Protein 5NB0 (pdb70)

Organism: Homo sapiens (NCBI:txid9606)

Sequence (1804 aa):
RGFVFTRHSQTTAIPSCPEGTVPLYSGFSFLFVQGNQRAHGQDLGTLGSCLQRFTTMPFLFCNVNDVCNFASRNDYSYWLSTPALMPMNMAPITGRALEPYISRCTVCEGPAIAIAVHSQTTDIPPCPHGWISLWKGFSFIMFTSAGSEGTGQALASPGSCLEEFRASPFLECHGRGTCNYYSNSYSFWLASLNPERMFRKPIPSTVKAGELEKIISRCQVCMKKTRGFVFTRHSQTTAIPSCPEGTVPLYSGFSFLFVQGNQRAHGQDLGTLGSCLQRFTTMPFLFCNVNDVCNFASRNDYSYWLSTPALMPMMNMAPITGRALEPYISRCTVCEGPAIAIAVHSQTTDIPPCPHGWISLWKGFSFIMFTSAGSEGTGQALASPGSCLEEFRASPFLECHGRGTCNYYSNSYSFWLASLNPERMFRKPIPSTVKAGELEKIISRCQVCMKKRGFVFTRHSQTTAIPSCPEGTVPLYSGFSFLFVQGNQRAHGQDLGTLGSCLQRFTTMPFLFCNVNDVCNFASRNDYSYWLSTPALMPMNMAPITGRALEPYISRCTVCEGPAIAIAVHSQTTDIPPCPHGWISLWKGFSFIMFTSAGSEGTGQALASPGSCLEEFRASPFLECHGRGTCNYYSNSYSFWLASLNPERMFRKPIPSTVKAGELEKIISRCQVCMKKTTRGFVFTRHSQTTAIPSCPEGTVPLYSGFSFLFVQGNQRAHGQDLGTLGSCLQRFTTMPFLFCNVNDVCNFASRNDYSYWLSTPALMPMNMAPITGRALEPYISRCTVCEGPAIAIAVHSQTTDIPPCPHGWISLWKGFSFIMFTSAGSEGTGQALASPGSCLEEFRASPFLECHGRGTCNYYSNSYSFWLASLNPERMFRKPIPSTVKAGELEKIISRCQVCMKKRGFVFTRHSQTTAIPSCPEGTVPLYSGFSFLFVQGNQRAHGQDLGTLGSCLQRFTTMPFLFCNVNDVCNFASRNDYSYWLSTPALMPMNMAPITGRALEPYISRCTVCEGPAIAIAVHSQTTDIPPCPHGWISLWKGFSFIMFTSAGSEGTGQALASPGSCLEEFRASPFLECHGRGTCNYYSNSYSFWLASLNPERMFRKPIPSTVKAGELEKIISRCQVCMKKTRGFVFTRHSQTTAIPSCPEGTVPLYSGFSFLFVQGNQRAHGQDLGTLGSCLQRFTTMPFLFCNVNDVCNFASRNDYSYWLSTPALMPMNMAPITGRALEPYISRCTVCEGPAIAIAVHSQTTDIPPCPHGWISLWKGFSFIMFTSAGSEGTGQALASPGSCLEEFRASPFLECHGRGTCNYYSNSYSFWLASLNPERMFRKPIPSTVKAGELEKIISRCQVCMKKRGFVFTRHSQTTAIPSCPEGTVPLYSGFSFLFVQGNQRAHGQDLGTLGSCLQRFTTMPFLFCNVNDVCNFASRNDYSYWLSTPALMPMNMAPITGRALEPYISRCTVCEGPAIAIAVHSQTTDIPPCPHGWISLWKGFSFIMFTSAGSEGTGQALASPGSCLEEFRASPFLECHGRGTCNYYSNSYSFWLASLNPERMFRKPIPSTVKAGELEKIISRCQVCMKKRGFVFTRHSQTTAIPSCPEGTVPLYSGFSFLFVQGNQRAHGQDLGTLGSCLQRFTTMPFLFCNVNDVCNFASRNDYSYWLSTPALMPMNMAPITGRALEPYISRCTVCEGPAIAIAVHSQTTDIPPCPHGWISLWKGFSFIMFTSAGSEGTGQALASPGSCLEEFRASPFLECHGRGTCNYYSNSYSFWLASLNPERMFRKPIPSTVKAGELEKIISRCQVCMKK

B-factor: mean 26.64, std 10.9, range [2.0, 56.0]

Foldseek 3Di:
DFAKWKAWPLFLDADDFFPQKDFDFKAFFWAWKADPRAIDGDANTHCVRGDHDDAQFPDWDADPVRDIDGLPDKIKTKAFWHPDDDDPVQDWDFDPVCSRTIIMMTMIDHPFYKWKDWDLALDEDDDPDQKDFRAKFFFWFWKAAPVRHTGGHDNGGPSRGHHDDDQQRMWMGTSVGIIGDDPRTGTDARWHDDPVDDPHDDDDDDDDPPCVSNTTIMMTMITGD/DAFAKWKDWPLFLDEDDFFPQKDFDFKAFFWFWKADPRAIDGDANTHCVRGDHDDAQWPDWDADPVRDIDGLPDKMKTKAFWHPDDDDPVQDWDFDDVPSRTIIMMTMIDHPFYKWKDWDLALDEDDDPDQKAFRDKFFFWFWWADPVRHTGGHDNGGPSRGHHDDDQQGMWMGTSVGIIGDDPRTGTDARWHDDPVDDPDDDDDDDDDPPCPSNTTIMMTIIGGD/DFAKWKDWPLFLDEDDFFPAKDFDDKAFFWAWKADPRAIDGDANTHCVRGDHDDAQWPDWDADPVRDIDALPDKMKTKAFWHPDDDDPVQDWDFPPVCSRTIIMMTMIDHPFYKWKDWDLALDEDDDPDQKAFRDKFFFWFWWAAPVRHTGGHDNGGPSRGHHDDDQQGMWMGTSVGIIGDDPRTGTDARWHDDPPDDPDDDDDDDDDPPCVSNTTIMMTMITGD/DFAFAKWKDWPLFLDEDDFFPQKAFDDKAFFWAWKADPRAIDGDANTHCVRGDHDDAQWPDWDADPVRDIDGLPDKMKTKAFWHPDDDDPVQDWDFDPVCSRTIIMMTMITHRFYKWKDWDLALDEDDDPPQKAFRDKFFFWFWWADPVRHTGGHDNGGPSRGHHDDDQQGMWMGTSVGIIGDDPRTGTDARWHDDPPDPPDDDDDDDDDPPCPSVITIMMTMITGD/DFAKWKDWPLFLDADDFFPAKDFDDKAFFWFWKADPRAIDGDANTHCVRGDHDDAQWPDWDADPVRDIDGLPDKMKTKAFWHPDDDDPVQDWDFDPVCSRTIIMMTMIDHPFYKWKDWDLALDEDDDDPQKAFRAKAFFWFWWADPVRHTGGHDNGGPSRGHHDDDQQGMWMGTSVGIIGDDPRTGTDARWHDDPPQPPHDDDDDDDDPPCPSNTTIMMTIITGD/DAFAKWKDWPLFLDADDFFPQKAFDDKAFFWFWKADPRAIDGDANTHCVRGDHDDAQWPDWDADPVRDIDGLPDKMKTKAFWHPDDDDPVQDWDFPPVCSRTIIMMTMIGHPFYKWKDWDLALDEDDDPPQKAFRDKFFFWFWWAAPVRHTGGHDNGGPSRGHHDDDQQGMWMGTSVGIIGDDPRTGTDARWHDDPVQPPHDDDDDDDDPPCDSNTTIMMTMIGGD/DFAKWKDWPLFLDEDDFFPAKAFDFKAFFWFWKADPRAIDGDANTHCVRGDHDDAQWPDWDADPVRDIDGLPDKMKTKAFWHPDDDDPVQDWDFPPVCSRTIIMMTMIGHPFYKWKDWDLALDEDDDPPQKAFRAKFFFWFWWADPVRHTGGHDNGGPSRGHHDDDQQGMWMGTSVGIIGDDPRTGTDARWHDDPVDDPHDDDDDDDDPPCVSNTTIMMTMITGD/DFAKWKDWPLFLDEDDFFPAKAFDDKAFFWAWKADPRAIDGDASTHCVRGDHDDAQWPDWDADPVRDIDGLPDKMKTKAFWHPDDDDPVQDWDFDPVCSRTIIMMTMIGHPFYKWKDWDLALDEDDDPPQKAFGDKFFFWFWWADPVRHTGGHDNGGPSRGHHDDDQQGMWMGTSVGTIGDDPRTGTDARWHDDPPQPPHDDDDDDDDPPCVSNITIMMTMITGD

Radius of gyration: 36.6 Å; Cα contacts (8 Å, |Δi|>4): 5549; chains: 8; bounding box: 113×67×91 Å

Solvent-accessible surface area: 62559 Å² total; per-residue (Å²): 71,0,27,29,6,2,46,12,20,2,45,77,64,96,21,85,24,10,172,56,16,87,88,39,49,34,1,11,0,0,0,0,0,0,0,4,18,17,1,22,15,4,42,1,3,36,7,0,0,1,10,81,30,1,12,7,3,0,3,2,10,0,16,42,68,60,16,0,9,20,7,4,5,4,8,4,0,0,0,0,1,8,89,34,151,17,56,150,66,76,23,31,19,77,14,140,60,3,104,50,20,1,0,51,0,3,0,0,8,2,84,10,47,11,7,0,16,16,11,1,15,75,102,58,8,112,28,26,178,38,22,81,57,23,17,115,0,15,0,0,0,0,0,0,0,0,11,7,34,0,28,12,2,32,1,16,12,12,2,0,3,6,48,83,23,39,7,29,2,3,2,1,0,0,0,41,3,20,1,8,44,13,6,2,7,3,0,1,0,0,2,28,28,53,106,130,69,58,12,120,117,4,96,59,36,26,18,84,72,78,66,12,97,135,32,0,0,46,0,17,0,0,9,46,181,77,46,0,24,27,5,2,45,12,21,2,45,76,60,98,20,83,22,10,183,58,16,72,89,44,50,32,0,14,0,0,0,0,0,0,0,5,16,17,1,23,14,4,42,0,3,35,7,1,0,1,9,85,45,2,11,6,3,1,2,1,11,0,15,43,70,60,14,0,9,20,7,6,7,2,11,7,0,0,0,0,1,7,82,35,162,26,59,161,89,72,25,31,16,73,9,65,38,2,78,68,19,0,0,34,0,4,0,0,2,0,67,11,46,13,10,0,10,15,16,2,24,78,100,58,6,113,28,25,170,38,22,102,58,24,19,116,0,16,0,0,0,0,0,0,0,0,11,9,34,0,28,12,2,32,1,18,10,11,3,0,3,6,49,83,27,38,6,29,3,3,2,1,0,0,1,36,1,20,1,8,47,11,7,3,7,2,0,1,0,0,2,28,24,91,98,169,72,66,28,112,101,9,105,56,37,28,23,86,75,76,84,13,98,117,33,0,0,47,0,17,0,0,8,51,112,71,0,32,26,7,2,49,12,20,2,46,75,62,98,21,83,24,11,157,63,15,85,86,47,50,30,1,12,0,1,0,0,0,0,0,4,16,17,2,21,15,3,42,0,3,37,7,1,0,1,9,55,77,3,12,4,3,0,2,2,11,0,16,43,72,58,13,0,8,17,7,5,6,3,8,5,0,0,0,0,1,7,80,35,162,24,59,161,86,71,24,30,18,73,19,149,64,3,111,64,16,1,0,44,0,4,0,0,9,3,80,12,45,14,10,0,10,15,20,1,21,73,102,54,7,113,28,24,184,36,21,77,55,22,17,118,0,14,0,0,0,0,0,0,0,0,11,8,34,0,28,11,2,34,1,18,12,11,3,0,3,6,45,84,28,38,5,30,3,3,0,1,0,0,0,31,1,19,1,8,46,12,6,2,8,1,0,1,0,0,2,23,24,47,64,46,34,34,10,93,98,10,37,46,35,28,16,83,77,86,84,12,101,149,32,0,0,46,0,18,0,0,7,33,99,150,41,112,0,15,28,5,2,51,12,21,2,45,80,62,98,21,85,22,10,141,63,14,68,87,46,54,38,0,6,0,0,0,0,0,0,0,3,15,28,4,22,16,5,43,0,3,37,8,1,0,0,8,61,51,3,10,5,3,1,2,2,9,0,16,41,66,62,17,0,9,20,7,5,6,3,8,5,0,0,0,0,1,7,94,35,142,12,58,135,86,64,23,30,19,64,17,152,59,4,78,67,20,1,0,45,0,4,0,0,3,0,50,4,44,14,11,0,14,19,20,3,16,76,101,63,8,111,28,26,178,32,22,83,52,21,18,129,0,13,0,0,0,0,0,0,0,0,9,9,31,0,27,13,2,36,1,18,10,11,2,0,3,6,40,84,23,39,7,28,2,4,2,1,0,0,1,24,1,21,1,7,46,11,6,3,7,2,0,1,0,0,2,27,31,90,83,130,65,53,13,42,81,10,95,71,37,27,21,87,69,85,87,13,90,155,30,0,0,44,0,22,0,0,8,45,109,54,0,23,27,6,2,47,12,22,2,45,75,63,99,21,82,22,10,164,71,15,84,90,48,49,35,1,10,0,1,0,0,0,0,0,5,15,24,1,22,15,4,43,0,4,37,8,1,0,1,9,88,59,4,14,5,3,0,3,2,10,0,17,43,72,59,14,0,8,20,7,5,6,3,9,7,0,0,0,0,1,6,76,34,151,20,60,131,88,61,24,31,20,26,3,78,59,3,84,66,19,1,0,39,0,4,0,0,10,2,82,12,42,14,9,0,15,29,23,4,23,77,103,57,8,113,27,22,182,33,21,100,59,23,19,103,0,11,0,0,0,0,0,0,0,0,8,4,20,2,32,12,2,36,1,17,10,12,2,0,3,6,46,85,24,39,6,27,3,3,2,1,0,0,0,23,1,10,1,8,45,10,7,2,7,2,0,1,0,0,1,28,32,73,90,144,91,72,20,136,112,10,118,60,35,27,17,70,71,79,83,13,92,124,30,0,0,47,0,10,0,0,8,26,102,91,156,0,24,28,6,2,46,14,20,2,44,77,62,98,20,83,23,10,167,65,14,68,89,49,53,31,1,13,0,1,0,0,1,0,0,4,15,25,12,22,16,4,43,0,3,36,7,1,0,1,11,86,96,3,11,6,3,0,2,2,12,0,16,44,68,60,15,0,8,18,8,5,6,3,10,5,0,0,0,0,1,6,84,32,164,30,56,166,83,77,22,28,17,67,14,173,22,4,102,56,18,0,0,34,0,4,0,0,3,0,47,12,43,14,10,0,10,11,13,0,19,78,103,68,6,115,28,24,171,28,23,102,53,23,18,118,0,12,0,0,1,0,0,0,0,0,11,9,30,4,33,12,1,36,1,18,12,11,3,0,3,6,53,83,20,38,6,27,3,4,2,1,0,0,1,27,1,20,2,7,46,11,6,2,7,3,0,1,0,0,2,28,29,93,91,144,80,56,5,98,112,9,99,68,35,28,26,76,76,81,124,10,99,59,35,0,0,49,0,17,0,0,8,34,108,108,47,81,56,6,2,48,12,21,2,46,73,61,95,21,83,24,10,178,66,16,86,90,89,66,32,1,41,0,17,0,0,26,3,22,118,136,147,3,117,17,53,48,1,4,54,89,22,0,1,62,98,202,50,49,14,7,43,45,102,71,71,73,156,119,138,77,72,49,117,41,71,153,128,15,48,0,0,1,0,1,6,36,9,75,28,59,75,89,90,26,52,20,79,49,208,60,9,101,67,21,6,0,41,0,4,0,0,51,3,82,19,92,15,47,10,35,38,30,85,32,77,102,65,7,112,27,53,190,32,62,104,55,23,17,121,0,21,0,0,56,69,0,17,0,14,45,35,42,16,49,30,15,55,65,74,11,12,3,0,2,7,44,54,25,39,62,56,3,4,5,7,2,23,12,170,20,22,1,12,56,76,63,16,26,64,26,83,38,38,56,30,95,110,111,142,78,148,197,124,169,116,121,98,88,61,49,102,82,76,98,39,84,139,71,10,0,46,0,20,0,0,8,101,110,108,48,83,52,6,2,47,12,20,2,45,76,62,96,20,83,24,11,167,58,15,85,90,89,66,36,0,43,0,17,0,0,24,3,22,120,136,148,4,116,17,53,47,0,3,58,89,22,0,1,61,112,198,52,51,14,7,43,47,101,75,73,74,155,120,142,77,73,50,116,42,71,151,130,13,47,0,0,0,0,1,7,69,34,84,20,60,129,88,82,23,51,15,71,37,206,56,8,138,67,20,3,0,50,0,5,0,0,51,3,81,21,94,15,48,11,35,39,30,85,34,77,103,61,8,112,29,52,183,38,64,100,61,20,20,116,0,14,0,0,55,73,0,16,0,14,45,36,44,18,48,30,15,57,65,71,11,12,4,0,3,6,48,82,18,38,60,53,2,4,0,8,0,26,13,180,20,24,0,10,56,78,65,18,22,63,27,84,37,36,55,27,101,92,111,159,71,153,190,164,144,105,116,85,76,59,39,47,29,15,53,28,30,90,62,14,0,40,0,24,0,0,8,81,113

Structure (mmCIF, N/CA/C/O backbone):
data_5NB0
#
_entry.id   5NB0
#
_cell.length_a   131.518
_cell.length_b   131.518
_cell.length_c   248.855
_cell.angle_alpha   90.000
_cell.angle_beta   90.000
_cell.angle_gamma   120.000
#
_symmetry.space_group_name_H-M   'H 3'
#
loop_
_entity.id
_entity.type
_entity.pdbx_description
1 polymer 'Collagen alpha-3(IV) chain'
2 non-polymer 'CHLORIDE ION'
3 water water
#
loop_
_atom_site.group_PDB
_atom_site.id
_atom_site.type_symbol
_atom_site.label_atom_id
_atom_site.label_alt_id
_atom_site.label_comp_id
_atom_site.label_asym_id
_atom_site.label_entity_id
_atom_site.label_seq_id
_atom_site.pdbx_PDB_ins_code
_atom_site.Cartn_x
_atom_site.Cartn_y
_atom_site.Cartn_z
_atom_site.occupancy
_atom_site.B_iso_or_equiv
_atom_site.auth_seq_id
_atom_site.auth_comp_id
_atom_site.auth_asym_id
_atom_site.auth_atom_id
_atom_site.pdbx_PDB_model_num
ATOM 1 N N . ARG A 1 4 ? -68.030 -5.905 -65.435 1.00 45.37 4 ARG A N 1
ATOM 2 C CA . ARG A 1 4 ? -66.624 -5.417 -65.347 1.00 45.61 4 ARG A CA 1
ATOM 3 C C . ARG A 1 4 ? -65.968 -5.746 -64.000 1.00 45.47 4 ARG A C 1
ATOM 4 O O . ARG A 1 4 ? -64.745 -5.640 -63.857 1.00 45.66 4 ARG A O 1
ATOM 6 N N . GLY A 1 5 ? -66.780 -6.137 -63.017 1.00 44.81 5 GLY A N 1
ATOM 7 C CA . GLY A 1 5 ? -66.264 -6.580 -61.720 1.00 43.38 5 GLY A CA 1
ATOM 8 C C . GLY A 1 5 ? -66.692 -5.797 -60.490 1.00 42.01 5 GLY A C 1
ATOM 9 O O . GLY A 1 5 ? -66.136 -5.997 -59.405 1.00 42.07 5 GLY A O 1
ATOM 10 N N . PHE A 1 6 ? -67.682 -4.921 -60.645 1.00 40.93 6 PHE A N 1
ATOM 11 C CA . PHE A 1 6 ? -68.139 -4.085 -59.540 1.00 40.13 6 PHE A CA 1
ATOM 12 C C . PHE A 1 6 ? -69.349 -4.690 -58.846 1.00 39.30 6 PHE A C 1
ATOM 13 O O . PHE A 1 6 ? -70.481 -4.568 -59.310 1.00 38.84 6 PHE A O 1
ATOM 21 N N . VAL A 1 7 ? -69.082 -5.348 -57.725 1.00 38.53 7 VAL A N 1
ATOM 22 C CA . VAL A 1 7 ? -70.099 -6.080 -56.991 1.00 37.78 7 VAL A CA 1
ATOM 23 C C . VAL A 1 7 ? -70.732 -5.200 -55.914 1.00 37.00 7 VAL A C 1
ATOM 24 O O . VAL A 1 7 ? -70.037 -4.426 -55.243 1.00 37.06 7 VAL A O 1
ATOM 28 N N . PHE A 1 8 ? -72.051 -5.324 -55.774 1.00 35.66 8 PHE A N 1
ATOM 29 C CA . PHE A 1 8 ? -72.800 -4.693 -54.691 1.00 34.33 8 PHE A CA 1
ATOM 30 C C . PHE A 1 8 ? -73.961 -5.601 -54.245 1.00 33.57 8 PHE A C 1
ATOM 31 O O . PHE A 1 8 ? -74.173 -6.680 -54.822 1.00 33.79 8 PHE A O 1
ATOM 39 N N . THR A 1 9 ? -74.702 -5.165 -53.222 1.00 31.86 9 THR A N 1
ATOM 40 C CA . THR A 1 9 ? -75.817 -5.936 -52.664 1.00 30.07 9 THR A CA 1
ATOM 41 C C . THR A 1 9 ? -77.085 -5.083 -52.526 1.00 28.73 9 THR A C 1
ATOM 42 O O . THR A 1 9 ? -77.020 -3.880 -52.264 1.00 28.41 9 THR A O 1
ATOM 46 N N . ARG A 1 10 ? -78.233 -5.721 -52.729 1.00 27.08 10 ARG A N 1
ATOM 47 C CA . ARG A 1 10 ? -79.520 -5.115 -52.460 1.00 25.35 10 ARG A CA 1
ATOM 48 C C . ARG A 1 10 ? -80.209 -5.932 -51.380 1.00 24.29 10 ARG A C 1
ATOM 49 O O . ARG A 1 10 ? -80.102 -7.157 -51.355 1.00 24.49 10 ARG A O 1
ATOM 57 N N . HIS A 1 11 ? -80.911 -5.246 -50.487 1.00 23.10 11 HIS A N 1
ATOM 58 C CA . HIS A 1 11 ? -81.594 -5.907 -49.389 1.00 22.28 11 HIS A CA 1
ATOM 59 C C . HIS A 1 11 ? -83.103 -5.684 -49.483 1.00 22.21 11 HIS A C 1
ATOM 60 O O . HIS A 1 11 ? -83.556 -4.549 -49.604 1.00 22.26 11 HIS A O 1
ATOM 67 N N . SER A 1 12 ? -83.876 -6.764 -49.425 1.00 22.31 12 SER A N 1
ATOM 68 C CA . SER A 1 12 ? -85.336 -6.654 -49.533 1.00 22.62 12 SER A CA 1
ATOM 69 C C . SER A 1 12 ? -85.998 -6.111 -48.262 1.00 22.49 12 SER A C 1
ATOM 70 O O . SER A 1 12 ? -86.974 -5.354 -48.339 1.00 22.72 12 SER A O 1
ATOM 73 N N . GLN A 1 13 ? -85.461 -6.510 -47.106 1.00 22.04 13 GLN A N 1
ATOM 74 C CA . GLN A 1 13 ? -86.027 -6.194 -45.781 1.00 21.72 13 GLN A CA 1
ATOM 75 C C . GLN A 1 13 ? -87.365 -6.923 -45.567 1.00 22.54 13 GLN A C 1
ATOM 76 O O . GLN A 1 13 ? -88.166 -6.549 -44.700 1.00 22.61 13 GLN A O 1
ATOM 82 N N . THR A 1 14 ? -87.579 -7.962 -46.378 1.00 22.41 14 THR A N 1
ATOM 83 C CA . THR A 1 14 ? -88.761 -8.811 -46.336 1.00 23.51 14 THR A CA 1
ATOM 84 C C . THR A 1 14 ? -88.307 -10.244 -46.594 1.00 24.19 14 THR A C 1
ATOM 85 O O . THR A 1 14 ? -87.122 -10.489 -46.846 1.00 25.31 14 THR A O 1
ATOM 89 N N . THR A 1 15 ? -89.239 -11.193 -46.550 1.00 24.18 15 THR A N 1
ATOM 90 C CA . THR A 1 15 ? -88.902 -12.592 -46.844 1.00 24.59 15 THR A CA 1
ATOM 91 C C . THR A 1 15 ? -88.692 -12.861 -48.348 1.00 24.85 15 THR A C 1
ATOM 92 O O . THR A 1 15 ? -88.297 -13.967 -48.734 1.00 24.43 15 THR A O 1
ATOM 96 N N . ALA A 1 16 ? -88.950 -11.850 -49.181 1.00 25.07 16 ALA A N 1
ATOM 97 C CA . ALA A 1 16 ? -88.801 -11.963 -50.637 1.00 24.85 16 ALA A CA 1
ATOM 98 C C . ALA A 1 16 ? -87.358 -11.723 -51.098 1.00 24.97 16 ALA A C 1
ATOM 99 O O . ALA A 1 16 ? -86.726 -10.738 -50.709 1.00 25.87 16 ALA A O 1
ATOM 101 N N . ILE A 1 17 ? -86.840 -12.619 -51.929 1.00 24.35 17 ILE A N 1
ATOM 102 C CA . ILE A 1 17 ? -85.517 -12.431 -52.511 1.00 24.11 17 ILE A CA 1
ATOM 103 C C . ILE A 1 17 ? -85.579 -11.278 -53.519 1.00 24.35 17 ILE A C 1
ATOM 104 O O . ILE A 1 17 ? -86.345 -11.338 -54.477 1.00 24.04 17 ILE A O 1
ATOM 109 N N . PRO A 1 18 ? -84.774 -10.217 -53.297 1.00 24.56 18 PRO A N 1
ATOM 110 C CA . PRO A 1 18 ? -84.885 -9.004 -54.115 1.00 25.15 18 PRO A CA 1
ATOM 111 C C . PRO A 1 18 ? -84.382 -9.171 -55.547 1.00 25.84 18 PRO A C 1
ATOM 112 O O . PRO A 1 18 ? -83.734 -10.166 -55.871 1.00 25.25 18 PRO A O 1
ATOM 116 N N . SER A 1 19 ? -84.684 -8.188 -56.390 1.00 27.40 19 SER A N 1
ATOM 117 C CA . SER A 1 19 ? -84.224 -8.176 -57.774 1.00 29.27 19 SER A CA 1
ATOM 118 C C . SER A 1 19 ? -83.049 -7.222 -57.943 1.00 30.15 19 SER A C 1
ATOM 119 O O . SER A 1 19 ? -83.030 -6.142 -57.355 1.00 29.57 19 SER A O 1
ATOM 122 N N . CYS A 1 20 ? -82.068 -7.646 -58.736 1.00 31.98 20 CYS A N 1
ATOM 123 C CA . CYS A 1 20 ? -80.982 -6.776 -59.175 1.00 33.73 20 CYS A CA 1
ATOM 124 C C . CYS A 1 20 ? -81.548 -5.674 -60.065 1.00 34.90 20 CYS A C 1
ATOM 125 O O . CYS A 1 20 ? -82.384 -5.955 -60.929 1.00 35.70 20 CYS A O 1
ATOM 128 N N . PRO A 1 21 ? -81.103 -4.418 -59.861 1.00 35.64 21 PRO A N 1
ATOM 129 C CA . PRO A 1 21 ? -81.584 -3.302 -60.676 1.00 36.86 21 PRO A CA 1
ATOM 130 C C . PRO A 1 21 ? -81.201 -3.469 -62.150 1.00 38.45 21 PRO A C 1
ATOM 131 O O . PRO A 1 21 ? -80.330 -4.286 -62.473 1.00 38.41 21 PRO A O 1
ATOM 135 N N . GLU A 1 22 ? -81.846 -2.704 -63.030 1.00 39.94 22 GLU A N 1
ATOM 136 C CA . GLU A 1 22 ? -81.664 -2.871 -64.468 1.00 41.41 22 GLU A CA 1
ATOM 137 C C . GLU A 1 22 ? -80.227 -2.620 -64.893 1.00 42.28 22 GLU A C 1
ATOM 138 O O . GLU A 1 22 ? -79.610 -1.630 -64.490 1.00 42.30 22 GLU A O 1
ATOM 144 N N . GLY A 1 23 ? -79.704 -3.534 -65.703 1.00 43.23 23 GLY A N 1
ATOM 145 C CA . GLY A 1 23 ? -78.330 -3.445 -66.176 1.00 43.61 23 GLY A CA 1
ATOM 146 C C . GLY A 1 23 ? -77.334 -4.221 -65.337 1.00 43.90 23 GLY A C 1
ATOM 147 O O . GLY A 1 23 ? -76.145 -4.236 -65.658 1.00 44.78 23 GLY A O 1
ATOM 148 N N . THR A 1 24 ? -77.810 -4.866 -64.272 1.00 43.67 24 THR A N 1
ATOM 149 C CA . THR A 1 24 ? -76.939 -5.662 -63.396 1.00 43.37 24 THR A CA 1
ATOM 150 C C . THR A 1 24 ? -77.341 -7.140 -63.372 1.00 42.89 24 THR A C 1
ATOM 151 O O . THR A 1 24 ? -78.504 -7.477 -63.610 1.00 43.16 24 THR A O 1
ATOM 155 N N . VAL A 1 25 ? -76.375 -8.009 -63.079 1.00 42.15 25 VAL A N 1
ATOM 156 C CA . VAL A 1 25 ? -76.612 -9.457 -63.053 1.00 42.13 25 VAL A CA 1
ATOM 157 C C . VAL A 1 25 ? -76.440 -10.065 -61.648 1.00 41.28 25 VAL A C 1
ATOM 158 O O . VAL A 1 25 ? -75.489 -9.729 -60.939 1.00 41.15 25 VAL A O 1
ATOM 162 N N . PRO A 1 26 ? -77.363 -10.960 -61.242 1.00 40.45 26 PRO A N 1
ATOM 163 C CA . PRO A 1 26 ? -77.250 -11.616 -59.939 1.00 39.63 26 PRO A CA 1
ATOM 164 C C . PRO A 1 26 ? -76.097 -12.610 -59.894 1.00 38.71 26 PRO A C 1
ATOM 165 O O . PRO A 1 26 ? -75.883 -13.348 -60.857 1.00 38.63 26 PRO A O 1
ATOM 169 N N . LEU A 1 27 ? -75.366 -12.620 -58.782 1.00 37.58 27 LEU A N 1
ATOM 170 C CA . LEU A 1 27 ? -74.345 -13.643 -58.551 1.00 36.79 27 LEU A CA 1
ATOM 171 C C . LEU A 1 27 ? -74.884 -14.765 -57.663 1.00 36.36 27 LEU A C 1
ATOM 172 O O . LEU A 1 27 ? -74.765 -15.947 -58.007 1.00 36.74 27 LEU A O 1
ATOM 177 N N . TYR A 1 28 ? -75.463 -14.385 -56.522 1.00 35.15 28 TYR A N 1
ATOM 178 C CA . TYR A 1 28 ? -76.169 -15.313 -55.639 1.00 34.01 28 TYR A CA 1
ATOM 179 C C . TYR A 1 28 ? -77.071 -14.537 -54.691 1.00 32.61 28 TYR A C 1
ATOM 180 O O . TYR A 1 28 ? -77.070 -13.303 -54.690 1.00 32.10 28 TYR A O 1
ATOM 189 N N . SER A 1 29 ? -77.837 -15.272 -53.890 1.00 31.12 29 SER A N 1
ATOM 190 C CA . SER A 1 29 ? -78.702 -14.676 -52.891 1.00 29.51 29 SER A CA 1
ATOM 191 C C . SER A 1 29 ? -78.458 -15.298 -51.523 1.00 28.83 29 SER A C 1
ATOM 192 O O . SER A 1 29 ? -77.747 -16.296 -51.406 1.00 28.96 29 SER A O 1
ATOM 195 N N . GLY A 1 30 ? -79.032 -14.690 -50.490 1.00 27.57 30 GLY A N 1
ATOM 196 C CA . GLY A 1 30 ? -78.818 -15.133 -49.117 1.00 25.85 30 GLY A CA 1
ATOM 197 C C . GLY A 1 30 ? -79.574 -14.282 -48.118 1.00 24.61 30 GLY A C 1
ATOM 198 O O . GLY A 1 30 ? -80.630 -13.728 -48.434 1.00 24.72 30 GLY A O 1
ATOM 199 N N . PHE A 1 31 ? -79.017 -14.162 -46.918 1.00 23.14 31 PHE A N 1
ATOM 200 C CA . PHE A 1 31 ? -79.701 -13.508 -45.814 1.00 21.94 31 PHE A CA 1
ATOM 201 C C . PHE A 1 31 ? -78.923 -12.272 -45.371 1.00 21.23 31 PHE A C 1
ATOM 202 O O . PHE A 1 31 ? -77.701 -12.251 -45.477 1.00 20.98 31 PHE A O 1
ATOM 210 N N . SER A 1 32 ? -79.642 -11.245 -44.909 1.00 20.41 32 SER A N 1
ATOM 211 C CA . SER A 1 32 ? -79.068 -9.925 -44.635 1.00 19.47 32 SER A CA 1
ATOM 212 C C . SER A 1 32 ? -78.274 -9.882 -43.327 1.00 19.08 32 SER A C 1
ATOM 213 O O . SER A 1 32 ? -78.842 -9.865 -42.234 1.00 19.25 32 SER A O 1
ATOM 216 N N . PHE A 1 33 ? -76.953 -9.833 -43.466 1.00 18.39 33 PHE A N 1
ATOM 217 C CA . PHE A 1 33 ? -76.019 -9.968 -42.351 1.00 17.67 33 PHE A CA 1
ATOM 218 C C . PHE A 1 33 ? -75.436 -8.611 -41.979 1.00 17.58 33 PHE A C 1
ATOM 219 O O . PHE A 1 33 ? -74.665 -8.030 -42.751 1.00 18.20 33 PHE A O 1
ATOM 227 N N . LEU A 1 34 ? -75.809 -8.111 -40.799 1.00 16.73 34 LEU A N 1
ATOM 228 C CA . LEU A 1 34 ? -75.438 -6.753 -40.388 1.00 15.27 34 LEU A CA 1
ATOM 229 C C . LEU A 1 34 ? -74.125 -6.688 -39.598 1.00 14.40 34 LEU A C 1
ATOM 230 O O . LEU A 1 34 ? -73.163 -6.038 -40.037 1.00 14.07 34 LEU A O 1
ATOM 235 N N . PHE A 1 35 ? -74.091 -7.344 -38.437 1.00 12.78 35 PHE A N 1
ATOM 236 C CA . PHE A 1 35 ? -72.865 -7.402 -37.635 1.00 12.43 35 PHE A CA 1
ATOM 237 C C . PHE A 1 35 ? -72.858 -8.495 -36.580 1.00 11.87 35 PHE A C 1
ATOM 238 O O . PHE A 1 35 ? -73.893 -9.080 -36.291 1.00 12.26 35 PHE A O 1
ATOM 246 N N . VAL A 1 36 ? -71.670 -8.766 -36.037 1.00 11.27 36 VAL A N 1
ATOM 247 C CA . VAL A 1 36 ? -71.473 -9.743 -34.958 1.00 10.80 36 VAL A CA 1
ATOM 248 C C . VAL A 1 36 ? -70.886 -9.077 -33.718 1.00 10.22 36 VAL A C 1
ATOM 249 O O . VAL A 1 36 ? -70.376 -7.952 -33.779 1.00 10.31 36 VAL A O 1
ATOM 253 N N . GLN A 1 37 ? -70.984 -9.775 -32.593 1.00 9.87 37 GLN A N 1
ATOM 254 C CA . GLN A 1 37 ? -70.358 -9.348 -31.356 1.00 9.41 37 GLN A CA 1
ATOM 255 C C . GLN A 1 37 ? -69.670 -10.542 -30.750 1.00 8.93 37 GLN A C 1
ATOM 256 O O . GLN A 1 37 ? -70.323 -11.462 -30.257 1.00 8.46 37 GLN A O 1
ATOM 262 N N . GLY A 1 38 ? -68.344 -10.516 -30.793 1.00 8.46 38 GLY A N 1
ATOM 263 C CA . GLY A 1 38 ? -67.536 -11.564 -30.199 1.00 7.91 38 GLY A CA 1
ATOM 264 C C . GLY A 1 38 ? -66.681 -11.004 -29.090 1.00 6.75 38 GLY A C 1
ATOM 265 O O . GLY A 1 38 ? -65.993 -9.977 -29.264 1.00 6.02 38 GLY A O 1
ATOM 266 N N . ASN A 1 39 ? -66.732 -11.677 -27.945 1.00 5.65 39 ASN A N 1
ATOM 267 C CA . ASN A 1 39 ? -66.058 -11.208 -26.746 1.00 4.91 39 ASN A CA 1
ATOM 268 C C . ASN A 1 39 ? -66.412 -9.742 -26.446 1.00 6.19 39 ASN A C 1
ATOM 269 O O . ASN A 1 39 ? -65.576 -8.988 -25.920 1.00 7.31 39 ASN A O 1
ATOM 274 N N . GLN A 1 40 ? -67.646 -9.363 -26.806 1.00 5.63 40 GLN A N 1
ATOM 275 C CA . GLN A 1 40 ? -68.208 -8.030 -26.594 1.00 5.79 40 GLN A CA 1
ATOM 276 C C . GLN A 1 40 ? -67.648 -6.945 -27.515 1.00 7.34 40 GLN A C 1
ATOM 277 O O . GLN A 1 40 ? -67.659 -5.751 -27.177 1.00 8.36 40 GLN A O 1
ATOM 283 N N . ARG A 1 41 ? -67.160 -7.345 -28.683 1.00 7.19 41 ARG A N 1
ATOM 284 C CA . ARG A 1 41 ? -66.693 -6.369 -29.644 1.00 7.09 41 ARG A CA 1
ATOM 285 C C . ARG A 1 41 ? -67.495 -6.489 -30.908 1.00 7.39 41 ARG A C 1
ATOM 286 O O . ARG A 1 41 ? -67.572 -7.565 -31.496 1.00 6.14 41 ARG A O 1
ATOM 294 N N . ALA A 1 42 ? -68.096 -5.377 -31.318 1.00 7.90 42 ALA A N 1
ATOM 295 C CA . ALA A 1 42 ? -68.866 -5.332 -32.543 1.00 8.32 42 ALA A CA 1
ATOM 296 C C . ALA A 1 42 ? -67.962 -5.220 -33.760 1.00 9.91 42 ALA A C 1
ATOM 297 O O . ALA A 1 42 ? -66.964 -4.477 -33.761 1.00 9.17 42 ALA A O 1
ATOM 299 N N . HIS A 1 43 ? -68.314 -5.967 -34.796 1.00 11.13 43 HIS A N 1
ATOM 300 C CA . HIS A 1 43 ? -67.731 -5.765 -36.106 1.00 12.62 43 HIS A CA 1
ATOM 301 C C . HIS A 1 43 ? -68.794 -5.950 -37.167 1.00 13.68 43 HIS A C 1
ATOM 302 O O . HIS A 1 43 ? -69.513 -6.961 -37.170 1.00 14.77 43 HIS A O 1
ATOM 309 N N . GLY A 1 44 ? -68.891 -4.975 -38.065 1.00 14.07 44 GLY A N 1
ATOM 310 C CA . GLY A 1 44 ? -69.954 -4.960 -39.056 1.00 14.70 44 GLY A CA 1
ATOM 311 C C . GLY A 1 44 ? -69.504 -5.250 -40.465 1.00 15.24 44 GLY A C 1
ATOM 312 O O . GLY A 1 44 ? -68.312 -5.249 -40.760 1.00 15.27 44 GLY A O 1
ATOM 313 N N . GLN A 1 45 ? -70.475 -5.517 -41.330 1.00 16.19 45 GLN A N 1
ATOM 314 C CA . GLN A 1 45 ? -70.235 -5.614 -42.760 1.00 16.76 45 GLN A CA 1
ATOM 315 C C . GLN A 1 45 ? -70.937 -4.474 -43.471 1.00 17.40 45 GLN A C 1
ATOM 316 O O . GLN A 1 45 ? -72.023 -4.041 -43.062 1.00 17.32 45 GLN A O 1
ATOM 322 N N . ASP A 1 46 ? -70.306 -3.984 -44.534 1.00 18.45 46 ASP A N 1
ATOM 323 C CA . ASP A 1 46 ? -70.900 -2.964 -45.374 1.00 19.32 46 ASP A CA 1
ATOM 324 C C . ASP A 1 46 ? -72.099 -3.590 -46.076 1.00 19.41 46 ASP A C 1
ATOM 325 O O . ASP A 1 46 ? -71.957 -4.606 -46.755 1.00 19.06 46 ASP A O 1
ATOM 330 N N . LEU A 1 47 ? -73.274 -2.984 -45.891 1.00 19.73 47 LEU A N 1
ATOM 331 C CA . LEU A 1 47 ? -74.528 -3.498 -46.458 1.00 20.15 47 LEU A CA 1
ATOM 332 C C . LEU A 1 47 ? -74.582 -3.398 -47.986 1.00 20.83 47 LEU A C 1
ATOM 333 O O . LEU A 1 47 ? -75.426 -4.019 -48.624 1.00 21.02 47 LEU A O 1
ATOM 338 N N . GLY A 1 48 ? -73.677 -2.618 -48.571 1.00 21.44 48 GLY A N 1
ATOM 339 C CA . GLY A 1 48 ? -73.580 -2.526 -50.028 1.00 22.06 48 GLY A CA 1
ATOM 340 C C . GLY A 1 48 ? -72.504 -3.394 -50.669 1.00 22.09 48 GLY A C 1
ATOM 341 O O . GLY A 1 48 ? -72.137 -3.173 -51.829 1.00 22.60 48 GLY A O 1
ATOM 342 N N . THR A 1 49 ? -71.980 -4.364 -49.920 1.00 21.79 49 THR A N 1
ATOM 343 C CA . THR A 1 49 ? -70.941 -5.261 -50.438 1.00 21.62 49 THR A CA 1
ATOM 344 C C . THR A 1 49 ? -71.341 -6.705 -50.157 1.00 21.31 49 THR A C 1
ATOM 345 O O . THR A 1 49 ? -72.151 -6.954 -49.264 1.00 21.49 49 THR A O 1
ATOM 349 N N . LEU A 1 50 ? -70.762 -7.649 -50.902 1.00 20.87 50 LEU A N 1
ATOM 350 C CA . LEU A 1 50 ? -71.178 -9.060 -50.836 1.00 20.38 50 LEU A CA 1
ATOM 351 C C . LEU A 1 50 ? -71.088 -9.663 -49.426 1.00 19.97 50 LEU A C 1
ATOM 352 O O . LEU A 1 50 ? -71.786 -10.630 -49.116 1.00 19.45 50 LEU A O 1
ATOM 357 N N . GLY A 1 51 ? -70.232 -9.081 -48.584 1.00 19.68 51 GLY A N 1
ATOM 358 C CA . GLY A 1 51 ? -70.117 -9.470 -47.177 1.00 19.14 51 GLY A CA 1
ATOM 359 C C . GLY A 1 51 ? -71.404 -9.367 -46.359 1.00 19.33 51 GLY A C 1
ATOM 360 O O . GLY A 1 51 ? -71.555 -10.074 -45.364 1.00 19.62 51 GLY A O 1
ATOM 361 N N . SER A 1 52 ? -72.331 -8.493 -46.757 1.00 18.78 52 SER A N 1
ATOM 362 C CA . SER A 1 52 ? -73.602 -8.358 -46.032 1.00 18.85 52 SER A CA 1
ATOM 363 C C . SER A 1 52 ? -74.654 -9.379 -46.478 1.00 19.20 52 SER A C 1
ATOM 364 O O . SER A 1 52 ? -75.801 -9.345 -46.027 1.00 18.17 52 SER A O 1
ATOM 367 N N . CYS A 1 53 ? -74.256 -10.292 -47.360 1.00 19.75 53 CYS A N 1
ATOM 368 C CA . CYS A 1 53 ? -75.171 -11.310 -47.853 1.00 20.41 53 CYS A CA 1
ATOM 369 C C . CYS A 1 53 ? -74.641 -12.744 -47.714 1.00 19.72 53 CYS A C 1
ATOM 370 O O . CYS A 1 53 ? -73.938 -13.260 -48.589 1.00 18.88 53 CYS A O 1
ATOM 373 N N . LEU A 1 54 ? -74.997 -13.374 -46.599 1.00 19.36 54 LEU A N 1
ATOM 374 C CA . LEU A 1 54 ? -74.566 -14.735 -46.310 1.00 20.12 54 LEU A CA 1
ATOM 375 C C . LEU A 1 54 ? -75.519 -15.792 -46.838 1.00 21.19 54 LEU A C 1
ATOM 376 O O . LEU A 1 54 ? -76.737 -15.714 -46.632 1.00 21.48 54 LEU A O 1
ATOM 381 N N . GLN A 1 55 ? -74.948 -16.787 -47.508 1.00 22.26 55 GLN A N 1
ATOM 382 C CA . GLN A 1 55 ? -75.744 -17.828 -48.150 1.00 23.66 55 GLN A CA 1
ATOM 383 C C . GLN A 1 55 ? -76.580 -18.581 -47.129 1.00 23.77 55 GLN A C 1
ATOM 384 O O . GLN A 1 55 ? -77.794 -18.663 -47.267 1.00 24.50 55 GLN A O 1
ATOM 390 N N . ARG A 1 56 ? -75.931 -19.060 -46.089 1.00 23.48 56 ARG A N 1
ATOM 391 C CA . ARG A 1 56 ? -76.609 -19.715 -45.016 1.00 23.27 56 ARG A CA 1
ATOM 392 C C . ARG A 1 56 ? -76.802 -18.817 -43.823 1.00 22.41 56 ARG A C 1
ATOM 393 O O . ARG A 1 56 ? -75.862 -18.207 -43.340 1.00 21.67 56 ARG A O 1
ATOM 401 N N . PHE A 1 57 ? -78.031 -18.786 -43.323 1.00 21.07 57 PHE A N 1
ATOM 402 C CA . PHE A 1 57 ? -78.346 -18.145 -42.055 1.00 19.63 57 PHE A CA 1
ATOM 403 C C . PHE A 1 57 ? -78.025 -19.056 -40.871 1.00 18.95 57 PHE A C 1
ATOM 404 O O . PHE A 1 57 ? -78.172 -20.274 -40.955 1.00 19.32 57 PHE A O 1
ATOM 412 N N . THR A 1 58 ? -77.617 -18.440 -39.764 1.00 17.74 58 THR A N 1
ATOM 413 C CA . THR A 1 58 ? -77.511 -19.096 -38.459 1.00 16.60 58 THR A CA 1
ATOM 414 C C . THR A 1 58 ? -77.424 -18.011 -37.400 1.00 15.69 58 THR A C 1
ATOM 415 O O . THR A 1 58 ? -76.994 -16.894 -37.692 1.00 15.66 58 THR A O 1
ATOM 419 N N . THR A 1 59 ? -77.828 -18.325 -36.176 1.00 14.99 59 THR A N 1
ATOM 420 C CA . THR A 1 59 ? -77.713 -17.346 -35.091 1.00 13.78 59 THR A CA 1
ATOM 421 C C . THR A 1 59 ? -76.264 -17.206 -34.630 1.00 13.83 59 THR A C 1
ATOM 422 O O . THR A 1 59 ? -75.920 -16.246 -33.943 1.00 14.14 59 THR A O 1
ATOM 426 N N . MET A 1 60 ? -75.424 -18.170 -35.005 1.00 13.49 60 MET A N 1
ATOM 427 C CA . MET A 1 60 ? -74.004 -18.115 -34.690 1.00 13.13 60 MET A CA 1
ATOM 428 C C . MET A 1 60 ? -73.123 -18.431 -35.901 1.00 12.66 60 MET A C 1
ATOM 429 O O . MET A 1 60 ? -72.655 -19.562 -36.051 1.00 12.82 60 MET A O 1
ATOM 434 N N . PRO A 1 61 ? -72.889 -17.428 -36.767 1.00 12.07 61 PRO A N 1
ATOM 435 C CA . PRO A 1 61 ? -72.066 -17.621 -37.970 1.00 12.18 61 PRO A CA 1
ATOM 436 C C . PRO A 1 61 ? -70.554 -17.707 -37.745 1.00 12.62 61 PRO A C 1
ATOM 437 O O . PRO A 1 61 ? -69.799 -17.861 -38.712 1.00 12.79 61 PRO A O 1
ATOM 441 N N . PHE A 1 62 ? -70.109 -17.614 -36.495 1.00 13.04 62 PHE A N 1
ATOM 442 C CA . PHE A 1 62 ? -68.675 -17.585 -36.233 1.00 13.15 62 PHE A CA 1
ATOM 443 C C . PHE A 1 62 ? -68.258 -18.334 -34.974 1.00 13.24 62 PHE A C 1
ATOM 444 O O . PHE A 1 62 ? -69.096 -18.736 -34.159 1.00 12.70 62 PHE A O 1
ATOM 452 N N . LEU A 1 63 ? -66.944 -18.498 -34.843 1.00 13.61 63 LEU A N 1
ATOM 453 C CA . LEU A 1 63 ? -66.317 -19.168 -33.709 1.00 14.01 63 LEU A CA 1
ATOM 454 C C . LEU A 1 63 ? -65.040 -18.413 -33.360 1.00 14.14 63 LEU A C 1
ATOM 455 O O . LEU A 1 63 ? -64.580 -17.562 -34.126 1.00 13.65 63 LEU A O 1
ATOM 460 N N . PHE A 1 64 ? -64.464 -18.739 -32.211 1.00 14.49 64 PHE A N 1
ATOM 461 C CA . PHE A 1 64 ? -63.216 -18.121 -31.798 1.00 14.59 64 PHE A CA 1
ATOM 462 C C . PHE A 1 64 ? -62.217 -19.172 -31.334 1.00 15.15 64 PHE A C 1
ATOM 463 O O . PHE A 1 64 ? -62.613 -20.240 -30.888 1.00 15.24 64 PHE A O 1
ATOM 471 N N . CYS A 1 65 ? -60.932 -18.851 -31.442 1.00 16.24 65 CYS A N 1
ATOM 472 C CA . CYS A 1 65 ? -59.849 -19.758 -31.060 1.00 17.35 65 CYS A CA 1
ATOM 473 C C . CYS A 1 65 ? -58.820 -19.036 -30.184 1.00 17.34 65 CYS A C 1
ATOM 474 O O . CYS A 1 65 ? -58.518 -17.861 -30.402 1.00 16.48 65 CYS A O 1
ATOM 477 N N . ASN A 1 66 ? -58.288 -19.749 -29.194 1.00 17.58 66 ASN A N 1
ATOM 478 C CA . ASN A 1 66 ? -57.342 -19.168 -28.235 1.00 17.69 66 ASN A CA 1
ATOM 479 C C . ASN A 1 66 ? -55.887 -19.581 -28.511 1.00 17.88 66 ASN A C 1
ATOM 480 O O . ASN A 1 66 ? -55.607 -20.231 -29.519 1.00 18.64 66 ASN A O 1
ATOM 485 N N . VAL A 1 67 ? -54.971 -19.198 -27.624 1.00 18.18 67 VAL A N 1
ATOM 486 C CA . VAL A 1 67 ? -53.532 -19.479 -27.818 1.00 18.88 67 VAL A CA 1
ATOM 487 C C . VAL A 1 67 ? -53.114 -20.913 -27.454 1.00 20.32 67 VAL A C 1
ATOM 488 O O . VAL A 1 67 ? -51.998 -21.332 -27.767 1.00 20.05 67 VAL A O 1
ATOM 492 N N . ASN A 1 68 ? -54.015 -21.642 -26.790 1.00 22.03 68 ASN A N 1
ATOM 493 C CA . ASN A 1 68 ? -53.811 -23.055 -26.467 1.00 23.67 68 ASN A CA 1
ATOM 494 C C . ASN A 1 68 ? -54.283 -23.958 -27.600 1.00 24.96 68 ASN A C 1
ATOM 495 O O . ASN A 1 68 ? -54.435 -25.173 -27.412 1.00 25.50 68 ASN A O 1
ATOM 500 N N . ASP A 1 69 ? -54.511 -23.355 -28.771 1.00 25.67 69 ASP A N 1
ATOM 501 C CA . ASP A 1 69 ? -55.036 -24.054 -29.954 1.00 26.64 69 ASP A CA 1
ATOM 502 C C . ASP A 1 69 ? -56.392 -24.757 -29.700 1.00 26.19 69 ASP A C 1
ATOM 503 O O . ASP A 1 69 ? -56.659 -25.839 -30.227 1.00 26.28 69 ASP A O 1
ATOM 508 N N . VAL A 1 70 ? -57.243 -24.127 -28.894 1.00 25.40 70 VAL A N 1
ATOM 509 C CA . VAL A 1 70 ? -58.593 -24.626 -28.637 1.00 24.65 70 VAL A CA 1
ATOM 510 C C . VAL A 1 70 ? -59.612 -23.657 -29.237 1.00 24.14 70 VAL A C 1
ATOM 511 O O . VAL A 1 70 ? -59.538 -22.450 -28.983 1.00 24.86 70 VAL A O 1
ATOM 515 N N . CYS A 1 71 ? -60.543 -24.172 -30.043 1.00 23.01 71 CYS A N 1
ATOM 516 C CA . CYS A 1 71 ? -61.610 -23.341 -30.608 1.00 21.65 71 CYS A CA 1
ATOM 517 C C . CYS A 1 71 ? -62.956 -23.681 -30.004 1.00 20.86 71 CYS A C 1
ATOM 518 O O . CYS A 1 71 ? -63.228 -24.829 -29.656 1.00 20.80 71 CYS A O 1
ATOM 521 N N . ASN A 1 72 ? -63.801 -22.666 -29.891 1.00 20.21 72 ASN A N 1
ATOM 522 C CA . ASN A 1 72 ? -65.158 -22.838 -29.397 1.00 19.91 72 ASN A CA 1
ATOM 523 C C . ASN A 1 72 ? -66.176 -22.284 -30.372 1.00 19.28 72 ASN A C 1
ATOM 524 O O . ASN A 1 72 ? -66.042 -21.150 -30.837 1.00 18.84 72 ASN A O 1
ATOM 529 N N . PHE A 1 73 ? -67.181 -23.095 -30.686 1.00 18.92 73 PHE A N 1
ATOM 530 C CA . PHE A 1 73 ? -68.317 -22.642 -31.469 1.00 18.39 73 PHE A CA 1
ATOM 531 C C . PHE A 1 73 ? -69.553 -22.587 -30.586 1.00 17.76 73 PHE A C 1
ATOM 532 O O . PHE A 1 73 ? -69.852 -23.546 -29.880 1.00 16.77 73 PHE A O 1
ATOM 540 N N . ALA A 1 74 ? -70.238 -21.441 -30.621 1.00 17.93 74 ALA A N 1
ATOM 541 C CA . ALA A 1 74 ? -71.468 -21.200 -29.859 1.00 18.02 74 ALA A CA 1
ATOM 542 C C . ALA A 1 74 ? -71.402 -21.694 -28.409 1.00 18.15 74 ALA A C 1
ATOM 543 O O . ALA A 1 74 ? -72.404 -22.153 -27.850 1.00 18.42 74 ALA A O 1
ATOM 545 N N . SER A 1 75 ? -70.222 -21.584 -27.804 1.00 17.47 75 SER A N 1
ATOM 546 C CA . SER A 1 75 ? -69.997 -22.083 -26.450 1.00 17.08 75 SER A CA 1
ATOM 547 C C . SER A 1 75 ? -69.771 -20.975 -25.409 1.00 16.34 75 SER A C 1
ATOM 548 O O . SER A 1 75 ? -69.269 -21.227 -24.309 1.00 16.97 75 SER A O 1
ATOM 551 N N . ARG A 1 76 ? -70.136 -19.746 -25.757 1.00 14.94 76 ARG A N 1
ATOM 552 C CA . ARG A 1 76 ? -70.033 -18.628 -24.831 1.00 14.17 76 ARG A CA 1
ATOM 553 C C . ARG A 1 76 ? -71.155 -17.686 -25.227 1.00 13.35 76 ARG A C 1
ATOM 554 O O . ARG A 1 76 ? -71.925 -18.013 -26.118 1.00 13.78 76 ARG A O 1
ATOM 562 N N . ASN A 1 77 ? -71.224 -16.516 -24.609 1.00 12.76 77 ASN A N 1
ATOM 563 C CA . ASN A 1 77 ? -72.278 -15.542 -24.888 1.00 12.65 77 ASN A CA 1
ATOM 564 C C . ASN A 1 77 ? -72.147 -14.540 -26.021 1.00 12.25 77 ASN A C 1
ATOM 565 O O . ASN A 1 77 ? -72.297 -13.338 -25.799 1.00 12.58 77 ASN A O 1
ATOM 570 N N . ASP A 1 78 ? -71.906 -15.019 -27.234 1.00 12.21 78 ASP A N 1
ATOM 571 C CA . ASP A 1 78 ? -71.682 -14.111 -28.340 1.00 11.73 78 ASP A CA 1
ATOM 572 C C . ASP A 1 78 ? -72.943 -13.814 -29.169 1.00 11.61 78 ASP A C 1
ATOM 573 O O . ASP A 1 78 ? -73.965 -14.472 -28.987 1.00 11.19 78 ASP A O 1
ATOM 578 N N . TYR A 1 79 ? -72.876 -12.812 -30.046 1.00 11.61 79 TYR A N 1
ATOM 579 C CA . TYR A 1 79 ? -74.061 -12.287 -30.726 1.00 11.48 79 TYR A CA 1
ATOM 580 C C . TYR A 1 79 ? -73.899 -12.287 -32.238 1.00 11.32 79 TYR A C 1
ATOM 581 O O . TYR A 1 79 ? -72.773 -12.297 -32.753 1.00 11.21 79 TYR A O 1
ATOM 590 N N . SER A 1 80 ? -75.032 -12.249 -32.941 1.00 10.64 80 SER A N 1
ATOM 591 C CA . SER A 1 80 ? -75.066 -11.916 -34.365 1.00 10.11 80 SER A CA 1
ATOM 592 C C . SER A 1 80 ? -76.320 -11.095 -34.684 1.00 10.18 80 SER A C 1
ATOM 593 O O . SER A 1 80 ? -77.339 -11.220 -33.995 1.00 8.93 80 SER A O 1
ATOM 596 N N . TYR A 1 81 ? -76.235 -10.261 -35.720 1.00 10.79 81 TYR A N 1
ATOM 597 C CA . TYR A 1 81 ? -77.309 -9.328 -36.055 1.00 12.20 81 TYR A CA 1
ATOM 598 C C . TYR A 1 81 ? -77.644 -9.317 -37.525 1.00 12.87 81 TYR A C 1
ATOM 599 O O . TYR A 1 81 ? -76.760 -9.224 -38.380 1.00 12.95 81 TYR A O 1
ATOM 608 N N . TRP A 1 82 ? -78.941 -9.371 -37.802 1.00 14.36 82 TRP A N 1
ATOM 609 C CA . TRP A 1 82 ? -79.457 -9.506 -39.157 1.00 15.56 82 TRP A CA 1
ATOM 610 C C . TRP A 1 82 ? -80.540 -8.480 -39.384 1.00 16.27 82 TRP A C 1
ATOM 611 O O . TRP A 1 82 ? -81.282 -8.161 -38.454 1.00 16.62 82 TRP A O 1
ATOM 622 N N . LEU A 1 83 ? -80.646 -7.970 -40.610 1.00 17.08 83 LEU A N 1
ATOM 623 C CA . LEU A 1 83 ? -81.750 -7.087 -40.953 1.00 17.82 83 LEU A CA 1
ATOM 624 C C . LEU A 1 83 ? -83.041 -7.887 -40.892 1.00 19.21 83 LEU A C 1
ATOM 625 O O . LEU A 1 83 ? -83.077 -9.047 -41.309 1.00 19.27 83 LEU A O 1
ATOM 630 N N . SER A 1 84 ? -84.095 -7.275 -40.362 1.00 21.03 84 SER A N 1
ATOM 631 C CA . SER A 1 84 ? -85.346 -7.994 -40.162 1.00 23.17 84 SER A CA 1
ATOM 632 C C . SER A 1 84 ? -86.436 -7.661 -41.190 1.00 24.77 84 SER A C 1
ATOM 633 O O . SER A 1 84 ? -86.281 -6.746 -42.013 1.00 25.53 84 SER A O 1
ATOM 636 N N . THR A 1 85 ? -87.523 -8.430 -41.136 1.00 26.61 85 THR A N 1
ATOM 637 C CA . THR A 1 85 ? -88.710 -8.216 -41.960 1.00 28.43 85 THR A CA 1
ATOM 638 C C . THR A 1 85 ? -89.718 -7.386 -41.160 1.00 29.89 85 THR A C 1
ATOM 639 O O . THR A 1 85 ? -89.426 -7.004 -40.028 1.00 30.14 85 THR A O 1
ATOM 643 N N . PRO A 1 86 ? -90.900 -7.091 -41.739 1.00 31.57 86 PRO A N 1
ATOM 644 C CA . PRO A 1 86 ? -91.934 -6.441 -40.926 1.00 33.03 86 PRO A CA 1
ATOM 645 C C . PRO A 1 86 ? -92.685 -7.388 -39.981 1.00 34.17 86 PRO A C 1
ATOM 646 O O . PRO A 1 86 ? -93.552 -6.929 -39.226 1.00 34.57 86 PRO A O 1
ATOM 650 N N . ALA A 1 87 ? -92.355 -8.683 -40.023 1.00 35.46 87 ALA A N 1
ATOM 651 C CA . ALA A 1 87 ? -92.971 -9.687 -39.145 1.00 37.02 87 ALA A CA 1
ATOM 652 C C . ALA A 1 87 ? -92.848 -9.314 -37.670 1.00 38.44 87 ALA A C 1
ATOM 653 O O . ALA A 1 87 ? -91.749 -9.045 -37.177 1.00 38.65 87 ALA A O 1
ATOM 655 N N . LEU A 1 88 ? -93.978 -9.294 -36.970 1.00 40.08 88 LEU A N 1
ATOM 656 C CA . LEU A 1 88 ? -93.993 -8.854 -35.577 1.00 41.21 88 LEU A CA 1
ATOM 657 C C . LEU A 1 88 ? -93.786 -10.030 -34.637 1.00 41.48 88 LEU A C 1
ATOM 658 O O . LEU A 1 88 ? -93.962 -11.192 -35.014 1.00 41.16 88 LEU A O 1
ATOM 663 N N . MET A 1 89 ? -93.412 -9.710 -33.404 1.00 42.04 89 MET A N 1
ATOM 664 C CA . MET A 1 89 ? -93.042 -10.715 -32.415 1.00 41.94 89 MET A CA 1
ATOM 665 C C . MET A 1 89 ? -94.265 -11.225 -31.657 1.00 42.30 89 MET A C 1
ATOM 666 O O . MET A 1 89 ? -95.284 -10.529 -31.589 1.00 42.09 89 MET A O 1
ATOM 671 N N . PRO A 1 90 ? -94.170 -12.451 -31.098 1.00 42.55 90 PRO A N 1
ATOM 672 C CA . PRO A 1 90 ? -95.230 -13.039 -30.290 1.00 42.69 90 PRO A CA 1
ATOM 673 C C . PRO A 1 90 ? -95.660 -12.113 -29.150 1.00 42.71 90 PRO A C 1
ATOM 674 O O . PRO A 1 90 ? -94.896 -11.227 -28.739 1.00 42.43 90 PRO A O 1
ATOM 678 N N . MET A 1 91 ? -96.901 -12.327 -28.704 1.00 43.14 91 MET A N 1
ATOM 679 C CA . MET A 1 91 ? -97.540 -11.710 -27.529 1.00 43.06 91 MET A CA 1
ATOM 680 C C . MET A 1 91 ? -96.651 -11.674 -26.288 1.00 42.76 91 MET A C 1
ATOM 681 O O . MET A 1 91 ? -96.485 -10.625 -25.652 1.00 42.79 91 MET A O 1
ATOM 686 N N . ASN A 1 92 ? -96.096 -12.839 -25.964 1.00 42.89 92 ASN A N 1
ATOM 687 C CA . ASN A 1 92 ? -95.332 -13.065 -24.733 1.00 43.15 92 ASN A CA 1
ATOM 688 C C . ASN A 1 92 ? -94.020 -12.282 -24.605 1.00 42.53 92 ASN A C 1
ATOM 689 O O . ASN A 1 92 ? -93.438 -12.226 -23.525 1.00 41.87 92 ASN A O 1
ATOM 694 N N . MET A 1 93 ? -93.573 -11.682 -25.706 1.00 42.62 93 MET A N 1
ATOM 695 C CA . MET A 1 93 ? -92.372 -10.833 -25.729 1.00 43.41 93 MET A CA 1
ATOM 696 C C . MET A 1 93 ? -91.076 -11.627 -25.488 1.00 42.94 93 MET A C 1
ATOM 697 O O . MET A 1 93 ? -89.991 -11.051 -25.362 1.00 42.45 93 MET A O 1
ATOM 702 N N . ALA A 1 94 ? -91.211 -12.951 -25.434 1.00 42.86 94 ALA A N 1
ATOM 703 C CA . ALA A 1 94 ? -90.087 -13.861 -25.248 1.00 42.43 94 ALA A CA 1
ATOM 704 C C . ALA A 1 94 ? -89.316 -14.012 -26.559 1.00 41.91 94 ALA A C 1
ATOM 705 O O . ALA A 1 94 ? -89.849 -13.685 -27.627 1.00 42.28 94 ALA A O 1
ATOM 707 N N . PRO A 1 95 ? -88.052 -14.489 -26.481 1.00 41.15 95 PRO A N 1
ATOM 708 C CA . PRO A 1 95 ? -87.235 -14.760 -27.670 1.00 40.42 95 PRO A CA 1
ATOM 709 C C . PRO A 1 95 ? -87.750 -15.945 -28.484 1.00 40.23 95 PRO A C 1
ATOM 710 O O . PRO A 1 95 ? -88.551 -16.737 -27.980 1.00 40.54 95 PRO A O 1
ATOM 714 N N . ILE A 1 96 ? -87.284 -16.056 -29.728 1.00 39.69 96 ILE A N 1
ATOM 715 C CA . ILE A 1 96 ? -87.642 -17.158 -30.631 1.00 39.49 96 ILE A CA 1
ATOM 716 C C . ILE A 1 96 ? -86.419 -18.010 -30.974 1.00 38.46 96 ILE A C 1
ATOM 717 O O . ILE A 1 96 ? -85.306 -17.503 -31.027 1.00 38.35 96 ILE A O 1
ATOM 722 N N . THR A 1 97 ? -86.637 -19.301 -31.207 1.00 37.94 97 THR A N 1
ATOM 723 C CA . THR A 1 97 ? -85.567 -20.205 -31.638 1.00 38.07 97 THR A CA 1
ATOM 724 C C . THR A 1 97 ? -85.992 -20.975 -32.898 1.00 38.00 97 THR A C 1
ATOM 725 O O . THR A 1 97 ? -87.111 -20.800 -33.398 1.00 38.52 97 THR A O 1
ATOM 729 N N . GLY A 1 98 ? -85.091 -21.816 -33.408 1.00 37.23 98 GLY A N 1
ATOM 730 C CA . GLY A 1 98 ? -85.421 -22.779 -34.458 1.00 35.78 98 GLY A CA 1
ATOM 731 C C . GLY A 1 98 ? -86.021 -22.200 -35.729 1.00 35.05 98 GLY A C 1
ATOM 732 O O . GLY A 1 98 ? -85.786 -21.037 -36.080 1.00 35.00 98 GLY A O 1
ATOM 733 N N . ARG A 1 99 ? -86.753 -23.043 -36.455 1.00 34.02 99 ARG A N 1
ATOM 734 C CA . ARG A 1 99 ? -87.346 -22.673 -37.748 1.00 32.72 99 ARG A CA 1
ATOM 735 C C . ARG A 1 99 ? -88.308 -21.489 -37.738 1.00 31.78 99 ARG A C 1
ATOM 736 O O . ARG A 1 99 ? -88.574 -20.888 -38.780 1.00 31.68 99 ARG A O 1
ATOM 744 N N . ALA A 1 100 ? -88.829 -21.162 -36.564 1.00 30.36 100 ALA A N 1
ATOM 745 C CA . ALA A 1 100 ? -89.771 -20.067 -36.417 1.00 28.63 100 ALA A CA 1
ATOM 746 C C . ALA A 1 100 ? -89.129 -18.713 -36.757 1.00 27.76 100 ALA A C 1
ATOM 747 O O . ALA A 1 100 ? -89.824 -17.700 -36.866 1.00 27.81 100 ALA A O 1
ATOM 749 N N . LEU A 1 101 ? -87.805 -18.722 -36.940 1.00 26.60 101 LEU A N 1
ATOM 750 C CA . LEU A 1 101 ? -87.022 -17.529 -37.292 1.00 25.23 101 LEU A CA 1
ATOM 751 C C . LEU A 1 101 ? -87.119 -17.119 -38.760 1.00 25.23 101 LEU A C 1
ATOM 752 O O . LEU A 1 101 ? -86.970 -15.935 -39.086 1.00 24.55 101 LEU A O 1
ATOM 757 N N . GLU A 1 102 ? -87.360 -18.100 -39.626 1.00 25.54 102 GLU A N 1
ATOM 758 C CA . GLU A 1 102 ? -87.472 -17.881 -41.069 1.00 26.27 102 GLU A CA 1
ATOM 759 C C . GLU A 1 102 ? -88.182 -16.577 -41.442 1.00 26.46 102 GLU A C 1
ATOM 760 O O . GLU A 1 102 ? -87.598 -15.734 -42.127 1.00 26.54 102 GLU A O 1
ATOM 766 N N . PRO A 1 103 ? -89.438 -16.403 -40.988 1.00 26.83 103 PRO A N 1
ATOM 767 C CA . PRO A 1 103 ? -90.217 -15.238 -41.420 1.00 26.40 103 PRO A CA 1
ATOM 768 C C . PRO A 1 103 ? -89.656 -13.882 -40.960 1.00 25.81 103 PRO A C 1
ATOM 769 O O . PRO A 1 103 ? -90.233 -12.843 -41.282 1.00 26.39 103 PRO A O 1
ATOM 773 N N . TYR A 1 104 ? -88.545 -13.893 -40.229 1.00 25.17 104 TYR A N 1
ATOM 774 C CA . TYR A 1 104 ? -88.023 -12.682 -39.598 1.00 24.57 104 TYR A CA 1
ATOM 775 C C . TYR A 1 104 ? -86.764 -12.134 -40.255 1.00 24.09 104 TYR A C 1
ATOM 776 O O . TYR A 1 104 ? -86.462 -10.954 -40.116 1.00 23.19 104 TYR A O 1
ATOM 785 N N . ILE A 1 105 ? -86.038 -12.990 -40.971 1.00 23.95 105 ILE A N 1
ATOM 786 C CA . ILE A 1 105 ? -84.735 -12.631 -41.535 1.00 24.15 105 ILE A CA 1
ATOM 787 C C . ILE A 1 105 ? -84.856 -12.086 -42.951 1.00 24.48 105 ILE A C 1
ATOM 788 O O . ILE A 1 105 ? -85.378 -12.763 -43.833 1.00 24.89 105 ILE A O 1
ATOM 793 N N . SER A 1 106 ? -84.365 -10.863 -43.160 1.00 24.92 106 SER A N 1
ATOM 794 C CA . SER A 1 106 ? -84.405 -10.207 -44.473 1.00 24.99 106 SER A CA 1
ATOM 795 C C . SER A 1 106 ? -83.562 -10.956 -45.500 1.00 25.29 106 SER A C 1
ATOM 796 O O . SER A 1 106 ? -82.554 -11.584 -45.148 1.00 25.05 106 SER A O 1
ATOM 799 N N . ARG A 1 107 ? -83.982 -10.884 -46.767 1.00 25.52 107 ARG A N 1
ATOM 800 C CA . ARG A 1 107 ? -83.247 -11.508 -47.885 1.00 25.22 107 ARG A CA 1
ATOM 801 C C . ARG A 1 107 ? -82.474 -10.478 -48.693 1.00 24.76 107 ARG A C 1
ATOM 802 O O . ARG A 1 107 ? -82.839 -9.300 -48.729 1.00 24.25 107 ARG A O 1
ATOM 810 N N . CYS A 1 108 ? -81.410 -10.941 -49.343 1.00 24.68 108 CYS A N 1
ATOM 811 C CA . CYS A 1 108 ? -80.543 -10.087 -50.148 1.00 24.76 108 CYS A CA 1
ATOM 812 C C . CYS A 1 108 ? -80.107 -10.767 -51.442 1.00 25.64 108 CYS A C 1
ATOM 813 O O . CYS A 1 108 ? -80.066 -12.000 -51.529 1.00 26.05 108 CYS A O 1
ATOM 816 N N . THR A 1 109 ? -79.778 -9.955 -52.443 1.00 25.95 109 THR A N 1
ATOM 817 C CA . THR A 1 109 ? -79.194 -10.454 -53.677 1.00 26.95 109 THR A CA 1
ATOM 818 C C . THR A 1 109 ? -77.888 -9.710 -53.961 1.00 27.60 109 THR A C 1
ATOM 819 O O . THR A 1 109 ? -77.841 -8.479 -53.923 1.00 27.30 109 THR A O 1
ATOM 823 N N . VAL A 1 110 ? -76.832 -10.473 -54.228 1.00 28.34 110 VAL A N 1
ATOM 824 C CA . VAL A 1 110 ? -75.541 -9.917 -54.621 1.00 29.16 110 VAL A CA 1
ATOM 825 C C . VAL A 1 110 ? -75.530 -9.698 -56.129 1.00 30.65 110 VAL A C 1
ATOM 826 O O . VAL A 1 110 ? -75.739 -10.641 -56.899 1.00 31.69 110 VAL A O 1
ATOM 830 N N . CYS A 1 111 ? -75.292 -8.455 -56.548 1.00 32.06 111 CYS A N 1
ATOM 831 C CA . CYS A 1 111 ? -75.322 -8.093 -57.975 1.00 33.85 111 CYS A CA 1
ATOM 832 C C . CYS A 1 111 ? -73.953 -7.682 -58.516 1.00 34.66 111 CYS A C 1
ATOM 833 O O . CYS A 1 111 ? -73.093 -7.223 -57.767 1.00 34.71 111 CYS A O 1
ATOM 836 N N . GLU A 1 112 ? -73.772 -7.848 -59.825 1.00 35.94 112 GLU A N 1
ATOM 837 C CA . GLU A 1 112 ? -72.576 -7.385 -60.524 1.00 36.84 112 GLU A CA 1
ATOM 838 C C . GLU A 1 112 ? -72.953 -6.349 -61.585 1.00 36.79 112 GLU A C 1
ATOM 839 O O . GLU A 1 112 ? -73.859 -6.564 -62.385 1.00 36.67 112 GLU A O 1
ATOM 845 N N . GLY A 1 113 ? -72.247 -5.224 -61.580 1.00 37.16 113 GLY A N 1
ATOM 846 C CA . GLY A 1 113 ? -72.497 -4.145 -62.531 1.00 37.63 113 GLY A CA 1
ATOM 847 C C . GLY A 1 113 ? -71.295 -3.802 -63.401 1.00 37.92 113 GLY A C 1
ATOM 848 O O . GLY A 1 113 ? -70.175 -4.255 -63.135 1.00 37.81 113 GLY A O 1
ATOM 849 N N . PRO A 1 114 ? -71.523 -3.002 -64.451 1.00 38.27 114 PRO A N 1
ATOM 850 C CA . PRO A 1 114 ? -70.449 -2.578 -65.351 1.00 38.48 114 PRO A CA 1
ATOM 851 C C . PRO A 1 114 ? -69.646 -1.404 -64.788 1.00 38.03 114 PRO A C 1
ATOM 852 O O . PRO A 1 114 ? -68.569 -1.091 -65.298 1.00 38.03 114 PRO A O 1
ATOM 856 N N . ALA A 1 115 ? -70.178 -0.765 -63.749 1.00 37.23 115 ALA A N 1
ATOM 857 C CA . ALA A 1 115 ? -69.527 0.376 -63.117 1.00 36.49 115 ALA A CA 1
ATOM 858 C C . ALA A 1 115 ? -69.733 0.362 -61.604 1.00 35.79 115 ALA A C 1
ATOM 859 O O . ALA A 1 115 ? -70.506 -0.447 -61.080 1.00 36.14 115 ALA A O 1
ATOM 861 N N . ILE A 1 116 ? -69.033 1.258 -60.910 1.00 34.21 116 ILE A N 1
ATOM 862 C CA . ILE A 1 116 ? -69.123 1.362 -59.457 1.00 32.89 116 ILE A CA 1
ATOM 863 C C . ILE A 1 116 ? -70.408 2.068 -59.037 1.00 32.12 116 ILE A C 1
ATOM 864 O O . ILE A 1 116 ? -70.804 3.064 -59.646 1.00 32.64 116 ILE A O 1
ATOM 869 N N . ALA A 1 117 ? -71.056 1.540 -58.000 1.00 30.56 117 ALA A N 1
ATOM 870 C CA . ALA A 1 117 ? -72.278 2.133 -57.466 1.00 28.89 117 ALA A CA 1
ATOM 871 C C . ALA A 1 117 ? -72.006 2.941 -56.198 1.00 27.80 117 ALA A C 1
ATOM 872 O O . ALA A 1 117 ? -71.270 2.501 -55.311 1.00 27.66 117 ALA A O 1
ATOM 874 N N . ILE A 1 118 ? -72.593 4.130 -56.124 1.00 26.74 118 ILE A N 1
ATOM 875 C CA . ILE A 1 118 ? -72.421 5.005 -54.971 1.00 25.69 118 ILE A CA 1
ATOM 876 C C . ILE A 1 118 ? -73.784 5.400 -54.407 1.00 25.14 118 ILE A C 1
ATOM 877 O O . ILE A 1 118 ? -74.821 5.086 -54.994 1.00 24.76 118 ILE A O 1
ATOM 882 N N . ALA A 1 119 ? -73.770 6.077 -53.261 1.00 24.40 119 ALA A N 1
ATOM 883 C CA . ALA A 1 119 ? -74.988 6.605 -52.657 1.00 23.50 119 ALA A CA 1
ATOM 884 C C . ALA A 1 119 ? -74.869 8.102 -52.495 1.00 23.26 119 ALA A C 1
ATOM 885 O O . ALA A 1 119 ? -73.780 8.619 -52.265 1.00 23.05 119 ALA A O 1
ATOM 887 N N . VAL A 1 120 ? -75.994 8.796 -52.624 1.00 23.07 120 VAL A N 1
ATOM 888 C CA . VAL A 1 120 ? -76.040 10.245 -52.471 1.00 23.13 120 VAL A CA 1
ATOM 889 C C . VAL A 1 120 ? -77.101 10.554 -51.431 1.00 23.59 120 VAL A C 1
ATOM 890 O O . VAL A 1 120 ? -78.133 9.900 -51.401 1.00 24.13 120 VAL A O 1
ATOM 894 N N . HIS A 1 121 ? -76.846 11.543 -50.578 1.00 24.25 121 HIS A N 1
ATOM 895 C CA . HIS A 1 121 ? -77.766 11.874 -49.489 1.00 25.12 121 HIS A CA 1
ATOM 896 C C . HIS A 1 121 ? -78.143 13.351 -49.521 1.00 26.05 121 HIS A C 1
ATOM 897 O O . HIS A 1 121 ? -77.327 14.201 -49.878 1.00 26.43 121 HIS A O 1
ATOM 904 N N . SER A 1 122 ? -79.379 13.657 -49.141 1.00 26.97 122 SER A N 1
ATOM 905 C CA . SER A 1 122 ? -79.883 15.026 -49.234 1.00 27.81 122 SER A CA 1
ATOM 906 C C . SER A 1 122 ? -79.787 15.809 -47.925 1.00 28.46 122 SER A C 1
ATOM 907 O O . SER A 1 122 ? -79.486 17.009 -47.941 1.00 28.72 122 SER A O 1
ATOM 910 N N . GLN A 1 123 ? -80.042 15.125 -46.805 1.00 28.88 123 GLN A N 1
ATOM 911 C CA . GLN A 1 123 ? -80.231 15.767 -45.491 1.00 29.78 123 GLN A CA 1
ATOM 912 C C . GLN A 1 123 ? -81.526 16.597 -45.455 1.00 31.45 123 GLN A C 1
ATOM 913 O O . GLN A 1 123 ? -81.696 17.480 -44.602 1.00 31.84 123 GLN A O 1
ATOM 919 N N . THR A 1 124 ? -82.425 16.308 -46.396 1.00 32.97 124 THR A N 1
ATOM 920 C CA . THR A 1 124 ? -83.741 16.951 -46.489 1.00 35.24 124 THR A CA 1
ATOM 921 C C . THR A 1 124 ? -84.763 15.884 -46.855 1.00 36.03 124 THR A C 1
ATOM 922 O O . THR A 1 124 ? -84.382 14.759 -47.179 1.00 36.47 124 THR A O 1
ATOM 926 N N . THR A 1 125 ? -86.048 16.229 -46.821 1.00 36.90 125 THR A N 1
ATOM 927 C CA . THR A 1 125 ? -87.100 15.262 -47.164 1.00 38.13 125 THR A CA 1
ATOM 928 C C . THR A 1 125 ? -87.100 14.911 -48.653 1.00 39.17 125 THR A C 1
ATOM 929 O O . THR A 1 125 ? -87.665 13.892 -49.051 1.00 39.25 125 THR A O 1
ATOM 933 N N . ASP A 1 126 ? -86.458 15.755 -49.462 1.00 40.72 126 ASP A N 1
ATOM 934 C CA . ASP A 1 126 ? -86.416 15.576 -50.916 1.00 42.04 126 ASP A CA 1
ATOM 935 C C . ASP A 1 126 ? -85.399 14.523 -51.334 1.00 42.45 126 ASP A C 1
ATOM 936 O O . ASP A 1 126 ? -84.337 14.400 -50.726 1.00 42.46 126 ASP A O 1
ATOM 941 N N . ILE A 1 127 ? -85.739 13.766 -52.375 1.00 43.09 127 ILE A N 1
ATOM 942 C CA . ILE A 1 127 ? -84.829 12.796 -52.977 1.00 43.19 127 ILE A CA 1
ATOM 943 C C . ILE A 1 127 ? -83.670 13.535 -53.666 1.00 43.56 127 ILE A C 1
ATOM 944 O O . ILE A 1 127 ? -83.903 14.461 -54.453 1.00 43.92 127 ILE A O 1
ATOM 949 N N . PRO A 1 128 ? -82.416 13.143 -53.358 1.00 43.73 128 PRO A N 1
ATOM 950 C CA . PRO A 1 128 ? -81.274 13.787 -54.011 1.00 43.95 128 PRO A CA 1
ATOM 951 C C . PRO A 1 128 ? -81.111 13.312 -55.452 1.00 44.32 128 PRO A C 1
ATOM 952 O O . PRO A 1 128 ? -81.420 12.152 -55.754 1.00 44.32 128 PRO A O 1
ATOM 956 N N . PRO A 1 129 ? -80.642 14.203 -56.341 1.00 44.31 129 PRO A N 1
ATOM 957 C CA . PRO A 1 129 ? -80.408 13.803 -57.721 1.00 44.31 129 PRO A CA 1
ATOM 958 C C . PRO A 1 129 ? -79.073 13.083 -57.866 1.00 44.25 129 PRO A C 1
ATOM 959 O O . PRO A 1 129 ? -78.106 13.431 -57.180 1.00 44.10 129 PRO A O 1
ATOM 963 N N . CYS A 1 130 ? -79.031 12.078 -58.739 1.00 44.47 130 CYS A N 1
ATOM 964 C CA . CYS A 1 130 ? -77.769 11.449 -59.108 1.00 44.47 130 CYS A CA 1
ATOM 965 C C . CYS A 1 130 ? -76.894 12.506 -59.771 1.00 45.16 130 CYS A C 1
ATOM 966 O O . CYS A 1 130 ? -77.413 13.389 -60.461 1.00 45.14 130 CYS A O 1
ATOM 969 N N . PRO A 1 131 ? -75.567 12.438 -59.552 1.00 45.52 131 PRO A N 1
ATOM 970 C CA . PRO A 1 131 ? -74.653 13.354 -60.235 1.00 45.76 131 PRO A CA 1
ATOM 971 C C . PRO A 1 131 ? -74.727 13.210 -61.756 1.00 46.28 131 PRO A C 1
ATOM 972 O O . PRO A 1 131 ? -75.352 12.273 -62.263 1.00 46.30 131 PRO A O 1
ATOM 976 N N . HIS A 1 132 ? -74.089 14.133 -62.469 1.00 47.09 132 HIS A N 1
ATOM 977 C CA . HIS A 1 132 ? -74.237 14.238 -63.918 1.00 47.75 132 HIS A CA 1
ATOM 978 C C . HIS A 1 132 ? -73.527 13.121 -64.693 1.00 47.31 132 HIS A C 1
ATOM 979 O O . HIS A 1 132 ? -72.293 13.084 -64.754 1.00 47.12 132 HIS A O 1
ATOM 986 N N . GLY A 1 133 ? -74.320 12.229 -65.288 1.00 46.55 133 GLY A N 1
ATOM 987 C CA . GLY A 1 133 ? -73.802 11.064 -66.009 1.00 45.80 133 GLY A CA 1
ATOM 988 C C . GLY A 1 133 ? -74.013 9.762 -65.255 1.00 45.34 133 GLY A C 1
ATOM 989 O O . GLY A 1 133 ? -73.441 8.729 -65.609 1.00 45.72 133 GLY A O 1
ATOM 990 N N . TRP A 1 134 ? -74.841 9.815 -64.217 1.00 44.77 134 TRP A N 1
ATOM 991 C CA . TRP A 1 134 ? -75.112 8.655 -63.367 1.00 43.98 134 TRP A CA 1
ATOM 992 C C . TRP A 1 134 ? -76.584 8.248 -63.452 1.00 43.16 134 TRP A C 1
ATOM 993 O O . TRP A 1 134 ? -77.454 9.087 -63.697 1.00 43.16 134 TRP A O 1
ATOM 1004 N N . ILE A 1 135 ? -76.849 6.960 -63.235 1.00 42.40 135 ILE A N 1
ATOM 1005 C CA . ILE A 1 135 ? -78.195 6.391 -63.350 1.00 41.45 135 ILE A CA 1
ATOM 1006 C C . ILE A 1 135 ? -78.741 5.900 -62.000 1.00 40.55 135 ILE A C 1
ATOM 1007 O O . ILE A 1 135 ? -78.031 5.246 -61.232 1.00 40.57 135 ILE A O 1
ATOM 1012 N N . SER A 1 136 ? -80.003 6.218 -61.724 1.00 40.01 136 SER A N 1
ATOM 1013 C CA . SER A 1 136 ? -80.659 5.839 -60.467 1.00 38.84 136 SER A CA 1
ATOM 1014 C C . SER A 1 136 ? -80.922 4.335 -60.408 1.00 37.99 136 SER A C 1
ATOM 1015 O O . SER A 1 136 ? -81.483 3.762 -61.349 1.00 38.55 136 SER A O 1
ATOM 1018 N N . LEU A 1 137 ? -80.500 3.701 -59.314 1.00 36.62 137 LEU A N 1
ATOM 1019 C CA . LEU A 1 137 ? -80.773 2.273 -59.100 1.00 35.36 137 LEU A CA 1
ATOM 1020 C C . LEU A 1 137 ? -81.967 2.076 -58.173 1.00 34.30 137 LEU A C 1
ATOM 1021 O O . LEU A 1 137 ? -82.870 1.300 -58.493 1.00 34.93 137 LEU A O 1
ATOM 1026 N N . TRP A 1 138 ? -81.967 2.772 -57.032 1.00 32.79 138 TRP A N 1
ATOM 1027 C CA . TRP A 1 138 ? -83.130 2.804 -56.133 1.00 31.59 138 TRP A CA 1
ATOM 1028 C C . TRP A 1 138 ? -83.157 4.012 -55.189 1.00 30.28 138 TRP A C 1
ATOM 1029 O O . TRP A 1 138 ? -82.131 4.664 -54.968 1.00 30.61 138 TRP A O 1
ATOM 1040 N N . LYS A 1 139 ? -84.346 4.303 -54.659 1.00 28.62 139 LYS A N 1
ATOM 1041 C CA . LYS A 1 139 ? -84.525 5.317 -53.628 1.00 27.81 139 LYS A CA 1
ATOM 1042 C C . LYS A 1 139 ? -84.483 4.661 -52.254 1.00 26.56 139 LYS A C 1
ATOM 1043 O O . LYS A 1 139 ? -84.647 3.437 -52.134 1.00 26.80 139 LYS A O 1
ATOM 1049 N N . GLY A 1 140 ? -84.251 5.474 -51.224 1.00 24.66 140 GLY A N 1
ATOM 1050 C CA . GLY A 1 140 ? -84.266 4.992 -49.848 1.00 22.26 140 GLY A CA 1
ATOM 1051 C C . GLY A 1 140 ? -84.032 6.045 -48.774 1.00 21.09 140 GLY A C 1
ATOM 1052 O O . GLY A 1 140 ? -84.114 7.253 -49.030 1.00 21.09 140 GLY A O 1
ATOM 1053 N N . PHE A 1 141 ? -83.727 5.571 -47.567 1.00 19.38 141 PHE A N 1
ATOM 1054 C CA . PHE A 1 141 ? -83.506 6.430 -46.413 1.00 18.09 141 PHE A CA 1
ATOM 1055 C C . PHE A 1 141 ? -82.074 6.304 -45.897 1.00 16.99 141 PHE A C 1
ATOM 1056 O O . PHE A 1 141 ? -81.475 5.229 -45.968 1.00 16.56 141 PHE A O 1
ATOM 1064 N N . SER A 1 142 ? -81.540 7.408 -45.375 1.00 15.93 142 SER A N 1
ATOM 1065 C CA . SER A 1 142 ? -80.142 7.491 -44.943 1.00 14.13 142 SER A CA 1
ATOM 1066 C C . SER A 1 142 ? -79.878 6.800 -43.602 1.00 13.01 142 SER A C 1
ATOM 1067 O O . SER A 1 142 ? -80.170 7.351 -42.547 1.00 13.47 142 SER A O 1
ATOM 1070 N N . PHE A 1 143 ? -79.304 5.603 -43.665 1.00 11.73 143 PHE A N 1
ATOM 1071 C CA . PHE A 1 143 ? -79.042 4.761 -42.497 1.00 10.02 143 PHE A CA 1
ATOM 1072 C C . PHE A 1 143 ? -77.563 4.872 -42.133 1.00 9.44 143 PHE A C 1
ATOM 1073 O O . PHE A 1 143 ? -76.707 4.469 -42.924 1.00 9.31 143 PHE A O 1
ATOM 1081 N N . ILE A 1 144 ? -77.262 5.425 -40.954 1.00 8.26 144 ILE A N 1
ATOM 1082 C CA . ILE A 1 144 ? -75.860 5.740 -40.589 1.00 8.07 144 ILE A CA 1
ATOM 1083 C C . ILE A 1 144 ? -75.183 4.824 -39.546 1.00 8.02 144 ILE A C 1
ATOM 1084 O O . ILE A 1 144 ? -74.046 4.418 -39.746 1.00 7.49 144 ILE A O 1
ATOM 1089 N N . MET A 1 145 ? -75.863 4.499 -38.452 1.00 8.59 145 MET A N 1
ATOM 1090 C CA . MET A 1 145 ? -75.318 3.512 -37.507 1.00 9.16 145 MET A CA 1
ATOM 1091 C C . MET A 1 145 ? -76.356 2.804 -36.630 1.00 8.98 145 MET A C 1
ATOM 1092 O O . MET A 1 145 ? -77.554 2.974 -36.801 1.00 8.12 145 MET A O 1
ATOM 1097 N N . PHE A 1 146 ? -75.875 1.985 -35.702 1.00 9.69 146 PHE A N 1
ATOM 1098 C CA . PHE A 1 146 ? -76.754 1.109 -34.927 1.00 10.43 146 PHE A CA 1
ATOM 1099 C C . PHE A 1 146 ? -76.018 0.600 -33.718 1.00 10.36 146 PHE A C 1
ATOM 1100 O O . PHE A 1 146 ? -74.810 0.394 -33.769 1.00 10.67 146 PHE A O 1
ATOM 1108 N N . THR A 1 147 ? -76.750 0.424 -32.625 1.00 10.38 147 THR A N 1
ATOM 1109 C CA . THR A 1 147 ? -76.211 -0.148 -31.393 1.00 9.88 147 THR A CA 1
ATOM 1110 C C . THR A 1 147 ? -77.252 -1.089 -30.809 1.00 10.03 147 THR A C 1
ATOM 1111 O O . THR A 1 147 ? -78.440 -0.907 -31.018 1.00 10.65 147 THR A O 1
ATOM 1115 N N . SER A 1 148 ? -76.797 -2.093 -30.076 1.00 10.47 148 SER A N 1
ATOM 1116 C CA . SER A 1 148 ? -77.682 -3.003 -29.366 1.00 9.92 148 SER A CA 1
ATOM 1117 C C . SER A 1 148 ? -77.113 -3.292 -27.965 1.00 9.80 148 SER A C 1
ATOM 1118 O O . SER A 1 148 ? -76.953 -2.363 -27.165 1.00 10.04 148 SER A O 1
ATOM 1121 N N . ALA A 1 149 ? -76.796 -4.554 -27.677 1.00 8.98 149 ALA A N 1
ATOM 1122 C CA . ALA A 1 149 ? -76.333 -4.960 -26.353 1.00 8.96 149 ALA A CA 1
ATOM 1123 C C . ALA A 1 149 ? -74.943 -4.435 -26.007 1.00 9.31 149 ALA A C 1
ATOM 1124 O O . ALA A 1 149 ? -74.002 -4.511 -26.815 1.00 9.89 149 ALA A O 1
ATOM 1126 N N . GLY A 1 150 ? -74.826 -3.914 -24.789 1.00 8.61 150 GLY A N 1
ATOM 1127 C CA . GLY A 1 150 ? -73.615 -3.256 -24.328 1.00 8.03 150 GLY A CA 1
ATOM 1128 C C . GLY A 1 150 ? -73.422 -1.935 -25.040 1.00 8.03 150 GLY A C 1
ATOM 1129 O O . GLY A 1 150 ? -72.382 -1.290 -24.895 1.00 8.05 150 GLY A O 1
ATOM 1130 N N . SER A 1 151 ? -74.446 -1.538 -25.801 1.00 7.70 151 SER A N 1
ATOM 1131 C CA . SER A 1 151 ? -74.402 -0.407 -26.735 1.00 6.97 151 SER A CA 1
ATOM 1132 C C . SER A 1 151 ? -73.231 -0.513 -27.711 1.00 5.68 151 SER A C 1
ATOM 1133 O O . SER A 1 151 ? -72.690 0.500 -28.176 1.00 4.26 151 SER A O 1
ATOM 1136 N N . GLU A 1 152 ? -72.858 -1.753 -28.023 1.00 4.73 152 GLU A N 1
ATOM 1137 C CA . GLU A 1 152 ? -71.882 -2.028 -29.065 1.00 3.77 152 GLU A CA 1
ATOM 1138 C C . GLU A 1 152 ? -72.569 -1.920 -30.417 1.00 2.93 152 GLU A C 1
ATOM 1139 O O . GLU A 1 152 ? -73.793 -2.059 -30.515 1.00 2.23 152 GLU A O 1
ATOM 1145 N N . GLY A 1 153 ? -71.773 -1.668 -31.450 1.00 2.50 153 GLY A N 1
ATOM 1146 C CA . GLY A 1 153 ? -72.281 -1.537 -32.800 1.00 3.10 153 GLY A CA 1
ATOM 1147 C C . GLY A 1 153 ? -71.287 -0.831 -33.692 1.00 4.85 153 GLY A C 1
ATOM 1148 O O . GLY A 1 153 ? -70.132 -0.583 -33.307 1.00 4.61 153 GLY A O 1
ATOM 1149 N N . THR A 1 154 ? -71.740 -0.523 -34.900 1.00 5.68 154 THR A N 1
ATOM 1150 C CA . THR A 1 154 ? -70.942 0.173 -35.886 1.00 6.93 154 THR A CA 1
ATOM 1151 C C . THR A 1 154 ? -71.929 0.796 -36.856 1.00 7.20 154 THR A C 1
ATOM 1152 O O . THR A 1 154 ? -73.117 0.921 -36.527 1.00 8.04 154 THR A O 1
ATOM 1156 N N . GLY A 1 155 ? -71.455 1.194 -38.035 1.00 7.50 155 GLY A N 1
ATOM 1157 C CA . GLY A 1 155 ? -72.311 1.853 -39.020 1.00 7.39 155 GLY A CA 1
ATOM 1158 C C . GLY A 1 155 ? -71.986 1.560 -40.473 1.00 7.44 155 GLY A C 1
ATOM 1159 O O . GLY A 1 155 ? -71.203 0.661 -40.789 1.00 7.56 155 GLY A O 1
ATOM 1160 N N . GLN A 1 156 ? -72.604 2.334 -41.354 1.00 7.84 156 GLN A N 1
ATOM 1161 C CA . GLN A 1 156 ? -72.376 2.230 -42.781 1.00 9.02 156 GLN A CA 1
ATOM 1162 C C . GLN A 1 156 ? -71.644 3.464 -43.301 1.00 9.47 156 GLN A C 1
ATOM 1163 O O . GLN A 1 156 ? -71.759 4.565 -42.745 1.00 8.82 156 GLN A O 1
ATOM 1169 N N . ALA A 1 157 ? -70.885 3.260 -44.370 1.00 10.40 157 ALA A N 1
ATOM 1170 C CA . ALA A 1 157 ? -70.241 4.343 -45.093 1.00 11.95 157 ALA A CA 1
ATOM 1171 C C . ALA A 1 157 ? -71.327 5.049 -45.896 1.00 12.98 157 ALA A C 1
ATOM 1172 O O . ALA A 1 157 ? -72.122 4.386 -46.561 1.00 12.79 157 ALA A O 1
ATOM 1174 N N . LEU A 1 158 ? -71.383 6.378 -45.814 1.00 14.57 158 LEU A N 1
ATOM 1175 C CA . LEU A 1 158 ? -72.410 7.146 -46.535 1.00 16.42 158 LEU A CA 1
ATOM 1176 C C . LEU A 1 158 ? -72.187 7.164 -48.050 1.00 17.82 158 LEU A C 1
ATOM 1177 O O . LEU A 1 158 ? -73.094 7.482 -48.811 1.00 18.42 158 LEU A O 1
ATOM 1182 N N . ALA A 1 159 ? -70.974 6.822 -48.475 1.00 19.16 159 ALA A N 1
ATOM 1183 C CA . ALA A 1 159 ? -70.653 6.667 -49.895 1.00 20.28 159 ALA A CA 1
ATOM 1184 C C . ALA A 1 159 ? -71.149 5.328 -50.456 1.00 20.90 159 ALA A C 1
ATOM 1185 O O . ALA A 1 159 ? -71.245 5.161 -51.672 1.00 21.19 159 ALA A O 1
ATOM 1187 N N . SER A 1 160 ? -71.447 4.381 -49.565 1.00 21.56 160 SER A N 1
ATOM 1188 C CA . SER A 1 160 ? -71.851 3.021 -49.944 1.00 21.83 160 SER A CA 1
ATOM 1189 C C . SER A 1 160 ? -73.359 2.873 -50.147 1.00 22.35 160 SER A C 1
ATOM 1190 O O . SER A 1 160 ? -74.152 3.508 -49.441 1.00 22.53 160 SER A O 1
ATOM 1193 N N . PRO A 1 161 ? -73.760 2.016 -51.108 1.00 22.97 161 PRO A N 1
ATOM 1194 C CA . PRO A 1 161 ? -75.164 1.617 -51.278 1.00 23.44 161 PRO A CA 1
ATOM 1195 C C . PRO A 1 161 ? -75.822 1.197 -49.962 1.00 23.81 161 PRO A C 1
ATOM 1196 O O . PRO A 1 161 ? -77.008 1.473 -49.754 1.00 25.32 161 PRO A O 1
ATOM 1200 N N . GLY A 1 162 ? -75.046 0.568 -49.077 1.00 23.37 162 GLY A N 1
ATOM 1201 C CA . GLY A 1 162 ? -75.524 0.110 -47.773 1.00 22.52 162 GLY A CA 1
ATOM 1202 C C . GLY A 1 162 ? -76.122 1.168 -46.866 1.00 22.29 162 GLY A C 1
ATOM 1203 O O . GLY A 1 162 ? -76.903 0.842 -45.968 1.00 22.32 162 GLY A O 1
ATOM 1204 N N . SER A 1 163 ? -75.773 2.432 -47.104 1.00 22.23 163 SER A N 1
ATOM 1205 C CA . SER A 1 163 ? -76.258 3.542 -46.278 1.00 22.48 163 SER A CA 1
ATOM 1206 C C . SER A 1 163 ? -77.608 4.064 -46.744 1.00 22.78 163 SER A C 1
ATOM 1207 O O . SER A 1 163 ? -78.058 5.119 -46.288 1.00 23.00 163 SER A O 1
ATOM 1210 N N . CYS A 1 164 ? -78.248 3.323 -47.645 1.00 23.24 164 CYS A N 1
ATOM 1211 C CA . CYS A 1 164 ? -79.497 3.755 -48.263 1.00 23.82 164 CYS A CA 1
ATOM 1212 C C . CYS A 1 164 ? -80.533 2.632 -48.323 1.00 24.16 164 CYS A C 1
ATOM 1213 O O . CYS A 1 164 ? -80.715 1.990 -49.366 1.00 23.84 164 CYS A O 1
ATOM 1216 N N . LEU A 1 165 ? -81.208 2.410 -47.196 1.00 24.38 165 LEU A N 1
ATOM 1217 C CA . LEU A 1 165 ? -82.233 1.378 -47.078 1.00 24.84 165 LEU A CA 1
ATOM 1218 C C . LEU A 1 165 ? -83.558 1.826 -47.690 1.00 25.77 165 LEU A C 1
ATOM 1219 O O . LEU A 1 165 ? -84.015 2.952 -47.469 1.00 25.28 165 LEU A O 1
ATOM 1224 N N . GLU A 1 166 ? -84.173 0.924 -48.444 1.00 26.88 166 GLU A N 1
ATOM 1225 C CA . GLU A 1 166 ? -85.386 1.233 -49.197 1.00 28.67 166 GLU A CA 1
ATOM 1226 C C . GLU A 1 166 ? -86.627 1.334 -48.314 1.00 29.25 166 GLU A C 1
ATOM 1227 O O . GLU A 1 166 ? -87.540 2.120 -48.606 1.00 29.41 166 GLU A O 1
ATOM 1233 N N . GLU A 1 167 ? -86.650 0.543 -47.241 1.00 29.19 167 GLU A N 1
ATOM 1234 C CA . GLU A 1 167 ? -87.756 0.558 -46.295 1.00 29.24 167 GLU A CA 1
ATOM 1235 C C . GLU A 1 167 ? -87.268 1.074 -44.951 1.00 28.41 167 GLU A C 1
ATOM 1236 O O . GLU A 1 167 ? -86.413 0.456 -44.322 1.00 27.65 167 GLU A O 1
ATOM 1242 N N . PHE A 1 168 ? -87.799 2.217 -44.524 1.00 28.18 168 PHE A N 1
ATOM 1243 C CA . PHE A 1 168 ? -87.527 2.719 -43.181 1.00 27.37 168 PHE A CA 1
ATOM 1244 C C . PHE A 1 168 ? -88.189 1.839 -42.116 1.00 26.40 168 PHE A C 1
ATOM 1245 O O . PHE A 1 168 ? -89.363 1.471 -42.231 1.00 25.95 168 PHE A O 1
ATOM 1253 N N . ARG A 1 169 ? -87.414 1.507 -41.088 1.00 25.36 169 ARG A N 1
ATOM 1254 C CA . ARG A 1 169 ? -87.905 0.793 -39.911 1.00 24.58 169 ARG A CA 1
ATOM 1255 C C . ARG A 1 169 ? -87.205 1.358 -38.682 1.00 23.96 169 ARG A C 1
ATOM 1256 O O . ARG A 1 169 ? -85.977 1.441 -38.657 1.00 23.39 169 ARG A O 1
ATOM 1264 N N . ALA A 1 170 ? -87.975 1.738 -37.668 1.00 23.64 170 ALA A N 1
ATOM 1265 C CA . ALA A 1 170 ? -87.401 2.079 -36.368 1.00 23.39 170 ALA A CA 1
ATOM 1266 C C . ALA A 1 170 ? -86.476 0.954 -35.870 1.00 23.16 170 ALA A C 1
ATOM 1267 O O . ALA A 1 170 ? -85.388 1.215 -35.341 1.00 23.27 170 ALA A O 1
ATOM 1269 N N . SER A 1 171 ? -86.911 -0.289 -36.066 1.00 22.75 171 SER A N 1
ATOM 1270 C CA . SER A 1 171 ? -86.140 -1.462 -35.691 1.00 22.44 171 SER A CA 1
ATOM 1271 C C . SER A 1 171 ? -85.768 -2.271 -36.931 1.00 21.95 171 SER A C 1
ATOM 1272 O O . SER A 1 171 ? -86.485 -3.192 -37.318 1.00 22.57 171 SER A O 1
ATOM 1275 N N . PRO A 1 172 ? -84.646 -1.929 -37.574 1.00 21.59 172 PRO A N 1
ATOM 1276 C CA . PRO A 1 172 ? -84.326 -2.592 -38.829 1.00 21.32 172 PRO A CA 1
ATOM 1277 C C . PRO A 1 172 ? -83.609 -3.931 -38.660 1.00 20.81 172 PRO A C 1
ATOM 1278 O O . PRO A 1 172 ? -83.400 -4.627 -39.654 1.00 20.77 172 PRO A O 1
ATOM 1282 N N . PHE A 1 173 ? -83.258 -4.296 -37.425 1.00 20.30 173 PHE A N 1
ATOM 1283 C CA . PHE A 1 173 ? -82.453 -5.511 -37.175 1.00 19.65 173 PHE A CA 1
ATOM 1284 C C . PHE A 1 173 ? -82.841 -6.321 -35.934 1.00 18.56 173 PHE A C 1
ATOM 1285 O O . PHE A 1 173 ? -83.407 -5.795 -34.977 1.00 18.53 173 PHE A O 1
ATOM 1293 N N . LEU A 1 174 ? -82.506 -7.604 -35.964 1.00 17.99 174 LEU A N 1
ATOM 1294 C CA . LEU A 1 174 ? -82.778 -8.522 -34.858 1.00 17.62 174 LEU A CA 1
ATOM 1295 C C . LEU A 1 174 ? -81.500 -8.968 -34.182 1.00 17.44 174 LEU A C 1
ATOM 1296 O O . LEU A 1 174 ? -80.486 -9.231 -34.856 1.00 17.05 174 LEU A O 1
ATOM 1301 N N . GLU A 1 175 ? -81.562 -9.079 -32.855 1.00 17.10 175 GLU A N 1
ATOM 1302 C CA . GLU A 1 175 ? -80.427 -9.538 -32.065 1.00 17.48 175 GLU A CA 1
ATOM 1303 C C . GLU A 1 175 ? -80.495 -11.042 -31.880 1.00 17.82 175 GLU A C 1
ATOM 1304 O O . GLU A 1 175 ? -81.469 -11.548 -31.338 1.00 17.71 175 GLU A O 1
ATOM 1310 N N . CYS A 1 176 ? -79.447 -11.738 -32.319 1.00 18.60 176 CYS A N 1
ATOM 1311 C CA . CYS A 1 176 ? -79.389 -13.198 -32.264 1.00 19.84 176 CYS A CA 1
ATOM 1312 C C . CYS A 1 176 ? -78.226 -13.696 -31.389 1.00 20.15 176 CYS A C 1
ATOM 1313 O O . CYS A 1 176 ? -77.208 -13.011 -31.279 1.00 20.50 176 CYS A O 1
ATOM 1316 N N . HIS A 1 177 ? -78.388 -14.878 -30.783 1.00 20.26 177 HIS A N 1
ATOM 1317 C CA . HIS A 1 177 ? -77.448 -15.401 -29.773 1.00 20.44 177 HIS A CA 1
ATOM 1318 C C . HIS A 1 177 ? -76.926 -16.801 -30.091 1.00 20.87 177 HIS A C 1
ATOM 1319 O O . HIS A 1 177 ? -77.585 -17.582 -30.775 1.00 21.33 177 HIS A O 1
ATOM 1326 N N . GLY A 1 178 ? -75.755 -17.124 -29.547 1.00 21.25 178 GLY A N 1
ATOM 1327 C CA . GLY A 1 178 ? -75.137 -18.436 -29.731 1.00 21.58 178 GLY A CA 1
ATOM 1328 C C . GLY A 1 178 ? -75.973 -19.576 -29.188 1.00 22.35 178 GLY A C 1
ATOM 1329 O O . GLY A 1 178 ? -75.954 -20.680 -29.734 1.00 22.57 178 GLY A O 1
ATOM 1330 N N . ARG A 1 179 ? -76.712 -19.297 -28.116 1.00 22.89 179 ARG A N 1
ATOM 1331 C CA . ARG A 1 179 ? -77.654 -20.248 -27.532 1.00 22.85 179 ARG A CA 1
ATOM 1332 C C . ARG A 1 179 ? -78.849 -20.531 -28.457 1.00 22.82 179 ARG A C 1
ATOM 1333 O O . ARG A 1 179 ? -79.660 -21.421 -28.176 1.00 23.48 179 ARG A O 1
ATOM 1341 N N . GLY A 1 180 ? -78.952 -19.770 -29.548 1.00 22.26 180 GLY A N 1
ATOM 1342 C CA . GLY A 1 180 ? -79.921 -20.056 -30.611 1.00 22.00 180 GLY A CA 1
ATOM 1343 C C . GLY A 1 180 ? -81.124 -19.141 -30.716 1.00 21.60 180 GLY A C 1
ATOM 1344 O O . GLY A 1 180 ? -81.923 -19.268 -31.646 1.00 21.92 180 GLY A O 1
ATOM 1345 N N . THR A 1 181 ? -81.248 -18.217 -29.770 1.00 21.37 181 THR A N 1
ATOM 1346 C CA . THR A 1 181 ? -82.420 -17.346 -29.669 1.00 21.11 181 THR A CA 1
ATOM 1347 C C . THR A 1 181 ? -82.238 -16.012 -30.405 1.00 20.29 181 THR A C 1
ATOM 1348 O O . THR A 1 181 ? -81.117 -15.576 -30.647 1.00 19.84 181 THR A O 1
ATOM 1352 N N . CYS A 1 182 ? -83.347 -15.385 -30.785 1.00 19.64 182 CYS A N 1
ATOM 1353 C CA . CYS A 1 182 ? -83.328 -14.019 -31.319 1.00 19.44 182 CYS A CA 1
ATOM 1354 C C . CYS A 1 182 ? -84.502 -13.204 -30.796 1.00 18.37 182 CYS A C 1
ATOM 1355 O O . CYS A 1 182 ? -85.557 -13.752 -30.490 1.00 18.50 182 CYS A O 1
ATOM 1358 N N . ASN A 1 183 ? -84.313 -11.891 -30.709 1.00 17.55 183 ASN A N 1
ATOM 1359 C CA . ASN A 1 183 ? -85.350 -11.001 -30.208 1.00 17.40 183 ASN A CA 1
ATOM 1360 C C . ASN A 1 183 ? -85.023 -9.542 -30.482 1.00 16.51 183 ASN A C 1
ATOM 1361 O O . ASN A 1 183 ? -83.874 -9.205 -30.738 1.00 16.50 183 ASN A O 1
ATOM 1366 N N . TYR A 1 184 ? -86.041 -8.688 -30.450 1.00 15.47 184 TYR A N 1
ATOM 1367 C CA . TYR A 1 184 ? -85.822 -7.253 -30.320 1.00 14.39 184 TYR A CA 1
ATOM 1368 C C . TYR A 1 184 ? -85.638 -6.973 -28.836 1.00 13.56 184 TYR A C 1
ATOM 1369 O O . TYR A 1 184 ? -86.238 -7.648 -28.000 1.00 13.26 184 TYR A O 1
ATOM 1378 N N . TYR A 1 185 ? -84.794 -5.998 -28.512 1.00 12.59 185 TYR A N 1
ATOM 1379 C CA . TYR A 1 185 ? -84.600 -5.567 -27.137 1.00 10.88 185 TYR A CA 1
ATOM 1380 C C . TYR A 1 185 ? -84.714 -4.057 -27.046 1.00 10.98 185 TYR A C 1
ATOM 1381 O O . TYR A 1 185 ? -84.517 -3.357 -28.034 1.00 11.15 185 TYR A O 1
ATOM 1390 N N . SER A 1 186 ? -85.030 -3.567 -25.852 1.00 10.96 186 SER A N 1
ATOM 1391 C CA . SER A 1 186 ? -85.242 -2.148 -25.615 1.00 10.92 186 SER A CA 1
ATOM 1392 C C . SER A 1 186 ? -84.062 -1.283 -26.009 1.00 10.88 186 SER A C 1
ATOM 1393 O O . SER A 1 186 ? -84.249 -0.218 -26.575 1.00 11.83 186 SER A O 1
ATOM 1396 N N . ASN A 1 187 ? -82.846 -1.745 -25.744 1.00 11.26 187 ASN A N 1
ATOM 1397 C CA . ASN A 1 187 ? -81.663 -0.965 -26.116 1.00 11.41 187 ASN A CA 1
ATOM 1398 C C . ASN A 1 187 ? -81.190 -1.110 -27.580 1.00 11.41 187 ASN A C 1
ATOM 1399 O O . ASN A 1 187 ? -80.101 -0.658 -27.929 1.00 11.90 187 ASN A O 1
ATOM 1404 N N . SER A 1 188 ? -82.003 -1.721 -28.435 1.00 11.56 188 SER A N 1
ATOM 1405 C CA . SER A 1 188 ? -81.667 -1.790 -29.848 1.00 12.04 188 SER A CA 1
ATOM 1406 C C . SER A 1 188 ? -81.980 -0.457 -30.496 1.00 12.34 188 SER A C 1
ATOM 1407 O O . SER A 1 188 ? -83.131 -0.020 -30.538 1.00 13.15 188 SER A O 1
ATOM 1410 N N . TYR A 1 189 ? -80.950 0.200 -30.997 1.00 12.20 189 TYR A N 1
ATOM 1411 C CA . TYR A 1 189 ? -81.138 1.510 -31.600 1.00 13.18 189 TYR A CA 1
ATOM 1412 C C . TYR A 1 189 ? -80.718 1.561 -33.071 1.00 13.38 189 TYR A C 1
ATOM 1413 O O . TYR A 1 189 ? -79.762 0.891 -33.486 1.00 14.03 189 TYR A O 1
ATOM 1422 N N . SER A 1 190 ? -81.438 2.371 -33.844 1.00 12.89 190 SER A N 1
ATOM 1423 C CA . SER A 1 190 ? -81.078 2.667 -35.227 1.00 13.42 190 SER A CA 1
ATOM 1424 C C . SER A 1 190 ? -80.796 4.159 -35.387 1.00 13.78 190 SER A C 1
ATOM 1425 O O . SER A 1 190 ? -81.533 5.004 -34.867 1.00 13.76 190 SER A O 1
ATOM 1428 N N . PHE A 1 191 ? -79.724 4.483 -36.102 1.00 13.80 191 PHE A N 1
ATOM 1429 C CA . PHE A 1 191 ? -79.339 5.880 -36.304 1.00 13.77 191 PHE A CA 1
ATOM 1430 C C . PHE A 1 191 ? -79.439 6.263 -37.776 1.00 14.71 191 PHE A C 1
ATOM 1431 O O . PHE A 1 191 ? -78.958 5.545 -38.658 1.00 15.04 191 PHE A O 1
ATOM 1439 N N . TRP A 1 192 ? -80.064 7.406 -38.031 1.00 15.09 192 TRP A N 1
ATOM 1440 C CA . TRP A 1 192 ? -80.328 7.848 -39.389 1.00 15.94 192 TRP A CA 1
ATOM 1441 C C . TRP A 1 192 ? -79.875 9.290 -39.523 1.00 17.57 192 TRP A C 1
ATOM 1442 O O . TRP A 1 192 ? -79.955 10.061 -38.559 1.00 18.06 192 TRP A O 1
ATOM 1453 N N . LEU A 1 193 ? -79.401 9.660 -40.710 1.00 18.99 193 LEU A N 1
ATOM 1454 C CA . LEU A 1 193 ? -79.138 11.065 -40.994 1.00 21.30 193 LEU A CA 1
ATOM 1455 C C . LEU A 1 193 ? -80.445 11.824 -40.901 1.00 22.50 193 LEU A C 1
ATOM 1456 O O . LEU A 1 193 ? -81.485 11.320 -41.329 1.00 23.36 193 LEU A O 1
ATOM 1461 N N . ALA A 1 194 ? -80.399 13.023 -40.336 1.00 23.64 194 ALA A N 1
ATOM 1462 C CA . ALA A 1 194 ? -81.614 13.790 -40.100 1.00 25.27 194 ALA A CA 1
ATOM 1463 C C . ALA A 1 194 ? -81.987 14.695 -41.275 1.00 26.85 194 ALA A C 1
ATOM 1464 O O . ALA A 1 194 ? -81.117 15.258 -41.944 1.00 26.96 194 ALA A O 1
ATOM 1466 N N . SER A 1 195 ? -83.290 14.823 -41.516 1.00 28.77 195 SER A N 1
ATOM 1467 C CA . SER A 1 195 ? -83.821 15.830 -42.429 1.00 30.52 195 SER A CA 1
ATOM 1468 C C . SER A 1 195 ? -83.708 17.222 -41.801 1.00 31.53 195 SER A C 1
ATOM 1469 O O . SER A 1 195 ? -84.194 17.458 -40.689 1.00 31.55 195 SER A O 1
ATOM 1472 N N . LEU A 1 196 ? -83.068 18.143 -42.512 1.00 33.16 196 LEU A N 1
ATOM 1473 C CA . LEU A 1 196 ? -82.833 19.483 -41.973 1.00 34.52 196 LEU A CA 1
ATOM 1474 C C . LEU A 1 196 ? -83.551 20.570 -42.755 1.00 35.91 196 LEU A C 1
ATOM 1475 O O . LEU A 1 196 ? -83.774 20.434 -43.963 1.00 36.23 196 LEU A O 1
ATOM 1480 N N . ASN A 1 197 ? -83.903 21.648 -42.050 1.00 37.95 197 ASN A N 1
ATOM 1481 C CA . ASN A 1 197 ? -84.399 22.876 -42.676 1.00 39.69 197 ASN A CA 1
ATOM 1482 C C . ASN A 1 197 ? -83.304 23.530 -43.532 1.00 41.06 197 ASN A C 1
ATOM 1483 O O . ASN A 1 197 ? -82.209 23.819 -43.033 1.00 41.17 197 ASN A O 1
ATOM 1488 N N . PRO A 1 198 ? -83.595 23.761 -44.828 1.00 42.66 198 PRO A N 1
ATOM 1489 C CA . PRO A 1 198 ? -82.604 24.345 -45.744 1.00 43.76 198 PRO A CA 1
ATOM 1490 C C . PRO A 1 198 ? -82.179 25.782 -45.399 1.00 45.04 198 PRO A C 1
ATOM 1491 O O . PRO A 1 198 ? -81.038 26.161 -45.680 1.00 45.31 198 PRO A O 1
ATOM 1495 N N . GLU A 1 199 ? -83.080 26.572 -44.820 1.00 45.52 199 GLU A N 1
ATOM 1496 C CA . GLU A 1 199 ? -82.741 27.944 -44.442 1.00 46.48 199 GLU A CA 1
ATOM 1497 C C . GLU A 1 199 ? -81.841 27.947 -43.204 1.00 47.00 199 GLU A C 1
ATOM 1498 O O . GLU A 1 199 ? -80.921 28.765 -43.094 1.00 47.68 199 GLU A O 1
ATOM 1504 N N . ARG A 1 200 ? -82.100 27.004 -42.300 1.00 46.96 200 ARG A N 1
ATOM 1505 C CA . ARG A 1 200 ? -81.470 26.977 -40.984 1.00 46.73 200 ARG A CA 1
ATOM 1506 C C . ARG A 1 200 ? -80.126 26.239 -40.934 1.00 46.22 200 ARG A C 1
ATOM 1507 O O . ARG A 1 200 ? -80.053 25.107 -40.440 1.00 46.01 200 ARG A O 1
ATOM 1515 N N . MET A 1 201 ? -79.067 26.878 -41.437 1.00 45.74 201 MET A N 1
ATOM 1516 C CA . MET A 1 201 ? -77.707 26.330 -41.300 1.00 44.81 201 MET A CA 1
ATOM 1517 C C . MET A 1 201 ? -76.884 27.150 -40.312 1.00 44.22 201 MET A C 1
ATOM 1518 O O . MET A 1 201 ? -76.964 28.379 -40.296 1.00 44.97 201 MET A O 1
ATOM 1523 N N . PHE A 1 202 ? -76.099 26.452 -39.492 1.00 43.07 202 PHE A N 1
ATOM 1524 C CA . PHE A 1 202 ? -75.334 27.061 -38.396 1.00 42.51 202 PHE A CA 1
ATOM 1525 C C . PHE A 1 202 ? -76.243 27.631 -37.296 1.00 41.92 202 PHE A C 1
ATOM 1526 O O . PHE A 1 202 ? -75.822 28.478 -36.509 1.00 41.78 202 PHE A O 1
ATOM 1534 N N . ARG A 1 203 ? -77.495 27.175 -37.272 1.00 41.16 203 ARG A N 1
ATOM 1535 C CA . ARG A 1 203 ? -78.425 27.486 -36.193 1.00 40.82 203 ARG A CA 1
ATOM 1536 C C . ARG A 1 203 ? -78.322 26.340 -35.190 1.00 40.44 203 ARG A C 1
ATOM 1537 O O . ARG A 1 203 ? -77.857 25.255 -35.545 1.00 40.75 203 ARG A O 1
ATOM 1545 N N . LYS A 1 204 ? -78.739 26.584 -33.949 1.00 39.87 204 LYS A N 1
ATOM 1546 C CA . LYS A 1 204 ? -78.879 25.524 -32.942 1.00 38.84 204 LYS A CA 1
ATOM 1547 C C . LYS A 1 204 ? -79.950 24.520 -33.395 1.00 37.90 204 LYS A C 1
ATOM 1548 O O . LYS A 1 204 ? -81.017 24.931 -33.857 1.00 38.10 204 LYS A O 1
ATOM 1554 N N . PRO A 1 205 ? -79.667 23.206 -33.278 1.00 36.93 205 PRO A N 1
ATOM 1555 C CA . PRO A 1 205 ? -80.671 22.217 -33.661 1.00 35.93 205 PRO A CA 1
ATOM 1556 C C . PRO A 1 205 ? -81.877 22.304 -32.748 1.00 35.13 205 PRO A C 1
ATOM 1557 O O . PRO A 1 205 ? -81.723 22.576 -31.552 1.00 35.12 205 PRO A O 1
ATOM 1561 N N . ILE A 1 206 ? -83.063 22.102 -33.318 1.00 34.01 206 ILE A N 1
ATOM 1562 C CA . ILE A 1 206 ? -84.296 22.092 -32.539 1.00 32.84 206 ILE A CA 1
ATOM 1563 C C . ILE A 1 206 ? -84.560 20.658 -32.089 1.00 31.65 206 ILE A C 1
ATOM 1564 O O . ILE A 1 206 ? -84.809 19.789 -32.926 1.00 31.33 206 ILE A O 1
ATOM 1569 N N . PRO A 1 207 ? -84.485 20.401 -30.769 1.00 30.72 207 PRO A N 1
ATOM 1570 C CA . PRO A 1 207 ? -84.845 19.081 -30.248 1.00 30.06 207 PRO A CA 1
ATOM 1571 C C . PRO A 1 207 ? -86.238 18.675 -30.719 1.00 29.74 207 PRO A C 1
ATOM 1572 O O . PRO A 1 207 ? -87.163 19.489 -30.701 1.00 30.43 207 PRO A O 1
ATOM 1576 N N . SER A 1 208 ? -86.373 17.433 -31.160 1.00 29.29 208 SER A N 1
ATOM 1577 C CA . SER A 1 208 ? -87.627 16.950 -31.712 1.00 29.17 208 SER A CA 1
ATOM 1578 C C . SER A 1 208 ? -87.850 15.495 -31.327 1.00 28.69 208 SER A C 1
ATOM 1579 O O . SER A 1 208 ? -86.940 14.679 -31.416 1.00 28.18 208 SER A O 1
ATOM 1582 N N . THR A 1 209 ? -89.067 15.183 -30.893 1.00 28.73 209 THR A N 1
ATOM 1583 C CA . THR A 1 209 ? -89.447 13.816 -30.563 1.00 28.55 209 THR A CA 1
ATOM 1584 C C . THR A 1 209 ? -90.721 13.459 -31.314 1.00 28.85 209 THR A C 1
ATOM 1585 O O . THR A 1 209 ? -91.767 14.073 -31.106 1.00 29.19 209 THR A O 1
ATOM 1589 N N . VAL A 1 210 ? -90.626 12.470 -32.198 1.00 29.27 210 VAL A N 1
ATOM 1590 C CA . VAL A 1 210 ? -91.776 12.049 -32.999 1.00 29.35 210 VAL A CA 1
ATOM 1591 C C . VAL A 1 210 ? -92.116 10.576 -32.787 1.00 30.06 210 VAL A C 1
ATOM 1592 O O . VAL A 1 210 ? -91.257 9.766 -32.422 1.00 30.14 210 VAL A O 1
ATOM 1596 N N . LYS A 1 211 ? -93.380 10.242 -33.025 1.00 31.14 211 LYS A N 1
ATOM 1597 C CA . LYS A 1 211 ? -93.888 8.891 -32.807 1.00 31.64 211 LYS A CA 1
ATOM 1598 C C . LYS A 1 211 ? -94.327 8.246 -34.127 1.00 31.80 211 LYS A C 1
ATOM 1599 O O . LYS A 1 211 ? -94.229 8.857 -35.190 1.00 31.58 211 LYS A O 1
ATOM 1605 N N . ALA A 1 212 ? -94.788 7.000 -34.045 1.00 31.96 212 ALA A N 1
ATOM 1606 C CA . ALA A 1 212 ? -95.304 6.274 -35.199 1.00 31.72 212 ALA A CA 1
ATOM 1607 C C . ALA A 1 212 ? -96.283 7.120 -36.015 1.00 31.89 212 ALA A C 1
ATOM 1608 O O . ALA A 1 212 ? -97.135 7.821 -35.455 1.00 31.48 212 ALA A O 1
ATOM 1610 N N . GLY A 1 213 ? -96.129 7.059 -37.336 1.00 32.20 213 GLY A N 1
ATOM 1611 C CA . GLY A 1 213 ? -96.979 7.793 -38.272 1.00 32.93 213 GLY A CA 1
ATOM 1612 C C . GLY A 1 213 ? -96.367 9.063 -38.840 1.00 33.62 213 GLY A C 1
ATOM 1613 O O . GLY A 1 213 ? -96.761 9.519 -39.917 1.00 33.89 213 GLY A O 1
ATOM 1614 N N . GLU A 1 214 ? -95.403 9.629 -38.115 1.00 33.77 214 GLU A N 1
ATOM 1615 C CA . GLU A 1 214 ? -94.749 10.886 -38.501 1.00 34.04 214 GLU A CA 1
ATOM 1616 C C . GLU A 1 214 ? -93.218 10.771 -38.622 1.00 33.71 214 GLU A C 1
ATOM 1617 O O . GLU A 1 214 ? -92.521 11.771 -38.826 1.00 33.97 214 GLU A O 1
ATOM 1623 N N . LEU A 1 215 ? -92.713 9.542 -38.524 1.00 33.56 215 LEU A N 1
ATOM 1624 C CA . LEU A 1 215 ? -91.275 9.282 -38.427 1.00 32.78 215 LEU A CA 1
ATOM 1625 C C . LEU A 1 215 ? -90.497 9.621 -39.703 1.00 33.01 215 LEU A C 1
ATOM 1626 O O . LEU A 1 215 ? -89.401 10.175 -39.626 1.00 33.29 215 LEU A O 1
ATOM 1631 N N . GLU A 1 216 ? -91.071 9.318 -40.865 1.00 33.15 216 GLU A N 1
ATOM 1632 C CA . GLU A 1 216 ? -90.371 9.519 -42.140 1.00 33.46 216 GLU A CA 1
ATOM 1633 C C . GLU A 1 216 ? -90.301 10.981 -42.568 1.00 33.19 216 GLU A C 1
ATOM 1634 O O . GLU A 1 216 ? -89.617 11.309 -43.542 1.00 33.75 216 GLU A O 1
ATOM 1640 N N . LYS A 1 217 ? -91.014 11.844 -41.841 1.00 32.46 217 LYS A N 1
ATOM 1641 C CA . LYS A 1 217 ? -90.933 13.302 -42.018 1.00 31.16 217 LYS A CA 1
ATOM 1642 C C . LYS A 1 217 ? -89.557 13.857 -41.628 1.00 29.87 217 LYS A C 1
ATOM 1643 O O . LYS A 1 217 ? -89.143 14.902 -42.136 1.00 29.61 217 LYS A O 1
ATOM 1649 N N . ILE A 1 218 ? -88.851 13.174 -40.727 1.00 27.94 218 ILE A N 1
ATOM 1650 C CA . ILE A 1 218 ? -87.585 13.721 -40.229 1.00 26.75 218 ILE A CA 1
ATOM 1651 C C . ILE A 1 218 ? -86.326 12.973 -40.683 1.00 25.52 218 ILE A C 1
ATOM 1652 O O . ILE A 1 218 ? -85.226 13.289 -40.242 1.00 25.19 218 ILE A O 1
ATOM 1657 N N . ILE A 1 219 ? -86.494 12.018 -41.591 1.00 23.95 219 ILE A N 1
ATOM 1658 C CA . ILE A 1 219 ? -85.377 11.221 -42.094 1.00 22.37 219 ILE A CA 1
ATOM 1659 C C . ILE A 1 219 ? -84.819 11.796 -43.403 1.00 21.84 219 ILE A C 1
ATOM 1660 O O . ILE A 1 219 ? -85.575 12.190 -44.289 1.00 21.24 219 ILE A O 1
ATOM 1665 N N . SER A 1 220 ? -83.490 11.836 -43.506 1.00 21.30 220 SER A N 1
ATOM 1666 C CA . SER A 1 220 ? -82.795 12.230 -44.730 1.00 21.05 220 SER A CA 1
ATOM 1667 C C . SER A 1 220 ? -82.995 11.196 -45.820 1.00 21.64 220 SER A C 1
ATOM 1668 O O . SER A 1 220 ? -83.041 9.997 -45.548 1.00 21.74 220 SER A O 1
ATOM 1671 N N . ARG A 1 221 ? -83.096 11.664 -47.058 1.00 22.61 221 ARG A N 1
ATOM 1672 C CA . ARG A 1 221 ? -83.349 10.771 -48.184 1.00 23.63 221 ARG A CA 1
ATOM 1673 C C . ARG A 1 221 ? -82.089 10.533 -49.002 1.00 23.98 221 ARG A C 1
ATOM 1674 O O . ARG A 1 221 ? -81.118 11.295 -48.915 1.00 23.83 221 ARG A O 1
ATOM 1682 N N . CYS A 1 222 ? -82.109 9.466 -49.794 1.00 24.52 222 CYS A N 1
ATOM 1683 C CA . CYS A 1 222 ? -80.926 9.046 -50.521 1.00 25.18 222 CYS A CA 1
ATOM 1684 C C . CYS A 1 222 ? -81.230 8.296 -51.810 1.00 26.13 222 CYS A C 1
ATOM 1685 O O . CYS A 1 222 ? -82.292 7.686 -51.955 1.00 26.44 222 CYS A O 1
ATOM 1688 N N . GLN A 1 223 ? -80.291 8.332 -52.733 1.00 27.25 223 GLN A N 1
ATOM 1689 C CA . GLN A 1 223 ? -80.355 7.520 -53.944 1.00 29.05 223 GLN A CA 1
ATOM 1690 C C . GLN A 1 223 ? -79.061 6.752 -54.169 1.00 29.53 223 GLN A C 1
ATOM 1691 O O . GLN A 1 223 ? -77.971 7.250 -53.874 1.00 29.35 223 GLN A O 1
ATOM 1697 N N . VAL A 1 224 ? -79.180 5.547 -54.696 1.00 30.47 224 VAL A N 1
ATOM 1698 C CA . VAL A 1 224 ? -78.022 4.760 -55.107 1.00 31.90 224 VAL A CA 1
ATOM 1699 C C . VAL A 1 224 ? -77.879 4.919 -56.621 1.00 33.74 224 VAL A C 1
ATOM 1700 O O . VAL A 1 224 ? -78.833 4.693 -57.367 1.00 34.31 224 VAL A O 1
ATOM 1704 N N . CYS A 1 225 ? -76.695 5.331 -57.062 1.00 35.81 225 CYS A N 1
ATOM 1705 C CA . CYS A 1 225 ? -76.459 5.638 -58.471 1.00 38.27 225 CYS A CA 1
ATOM 1706 C C . CYS A 1 225 ? -75.291 4.845 -59.069 1.00 39.12 225 CYS A C 1
ATOM 1707 O O . CYS A 1 225 ? -74.322 4.531 -58.377 1.00 38.96 225 CYS A O 1
ATOM 1710 N N . MET A 1 226 ? -75.391 4.532 -60.360 1.00 40.36 226 MET A N 1
ATOM 1711 C CA . MET A 1 226 ? -74.312 3.868 -61.085 1.00 41.69 226 MET A CA 1
ATOM 1712 C C . MET A 1 226 ? -73.891 4.705 -62.284 1.00 42.75 226 MET A C 1
ATOM 1713 O O . MET A 1 226 ? -74.731 5.317 -62.950 1.00 43.48 226 MET A O 1
ATOM 1718 N N . LYS A 1 227 ? -72.586 4.727 -62.550 1.00 42.98 227 LYS A N 1
ATOM 1719 C CA . LYS A 1 227 ? -72.027 5.467 -63.676 1.00 43.51 227 LYS A CA 1
ATOM 1720 C C . LYS A 1 227 ? -72.476 4.872 -65.015 1.00 43.67 227 LYS A C 1
ATOM 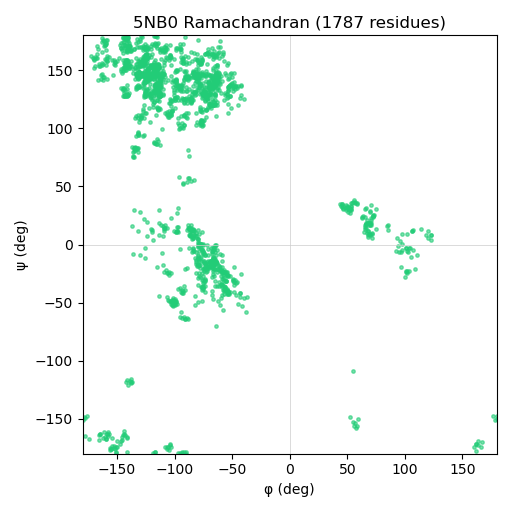1721 O O . LYS A 1 227 ? -72.413 3.655 -65.220 1.00 43.41 227 LYS A O 1
ATOM 1727 N N . LYS A 1 228 ? -72.950 5.751 -65.896 1.00 43.81 228 LYS A N 1
ATOM 1728 C CA . LYS A 1 228 ? -73.338 5.402 -67.258 1.00 43.45 228 LYS A CA 1
ATOM 1729 C C . LYS A 1 228 ? -72.500 6.191 -68.257 1.00 43.59 228 LYS A C 1
ATOM 1730 O O . LYS A 1 228 ? -71.422 5.750 -68.661 1.00 43.18 228 LYS A O 1
ATOM 1736 N N . THR B 1 3 ? -52.485 -3.768 -66.395 1.00 46.53 3 THR B N 1
ATOM 1737 C CA . THR B 1 3 ? -53.271 -3.354 -65.177 1.00 46.39 3 THR B CA 1
ATOM 1738 C C . THR B 1 3 ? -54.056 -2.045 -65.318 1.00 46.25 3 THR B C 1
ATOM 1739 O O . THR B 1 3 ? -53.728 -1.192 -66.146 1.00 46.92 3 THR B O 1
ATOM 1743 N N . ARG B 1 4 ? -55.071 -1.885 -64.475 1.00 45.57 4 ARG B N 1
ATOM 1744 C CA . ARG B 1 4 ? -56.018 -0.772 -64.568 1.00 44.62 4 ARG B CA 1
ATOM 1745 C C . ARG B 1 4 ? -56.172 0.058 -63.280 1.00 43.69 4 ARG B C 1
ATOM 1746 O O . ARG B 1 4 ? -56.912 1.055 -63.260 1.00 43.56 4 ARG B O 1
ATOM 1748 N N . GLY B 1 5 ? -55.483 -0.354 -62.212 1.00 42.29 5 GLY B N 1
ATOM 1749 C CA . GLY B 1 5 ? -55.467 0.403 -60.957 1.00 39.95 5 GLY B CA 1
ATOM 1750 C C . GLY B 1 5 ? -56.105 -0.232 -59.731 1.00 38.20 5 GLY B C 1
ATOM 1751 O O . GLY B 1 5 ? -56.325 0.449 -58.727 1.00 38.25 5 GLY B O 1
ATOM 1752 N N . PHE B 1 6 ? -56.398 -1.529 -59.797 1.00 36.96 6 PHE B N 1
ATOM 1753 C CA . PHE B 1 6 ? -57.019 -2.239 -58.677 1.00 35.14 6 PHE B CA 1
ATOM 1754 C C . PHE B 1 6 ? -55.968 -2.938 -57.834 1.00 33.85 6 PHE B C 1
ATOM 1755 O O . PHE B 1 6 ? -55.442 -3.987 -58.205 1.00 34.41 6 PHE B O 1
ATOM 1763 N N . VAL B 1 7 ? -55.666 -2.335 -56.693 1.00 32.28 7 VAL B N 1
ATOM 1764 C CA . VAL B 1 7 ? -54.580 -2.785 -55.832 1.00 30.68 7 VAL B CA 1
ATOM 1765 C C . VAL B 1 7 ? -55.111 -3.690 -54.726 1.00 29.69 7 VAL B C 1
ATOM 1766 O O . VAL B 1 7 ? -56.151 -3.411 -54.123 1.00 29.27 7 VAL B O 1
ATOM 1770 N N . PHE B 1 8 ? -54.399 -4.783 -54.476 1.00 28.70 8 PHE B N 1
ATOM 1771 C CA . PHE B 1 8 ? -54.711 -5.657 -53.349 1.00 28.19 8 PHE B CA 1
ATOM 1772 C C . PHE B 1 8 ? -53.418 -6.176 -52.721 1.00 27.95 8 PHE B C 1
ATOM 1773 O O . PHE B 1 8 ? -52.336 -5.894 -53.226 1.00 27.49 8 PHE B O 1
ATOM 1781 N N . THR B 1 9 ? -53.539 -6.927 -51.625 1.00 27.67 9 THR B N 1
ATOM 1782 C CA . THR B 1 9 ? -52.376 -7.464 -50.918 1.00 26.70 9 THR B CA 1
ATOM 1783 C C . THR B 1 9 ? -52.518 -8.966 -50.689 1.00 26.62 9 THR B C 1
ATOM 1784 O O . THR B 1 9 ? -53.629 -9.479 -50.528 1.00 26.54 9 THR B O 1
ATOM 1788 N N . ARG B 1 10 ? -51.380 -9.657 -50.698 1.00 26.27 10 ARG B N 1
ATOM 1789 C CA . ARG B 1 10 ? -51.287 -11.051 -50.285 1.00 25.57 10 ARG B CA 1
ATOM 1790 C C . ARG B 1 10 ? -50.373 -11.154 -49.069 1.00 25.09 10 ARG B C 1
ATOM 1791 O O . ARG B 1 10 ? -49.404 -10.409 -48.952 1.00 24.88 10 ARG B O 1
ATOM 1799 N N . HIS B 1 11 ? -50.693 -12.078 -48.167 1.00 24.98 11 HIS B N 1
ATOM 1800 C CA . HIS B 1 11 ? -49.928 -12.271 -46.933 1.00 24.70 11 HIS B CA 1
ATOM 1801 C C . HIS B 1 11 ? -49.361 -13.678 -46.856 1.00 24.69 11 HIS B C 1
ATOM 1802 O O . HIS B 1 11 ? -50.090 -14.659 -46.972 1.00 24.77 11 HIS B O 1
ATOM 1809 N N . SER B 1 12 ? -48.052 -13.775 -46.653 1.00 25.58 12 SER B N 1
ATOM 1810 C CA . SER B 1 12 ? -47.401 -15.079 -46.612 1.00 26.29 12 SER B CA 1
ATOM 1811 C C . SER B 1 12 ? -47.678 -15.824 -45.310 1.00 26.64 12 SER B C 1
ATOM 1812 O O . SER B 1 12 ? -47.833 -17.044 -45.321 1.00 26.84 12 SER B O 1
ATOM 1815 N N . GLN B 1 13 ? -47.749 -15.078 -44.207 1.00 27.13 13 GLN B N 1
ATOM 1816 C CA . GLN B 1 13 ? -47.901 -15.645 -42.856 1.00 27.99 13 GLN B CA 1
ATOM 1817 C C . GLN B 1 13 ? -46.658 -16.442 -42.443 1.00 28.56 13 GLN B C 1
ATOM 1818 O O . GLN B 1 13 ? -46.699 -17.267 -41.516 1.00 28.99 13 GLN B O 1
ATOM 1824 N N . THR B 1 14 ? -45.567 -16.181 -43.163 1.00 28.37 14 THR B N 1
ATOM 1825 C CA . THR B 1 14 ? -44.252 -16.762 -42.922 1.00 28.14 14 THR B CA 1
ATOM 1826 C C . THR B 1 14 ? -43.232 -15.649 -43.167 1.00 27.72 14 THR B C 1
ATOM 1827 O O . THR B 1 14 ? -43.607 -14.531 -43.548 1.00 27.88 14 THR B O 1
ATOM 1831 N N . THR B 1 15 ? -41.949 -15.955 -42.963 1.00 26.98 15 THR B N 1
ATOM 1832 C CA . THR B 1 15 ? -40.867 -14.991 -43.210 1.00 25.83 15 THR B CA 1
ATOM 1833 C C . THR B 1 15 ? -40.570 -14.831 -44.706 1.00 25.64 15 THR B C 1
ATOM 1834 O O . THR B 1 15 ? -39.762 -13.987 -45.097 1.00 25.68 15 THR B O 1
ATOM 1838 N N . ALA B 1 16 ? -41.233 -15.637 -45.529 1.00 25.08 16 ALA B N 1
ATOM 1839 C CA . ALA B 1 16 ? -41.073 -15.569 -46.973 1.00 25.07 16 ALA B CA 1
ATOM 1840 C C . ALA B 1 16 ? -41.935 -14.468 -47.607 1.00 25.50 16 ALA B C 1
ATOM 1841 O O . ALA B 1 16 ? -43.134 -14.379 -47.358 1.00 25.10 16 ALA B O 1
ATOM 1843 N N . ILE B 1 17 ? -41.317 -13.623 -48.420 1.00 26.30 17 ILE B N 1
ATOM 1844 C CA . ILE B 1 17 ? -42.065 -12.622 -49.170 1.00 27.36 17 ILE B CA 1
ATOM 1845 C C . ILE B 1 17 ? -42.913 -13.345 -50.222 1.00 28.65 17 ILE B C 1
ATOM 1846 O O . ILE B 1 17 ? -42.362 -14.068 -51.061 1.00 28.89 17 ILE B O 1
ATOM 1851 N N . PRO B 1 18 ? -44.252 -13.158 -50.176 1.00 29.49 18 PRO B N 1
ATOM 1852 C CA . PRO B 1 18 ? -45.167 -13.894 -51.061 1.00 30.18 18 PRO B CA 1
ATOM 1853 C C . PRO B 1 18 ? -45.112 -13.435 -52.521 1.00 31.13 18 PRO B C 1
ATOM 1854 O O . PRO B 1 18 ? -44.571 -12.370 -52.818 1.00 30.65 18 PRO B O 1
ATOM 1858 N N . SER B 1 19 ? -45.667 -14.251 -53.416 1.00 32.71 19 SER B N 1
ATOM 1859 C CA . SER B 1 19 ? -45.738 -13.927 -54.834 1.00 34.09 19 SER B CA 1
ATOM 1860 C C . SER B 1 19 ? -47.128 -13.432 -55.184 1.00 35.02 19 SER B C 1
ATOM 1861 O O . SER B 1 19 ? -48.128 -13.950 -54.675 1.00 35.34 19 SER B O 1
ATOM 1864 N N . CYS B 1 20 ? -47.183 -12.430 -56.059 1.00 36.12 20 CYS B N 1
ATOM 1865 C CA . CYS B 1 20 ? -48.441 -11.985 -56.658 1.00 37.02 20 CYS B CA 1
ATOM 1866 C C . CYS B 1 20 ? -49.009 -13.094 -57.548 1.00 37.97 20 CYS B C 1
ATOM 1867 O O . CYS B 1 20 ? -48.241 -13.762 -58.258 1.00 38.62 20 CYS B O 1
ATOM 1870 N N . PRO B 1 21 ? -50.344 -13.304 -57.511 1.00 38.28 21 PRO B N 1
ATOM 1871 C CA . PRO B 1 21 ? -50.978 -14.348 -58.332 1.00 38.55 21 PRO B CA 1
ATOM 1872 C C . PRO B 1 21 ? -50.797 -14.061 -59.827 1.00 39.01 21 PRO B C 1
ATOM 1873 O O . PRO B 1 21 ? -50.595 -12.905 -60.204 1.00 39.59 21 PRO B O 1
ATOM 1877 N N . GLU B 1 22 ? -50.832 -15.094 -60.667 1.00 39.40 22 GLU B N 1
ATOM 1878 C CA . GLU B 1 22 ? -50.572 -14.898 -62.104 1.00 39.54 22 GLU B CA 1
ATOM 1879 C C . GLU B 1 22 ? -51.587 -13.925 -62.726 1.00 38.61 22 GLU B C 1
ATOM 1880 O O . GLU B 1 22 ? -52.800 -14.054 -62.517 1.00 38.46 22 GLU B O 1
ATOM 1886 N N . GLY B 1 23 ? -51.065 -12.944 -63.460 1.00 37.53 23 GLY B N 1
ATOM 1887 C CA . GLY B 1 23 ? -51.870 -11.877 -64.053 1.00 36.18 23 GLY B CA 1
ATOM 1888 C C . GLY B 1 23 ? -51.729 -10.538 -63.342 1.00 35.18 23 GLY B C 1
ATOM 1889 O O . GLY B 1 23 ? -52.188 -9.510 -63.845 1.00 35.73 23 GLY B O 1
ATOM 1890 N N . THR B 1 24 ? -51.099 -10.551 -62.168 1.00 33.91 24 THR B N 1
ATOM 1891 C CA . THR B 1 24 ? -50.918 -9.334 -61.365 1.00 32.70 24 THR B CA 1
ATOM 1892 C C . THR B 1 24 ? -49.439 -8.945 -61.196 1.00 31.93 24 THR B C 1
ATOM 1893 O O . THR B 1 24 ? -48.548 -9.792 -61.287 1.00 31.46 24 THR B O 1
ATOM 1897 N N . VAL B 1 25 ? -49.192 -7.659 -60.953 1.00 31.09 25 VAL B N 1
ATOM 1898 C CA . VAL B 1 25 ? -47.826 -7.136 -60.848 1.00 30.62 25 VAL B CA 1
ATOM 1899 C C . VAL B 1 25 ? -47.526 -6.574 -59.453 1.00 30.04 25 VAL B C 1
ATOM 1900 O O . VAL B 1 25 ? -48.355 -5.867 -58.875 1.00 29.87 25 VAL B O 1
ATOM 1904 N N . PRO B 1 26 ? -46.337 -6.893 -58.905 1.00 29.42 26 PRO B N 1
ATOM 1905 C CA . PRO B 1 26 ? -45.956 -6.383 -57.591 1.00 29.24 26 PRO B CA 1
ATOM 1906 C C . PRO B 1 26 ? -45.673 -4.886 -57.610 1.00 29.47 26 PRO B C 1
ATOM 1907 O O . PRO B 1 26 ? -45.075 -4.381 -58.562 1.00 30.36 26 PRO B O 1
ATOM 1911 N N . LEU B 1 27 ? -46.112 -4.183 -56.570 1.00 29.21 27 LEU B N 1
ATOM 1912 C CA . LEU B 1 27 ? -45.778 -2.767 -56.416 1.00 29.03 27 LEU B CA 1
ATOM 1913 C C . LEU B 1 27 ? -44.643 -2.612 -55.412 1.00 28.96 27 LEU B C 1
ATOM 1914 O O . LEU B 1 27 ? -43.646 -1.943 -55.684 1.00 29.43 27 LEU B O 1
ATOM 1919 N N . TYR B 1 28 ? -44.810 -3.237 -54.252 1.00 28.45 28 TYR B N 1
ATOM 1920 C CA . TYR B 1 28 ? -43.763 -3.327 -53.244 1.00 27.41 28 TYR B CA 1
ATOM 1921 C C . TYR B 1 28 ? -44.110 -4.433 -52.260 1.00 26.41 28 TYR B C 1
ATOM 1922 O O . TYR B 1 28 ? -45.168 -5.058 -52.365 1.00 26.59 28 TYR B O 1
ATOM 1931 N N . SER B 1 29 ? -43.211 -4.666 -51.308 1.00 24.98 29 SER B N 1
ATOM 1932 C CA . SER B 1 29 ? -43.434 -5.633 -50.243 1.00 23.21 29 SER B CA 1
ATOM 1933 C C . SER B 1 29 ? -43.169 -5.008 -48.872 1.00 22.37 29 SER B C 1
ATOM 1934 O O . SER B 1 29 ? -42.657 -3.890 -48.772 1.00 22.51 29 SER B O 1
ATOM 1937 N N . GLY B 1 30 ? -43.538 -5.732 -47.821 1.00 21.10 30 GLY B N 1
ATOM 1938 C CA . GLY B 1 30 ? -43.368 -5.259 -46.460 1.00 19.54 30 GLY B CA 1
ATOM 1939 C C . GLY B 1 30 ? -43.846 -6.273 -45.441 1.00 18.84 30 GLY B C 1
ATOM 1940 O O . GLY B 1 30 ? -43.784 -7.484 -45.664 1.00 18.80 30 GLY B O 1
ATOM 1941 N N . PHE B 1 31 ? -44.344 -5.768 -44.321 1.00 17.88 31 PHE B N 1
ATOM 1942 C CA . PHE B 1 31 ? -44.709 -6.610 -43.190 1.00 16.80 31 PHE B CA 1
ATOM 1943 C C . PHE B 1 31 ? -46.202 -6.502 -42.891 1.00 15.95 31 PHE B C 1
ATOM 1944 O O . PHE B 1 31 ? -46.814 -5.446 -43.079 1.00 16.16 31 PHE B O 1
ATOM 1952 N N . SER B 1 32 ? -46.781 -7.604 -42.431 1.00 14.65 32 SER B N 1
ATOM 1953 C CA . SER B 1 32 ? -48.233 -7.732 -42.319 1.00 13.77 32 SER B CA 1
ATOM 1954 C C . SER B 1 32 ? -48.825 -6.970 -41.131 1.00 12.56 32 SER B C 1
ATOM 1955 O O . SER B 1 32 ? -48.700 -7.392 -39.980 1.00 12.04 32 SER B O 1
ATOM 1958 N N . PHE B 1 33 ? -49.491 -5.858 -41.434 1.00 11.01 33 PHE B N 1
ATOM 1959 C CA . PHE B 1 33 ? -49.937 -4.907 -40.424 1.00 9.83 33 PHE B CA 1
ATOM 1960 C C . PHE B 1 33 ? -51.433 -5.023 -40.183 1.00 9.14 33 PHE B C 1
ATOM 1961 O O . PHE B 1 33 ? -52.221 -4.690 -41.061 1.00 9.84 33 PHE B O 1
ATOM 1969 N N . LEU B 1 34 ? -51.817 -5.499 -38.997 1.00 7.96 34 LEU B N 1
ATOM 1970 C CA . LEU B 1 34 ? -53.217 -5.831 -38.717 1.00 7.03 34 LEU B CA 1
ATOM 1971 C C . LEU B 1 34 ? -54.027 -4.676 -38.118 1.00 6.30 34 LEU B C 1
ATOM 1972 O O . LEU B 1 34 ? -54.984 -4.197 -38.741 1.00 5.81 34 LEU B O 1
ATOM 1977 N N . PHE B 1 35 ? -53.647 -4.240 -36.915 1.00 6.03 35 PHE B N 1
ATOM 1978 C CA . PHE B 1 35 ? -54.266 -3.067 -36.282 1.00 5.46 35 PHE B CA 1
ATOM 1979 C C . PHE B 1 35 ? -53.414 -2.429 -35.176 1.00 5.93 35 PHE B C 1
ATOM 1980 O O . PHE B 1 35 ? -52.357 -2.951 -34.801 1.00 5.76 35 PHE B O 1
ATOM 1988 N N . VAL B 1 36 ? -53.876 -1.279 -34.690 1.00 6.16 36 VAL B N 1
ATOM 1989 C CA . VAL B 1 36 ? -53.204 -0.549 -33.618 1.00 7.17 36 VAL B CA 1
ATOM 1990 C C . VAL B 1 36 ? -54.191 -0.274 -32.493 1.00 7.92 36 VAL B C 1
ATOM 1991 O O . VAL B 1 36 ? -55.401 -0.351 -32.685 1.00 7.95 36 VAL B O 1
ATOM 1995 N N . GLN B 1 37 ? -53.664 0.037 -31.316 1.00 8.78 37 GLN B N 1
ATOM 1996 C CA . GLN B 1 37 ? -54.476 0.494 -30.203 1.00 8.86 37 GLN B CA 1
ATOM 1997 C C . GLN B 1 37 ? -53.873 1.749 -29.627 1.00 9.01 37 GLN B C 1
ATOM 1998 O O . GLN B 1 37 ? -52.821 1.708 -28.985 1.00 9.86 37 GLN B O 1
ATOM 2004 N N . GLY B 1 38 ? -54.540 2.867 -29.865 1.00 9.16 38 GLY B N 1
ATOM 2005 C CA . GLY B 1 38 ? -54.108 4.131 -29.297 1.00 9.17 38 GLY B CA 1
ATOM 2006 C C . GLY B 1 38 ? -55.120 4.635 -28.297 1.00 9.06 38 GLY B C 1
ATOM 2007 O O . GLY B 1 38 ? -56.318 4.651 -28.566 1.00 7.36 38 GLY B O 1
ATOM 2008 N N . ASN B 1 39 ? -54.637 5.042 -27.130 1.00 9.80 39 ASN B N 1
ATOM 2009 C CA . ASN B 1 39 ? -55.516 5.496 -26.067 1.00 10.61 39 ASN B CA 1
ATOM 2010 C C . ASN B 1 39 ? -56.645 4.487 -25.833 1.00 11.71 39 ASN B C 1
ATOM 2011 O O . ASN B 1 39 ? -57.785 4.864 -25.499 1.00 11.49 39 ASN B O 1
ATOM 2016 N N . GLN B 1 40 ? -56.304 3.209 -26.037 1.00 12.46 40 GLN B N 1
ATOM 2017 C CA . GLN B 1 40 ? -57.189 2.051 -25.840 1.00 12.71 40 GLN B CA 1
ATOM 2018 C C . GLN B 1 40 ? -58.307 1.926 -26.874 1.00 13.02 40 GLN B C 1
ATOM 2019 O O . GLN B 1 40 ? -59.341 1.290 -26.627 1.00 13.14 40 GLN B O 1
ATOM 2025 N N . ARG B 1 41 ? -58.094 2.529 -28.040 1.00 13.36 41 ARG B N 1
ATOM 2026 C CA . ARG B 1 41 ? -59.013 2.345 -29.154 1.00 13.76 41 ARG B CA 1
ATOM 2027 C C . ARG B 1 41 ? -58.371 1.588 -30.305 1.00 13.14 41 ARG B C 1
ATOM 2028 O O . ARG B 1 41 ? -57.327 1.984 -30.821 1.00 13.07 41 ARG B O 1
ATOM 2036 N N . ALA B 1 42 ? -58.997 0.485 -30.681 1.00 12.36 42 ALA B N 1
ATOM 2037 C CA . ALA B 1 42 ? -58.534 -0.314 -31.797 1.00 11.70 42 ALA B CA 1
ATOM 2038 C C . ALA B 1 42 ? -58.952 0.306 -33.115 1.00 11.24 42 ALA B C 1
ATOM 2039 O O . ALA B 1 42 ? -60.070 0.800 -33.258 1.00 11.05 42 ALA B O 1
ATOM 2041 N N . HIS B 1 43 ? -58.034 0.282 -34.071 1.00 10.86 43 HIS B N 1
ATOM 2042 C CA . HIS B 1 43 ? -58.348 0.603 -35.445 1.00 10.60 43 HIS B CA 1
ATOM 2043 C C . HIS B 1 43 ? -57.509 -0.278 -36.345 1.00 10.62 43 HIS B C 1
ATOM 2044 O O . HIS B 1 43 ? -56.284 -0.338 -36.199 1.00 10.45 43 HIS B O 1
ATOM 2051 N N . GLY B 1 44 ? -58.178 -0.948 -37.276 1.00 10.77 44 GLY B N 1
ATOM 2052 C CA . GLY B 1 44 ? -57.534 -1.926 -38.124 1.00 11.56 44 GLY B CA 1
ATOM 2053 C C . GLY B 1 44 ? -57.384 -1.479 -39.551 1.00 12.53 44 GLY B C 1
ATOM 2054 O O . GLY B 1 44 ? -57.938 -0.455 -39.956 1.00 13.07 44 GLY B O 1
ATOM 2055 N N . GLN B 1 45 ? -56.613 -2.252 -40.308 1.00 13.41 45 GLN B N 1
ATOM 2056 C CA . GLN B 1 45 ? -56.523 -2.087 -41.754 1.00 14.26 45 GLN B CA 1
ATOM 2057 C C . GLN B 1 45 ? -57.124 -3.306 -42.451 1.00 14.86 45 GLN B C 1
ATOM 2058 O O . GLN B 1 45 ? -57.046 -4.430 -41.938 1.00 14.93 45 GLN B O 1
ATOM 2064 N N . ASP B 1 46 ? -57.735 -3.076 -43.609 1.00 15.36 46 ASP B N 1
ATOM 2065 C CA . ASP B 1 46 ? -58.185 -4.166 -44.456 1.00 16.44 46 ASP B CA 1
ATOM 2066 C C . ASP B 1 46 ? -56.970 -4.954 -44.952 1.00 16.18 46 ASP B C 1
ATOM 2067 O O . ASP B 1 46 ? -56.097 -4.399 -45.616 1.00 15.92 46 ASP B O 1
ATOM 2072 N N . LEU B 1 47 ? -56.923 -6.245 -44.633 1.00 16.55 47 LEU B N 1
ATOM 2073 C CA . LEU B 1 47 ? -55.801 -7.115 -45.023 1.00 16.76 47 LEU B CA 1
ATOM 2074 C C . LEU B 1 47 ? -55.690 -7.331 -46.536 1.00 17.18 47 LEU B C 1
ATOM 2075 O O . LEU B 1 47 ? -54.659 -7.783 -47.026 1.00 16.66 47 LEU B O 1
ATOM 2080 N N . GLY B 1 48 ? -56.756 -7.009 -47.267 1.00 18.04 48 GLY B N 1
ATOM 2081 C CA . GLY B 1 48 ? -56.739 -7.057 -48.723 1.00 19.00 48 GLY B CA 1
ATOM 2082 C C . GLY B 1 48 ? -56.469 -5.720 -49.397 1.00 19.72 48 GLY B C 1
ATOM 2083 O O . GLY B 1 48 ? -56.733 -5.568 -50.594 1.00 20.31 48 GLY B O 1
ATOM 2084 N N . THR B 1 49 ? -55.977 -4.741 -48.642 1.00 20.16 49 THR B N 1
ATOM 2085 C CA . THR B 1 49 ? -55.605 -3.447 -49.229 1.00 21.76 49 THR B CA 1
ATOM 2086 C C . THR B 1 49 ? -54.173 -3.054 -48.850 1.00 22.26 49 THR B C 1
ATOM 2087 O O . THR B 1 49 ? -53.624 -3.547 -47.852 1.00 21.54 49 THR B O 1
ATOM 2091 N N . LEU B 1 50 ? -53.572 -2.168 -49.644 1.00 22.97 50 LEU B N 1
ATOM 2092 C CA . LEU B 1 50 ? -52.158 -1.800 -49.463 1.00 23.45 50 LEU B CA 1
ATOM 2093 C C . LEU B 1 50 ? -51.823 -1.334 -48.040 1.00 23.39 50 LEU B C 1
ATOM 2094 O O . LEU B 1 50 ? -50.677 -1.461 -47.604 1.00 23.54 50 LEU B O 1
ATOM 2099 N N . GLY B 1 51 ? -52.828 -0.807 -47.333 1.00 22.89 51 GLY B N 1
ATOM 2100 C CA . GLY B 1 51 ? -52.688 -0.380 -45.940 1.00 21.66 51 GLY B CA 1
ATOM 2101 C C . GLY B 1 51 ? -52.266 -1.483 -44.979 1.00 21.06 51 GLY B C 1
ATOM 2102 O O . GLY B 1 51 ? -51.723 -1.193 -43.922 1.00 21.62 51 GLY B O 1
ATOM 2103 N N . SER B 1 52 ? -52.513 -2.745 -45.324 1.00 20.36 52 SER B N 1
ATOM 2104 C CA . SER B 1 52 ? -52.133 -3.857 -44.445 1.00 19.63 52 SER B CA 1
ATOM 2105 C C . SER B 1 52 ? -50.691 -4.298 -44.674 1.00 19.40 52 SER B C 1
ATOM 2106 O O . SER B 1 52 ? -50.249 -5.314 -44.126 1.00 18.59 52 SER B O 1
ATOM 2109 N N . CYS B 1 53 ? -49.967 -3.537 -45.490 1.00 19.34 53 CYS B N 1
ATOM 2110 C CA . CYS B 1 53 ? -48.599 -3.881 -45.827 1.00 19.53 53 CYS B CA 1
ATOM 2111 C C . CYS B 1 53 ? -47.660 -2.697 -45.681 1.00 19.06 53 CYS B C 1
ATOM 2112 O O . CYS B 1 53 ? -47.526 -1.876 -46.593 1.00 20.06 53 CYS B O 1
ATOM 2115 N N . LEU B 1 54 ? -47.011 -2.609 -44.531 1.00 18.21 54 LEU B N 1
ATOM 2116 C CA . LEU B 1 54 ? -46.082 -1.516 -44.283 1.00 18.11 54 LEU B CA 1
ATOM 2117 C C . LEU B 1 54 ? -44.670 -1.937 -44.615 1.00 18.06 54 LEU B C 1
ATOM 2118 O O . LEU B 1 54 ? -44.220 -3.012 -44.212 1.00 17.13 54 LEU B O 1
ATOM 2123 N N . GLN B 1 55 ? -43.975 -1.072 -45.342 1.00 18.74 55 GLN B N 1
ATOM 2124 C CA . GLN B 1 55 ? -42.591 -1.324 -45.730 1.00 19.35 55 GLN B CA 1
ATOM 2125 C C . GLN B 1 55 ? -41.663 -1.435 -44.519 1.00 19.37 55 GLN B C 1
ATOM 2126 O O . GLN B 1 55 ? -40.893 -2.388 -44.425 1.00 19.77 55 GLN B O 1
ATOM 2132 N N . ARG B 1 56 ? -41.750 -0.476 -43.591 1.00 19.08 56 ARG B N 1
ATOM 2133 C CA . ARG B 1 56 ? -40.944 -0.490 -42.353 1.00 18.28 56 ARG B CA 1
ATOM 2134 C C . ARG B 1 56 ? -41.652 -1.061 -41.103 1.00 17.15 56 ARG B C 1
ATOM 2135 O O . ARG B 1 56 ? -42.547 -0.420 -40.538 1.00 16.20 56 ARG B O 1
ATOM 2143 N N . PHE B 1 57 ? -41.244 -2.245 -40.650 1.00 16.37 57 PHE B N 1
ATOM 2144 C CA . PHE B 1 57 ? -41.769 -2.776 -39.378 1.00 16.48 57 PHE B CA 1
ATOM 2145 C C . PHE B 1 57 ? -41.265 -1.969 -38.181 1.00 16.58 57 PHE B C 1
ATOM 2146 O O . PHE B 1 57 ? -40.137 -1.487 -38.180 1.00 16.50 57 PHE B O 1
ATOM 2154 N N . THR B 1 58 ? -42.116 -1.845 -37.167 1.00 16.27 58 THR B N 1
ATOM 2155 C CA . THR B 1 58 ? -41.745 -1.306 -35.855 1.00 16.45 58 THR B CA 1
ATOM 2156 C C . THR B 1 58 ? -42.830 -1.724 -34.869 1.00 16.28 58 THR B C 1
ATOM 2157 O O . THR B 1 58 ? -43.969 -1.976 -35.271 1.00 16.61 58 THR B O 1
ATOM 2161 N N . THR B 1 59 ? -42.488 -1.802 -33.590 1.00 15.77 59 THR B N 1
ATOM 2162 C CA . THR B 1 59 ? -43.500 -2.108 -32.595 1.00 15.55 59 THR B CA 1
ATOM 2163 C C . THR B 1 59 ? -44.423 -0.909 -32.362 1.00 15.42 59 THR B C 1
ATOM 2164 O O . THR B 1 59 ? -45.538 -1.078 -31.870 1.00 15.52 59 THR B O 1
ATOM 2168 N N . MET B 1 60 ? -43.971 0.285 -32.747 1.00 15.28 60 MET B N 1
ATOM 2169 C CA . MET B 1 60 ? -44.767 1.505 -32.592 1.00 15.34 60 MET B CA 1
ATOM 2170 C C . MET B 1 60 ? -44.800 2.343 -33.868 1.00 14.81 60 MET B C 1
ATOM 2171 O O . MET B 1 60 ? -44.027 3.289 -34.018 1.00 14.21 60 MET B O 1
ATOM 2176 N N . PRO B 1 61 ? -45.703 2.001 -34.801 1.00 14.62 61 PRO B N 1
ATOM 2177 C CA . PRO B 1 61 ? -45.722 2.698 -36.089 1.00 14.74 61 PRO B CA 1
ATOM 2178 C C . PRO B 1 61 ? -46.401 4.063 -36.058 1.00 15.09 61 PRO B C 1
ATOM 2179 O O . PRO B 1 61 ? -46.477 4.731 -37.092 1.00 15.44 61 PRO B O 1
ATOM 2183 N N . PHE B 1 62 ? -46.884 4.476 -34.890 1.00 15.09 62 PHE B N 1
ATOM 2184 C CA . PHE B 1 62 ? -47.627 5.720 -34.796 1.00 15.03 62 PHE B CA 1
ATOM 2185 C C . PHE B 1 62 ? -47.325 6.571 -33.555 1.00 15.54 62 PHE B C 1
ATOM 2186 O O . PHE B 1 62 ? -46.701 6.122 -32.592 1.00 15.69 62 PHE B O 1
ATOM 2194 N N . LEU B 1 63 ? -47.800 7.807 -33.599 1.00 15.91 63 LEU B N 1
ATOM 2195 C CA . LEU B 1 63 ? -47.667 8.743 -32.497 1.00 16.28 63 LEU B CA 1
ATOM 2196 C C . LEU B 1 63 ? -48.987 9.496 -32.329 1.00 16.06 63 LEU B C 1
ATOM 2197 O O . LEU B 1 63 ? -49.839 9.457 -33.215 1.00 15.70 63 LEU B O 1
ATOM 2202 N N . PHE B 1 64 ? -49.147 10.188 -31.204 1.00 16.14 64 PHE B N 1
ATOM 2203 C CA . PHE B 1 64 ? -50.329 11.020 -30.981 1.00 16.18 64 PHE B CA 1
ATOM 2204 C C . PHE B 1 64 ? -49.964 12.444 -30.575 1.00 17.53 64 PHE B C 1
ATOM 2205 O O . PHE B 1 64 ? -48.888 12.681 -30.030 1.00 18.21 64 PHE B O 1
ATOM 2213 N N . CYS B 1 65 ? -50.867 13.381 -30.846 1.00 19.26 65 CYS B N 1
ATOM 2214 C CA . CYS B 1 65 ? -50.659 14.795 -30.535 1.00 20.73 65 CYS B CA 1
ATOM 2215 C C . CYS B 1 65 ? -51.887 15.358 -29.839 1.00 20.72 65 CYS B C 1
ATOM 2216 O O . CYS B 1 65 ? -53.010 14.977 -30.167 1.00 20.55 65 CYS B O 1
ATOM 2219 N N . ASN B 1 66 ? -51.661 16.265 -28.891 1.00 21.25 66 ASN B N 1
ATOM 2220 C CA . ASN B 1 66 ? -52.737 16.889 -28.113 1.00 21.83 66 ASN B CA 1
ATOM 2221 C C . ASN B 1 66 ? -53.040 18.335 -28.538 1.00 22.55 66 ASN B C 1
ATOM 2222 O O . ASN B 1 66 ? -52.438 18.850 -29.488 1.00 22.85 66 ASN B O 1
ATOM 2227 N N . VAL B 1 67 ? -53.959 18.980 -27.820 1.00 22.93 67 VAL B N 1
ATOM 2228 C CA . VAL B 1 67 ? -54.386 20.363 -28.118 1.00 23.33 67 VAL B CA 1
ATOM 2229 C C . VAL B 1 67 ? -53.399 21.447 -27.678 1.00 23.92 67 VAL B C 1
ATOM 2230 O O . VAL B 1 67 ? -53.553 22.611 -28.045 1.00 24.00 67 VAL B O 1
ATOM 2234 N N . ASN B 1 68 ? -52.399 21.061 -26.888 1.00 24.57 68 ASN B N 1
ATOM 2235 C CA . ASN B 1 68 ? -51.288 21.950 -26.534 1.00 24.96 68 ASN B CA 1
ATOM 2236 C C . ASN B 1 68 ? -50.168 21.922 -27.573 1.00 25.03 68 ASN B C 1
ATOM 2237 O O . ASN B 1 68 ? -49.069 22.413 -27.318 1.00 25.59 68 ASN B O 1
ATOM 2242 N N . ASP B 1 69 ? -50.455 21.347 -28.742 1.00 25.43 69 ASP B N 1
ATOM 2243 C CA . ASP B 1 69 ? -49.464 21.151 -29.818 1.00 25.65 69 ASP B CA 1
ATOM 2244 C C . ASP B 1 69 ? -48.224 20.347 -29.381 1.00 25.16 69 ASP B C 1
ATOM 2245 O O . ASP B 1 69 ? -47.113 20.621 -29.822 1.00 25.89 69 ASP B O 1
ATOM 2250 N N . VAL B 1 70 ? -48.425 19.362 -28.513 1.00 24.24 70 VAL B N 1
ATOM 2251 C CA . VAL B 1 70 ? -47.346 18.482 -28.069 1.00 23.89 70 VAL B CA 1
ATOM 2252 C C . VAL B 1 70 ? -47.600 17.068 -28.597 1.00 23.43 70 VAL B C 1
ATOM 2253 O O . VAL B 1 70 ? -48.693 16.519 -28.417 1.00 23.45 70 VAL B O 1
ATOM 2257 N N . CYS B 1 71 ? -46.604 16.482 -29.255 1.00 22.62 71 CYS B N 1
ATOM 2258 C CA . CYS B 1 71 ? -46.731 15.107 -29.742 1.00 22.09 71 CYS B CA 1
ATOM 2259 C C . CYS B 1 71 ? -45.825 14.161 -28.975 1.00 21.31 71 CYS B C 1
ATOM 2260 O O . CYS B 1 71 ? -44.739 14.540 -28.537 1.00 21.12 71 CYS B O 1
ATOM 2263 N N . ASN B 1 72 ? -46.294 12.931 -28.806 1.00 20.36 72 ASN B N 1
ATOM 2264 C CA . ASN B 1 72 ? -45.531 11.902 -28.126 1.00 19.64 72 ASN B CA 1
ATOM 2265 C C . ASN B 1 72 ? -45.417 10.673 -29.000 1.00 19.21 72 ASN B C 1
ATOM 2266 O O . ASN B 1 72 ? -46.406 10.246 -29.604 1.00 19.70 72 ASN B O 1
ATOM 2271 N N . PHE B 1 73 ? -44.211 10.118 -29.069 1.00 18.30 73 PHE B N 1
ATOM 2272 C CA . PHE B 1 73 ? -43.965 8.872 -29.783 1.00 17.33 73 PHE B CA 1
ATOM 2273 C C . PHE B 1 73 ? -43.454 7.802 -28.853 1.00 17.95 73 PHE B C 1
ATOM 2274 O O . PHE B 1 73 ? -42.414 7.978 -28.222 1.00 18.35 73 PHE B O 1
ATOM 2282 N N . ALA B 1 74 ? -44.190 6.694 -28.785 1.00 18.34 74 ALA B N 1
ATOM 2283 C CA . ALA B 1 74 ? -43.866 5.555 -27.920 1.00 19.13 74 ALA B CA 1
ATOM 2284 C C . ALA B 1 74 ? -43.660 5.969 -26.460 1.00 20.03 74 ALA B C 1
ATOM 2285 O O . ALA B 1 74 ? -42.870 5.363 -25.735 1.00 20.65 74 ALA B O 1
ATOM 2287 N N . SER B 1 75 ? -44.397 6.989 -26.027 1.00 20.58 75 SER B N 1
ATOM 2288 C CA . SER B 1 75 ? -44.209 7.575 -24.698 1.00 21.05 75 SER B CA 1
ATOM 2289 C C . SER B 1 75 ? -45.419 7.349 -23.792 1.00 20.56 75 SER B C 1
ATOM 2290 O O . SER B 1 75 ? -45.702 8.164 -22.919 1.00 21.45 75 SER B O 1
ATOM 2293 N N . ARG B 1 76 ? -46.137 6.254 -24.014 1.00 19.71 76 ARG B N 1
ATOM 2294 C CA . ARG B 1 76 ? -47.288 5.884 -23.191 1.00 18.42 76 ARG B CA 1
ATOM 2295 C C . ARG B 1 76 ? -47.476 4.399 -23.464 1.00 18.05 76 ARG B C 1
ATOM 2296 O O . ARG B 1 76 ? -46.595 3.763 -24.049 1.00 18.21 76 ARG B O 1
ATOM 2304 N N . ASN B 1 77 ? -48.626 3.849 -23.086 1.00 16.96 77 ASN B N 1
ATOM 2305 C CA . ASN B 1 77 ? -48.873 2.414 -23.241 1.00 15.37 77 ASN B CA 1
ATOM 2306 C C . ASN B 1 77 ? -49.466 1.780 -24.499 1.00 14.42 77 ASN B C 1
ATOM 2307 O O . ASN B 1 77 ? -49.894 0.627 -24.473 1.00 15.11 77 ASN B O 1
ATOM 2312 N N . ASP B 1 78 ? -49.455 2.500 -25.607 1.00 13.45 78 ASP B N 1
ATOM 2313 C CA . ASP B 1 78 ? -50.084 1.991 -26.825 1.00 12.75 78 ASP B CA 1
ATOM 2314 C C . ASP B 1 78 ? -49.597 0.679 -27.507 1.00 12.43 78 ASP B C 1
ATOM 2315 O O . ASP B 1 78 ? -48.520 0.163 -27.188 1.00 11.63 78 ASP B O 1
ATOM 2320 N N . TYR B 1 79 ? -50.414 0.155 -28.427 1.00 11.78 79 TYR B N 1
ATOM 2321 C CA . TYR B 1 79 ? -50.205 -1.177 -29.012 1.00 12.46 79 TYR B CA 1
ATOM 2322 C C . TYR B 1 79 ? -50.141 -1.147 -30.536 1.00 12.80 79 TYR B C 1
ATOM 2323 O O . TYR B 1 79 ? -50.641 -0.210 -31.176 1.00 13.06 79 TYR B O 1
ATOM 2332 N N . SER B 1 80 ? -49.553 -2.202 -31.106 1.00 12.69 80 SER B N 1
ATOM 2333 C CA . SER B 1 80 ? -49.619 -2.480 -32.544 1.00 12.23 80 SER B CA 1
ATOM 2334 C C . SER B 1 80 ? -49.647 -3.977 -32.767 1.00 12.14 80 SER B C 1
ATOM 2335 O O . SER B 1 80 ? -49.065 -4.731 -31.996 1.00 11.86 80 SER B O 1
ATOM 2338 N N . TYR B 1 81 ? -50.334 -4.400 -33.818 1.00 12.76 81 TYR B N 1
ATOM 2339 C CA . TYR B 1 81 ? -50.567 -5.815 -34.051 1.00 13.94 81 TYR B CA 1
ATOM 2340 C C . TYR B 1 81 ? -50.229 -6.219 -35.469 1.00 14.33 81 TYR B C 1
ATOM 2341 O O . TYR B 1 81 ? -50.593 -5.537 -36.430 1.00 14.40 81 TYR B O 1
ATOM 2350 N N . TRP B 1 82 ? -49.543 -7.347 -35.591 1.00 14.55 82 TRP B N 1
ATOM 2351 C CA . TRP B 1 82 ? -49.049 -7.804 -36.874 1.00 15.03 82 TRP B CA 1
ATOM 2352 C C . TRP B 1 82 ? -49.400 -9.265 -37.023 1.00 15.26 82 TRP B C 1
ATOM 2353 O O . TRP B 1 82 ? -49.429 -9.982 -36.026 1.00 16.40 82 TRP B O 1
ATOM 2364 N N . LEU B 1 83 ? -49.663 -9.716 -38.248 1.00 15.44 83 LEU B N 1
ATOM 2365 C CA . LEU B 1 83 ? -49.795 -11.158 -38.496 1.00 16.25 83 LEU B CA 1
ATOM 2366 C C . LEU B 1 83 ? -48.465 -11.850 -38.219 1.00 16.68 83 LEU B C 1
ATOM 2367 O O . LEU B 1 83 ? -47.403 -11.296 -38.501 1.00 17.04 83 LEU B O 1
ATOM 2372 N N . SER B 1 84 ? -48.526 -13.049 -37.653 1.00 17.06 84 SER B N 1
ATOM 2373 C CA . SER B 1 84 ? -47.315 -13.758 -37.242 1.00 17.53 84 SER B CA 1
ATOM 2374 C C . SER B 1 84 ? -46.956 -14.963 -38.123 1.00 18.30 84 SER B C 1
ATOM 2375 O O . SER B 1 84 ? -47.723 -15.360 -39.000 1.00 18.52 84 SER B O 1
ATOM 2378 N N . THR B 1 85 ? -45.774 -15.522 -37.886 1.00 19.58 85 THR B N 1
ATOM 2379 C CA . THR B 1 85 ? -45.300 -16.709 -38.593 1.00 21.02 85 THR B CA 1
ATOM 2380 C C . THR B 1 85 ? -45.598 -17.939 -37.727 1.00 22.51 85 THR B C 1
ATOM 2381 O O . THR B 1 85 ? -46.160 -17.796 -36.645 1.00 23.24 85 THR B O 1
ATOM 2385 N N . PRO B 1 86 ? -45.230 -19.153 -38.185 1.00 23.79 86 PRO B N 1
ATOM 2386 C CA . PRO B 1 86 ? -45.401 -20.301 -37.287 1.00 24.81 86 PRO B CA 1
ATOM 2387 C C . PRO B 1 86 ? -44.300 -20.449 -36.223 1.00 26.02 86 PRO B C 1
ATOM 2388 O O . PRO B 1 86 ? -44.347 -21.397 -35.431 1.00 26.03 86 PRO B O 1
ATOM 2392 N N . ALA B 1 87 ? -43.324 -19.537 -36.212 1.00 27.28 87 ALA B N 1
ATOM 2393 C CA . ALA B 1 87 ? -42.238 -19.550 -35.223 1.00 28.44 87 ALA B CA 1
ATOM 2394 C C . ALA B 1 87 ? -42.796 -19.564 -33.800 1.00 29.43 87 ALA B C 1
ATOM 2395 O O . ALA B 1 87 ? -43.665 -18.754 -33.462 1.00 30.25 87 ALA B O 1
ATOM 2397 N N . LEU B 1 88 ? -42.317 -20.496 -32.978 1.00 29.97 88 LEU B N 1
ATOM 2398 C CA . LEU B 1 88 ? -42.797 -20.618 -31.604 1.00 30.54 88 LEU B CA 1
ATOM 2399 C C . LEU B 1 88 ? -42.035 -19.690 -30.675 1.00 31.33 88 LEU B C 1
ATOM 2400 O O . LEU B 1 88 ? -40.993 -19.142 -31.040 1.00 31.54 88 LEU B O 1
ATOM 2405 N N . MET B 1 89 ? -42.574 -19.502 -29.477 1.00 31.85 89 MET B N 1
ATOM 2406 C CA . MET B 1 89 ? -42.019 -18.563 -28.514 1.00 32.36 89 MET B CA 1
ATOM 2407 C C . MET B 1 89 ? -41.080 -19.267 -27.536 1.00 33.09 89 MET B C 1
ATOM 2408 O O . MET B 1 89 ? -41.258 -20.455 -27.260 1.00 32.82 89 MET B O 1
ATOM 2413 N N . PRO B 1 90 ? -40.070 -18.537 -27.015 1.00 33.87 90 PRO B N 1
ATOM 2414 C CA . PRO B 1 90 ? -39.151 -19.079 -26.012 1.00 34.47 90 PRO B CA 1
ATOM 2415 C C . PRO B 1 90 ? -39.899 -19.669 -24.814 1.00 34.99 90 PRO B C 1
ATOM 2416 O O . PRO B 1 90 ? -40.944 -19.140 -24.411 1.00 35.02 90 PRO B O 1
ATOM 2420 N N . MET B 1 91 ? -39.375 -20.762 -24.279 1.00 35.61 91 MET B N 1
ATOM 2421 C CA A MET B 1 91 ? -39.995 -21.512 -23.188 0.50 35.82 91 MET B CA 1
ATOM 2422 C CA B MET B 1 91 ? -39.994 -21.504 -23.171 0.50 35.88 91 MET B CA 1
ATOM 2423 C C . MET B 1 91 ? -40.300 -20.728 -21.923 1.00 35.83 91 MET B C 1
ATOM 2424 O O . MET B 1 91 ? -41.237 -21.074 -21.233 1.00 35.63 91 MET B O 1
ATOM 2433 N N . ASN B 1 92 ? -39.519 -19.685 -21.654 1.00 36.27 92 ASN B N 1
ATOM 2434 C CA . ASN B 1 92 ? -39.748 -18.819 -20.492 1.00 36.65 92 ASN B CA 1
ATOM 2435 C C . ASN B 1 92 ? -41.067 -18.032 -20.557 1.00 37.02 92 ASN B C 1
ATOM 2436 O O . ASN B 1 92 ? -41.546 -17.522 -19.533 1.00 36.94 92 ASN B O 1
ATOM 2441 N N . MET B 1 93 ? -41.641 -17.952 -21.762 1.00 37.37 93 MET B N 1
ATOM 2442 C CA . MET B 1 93 ? -42.961 -17.350 -22.005 1.00 37.52 93 MET B CA 1
ATOM 2443 C C . MET B 1 93 ? -42.937 -15.833 -21.858 1.00 36.93 93 MET B C 1
ATOM 2444 O O . MET B 1 93 ? -43.981 -15.180 -21.847 1.00 36.63 93 MET B O 1
ATOM 2449 N N . ALA B 1 94 ? -41.731 -15.288 -21.753 1.00 36.98 94 ALA B N 1
ATOM 2450 C CA . ALA B 1 94 ? -41.511 -13.860 -21.619 1.00 36.22 94 ALA B CA 1
ATOM 2451 C C . ALA B 1 94 ? -41.589 -13.175 -22.982 1.00 35.73 94 ALA B C 1
ATOM 2452 O O . ALA B 1 94 ? -41.435 -13.835 -24.016 1.00 35.67 94 ALA B O 1
ATOM 2454 N N . PRO B 1 95 ? -41.846 -11.854 -22.989 1.00 35.39 95 PRO B N 1
ATOM 2455 C CA . PRO B 1 95 ? -41.866 -11.072 -24.225 1.00 34.99 95 PRO B CA 1
ATOM 2456 C C . PRO B 1 95 ? -40.505 -10.984 -24.897 1.00 34.91 95 PRO B C 1
ATOM 2457 O O . PRO B 1 95 ? -39.484 -11.260 -24.269 1.00 35.23 95 PRO B O 1
ATOM 2461 N N . ILE B 1 96 ? -40.511 -10.597 -26.170 1.00 34.95 96 ILE B N 1
ATOM 2462 C CA . ILE B 1 96 ? -39.300 -10.447 -26.973 1.00 35.08 96 ILE B CA 1
ATOM 2463 C C . ILE B 1 96 ? -39.160 -8.997 -27.406 1.00 34.61 96 ILE B C 1
ATOM 2464 O O . ILE B 1 96 ? -40.155 -8.298 -27.548 1.00 33.80 96 ILE B O 1
ATOM 2469 N N . THR B 1 97 ? -37.921 -8.552 -27.618 1.00 34.90 97 THR B N 1
ATOM 2470 C CA . THR B 1 97 ? -37.644 -7.196 -28.097 1.00 35.00 97 THR B CA 1
ATOM 2471 C C . THR B 1 97 ? -36.641 -7.239 -29.249 1.00 35.06 97 THR B C 1
ATOM 2472 O O . THR B 1 97 ? -36.088 -8.296 -29.568 1.00 35.46 97 THR B O 1
ATOM 2476 N N . GLY B 1 98 ? -36.488 -6.094 -29.894 1.00 34.73 98 GLY B N 1
ATOM 2477 C CA . GLY B 1 98 ? -35.492 -5.898 -30.912 1.00 34.43 98 GLY B CA 1
ATOM 2478 C C . GLY B 1 98 ? -35.519 -6.875 -32.048 1.00 34.49 98 GLY B C 1
ATOM 2479 O O . GLY B 1 98 ? -36.400 -6.853 -32.865 1.00 34.56 98 GLY B O 1
ATOM 2480 N N . ARG B 1 99 ? -34.522 -7.738 -32.089 1.00 34.32 99 ARG B N 1
ATOM 2481 C CA . ARG B 1 99 ? -34.209 -8.469 -33.292 1.00 33.55 99 ARG B CA 1
ATOM 2482 C C . ARG B 1 99 ? -34.502 -9.917 -33.200 1.00 32.66 99 ARG B C 1
ATOM 2483 O O . ARG B 1 99 ? -34.377 -10.644 -34.177 1.00 33.50 99 ARG B O 1
ATOM 2491 N N . ALA B 1 100 ? -34.864 -10.370 -32.022 1.00 31.41 100 ALA B N 1
ATOM 2492 C CA . ALA B 1 100 ? -35.321 -11.726 -31.934 1.00 30.56 100 ALA B CA 1
ATOM 2493 C C . ALA B 1 100 ? -36.736 -11.703 -32.503 1.00 30.04 100 ALA B C 1
ATOM 2494 O O . ALA B 1 100 ? -37.448 -12.683 -32.425 1.00 29.96 100 ALA B O 1
ATOM 2496 N N . LEU B 1 101 ? -37.094 -10.572 -33.110 1.00 28.98 101 LEU B N 1
ATOM 2497 C CA . LEU B 1 101 ? -38.424 -10.312 -33.637 1.00 27.97 101 LEU B CA 1
ATOM 2498 C C . LEU B 1 101 ? -38.682 -10.677 -35.087 1.00 27.63 101 LEU B C 1
ATOM 2499 O O . LEU B 1 101 ? -39.797 -11.088 -35.412 1.00 26.64 101 LEU B O 1
ATOM 2504 N N . GLU B 1 102 ? -37.682 -10.513 -35.958 1.00 27.04 102 GLU B N 1
ATOM 2505 C CA . GLU B 1 102 ? -37.882 -10.765 -37.402 1.00 26.74 102 GLU B CA 1
ATOM 2506 C C . GLU B 1 102 ? -38.445 -12.151 -37.739 1.00 26.20 102 GLU B C 1
ATOM 2507 O O . GLU B 1 102 ? -39.327 -12.267 -38.595 1.00 25.89 102 GLU B O 1
ATOM 2513 N N . PRO B 1 103 ? -37.955 -13.206 -37.067 1.00 25.61 103 PRO B N 1
ATOM 2514 C CA . PRO B 1 103 ? -38.507 -14.500 -37.441 1.00 25.38 103 PRO B CA 1
ATOM 2515 C C . PRO B 1 103 ? -40.004 -14.653 -37.141 1.00 25.05 103 PRO B C 1
ATOM 2516 O O . PRO B 1 103 ? -40.584 -15.699 -37.445 1.00 25.05 103 PRO B O 1
ATOM 2520 N N . TYR B 1 104 ? -40.625 -13.619 -36.576 1.00 24.41 104 TYR B N 1
ATOM 2521 C CA . TYR B 1 104 ? -42.004 -13.719 -36.097 1.00 23.89 104 TYR B CA 1
ATOM 2522 C C . TYR B 1 104 ? -43.024 -12.953 -36.926 1.00 23.03 104 TYR B C 1
ATOM 2523 O O . TYR B 1 104 ? -44.208 -13.276 -36.906 1.00 23.36 104 TYR B O 1
ATOM 2532 N N . ILE B 1 105 ? -42.572 -11.935 -37.643 1.00 22.03 105 ILE B N 1
ATOM 2533 C CA . ILE B 1 105 ? -43.482 -11.077 -38.384 1.00 20.61 105 ILE B CA 1
ATOM 2534 C C . ILE B 1 105 ? -43.751 -11.649 -39.770 1.00 20.39 105 ILE B C 1
ATOM 2535 O O . ILE B 1 105 ? -42.821 -11.983 -40.505 1.00 20.12 105 ILE B O 1
ATOM 2540 N N . SER B 1 106 ? -45.030 -11.778 -40.106 1.00 20.02 106 SER B N 1
ATOM 2541 C CA . SER B 1 106 ? -45.446 -12.152 -41.453 1.00 19.92 106 SER B CA 1
ATOM 2542 C C . SER B 1 106 ? -45.036 -11.091 -42.480 1.00 20.04 106 SER B C 1
ATOM 2543 O O . SER B 1 106 ? -44.897 -9.904 -42.152 1.00 19.60 106 SER B O 1
ATOM 2546 N N . ARG B 1 107 ? -44.848 -11.541 -43.718 1.00 20.02 107 ARG B N 1
ATOM 2547 C CA . ARG B 1 107 ? -44.475 -10.679 -44.826 1.00 20.20 107 ARG B CA 1
ATOM 2548 C C . ARG B 1 107 ? -45.656 -10.553 -45.780 1.00 20.82 107 ARG B C 1
ATOM 2549 O O . ARG B 1 107 ? -46.536 -11.423 -45.797 1.00 20.85 107 ARG B O 1
ATOM 2557 N N . CYS B 1 108 ? -45.674 -9.477 -46.570 1.00 21.29 108 CYS B N 1
ATOM 2558 C CA . CYS B 1 108 ? -46.743 -9.240 -47.549 1.00 22.57 108 CYS B CA 1
ATOM 2559 C C . CYS B 1 108 ? -46.241 -8.621 -48.849 1.00 23.47 108 CYS B C 1
ATOM 2560 O O . CYS B 1 108 ? -45.202 -7.958 -48.866 1.00 23.83 108 CYS B O 1
ATOM 2563 N N . THR B 1 109 ? -46.987 -8.839 -49.930 1.00 24.10 109 THR B N 1
ATOM 2564 C CA . THR B 1 109 ? -46.715 -8.196 -51.207 1.00 24.26 109 THR B CA 1
ATOM 2565 C C . THR B 1 109 ? -47.972 -7.478 -51.683 1.00 24.36 109 THR B C 1
ATOM 2566 O O . THR B 1 109 ? -49.049 -8.066 -51.723 1.00 24.31 109 THR B O 1
ATOM 2570 N N . VAL B 1 110 ? -47.823 -6.197 -52.014 1.00 25.37 110 VAL B N 1
ATOM 2571 C CA . VAL B 1 110 ? -48.886 -5.389 -52.616 1.00 26.15 110 VAL B CA 1
ATOM 2572 C C . VAL B 1 110 ? -48.879 -5.592 -54.132 1.00 27.69 110 VAL B C 1
ATOM 2573 O O . VAL B 1 110 ? -47.867 -5.348 -54.792 1.00 28.53 110 VAL B O 1
ATOM 2577 N N . CYS B 1 111 ? -50.007 -6.042 -54.674 1.00 29.51 111 CYS B N 1
ATOM 2578 C CA . CYS B 1 111 ? -50.134 -6.341 -56.099 1.00 31.76 111 CYS B CA 1
ATOM 2579 C C . CYS B 1 111 ? -51.116 -5.412 -56.812 1.00 32.22 111 CYS B C 1
ATOM 2580 O O . CYS B 1 111 ? -52.021 -4.855 -56.190 1.00 32.67 111 CYS B O 1
ATOM 2583 N N . GLU B 1 112 ? -50.927 -5.255 -58.118 1.00 33.12 112 GLU B N 1
ATOM 2584 C CA . GLU B 1 112 ? -51.859 -4.522 -58.963 1.00 34.03 112 GLU B CA 1
ATOM 2585 C C . GLU B 1 112 ? -52.449 -5.476 -60.003 1.00 34.05 112 GLU B C 1
ATOM 2586 O O . GLU B 1 112 ? -51.716 -6.253 -60.622 1.00 33.99 112 GLU B O 1
ATOM 2592 N N . GLY B 1 113 ? -53.771 -5.415 -60.180 1.00 33.95 113 GLY B N 1
ATOM 2593 C CA . GLY B 1 113 ? -54.482 -6.276 -61.124 1.00 33.64 113 GLY B CA 1
ATOM 2594 C C . GLY B 1 113 ? -55.279 -5.490 -62.151 1.00 33.86 113 GLY B C 1
ATOM 2595 O O . GLY B 1 113 ? -55.428 -4.273 -62.021 1.00 33.90 113 GLY B O 1
ATOM 2596 N N . PRO B 1 114 ? -55.785 -6.178 -63.191 1.00 34.13 114 PRO B N 1
ATOM 2597 C CA . PRO B 1 114 ? -56.603 -5.516 -64.209 1.00 34.17 114 PRO B CA 1
ATOM 2598 C C . PRO B 1 114 ? -58.065 -5.303 -63.797 1.00 33.88 114 PRO B C 1
ATOM 2599 O O . PRO B 1 114 ? -58.750 -4.469 -64.397 1.00 34.41 114 PRO B O 1
ATOM 2603 N N . ALA B 1 115 ? -58.527 -6.049 -62.790 1.00 33.37 115 ALA B N 1
ATOM 2604 C CA . ALA B 1 115 ? -59.916 -5.960 -62.304 1.00 32.91 115 ALA B CA 1
ATOM 2605 C C . ALA B 1 115 ? -60.024 -6.162 -60.791 1.00 31.93 115 ALA B C 1
ATOM 2606 O O . ALA B 1 115 ? -59.035 -6.477 -60.131 1.00 31.36 115 ALA B O 1
ATOM 2608 N N . ILE B 1 116 ? -61.228 -5.984 -60.251 1.00 31.40 116 ILE B N 1
ATOM 2609 C CA . ILE B 1 116 ? -61.452 -6.075 -58.802 1.00 30.65 116 ILE B CA 1
ATOM 2610 C C . ILE B 1 116 ? -61.297 -7.501 -58.268 1.00 29.75 116 ILE B C 1
ATOM 2611 O O . ILE B 1 116 ? -61.753 -8.467 -58.891 1.00 29.98 116 ILE B O 1
ATOM 2616 N N . ALA B 1 117 ? -60.633 -7.618 -57.118 1.00 28.46 117 ALA B N 1
ATOM 2617 C CA . ALA B 1 117 ? -60.478 -8.897 -56.431 1.00 27.59 117 ALA B CA 1
ATOM 2618 C C . ALA B 1 117 ? -61.421 -8.996 -55.234 1.00 26.86 117 ALA B C 1
ATOM 2619 O O . ALA B 1 117 ? -61.354 -8.178 -54.311 1.00 26.73 117 ALA B O 1
ATOM 2621 N N . ILE B 1 118 ? -62.314 -9.985 -55.274 1.00 26.02 118 ILE B N 1
ATOM 2622 C CA . ILE B 1 118 ? -63.298 -10.196 -54.205 1.00 25.21 118 ILE B CA 1
ATOM 2623 C C . ILE B 1 118 ? -63.061 -11.529 -53.499 1.00 24.60 118 ILE B C 1
ATOM 2624 O O . ILE B 1 118 ? -62.279 -12.358 -53.966 1.00 24.66 118 ILE B O 1
ATOM 2629 N N . ALA B 1 119 ? -63.738 -11.720 -52.372 1.00 23.83 119 ALA B N 1
ATOM 2630 C CA . ALA B 1 119 ? -63.695 -12.986 -51.647 1.00 23.44 119 ALA B CA 1
ATOM 2631 C C . ALA B 1 119 ? -65.068 -13.655 -51.604 1.00 22.97 119 ALA B C 1
ATOM 2632 O O . ALA B 1 119 ? -66.094 -12.989 -51.558 1.00 23.05 119 ALA B O 1
ATOM 2634 N N . VAL B 1 120 ? -65.075 -14.979 -51.634 1.00 23.09 120 VAL B N 1
ATOM 2635 C CA . VAL B 1 120 ? -66.313 -15.750 -51.576 1.00 23.20 120 VAL B CA 1
ATOM 2636 C C . VAL B 1 120 ? -66.175 -16.748 -50.432 1.00 22.74 120 VAL B C 1
ATOM 2637 O O . VAL B 1 120 ? -65.101 -17.317 -50.225 1.00 22.51 120 VAL B O 1
ATOM 2641 N N . HIS B 1 121 ? -67.255 -16.945 -49.684 1.00 22.55 121 HIS B N 1
ATOM 2642 C CA . HIS B 1 121 ? -67.217 -17.816 -48.513 1.00 22.59 121 HIS B CA 1
ATOM 2643 C C . HIS B 1 121 ? -68.299 -18.883 -48.576 1.00 22.69 121 HIS B C 1
ATOM 2644 O O . HIS B 1 121 ? -69.412 -18.619 -49.028 1.00 22.41 121 HIS B O 1
ATOM 2651 N N . SER B 1 122 ? -67.972 -20.085 -48.107 1.00 23.44 122 SER B N 1
ATOM 2652 C CA . SER B 1 122 ? -68.900 -21.222 -48.200 1.00 24.12 122 SER B CA 1
ATOM 2653 C C . SER B 1 122 ? -69.774 -21.427 -46.959 1.00 24.43 122 SER B C 1
ATOM 2654 O O . SER B 1 122 ? -70.961 -21.740 -47.086 1.00 24.39 122 SER B O 1
ATOM 2657 N N . GLN B 1 123 ? -69.180 -21.231 -45.779 1.00 25.03 123 GLN B N 1
ATOM 2658 C CA . GLN B 1 123 ? -69.769 -21.615 -44.486 1.00 26.47 123 GLN B CA 1
ATOM 2659 C C . GLN B 1 123 ? -69.839 -23.138 -44.323 1.00 27.85 123 GLN B C 1
ATOM 2660 O O . GLN B 1 123 ? -70.592 -23.657 -43.497 1.00 27.83 123 GLN B O 1
ATOM 2666 N N . THR B 1 124 ? -69.046 -23.841 -45.131 1.00 29.52 124 THR B N 1
ATOM 2667 C CA . THR B 1 124 ? -68.941 -25.299 -45.120 1.00 30.56 124 THR B CA 1
ATOM 2668 C C . THR B 1 124 ? -67.473 -25.678 -45.319 1.00 31.10 124 THR B C 1
ATOM 2669 O O . THR B 1 124 ? -66.651 -24.815 -45.659 1.00 31.44 124 THR B O 1
ATOM 2673 N N . THR B 1 125 ? -67.144 -26.956 -45.128 1.00 31.33 125 THR B N 1
ATOM 2674 C CA . THR B 1 125 ? -65.767 -27.431 -45.309 1.00 32.31 125 THR B CA 1
ATOM 2675 C C . THR B 1 125 ? -65.312 -27.421 -46.776 1.00 33.19 125 THR B C 1
ATOM 2676 O O . THR B 1 125 ? -64.119 -27.543 -47.067 1.00 33.42 125 THR B O 1
ATOM 2680 N N . ASP B 1 126 ? -66.263 -27.276 -47.695 1.00 34.36 126 ASP B N 1
ATOM 2681 C CA . ASP B 1 126 ? -65.956 -27.264 -49.121 1.00 35.66 126 ASP B CA 1
ATOM 2682 C C . ASP B 1 126 ? -65.461 -25.894 -49.572 1.00 35.54 126 ASP B C 1
ATOM 2683 O O . ASP B 1 126 ? -65.871 -24.869 -49.033 1.00 35.52 126 ASP B O 1
ATOM 2688 N N . ILE B 1 127 ? -64.585 -25.889 -50.572 1.00 35.66 127 ILE B N 1
ATOM 2689 C CA . ILE B 1 127 ? -64.154 -24.655 -51.223 1.00 36.36 127 ILE B CA 1
ATOM 2690 C C . ILE B 1 127 ? -65.312 -24.072 -52.053 1.00 36.88 127 ILE B C 1
ATOM 2691 O O . ILE B 1 127 ? -65.960 -24.793 -52.815 1.00 37.23 127 ILE B O 1
ATOM 2696 N N . PRO B 1 128 ? -65.588 -22.763 -51.896 1.00 37.19 128 PRO B N 1
ATOM 2697 C CA . PRO B 1 128 ? -66.621 -22.139 -52.720 1.00 37.60 128 PRO B CA 1
ATOM 2698 C C . PRO B 1 128 ? -66.151 -21.868 -54.148 1.00 38.44 128 PRO B C 1
ATOM 2699 O O . PRO B 1 128 ? -64.978 -21.546 -54.365 1.00 38.43 128 PRO B O 1
ATOM 2703 N N . PRO B 1 129 ? -67.062 -21.989 -55.122 1.00 39.26 129 PRO B N 1
ATOM 2704 C CA . PRO B 1 129 ? -66.679 -21.671 -56.483 1.00 39.94 129 PRO B CA 1
ATOM 2705 C C . PRO B 1 129 ? -66.691 -20.164 -56.718 1.00 40.40 129 PRO B C 1
ATOM 2706 O O . PRO B 1 129 ? -67.532 -19.458 -56.160 1.00 40.57 129 PRO B O 1
ATOM 2710 N N . CYS B 1 130 ? -65.760 -19.684 -57.535 1.00 41.06 130 CYS B N 1
ATOM 2711 C CA . CYS B 1 130 ? -65.801 -18.308 -58.017 1.00 41.24 130 CYS B CA 1
ATOM 2712 C C . CYS B 1 130 ? -67.090 -18.134 -58.819 1.00 41.67 130 CYS B C 1
ATOM 2713 O O . CYS B 1 130 ? -67.521 -19.072 -59.497 1.00 42.45 130 CYS B O 1
ATOM 2716 N N . PRO B 1 131 ? -67.720 -16.948 -58.734 1.00 41.67 131 PRO B N 1
ATOM 2717 C CA . PRO B 1 131 ? -68.884 -16.645 -59.566 1.00 41.80 131 PRO B CA 1
ATOM 2718 C C . PRO B 1 131 ? -68.581 -16.684 -61.063 1.00 42.26 131 PRO B C 1
ATOM 2719 O O . PRO B 1 131 ? -67.416 -16.839 -61.466 1.00 42.70 131 PRO B O 1
ATOM 2723 N N . HIS B 1 132 ? -69.629 -16.508 -61.867 1.00 42.35 132 HIS B N 1
ATOM 2724 C CA . HIS B 1 132 ? -69.540 -16.628 -63.316 1.00 42.44 132 HIS B CA 1
ATOM 2725 C C . HIS B 1 132 ? -68.604 -15.582 -63.911 1.00 42.52 132 HIS B C 1
ATOM 2726 O O . HIS B 1 132 ? -68.801 -14.389 -63.708 1.00 42.56 132 HIS B O 1
ATOM 2733 N N . GLY B 1 133 ? -67.579 -16.042 -64.629 1.00 42.81 133 GLY B N 1
ATOM 2734 C CA . GLY B 1 133 ? -66.636 -15.148 -65.307 1.00 42.70 133 GLY B CA 1
ATOM 2735 C C . GLY B 1 133 ? -65.491 -14.647 -64.439 1.00 42.58 133 GLY B C 1
ATOM 2736 O O . GLY B 1 133 ? -64.819 -13.672 -64.796 1.00 42.74 133 GLY B O 1
ATOM 2737 N N . TRP B 1 134 ? -65.264 -15.325 -63.309 1.00 42.03 134 TRP B N 1
ATOM 2738 C CA . TRP B 1 134 ? -64.226 -14.951 -62.336 1.00 41.18 134 TRP B CA 1
ATOM 2739 C C . TRP B 1 134 ? -63.120 -16.004 -62.219 1.00 40.78 134 TRP B C 1
ATOM 2740 O O . TRP B 1 134 ? -63.358 -17.202 -62.384 1.00 40.85 134 TRP B O 1
ATOM 2751 N N . ILE B 1 135 ? -61.912 -15.545 -61.917 1.00 39.93 135 ILE B N 1
ATOM 2752 C CA . ILE B 1 135 ? -60.746 -16.421 -61.866 1.00 39.38 135 ILE B CA 1
ATOM 2753 C C . ILE B 1 135 ? -60.227 -16.565 -60.428 1.00 37.90 135 ILE B C 1
ATOM 2754 O O . ILE B 1 135 ? -60.153 -15.582 -59.680 1.00 37.91 135 ILE B O 1
ATOM 2759 N N . SER B 1 136 ? -59.885 -17.794 -60.050 1.00 36.19 136 SER B N 1
ATOM 2760 C CA . SER B 1 136 ? -59.350 -18.091 -58.716 1.00 34.42 136 SER B CA 1
ATOM 2761 C C . SER B 1 136 ? -57.905 -17.591 -58.532 1.00 32.69 136 SER B C 1
ATOM 2762 O O . SER B 1 136 ? -57.028 -17.889 -59.344 1.00 32.41 136 SER B O 1
ATOM 2765 N N . LEU B 1 137 ? -57.673 -16.825 -57.467 1.00 30.52 137 LEU B N 1
ATOM 2766 C CA . LEU B 1 137 ? -56.331 -16.337 -57.132 1.00 28.51 137 LEU B CA 1
ATOM 2767 C C . LEU B 1 137 ? -55.680 -17.205 -56.045 1.00 27.71 137 LEU B C 1
ATOM 2768 O O . LEU B 1 137 ? -54.531 -17.644 -56.199 1.00 27.49 137 LEU B O 1
ATOM 2773 N N . TRP B 1 138 ? -56.421 -17.463 -54.963 1.00 26.43 138 TRP B N 1
ATOM 2774 C CA . TRP B 1 138 ? -56.000 -18.425 -53.942 1.00 24.95 138 TRP B CA 1
ATOM 2775 C C . TRP B 1 138 ? -57.145 -18.959 -53.079 1.00 24.17 138 TRP B C 1
ATOM 2776 O O . TRP B 1 138 ? -58.207 -18.336 -52.980 1.00 24.70 138 TRP B O 1
ATOM 2787 N N . LYS B 1 139 ? -56.914 -20.124 -52.474 1.00 23.14 139 LYS B N 1
ATOM 2788 C CA . LYS B 1 139 ? -57.818 -20.703 -51.483 1.00 22.30 139 LYS B CA 1
ATOM 2789 C C . LYS B 1 139 ? -57.442 -20.191 -50.095 1.00 21.43 139 LYS B C 1
ATOM 2790 O O . LYS B 1 139 ? -56.332 -19.690 -49.883 1.00 21.00 139 LYS B O 1
ATOM 2796 N N . GLY B 1 140 ? -58.368 -20.309 -49.151 1.00 20.52 140 GLY B N 1
ATOM 2797 C CA . GLY B 1 140 ? -58.080 -19.925 -47.775 1.00 19.59 140 GLY B CA 1
ATOM 2798 C C . GLY B 1 140 ? -59.180 -20.230 -46.780 1.00 18.90 140 GLY B C 1
ATOM 2799 O O . GLY B 1 140 ? -60.132 -20.961 -47.085 1.00 19.19 140 GLY B O 1
ATOM 2800 N N . PHE B 1 141 ? -59.041 -19.659 -45.585 1.00 17.46 141 PHE B N 1
ATOM 2801 C CA . PHE B 1 141 ? -60.014 -19.834 -44.505 1.00 16.34 141 PHE B CA 1
ATOM 2802 C C . PHE B 1 141 ? -60.673 -18.500 -44.161 1.00 15.55 141 PHE B C 1
ATOM 2803 O O . PHE B 1 141 ? -60.062 -17.437 -44.305 1.00 15.78 141 PHE B O 1
ATOM 2811 N N . SER B 1 142 ? -61.925 -18.569 -43.717 1.00 13.86 142 SER B N 1
ATOM 2812 C CA . SER B 1 142 ? -62.732 -17.376 -43.469 1.00 11.94 142 SER B CA 1
ATOM 2813 C C . SER B 1 142 ? -62.378 -16.693 -42.149 1.00 10.41 142 SER B C 1
ATOM 2814 O O . SER B 1 142 ? -62.745 -17.172 -41.076 1.00 10.18 142 SER B O 1
ATOM 2817 N N . PHE B 1 143 ? -61.671 -15.572 -42.242 1.00 9.26 143 PHE B N 1
ATOM 2818 C CA . PHE B 1 143 ? -61.183 -14.845 -41.076 1.00 8.81 143 PHE B CA 1
ATOM 2819 C C . PHE B 1 143 ? -62.002 -13.573 -40.869 1.00 8.62 143 PHE B C 1
ATOM 2820 O O . PHE B 1 143 ? -61.920 -12.656 -41.676 1.00 8.75 143 PHE B O 1
ATOM 2828 N N . ILE B 1 144 ? -62.793 -13.520 -39.795 1.00 8.28 144 ILE B N 1
ATOM 2829 C CA . ILE B 1 144 ? -63.777 -12.436 -39.623 1.00 7.56 144 ILE B CA 1
ATOM 2830 C C . ILE B 1 144 ? -63.366 -11.316 -38.650 1.00 6.74 144 ILE B C 1
ATOM 2831 O O . ILE B 1 144 ? -63.428 -10.148 -39.022 1.00 7.42 144 ILE B O 1
ATOM 2836 N N . MET B 1 145 ? -62.958 -11.657 -37.426 1.00 5.58 145 MET B N 1
ATOM 2837 C CA . MET B 1 145 ? -62.455 -10.637 -36.492 1.00 5.09 145 MET B CA 1
ATOM 2838 C C . MET B 1 145 ? -61.444 -11.134 -35.453 1.00 5.12 145 MET B C 1
ATOM 2839 O O . MET B 1 145 ? -61.032 -12.288 -35.471 1.00 4.92 145 MET B O 1
ATOM 2844 N N . PHE B 1 146 ? -61.041 -10.242 -34.554 1.00 5.46 146 PHE B N 1
ATOM 2845 C CA . PHE B 1 146 ? -59.955 -10.508 -33.620 1.00 4.70 146 PHE B CA 1
ATOM 2846 C C . PHE B 1 146 ? -60.026 -9.533 -32.460 1.00 4.40 146 PHE B C 1
ATOM 2847 O O . PHE B 1 146 ? -60.402 -8.375 -32.637 1.00 4.29 146 PHE B O 1
ATOM 2855 N N . THR B 1 147 ? -59.680 -10.019 -31.270 1.00 4.21 147 THR B N 1
ATOM 2856 C CA . THR B 1 147 ? -59.564 -9.191 -30.093 1.00 4.04 147 THR B CA 1
ATOM 2857 C C . THR B 1 147 ? -58.299 -9.561 -29.341 1.00 4.35 147 THR B C 1
ATOM 2858 O O . THR B 1 147 ? -57.838 -10.712 -29.395 1.00 4.43 147 THR B O 1
ATOM 2862 N N . SER B 1 148 ? -57.740 -8.580 -28.641 1.00 4.39 148 SER B N 1
ATOM 2863 C CA . SER B 1 148 ? -56.598 -8.806 -27.761 1.00 4.96 148 SER B CA 1
ATOM 2864 C C . SER B 1 148 ? -56.776 -8.037 -26.441 1.00 5.34 148 SER B C 1
ATOM 2865 O O . SER B 1 148 ? -57.746 -8.277 -25.711 1.00 5.53 148 SER B O 1
ATOM 2868 N N . ALA B 1 149 ? -55.862 -7.115 -26.147 1.00 4.79 149 ALA B N 1
ATOM 2869 C CA . ALA B 1 149 ? -55.850 -6.418 -24.864 1.00 5.16 149 ALA B CA 1
ATOM 2870 C C . ALA B 1 149 ? -57.054 -5.504 -24.667 1.00 5.76 149 ALA B C 1
ATOM 2871 O O . ALA B 1 149 ? -57.426 -4.743 -25.560 1.00 6.44 149 ALA B O 1
ATOM 2873 N N . GLY B 1 150 ? -57.656 -5.581 -23.484 1.00 6.06 150 GLY B N 1
ATOM 2874 C CA . GLY B 1 150 ? -58.889 -4.850 -23.194 1.00 5.84 150 GLY B CA 1
ATOM 2875 C C . GLY B 1 150 ? -60.054 -5.391 -24.006 1.00 6.05 150 GLY B C 1
ATOM 2876 O O . GLY B 1 150 ? -61.120 -4.779 -24.061 1.00 6.31 150 GLY B O 1
ATOM 2877 N N . SER B 1 151 ? -59.836 -6.548 -24.632 1.00 5.92 151 SER B N 1
ATOM 2878 C CA . SER B 1 151 ? -60.722 -7.108 -25.649 1.00 5.62 151 SER B CA 1
ATOM 2879 C C . SER B 1 151 ? -61.061 -6.117 -26.761 1.00 4.97 151 SER B C 1
ATOM 2880 O O . SER B 1 151 ? -62.125 -6.189 -27.367 1.00 4.75 151 SER B O 1
ATOM 2883 N N . GLU B 1 152 ? -60.141 -5.203 -27.037 1.00 4.55 152 GLU B N 1
ATOM 2884 C CA . GLU B 1 152 ? -60.282 -4.323 -28.185 1.00 5.06 152 GLU B CA 1
ATOM 2885 C C . GLU B 1 152 ? -59.905 -5.065 -29.463 1.00 5.74 152 GLU B C 1
ATOM 2886 O O . GLU B 1 152 ? -59.146 -6.025 -29.433 1.00 6.57 152 GLU B O 1
ATOM 2892 N N . GLY B 1 153 ? -60.441 -4.612 -30.586 1.00 7.23 153 GLY B N 1
ATOM 2893 C CA . GLY B 1 153 ? -60.170 -5.235 -31.870 1.00 7.31 153 GLY B CA 1
ATOM 2894 C C . GLY B 1 153 ? -61.155 -4.753 -32.918 1.00 8.16 153 GLY B C 1
ATOM 2895 O O . GLY B 1 153 ? -61.974 -3.861 -32.681 1.00 8.06 153 GLY B O 1
ATOM 2896 N N . THR B 1 154 ? -61.057 -5.353 -34.091 1.00 8.48 154 THR B N 1
ATOM 2897 C CA . THR B 1 154 ? -61.944 -5.068 -35.193 1.00 8.83 154 THR B CA 1
ATOM 2898 C C . THR B 1 154 ? -61.884 -6.305 -36.073 1.00 8.56 154 THR B C 1
ATOM 2899 O O . THR B 1 154 ? -61.452 -7.359 -35.612 1.00 8.84 154 THR B O 1
ATOM 2903 N N . GLY B 1 155 ? -62.324 -6.192 -37.319 1.00 8.29 155 GLY B N 1
ATOM 2904 C CA . GLY B 1 155 ? -62.369 -7.340 -38.207 1.00 8.69 155 GLY B CA 1
ATOM 2905 C C . GLY B 1 155 ? -62.079 -7.024 -39.656 1.00 8.98 155 GLY B C 1
ATOM 2906 O O . GLY B 1 155 ? -61.582 -5.941 -39.981 1.00 8.99 155 GLY B O 1
ATOM 2907 N N . GLN B 1 156 ? -62.395 -7.983 -40.520 1.00 8.90 156 GLN B N 1
ATOM 2908 C CA . GLN B 1 156 ? -62.218 -7.823 -41.953 1.00 8.92 156 GLN B CA 1
ATOM 2909 C C . GLN B 1 156 ? -63.575 -7.838 -42.622 1.00 9.03 156 GLN B C 1
ATOM 2910 O O . GLN B 1 156 ? -64.524 -8.414 -42.092 1.00 9.02 156 GLN B O 1
ATOM 2916 N N . ALA B 1 157 ? -63.659 -7.191 -43.782 1.00 8.92 157 ALA B N 1
ATOM 2917 C CA . ALA B 1 157 ? -64.843 -7.248 -44.632 1.00 8.92 157 ALA B CA 1
ATOM 2918 C C . ALA B 1 157 ? -64.845 -8.593 -45.367 1.00 9.65 157 ALA B C 1
ATOM 2919 O O . ALA B 1 157 ? -63.825 -8.995 -45.943 1.00 9.98 157 ALA B O 1
ATOM 2921 N N . LEU B 1 158 ? -65.976 -9.297 -45.338 1.00 10.21 158 LEU B N 1
ATOM 2922 C CA . LEU B 1 158 ? -66.051 -10.619 -45.962 1.00 11.08 158 LEU B CA 1
ATOM 2923 C C . LEU B 1 158 ? -65.988 -10.512 -47.483 1.00 11.89 158 LEU B C 1
ATOM 2924 O O . LEU B 1 158 ? -65.657 -11.481 -48.161 1.00 12.16 158 LEU B O 1
ATOM 2929 N N . ALA B 1 159 ? -66.286 -9.327 -48.007 1.00 12.12 159 ALA B N 1
ATOM 2930 C CA . ALA B 1 159 ? -66.120 -9.050 -49.430 1.00 13.21 159 ALA B CA 1
ATOM 2931 C C . ALA B 1 159 ? -64.643 -8.916 -49.838 1.00 13.99 159 ALA B C 1
ATOM 2932 O O . ALA B 1 159 ? -64.296 -9.078 -51.011 1.00 14.79 159 ALA B O 1
ATOM 2934 N N . SER B 1 160 ? -63.782 -8.632 -48.863 1.00 13.91 160 SER B N 1
ATOM 2935 C CA . SER B 1 160 ? -62.381 -8.326 -49.124 1.00 14.42 160 SER B CA 1
ATOM 2936 C C . SER B 1 160 ? -61.473 -9.556 -49.123 1.00 15.41 160 SER B C 1
ATOM 2937 O O . SER B 1 160 ? -61.678 -10.479 -48.327 1.00 15.89 160 SER B O 1
ATOM 2940 N N . PRO B 1 161 ? -60.454 -9.560 -50.011 1.00 15.69 161 PRO B N 1
ATOM 2941 C CA . PRO B 1 161 ? -59.416 -10.595 -50.021 1.00 15.88 161 PRO B CA 1
ATOM 2942 C C . PRO B 1 161 ? -58.865 -10.880 -48.625 1.00 16.16 161 PRO B C 1
ATOM 2943 O O . PRO B 1 161 ? -58.511 -12.020 -48.319 1.00 16.56 161 PRO B O 1
ATOM 2947 N N . GLY B 1 162 ? -58.815 -9.846 -47.789 1.00 16.56 162 GLY B N 1
ATOM 2948 C CA . GLY B 1 162 ? -58.279 -9.947 -46.432 1.00 16.81 162 GLY B CA 1
ATOM 2949 C C . GLY B 1 162 ? -59.007 -10.879 -45.480 1.00 16.85 162 GLY B C 1
ATOM 2950 O O . GLY B 1 162 ? -58.458 -11.260 -44.458 1.00 16.40 162 GLY B O 1
ATOM 2951 N N . SER B 1 163 ? -60.244 -11.241 -45.817 1.00 17.83 163 SER B N 1
ATOM 2952 C CA . SER B 1 163 ? -61.053 -12.137 -44.994 1.00 18.60 163 SER B CA 1
ATOM 2953 C C . SER B 1 163 ? -60.802 -13.591 -45.347 1.00 19.38 163 SER B C 1
ATOM 2954 O O . SER B 1 163 ? -61.556 -14.470 -44.923 1.00 19.34 163 SER B O 1
ATOM 2957 N N . CYS B 1 164 ? -59.736 -13.837 -46.111 1.00 20.22 164 CYS B N 1
ATOM 2958 C CA . CYS B 1 164 ? -59.433 -15.165 -46.623 1.00 21.47 164 CYS B CA 1
ATOM 2959 C C . CYS B 1 164 ? -57.956 -15.544 -46.474 1.00 21.76 164 CYS B C 1
ATOM 2960 O O . CYS B 1 164 ? -57.193 -15.538 -47.446 1.00 21.73 164 CYS B O 1
ATOM 2963 N N . LEU B 1 165 ? -57.558 -15.878 -45.250 1.00 22.44 165 LEU B N 1
ATOM 2964 C CA . LEU B 1 165 ? -56.182 -16.292 -44.962 1.00 23.04 165 LEU B CA 1
ATOM 2965 C C . LEU B 1 165 ? -55.851 -17.702 -45.443 1.00 23.85 165 LEU B C 1
ATOM 2966 O O . LEU B 1 165 ? -56.624 -18.646 -45.245 1.00 23.51 165 LEU B O 1
ATOM 2971 N N . GLU B 1 166 ? -54.678 -17.832 -46.056 1.00 25.14 166 GLU B N 1
ATOM 2972 C CA . GLU B 1 166 ? -54.267 -19.080 -46.688 1.00 26.31 166 GLU B CA 1
ATOM 2973 C C . GLU B 1 166 ? -53.842 -20.133 -45.675 1.00 26.89 166 GLU B C 1
ATOM 2974 O O . GLU B 1 166 ? -54.055 -21.332 -45.890 1.00 27.22 166 GLU B O 1
ATOM 2980 N N . GLU B 1 167 ? -53.253 -19.683 -44.572 1.00 27.22 167 GLU B N 1
ATOM 2981 C CA . GLU B 1 167 ? -52.824 -20.588 -43.516 1.00 27.81 167 GLU B CA 1
ATOM 2982 C C . GLU B 1 167 ? -53.663 -20.354 -42.268 1.00 27.48 167 GLU B C 1
ATOM 2983 O O . GLU B 1 167 ? -53.638 -19.267 -41.687 1.00 27.58 167 GLU B O 1
ATOM 2989 N N . PHE B 1 168 ? -54.421 -21.366 -41.861 1.00 27.16 168 PHE B N 1
ATOM 2990 C CA . PHE B 1 168 ? -55.180 -21.256 -40.622 1.00 26.28 168 PHE B CA 1
ATOM 2991 C C . PHE B 1 168 ? -54.236 -21.297 -39.425 1.00 25.27 168 PHE B C 1
ATOM 2992 O O . PHE B 1 168 ? -53.358 -22.156 -39.342 1.00 25.90 168 PHE B O 1
ATOM 3000 N N . ARG B 1 169 ? -54.420 -20.350 -38.510 1.00 24.02 169 ARG B N 1
ATOM 3001 C CA . ARG B 1 169 ? -53.716 -20.344 -37.229 1.00 22.98 169 ARG B CA 1
ATOM 3002 C C . ARG B 1 169 ? -54.679 -19.918 -36.123 1.00 22.43 169 ARG B C 1
ATOM 3003 O O . ARG B 1 169 ? -55.369 -18.896 -36.251 1.00 22.24 169 ARG B O 1
ATOM 3011 N N . ALA B 1 170 ? -54.723 -20.690 -35.037 1.00 21.59 170 ALA B N 1
ATOM 3012 C CA . ALA B 1 170 ? -55.466 -20.275 -33.856 1.00 20.78 170 ALA B CA 1
ATOM 3013 C C . ALA B 1 170 ? -54.977 -18.898 -33.428 1.00 20.23 170 ALA B C 1
ATOM 3014 O O . ALA B 1 170 ? -55.783 -18.025 -33.096 1.00 21.22 170 ALA B O 1
ATOM 3016 N N . SER B 1 171 ? -53.662 -18.703 -33.461 1.00 18.90 171 SER B N 1
ATOM 3017 C CA . SER B 1 171 ? -53.053 -17.419 -33.131 1.00 17.63 171 SER B CA 1
ATOM 3018 C C . SER B 1 171 ? -52.400 -16.782 -34.362 1.00 16.22 171 SER B C 1
ATOM 3019 O O . SER B 1 171 ? -51.200 -16.956 -34.583 1.00 15.94 171 SER B O 1
ATOM 3022 N N . PRO B 1 172 ? -53.185 -16.038 -35.163 1.00 15.03 172 PRO B N 1
ATOM 3023 C CA . PRO B 1 172 ? -52.656 -15.460 -36.396 1.00 14.19 172 PRO B CA 1
ATOM 3024 C C . PRO B 1 172 ? -51.831 -14.191 -36.211 1.00 13.08 172 PRO B C 1
ATOM 3025 O O . PRO B 1 172 ? -51.210 -13.755 -37.180 1.00 13.14 172 PRO B O 1
ATOM 3029 N N . PHE B 1 173 ? -51.815 -13.611 -35.006 1.00 11.36 173 PHE B N 1
ATOM 3030 C CA . PHE B 1 173 ? -51.182 -12.295 -34.804 1.00 10.35 173 PHE B CA 1
ATOM 3031 C C . PHE B 1 173 ? -50.406 -12.125 -33.501 1.00 9.90 173 PHE B C 1
ATOM 3032 O O . PHE B 1 173 ? -50.631 -12.827 -32.534 1.00 10.32 173 PHE B O 1
ATOM 3040 N N . LEU B 1 174 ? -49.500 -11.157 -33.486 1.00 9.74 174 LEU B N 1
ATOM 3041 C CA . LEU B 1 174 ? -48.718 -10.844 -32.296 1.00 9.83 174 LEU B CA 1
ATOM 3042 C C . LEU B 1 174 ? -49.090 -9.475 -31.752 1.00 9.49 174 LEU B C 1
ATOM 3043 O O . LEU B 1 174 ? -49.342 -8.540 -32.517 1.00 8.28 174 LEU B O 1
ATOM 3048 N N . GLU B 1 175 ? -49.097 -9.362 -30.429 1.00 9.60 175 GLU B N 1
ATOM 3049 C CA . GLU B 1 175 ? -49.295 -8.086 -29.762 1.00 10.31 175 GLU B CA 1
ATOM 3050 C C . GLU B 1 175 ? -47.937 -7.452 -29.493 1.00 11.23 175 GLU B C 1
ATOM 3051 O O . GLU B 1 175 ? -47.071 -8.072 -28.858 1.00 11.31 175 GLU B O 1
ATOM 3057 N N . CYS B 1 176 ? -47.771 -6.216 -29.974 1.00 11.85 176 CYS B N 1
ATOM 3058 C CA . CYS B 1 176 ? -46.540 -5.434 -29.801 1.00 12.90 176 CYS B CA 1
ATOM 3059 C C . CYS B 1 176 ? -46.821 -4.131 -29.060 1.00 13.50 176 CYS B C 1
ATOM 3060 O O . CYS B 1 176 ? -47.935 -3.611 -29.118 1.00 13.55 176 CYS B O 1
ATOM 3063 N N . HIS B 1 177 ? -45.803 -3.602 -28.381 1.00 14.60 177 HIS B N 1
ATOM 3064 C CA . HIS B 1 177 ? -45.963 -2.453 -27.489 1.00 15.07 177 HIS B CA 1
ATOM 3065 C C . HIS B 1 177 ? -44.974 -1.347 -27.822 1.00 15.77 177 HIS B C 1
ATOM 3066 O O . HIS B 1 177 ? -43.923 -1.614 -28.399 1.00 16.04 177 HIS B O 1
ATOM 3073 N N . GLY B 1 178 ? -45.305 -0.114 -27.422 1.00 16.26 178 GLY B N 1
ATOM 3074 C CA . GLY B 1 178 ? -44.415 1.043 -27.561 1.00 16.41 178 GLY B CA 1
ATOM 3075 C C . GLY B 1 178 ? -43.086 0.898 -26.834 1.00 17.03 178 GLY B C 1
ATOM 3076 O O . GLY B 1 178 ? -42.062 1.387 -27.304 1.00 17.69 178 GLY B O 1
ATOM 3077 N N . ARG B 1 179 ? -43.103 0.216 -25.690 1.00 17.05 179 ARG B N 1
ATOM 3078 C CA . ARG B 1 179 ? -41.884 -0.075 -24.932 1.00 17.34 179 ARG B CA 1
ATOM 3079 C C . ARG B 1 179 ? -40.945 -1.053 -25.676 1.00 17.27 179 ARG B C 1
ATOM 3080 O O . ARG B 1 179 ? -39.827 -1.330 -25.210 1.00 17.25 179 ARG B O 1
ATOM 3088 N N . GLY B 1 180 ? -41.417 -1.578 -26.812 1.00 16.66 180 GLY B N 1
ATOM 3089 C CA . GLY B 1 180 ? -40.577 -2.343 -27.742 1.00 15.54 180 GLY B CA 1
ATOM 3090 C C . GLY B 1 180 ? -40.744 -3.850 -27.725 1.00 15.27 180 GLY B C 1
ATOM 3091 O O . GLY B 1 180 ? -40.118 -4.553 -28.523 1.00 15.39 180 GLY B O 1
ATOM 3092 N N . THR B 1 181 ? -41.591 -4.346 -26.825 1.00 14.53 181 THR B N 1
ATOM 3093 C CA . THR B 1 181 ? -41.791 -5.788 -26.650 1.00 14.01 181 THR B CA 1
ATOM 3094 C C . THR B 1 181 ? -42.957 -6.322 -27.494 1.00 13.81 181 THR B C 1
ATOM 3095 O O . THR B 1 181 ? -43.798 -5.548 -27.954 1.00 13.57 181 THR B O 1
ATOM 3099 N N . CYS B 1 182 ? -42.961 -7.634 -27.734 1.00 13.44 182 CYS B N 1
ATOM 3100 C CA . CYS B 1 182 ? -44.081 -8.343 -28.365 1.00 13.44 182 CYS B CA 1
ATOM 3101 C C . CYS B 1 182 ? -44.235 -9.725 -27.746 1.00 13.31 182 CYS B C 1
ATOM 3102 O O . CYS B 1 182 ? -43.260 -10.318 -27.266 1.00 12.90 182 CYS B O 1
ATOM 3105 N N . ASN B 1 183 ? -45.464 -10.239 -27.777 1.00 12.71 183 ASN B N 1
ATOM 3106 C CA . ASN B 1 183 ? -45.769 -11.555 -27.222 1.00 11.94 183 ASN B CA 1
ATOM 3107 C C . ASN B 1 183 ? -47.168 -12.001 -27.639 1.00 11.29 183 ASN B C 1
ATOM 3108 O O . ASN B 1 183 ? -47.989 -11.184 -28.071 1.00 10.88 183 ASN B O 1
ATOM 3113 N N . TYR B 1 184 ? -47.417 -13.303 -27.547 1.00 10.59 184 TYR B N 1
ATOM 3114 C CA . TYR B 1 184 ? -48.771 -13.824 -27.512 1.00 9.58 184 TYR B CA 1
ATOM 3115 C C . TYR B 1 184 ? -49.265 -13.703 -26.081 1.00 10.00 184 TYR B C 1
ATOM 3116 O O . TYR B 1 184 ? -48.491 -13.869 -25.135 1.00 10.11 184 TYR B O 1
ATOM 3125 N N . TYR B 1 185 ? -50.554 -13.415 -25.929 1.00 9.97 185 TYR B N 1
ATOM 3126 C CA . TYR B 1 185 ? -51.184 -13.379 -24.626 1.00 9.45 185 TYR B CA 1
ATOM 3127 C C . TYR B 1 185 ? -52.445 -14.243 -24.596 1.00 9.34 185 TYR B C 1
ATOM 3128 O O . TYR B 1 185 ? -53.051 -14.508 -25.636 1.00 9.20 185 TYR B O 1
ATOM 3137 N N . SER B 1 186 ? -52.827 -14.680 -23.397 1.00 9.06 186 SER B N 1
ATOM 3138 C CA . SER B 1 186 ? -54.004 -15.523 -23.210 1.00 8.77 186 SER B CA 1
ATOM 3139 C C . SER B 1 186 ? -55.277 -14.953 -23.818 1.00 9.00 186 SER B C 1
ATOM 3140 O O . SER B 1 186 ? -56.044 -15.690 -24.441 1.00 9.32 186 SER B O 1
ATOM 3143 N N . ASN B 1 187 ? -55.500 -13.651 -23.650 1.00 9.48 187 ASN B N 1
ATOM 3144 C CA . ASN B 1 187 ? -56.719 -13.035 -24.188 1.00 9.16 187 ASN B CA 1
ATOM 3145 C C . ASN B 1 187 ? -56.669 -12.689 -25.676 1.00 9.09 187 ASN B C 1
ATOM 3146 O O . ASN B 1 187 ? -57.556 -12.024 -26.179 1.00 9.87 187 ASN B O 1
ATOM 3151 N N . SER B 1 188 ? -55.638 -13.143 -26.378 1.00 9.56 188 SER B N 1
ATOM 3152 C CA . SER B 1 188 ? -55.567 -12.959 -27.823 1.00 10.26 188 SER B CA 1
ATOM 3153 C C . SER B 1 188 ? -56.479 -13.944 -28.543 1.00 10.42 188 SER B C 1
ATOM 3154 O O . SER B 1 188 ? -56.263 -15.153 -28.507 1.00 10.16 188 SER B O 1
ATOM 3157 N N . TYR B 1 189 ? -57.502 -13.415 -29.204 1.00 10.70 189 TYR B N 1
ATOM 3158 C CA . TYR B 1 189 ? -58.520 -14.250 -29.826 1.00 10.13 189 TYR B CA 1
ATOM 3159 C C . TYR B 1 189 ? -58.648 -13.991 -31.315 1.00 9.70 189 TYR B C 1
ATOM 3160 O O . TYR B 1 189 ? -58.533 -12.858 -31.769 1.00 9.69 189 TYR B O 1
ATOM 3169 N N . SER B 1 190 ? -58.891 -15.062 -32.059 1.00 9.52 190 SER B N 1
ATOM 3170 C CA . SER B 1 190 ? -59.177 -14.993 -33.486 1.00 9.56 190 SER B CA 1
ATOM 3171 C C . SER B 1 190 ? -60.599 -15.500 -33.752 1.00 9.67 190 SER B C 1
ATOM 3172 O O . SER B 1 190 ? -61.037 -16.500 -33.180 1.00 9.28 190 SER B O 1
ATOM 3175 N N . PHE B 1 191 ? -61.313 -14.799 -34.619 1.00 9.30 191 PHE B N 1
ATOM 3176 C CA . PHE B 1 191 ? -62.669 -15.171 -34.960 1.00 10.80 191 PHE B CA 1
ATOM 3177 C C . PHE B 1 191 ? -62.774 -15.570 -36.424 1.00 11.69 191 PHE B C 1
ATOM 3178 O O . PHE B 1 191 ? -62.308 -14.856 -37.318 1.00 11.73 191 PHE B O 1
ATOM 3186 N N . TRP B 1 192 ? -63.404 -16.714 -36.654 1.00 12.65 192 TRP B N 1
ATOM 3187 C CA . TRP B 1 192 ? -63.525 -17.281 -37.988 1.00 13.92 192 TRP B CA 1
ATOM 3188 C C . TRP B 1 192 ? -64.974 -17.641 -38.246 1.00 14.53 192 TRP B C 1
ATOM 3189 O O . TRP B 1 192 ? -65.692 -18.014 -37.316 1.00 15.07 192 TRP B O 1
ATOM 3200 N N . LEU B 1 193 ? -65.403 -17.520 -39.499 1.00 15.40 193 LEU B N 1
ATOM 3201 C CA . LEU B 1 193 ? -66.724 -17.995 -39.887 1.00 16.75 193 LEU B CA 1
ATOM 3202 C C . LEU B 1 193 ? -66.753 -19.500 -39.695 1.00 17.94 193 LEU B C 1
ATOM 3203 O O . LEU B 1 193 ? -65.782 -20.181 -40.005 1.00 18.20 193 LEU B O 1
ATOM 3208 N N . ALA B 1 194 ? -67.858 -20.012 -39.170 1.00 19.55 194 ALA B N 1
ATOM 3209 C CA . ALA B 1 194 ? -67.976 -21.434 -38.856 1.00 21.05 194 ALA B CA 1
ATOM 3210 C C . ALA B 1 194 ? -68.455 -22.301 -40.035 1.00 22.49 194 ALA B C 1
ATOM 3211 O O . ALA B 1 194 ? -69.295 -21.883 -40.847 1.00 22.30 194 ALA B O 1
ATOM 3213 N N . SER B 1 195 ? -67.907 -23.511 -40.114 1.00 24.38 195 SER B N 1
ATOM 3214 C CA . SER B 1 195 ? -68.398 -24.524 -41.038 1.00 26.67 195 SER B CA 1
ATOM 3215 C C . SER B 1 195 ? -69.722 -25.084 -40.515 1.00 27.64 195 SER B C 1
ATOM 3216 O O . SER B 1 195 ? -69.807 -25.486 -39.353 1.00 27.62 195 SER B O 1
ATOM 3219 N N . LEU B 1 196 ? -70.748 -25.097 -41.369 1.00 29.29 196 LEU B N 1
ATOM 3220 C CA . LEU B 1 196 ? -72.106 -25.494 -40.965 1.00 31.07 196 LEU B CA 1
ATOM 3221 C C . LEU B 1 196 ? -72.627 -26.720 -41.708 1.00 33.00 196 LEU B C 1
ATOM 3222 O O . LEU B 1 196 ? -72.285 -26.947 -42.871 1.00 33.28 196 LEU B O 1
ATOM 3227 N N . ASN B 1 197 ? -73.460 -27.497 -41.015 1.00 35.86 197 ASN B N 1
ATOM 3228 C CA . ASN B 1 197 ? -74.177 -28.640 -41.586 1.00 38.41 197 ASN B CA 1
ATOM 3229 C C . ASN B 1 197 ? -75.218 -28.125 -42.585 1.00 40.23 197 ASN B C 1
ATOM 3230 O O . ASN B 1 197 ? -76.128 -27.390 -42.193 1.00 40.57 197 ASN B O 1
ATOM 3235 N N . PRO B 1 198 ? -75.078 -28.491 -43.879 1.00 41.73 198 PRO B N 1
ATOM 3236 C CA . PRO B 1 198 ? -75.989 -28.011 -44.929 1.00 42.72 198 PRO B CA 1
ATOM 3237 C C . PRO B 1 198 ? -77.427 -28.467 -44.723 1.00 43.64 198 PRO B C 1
ATOM 3238 O O . PRO B 1 198 ? -78.370 -27.724 -45.042 1.00 44.11 198 PRO B O 1
ATOM 3242 N N . GLU B 1 199 ? -77.562 -29.688 -44.202 1.00 44.22 199 GLU B N 1
ATOM 3243 C CA . GLU B 1 199 ? -78.851 -30.352 -44.007 1.00 45.48 199 GLU B CA 1
ATOM 3244 C C . GLU B 1 199 ? -79.706 -29.656 -42.955 1.00 46.03 199 GLU B C 1
ATOM 3245 O O . GLU B 1 199 ? -80.936 -29.771 -42.960 1.00 46.63 199 GLU B O 1
ATOM 3251 N N . ARG B 1 200 ? -79.043 -28.952 -42.045 1.00 46.42 200 ARG B N 1
ATOM 3252 C CA . ARG B 1 200 ? -79.734 -28.097 -41.100 1.00 46.56 200 ARG B CA 1
ATOM 3253 C C . ARG B 1 200 ? -79.563 -26.630 -41.470 1.00 46.97 200 ARG B C 1
ATOM 3254 O O . ARG B 1 200 ? -78.514 -26.207 -41.966 1.00 47.89 200 ARG B O 1
ATOM 3262 N N . MET B 1 201 ? -80.648 -25.893 -41.278 1.00 46.85 201 MET B N 1
ATOM 3263 C CA . MET B 1 201 ? -80.669 -24.441 -41.244 1.00 46.73 201 MET B CA 1
ATOM 3264 C C . MET B 1 201 ? -81.869 -24.069 -40.384 1.00 46.29 201 MET B C 1
ATOM 3265 O O . MET B 1 201 ? -82.881 -24.779 -40.386 1.00 47.09 201 MET B O 1
ATOM 3270 N N . PHE B 1 202 ? -81.742 -22.973 -39.640 1.00 44.55 202 PHE B N 1
ATOM 3271 C CA . PHE B 1 202 ? -82.779 -22.520 -38.708 1.00 43.30 202 PHE B CA 1
ATOM 3272 C C . PHE B 1 202 ? -83.013 -23.458 -37.520 1.00 42.33 202 PHE B C 1
ATOM 3273 O O . PHE B 1 202 ? -84.121 -23.540 -37.001 1.00 42.42 202 PHE B O 1
ATOM 3281 N N . ARG B 1 203 ? -81.980 -24.152 -37.053 1.00 40.95 203 ARG B N 1
ATOM 3282 C CA . ARG B 1 203 ? -82.081 -24.917 -35.806 1.00 39.51 203 ARG B CA 1
ATOM 3283 C C . ARG B 1 203 ? -80.981 -24.469 -34.906 1.00 38.34 203 ARG B C 1
ATOM 3284 O O . ARG B 1 203 ? -80.039 -23.866 -35.362 1.00 37.76 203 ARG B O 1
ATOM 3292 N N . LYS B 1 204 ? -81.097 -24.799 -33.628 1.00 37.97 204 LYS B N 1
ATOM 3293 C CA . LYS B 1 204 ? -80.062 -24.521 -32.653 1.00 36.69 204 LYS B CA 1
ATOM 3294 C C . LYS B 1 204 ? -78.701 -24.824 -33.200 1.00 36.32 204 LYS B C 1
ATOM 3295 O O . LYS B 1 204 ? -78.509 -25.853 -33.832 1.00 36.13 204 LYS B O 1
ATOM 3301 N N . PRO B 1 205 ? -77.739 -23.938 -32.928 1.00 35.60 205 PRO B N 1
ATOM 3302 C CA . PRO B 1 205 ? -76.354 -24.313 -33.143 1.00 34.70 205 PRO B CA 1
ATOM 3303 C C . PRO B 1 205 ? -75.928 -25.333 -32.095 1.00 34.27 205 PRO B C 1
ATOM 3304 O O . PRO B 1 205 ? -76.316 -25.227 -30.927 1.00 34.70 205 PRO B O 1
ATOM 3308 N N . ILE B 1 206 ? -75.154 -26.325 -32.517 1.00 33.27 206 ILE B N 1
ATOM 3309 C CA . ILE B 1 206 ? -74.638 -27.315 -31.591 1.00 32.36 206 ILE B CA 1
ATOM 3310 C C . ILE B 1 206 ? -73.317 -26.816 -31.017 1.00 31.06 206 ILE B C 1
ATOM 3311 O O . ILE B 1 206 ? -72.334 -26.684 -31.749 1.00 31.03 206 ILE B O 1
ATOM 3316 N N . PRO B 1 207 ? -73.289 -26.525 -29.707 1.00 30.22 207 PRO B N 1
ATOM 3317 C CA . PRO B 1 207 ? -72.034 -26.147 -29.074 1.00 29.81 207 PRO B CA 1
ATOM 3318 C C . PRO B 1 207 ? -70.951 -27.173 -29.377 1.00 29.77 207 PRO B C 1
ATOM 3319 O O . PRO B 1 207 ? -71.214 -28.375 -29.346 1.00 30.73 207 PRO B O 1
ATOM 3323 N N . SER B 1 208 ? -69.752 -26.697 -29.692 1.00 29.15 208 SER B N 1
ATOM 3324 C CA . SER B 1 208 ? -68.648 -27.572 -30.055 1.00 28.49 208 SER B CA 1
ATOM 3325 C C . SER B 1 208 ? -67.323 -27.020 -29.549 1.00 27.91 208 SER B C 1
ATOM 3326 O O . SER B 1 208 ? -67.037 -25.826 -29.693 1.00 27.47 208 SER B O 1
ATOM 3329 N N . THR B 1 209 ? -66.523 -27.901 -28.954 1.00 27.39 209 THR B N 1
ATOM 3330 C CA . THR B 1 209 ? -65.201 -27.550 -28.451 1.00 26.65 209 THR B CA 1
ATOM 3331 C C . THR B 1 209 ? -64.159 -28.508 -29.020 1.00 27.05 209 THR B C 1
ATOM 3332 O O . THR B 1 209 ? -64.210 -29.712 -28.796 1.00 27.96 209 THR B O 1
ATOM 3336 N N . VAL B 1 210 ? -63.196 -27.956 -29.737 1.00 27.18 210 VAL B N 1
ATOM 3337 C CA . VAL B 1 210 ? -62.320 -28.758 -30.561 1.00 27.67 210 VAL B CA 1
ATOM 3338 C C . VAL B 1 210 ? -60.861 -28.344 -30.293 1.00 28.23 210 VAL B C 1
ATOM 3339 O O . VAL B 1 210 ? -60.590 -27.181 -30.002 1.00 28.30 210 VAL B O 1
ATOM 3343 N N . LYS B 1 211 ? -59.944 -29.306 -30.341 1.00 29.34 211 LYS B N 1
ATOM 3344 C CA . LYS B 1 211 ? -58.544 -29.077 -29.965 1.00 30.53 211 LYS B CA 1
ATOM 3345 C C . LYS B 1 211 ? -57.596 -29.270 -31.153 1.00 31.15 211 LYS B C 1
ATOM 3346 O O . LYS B 1 211 ? -58.035 -29.594 -32.262 1.00 30.75 211 LYS B O 1
ATOM 3352 N N . ALA B 1 212 ? -56.300 -29.068 -30.907 1.00 32.14 212 ALA B N 1
ATOM 3353 C CA . ALA B 1 212 ? -55.265 -29.232 -31.929 1.00 33.13 212 ALA B CA 1
ATOM 3354 C C . ALA B 1 212 ? -55.437 -30.540 -32.702 1.00 34.12 212 ALA B C 1
ATOM 3355 O O . ALA B 1 212 ? -55.730 -31.586 -32.113 1.00 34.39 212 ALA B O 1
ATOM 3357 N N . GLY B 1 213 ? -55.278 -30.460 -34.024 1.00 34.96 213 GLY B N 1
ATOM 3358 C CA . GLY B 1 213 ? -55.415 -31.613 -34.911 1.00 35.41 213 GLY B CA 1
ATOM 3359 C C . GLY B 1 213 ? -56.752 -31.698 -35.628 1.00 35.91 213 GLY B C 1
ATOM 3360 O O . GLY B 1 213 ? -56.839 -32.264 -36.722 1.00 36.16 213 GLY B O 1
ATOM 3361 N N . GLU B 1 214 ? -57.794 -31.145 -35.006 1.00 36.27 214 GLU B N 1
ATOM 3362 C CA . GLU B 1 214 ? -59.157 -31.190 -35.547 1.00 36.62 214 GLU B CA 1
ATOM 3363 C C . GLU B 1 214 ? -59.799 -29.803 -35.730 1.00 36.20 214 GLU B C 1
ATOM 3364 O O . GLU B 1 214 ? -61.024 -29.688 -35.843 1.00 36.03 214 GLU B O 1
ATOM 3370 N N . LEU B 1 215 ? -58.975 -28.760 -35.783 1.00 35.88 215 LEU B N 1
ATOM 3371 C CA . LEU B 1 215 ? -59.479 -27.386 -35.791 1.00 35.50 215 LEU B CA 1
ATOM 3372 C C . LEU B 1 215 ? -60.056 -26.951 -37.135 1.00 35.75 215 LEU B C 1
ATOM 3373 O O . LEU B 1 215 ? -61.162 -26.419 -37.186 1.00 35.32 215 LEU B O 1
ATOM 3378 N N . GLU B 1 216 ? -59.314 -27.185 -38.215 1.00 36.29 216 GLU B N 1
ATOM 3379 C CA . GLU B 1 216 ? -59.727 -26.727 -39.544 1.00 36.51 216 GLU B CA 1
ATOM 3380 C C . GLU B 1 216 ? -60.961 -27.456 -40.042 1.00 36.45 216 GLU B C 1
ATOM 3381 O O . GLU B 1 216 ? -61.504 -27.113 -41.101 1.00 36.79 216 GLU B O 1
ATOM 3387 N N . LYS B 1 217 ? -61.380 -28.470 -39.283 1.00 36.11 217 LYS B N 1
ATOM 3388 C CA . LYS B 1 217 ? -62.565 -29.267 -39.602 1.00 35.35 217 LYS B CA 1
ATOM 3389 C C . LYS B 1 217 ? -63.833 -28.434 -39.463 1.00 34.08 217 LYS B C 1
ATOM 3390 O O . LYS B 1 217 ? -64.825 -28.694 -40.146 1.00 34.88 217 LYS B O 1
ATOM 3396 N N . ILE B 1 218 ? -63.787 -27.426 -38.594 1.00 32.03 218 ILE B N 1
ATOM 3397 C CA . ILE B 1 218 ? -64.962 -26.592 -38.308 1.00 30.45 218 ILE B CA 1
ATOM 3398 C C . ILE B 1 218 ? -64.877 -25.151 -38.859 1.00 29.34 218 ILE B C 1
ATOM 3399 O O . ILE B 1 218 ? -65.712 -24.298 -38.528 1.00 28.79 218 ILE B O 1
ATOM 3404 N N . ILE B 1 219 ? -63.888 -24.900 -39.714 1.00 27.95 219 ILE B N 1
ATOM 3405 C CA . ILE B 1 219 ? -63.662 -23.569 -40.282 1.00 26.95 219 ILE B CA 1
ATOM 3406 C C . ILE B 1 219 ? -64.281 -23.454 -41.669 1.00 26.46 219 ILE B C 1
ATOM 3407 O O . ILE B 1 219 ? -64.122 -24.338 -42.495 1.00 27.15 219 ILE B O 1
ATOM 3412 N N . SER B 1 220 ? -64.998 -22.364 -41.907 1.00 26.14 220 SER B N 1
ATOM 3413 C CA . SER B 1 220 ? -65.515 -22.036 -43.235 1.00 26.10 220 SER B CA 1
ATOM 3414 C C . SER B 1 220 ? -64.380 -21.786 -44.236 1.00 26.32 220 SER B C 1
ATOM 3415 O O . SER B 1 220 ? -63.328 -21.232 -43.891 1.00 26.67 220 SER B O 1
ATOM 3418 N N . ARG B 1 221 ? -64.601 -22.192 -45.477 1.00 26.51 221 ARG B N 1
ATOM 3419 C CA . ARG B 1 221 ? -63.588 -22.044 -46.508 1.00 26.59 221 ARG B CA 1
ATOM 3420 C C . ARG B 1 221 ? -63.915 -20.896 -47.449 1.00 26.84 221 ARG B C 1
ATOM 3421 O O . ARG B 1 221 ? -65.063 -20.440 -47.522 1.00 27.04 221 ARG B O 1
ATOM 3429 N N . CYS B 1 222 ? -62.893 -20.425 -48.159 1.00 27.08 222 CYS B N 1
ATOM 3430 C CA . CYS B 1 222 ? -63.028 -19.249 -49.014 1.00 27.43 222 CYS B CA 1
ATOM 3431 C C . CYS B 1 222 ? -62.111 -19.251 -50.241 1.00 28.31 222 CYS B C 1
ATOM 3432 O O . CYS B 1 222 ? -61.081 -19.932 -50.262 1.00 28.51 222 CYS B O 1
ATOM 3435 N N . GLN B 1 223 ? -62.504 -18.485 -51.257 1.00 29.16 223 GLN B N 1
ATOM 3436 C CA . GLN B 1 223 ? -61.645 -18.212 -52.401 1.00 30.57 223 GLN B CA 1
ATOM 3437 C C . GLN B 1 223 ? -61.621 -16.738 -52.712 1.00 31.27 223 GLN B C 1
ATOM 3438 O O . GLN B 1 223 ? -62.641 -16.055 -52.598 1.00 31.23 223 GLN B O 1
ATOM 3444 N N . VAL B 1 224 ? -60.448 -16.263 -53.116 1.00 32.05 224 VAL B N 1
ATOM 3445 C CA . VAL B 1 224 ? -60.291 -14.914 -53.634 1.00 33.29 224 VAL B CA 1
ATOM 3446 C C . VAL B 1 224 ? -60.321 -15.015 -55.153 1.00 34.61 224 VAL B C 1
ATOM 3447 O O . VAL B 1 224 ? -59.579 -15.803 -55.734 1.00 34.89 224 VAL B O 1
ATOM 3451 N N . CYS B 1 225 ? -61.190 -14.230 -55.786 1.00 36.21 225 CYS B N 1
ATOM 3452 C CA . CYS B 1 225 ? -61.399 -14.299 -57.232 1.00 37.78 225 CYS B CA 1
ATOM 3453 C C . CYS B 1 225 ? -61.209 -12.935 -57.888 1.00 38.37 225 CYS B C 1
ATOM 3454 O O . CYS B 1 225 ? -61.421 -11.895 -57.257 1.00 38.27 225 CYS B O 1
ATOM 3457 N N . MET B 1 226 ? -60.810 -12.946 -59.155 1.00 39.18 226 MET B N 1
ATOM 3458 C CA . MET B 1 226 ? -60.712 -11.718 -59.944 1.00 40.07 226 MET B CA 1
ATOM 3459 C C . MET B 1 226 ? -61.530 -11.864 -61.224 1.00 40.89 226 MET B C 1
ATOM 3460 O O . MET B 1 226 ? -61.602 -12.949 -61.801 1.00 41.11 226 MET B O 1
ATOM 3465 N N . LYS B 1 227 ? -62.152 -10.770 -61.651 1.00 41.45 227 LYS B N 1
ATOM 3466 C CA . LYS B 1 227 ? -62.944 -10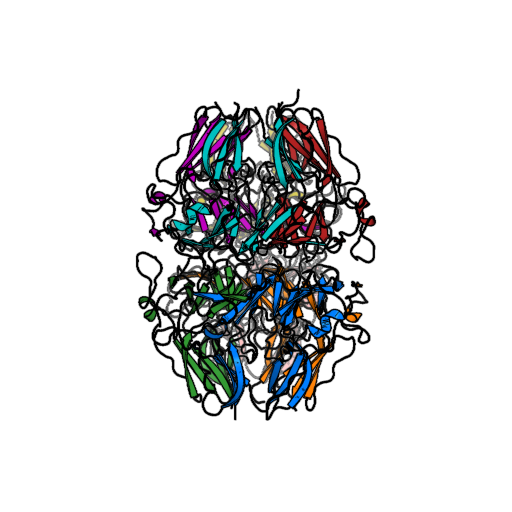.752 -62.871 1.00 42.32 227 LYS B CA 1
ATOM 3467 C C . LYS B 1 227 ? -62.057 -10.935 -64.108 1.00 42.95 227 LYS B C 1
ATOM 3468 O O . LYS B 1 227 ? -61.004 -10.300 -64.221 1.00 43.28 227 LYS B O 1
ATOM 3474 N N . LYS B 1 228 ? -62.488 -11.813 -65.017 1.00 43.48 228 LYS B N 1
ATOM 3475 C CA . LYS B 1 228 ? -61.817 -12.014 -66.308 1.00 43.52 228 LYS B CA 1
ATOM 3476 C C . LYS B 1 228 ? -62.333 -11.018 -67.350 1.00 43.92 228 LYS B C 1
ATOM 3477 O O . LYS B 1 228 ? -61.556 -10.302 -67.989 1.00 43.99 228 LYS B O 1
ATOM 3479 N N . ARG C 1 4 ? -65.228 7.800 -65.224 1.00 46.80 4 ARG C N 1
ATOM 3480 C CA . ARG C 1 4 ? -65.536 6.342 -65.313 1.00 46.55 4 ARG C CA 1
ATOM 3481 C C . ARG C 1 4 ? -66.302 5.825 -64.088 1.00 46.23 4 ARG C C 1
ATOM 3482 O O . ARG C 1 4 ? -66.788 4.688 -64.093 1.00 46.16 4 ARG C O 1
ATOM 3484 N N . GLY C 1 5 ? -66.398 6.658 -63.045 1.00 45.75 5 GLY C N 1
ATOM 3485 C CA . GLY C 1 5 ? -67.197 6.341 -61.853 1.00 44.69 5 GLY C CA 1
ATOM 3486 C C . GLY C 1 5 ? -66.465 6.281 -60.523 1.00 43.86 5 GLY C C 1
ATOM 3487 O O . GLY C 1 5 ? -67.061 5.924 -59.503 1.00 44.17 5 GLY C O 1
ATOM 3488 N N . PHE C 1 6 ? -65.180 6.631 -60.521 1.00 42.97 6 PHE C N 1
ATOM 3489 C CA . PHE C 1 6 ? -64.370 6.558 -59.302 1.00 42.15 6 PHE C CA 1
ATOM 3490 C C . PHE C 1 6 ? -64.396 7.882 -58.557 1.00 41.35 6 PHE C C 1
ATOM 3491 O O . PHE C 1 6 ? -63.720 8.834 -58.939 1.00 41.29 6 PHE C O 1
ATOM 3499 N N . VAL C 1 7 ? -65.191 7.919 -57.492 1.00 40.43 7 VAL C N 1
ATOM 3500 C CA . VAL C 1 7 ? -65.405 9.124 -56.705 1.00 39.25 7 VAL C CA 1
ATOM 3501 C C . VAL C 1 7 ? -64.466 9.165 -55.501 1.00 38.02 7 VAL C C 1
ATOM 3502 O O . VAL C 1 7 ? -64.281 8.161 -54.809 1.00 37.87 7 VAL C O 1
ATOM 3506 N N . PHE C 1 8 ? -63.873 10.335 -55.269 1.00 36.78 8 PHE C N 1
ATOM 3507 C CA . PHE C 1 8 ? -63.085 10.597 -54.065 1.00 35.63 8 PHE C CA 1
ATOM 3508 C C . PHE C 1 8 ? -63.338 12.023 -53.542 1.00 34.76 8 PHE C C 1
ATOM 3509 O O . PHE C 1 8 ? -64.058 12.803 -54.167 1.00 34.11 8 PHE C O 1
ATOM 3517 N N . THR C 1 9 ? -62.748 12.352 -52.397 1.00 34.05 9 THR C N 1
ATOM 3518 C CA . THR C 1 9 ? -62.915 13.674 -51.789 1.00 33.95 9 THR C CA 1
ATOM 3519 C C . THR C 1 9 ? -61.571 14.329 -51.463 1.00 33.97 9 THR C C 1
ATOM 3520 O O . THR C 1 9 ? -60.590 13.650 -51.149 1.00 33.30 9 THR C O 1
ATOM 3524 N N . ARG C 1 10 ? -61.537 15.652 -51.562 1.00 34.25 10 ARG C N 1
ATOM 3525 C CA . ARG C 1 10 ? -60.407 16.435 -51.090 1.00 34.54 10 ARG C CA 1
ATOM 3526 C C . ARG C 1 10 ? -60.894 17.382 -50.002 1.00 34.51 10 ARG C C 1
ATOM 3527 O O . ARG C 1 10 ? -62.002 17.913 -50.075 1.00 35.03 10 ARG C O 1
ATOM 3535 N N . HIS C 1 11 ? -60.058 17.580 -48.989 1.00 34.21 11 HIS C N 1
ATOM 3536 C CA . HIS C 1 11 ? -60.388 18.447 -47.869 1.00 33.76 11 HIS C CA 1
ATOM 3537 C C . HIS C 1 11 ? -59.430 19.638 -47.806 1.00 33.87 11 HIS C C 1
ATOM 3538 O O . HIS C 1 11 ? -58.218 19.463 -47.832 1.00 33.43 11 HIS C O 1
ATOM 3545 N N . SER C 1 12 ? -59.977 20.848 -47.728 1.00 34.60 12 SER C N 1
ATOM 3546 C CA . SER C 1 12 ? -59.149 22.052 -47.687 1.00 35.41 12 SER C CA 1
ATOM 3547 C C . SER C 1 12 ? -58.515 22.267 -46.315 1.00 35.97 12 SER C C 1
ATOM 3548 O O . SER C 1 12 ? -57.370 22.716 -46.228 1.00 36.63 12 SER C O 1
ATOM 3551 N N . GLN C 1 13 ? -59.263 21.935 -45.256 1.00 36.47 13 GLN C N 1
ATOM 3552 C CA . GLN C 1 13 ? -58.860 22.183 -43.855 1.00 36.76 13 GLN C CA 1
ATOM 3553 C C . GLN C 1 13 ? -58.811 23.679 -43.552 1.00 37.43 13 GLN C C 1
ATOM 3554 O O . GLN C 1 13 ? -58.147 24.123 -42.615 1.00 37.18 13 GLN C O 1
ATOM 3560 N N . THR C 1 14 ? -59.526 24.439 -44.381 1.00 38.43 14 THR C N 1
ATOM 3561 C CA . THR C 1 14 ? -59.687 25.881 -44.255 1.00 39.54 14 THR C CA 1
ATOM 3562 C C . THR C 1 14 ? -61.133 26.193 -44.638 1.00 39.90 14 THR C C 1
ATOM 3563 O O . THR C 1 14 ? -61.889 25.286 -45.007 1.00 39.64 14 THR C O 1
ATOM 3567 N N . THR C 1 15 ? -61.509 27.469 -44.567 1.00 40.45 15 THR C N 1
ATOM 3568 C CA . THR C 1 15 ? -62.842 27.911 -44.983 1.00 41.16 15 THR C CA 1
ATOM 3569 C C . THR C 1 15 ? -63.013 27.924 -46.511 1.00 41.58 15 THR C C 1
ATOM 3570 O O . THR C 1 15 ? -64.129 28.106 -47.013 1.00 41.33 15 THR C O 1
ATOM 3574 N N . ALA C 1 16 ? -61.910 27.720 -47.240 1.00 42.02 16 ALA C N 1
ATOM 3575 C CA . ALA C 1 16 ? -61.915 27.740 -48.710 1.00 42.43 16 ALA C CA 1
ATOM 3576 C C . ALA C 1 16 ? -62.374 26.414 -49.320 1.00 42.45 16 ALA C C 1
ATOM 3577 O O . ALA C 1 16 ? -61.900 25.348 -48.932 1.00 43.04 16 ALA C O 1
ATOM 3579 N N . ILE C 1 17 ? -63.297 26.482 -50.275 1.00 42.67 17 ILE C N 1
ATOM 3580 C CA . ILE C 1 17 ? -63.735 25.294 -51.005 1.00 42.40 17 ILE C CA 1
ATOM 3581 C C . ILE C 1 17 ? -62.607 24.841 -51.936 1.00 42.66 17 ILE C C 1
ATOM 3582 O O . ILE C 1 17 ? -62.202 25.592 -52.823 1.00 42.58 17 ILE C O 1
ATOM 3587 N N . PRO C 1 18 ? -62.096 23.614 -51.728 1.00 43.35 18 PRO C N 1
ATOM 3588 C CA . PRO C 1 18 ? -60.904 23.145 -52.444 1.00 44.02 18 PRO C CA 1
ATOM 3589 C C . PRO C 1 18 ? -61.143 22.849 -53.930 1.00 44.89 18 PRO C C 1
ATOM 3590 O O . PRO C 1 18 ? -62.290 22.730 -54.374 1.00 44.45 18 PRO C O 1
ATOM 3594 N N . SER C 1 19 ? -60.050 22.731 -54.679 1.00 45.93 19 SER C N 1
ATOM 3595 C CA . SER C 1 19 ? -60.107 22.416 -56.101 1.00 46.79 19 SER C CA 1
ATOM 3596 C C . SER C 1 19 ? -59.835 20.942 -56.338 1.00 46.82 19 SER C C 1
ATOM 3597 O O . SER C 1 19 ? -58.933 20.365 -55.720 1.00 46.42 19 SER C O 1
ATOM 3600 N N . CYS C 1 20 ? -60.618 20.342 -57.234 1.00 47.24 20 CYS C N 1
ATOM 3601 C CA . CYS C 1 20 ? -60.347 18.991 -57.715 1.00 47.48 20 CYS C CA 1
ATOM 3602 C C . CYS C 1 20 ? -59.012 18.964 -58.462 1.00 48.01 20 CYS C C 1
ATOM 3603 O O . CYS C 1 20 ? -58.709 19.904 -59.208 1.00 48.02 20 CYS C O 1
ATOM 3606 N N . PRO C 1 21 ? -58.202 17.898 -58.256 1.00 48.32 21 PRO C N 1
ATOM 3607 C CA . PRO C 1 21 ? -56.902 17.775 -58.933 1.00 48.81 21 PRO C CA 1
ATOM 3608 C C . PRO C 1 21 ? -57.018 17.611 -60.455 1.00 49.68 21 PRO C C 1
ATOM 3609 O O . PRO C 1 21 ? -58.108 17.324 -60.972 1.00 49.71 21 PRO C O 1
ATOM 3613 N N . GLU C 1 22 ? -55.888 17.777 -61.148 1.00 50.00 22 GLU C N 1
ATOM 3614 C CA . GLU C 1 22 ? -55.815 17.717 -62.614 1.00 50.10 22 GLU C CA 1
ATOM 3615 C C . GLU C 1 22 ? -56.410 16.437 -63.193 1.00 50.27 22 GLU C C 1
ATOM 3616 O O . GLU C 1 22 ? -55.965 15.340 -62.860 1.00 50.47 22 GLU C O 1
ATOM 3622 N N . GLY C 1 23 ? -57.420 16.589 -64.050 1.00 50.34 23 GLY C N 1
ATOM 3623 C CA . GLY C 1 23 ? -58.059 15.452 -64.717 1.00 49.66 23 GLY C CA 1
ATOM 3624 C C . GLY C 1 23 ? -59.343 14.943 -64.077 1.00 49.23 23 GLY C C 1
ATOM 3625 O O . GLY C 1 23 ? -59.945 13.981 -64.567 1.00 48.97 23 GLY C O 1
ATOM 3626 N N . THR C 1 24 ? -59.760 15.579 -62.984 1.00 48.83 24 THR C N 1
ATOM 3627 C CA . THR C 1 24 ? -60.967 15.171 -62.265 1.00 48.62 24 THR C CA 1
ATOM 3628 C C . THR C 1 24 ? -62.023 16.273 -62.280 1.00 48.73 24 THR C C 1
ATOM 3629 O O . THR C 1 24 ? -61.690 17.456 -62.382 1.00 49.05 24 THR C O 1
ATOM 3633 N N . VAL C 1 25 ? -63.291 15.875 -62.173 1.00 48.48 25 VAL C N 1
ATOM 3634 C CA . VAL C 1 25 ? -64.407 16.822 -62.212 1.00 48.17 25 VAL C CA 1
ATOM 3635 C C . VAL C 1 25 ? -65.137 16.906 -60.863 1.00 47.57 25 VAL C C 1
ATOM 3636 O O . VAL C 1 25 ? -65.382 15.872 -60.233 1.00 47.29 25 VAL C O 1
ATOM 3640 N N . PRO C 1 26 ? -65.462 18.133 -60.421 1.00 47.44 26 PRO C N 1
ATOM 3641 C CA . PRO C 1 26 ? -66.201 18.384 -59.188 1.00 46.81 26 PRO C CA 1
ATOM 3642 C C . PRO C 1 26 ? -67.627 18.000 -59.350 1.00 46.00 26 PRO C C 1
ATOM 3643 O O . PRO C 1 26 ? -68.164 18.251 -60.396 1.00 46.78 26 PRO C O 1
ATOM 3647 N N . LEU C 1 27 ? -68.242 17.412 -58.337 1.00 44.86 27 LEU C N 1
ATOM 3648 C CA . LEU C 1 27 ? -69.643 17.053 -58.419 1.00 43.66 27 LEU C CA 1
ATOM 3649 C C . LEU C 1 27 ? -70.440 17.869 -57.447 1.00 42.79 27 LEU C C 1
ATOM 3650 O O . LEU C 1 27 ? -71.493 18.366 -57.779 1.00 42.93 27 LEU C O 1
ATOM 3655 N N . TYR C 1 28 ? -69.923 18.003 -56.239 1.00 41.40 28 TYR C N 1
ATOM 3656 C CA . TYR C 1 28 ? -70.456 18.956 -55.296 1.00 40.28 28 TYR C CA 1
ATOM 3657 C C . TYR C 1 28 ? -69.443 19.300 -54.232 1.00 39.35 28 TYR C C 1
ATOM 3658 O O . TYR C 1 28 ? -68.360 18.735 -54.187 1.00 39.21 28 TYR C O 1
ATOM 3667 N N . SER C 1 29 ? -69.815 20.240 -53.373 1.00 37.94 29 SER C N 1
ATOM 3668 C CA . SER C 1 29 ? -68.982 20.617 -52.248 1.00 36.13 29 SER C CA 1
ATOM 3669 C C . SER C 1 29 ? -69.783 20.632 -50.957 1.00 34.89 29 SER C C 1
ATOM 3670 O O . SER C 1 29 ? -71.015 20.523 -50.970 1.00 34.72 29 SER C O 1
ATOM 3673 N N . GLY C 1 30 ? -69.077 20.759 -49.839 1.00 33.57 30 GLY C N 1
ATOM 3674 C CA . GLY C 1 30 ? -69.711 20.739 -48.530 1.00 32.30 30 GLY C CA 1
ATOM 3675 C C . GLY C 1 30 ? -68.714 20.897 -47.404 1.00 31.21 30 GLY C C 1
ATOM 3676 O O . GLY C 1 30 ? -67.694 21.571 -47.556 1.00 31.58 30 GLY C O 1
ATOM 3677 N N . PHE C 1 31 ? -69.012 20.256 -46.278 1.00 29.74 31 PHE C N 1
ATOM 3678 C CA . PHE C 1 31 ? -68.237 20.427 -45.052 1.00 28.19 31 PHE C CA 1
ATOM 3679 C C . PHE C 1 31 ? -67.616 19.099 -44.597 1.00 26.57 31 PHE C C 1
ATOM 3680 O O . PHE C 1 31 ? -68.205 18.025 -44.776 1.00 26.63 31 PHE C O 1
ATOM 3688 N N . SER C 1 32 ? -66.424 19.187 -44.011 1.00 24.40 32 SER C N 1
ATOM 3689 C CA . SER C 1 32 ? -65.597 18.013 -43.700 1.00 22.32 32 SER C CA 1
ATOM 3690 C C . SER C 1 32 ? -66.077 17.188 -42.490 1.00 20.37 32 SER C C 1
ATOM 3691 O O . SER C 1 32 ? -65.848 17.555 -41.330 1.00 20.18 32 SER C O 1
ATOM 3694 N N . PHE C 1 33 ? -66.712 16.058 -42.788 1.00 18.31 33 PHE C N 1
ATOM 3695 C CA . PHE C 1 33 ? -67.424 15.258 -41.799 1.00 16.58 33 PHE C CA 1
ATOM 3696 C C . PHE C 1 33 ? -66.601 14.040 -41.416 1.00 15.40 33 PHE C C 1
ATOM 3697 O O . PHE C 1 33 ? -66.424 13.130 -42.234 1.00 14.94 33 PHE C O 1
ATOM 3705 N N . LEU C 1 34 ? -66.108 14.026 -40.176 1.00 13.83 34 LEU C N 1
ATOM 3706 C CA . LEU C 1 34 ? -65.172 13.001 -39.712 1.00 11.52 34 LEU C CA 1
ATOM 3707 C C . LEU C 1 34 ? -65.861 11.800 -39.077 1.00 10.81 34 LEU C C 1
ATOM 3708 O O . LEU C 1 34 ? -65.755 10.694 -39.595 1.00 10.92 34 LEU C O 1
ATOM 3713 N N . PHE C 1 35 ? -66.557 12.015 -37.960 1.00 10.16 35 PHE C N 1
ATOM 3714 C CA . PHE C 1 35 ? -67.339 10.947 -37.309 1.00 9.12 35 PHE C CA 1
ATOM 3715 C C . PHE C 1 35 ? -68.436 11.435 -36.352 1.00 8.46 35 PHE C C 1
ATOM 3716 O O . PHE C 1 35 ? -68.556 12.627 -36.085 1.00 7.95 35 PHE C O 1
ATOM 3724 N N . VAL C 1 36 ? -69.241 10.494 -35.866 1.00 8.12 36 VAL C N 1
ATOM 3725 C CA . VAL C 1 36 ? -70.318 10.769 -34.925 1.00 8.08 36 VAL C CA 1
ATOM 3726 C C . VAL C 1 36 ? -70.192 9.852 -33.710 1.00 9.01 36 VAL C C 1
ATOM 3727 O O . VAL C 1 36 ? -69.504 8.823 -33.760 1.00 8.79 36 VAL C O 1
ATOM 3731 N N . GLN C 1 37 ? -70.853 10.235 -32.621 1.00 9.31 37 GLN C N 1
ATOM 3732 C CA . GLN C 1 37 ? -70.952 9.387 -31.441 1.00 9.58 37 GLN C CA 1
ATOM 3733 C C . GLN C 1 37 ? -72.388 9.295 -30.973 1.00 9.99 37 GLN C C 1
ATOM 3734 O O . GLN C 1 37 ? -72.922 10.240 -30.389 1.00 10.69 37 GLN C O 1
ATOM 3740 N N . GLY C 1 38 ? -73.012 8.155 -31.228 1.00 9.78 38 GLY C N 1
ATOM 3741 C CA . GLY C 1 38 ? -74.389 7.938 -30.810 1.00 10.14 38 GLY C CA 1
ATOM 3742 C C . GLY C 1 38 ? -74.440 6.878 -29.732 1.00 10.23 38 GLY C C 1
ATOM 3743 O O . GLY C 1 38 ? -73.873 5.790 -29.891 1.00 10.08 38 GLY C O 1
ATOM 3744 N N . ASN C 1 39 ? -75.099 7.199 -28.623 1.00 10.19 39 ASN C N 1
ATOM 3745 C CA . ASN C 1 39 ? -75.181 6.289 -27.492 1.00 10.39 39 ASN C CA 1
ATOM 3746 C C . ASN C 1 39 ? -73.783 5.821 -27.061 1.00 10.43 39 ASN C C 1
ATOM 3747 O O . ASN C 1 39 ? -73.587 4.688 -26.593 1.00 10.65 39 ASN C O 1
ATOM 3752 N N . GLN C 1 40 ? -72.817 6.722 -27.240 1.00 10.09 40 GLN C N 1
ATOM 3753 C CA . GLN C 1 40 ? -71.410 6.523 -26.869 1.00 9.50 40 GLN C CA 1
ATOM 3754 C C . GLN C 1 40 ? -70.644 5.555 -27.758 1.00 9.11 40 GLN C C 1
ATOM 3755 O O . GLN C 1 40 ? -69.633 4.978 -27.338 1.00 9.45 40 GLN C O 1
ATOM 3761 N N . ARG C 1 41 ? -71.113 5.389 -28.992 1.00 8.14 41 ARG C N 1
ATOM 3762 C CA . ARG C 1 41 ? -70.387 4.585 -29.962 1.00 7.39 41 ARG C CA 1
ATOM 3763 C C . ARG C 1 41 ? -69.970 5.414 -31.145 1.00 7.46 41 ARG C C 1
ATOM 3764 O O . ARG C 1 41 ? -70.809 6.030 -31.813 1.00 8.88 41 ARG C O 1
ATOM 3772 N N . ALA C 1 42 ? -68.667 5.424 -31.399 1.00 7.11 42 ALA C N 1
ATOM 3773 C CA . ALA C 1 42 ? -68.115 6.145 -32.526 1.00 7.03 42 ALA C CA 1
ATOM 3774 C C . ALA C 1 42 ? -68.323 5.395 -33.835 1.00 7.45 42 ALA C C 1
ATOM 3775 O O . ALA C 1 42 ? -68.174 4.171 -33.901 1.00 7.54 42 ALA C O 1
ATOM 3777 N N . HIS C 1 43 ? -68.685 6.144 -34.870 1.00 7.91 43 HIS C N 1
ATOM 3778 C CA . HIS C 1 43 ? -68.657 5.632 -36.223 1.00 8.12 43 HIS C CA 1
ATOM 3779 C C . HIS C 1 43 ? -68.179 6.718 -37.168 1.00 9.49 43 HIS C C 1
ATOM 3780 O O . HIS C 1 43 ? -68.727 7.830 -37.180 1.00 7.89 43 HIS C O 1
ATOM 3787 N N . GLY C 1 44 ? -67.165 6.378 -37.962 1.00 10.61 44 GLY C N 1
ATOM 3788 C CA . GLY C 1 44 ? -66.497 7.343 -38.830 1.00 11.54 44 GLY C CA 1
ATOM 3789 C C . GLY C 1 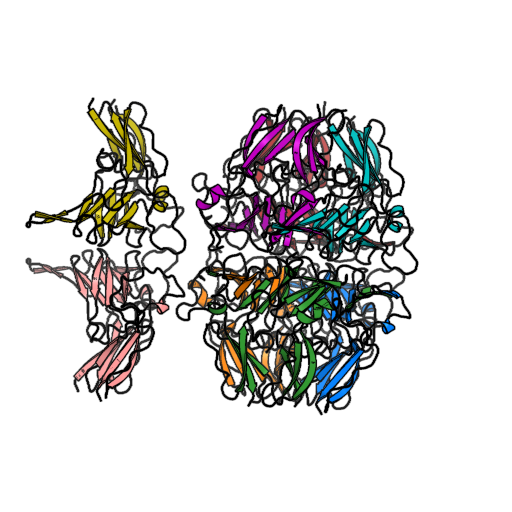44 ? -66.802 7.145 -40.293 1.00 13.13 44 GLY C C 1
ATOM 3790 O O . GLY C 1 44 ? -67.378 6.124 -40.693 1.00 12.78 44 GLY C O 1
ATOM 3791 N N . GLN C 1 45 ? -66.434 8.148 -41.081 1.00 14.42 45 GLN C N 1
ATOM 3792 C CA . GLN C 1 45 ? -66.475 8.061 -42.528 1.00 15.82 45 GLN C CA 1
ATOM 3793 C C . GLN C 1 45 ? -65.050 8.109 -43.073 1.00 16.81 45 GLN C C 1
ATOM 3794 O O . GLN C 1 45 ? -64.177 8.809 -42.534 1.00 16.54 45 GLN C O 1
ATOM 3800 N N . ASP C 1 46 ? -64.820 7.351 -44.136 1.00 17.67 46 ASP C N 1
ATOM 3801 C CA . ASP C 1 46 ? -63.578 7.439 -44.879 1.00 18.33 46 ASP C CA 1
ATOM 3802 C C . ASP C 1 46 ? -63.464 8.840 -45.472 1.00 18.49 46 ASP C C 1
ATOM 3803 O O . ASP C 1 46 ? -64.323 9.261 -46.249 1.00 18.60 46 ASP C O 1
ATOM 3808 N N . LEU C 1 47 ? -62.403 9.553 -45.094 1.00 18.61 47 LEU C N 1
ATOM 3809 C CA . LEU C 1 47 ? -62.152 10.918 -45.565 1.00 18.50 47 LEU C CA 1
ATOM 3810 C C . LEU C 1 47 ? -61.842 11.025 -47.066 1.00 19.29 47 LEU C C 1
ATOM 3811 O O . LEU C 1 47 ? -61.839 12.124 -47.618 1.00 20.60 47 LEU C O 1
ATOM 3816 N N . GLY C 1 48 ? -61.580 9.897 -47.720 1.00 19.29 48 GLY C N 1
ATOM 3817 C CA . GLY C 1 48 ? -61.382 9.879 -49.169 1.00 19.50 48 GLY C CA 1
ATOM 3818 C C . GLY C 1 48 ? -62.604 9.454 -49.978 1.00 19.63 48 GLY C C 1
ATOM 3819 O O . GLY C 1 48 ? -62.485 9.197 -51.174 1.00 20.10 48 GLY C O 1
ATOM 3820 N N . THR C 1 49 ? -63.771 9.361 -49.337 1.00 19.10 49 THR C N 1
ATOM 3821 C CA . THR C 1 49 ? -65.021 8.990 -50.037 1.00 19.25 49 THR C CA 1
ATOM 3822 C C . THR C 1 49 ? -66.087 10.062 -49.841 1.00 19.60 49 THR C C 1
ATOM 3823 O O . THR C 1 49 ? -66.011 10.844 -48.886 1.00 19.94 49 THR C O 1
ATOM 3827 N N . LEU C 1 50 ? -67.091 10.077 -50.717 1.00 19.48 50 LEU C N 1
ATOM 3828 C CA . LEU C 1 50 ? -68.117 11.132 -50.692 1.00 19.66 50 LEU C CA 1
ATOM 3829 C C . LEU C 1 50 ? -68.818 11.295 -49.332 1.00 19.42 50 LEU C C 1
ATOM 3830 O O . LEU C 1 50 ? -69.294 12.378 -49.001 1.00 19.56 50 LEU C O 1
ATOM 3835 N N . GLY C 1 51 ? -68.866 10.221 -48.549 1.00 19.40 51 GLY C N 1
ATOM 3836 C CA . GLY C 1 51 ? -69.436 10.264 -47.201 1.00 19.17 51 GLY C CA 1
ATOM 3837 C C . 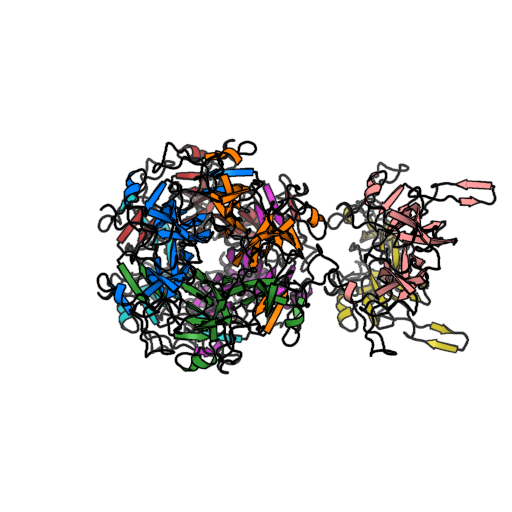GLY C 1 51 ? -68.775 11.250 -46.239 1.00 19.19 51 GLY C C 1
ATOM 3838 O O . GLY C 1 51 ? -69.390 11.659 -45.258 1.00 18.67 51 GLY C O 1
ATOM 3839 N N . SER C 1 52 ? -67.527 11.631 -46.500 1.00 19.25 52 SER C N 1
ATOM 3840 C CA . SER C 1 52 ? -66.837 12.560 -45.610 1.00 20.29 52 SER C CA 1
ATOM 3841 C C . SER C 1 52 ? -67.119 14.005 -45.988 1.00 21.28 52 SER C C 1
ATOM 3842 O O . SER C 1 52 ? -66.519 14.924 -45.441 1.00 21.29 52 SER C O 1
ATOM 3845 N N . CYS C 1 53 ? -68.042 14.199 -46.923 1.00 22.56 53 CYS C N 1
ATOM 3846 C CA . CYS C 1 53 ? -68.393 15.534 -47.391 1.00 23.02 53 CYS C CA 1
ATOM 3847 C C . CYS C 1 53 ? -69.905 15.756 -47.407 1.00 22.67 53 CYS C C 1
ATOM 3848 O O . CYS C 1 53 ? -70.602 15.405 -48.375 1.00 23.28 53 CYS C O 1
ATOM 3851 N N . LEU C 1 54 ? -70.403 16.332 -46.318 1.00 21.65 54 LEU C N 1
ATOM 3852 C CA . LEU C 1 54 ? -71.829 16.590 -46.180 1.00 21.09 54 LEU C CA 1
ATOM 3853 C C . LEU C 1 54 ? -72.241 17.945 -46.706 1.00 21.78 54 LEU C C 1
ATOM 3854 O O . LEU C 1 54 ? -71.593 18.973 -46.429 1.00 21.37 54 LEU C O 1
ATOM 3859 N N . GLN C 1 55 ? -73.345 17.925 -47.449 1.00 22.88 55 GLN C N 1
ATOM 3860 C CA . GLN C 1 55 ? -73.897 19.121 -48.085 1.00 24.30 55 GLN C CA 1
ATOM 3861 C C . GLN C 1 55 ? -74.259 20.202 -47.063 1.00 24.59 55 GLN C C 1
ATOM 3862 O O . GLN C 1 55 ? -73.912 21.374 -47.231 1.00 24.15 55 GLN C O 1
ATOM 3868 N N . ARG C 1 56 ? -74.923 19.792 -46.000 1.00 25.16 56 ARG C N 1
ATOM 3869 C CA . ARG C 1 56 ? -75.286 20.715 -44.952 1.00 25.62 56 ARG C CA 1
ATOM 3870 C C . ARG C 1 56 ? -74.498 20.465 -43.665 1.00 25.01 56 ARG C C 1
ATOM 3871 O O . ARG C 1 56 ? -74.331 19.335 -43.224 1.00 23.98 56 ARG C O 1
ATOM 3879 N N . PHE C 1 57 ? -73.991 21.534 -43.075 1.00 24.68 57 PHE C N 1
ATOM 3880 C CA . PHE C 1 57 ? -73.386 21.427 -41.764 1.00 24.32 57 PHE C CA 1
ATOM 3881 C C . PHE C 1 57 ? -74.459 21.510 -40.693 1.00 24.02 57 PHE C C 1
ATOM 3882 O O . PHE C 1 57 ? -75.476 22.199 -40.866 1.00 24.34 57 PHE C O 1
ATOM 3890 N N . THR C 1 58 ? -74.212 20.802 -39.592 1.00 22.95 58 THR C N 1
ATOM 3891 C CA . THR C 1 58 ? -74.977 20.930 -38.348 1.00 21.98 58 THR C CA 1
ATOM 3892 C C . THR C 1 58 ? -74.185 20.240 -37.247 1.00 21.30 58 THR C C 1
ATOM 3893 O O . THR C 1 58 ? -73.378 19.355 -37.529 1.00 21.12 58 THR C O 1
ATOM 3897 N N . THR C 1 59 ? -74.403 20.647 -36.001 1.00 20.34 59 THR C N 1
ATOM 3898 C CA . THR C 1 59 ? -73.767 19.965 -34.885 1.00 19.77 59 THR C CA 1
ATOM 3899 C C . THR C 1 59 ? -74.409 18.599 -34.611 1.00 19.62 59 THR C C 1
ATOM 3900 O O . THR C 1 59 ? -73.822 17.760 -33.929 1.00 19.73 59 THR C O 1
ATOM 3904 N N . MET C 1 60 ? -75.606 18.377 -35.141 1.00 19.28 60 MET C N 1
ATOM 3905 C CA . MET C 1 60 ? -76.299 17.109 -34.962 1.00 19.30 60 MET C CA 1
ATOM 3906 C C . MET C 1 60 ? -76.892 16.599 -36.281 1.00 19.30 60 MET C C 1
ATOM 3907 O O . MET C 1 60 ? -78.069 16.819 -36.564 1.00 19.41 60 MET C O 1
ATOM 3912 N N . PRO C 1 61 ? -76.073 15.906 -37.093 1.00 18.98 61 PRO C N 1
ATOM 3913 C CA . PRO C 1 61 ? -76.524 15.416 -38.398 1.00 18.93 61 PRO C CA 1
ATOM 3914 C C . PRO C 1 61 ? -77.377 14.147 -38.355 1.00 18.98 61 PRO C C 1
ATOM 3915 O O . PRO C 1 61 ? -77.792 13.650 -39.399 1.00 18.56 61 PRO C O 1
ATOM 3919 N N . PHE C 1 62 ? -77.645 13.630 -37.163 1.00 19.32 62 PHE C N 1
ATOM 3920 C CA . PHE C 1 62 ? -78.342 12.365 -37.057 1.00 19.31 62 PHE C CA 1
ATOM 3921 C C . PHE C 1 62 ? -79.337 12.295 -35.903 1.00 19.99 62 PHE C C 1
ATOM 3922 O O . PHE C 1 62 ? -79.324 13.126 -34.994 1.00 19.91 62 PHE C O 1
ATOM 3930 N N . LEU C 1 63 ? -80.179 11.272 -35.958 1.00 20.14 63 LEU C N 1
ATOM 3931 C CA . LEU C 1 63 ? -81.162 11.003 -34.933 1.00 21.33 63 LEU C CA 1
ATOM 3932 C C . LEU C 1 63 ? -81.185 9.501 -34.674 1.00 21.89 63 LEU C C 1
ATOM 3933 O O . LEU C 1 63 ? -80.638 8.729 -35.465 1.00 22.10 63 LEU C O 1
ATOM 3938 N N . PHE C 1 64 ? -81.838 9.094 -33.585 1.00 22.41 64 PHE C N 1
ATOM 3939 C CA . PHE C 1 64 ? -82.001 7.673 -33.268 1.00 22.62 64 PHE C CA 1
ATOM 3940 C C . PHE C 1 64 ? -83.451 7.304 -32.974 1.00 22.86 64 PHE C C 1
ATOM 3941 O O . PHE C 1 64 ? -84.233 8.153 -32.562 1.00 22.75 64 PHE C O 1
ATOM 3949 N N . CYS C 1 65 ? -83.787 6.034 -33.180 1.00 23.25 65 CYS C N 1
ATOM 3950 C CA . CYS C 1 65 ? -85.143 5.531 -32.975 1.00 24.23 65 CYS C CA 1
ATOM 3951 C C . CYS C 1 65 ? -85.109 4.250 -32.157 1.00 24.89 65 CYS C C 1
ATOM 3952 O O . CYS C 1 65 ? -84.186 3.447 -32.303 1.00 25.56 65 CYS C O 1
ATOM 3955 N N . ASN C 1 66 ? -86.107 4.066 -31.299 1.00 25.32 66 ASN C N 1
ATOM 3956 C CA . ASN C 1 66 ? -86.195 2.882 -30.448 1.00 26.03 66 ASN C CA 1
ATOM 3957 C C . ASN C 1 66 ? -87.237 1.859 -30.937 1.00 26.59 66 ASN C C 1
ATOM 3958 O O . ASN C 1 66 ? -87.805 2.017 -32.027 1.00 26.63 66 ASN C O 1
ATOM 3963 N N . VAL C 1 67 ? -87.480 0.823 -30.126 1.00 26.62 67 VAL C N 1
ATOM 3964 C CA . VAL C 1 67 ? -88.428 -0.260 -30.461 1.00 26.94 67 VAL C CA 1
ATOM 3965 C C . VAL C 1 67 ? -89.907 0.086 -30.229 1.00 27.40 67 VAL C C 1
ATOM 3966 O O . VAL C 1 67 ? -90.803 -0.645 -30.678 1.00 27.33 67 VAL C O 1
ATOM 3970 N N . ASN C 1 68 ? -90.153 1.191 -29.524 1.00 27.82 68 ASN C N 1
ATOM 3971 C CA . ASN C 1 68 ? -91.504 1.715 -29.327 1.00 27.23 68 ASN C CA 1
ATOM 3972 C C . ASN C 1 68 ? -91.928 2.606 -30.480 1.00 27.28 68 ASN C C 1
ATOM 3973 O O . ASN C 1 68 ? -92.930 3.317 -30.379 1.00 28.45 68 ASN C O 1
ATOM 3978 N N . ASP C 1 69 ? -91.164 2.561 -31.573 1.00 26.69 69 ASP C N 1
ATOM 3979 C CA . ASP C 1 69 ? -91.354 3.452 -32.726 1.00 26.47 69 ASP C CA 1
ATOM 3980 C C . ASP C 1 69 ? -91.305 4.948 -32.370 1.00 25.65 69 ASP C C 1
ATOM 3981 O O . ASP C 1 69 ? -92.055 5.743 -32.923 1.00 25.87 69 ASP C O 1
ATOM 3986 N N . VAL C 1 70 ? -90.422 5.321 -31.448 1.00 24.99 70 VAL C N 1
ATOM 3987 C CA . VAL C 1 70 ? -90.222 6.722 -31.084 1.00 25.03 70 VAL C CA 1
ATOM 3988 C C . VAL C 1 70 ? -88.823 7.161 -31.499 1.00 24.66 70 VAL C C 1
ATOM 3989 O O . VAL C 1 70 ? -87.843 6.506 -31.163 1.00 25.71 70 VAL C O 1
ATOM 3993 N N . CYS C 1 71 ? -88.726 8.262 -32.230 1.00 23.95 71 CYS C N 1
ATOM 3994 C CA . CYS C 1 71 ? -87.422 8.801 -32.606 1.00 23.04 71 CYS C CA 1
ATOM 3995 C C . CYS C 1 71 ? -87.117 10.117 -31.899 1.00 22.38 71 CYS C C 1
ATOM 3996 O O . CYS C 1 71 ? -88.017 10.922 -31.630 1.00 22.64 71 CYS C O 1
ATOM 3999 N N . ASN C 1 72 ? -85.837 10.329 -31.618 1.00 20.97 72 ASN C N 1
ATOM 4000 C CA . ASN C 1 72 ? -85.364 11.559 -31.005 1.00 20.30 72 ASN C CA 1
ATOM 4001 C C . ASN C 1 72 ? -84.269 12.244 -31.822 1.00 19.76 72 ASN C C 1
ATOM 4002 O O . ASN C 1 72 ? -83.303 11.609 -32.251 1.00 20.45 72 ASN C O 1
ATOM 4007 N N . PHE C 1 73 ? -84.430 13.545 -32.036 1.00 18.97 73 PHE C N 1
ATOM 4008 C CA . PHE C 1 73 ? -83.404 14.348 -32.684 1.00 18.40 73 PHE C CA 1
ATOM 4009 C C . PHE C 1 73 ? -82.845 15.325 -31.679 1.00 17.90 73 PHE C C 1
ATOM 4010 O O . PHE C 1 73 ? -83.602 16.036 -31.022 1.00 18.11 73 PHE C O 1
ATOM 4018 N N . ALA C 1 74 ? -81.518 15.333 -31.558 1.00 17.24 74 ALA C N 1
ATOM 4019 C CA . ALA C 1 74 ? -80.790 16.224 -30.649 1.00 17.03 74 ALA C CA 1
ATOM 4020 C C . ALA C 1 74 ? -81.389 16.300 -29.244 1.00 16.68 74 ALA C C 1
ATOM 4021 O O . ALA C 1 74 ? -81.348 17.348 -28.599 1.00 16.70 74 ALA C O 1
ATOM 4023 N N . SER C 1 75 ? -81.919 15.174 -28.774 1.00 16.23 75 SER C N 1
ATOM 4024 C CA . SER C 1 75 ? -82.655 15.122 -27.511 1.00 16.14 75 SER C CA 1
ATOM 4025 C C . SER C 1 75 ? -81.957 14.294 -26.423 1.00 15.84 75 SER C C 1
ATOM 4026 O O . SER C 1 75 ? -82.583 13.878 -25.442 1.00 15.91 75 SER C O 1
ATOM 4029 N N . ARG C 1 76 ? -80.659 14.061 -26.601 1.00 15.50 76 ARG C N 1
ATOM 4030 C CA . ARG C 1 76 ? -79.847 13.356 -25.616 1.00 14.94 76 ARG C CA 1
ATOM 4031 C C . ARG C 1 76 ? -78.443 13.899 -25.829 1.00 14.47 76 ARG C C 1
ATOM 4032 O O . ARG C 1 76 ? -78.254 14.798 -26.641 1.00 15.02 76 ARG C O 1
ATOM 4040 N N . ASN C 1 77 ? -77.464 13.318 -25.148 1.00 14.40 77 ASN C N 1
ATOM 4041 C CA . ASN C 1 77 ? -76.068 13.745 -25.243 1.00 13.59 77 ASN C CA 1
ATOM 4042 C C . ASN C 1 77 ? -75.135 13.174 -26.318 1.00 13.59 77 ASN C C 1
ATOM 4043 O O . ASN C 1 77 ? -74.079 12.638 -25.994 1.00 13.86 77 ASN C O 1
ATOM 4048 N N . ASP C 1 78 ? -75.501 13.303 -27.589 1.00 13.59 78 ASP C N 1
ATOM 4049 C CA . ASP C 1 78 ? -74.692 12.699 -28.638 1.00 13.80 78 ASP C CA 1
ATOM 4050 C C . ASP C 1 78 ? -73.741 13.696 -29.312 1.00 13.84 78 ASP C C 1
ATOM 4051 O O . ASP C 1 78 ? -73.823 14.897 -29.065 1.00 13.10 78 ASP C O 1
ATOM 4056 N N . TYR C 1 79 ? -72.817 13.185 -30.123 1.00 14.21 79 TYR C N 1
ATOM 4057 C CA . TYR C 1 79 ? -71.718 13.992 -30.644 1.00 14.55 79 TYR C CA 1
ATOM 4058 C C . TYR C 1 79 ? -71.629 13.929 -32.164 1.00 14.99 79 TYR C C 1
ATOM 4059 O O . TYR C 1 79 ? -72.114 12.970 -32.791 1.00 15.17 79 TYR C O 1
ATOM 4068 N N . SER C 1 80 ? -70.978 14.942 -32.742 1.00 15.05 80 SER C N 1
ATOM 4069 C CA . SER C 1 80 ? -70.525 14.894 -34.134 1.00 14.59 80 SER C CA 1
ATOM 4070 C C . SER C 1 80 ? -69.177 15.597 -34.264 1.00 14.49 80 SER C C 1
ATOM 4071 O O . SER C 1 80 ? -68.884 16.523 -33.506 1.00 14.54 80 SER C O 1
ATOM 4074 N N . TYR C 1 81 ? -68.364 15.153 -35.217 1.00 14.22 81 TYR C N 1
ATOM 4075 C CA . TYR C 1 81 ? -67.002 15.643 -35.348 1.00 14.17 81 TYR C CA 1
ATOM 4076 C C . TYR C 1 81 ? -66.656 16.019 -36.777 1.00 15.17 81 TYR C C 1
ATOM 4077 O O . TYR C 1 81 ? -66.935 15.267 -37.728 1.00 15.14 81 TYR C O 1
ATOM 4086 N N . TRP C 1 82 ? -66.018 17.178 -36.914 1.00 15.70 82 TRP C N 1
ATOM 4087 C CA . TRP C 1 82 ? -65.711 17.745 -38.216 1.00 16.35 82 TRP C CA 1
ATOM 4088 C C . TRP C 1 82 ? -64.259 18.172 -38.247 1.00 16.69 82 TRP C C 1
ATOM 4089 O O . TRP C 1 82 ? -63.722 18.583 -37.214 1.00 16.59 82 TRP C O 1
ATOM 4100 N N . LEU C 1 83 ? -63.618 18.074 -39.411 1.00 17.08 83 LEU C N 1
ATOM 4101 C CA . LEU C 1 83 ? -62.269 18.623 -39.552 1.00 18.32 83 LEU C CA 1
ATOM 4102 C C . LEU C 1 83 ? -62.342 20.142 -39.388 1.00 19.52 83 LEU C C 1
ATOM 4103 O O . LEU C 1 83 ? -63.326 20.771 -39.793 1.00 19.00 83 LEU C O 1
ATOM 4108 N N . SER C 1 84 ? -61.319 20.728 -38.775 1.00 20.95 84 SER C N 1
ATOM 4109 C CA . SER C 1 84 ? -61.360 22.147 -38.454 1.00 23.01 84 SER C CA 1
ATOM 4110 C C . SER C 1 84 ? -60.389 23.000 -39.274 1.00 24.77 84 SER C C 1
ATOM 4111 O O . SER C 1 84 ? -59.522 22.482 -39.970 1.00 25.26 84 SER C O 1
ATOM 4114 N N . THR C 1 85 ? -60.572 24.312 -39.198 1.00 27.36 85 THR C N 1
ATOM 4115 C CA . THR C 1 85 ? -59.693 25.271 -39.857 1.00 30.10 85 THR C CA 1
ATOM 4116 C C . THR C 1 85 ? -58.580 25.657 -38.876 1.00 31.97 85 THR C C 1
ATOM 4117 O O . THR C 1 85 ? -58.572 25.168 -37.744 1.00 31.94 85 THR C O 1
ATOM 4121 N N . PRO C 1 86 ? -57.635 26.524 -39.298 1.00 33.72 86 PRO C N 1
ATOM 4122 C CA . PRO C 1 86 ? -56.637 26.986 -38.328 1.00 35.03 86 PRO C CA 1
ATOM 4123 C C . PRO C 1 86 ? -57.150 28.073 -37.383 1.00 36.34 86 PRO C C 1
ATOM 4124 O O . PRO C 1 86 ? -56.388 28.544 -36.535 1.00 37.07 86 PRO C O 1
ATOM 4128 N N . ALA C 1 87 ? -58.419 28.466 -37.531 1.00 37.67 87 ALA C N 1
ATOM 4129 C CA . ALA C 1 87 ? -59.053 29.468 -36.660 1.00 39.00 87 ALA C CA 1
ATOM 4130 C C . ALA C 1 87 ? -58.887 29.109 -35.187 1.00 39.53 87 ALA C C 1
ATOM 4131 O O . ALA C 1 87 ? -59.188 27.987 -34.780 1.00 40.21 87 ALA C O 1
ATOM 4133 N N . LEU C 1 88 ? -58.386 30.063 -34.406 1.00 40.26 88 LEU C N 1
ATOM 4134 C CA . LEU C 1 88 ? -58.183 29.872 -32.970 1.00 40.73 88 LEU C CA 1
ATOM 4135 C C . LEU C 1 88 ? -59.482 30.069 -32.189 1.00 41.32 88 LEU C C 1
ATOM 4136 O O . LEU C 1 88 ? -60.442 30.645 -32.706 1.00 41.13 88 LEU C O 1
ATOM 4141 N N . MET C 1 89 ? -59.501 29.606 -30.943 1.00 41.89 89 MET C N 1
ATOM 4142 C CA . MET C 1 89 ? -60.693 29.685 -30.111 1.00 42.66 89 MET C CA 1
ATOM 4143 C C . MET C 1 89 ? -60.665 30.844 -29.118 1.00 43.32 89 MET C C 1
ATOM 4144 O O . MET C 1 89 ? -59.610 31.200 -28.625 1.00 43.41 89 MET C O 1
ATOM 4149 N N . PRO C 1 90 ? -61.838 31.410 -28.798 1.00 43.57 90 PRO C N 1
ATOM 4150 C CA . PRO C 1 90 ? -61.940 32.570 -27.911 1.00 44.42 90 PRO C CA 1
ATOM 4151 C C . PRO C 1 90 ? -61.187 32.386 -26.602 1.00 44.76 90 PRO C C 1
ATOM 4152 O O . PRO C 1 90 ? -61.120 31.273 -26.082 1.00 44.99 90 PRO C O 1
ATOM 4156 N N . MET C 1 91 ? -60.656 33.482 -26.070 1.00 45.52 91 MET C N 1
ATOM 4157 C CA . MET C 1 91 ? -59.816 33.455 -24.882 1.00 46.11 91 MET C CA 1
ATOM 4158 C C . MET C 1 91 ? -60.453 32.826 -23.651 1.00 45.91 91 MET C C 1
ATOM 4159 O O . MET C 1 91 ? -59.754 32.229 -22.832 1.00 45.67 91 MET C O 1
ATOM 4164 N N . ASN C 1 92 ? -61.767 32.950 -23.527 1.00 46.12 92 ASN C N 1
ATOM 4165 C CA . ASN C 1 92 ? -62.486 32.388 -22.382 1.00 46.52 92 ASN C CA 1
ATOM 4166 C C . ASN C 1 92 ? -62.490 30.853 -22.341 1.00 46.56 92 ASN C C 1
ATOM 4167 O O . ASN C 1 92 ? -62.803 30.254 -21.306 1.00 45.78 92 ASN C O 1
ATOM 4172 N N . MET C 1 93 ? -62.137 30.237 -23.475 1.00 47.10 93 MET C N 1
ATOM 4173 C CA . MET C 1 93 ? -61.985 28.779 -23.615 1.00 47.51 93 MET C CA 1
ATOM 4174 C C . MET C 1 93 ? -63.329 28.051 -23.575 1.00 47.36 93 MET C C 1
ATOM 4175 O O . MET C 1 93 ? -63.387 26.820 -23.514 1.00 46.99 93 MET C O 1
ATOM 4180 N N . ALA C 1 94 ? -64.403 28.831 -23.616 1.00 47.52 94 ALA C N 1
ATOM 4181 C CA . ALA C 1 94 ? -65.761 28.310 -23.570 1.00 47.03 94 ALA C CA 1
ATOM 4182 C C . ALA C 1 94 ? -66.173 27.819 -24.950 1.00 46.81 94 ALA C C 1
ATOM 4183 O O . ALA C 1 94 ? -65.556 28.202 -25.946 1.00 46.56 94 ALA C O 1
ATOM 4185 N N . PRO C 1 95 ? -67.201 26.952 -25.013 1.00 46.80 95 PRO C N 1
ATOM 4186 C CA . PRO C 1 95 ? -67.701 26.449 -26.293 1.00 46.92 95 PRO C CA 1
ATOM 4187 C C . PRO C 1 95 ? -68.366 27.532 -27.141 1.00 47.62 95 PRO C C 1
ATOM 4188 O O . PRO C 1 95 ? -68.706 28.601 -26.630 1.00 47.74 95 PRO C O 1
ATOM 4192 N N . ILE C 1 96 ? -68.539 27.241 -28.429 1.00 48.04 96 ILE C N 1
ATOM 4193 C CA . ILE C 1 96 ? -69.196 28.140 -29.370 1.00 49.01 96 ILE C CA 1
ATOM 4194 C C . ILE C 1 96 ? -70.473 27.491 -29.896 1.00 49.45 96 ILE C C 1
ATOM 4195 O O . ILE C 1 96 ? -70.551 26.269 -30.000 1.00 49.61 96 ILE C O 1
ATOM 4200 N N . THR C 1 97 ? -71.461 28.321 -30.233 1.00 50.08 97 THR C N 1
ATOM 4201 C CA . THR C 1 97 ? -72.724 27.870 -30.831 1.00 50.17 97 THR C CA 1
ATOM 4202 C C . THR C 1 97 ? -73.012 28.700 -32.094 1.00 50.39 97 THR C C 1
ATOM 4203 O O . THR C 1 97 ? -72.235 29.588 -32.457 1.00 50.78 97 THR C O 1
ATOM 4207 N N . GLY C 1 98 ? -74.125 28.397 -32.758 1.00 50.26 98 GLY C N 1
ATOM 4208 C CA . GLY C 1 98 ? -74.662 29.241 -33.822 1.00 49.90 98 GLY C CA 1
ATOM 4209 C C . GLY C 1 98 ? -73.749 29.524 -34.998 1.00 49.72 98 GLY C C 1
ATOM 4210 O O . GLY C 1 98 ? -72.796 28.784 -35.261 1.00 49.94 98 GLY C O 1
ATOM 4211 N N . ARG C 1 99 ? -74.038 30.603 -35.698 1.00 49.21 99 ARG C N 1
ATOM 4212 C CA . ARG C 1 99 ? -73.338 30.934 -36.918 1.00 48.29 99 ARG C CA 1
ATOM 4213 C C . ARG C 1 99 ? -71.857 31.286 -36.731 1.00 47.88 99 ARG C C 1
ATOM 4214 O O . ARG C 1 99 ? -71.129 31.328 -37.718 1.00 47.89 99 ARG C O 1
ATOM 4222 N N . ALA C 1 100 ? -71.424 31.499 -35.477 1.00 46.97 100 ALA C N 1
ATOM 4223 C CA . ALA C 1 100 ? -70.018 31.781 -35.135 1.00 46.04 100 ALA C CA 1
ATOM 4224 C C . ALA C 1 100 ? -69.084 30.598 -35.421 1.00 44.97 100 ALA C C 1
ATOM 4225 O O . ALA C 1 100 ? -67.857 30.740 -35.407 1.00 44.91 100 ALA C O 1
ATOM 4227 N N . LEU C 1 101 ? -69.690 29.445 -35.697 1.00 43.86 101 LEU C N 1
ATOM 4228 C CA . LEU C 1 101 ? -68.984 28.217 -36.069 1.00 42.74 101 LEU C CA 1
ATOM 4229 C C . LEU C 1 101 ? -68.449 28.226 -37.508 1.00 42.35 101 LEU C C 1
ATOM 4230 O O . LEU C 1 101 ? -67.464 27.539 -37.806 1.00 41.72 101 LEU C O 1
ATOM 4235 N N . GLU C 1 102 ? -69.110 29.001 -38.380 1.00 42.29 102 GLU C N 1
ATOM 4236 C CA . GLU C 1 102 ? -68.775 29.135 -39.820 1.00 42.05 102 GLU C CA 1
ATOM 4237 C C . GLU C 1 102 ? -67.275 29.184 -40.148 1.00 40.97 102 GLU C C 1
ATOM 4238 O O . GLU C 1 102 ? -66.842 28.511 -41.085 1.00 40.92 102 GLU C O 1
ATOM 4244 N N . PRO C 1 103 ? -66.487 29.997 -39.398 1.00 40.35 103 PRO C N 1
ATOM 4245 C CA . PRO C 1 103 ? -65.040 30.085 -39.666 1.00 39.22 103 PRO C CA 1
ATOM 4246 C C . PRO C 1 103 ? -64.199 28.889 -39.185 1.00 37.61 103 PRO C C 1
ATOM 4247 O O . PRO C 1 103 ? -62.979 28.881 -39.387 1.00 38.05 103 PRO C O 1
ATOM 4251 N N . TYR C 1 104 ? -64.823 27.892 -38.567 1.00 35.46 104 TYR C N 1
ATOM 4252 C CA . TYR C 1 104 ? -64.073 26.768 -38.007 1.00 33.20 104 TYR C CA 1
ATOM 4253 C C . TYR C 1 104 ? -64.231 25.445 -38.711 1.00 32.03 104 TYR C C 1
ATOM 4254 O O . TYR C 1 104 ? -63.463 24.553 -38.491 1.00 31.77 104 TYR C O 1
ATOM 4263 N N . ILE C 1 105 ? -65.252 25.300 -39.520 1.00 30.60 105 ILE C N 1
ATOM 4264 C CA . ILE C 1 105 ? -65.485 24.038 -40.199 1.00 29.60 105 ILE C CA 1
ATOM 4265 C C . ILE C 1 105 ? -64.747 23.992 -41.533 1.00 29.40 105 ILE C C 1
ATOM 4266 O O . ILE C 1 105 ? -64.927 24.869 -42.372 1.00 29.97 105 ILE C O 1
ATOM 4271 N N . SER C 1 106 ? -63.913 22.967 -41.712 1.00 28.65 106 SER C N 1
ATOM 4272 C CA . SER C 1 106 ? -63.187 22.721 -42.955 1.00 27.88 106 SER C CA 1
ATOM 4273 C C . SER C 1 106 ? -64.170 22.403 -44.076 1.00 28.26 106 SER C C 1
ATOM 4274 O O . SER C 1 106 ? -65.274 21.916 -43.821 1.00 28.47 106 SER C O 1
ATOM 4277 N N . ARG C 1 107 ? -63.767 22.692 -45.308 1.00 28.91 107 ARG C N 1
ATOM 4278 C CA . ARG C 1 107 ? -64.616 22.471 -46.472 1.00 29.29 107 ARG C CA 1
ATOM 4279 C C . ARG C 1 107 ? -64.043 21.361 -47.338 1.00 29.00 107 ARG C C 1
ATOM 4280 O O . ARG C 1 107 ? -62.858 21.050 -47.251 1.00 29.08 107 ARG C O 1
ATOM 4288 N N . CYS C 1 108 ? -64.888 20.767 -48.174 1.00 28.77 108 CYS C N 1
ATOM 4289 C CA . CYS C 1 108 ? -64.469 19.657 -49.027 1.00 28.71 108 CYS C CA 1
ATOM 4290 C C . CYS C 1 108 ? -65.116 19.697 -50.404 1.00 30.11 108 CYS C C 1
ATOM 4291 O O . CYS C 1 108 ? -66.187 20.272 -50.578 1.00 30.14 108 CYS C O 1
ATOM 4294 N N . THR C 1 109 ? -64.455 19.078 -51.378 1.00 31.37 109 THR C N 1
ATOM 4295 C CA . THR C 1 109 ? -65.015 18.921 -52.713 1.00 32.90 109 THR C CA 1
ATOM 4296 C C . THR C 1 109 ? -64.982 17.444 -53.095 1.00 33.88 109 THR C C 1
ATOM 4297 O O . THR C 1 109 ? -63.946 16.782 -52.991 1.00 33.37 109 THR C O 1
ATOM 4301 N N . VAL C 1 110 ? -66.137 16.931 -53.504 1.00 35.47 110 VAL C N 1
ATOM 4302 C CA . VAL C 1 110 ? -66.241 15.578 -54.022 1.00 37.04 110 VAL C CA 1
ATOM 4303 C C . VAL C 1 110 ? -65.886 15.600 -55.508 1.00 38.83 110 VAL C C 1
ATOM 4304 O O . VAL C 1 110 ? -66.490 16.338 -56.290 1.00 39.34 110 VAL C O 1
ATOM 4308 N N . CYS C 1 111 ? -64.903 14.787 -55.889 1.00 40.42 111 CYS C N 1
ATOM 4309 C CA . CYS C 1 111 ? -64.430 14.724 -57.269 1.00 42.18 111 CYS C CA 1
ATOM 4310 C C . CYS C 1 111 ? -64.680 13.363 -57.909 1.00 42.68 111 CYS C C 1
ATOM 4311 O O . CYS C 1 111 ? -64.754 12.344 -57.219 1.00 42.34 111 CYS C O 1
ATOM 4314 N N . GLU C 1 112 ? -64.810 13.368 -59.234 1.00 44.03 112 GLU C N 1
ATOM 4315 C CA . GLU C 1 112 ? -64.919 12.145 -60.028 1.00 45.16 112 GLU C CA 1
ATOM 4316 C C . GLU C 1 112 ? -63.730 12.032 -60.984 1.00 45.31 112 GLU C C 1
ATOM 4317 O O . GLU C 1 112 ? -63.384 12.993 -61.677 1.00 46.01 112 GLU C O 1
ATOM 4323 N N . GLY C 1 113 ? -63.112 10.855 -61.013 1.00 45.00 113 GLY C N 1
ATOM 4324 C CA . GLY C 1 113 ? -61.944 10.612 -61.854 1.00 44.90 113 GLY C CA 1
ATOM 4325 C C . GLY C 1 113 ? -62.134 9.435 -62.796 1.00 45.08 113 GLY C C 1
ATOM 4326 O O . GLY C 1 113 ? -63.131 8.707 -62.694 1.00 44.67 113 GLY C O 1
ATOM 4327 N N . PRO C 1 114 ? -61.186 9.249 -63.733 1.00 45.19 114 PRO C N 1
ATOM 4328 C CA . PRO C 1 114 ? -61.221 8.117 -64.660 1.00 45.15 114 PRO C CA 1
ATOM 4329 C C . PRO C 1 114 ? -60.683 6.801 -64.080 1.00 44.69 114 PRO C C 1
ATOM 4330 O O . PRO C 1 114 ? -60.955 5.733 -64.641 1.00 45.54 114 PRO C O 1
ATOM 4334 N N . ALA C 1 115 ? -59.937 6.875 -62.976 1.00 43.89 115 ALA C N 1
ATOM 4335 C CA . ALA C 1 115 ? -59.331 5.684 -62.351 1.00 42.53 115 ALA C CA 1
ATOM 4336 C C . ALA C 1 115 ? -59.253 5.774 -60.822 1.00 41.18 115 ALA C C 1
ATOM 4337 O O . ALA C 1 115 ? -59.494 6.836 -60.246 1.00 41.48 115 ALA C O 1
ATOM 4339 N N . ILE C 1 116 ? -58.921 4.654 -60.178 1.00 39.68 116 ILE C N 1
ATOM 4340 C CA . ILE C 1 116 ? -58.877 4.563 -58.716 1.00 37.89 116 ILE C CA 1
ATOM 4341 C C . ILE C 1 116 ? -57.781 5.442 -58.139 1.00 36.68 116 ILE C C 1
ATOM 4342 O O . ILE C 1 116 ? -56.669 5.495 -58.665 1.00 37.16 116 ILE C O 1
ATOM 4347 N N . ALA C 1 117 ? -58.113 6.139 -57.058 1.00 34.98 117 ALA C N 1
ATOM 4348 C CA . ALA C 1 117 ? -57.137 6.943 -56.337 1.00 32.94 117 ALA C CA 1
ATOM 4349 C C . ALA C 1 117 ? -56.744 6.247 -55.035 1.00 31.15 117 ALA C C 1
ATOM 4350 O O . ALA C 1 117 ? -57.590 5.951 -54.194 1.00 31.32 117 ALA C O 1
ATOM 4352 N N . ILE C 1 118 ? -55.457 5.969 -54.888 1.00 29.38 118 ILE C N 1
ATOM 4353 C CA . ILE C 1 118 ? -54.931 5.315 -53.694 1.00 27.38 118 ILE C CA 1
ATOM 4354 C C . ILE C 1 118 ? -53.988 6.262 -52.967 1.00 26.80 118 ILE C C 1
ATOM 4355 O O . ILE C 1 118 ? -53.663 7.333 -53.476 1.00 26.82 118 ILE C O 1
ATOM 4360 N N . ALA C 1 119 ? -53.552 5.861 -51.779 1.00 26.05 119 ALA C N 1
ATOM 4361 C CA . ALA C 1 119 ? -52.549 6.617 -51.044 1.00 25.84 119 ALA C CA 1
ATOM 4362 C C . ALA C 1 119 ? -51.325 5.757 -50.771 1.00 25.94 119 ALA C C 1
ATOM 4363 O O . ALA C 1 119 ? -51.433 4.538 -50.610 1.00 25.95 119 ALA C O 1
ATOM 4365 N N . VAL C 1 120 ? -50.160 6.395 -50.742 1.00 26.32 120 VAL C N 1
ATOM 4366 C CA . VAL C 1 120 ? -48.895 5.706 -50.479 1.00 26.72 120 VAL C CA 1
ATOM 4367 C C . VAL C 1 120 ? -48.184 6.404 -49.324 1.00 26.57 120 VAL C C 1
ATOM 4368 O O . VAL C 1 120 ? -48.176 7.632 -49.255 1.00 27.16 120 VAL C O 1
ATOM 4372 N N . HIS C 1 121 ? -47.607 5.621 -48.413 1.00 26.47 121 HIS C N 1
ATOM 4373 C CA . HIS C 1 121 ? -46.956 6.171 -47.220 1.00 26.30 121 HIS C CA 1
ATOM 4374 C C . HIS C 1 121 ? -45.501 5.725 -47.085 1.00 27.06 121 HIS C C 1
ATOM 4375 O O . HIS C 1 121 ? -45.169 4.576 -47.364 1.00 26.88 121 HIS C O 1
ATOM 4382 N N . SER C 1 122 ? -44.644 6.645 -46.644 1.00 28.04 122 SER C N 1
ATOM 4383 C CA . SER C 1 122 ? -43.202 6.405 -46.579 1.00 28.34 122 SER C CA 1
ATOM 4384 C C . SER C 1 122 ? -42.726 5.841 -45.240 1.00 28.96 122 SER C C 1
ATOM 4385 O O . SER C 1 122 ? -41.852 4.970 -45.208 1.00 29.34 122 SER C O 1
ATOM 4388 N N . GLN C 1 123 ? -43.315 6.333 -44.149 1.00 29.46 123 GLN C N 1
ATOM 4389 C CA . GLN C 1 123 ? -42.828 6.079 -42.779 1.00 30.30 123 GLN C CA 1
ATOM 4390 C C . GLN C 1 123 ? -41.508 6.800 -42.510 1.00 31.38 123 GLN C C 1
ATOM 4391 O O . GLN C 1 123 ? -40.806 6.481 -41.554 1.00 30.91 123 GLN C O 1
ATOM 4397 N N . THR C 1 124 ? -41.195 7.773 -43.366 1.00 33.35 124 THR C N 1
ATOM 4398 C CA . THR C 1 124 ? -39.991 8.609 -43.274 1.00 35.66 124 THR C CA 1
ATOM 4399 C C . THR C 1 124 ? -40.370 10.049 -43.619 1.00 37.25 124 THR C C 1
ATOM 4400 O O . THR C 1 124 ? -41.482 10.303 -44.099 1.00 37.68 124 THR C O 1
ATOM 4404 N N . THR C 1 125 ? -39.443 10.983 -43.403 1.00 38.97 125 THR C N 1
ATOM 4405 C CA . THR C 1 125 ? -39.680 12.409 -43.705 1.00 40.40 125 THR C CA 1
ATOM 4406 C C . THR C 1 125 ? -39.761 12.700 -45.205 1.00 41.05 125 THR C C 1
ATOM 4407 O O . THR C 1 125 ? -40.211 13.778 -45.607 1.00 40.92 125 THR C O 1
ATOM 4411 N N . ASP C 1 126 ? -39.315 11.741 -46.019 1.00 42.05 126 ASP C N 1
ATOM 4412 C CA . ASP C 1 126 ? -39.328 11.871 -47.477 1.00 43.25 126 ASP C CA 1
ATOM 4413 C C . ASP C 1 126 ? -40.696 11.560 -48.063 1.00 43.74 126 ASP C C 1
ATOM 4414 O O . ASP C 1 126 ? -41.400 10.670 -47.581 1.00 43.84 126 ASP C O 1
ATOM 4419 N N . ILE C 1 127 ? -41.060 12.301 -49.106 1.00 44.77 127 ILE C N 1
ATOM 4420 C CA . ILE C 1 127 ? -42.277 12.043 -49.873 1.00 45.62 127 ILE C CA 1
ATOM 4421 C C . ILE C 1 127 ? -42.124 10.720 -50.630 1.00 46.00 127 ILE C C 1
ATOM 4422 O O . ILE C 1 127 ? -41.146 10.534 -51.361 1.00 46.95 127 ILE C O 1
ATOM 4427 N N . PRO C 1 128 ? -43.076 9.786 -50.443 1.00 45.93 128 PRO C N 1
ATOM 4428 C CA . PRO C 1 128 ? -43.021 8.533 -51.193 1.00 46.05 128 PRO C CA 1
ATOM 4429 C C . PRO C 1 128 ? -43.355 8.723 -52.678 1.00 46.90 128 PRO C C 1
ATOM 4430 O O . PRO C 1 128 ? -44.175 9.583 -53.029 1.00 46.66 128 PRO C O 1
ATOM 4434 N N . PRO C 1 129 ? -42.715 7.928 -53.552 1.00 48.00 129 PRO C N 1
ATOM 4435 C CA . PRO C 1 129 ? -43.038 8.017 -54.967 1.00 48.65 129 PRO C CA 1
ATOM 4436 C C . PRO C 1 129 ? -44.316 7.247 -55.283 1.00 48.82 129 PRO C C 1
ATOM 4437 O O . PRO C 1 129 ? -44.600 6.234 -54.636 1.00 48.59 129 PRO C O 1
ATOM 4441 N N . CYS C 1 130 ? -45.081 7.730 -56.260 1.00 49.41 130 CYS C N 1
ATOM 4442 C CA . CYS C 1 130 ? -46.206 6.963 -56.789 1.00 49.78 130 CYS C CA 1
ATOM 4443 C C . CYS C 1 130 ? -45.650 5.709 -57.448 1.00 50.17 130 CYS C C 1
ATOM 4444 O O . CYS C 1 130 ? -44.534 5.738 -57.981 1.00 50.32 130 CYS C O 1
ATOM 4447 N N . PRO C 1 131 ? -46.405 4.596 -57.400 1.00 50.22 131 PRO C N 1
ATOM 4448 C CA . PRO C 1 131 ? -46.009 3.401 -58.144 1.00 50.61 131 PRO C CA 1
ATOM 4449 C C . PRO C 1 131 ? -45.899 3.671 -59.651 1.00 51.39 131 PRO C C 1
ATOM 4450 O O . PRO C 1 131 ? -46.435 4.673 -60.137 1.00 52.13 131 PRO C O 1
ATOM 4454 N N . HIS C 1 132 ? -45.201 2.790 -60.370 1.00 51.84 132 HIS C N 1
ATOM 4455 C CA . HIS C 1 132 ? -44.934 2.941 -61.816 1.00 52.55 132 HIS C CA 1
ATOM 4456 C C . HIS C 1 132 ? -46.208 2.911 -62.685 1.00 52.21 132 HIS C C 1
ATOM 4457 O O . HIS C 1 132 ? -46.853 1.868 -62.818 1.00 52.37 132 HIS C O 1
ATOM 4464 N N . GLY C 1 133 ? -46.559 4.059 -63.270 1.00 51.92 133 GLY C N 1
ATOM 4465 C CA . GLY C 1 133 ? -47.769 4.197 -64.095 1.00 51.30 133 GLY C CA 1
ATOM 4466 C C . GLY C 1 133 ? -48.891 4.967 -63.416 1.00 50.73 133 GLY C C 1
ATOM 4467 O O . GLY C 1 133 ? -50.026 4.991 -63.904 1.00 50.19 133 GLY C O 1
ATOM 4468 N N . TRP C 1 134 ? -48.564 5.603 -62.293 1.00 50.39 134 TRP C N 1
ATOM 4469 C CA . TRP C 1 134 ? -49.523 6.371 -61.504 1.00 49.87 134 TRP C CA 1
ATOM 4470 C C . TRP C 1 134 ? -49.156 7.859 -61.470 1.00 49.75 134 TRP C C 1
ATOM 4471 O O . TRP C 1 134 ? -47.978 8.216 -61.570 1.00 50.06 134 TRP C O 1
ATOM 4482 N N . ILE C 1 135 ? -50.165 8.713 -61.310 1.00 49.30 135 ILE C N 1
ATOM 4483 C CA . ILE C 1 135 ? -49.985 10.170 -61.298 1.00 49.28 135 ILE C CA 1
ATOM 4484 C C . ILE C 1 135 ? -50.279 10.790 -59.925 1.00 48.41 135 ILE C C 1
ATOM 4485 O O . ILE C 1 135 ? -51.271 10.450 -59.282 1.00 48.53 135 ILE C O 1
ATOM 4490 N N . SER C 1 136 ? -49.414 11.706 -59.492 1.00 47.41 136 SER C N 1
ATOM 4491 C CA . SER C 1 136 ? -49.567 12.394 -58.208 1.00 46.27 136 SER C CA 1
ATOM 4492 C C . SER C 1 136 ? -50.717 13.408 -58.225 1.00 45.17 136 SER C C 1
ATOM 4493 O O . SER C 1 136 ? -50.803 14.255 -59.118 1.00 45.36 136 SER C O 1
ATOM 4496 N N . LEU C 1 137 ? -51.598 13.308 -57.232 1.00 43.59 137 LEU C N 1
ATOM 4497 C CA . LEU C 1 137 ? -52.701 14.259 -57.064 1.00 42.35 137 LEU C CA 1
ATOM 4498 C C . LEU C 1 137 ? -52.372 15.302 -55.997 1.00 41.34 137 LEU C C 1
ATOM 4499 O O . LEU C 1 137 ? -52.552 16.504 -56.230 1.00 41.29 137 LEU C O 1
ATOM 4504 N N . TRP C 1 138 ? -51.908 14.844 -54.832 1.00 39.70 138 TRP C N 1
ATOM 4505 C CA . TRP C 1 138 ? -51.373 15.753 -53.814 1.00 38.78 138 TRP C CA 1
ATOM 4506 C C . TRP C 1 138 ? -50.407 15.109 -52.824 1.00 37.53 138 TRP C C 1
ATOM 4507 O O . TRP C 1 138 ? -50.376 13.884 -52.681 1.00 37.02 138 TRP C O 1
ATOM 4518 N N . LYS C 1 139 ? -49.626 15.965 -52.165 1.00 36.88 139 LYS C N 1
ATOM 4519 C CA . LYS C 1 139 ? -48.717 15.618 -51.068 1.00 35.85 139 LYS C CA 1
ATOM 4520 C C . LYS C 1 139 ? -49.334 15.915 -49.703 1.00 35.22 139 LYS C C 1
ATOM 4521 O O . LYS C 1 139 ? -50.001 16.927 -49.522 1.00 34.97 139 LYS C O 1
ATOM 4527 N N . GLY C 1 140 ? -49.075 15.051 -48.731 1.00 34.38 140 GLY C N 1
ATOM 4528 C CA . GLY C 1 140 ? -49.595 15.266 -47.379 1.00 33.47 140 GLY C CA 1
ATOM 4529 C C . GLY C 1 140 ? -48.919 14.493 -46.257 1.00 33.06 140 GLY C C 1
ATOM 4530 O O . GLY C 1 140 ? -47.797 13.990 -46.415 1.00 33.40 140 GLY C O 1
ATOM 4531 N N . PHE C 1 141 ? -49.627 14.384 -45.129 1.00 32.04 141 PHE C N 1
ATOM 4532 C CA . PHE C 1 141 ? -49.143 13.681 -43.937 1.00 30.59 141 PHE C CA 1
ATOM 4533 C C . PHE C 1 141 ? -50.028 12.488 -43.593 1.00 29.33 141 PHE C C 1
ATOM 4534 O O . PHE C 1 141 ? -51.224 12.491 -43.860 1.00 29.54 141 PHE C O 1
ATOM 4542 N N . SER C 1 142 ? -49.423 11.477 -42.983 1.00 28.15 142 SER C N 1
ATOM 4543 C CA . SER C 1 142 ? -50.077 10.205 -42.716 1.00 26.55 142 SER C CA 1
ATOM 4544 C C . SER C 1 142 ? -50.967 10.249 -41.470 1.00 25.34 142 SER C C 1
ATOM 4545 O O . SER C 1 142 ? -50.476 10.231 -40.341 1.00 25.30 142 SER C O 1
ATOM 4548 N N . PHE C 1 143 ? -52.279 10.286 -41.695 1.00 23.92 143 PHE C N 1
ATOM 4549 C CA . PHE C 1 143 ? -53.280 10.422 -40.643 1.00 22.06 143 PHE C CA 1
ATOM 4550 C C . PHE C 1 143 ? -53.968 9.078 -40.457 1.00 20.93 143 PHE C C 1
ATOM 4551 O O . PHE C 1 143 ? -54.645 8.608 -41.366 1.00 20.87 143 PHE C O 1
ATOM 4559 N N . ILE C 1 144 ? -53.786 8.456 -39.290 1.00 20.01 144 ILE C N 1
ATOM 4560 C CA . ILE C 1 144 ? -54.238 7.071 -39.074 1.00 18.93 144 ILE C CA 1
ATOM 4561 C C . ILE C 1 144 ? -55.504 6.916 -38.211 1.00 18.69 144 ILE C C 1
ATOM 4562 O O . ILE C 1 144 ? -56.420 6.199 -38.606 1.00 18.59 144 ILE C O 1
ATOM 4567 N N . MET C 1 145 ? -55.565 7.577 -37.053 1.00 18.04 145 MET C N 1
ATOM 4568 C CA . MET C 1 145 ? -56.783 7.535 -36.225 1.00 17.42 145 MET C CA 1
ATOM 4569 C C . MET C 1 145 ? -56.956 8.737 -35.297 1.00 17.09 145 MET C C 1
ATOM 4570 O O . MET C 1 145 ? -56.161 9.678 -35.323 1.00 17.80 145 MET C O 1
ATOM 4575 N N . PHE C 1 146 ? -58.006 8.690 -34.484 1.00 16.18 146 PHE C N 1
ATOM 4576 C CA . PHE C 1 146 ? -58.395 9.819 -33.648 1.00 15.65 146 PHE C CA 1
ATOM 4577 C C . PHE C 1 146 ? -59.333 9.371 -32.531 1.00 15.14 146 PHE C C 1
ATOM 4578 O O . PHE C 1 146 ? -60.157 8.478 -32.728 1.00 14.79 146 PHE C O 1
ATOM 4586 N N . THR C 1 147 ? -59.188 9.988 -31.360 1.00 14.11 147 THR C N 1
ATOM 4587 C CA . THR C 1 147 ? -60.091 9.768 -30.248 1.00 13.13 147 THR C CA 1
ATOM 4588 C C . THR C 1 147 ? -60.466 11.108 -29.627 1.00 13.60 147 THR C C 1
ATOM 4589 O O . THR C 1 147 ? -59.699 12.073 -29.680 1.00 14.10 147 THR C O 1
ATOM 4593 N N . SER C 1 148 ? -61.648 11.158 -29.028 1.00 13.44 148 SER C N 1
ATOM 4594 C CA . SER C 1 148 ? -62.076 12.329 -28.281 1.00 13.27 148 SER C CA 1
ATOM 4595 C C . SER C 1 148 ? -62.770 11.889 -26.990 1.00 13.09 148 SER C C 1
ATOM 4596 O O . SER C 1 148 ? -62.137 11.255 -26.140 1.00 13.04 148 SER C O 1
ATOM 4599 N N . ALA C 1 149 ? -64.062 12.196 -26.855 1.00 12.74 149 ALA C N 1
ATOM 4600 C CA . ALA C 1 149 ? -64.798 11.966 -25.610 1.00 11.98 149 ALA C CA 1
ATOM 4601 C C . ALA C 1 149 ? -65.056 10.491 -25.345 1.00 11.89 149 ALA C C 1
ATOM 4602 O O . ALA C 1 149 ? -65.449 9.736 -26.244 1.00 12.39 149 ALA C O 1
ATOM 4604 N N . GLY C 1 150 ? -64.827 10.089 -24.101 1.00 11.21 150 GLY C N 1
ATOM 4605 C CA . GLY C 1 150 ? -64.867 8.684 -23.711 1.00 10.57 150 GLY C CA 1
ATOM 4606 C C . GLY C 1 150 ? -63.743 7.887 -24.352 1.00 10.58 150 GLY C C 1
ATOM 4607 O O . GLY C 1 150 ? -63.723 6.662 -24.271 1.00 9.25 150 GLY C O 1
ATOM 4608 N N . SER C 1 151 ? -62.807 8.606 -24.971 1.00 11.11 151 SER C N 1
ATOM 4609 C CA . SER C 1 151 ? -61.768 8.058 -25.845 1.00 11.77 151 SER C CA 1
ATOM 4610 C C . SER C 1 151 ? -62.318 7.179 -26.956 1.00 11.89 151 SER C C 1
ATOM 4611 O O . SER C 1 151 ? -61.649 6.259 -27.418 1.00 11.32 151 SER C O 1
ATOM 4614 N N . GLU C 1 152 ? -63.540 7.487 -27.386 1.00 12.71 152 GLU C N 1
ATOM 4615 C CA . GLU C 1 152 ? -64.151 6.861 -28.548 1.00 14.02 152 GLU C CA 1
ATOM 4616 C C . GLU C 1 152 ? -63.622 7.487 -29.832 1.00 14.62 152 GLU C C 1
ATOM 4617 O O . GLU C 1 152 ? -63.189 8.644 -29.845 1.00 15.69 152 GLU C O 1
ATOM 4623 N N . GLY C 1 153 ? -63.662 6.718 -30.910 1.00 14.17 153 GLY C N 1
ATOM 4624 C CA . GLY C 1 153 ? -63.152 7.169 -32.186 1.00 14.39 153 GLY C CA 1
ATOM 4625 C C . GLY C 1 153 ? -62.932 6.025 -33.146 1.00 15.25 153 GLY C C 1
ATOM 4626 O O . GLY C 1 153 ? -63.361 4.891 -32.912 1.00 15.36 153 GLY C O 1
ATOM 4627 N N . THR C 1 154 ? -62.263 6.337 -34.244 1.00 15.90 154 THR C N 1
ATOM 4628 C CA . THR C 1 154 ? -61.962 5.363 -35.274 1.00 16.74 154 THR C CA 1
ATOM 4629 C C . THR C 1 154 ? -60.841 5.980 -36.098 1.00 17.14 154 THR C C 1
ATOM 4630 O O . THR C 1 154 ? -60.231 6.966 -35.661 1.00 17.37 154 THR C O 1
ATOM 4634 N N . GLY C 1 155 ? -60.558 5.416 -37.270 1.00 17.40 155 GLY C N 1
ATOM 4635 C CA . GLY C 1 155 ? -59.491 5.948 -38.105 1.00 17.78 155 GLY C CA 1
ATOM 4636 C C . GLY C 1 155 ? -59.748 5.894 -39.589 1.00 18.03 155 GLY C C 1
ATOM 4637 O O . GLY C 1 155 ? -60.885 5.755 -40.031 1.00 18.89 155 GLY C O 1
ATOM 4638 N N . GLN C 1 156 ? -58.665 5.995 -40.351 1.00 18.42 156 GLN C N 1
ATOM 4639 C CA . GLN C 1 156 ? -58.711 5.964 -41.800 1.00 18.41 156 GLN C CA 1
ATOM 4640 C C . GLN C 1 156 ? -57.975 4.742 -42.329 1.00 18.22 156 GLN C C 1
ATOM 4641 O O . GLN C 1 156 ? -57.053 4.242 -41.680 1.00 17.47 156 GLN C O 1
ATOM 4647 N N . ALA C 1 157 ? -58.387 4.263 -43.499 1.00 18.40 157 ALA C N 1
ATOM 4648 C CA . ALA C 1 157 ? -57.639 3.238 -44.217 1.00 19.04 157 ALA C CA 1
ATOM 4649 C C . ALA C 1 157 ? -56.417 3.871 -44.866 1.00 19.73 157 ALA C C 1
ATOM 4650 O O . ALA C 1 157 ? -56.532 4.865 -45.574 1.00 20.21 157 ALA C O 1
ATOM 4652 N N . LEU C 1 158 ? -55.245 3.292 -44.628 1.00 20.74 158 LEU C N 1
ATOM 4653 C CA . LEU C 1 158 ? -54.002 3.812 -45.197 1.00 21.56 158 LEU C CA 1
ATOM 4654 C C . LEU C 1 158 ? -53.962 3.706 -46.720 1.00 21.98 158 LEU C C 1
ATOM 4655 O O . LEU C 1 158 ? -53.197 4.427 -47.370 1.00 22.25 158 LEU C O 1
ATOM 4660 N N . ALA C 1 159 ? -54.784 2.818 -47.277 1.00 21.55 159 ALA C N 1
ATOM 4661 C CA . ALA C 1 159 ? -54.952 2.714 -48.723 1.00 21.70 159 ALA C CA 1
ATOM 4662 C C . ALA C 1 159 ? -55.739 3.893 -49.294 1.00 21.99 159 ALA C C 1
ATOM 4663 O O . ALA C 1 159 ? -55.627 4.189 -50.484 1.00 22.14 159 ALA C O 1
ATOM 4665 N N . SER C 1 160 ? -56.530 4.557 -48.448 1.00 21.76 160 SER C N 1
ATOM 4666 C CA . SER C 1 160 ? -57.466 5.589 -48.900 1.00 21.77 160 SER C CA 1
ATOM 4667 C C . SER C 1 160 ? -56.840 6.979 -48.934 1.00 22.75 160 SER C C 1
ATOM 4668 O O . SER C 1 160 ? -56.020 7.312 -48.071 1.00 23.25 160 SER C O 1
ATOM 4671 N N . PRO C 1 161 ? -57.234 7.804 -49.924 1.00 22.89 161 PRO C N 1
ATOM 4672 C CA . PRO C 1 161 ? -56.829 9.210 -49.964 1.00 23.15 161 PRO C CA 1
ATOM 4673 C C . PRO C 1 161 ? -57.050 9.932 -48.625 1.00 23.20 161 PRO C C 1
ATOM 4674 O O . PRO C 1 161 ? -56.311 10.865 -48.303 1.00 22.90 161 PRO C O 1
ATOM 4678 N N . GLY C 1 162 ? -58.047 9.492 -47.855 1.00 23.08 162 GLY C N 1
ATOM 4679 C CA . GLY C 1 162 ? -58.372 10.105 -46.567 1.00 22.78 162 GLY C CA 1
ATOM 4680 C C . GLY C 1 162 ? -57.290 10.025 -45.503 1.00 22.87 162 GLY C C 1
ATOM 4681 O O . GLY C 1 162 ? -57.298 10.804 -44.551 1.00 22.34 162 GLY C O 1
ATOM 4682 N N . SER C 1 163 ? -56.365 9.078 -45.660 1.00 23.47 163 SER C N 1
ATOM 4683 C CA . SER C 1 163 ? -55.239 8.903 -44.739 1.00 23.94 163 SER C CA 1
ATOM 4684 C C . SER C 1 163 ? -54.059 9.827 -45.059 1.00 25.40 163 SER C C 1
ATOM 4685 O O . SER C 1 163 ? -52.948 9.630 -44.551 1.00 25.49 163 SER C O 1
ATOM 4688 N N . CYS C 1 164 ? -54.297 10.830 -45.905 1.00 26.89 164 CYS C N 1
ATOM 4689 C CA . CYS C 1 164 ? -53.233 11.708 -46.385 1.00 28.28 164 CYS C CA 1
ATOM 4690 C C . CYS C 1 164 ? -53.647 13.179 -46.378 1.00 29.07 164 CYS C C 1
ATOM 4691 O O . CYS C 1 164 ? -53.933 13.758 -47.428 1.00 29.43 164 CYS C O 1
ATOM 4694 N N . LEU C 1 165 ? -53.678 13.777 -45.188 1.00 29.88 165 LEU C N 1
ATOM 4695 C CA . LEU C 1 165 ? -54.059 15.175 -45.028 1.00 30.83 165 LEU C CA 1
ATOM 4696 C C . LEU C 1 165 ? -52.938 16.127 -45.446 1.00 31.71 165 LEU C C 1
ATOM 4697 O O . LEU C 1 165 ? -51.776 15.934 -45.085 1.00 31.43 165 LEU C O 1
ATOM 4702 N N . GLU C 1 166 ? -53.307 17.158 -46.201 1.00 32.82 166 GLU C N 1
ATOM 4703 C CA . GLU C 1 166 ? -52.340 18.088 -46.786 1.00 34.02 166 GLU C CA 1
ATOM 4704 C C . GLU C 1 166 ? -51.768 19.066 -45.759 1.00 33.91 166 GLU C C 1
ATOM 4705 O O . GLU C 1 166 ? -50.626 19.506 -45.885 1.00 33.78 166 GLU C O 1
ATOM 4711 N N . GLU C 1 167 ? -52.561 19.401 -44.747 1.00 33.65 167 GLU C N 1
ATOM 4712 C CA . GLU C 1 167 ? -52.109 20.308 -43.694 1.00 32.99 167 GLU C CA 1
ATOM 4713 C C . GLU C 1 167 ? -52.034 19.561 -42.364 1.00 31.42 167 GLU C C 1
ATOM 4714 O O . GLU C 1 167 ? -53.048 19.091 -41.855 1.00 31.12 167 GLU C O 1
ATOM 4720 N N . PHE C 1 168 ? -50.834 19.439 -41.808 1.00 30.13 168 PHE C N 1
ATOM 4721 C CA . PHE C 1 168 ? -50.684 18.809 -40.501 1.00 28.55 168 PHE C CA 1
ATOM 4722 C C . PHE C 1 168 ? -51.155 19.752 -39.408 1.00 27.66 168 PHE C C 1
ATOM 4723 O O . PHE C 1 168 ? -50.778 20.926 -39.382 1.00 27.63 168 PHE C O 1
ATOM 4731 N N . ARG C 1 169 ? -51.980 19.215 -38.513 1.00 26.54 169 ARG C N 1
ATOM 4732 C CA . ARG C 1 169 ? -52.498 19.930 -37.349 1.00 25.35 169 ARG C CA 1
ATOM 4733 C C . ARG C 1 169 ? -52.538 18.961 -36.180 1.00 24.73 169 ARG C C 1
ATOM 4734 O O . ARG C 1 169 ? -53.106 17.871 -36.292 1.00 24.33 169 ARG C O 1
ATOM 4742 N N . ALA C 1 170 ? -51.948 19.356 -35.057 1.00 24.47 170 ALA C N 1
ATOM 4743 C CA . ALA C 1 170 ? -52.070 18.565 -33.844 1.00 24.19 170 ALA C CA 1
ATOM 4744 C C . ALA C 1 170 ? -53.546 18.338 -33.529 1.00 24.06 170 ALA C C 1
ATOM 4745 O O . ALA C 1 170 ? -53.922 17.247 -33.110 1.00 24.67 170 ALA C O 1
ATOM 4747 N N . SER C 1 171 ? -54.366 19.366 -33.754 1.00 23.61 171 SER C N 1
ATOM 4748 C CA . SER C 1 171 ? -55.807 19.301 -33.543 1.00 23.31 171 SER C CA 1
ATOM 4749 C C . SER C 1 171 ? -56.549 19.463 -34.859 1.00 22.71 171 SER C C 1
ATOM 4750 O O . SER C 1 171 ? -56.938 20.582 -35.204 1.00 23.41 171 SER C O 1
ATOM 4753 N N . PRO C 1 172 ? -56.763 18.354 -35.590 1.00 21.40 172 PRO C N 1
ATOM 4754 C CA . PRO C 1 172 ? -57.380 18.432 -36.905 1.00 20.52 172 PRO C CA 1
ATOM 4755 C C . PRO C 1 172 ? -58.902 18.460 -36.887 1.00 19.29 172 PRO C C 1
ATOM 4756 O O . PRO C 1 172 ? -59.505 18.600 -37.950 1.00 19.97 172 PRO C O 1
ATOM 4760 N N . PHE C 1 173 ? -59.521 18.327 -35.713 1.00 17.60 173 PHE C N 1
ATOM 4761 C CA . PHE C 1 173 ? -60.993 18.234 -35.646 1.00 15.77 173 PHE C CA 1
ATOM 4762 C C . PHE C 1 173 ? -61.638 18.930 -34.446 1.00 15.28 173 PHE C C 1
ATOM 4763 O O . PHE C 1 173 ? -60.993 19.170 -33.433 1.00 13.81 173 PHE C O 1
ATOM 4771 N N . LEU C 1 174 ? -62.924 19.244 -34.578 1.00 16.48 174 LEU C N 1
ATOM 4772 C CA . LEU C 1 174 ? -63.708 19.851 -33.501 1.00 17.25 174 LEU C CA 1
ATOM 4773 C C . LEU C 1 174 ? -64.756 18.889 -32.999 1.00 17.40 174 LEU C C 1
ATOM 4774 O O . LEU C 1 174 ? -65.351 18.157 -33.783 1.00 17.30 174 LEU C O 1
ATOM 4779 N N . GLU C 1 175 ? -64.995 18.914 -31.694 1.00 18.11 175 GLU C N 1
ATOM 4780 C CA . GLU C 1 175 ? -66.066 18.130 -31.097 1.00 19.22 175 GLU C CA 1
ATOM 4781 C C . GLU C 1 175 ? -67.325 18.966 -30.985 1.00 20.31 175 GLU C C 1
ATOM 4782 O O . GLU C 1 175 ? -67.290 20.044 -30.392 1.00 20.73 175 GLU C O 1
ATOM 4788 N N . CYS C 1 176 ? -68.424 18.448 -31.531 1.00 21.19 176 CYS C N 1
ATOM 4789 C CA . CYS C 1 176 ? -69.709 19.161 -31.575 1.00 22.29 176 CYS C CA 1
ATOM 4790 C C . CYS C 1 176 ? -70.806 18.359 -30.889 1.00 22.85 176 CYS C C 1
ATOM 4791 O O . CYS C 1 176 ? -70.757 17.127 -30.873 1.00 23.18 176 CYS C O 1
ATOM 4794 N N . HIS C 1 177 ? -71.802 19.065 -30.351 1.00 23.49 177 HIS C N 1
ATOM 4795 C CA . HIS C 1 177 ? -72.838 18.454 -29.512 1.00 23.82 177 HIS C CA 1
ATOM 4796 C C . HIS C 1 177 ? -74.273 18.693 -29.998 1.00 23.80 177 HIS C C 1
ATOM 4797 O O . HIS C 1 177 ? -74.551 19.643 -30.726 1.00 24.11 177 HIS C O 1
ATOM 4804 N N . GLY C 1 178 ? -75.183 17.826 -29.568 1.00 23.69 178 GLY C N 1
ATOM 4805 C CA . GLY C 1 178 ? -76.601 17.950 -29.898 1.00 24.36 178 GLY C CA 1
ATOM 4806 C C . GLY C 1 178 ? -77.208 19.240 -29.383 1.00 24.22 178 GLY C C 1
ATOM 4807 O O . GLY C 1 178 ? -78.064 19.833 -30.039 1.00 24.23 178 GLY C O 1
ATOM 4808 N N . ARG C 1 179 ? -76.745 19.669 -28.211 1.00 24.36 179 ARG C N 1
ATOM 4809 C CA . ARG C 1 179 ? -77.146 20.938 -27.603 1.00 24.19 179 ARG C CA 1
ATOM 4810 C C . ARG C 1 179 ? -76.664 22.171 -28.402 1.00 24.38 179 ARG C C 1
ATOM 4811 O O . ARG C 1 179 ? -76.982 23.314 -28.047 1.00 24.89 179 ARG C O 1
ATOM 4819 N N . GLY C 1 180 ? -75.891 21.935 -29.462 1.00 23.57 180 GLY C N 1
ATOM 4820 C CA . GLY C 1 180 ? -75.534 22.987 -30.412 1.00 23.33 180 GLY C CA 1
ATOM 4821 C C . GLY C 1 180 ? -74.151 23.601 -30.280 1.00 23.37 180 GLY C C 1
ATOM 4822 O O . GLY C 1 180 ? -73.768 24.444 -31.093 1.00 23.67 180 GLY C O 1
ATOM 4823 N N . THR C 1 181 ? -73.399 23.176 -29.266 1.00 23.17 181 THR C N 1
ATOM 4824 C CA . THR C 1 181 ? -72.075 23.727 -28.983 1.00 23.12 181 THR C CA 1
ATOM 4825 C C . THR C 1 181 ? -70.953 22.913 -29.629 1.00 22.70 181 THR C C 1
ATOM 4826 O O . THR C 1 181 ? -71.144 21.748 -29.948 1.00 22.93 181 THR C O 1
ATOM 4830 N N . CYS C 1 182 ? -69.797 23.542 -29.840 1.00 22.55 182 CYS C N 1
ATOM 4831 C CA . CYS C 1 182 ? -68.577 22.851 -30.278 1.00 22.40 182 CYS C CA 1
ATOM 4832 C C . CYS C 1 182 ? -67.375 23.460 -29.586 1.00 22.66 182 CYS C C 1
ATOM 4833 O O . CYS C 1 182 ? -67.395 24.633 -29.214 1.00 23.20 182 CYS C O 1
ATOM 4836 N N . ASN C 1 183 ? -66.322 22.666 -29.434 1.00 22.86 183 ASN C N 1
ATOM 4837 C CA . ASN C 1 183 ? -65.097 23.122 -28.798 1.00 23.10 183 ASN C CA 1
ATOM 4838 C C . ASN C 1 183 ? -63.983 22.112 -29.036 1.00 23.09 183 ASN C C 1
ATOM 4839 O O . ASN C 1 183 ? -64.244 20.986 -29.462 1.00 23.41 183 ASN C O 1
ATOM 4844 N N . TYR C 1 184 ? -62.744 22.532 -28.805 1.00 23.49 184 TYR C N 1
ATOM 4845 C CA . TYR C 1 184 ? -61.643 21.605 -28.622 1.00 23.27 184 TYR C CA 1
ATOM 4846 C C . TYR C 1 184 ? -61.674 21.180 -27.164 1.00 22.69 184 TYR C C 1
ATOM 4847 O O . TYR C 1 184 ? -62.102 21.956 -26.305 1.00 23.21 184 TYR C O 1
ATOM 4856 N N . TYR C 1 185 ? -61.244 19.947 -26.894 1.00 21.86 185 TYR C N 1
ATOM 4857 C CA . TYR C 1 185 ? -61.103 19.456 -25.524 1.00 20.83 185 TYR C CA 1
ATOM 4858 C C . TYR C 1 185 ? -59.740 18.808 -25.293 1.00 20.41 185 TYR C C 1
ATOM 4859 O O . TYR C 1 185 ? -59.087 18.383 -26.241 1.00 20.34 185 TYR C O 1
ATOM 4868 N N . SER C 1 186 ? -59.324 18.744 -24.030 1.00 20.02 186 SER C N 1
ATOM 4869 C CA . SER C 1 186 ? -58.025 18.192 -23.652 1.00 20.12 186 SER C CA 1
ATOM 4870 C C . SER C 1 186 ? -57.812 16.756 -24.107 1.00 19.55 186 SER C C 1
ATOM 4871 O O . SER C 1 186 ? -56.724 16.402 -24.548 1.00 19.72 186 SER C O 1
ATOM 4874 N N . ASN C 1 187 ? -58.852 15.938 -24.017 1.00 19.02 187 ASN C N 1
ATOM 4875 C CA . ASN C 1 187 ? -58.752 14.553 -24.471 1.00 19.08 187 ASN C CA 1
ATOM 4876 C C . ASN C 1 187 ? -58.913 14.305 -25.970 1.00 19.51 187 ASN C C 1
ATOM 4877 O O . ASN C 1 187 ? -58.965 13.149 -26.389 1.00 20.05 187 ASN C O 1
ATOM 4882 N N . SER C 1 188 ? -58.977 15.366 -26.772 1.00 20.26 188 SER C N 1
ATOM 4883 C CA . SER C 1 188 ? -59.045 15.220 -28.225 1.00 21.12 188 SER C CA 1
ATOM 4884 C C . SER C 1 188 ? -57.667 14.896 -28.766 1.00 21.42 188 SER C C 1
ATOM 4885 O O . SER C 1 188 ? -56.724 15.685 -28.613 1.00 22.28 188 SER C O 1
ATOM 4888 N N . TYR C 1 189 ? -57.552 13.727 -29.388 1.00 21.18 189 TYR C N 1
ATOM 4889 C CA . TYR C 1 189 ? -56.262 13.218 -29.837 1.00 20.63 189 TYR C CA 1
ATOM 4890 C C . TYR C 1 189 ? -56.258 12.887 -31.329 1.00 20.26 189 TYR C C 1
ATOM 4891 O O . TYR C 1 189 ? -57.234 12.366 -31.866 1.00 19.87 189 TYR C O 1
ATOM 4900 N N . SER C 1 190 ? -55.140 13.194 -31.981 1.00 20.05 190 SER C N 1
ATOM 4901 C CA . SER C 1 190 ? -54.893 12.798 -33.365 1.00 19.82 190 SER C CA 1
ATOM 4902 C C . SER C 1 190 ? -53.722 11.821 -33.429 1.00 19.75 190 SER C C 1
ATOM 4903 O O . SER C 1 190 ? -52.675 12.032 -32.801 1.00 18.63 190 SER C O 1
ATOM 4906 N N . PHE C 1 191 ? -53.905 10.744 -34.186 1.00 19.98 191 PHE C N 1
ATOM 4907 C CA . PHE C 1 191 ? -52.855 9.748 -34.350 1.00 20.10 191 PHE C CA 1
ATOM 4908 C C . PHE C 1 191 ? -52.323 9.769 -35.771 1.00 20.56 191 PHE C C 1
ATOM 4909 O O . PHE C 1 191 ? -53.098 9.821 -36.735 1.00 21.02 191 PHE C O 1
ATOM 4917 N N . TRP C 1 192 ? -50.999 9.726 -35.888 1.00 20.67 192 TRP C N 1
ATOM 4918 C CA . TRP C 1 192 ? -50.317 9.793 -37.176 1.00 20.53 192 TRP C CA 1
ATOM 4919 C C . TRP C 1 192 ? -49.271 8.694 -37.260 1.00 21.28 192 TRP C C 1
ATOM 4920 O O . TRP C 1 192 ? -48.663 8.339 -36.247 1.00 21.04 192 TRP C O 1
ATOM 4931 N N . LEU C 1 193 ? -49.073 8.147 -38.461 1.00 22.38 193 LEU C N 1
ATOM 4932 C CA . LEU C 1 193 ? -47.939 7.264 -38.702 1.00 23.32 193 LEU C CA 1
ATOM 4933 C C . LEU C 1 193 ? -46.655 8.029 -38.398 1.00 24.34 193 LEU C C 1
ATOM 4934 O O . LEU C 1 193 ? -46.549 9.219 -38.715 1.00 24.13 193 LEU C O 1
ATOM 4939 N N . ALA C 1 194 ? -45.690 7.347 -37.777 1.00 25.42 194 ALA C N 1
ATOM 4940 C CA . ALA C 1 194 ? -44.446 7.986 -37.342 1.00 26.61 194 ALA C CA 1
ATOM 4941 C C . ALA C 1 194 ? -43.339 7.920 -38.394 1.00 28.16 194 ALA C C 1
ATOM 4942 O O . ALA C 1 194 ? -43.206 6.930 -39.123 1.00 28.68 194 ALA C O 1
ATOM 4944 N N . SER C 1 195 ? -42.548 8.986 -38.469 1.00 29.99 195 SER C N 1
ATOM 4945 C CA . SER C 1 195 ? -41.346 8.999 -39.298 1.00 31.81 195 SER C CA 1
ATOM 4946 C C . SER C 1 195 ? -40.242 8.191 -38.608 1.00 32.73 195 SER C C 1
ATOM 4947 O O . SER C 1 195 ? -39.920 8.437 -37.445 1.00 32.70 195 SER C O 1
ATOM 4950 N N . LEU C 1 196 ? -39.681 7.213 -39.320 1.00 34.45 196 LEU C N 1
ATOM 4951 C CA . LEU C 1 196 ? -38.682 6.296 -38.745 1.00 36.12 196 LEU C CA 1
ATOM 4952 C C . LEU C 1 196 ? -37.347 6.460 -39.459 1.00 37.77 196 LEU C C 1
ATOM 4953 O O . LEU C 1 196 ? -37.308 6.732 -40.660 1.00 38.24 196 LEU C O 1
ATOM 4958 N N . ASN C 1 197 ? -36.244 6.314 -38.735 1.00 39.35 197 ASN C N 1
ATOM 4959 C CA . ASN C 1 197 ? -34.943 6.460 -39.382 1.00 40.78 197 ASN C CA 1
ATOM 4960 C C . ASN C 1 197 ? -34.442 5.112 -39.917 1.00 42.08 197 ASN C C 1
ATOM 4961 O O . ASN C 1 197 ? -34.070 4.229 -39.138 1.00 42.34 197 ASN C O 1
ATOM 4966 N N . PRO C 1 198 ? -34.427 4.981 -41.263 1.00 43.36 198 PRO C N 1
ATOM 4967 C CA . PRO C 1 198 ? -34.328 3.823 -42.177 1.00 44.16 198 PRO C CA 1
ATOM 4968 C C . PRO C 1 198 ? -33.321 2.718 -41.837 1.00 44.79 198 PRO C C 1
ATOM 4969 O O . PRO C 1 198 ? -33.469 1.585 -42.288 1.00 44.57 198 PRO C O 1
ATOM 4973 N N . GLU C 1 199 ? -32.287 3.065 -41.111 1.00 45.72 199 GLU C N 1
ATOM 4974 C CA . GLU C 1 199 ? -31.198 2.182 -40.774 1.00 46.20 199 GLU C CA 1
ATOM 4975 C C . GLU C 1 199 ? -31.553 0.972 -39.911 1.00 46.33 199 GLU C C 1
ATOM 4976 O O . GLU C 1 199 ? -31.528 -0.154 -40.373 1.00 46.15 199 GLU C O 1
ATOM 4982 N N . ARG C 1 200 ? -31.878 1.218 -38.651 1.00 46.39 200 ARG C N 1
ATOM 4983 C CA . ARG C 1 200 ? -32.297 0.157 -37.751 1.00 46.27 200 ARG C CA 1
ATOM 4984 C C . ARG C 1 200 ? -33.806 0.014 -37.625 1.00 45.31 200 ARG C C 1
ATOM 4985 O O . ARG C 1 200 ? -34.507 0.813 -36.984 1.00 45.78 200 ARG C O 1
ATOM 4993 N N . MET C 1 201 ? -34.282 -1.028 -38.292 1.00 43.32 201 MET C N 1
ATOM 4994 C CA . MET C 1 201 ? -35.589 -1.580 -38.063 1.00 41.17 201 MET C CA 1
ATOM 4995 C C . MET C 1 201 ? -35.374 -2.676 -37.031 1.00 39.69 201 MET C C 1
ATOM 4996 O O . MET C 1 201 ? -34.230 -2.998 -36.685 1.00 39.91 201 MET C O 1
ATOM 5001 N N . PHE C 1 202 ? -36.471 -3.239 -36.538 1.00 37.30 202 PHE C N 1
ATOM 5002 C CA . PHE C 1 202 ? -36.443 -4.282 -35.498 1.00 35.63 202 PHE C CA 1
ATOM 5003 C C . PHE C 1 202 ? -35.625 -3.871 -34.289 1.00 35.98 202 PHE C C 1
ATOM 5004 O O . PHE C 1 202 ? -35.019 -4.712 -33.626 1.00 36.38 202 PHE C O 1
ATOM 5012 N N . ARG C 1 203 ? -35.605 -2.568 -34.029 1.00 35.59 203 ARG C N 1
ATOM 5013 C CA . ARG C 1 203 ? -34.929 -2.020 -32.869 1.00 35.36 203 ARG C CA 1
ATOM 5014 C C . ARG C 1 203 ? -35.878 -1.185 -32.024 1.00 34.58 203 ARG C C 1
ATOM 5015 O O . ARG C 1 203 ? -36.738 -0.465 -32.556 1.00 34.34 203 ARG C O 1
ATOM 5023 N N . LYS C 1 204 ? -35.714 -1.307 -30.707 1.00 33.72 204 LYS C N 1
ATOM 5024 C CA . LYS C 1 204 ? -36.560 -0.641 -29.723 1.00 32.43 204 LYS C CA 1
ATOM 5025 C C . LYS C 1 204 ? -36.823 0.794 -30.148 1.00 31.70 204 LYS C C 1
ATOM 5026 O O . LYS C 1 204 ? -35.881 1.541 -30.433 1.00 32.67 204 LYS C O 1
ATOM 5032 N N . PRO C 1 205 ? -38.109 1.176 -30.229 1.00 30.27 205 PRO C N 1
ATOM 5033 C CA . PRO C 1 205 ? -38.403 2.552 -30.595 1.00 28.71 205 PRO C CA 1
ATOM 5034 C C . PRO C 1 205 ? -37.829 3.488 -29.547 1.00 27.49 205 PRO C C 1
ATOM 5035 O O . PRO C 1 205 ? -37.796 3.144 -28.361 1.00 26.93 205 PRO C O 1
ATOM 5039 N N . ILE C 1 206 ? -37.359 4.646 -29.988 1.00 26.63 206 ILE C N 1
ATOM 5040 C CA . ILE C 1 206 ? -36.845 5.654 -29.065 1.00 26.33 206 ILE C CA 1
ATOM 5041 C C . ILE C 1 206 ? -37.977 6.599 -28.689 1.00 25.72 206 ILE C C 1
ATOM 5042 O O . ILE C 1 206 ? -38.447 7.356 -29.541 1.00 25.49 206 ILE C O 1
ATOM 5047 N N . PRO C 1 207 ? -38.426 6.547 -27.420 1.00 25.14 207 PRO C N 1
ATOM 5048 C CA . PRO C 1 207 ? -39.428 7.486 -26.934 1.00 25.09 207 PRO C CA 1
ATOM 5049 C C . PRO C 1 207 ? -39.038 8.922 -27.277 1.00 25.57 207 PRO C C 1
ATOM 5050 O O . PRO C 1 207 ? -37.891 9.318 -27.063 1.00 26.36 207 PRO C O 1
ATOM 5054 N N . SER C 1 208 ? -39.983 9.684 -27.821 1.00 25.80 208 SER C N 1
ATOM 5055 C CA . SER C 1 208 ? -39.722 11.056 -28.227 1.00 26.13 208 SER C CA 1
ATOM 5056 C C . SER C 1 208 ? -40.904 11.972 -27.919 1.00 26.20 208 SER C C 1
ATOM 5057 O O . SER C 1 208 ? -42.046 11.639 -28.209 1.00 25.47 208 SER C O 1
ATOM 5060 N N . THR C 1 209 ? -40.616 13.132 -27.334 1.00 27.01 209 THR C N 1
ATOM 5061 C CA . THR C 1 209 ? -41.637 14.143 -27.049 1.00 27.79 209 THR C CA 1
ATOM 5062 C C . THR C 1 209 ? -41.228 15.480 -27.673 1.00 29.15 209 THR C C 1
ATOM 5063 O O . THR C 1 209 ? -40.240 16.083 -27.259 1.00 30.06 209 THR C O 1
ATOM 5067 N N . VAL C 1 210 ? -41.978 15.937 -28.672 1.00 30.12 210 VAL C N 1
ATOM 5068 C CA . VAL C 1 210 ? -41.662 17.204 -29.334 1.00 32.07 210 VAL C CA 1
ATOM 5069 C C . VAL C 1 210 ? -42.783 18.223 -29.205 1.00 32.83 210 VAL C C 1
ATOM 5070 O O . VAL C 1 210 ? -43.945 17.864 -29.023 1.00 33.34 210 VAL C O 1
ATOM 5074 N N . LYS C 1 211 ? -42.426 19.500 -29.310 1.00 33.87 211 LYS C N 1
ATOM 5075 C CA . LYS C 1 211 ? -43.384 20.588 -29.140 1.00 34.80 211 LYS C CA 1
ATOM 5076 C C . LYS C 1 211 ? -43.547 21.425 -30.408 1.00 35.78 211 LYS C C 1
ATOM 5077 O O . LYS C 1 211 ? -42.937 21.139 -31.440 1.00 35.87 211 LYS C O 1
ATOM 5083 N N . ALA C 1 212 ? -44.378 22.460 -30.318 1.00 36.69 212 ALA C N 1
ATOM 5084 C CA . ALA C 1 212 ? -44.647 23.349 -31.450 1.00 37.83 212 ALA C CA 1
ATOM 5085 C C . ALA C 1 212 ? -43.360 23.810 -32.147 1.00 38.67 212 ALA C C 1
ATOM 5086 O O . ALA C 1 212 ? -42.389 24.194 -31.484 1.00 39.24 212 ALA C O 1
ATOM 5088 N N . GLY C 1 213 ? -43.356 23.748 -33.479 1.00 39.03 213 GLY C N 1
ATOM 5089 C CA . GLY C 1 213 ? -42.210 24.200 -34.271 1.00 39.74 213 GLY C CA 1
ATOM 5090 C C . GLY C 1 213 ? -41.387 23.124 -34.957 1.00 40.25 213 GLY C C 1
ATOM 5091 O O . GLY C 1 213 ? -40.676 23.402 -35.918 1.00 41.31 213 GLY C O 1
ATOM 5092 N N . GLU C 1 214 ? -41.461 21.889 -34.487 1.00 39.77 214 GLU C N 1
ATOM 5093 C CA . GLU C 1 214 ? -40.721 20.824 -35.143 1.00 39.57 214 GLU C CA 1
ATOM 5094 C C . GLU C 1 214 ? -41.594 19.608 -35.436 1.00 39.70 214 GLU C C 1
ATOM 5095 O O . GLU C 1 214 ? -41.174 18.701 -36.153 1.00 40.16 214 GLU C O 1
ATOM 5101 N N . LEU C 1 215 ? -42.814 19.614 -34.901 1.00 39.24 215 LEU C N 1
ATOM 5102 C CA . LEU C 1 215 ? -43.730 18.469 -34.954 1.00 38.34 215 LEU C CA 1
ATOM 5103 C C . LEU C 1 215 ? -43.683 17.677 -36.264 1.00 38.42 215 LEU C C 1
ATOM 5104 O O . LEU C 1 215 ? -43.623 16.450 -36.238 1.00 38.40 215 LEU C O 1
ATOM 5109 N N . GLU C 1 216 ? -43.673 18.379 -37.398 1.00 38.38 216 GLU C N 1
ATOM 5110 C CA . GLU C 1 216 ? -43.704 17.738 -38.721 1.00 38.46 216 GLU C CA 1
ATOM 5111 C C . GLU C 1 216 ? -42.447 16.915 -39.018 1.00 38.78 216 GLU C C 1
ATOM 5112 O O . GLU C 1 216 ? -42.436 16.091 -39.938 1.00 39.22 216 GLU C O 1
ATOM 5118 N N . LYS C 1 217 ? -41.398 17.133 -38.229 1.00 38.96 217 LYS C N 1
ATOM 5119 C CA . LYS C 1 217 ? -40.135 16.413 -38.385 1.00 39.14 217 LYS C CA 1
ATOM 5120 C C . LYS C 1 217 ? -40.281 14.922 -38.088 1.00 38.64 217 LYS C C 1
ATOM 5121 O O . LYS C 1 217 ? -39.477 14.118 -38.565 1.00 39.27 217 LYS C O 1
ATOM 5127 N N . ILE C 1 218 ? -41.321 14.555 -37.347 1.00 37.63 218 ILE C N 1
ATOM 5128 C CA . ILE C 1 218 ? -41.516 13.170 -36.911 1.00 36.82 218 ILE C CA 1
ATOM 5129 C C . ILE C 1 218 ? -42.751 12.475 -37.522 1.00 35.70 218 ILE C C 1
ATOM 5130 O O . ILE C 1 218 ? -43.104 11.369 -37.150 1.00 34.67 218 ILE C O 1
ATOM 5135 N N . ILE C 1 219 ? -43.384 13.142 -38.474 1.00 35.13 219 ILE C N 1
ATOM 5136 C CA . ILE C 1 219 ? -44.581 12.613 -39.114 1.00 34.36 219 ILE C CA 1
ATOM 5137 C C . ILE C 1 219 ? -44.220 11.940 -40.428 1.00 33.96 219 ILE C C 1
ATOM 5138 O O . ILE C 1 219 ? -43.423 12.465 -41.201 1.00 34.18 219 ILE C O 1
ATOM 5143 N N . SER C 1 220 ? -44.805 10.770 -40.663 1.00 33.37 220 SER C N 1
ATOM 5144 C CA . SER C 1 220 ? -44.678 10.070 -41.934 1.00 33.11 220 SER C CA 1
ATOM 5145 C C . SER C 1 220 ? -45.339 10.872 -43.044 1.00 33.62 220 SER C C 1
ATOM 5146 O O . SER C 1 220 ? -46.352 11.541 -42.819 1.00 33.47 220 SER C O 1
ATOM 5149 N N . ARG C 1 221 ? -44.760 10.804 -44.240 1.00 34.45 221 ARG C N 1
ATOM 5150 C CA . ARG C 1 221 ? -45.291 11.527 -45.393 1.00 34.98 221 ARG C CA 1
ATOM 5151 C C . ARG C 1 221 ? -46.016 10.587 -46.344 1.00 34.83 221 ARG C C 1
ATOM 5152 O O . ARG C 1 221 ? -45.842 9.368 -46.276 1.00 34.12 221 ARG C O 1
ATOM 5160 N N . CYS C 1 222 ? -46.830 11.167 -47.224 1.00 35.10 222 CYS C N 1
ATOM 5161 C CA . CYS C 1 222 ? -47.693 10.396 -48.105 1.00 35.38 222 CYS C CA 1
ATOM 5162 C C . CYS C 1 222 ? -48.014 11.123 -49.409 1.00 36.70 222 CYS C C 1
ATOM 5163 O O . CYS C 1 222 ? -47.927 12.357 -49.490 1.00 36.85 222 CYS C O 1
ATOM 5166 N N . GLN C 1 223 ? -48.401 10.348 -50.419 1.00 37.80 223 GLN C N 1
ATOM 5167 C CA . GLN C 1 223 ? -48.931 10.885 -51.667 1.00 39.21 223 GLN C CA 1
ATOM 5168 C C . GLN C 1 223 ? -50.197 10.157 -52.079 1.00 40.01 223 GLN C C 1
ATOM 5169 O O . GLN C 1 223 ? -50.337 8.949 -51.861 1.00 39.35 223 GLN C O 1
ATOM 5175 N N . VAL C 1 224 ? -51.112 10.908 -52.680 1.00 41.18 224 VAL C N 1
ATOM 5176 C CA . VAL C 1 224 ? -52.308 10.342 -53.278 1.00 42.19 224 VAL C CA 1
ATOM 5177 C C . VAL C 1 224 ? -52.056 10.233 -54.776 1.00 43.48 224 VAL C C 1
ATOM 5178 O O . VAL C 1 224 ? -51.686 11.218 -55.414 1.00 44.04 224 VAL C O 1
ATOM 5182 N N . CYS C 1 225 ? -52.236 9.034 -55.324 1.00 44.69 225 CYS C N 1
ATOM 5183 C CA . CYS C 1 225 ? -51.949 8.781 -56.733 1.00 46.12 225 CYS C CA 1
ATOM 5184 C C . CYS C 1 225 ? -53.155 8.220 -57.482 1.00 46.64 225 CYS C C 1
ATOM 5185 O O . CYS C 1 225 ? -53.982 7.515 -56.909 1.00 46.32 225 CYS C O 1
ATOM 5188 N N . MET C 1 226 ? -53.242 8.539 -58.771 1.00 47.83 226 MET C N 1
ATOM 5189 C CA . MET C 1 226 ? -54.277 8.000 -59.643 1.00 48.84 226 MET C CA 1
ATOM 5190 C C . MET C 1 226 ? -53.629 7.261 -60.808 1.00 49.31 226 MET C C 1
ATOM 5191 O O . MET C 1 226 ? -52.593 7.688 -61.323 1.00 49.79 226 MET C O 1
ATOM 5196 N N . LYS C 1 227 ? -54.241 6.151 -61.213 1.00 49.44 227 LYS C N 1
ATOM 5197 C CA . LYS C 1 227 ? -53.728 5.335 -62.314 1.00 49.47 227 LYS C CA 1
ATOM 5198 C C . LYS C 1 227 ? -53.769 6.103 -63.641 1.00 49.74 227 LYS C C 1
ATOM 5199 O O . LYS C 1 227 ? -54.801 6.687 -64.002 1.00 50.45 227 LYS C O 1
ATOM 5205 N N . LYS C 1 228 ? -52.625 6.099 -64.335 1.00 49.57 228 LYS C N 1
ATOM 5206 C CA . LYS C 1 228 ? -52.410 6.856 -65.577 1.00 49.32 228 LYS C CA 1
ATOM 5207 C C . LYS C 1 228 ? -52.458 5.975 -66.824 1.00 49.07 228 LYS C C 1
ATOM 5208 O O . LYS C 1 228 ? -53.334 5.125 -66.967 1.00 48.98 228 LYS C O 1
ATOM 5210 N N . THR D 1 2 ? -70.687 -10.733 24.507 1.00 54.16 2 THR D N 1
ATOM 5211 C CA . THR D 1 2 ? -71.732 -10.307 23.527 1.00 54.24 2 THR D CA 1
ATOM 5212 C C . THR D 1 2 ? -71.108 -9.732 22.250 1.00 53.59 2 THR D C 1
ATOM 5213 O O . THR D 1 2 ? -70.043 -9.103 22.298 1.00 53.59 2 THR D O 1
ATOM 5215 N N . THR D 1 3 ? -71.786 -9.957 21.120 1.00 52.50 3 THR D N 1
ATOM 5216 C CA . THR D 1 3 ? -71.388 -9.437 19.801 1.00 50.74 3 THR D CA 1
ATOM 5217 C C . THR D 1 3 ? -71.791 -7.957 19.626 1.00 49.86 3 THR D C 1
ATOM 5218 O O . THR D 1 3 ? -72.410 -7.378 20.528 1.00 50.40 3 THR D O 1
ATOM 5222 N N . ARG D 1 4 ? -71.420 -7.341 18.497 1.00 48.26 4 ARG D N 1
ATOM 5223 C CA . ARG D 1 4 ? -71.590 -5.885 18.281 1.00 46.72 4 ARG D CA 1
ATOM 5224 C C . ARG D 1 4 ? -72.130 -5.399 16.915 1.00 46.16 4 ARG D C 1
ATOM 5225 O O . ARG D 1 4 ? -72.400 -4.205 16.751 1.00 45.66 4 ARG D O 1
ATOM 5233 N N . GLY D 1 5 ? -72.253 -6.299 15.944 1.00 45.41 5 GLY D N 1
ATOM 5234 C CA . GLY D 1 5 ? -72.869 -5.982 14.646 1.00 44.15 5 GLY D CA 1
ATOM 5235 C C . GLY D 1 5 ? -71.955 -5.845 13.434 1.00 43.13 5 GLY D C 1
ATOM 5236 O O . GLY D 1 5 ? -72.394 -5.382 12.371 1.00 43.37 5 GLY D O 1
ATOM 5237 N N . PHE D 1 6 ? -70.694 -6.249 13.581 1.00 41.92 6 PHE D N 1
ATOM 5238 C CA . PHE D 1 6 ? -69.711 -6.147 12.501 1.00 40.69 6 PHE D CA 1
ATOM 5239 C C . PHE D 1 6 ? -69.619 -7.449 11.736 1.00 40.08 6 PHE D C 1
ATOM 5240 O O . PHE D 1 6 ? -68.967 -8.397 12.176 1.00 40.99 6 PHE D O 1
ATOM 5248 N N . VAL D 1 7 ? -70.281 -7.483 10.585 1.00 38.65 7 VAL D N 1
ATOM 5249 C CA . VAL D 1 7 ? -70.393 -8.696 9.785 1.00 37.21 7 VAL D CA 1
ATOM 5250 C C . VAL D 1 7 ? -69.289 -8.773 8.727 1.00 36.00 7 VAL D C 1
ATOM 5251 O O . VAL D 1 7 ? -68.963 -7.770 8.087 1.00 35.86 7 VAL D O 1
ATOM 5255 N N . PHE D 1 8 ? -68.714 -9.965 8.562 1.00 34.90 8 PHE D N 1
ATOM 5256 C CA . PHE D 1 8 ? -67.736 -10.238 7.507 1.00 34.00 8 PHE D CA 1
ATOM 5257 C C . PHE D 1 8 ? -67.907 -11.664 6.978 1.00 33.33 8 PHE D C 1
ATOM 5258 O O . PHE D 1 8 ? -68.699 -12.445 7.521 1.00 33.25 8 PHE D O 1
ATOM 5266 N N . THR D 1 9 ? -67.155 -12.005 5.932 1.00 31.88 9 THR D N 1
ATOM 5267 C CA . THR D 1 9 ? -67.267 -13.323 5.298 1.00 30.78 9 THR D CA 1
ATOM 5268 C C . THR D 1 9 ? -65.909 -14.012 5.196 1.00 30.58 9 THR D C 1
ATOM 5269 O O . THR D 1 9 ? -64.877 -13.358 5.012 1.00 30.27 9 THR D O 1
ATOM 5273 N N . ARG D 1 10 ? -65.925 -15.334 5.344 1.00 30.48 10 ARG D N 1
ATOM 5274 C CA . ARG D 1 10 ? -64.771 -16.162 5.043 1.00 30.36 10 ARG D CA 1
ATOM 5275 C C . ARG D 1 10 ? -65.105 -17.091 3.880 1.00 29.52 10 ARG D C 1
ATOM 5276 O O . ARG D 1 10 ? -66.234 -17.591 3.781 1.00 29.75 10 ARG D O 1
ATOM 5284 N N . HIS D 1 11 ? -64.127 -17.315 3.003 1.00 28.22 11 HIS D N 1
ATOM 5285 C CA . HIS D 1 11 ? -64.304 -18.163 1.820 1.00 27.47 11 HIS D CA 1
ATOM 5286 C C . HIS D 1 11 ? -63.361 -19.362 1.859 1.00 26.79 11 HIS D C 1
ATOM 5287 O O . HIS D 1 11 ? -62.155 -19.202 2.008 1.00 26.35 11 HIS D O 1
ATOM 5294 N N . SER D 1 12 ? -63.909 -20.564 1.728 1.00 26.84 12 SER D N 1
ATOM 5295 C CA . SER D 1 12 ? -63.082 -21.772 1.802 1.00 27.05 12 SER D CA 1
ATOM 5296 C C . SER D 1 12 ? -62.231 -21.969 0.546 1.00 26.57 12 SER D C 1
ATOM 5297 O O . SER D 1 12 ? -61.069 -22.351 0.638 1.00 25.79 12 SER D O 1
ATOM 5300 N N . GLN D 1 13 ? -62.824 -21.694 -0.617 1.00 26.90 13 GLN D N 1
ATOM 5301 C CA . GLN D 1 13 ? -62.206 -21.939 -1.938 1.00 27.16 13 GLN D CA 1
ATOM 5302 C C . GLN D 1 13 ? -62.127 -23.438 -2.214 1.00 27.80 13 GLN D C 1
ATOM 5303 O O . GLN D 1 13 ? -61.341 -23.902 -3.048 1.00 27.74 13 GLN D O 1
ATOM 5309 N N . THR D 1 14 ? -62.972 -24.174 -1.490 1.00 28.45 14 THR D N 1
ATOM 5310 C CA . THR D 1 14 ? -63.159 -25.610 -1.645 1.00 29.44 14 THR D CA 1
ATOM 5311 C C . THR D 1 14 ? -64.658 -25.903 -1.475 1.00 30.26 14 THR D C 1
ATOM 5312 O O . THR D 1 14 ? -65.460 -24.978 -1.253 1.00 29.54 14 THR D O 1
ATOM 5316 N N . THR D 1 15 ? -65.031 -27.177 -1.551 1.00 30.82 15 THR D N 1
ATOM 5317 C CA . THR D 1 15 ? -66.422 -27.578 -1.354 1.00 31.66 15 THR D CA 1
ATOM 5318 C C . THR D 1 15 ? -66.794 -27.628 0.130 1.00 32.45 15 THR D C 1
ATOM 5319 O O . THR D 1 15 ? -67.956 -27.836 0.482 1.00 31.90 15 THR D O 1
ATOM 5323 N N . ALA D 1 16 ? -65.800 -27.431 0.991 1.00 33.55 16 ALA D N 1
ATOM 5324 C CA . ALA D 1 16 ? -66.006 -27.437 2.433 1.00 34.72 16 ALA D CA 1
ATOM 5325 C C . ALA D 1 16 ? -66.540 -26.097 2.940 1.00 35.48 16 ALA D C 1
ATOM 5326 O O . ALA D 1 16 ? -65.987 -25.044 2.624 1.00 35.93 16 ALA D O 1
ATOM 5328 N N . ILE D 1 17 ? -67.617 -26.134 3.720 1.00 36.66 17 ILE D N 1
ATOM 5329 C CA . ILE D 1 17 ? -68.125 -24.928 4.382 1.00 37.37 17 ILE D CA 1
ATOM 5330 C C . ILE D 1 17 ? -67.127 -24.497 5.468 1.00 38.36 17 ILE D C 1
ATOM 5331 O O . ILE D 1 17 ? -66.832 -25.270 6.379 1.00 38.74 17 ILE D O 1
ATOM 5336 N N . PRO D 1 18 ? -66.592 -23.265 5.362 1.00 38.94 18 PRO D N 1
ATOM 5337 C CA . PRO D 1 18 ? -65.517 -22.815 6.247 1.00 39.79 18 PRO D CA 1
ATOM 5338 C C . PRO D 1 18 ? -65.982 -22.499 7.668 1.00 40.98 18 PRO D C 1
ATOM 5339 O O . PRO D 1 18 ? -67.178 -22.338 7.909 1.00 41.27 18 PRO D O 1
ATOM 5343 N N . SER D 1 19 ? -65.029 -22.407 8.591 1.00 42.25 19 SER D N 1
ATOM 5344 C CA . SER D 1 19 ? -65.323 -22.099 9.983 1.00 43.76 19 SER D CA 1
ATOM 5345 C C . SER D 1 19 ? -65.079 -20.626 10.250 1.00 44.16 19 SER D C 1
ATOM 5346 O O . SER D 1 19 ? -64.120 -20.052 9.733 1.00 44.27 19 SER D O 1
ATOM 5349 N N . CYS D 1 20 ? -65.943 -20.024 11.063 1.00 45.01 20 CYS D N 1
ATOM 5350 C CA . CYS D 1 20 ? -65.711 -18.676 11.568 1.00 46.11 20 CYS D CA 1
ATOM 5351 C C . CYS D 1 20 ? -64.480 -18.683 12.479 1.00 47.21 20 CYS D C 1
ATOM 5352 O O . CYS D 1 20 ? -64.274 -19.642 13.231 1.00 47.98 20 CYS D O 1
ATOM 5355 N N . PRO D 1 21 ? -63.648 -17.627 12.411 1.00 47.46 21 PRO D N 1
ATOM 5356 C CA . PRO D 1 21 ? -62.466 -17.562 13.268 1.00 48.01 21 PRO D CA 1
ATOM 5357 C C . PRO D 1 21 ? -62.848 -17.414 14.738 1.00 48.85 21 PRO D C 1
ATOM 5358 O O . PRO D 1 21 ? -63.972 -17.008 15.043 1.00 48.61 21 PRO D O 1
ATOM 5362 N N . GLU D 1 22 ? -61.923 -17.757 15.633 1.00 49.64 22 GLU D N 1
ATOM 5363 C CA . GLU D 1 22 ? -62.188 -17.721 17.074 1.00 50.00 22 GLU D CA 1
ATOM 5364 C C . GLU D 1 22 ? -62.704 -16.353 17.512 1.00 50.52 22 GLU D C 1
ATOM 5365 O O . GLU D 1 22 ? -62.147 -15.321 17.132 1.00 50.61 22 GLU D O 1
ATOM 5371 N N . GLY D 1 23 ? -63.782 -16.363 18.292 1.00 51.26 23 GLY D N 1
ATOM 5372 C CA . GLY D 1 23 ? -64.399 -15.136 18.797 1.00 51.25 23 GLY D CA 1
ATOM 5373 C C . GLY D 1 23 ? -65.588 -14.631 17.990 1.00 51.12 23 GLY D C 1
ATOM 5374 O O . GLY D 1 23 ? -66.251 -13.678 18.394 1.00 51.51 23 GLY D O 1
ATOM 5375 N N . THR D 1 24 ? -65.862 -15.267 16.853 1.00 50.36 24 THR D N 1
ATOM 5376 C CA . THR D 1 24 ? -66.929 -14.823 15.958 1.00 49.54 24 THR D CA 1
ATOM 5377 C C . THR D 1 24 ? -68.000 -15.897 15.807 1.00 49.13 24 THR D C 1
ATOM 5378 O O . THR D 1 24 ? -67.709 -17.088 15.942 1.00 50.60 24 THR D O 1
ATOM 5382 N N . VAL D 1 25 ? -69.232 -15.475 15.522 1.00 47.79 25 VAL D N 1
ATOM 5383 C CA . VAL D 1 25 ? -70.363 -16.404 15.396 1.00 46.90 25 VAL D CA 1
ATOM 5384 C C . VAL D 1 25 ? -70.928 -16.460 13.968 1.00 45.48 25 VAL D C 1
ATOM 5385 O O . VAL D 1 25 ? -71.083 -15.420 13.319 1.00 44.99 25 VAL D O 1
ATOM 5389 N N . PRO D 1 26 ? -71.229 -17.678 13.472 1.00 44.40 26 PRO D N 1
ATOM 5390 C CA . PRO D 1 26 ? -71.823 -17.847 12.138 1.00 43.33 26 PRO D CA 1
ATOM 5391 C C . PRO D 1 26 ? -73.271 -17.345 12.057 1.00 42.12 26 PRO D C 1
ATOM 5392 O O . PRO D 1 26 ? -74.062 -17.569 12.975 1.00 42.61 26 PRO D O 1
ATOM 5396 N N . LEU D 1 27 ? -73.606 -16.661 10.969 1.00 40.16 27 LEU D N 1
ATOM 5397 C CA . LEU D 1 27 ? -74.982 -16.242 10.736 1.00 38.74 27 LEU D CA 1
ATOM 5398 C C . LEU D 1 27 ? -75.655 -17.205 9.767 1.00 37.80 27 LEU D C 1
ATOM 5399 O O . LEU D 1 27 ? -76.733 -17.733 10.053 1.00 37.77 27 LEU D O 1
ATOM 5404 N N . TYR D 1 28 ? -75.006 -17.425 8.624 1.00 36.19 28 TYR D N 1
ATOM 5405 C CA . TYR D 1 28 ? -75.415 -18.437 7.648 1.00 34.64 28 TYR D CA 1
ATOM 5406 C C . TYR D 1 28 ? -74.249 -18.752 6.712 1.00 33.51 28 TYR D C 1
ATOM 5407 O O . TYR D 1 28 ? -73.188 -18.108 6.770 1.00 33.28 28 TYR D O 1
ATOM 5416 N N . SER D 1 29 ? -74.465 -19.735 5.844 1.00 31.97 29 SER D N 1
ATOM 5417 C CA . SER D 1 29 ? -73.470 -20.143 4.883 1.00 29.91 29 SER D CA 1
ATOM 5418 C C . SER D 1 29 ? -74.066 -20.136 3.495 1.00 28.79 29 SER D C 1
ATOM 5419 O O . SER D 1 29 ? -75.281 -20.029 3.340 1.00 28.68 29 SER D O 1
ATOM 5422 N N . GLY D 1 30 ? -73.203 -20.232 2.487 1.00 27.51 30 GLY D N 1
ATOM 5423 C CA . GLY D 1 30 ? -73.635 -20.220 1.097 1.00 25.06 30 GLY D CA 1
ATOM 5424 C C . GLY D 1 30 ? -72.488 -20.431 0.134 1.00 23.34 30 GLY D C 1
ATOM 5425 O O . GLY D 1 30 ? -71.520 -21.138 0.443 1.00 23.54 30 GLY D O 1
ATOM 5426 N N . PHE D 1 31 ? -72.600 -19.808 -1.035 1.00 21.49 31 PHE D N 1
ATOM 5427 C CA . PHE D 1 31 ? -71.656 -20.027 -2.122 1.00 20.23 31 PHE D CA 1
ATOM 5428 C C . PHE D 1 31 ? -70.964 -18.721 -2.493 1.00 18.90 31 PHE D C 1
ATOM 5429 O O . PHE D 1 31 ? -71.566 -17.648 -2.418 1.00 18.57 31 PHE D O 1
ATOM 5437 N N . SER D 1 32 ? -69.697 -18.820 -2.889 1.00 17.82 32 SER D N 1
ATOM 5438 C CA . SER D 1 32 ? -68.838 -17.640 -3.074 1.00 16.20 32 SER D CA 1
ATOM 5439 C C . SER D 1 32 ? -69.133 -16.830 -4.338 1.00 14.75 32 SER D C 1
ATOM 5440 O O . SER D 1 32 ? -68.783 -17.228 -5.440 1.00 14.08 32 SER D O 1
ATOM 5443 N N . PHE D 1 33 ? -69.757 -15.673 -4.147 1.00 14.03 33 PHE D N 1
ATOM 5444 C CA . PHE D 1 33 ? -70.303 -14.864 -5.233 1.00 12.77 33 PHE D CA 1
ATOM 5445 C C . PHE D 1 33 ? -69.409 -13.672 -5.469 1.00 11.88 33 PHE D C 1
ATOM 5446 O O . PHE D 1 33 ? -69.346 -12.786 -4.631 1.00 12.10 33 PHE D O 1
ATOM 5454 N N . LEU D 1 34 ? -68.711 -13.671 -6.605 1.00 11.44 34 LEU D N 1
ATOM 5455 C CA . LEU D 1 34 ? -67.717 -12.644 -6.921 1.00 10.26 34 LEU D CA 1
ATOM 5456 C C . LEU D 1 34 ? -68.289 -11.431 -7.654 1.00 10.03 34 LEU D C 1
ATOM 5457 O O . LEU D 1 34 ? -68.232 -10.319 -7.125 1.00 9.47 34 LEU D O 1
ATOM 5462 N N . PHE D 1 35 ? -68.817 -11.640 -8.866 1.00 10.04 35 PHE D N 1
ATOM 5463 C CA . PHE D 1 35 ? -69.474 -10.566 -9.641 1.00 10.09 35 PHE D CA 1
ATOM 5464 C C . PHE D 1 35 ? -70.415 -11.040 -10.758 1.00 9.84 35 PHE D C 1
ATOM 5465 O O . PHE D 1 35 ? -70.490 -12.235 -11.053 1.00 10.21 35 PHE D O 1
ATOM 5473 N N . VAL D 1 36 ? -71.146 -10.091 -11.346 1.00 9.07 36 VAL D N 1
ATOM 5474 C CA . VAL D 1 36 ? -72.072 -10.366 -12.445 1.00 8.00 36 VAL D CA 1
ATOM 5475 C C . VAL D 1 36 ? -71.745 -9.479 -13.635 1.00 7.94 36 VAL D C 1
ATOM 5476 O O . VAL D 1 36 ? -71.047 -8.479 -13.497 1.00 8.78 36 VAL D O 1
ATOM 5480 N N . GLN D 1 37 ? -72.252 -9.845 -14.805 1.00 7.57 37 GLN D N 1
ATOM 5481 C CA . GLN D 1 37 ? -72.151 -8.978 -15.960 1.00 6.95 37 GLN D CA 1
ATOM 5482 C C . GLN D 1 37 ? -73.503 -8.890 -16.602 1.00 7.15 37 GLN D C 1
ATOM 5483 O O . GLN D 1 37 ? -73.980 -9.868 -17.166 1.00 8.21 37 GLN D O 1
ATOM 5489 N N . GLY D 1 38 ? -74.119 -7.718 -16.527 1.00 6.86 38 GLY D N 1
ATOM 5490 C CA . GLY D 1 38 ? -75.420 -7.505 -17.148 1.00 6.23 38 GLY D CA 1
ATOM 5491 C C . GLY D 1 38 ? -75.287 -6.440 -18.201 1.00 6.16 38 GLY D C 1
ATOM 5492 O O . GLY D 1 38 ? -74.704 -5.383 -17.958 1.00 5.49 38 GLY D O 1
ATOM 5493 N N . ASN D 1 39 ? -75.820 -6.722 -19.383 1.00 6.28 39 ASN D N 1
ATOM 5494 C CA . ASN D 1 39 ? -75.716 -5.799 -20.505 1.00 6.17 39 ASN D CA 1
ATOM 5495 C C . ASN D 1 39 ? -74.262 -5.384 -20.717 1.00 7.48 39 ASN D C 1
ATOM 5496 O O . ASN D 1 39 ? -73.981 -4.265 -21.151 1.00 8.72 39 ASN D O 1
ATOM 5501 N N . GLN D 1 40 ? -73.350 -6.305 -20.388 1.00 7.98 40 GLN D N 1
ATOM 5502 C CA . GLN D 1 40 ? -71.896 -6.140 -20.537 1.00 8.16 40 GLN D CA 1
ATOM 5503 C C . GLN D 1 40 ? -71.274 -5.171 -19.538 1.00 8.64 40 GLN D C 1
ATOM 5504 O O . GLN D 1 40 ? -70.213 -4.591 -19.796 1.00 9.46 40 GLN D O 1
ATOM 5510 N N . ARG D 1 41 ? -71.926 -5.008 -18.388 1.00 8.95 41 ARG D N 1
ATOM 5511 C CA . ARG D 1 41 ? -71.415 -4.134 -17.338 1.00 8.76 41 ARG D CA 1
ATOM 5512 C C . ARG D 1 41 ? -71.137 -4.939 -16.078 1.00 8.60 41 ARG D C 1
ATOM 5513 O O . ARG D 1 41 ? -72.041 -5.552 -15.516 1.00 8.80 41 ARG D O 1
ATOM 5521 N N . ALA D 1 42 ? -69.879 -4.958 -15.653 1.00 8.29 42 ALA D N 1
ATOM 5522 C CA . ALA D 1 42 ? -69.488 -5.723 -14.490 1.00 8.55 42 ALA D CA 1
ATOM 5523 C C . ALA D 1 42 ? -69.854 -4.990 -13.213 1.00 8.83 42 ALA D C 1
ATOM 5524 O O . ALA D 1 42 ? -69.726 -3.764 -13.120 1.00 9.09 42 ALA D O 1
ATOM 5526 N N . HIS D 1 43 ? -70.323 -5.749 -12.236 1.00 8.11 43 HIS D N 1
ATOM 5527 C CA . HIS D 1 43 ? -70.501 -5.238 -10.889 1.00 7.34 43 HIS D CA 1
ATOM 5528 C C . HIS D 1 43 ? -70.167 -6.340 -9.907 1.00 7.36 43 HIS D C 1
ATOM 5529 O O . HIS D 1 43 ? -70.667 -7.476 -10.027 1.00 6.82 43 HIS D O 1
ATOM 5536 N N . GLY D 1 44 ? -69.330 -6.000 -8.934 1.00 6.48 44 GLY D N 1
ATOM 5537 C CA . GLY D 1 44 ? -68.791 -6.983 -8.011 1.00 6.72 44 GLY D CA 1
ATOM 5538 C C . GLY D 1 44 ? -69.298 -6.787 -6.613 1.00 7.96 44 GLY D C 1
ATOM 5539 O O . GLY D 1 44 ? -69.869 -5.754 -6.294 1.00 8.48 44 GLY D O 1
ATOM 5540 N N . GLN D 1 45 ? -69.096 -7.800 -5.783 1.00 9.96 45 GLN D N 1
ATOM 5541 C CA . GLN D 1 45 ? -69.373 -7.712 -4.357 1.00 11.06 45 GLN D CA 1
ATOM 5542 C C . GLN D 1 45 ? -68.050 -7.768 -3.596 1.00 12.69 45 GLN D C 1
ATOM 5543 O O . GLN D 1 45 ? -67.098 -8.441 -4.019 1.00 13.21 45 GLN D O 1
ATOM 5549 N N . ASP D 1 46 ? -67.990 -7.047 -2.485 1.00 14.05 46 ASP D N 1
ATOM 5550 C CA . ASP D 1 46 ? -66.855 -7.134 -1.593 1.00 15.65 46 ASP D CA 1
ATOM 5551 C C . ASP D 1 46 ? -66.833 -8.538 -0.982 1.00 15.59 46 ASP D C 1
ATOM 5552 O O . ASP D 1 46 ? -67.789 -8.945 -0.319 1.00 15.24 46 ASP D O 1
ATOM 5557 N N . LEU D 1 47 ? -65.743 -9.268 -1.218 1.00 15.82 47 LEU D N 1
ATOM 5558 C CA . LEU D 1 47 ? -65.581 -10.638 -0.712 1.00 15.96 47 LEU D CA 1
ATOM 5559 C C . LEU D 1 47 ? -65.524 -10.739 0.822 1.00 16.55 47 LEU D C 1
ATOM 5560 O O . LEU D 1 47 ? -65.664 -11.825 1.377 1.00 16.83 47 LEU D O 1
ATOM 5565 N N . GLY D 1 48 ? -65.320 -9.609 1.497 1.00 17.18 48 GLY D N 1
ATOM 5566 C CA . GLY D 1 48 ? -65.333 -9.568 2.960 1.00 17.14 48 GLY D CA 1
ATOM 5567 C C . GLY D 1 48 ? -66.642 -9.115 3.585 1.00 17.21 48 GLY D C 1
ATOM 5568 O O . GLY D 1 48 ? -66.684 -8.824 4.775 1.00 17.50 48 GLY D O 1
ATOM 5569 N N . THR D 1 49 ? -67.705 -9.033 2.788 1.00 17.16 49 THR D N 1
ATOM 5570 C CA . THR D 1 49 ? -69.024 -8.648 3.300 1.00 17.13 49 THR D CA 1
ATOM 5571 C C . THR D 1 49 ? -70.058 -9.726 2.960 1.00 18.11 49 THR D C 1
ATOM 5572 O O . THR D 1 49 ? -69.821 -10.573 2.086 1.00 18.11 49 THR D O 1
ATOM 5576 N N . LEU D 1 50 ? -71.209 -9.688 3.637 1.00 18.65 50 LEU D N 1
ATOM 5577 C CA . LEU D 1 50 ? -72.231 -10.727 3.460 1.00 18.74 50 LEU D CA 1
ATOM 5578 C C . LEU D 1 50 ? -72.720 -10.836 2.018 1.00 17.83 50 LEU D C 1
ATOM 5579 O O . LEU D 1 50 ? -73.211 -11.883 1.604 1.00 17.97 50 LEU D O 1
ATOM 5584 N N . GLY D 1 51 ? -72.559 -9.756 1.257 1.00 16.97 51 GLY D N 1
ATOM 5585 C CA . GLY D 1 51 ? -72.905 -9.740 -0.164 1.00 16.65 51 GLY D CA 1
ATOM 5586 C C . GLY D 1 51 ? -72.200 -10.786 -1.017 1.00 16.30 51 GLY D C 1
ATOM 5587 O O . GLY D 1 51 ? -72.742 -11.235 -2.044 1.00 16.15 51 GLY D O 1
ATOM 5588 N N . SER D 1 52 ? -70.995 -11.180 -0.608 1.00 15.51 52 SER D N 1
ATOM 5589 C CA . SER D 1 52 ? -70.229 -12.179 -1.364 1.00 15.05 52 SER D CA 1
ATOM 5590 C C . SER D 1 52 ? -70.608 -13.622 -1.011 1.00 15.47 52 SER D C 1
ATOM 5591 O O . SER D 1 52 ? -69.982 -14.575 -1.493 1.00 14.90 52 SER D O 1
ATOM 5594 N N . CYS D 1 53 ? -71.632 -13.778 -0.176 1.00 15.68 53 CYS D N 1
ATOM 5595 C CA . CYS D 1 53 ? -72.087 -15.101 0.198 1.00 17.05 53 CYS D CA 1
ATOM 5596 C C . CYS D 1 53 ? -73.576 -15.316 -0.041 1.00 17.57 53 CYS D C 1
ATOM 5597 O O . CYS D 1 53 ? -74.408 -15.000 0.819 1.00 18.27 53 CYS D O 1
ATOM 5600 N N . LEU D 1 54 ? -73.911 -15.868 -1.205 1.00 17.67 54 LEU D N 1
ATOM 5601 C CA . LEU D 1 54 ? -75.311 -16.153 -1.525 1.00 18.59 54 LEU D CA 1
ATOM 5602 C C . LEU D 1 54 ? -75.740 -17.529 -1.076 1.00 19.08 54 LEU D C 1
ATOM 5603 O O . LEU D 1 54 ? -75.063 -18.517 -1.336 1.00 18.95 54 LEU D O 1
ATOM 5608 N N . GLN D 1 55 ? -76.882 -17.578 -0.408 1.00 20.73 55 GLN D N 1
ATOM 5609 C CA . GLN D 1 55 ? -77.439 -18.832 0.070 1.00 22.43 55 GLN D CA 1
ATOM 5610 C C . GLN D 1 55 ? -77.635 -19.760 -1.130 1.00 23.05 55 GLN D C 1
ATOM 5611 O O . GLN D 1 55 ? -77.075 -20.855 -1.176 1.00 23.93 55 GLN D O 1
ATOM 5617 N N . ARG D 1 56 ? -78.386 -19.294 -2.121 1.00 23.27 56 ARG D N 1
ATOM 5618 C CA . ARG D 1 56 ? -78.663 -20.093 -3.308 1.00 23.37 56 ARG D CA 1
ATOM 5619 C C . ARG D 1 56 ? -77.573 -19.897 -4.356 1.00 22.48 56 ARG D C 1
ATOM 5620 O O . ARG D 1 56 ? -77.166 -18.766 -4.623 1.00 22.19 56 ARG D O 1
ATOM 5628 N N . PHE D 1 57 ? -77.084 -20.995 -4.931 1.00 21.47 57 PHE D N 1
ATOM 5629 C CA . PHE D 1 57 ? -76.270 -20.901 -6.137 1.00 20.52 57 PHE D CA 1
ATOM 5630 C C . PHE D 1 57 ? -77.176 -20.979 -7.352 1.00 21.08 57 PHE D C 1
ATOM 5631 O O . PHE D 1 57 ? -78.222 -21.625 -7.312 1.00 21.85 57 PHE D O 1
ATOM 5639 N N . THR D 1 58 ? -76.760 -20.312 -8.424 1.00 21.05 58 THR D N 1
ATOM 5640 C CA . THR D 1 58 ? -77.373 -20.436 -9.746 1.00 21.14 58 THR D CA 1
ATOM 5641 C C . THR D 1 58 ? -76.436 -19.735 -10.721 1.00 21.05 58 THR D C 1
ATOM 5642 O O . THR D 1 58 ? -75.683 -18.844 -10.326 1.00 21.40 58 THR D O 1
ATOM 5646 N N . THR D 1 59 ? -76.458 -20.140 -11.986 1.00 21.15 59 THR D N 1
ATOM 5647 C CA . THR D 1 59 ? -75.598 -19.498 -12.981 1.00 20.61 59 THR D CA 1
ATOM 5648 C C . THR D 1 59 ? -76.152 -18.128 -13.367 1.00 20.38 59 THR D C 1
ATOM 5649 O O . THR D 1 59 ? -75.442 -17.322 -13.979 1.00 19.66 59 THR D O 1
ATOM 5653 N N . MET D 1 60 ? -77.416 -17.876 -13.005 1.00 20.14 60 MET D N 1
ATOM 5654 C CA . MET D 1 60 ? -78.079 -16.607 -13.292 1.00 19.60 60 MET D CA 1
ATOM 5655 C C . MET D 1 60 ? -78.860 -16.086 -12.083 1.00 19.78 60 MET D C 1
ATOM 5656 O O . MET D 1 60 ? -80.069 -16.299 -11.983 1.00 20.30 60 MET D O 1
ATOM 5661 N N . PRO D 1 61 ? -78.167 -15.400 -11.154 1.00 19.22 61 PRO D N 1
ATOM 5662 C CA . PRO D 1 61 ? -78.805 -14.900 -9.932 1.00 18.70 61 PRO D CA 1
ATOM 5663 C C . PRO D 1 61 ? -79.596 -13.608 -10.103 1.00 18.01 61 PRO D C 1
ATOM 5664 O O . PRO D 1 61 ? -80.098 -13.066 -9.119 1.00 18.44 61 PRO D O 1
ATOM 5668 N N . PHE D 1 62 ? -79.716 -13.116 -11.328 1.00 17.20 62 PHE D N 1
ATOM 5669 C CA . PHE D 1 62 ? -80.349 -11.820 -11.542 1.00 16.66 62 PHE D CA 1
ATOM 5670 C C . PHE D 1 62 ? -81.151 -11.715 -12.845 1.00 16.55 62 PHE D C 1
ATOM 5671 O O . PHE D 1 62 ? -81.057 -12.557 -13.741 1.00 16.00 62 PHE D O 1
ATOM 5679 N N . LEU D 1 63 ? -81.934 -10.652 -12.926 1.00 17.01 63 LEU D N 1
ATOM 5680 C CA . LEU D 1 63 ? -82.792 -10.388 -14.060 1.00 17.45 63 LEU D CA 1
ATOM 5681 C C . LEU D 1 63 ? -82.757 -8.897 -14.310 1.00 17.57 63 LEU D C 1
ATOM 5682 O O . LEU D 1 63 ? -82.297 -8.134 -13.457 1.00 16.94 63 LEU D O 1
ATOM 5687 N N . PHE D 1 64 ? -83.249 -8.480 -15.471 1.00 18.09 64 PHE D N 1
ATOM 5688 C CA . PHE D 1 64 ? -83.318 -7.057 -15.802 1.00 18.33 64 PHE D CA 1
ATOM 5689 C C . PHE D 1 64 ? -84.700 -6.676 -16.302 1.00 19.05 64 PHE D C 1
ATOM 5690 O O . PHE D 1 64 ? -85.415 -7.514 -16.838 1.00 19.56 64 PHE D O 1
ATOM 5698 N N . CYS D 1 65 ? -85.064 -5.409 -16.130 1.00 20.11 65 CYS D N 1
ATOM 5699 C CA . CYS D 1 65 ? -86.370 -4.920 -16.557 1.00 20.80 65 CYS D CA 1
ATOM 5700 C C . CYS D 1 65 ? -86.206 -3.636 -17.340 1.00 20.82 65 CYS D C 1
ATOM 5701 O O . CYS D 1 65 ? -85.313 -2.844 -17.045 1.00 20.68 65 CYS D O 1
ATOM 5704 N N . ASN D 1 66 ? -87.074 -3.434 -18.330 1.00 21.38 66 ASN D N 1
ATOM 5705 C CA . ASN D 1 66 ? -87.011 -2.251 -19.194 1.00 21.92 66 ASN D CA 1
ATOM 5706 C C . ASN D 1 66 ? -88.107 -1.217 -18.885 1.00 21.93 66 ASN D C 1
ATOM 5707 O O . ASN D 1 66 ? -88.871 -1.383 -17.934 1.00 21.75 66 ASN D O 1
ATOM 5712 N N . VAL D 1 67 ? -88.182 -0.165 -19.703 1.00 21.74 67 VAL D N 1
ATOM 5713 C CA . VAL D 1 67 ? -89.132 0.930 -19.481 1.00 21.63 67 VAL D CA 1
ATOM 5714 C C . VAL D 1 67 ? -90.559 0.605 -19.928 1.00 22.28 67 VAL D C 1
ATOM 5715 O O . VAL D 1 67 ? -91.492 1.328 -19.592 1.00 22.69 67 VAL D O 1
ATOM 5719 N N . ASN D 1 68 ? -90.713 -0.472 -20.693 1.00 22.68 68 ASN D N 1
ATOM 5720 C CA . ASN D 1 68 ? -92.023 -0.987 -21.079 1.00 23.09 68 ASN D CA 1
ATOM 5721 C C . ASN D 1 68 ? -92.623 -1.901 -20.007 1.00 23.38 68 ASN D C 1
ATOM 5722 O O . ASN D 1 68 ? -93.606 -2.598 -20.272 1.00 24.42 68 ASN D O 1
ATOM 5727 N N . ASP D 1 69 ? -92.027 -1.892 -18.809 1.00 22.73 69 ASP D N 1
ATOM 5728 C CA . ASP D 1 69 ? -92.439 -2.749 -17.683 1.00 22.45 69 ASP D CA 1
ATOM 5729 C C . ASP D 1 69 ? -92.374 -4.249 -18.010 1.00 21.98 69 ASP D C 1
ATOM 5730 O O . ASP D 1 69 ? -93.196 -5.037 -17.550 1.00 21.73 69 ASP D O 1
ATOM 5735 N N . VAL D 1 70 ? -91.387 -4.640 -18.809 1.00 21.95 70 VAL D N 1
ATOM 5736 C CA . VAL D 1 70 ? -91.160 -6.055 -19.133 1.00 21.56 70 VAL D CA 1
ATOM 5737 C C . VAL D 1 70 ? -89.844 -6.516 -18.499 1.00 21.45 70 VAL D C 1
ATOM 5738 O O . VAL D 1 70 ? -88.802 -5.868 -18.673 1.00 20.93 70 VAL D O 1
ATOM 5742 N N . CYS D 1 71 ? -89.890 -7.623 -17.760 1.00 21.47 71 CYS D N 1
ATOM 5743 C CA . CYS D 1 71 ? -88.667 -8.204 -17.197 1.00 21.61 71 CYS D CA 1
ATOM 5744 C C . CYS D 1 71 ? -88.276 -9.506 -17.880 1.00 20.99 71 CYS D C 1
ATOM 5745 O O . CYS D 1 71 ? -89.132 -10.277 -18.321 1.00 20.85 71 CYS D O 1
ATOM 5748 N N . ASN D 1 72 ? -86.971 -9.728 -17.970 1.00 19.97 72 ASN D N 1
ATOM 5749 C CA . ASN D 1 72 ? -86.423 -10.939 -18.533 1.00 19.80 72 ASN D CA 1
ATOM 5750 C C . ASN D 1 72 ? -85.462 -11.617 -17.570 1.00 19.40 72 ASN D C 1
ATOM 5751 O O . ASN D 1 72 ? -84.588 -10.970 -16.987 1.00 18.49 72 ASN D O 1
ATOM 5756 N N . PHE D 1 73 ? -85.648 -12.919 -17.398 1.00 19.14 73 PHE D N 1
ATOM 5757 C CA . PHE D 1 73 ? -84.730 -13.727 -16.618 1.00 19.28 73 PHE D CA 1
ATOM 5758 C C . PHE D 1 73 ? -84.016 -14.727 -17.529 1.00 19.26 73 PHE D C 1
ATOM 5759 O O . PHE D 1 73 ? -84.659 -15.463 -18.289 1.00 19.36 73 PHE D O 1
ATOM 5767 N N . ALA D 1 74 ? -82.685 -14.727 -17.452 1.00 18.48 74 ALA D N 1
ATOM 5768 C CA . ALA D 1 74 ? -81.831 -15.625 -18.232 1.00 18.27 74 ALA D CA 1
ATOM 5769 C C . ALA D 1 74 ? -82.234 -15.721 -19.706 1.00 18.24 74 ALA D C 1
ATOM 5770 O O . ALA D 1 74 ? -82.097 -16.776 -20.326 1.00 18.20 74 ALA D O 1
ATOM 5772 N N . SER D 1 75 ? -82.707 -14.610 -20.262 1.00 17.99 75 SER D N 1
ATOM 5773 C CA . SER D 1 75 ? -83.243 -14.587 -21.618 1.00 18.38 75 SER D CA 1
ATOM 5774 C C . SER D 1 75 ? -82.354 -13.819 -22.600 1.00 17.97 75 SER D C 1
ATOM 5775 O O . SER D 1 75 ? -82.797 -13.447 -23.695 1.00 18.41 75 SER D O 1
ATOM 5778 N N . ARG D 1 76 ? -81.112 -13.567 -22.198 1.00 16.95 76 ARG D N 1
ATOM 5779 C CA . ARG D 1 76 ? -80.149 -12.849 -23.031 1.00 16.45 76 ARG D CA 1
ATOM 5780 C C . ARG D 1 76 ? -78.780 -13.379 -22.623 1.00 16.26 76 ARG D C 1
ATOM 5781 O O . ARG D 1 76 ? -78.689 -14.297 -21.808 1.00 17.40 76 ARG D O 1
ATOM 5789 N N . ASN D 1 77 ? -77.717 -12.799 -23.157 1.00 15.11 77 ASN D N 1
ATOM 5790 C CA . ASN D 1 77 ? -76.357 -13.250 -22.855 1.00 14.57 77 ASN D CA 1
ATOM 5791 C C . ASN D 1 77 ? -75.582 -12.690 -21.670 1.00 13.79 77 ASN D C 1
ATOM 5792 O O . ASN D 1 77 ? -74.475 -12.160 -21.844 1.00 12.68 77 ASN D O 1
ATOM 5797 N N . ASP D 1 78 ? -76.141 -12.822 -20.470 1.00 13.47 78 ASP D N 1
ATOM 5798 C CA . ASP D 1 78 ? -75.510 -12.227 -19.294 1.00 12.92 78 ASP D CA 1
ATOM 5799 C C . ASP D 1 78 ? -74.665 -13.226 -18.487 1.00 12.57 78 ASP D C 1
ATOM 5800 O O . ASP D 1 78 ? -74.703 -14.422 -18.757 1.00 12.96 78 ASP D O 1
ATOM 5805 N N . TYR D 1 79 ? -73.876 -12.728 -17.537 1.00 12.19 79 TYR D N 1
ATOM 5806 C CA . TYR D 1 79 ? -72.856 -13.533 -16.863 1.00 12.41 79 TYR D CA 1
ATOM 5807 C C . TYR D 1 79 ? -72.967 -13.460 -15.347 1.00 11.82 79 TYR D C 1
ATOM 5808 O O . TYR D 1 79 ? -73.505 -12.499 -14.794 1.00 10.80 79 TYR D O 1
ATOM 5817 N N . SER D 1 80 ? -72.408 -14.471 -14.689 1.00 11.47 80 SER D N 1
ATOM 5818 C CA . SER D 1 80 ? -72.183 -14.438 -13.251 1.00 11.12 80 SER D CA 1
ATOM 5819 C C . SER D 1 80 ? -70.893 -15.171 -12.925 1.00 10.92 80 SER D C 1
ATOM 5820 O O . SER D 1 80 ? -70.514 -16.117 -13.625 1.00 11.25 80 SER D O 1
ATOM 5823 N N . TYR D 1 81 ? -70.222 -14.728 -11.868 1.00 10.13 81 TYR D N 1
ATOM 5824 C CA . TYR D 1 81 ? -68.911 -15.241 -11.524 1.00 9.53 81 TYR D CA 1
ATOM 5825 C C . TYR D 1 81 ? -68.805 -15.624 -10.063 1.00 9.81 81 TYR D C 1
ATOM 5826 O O . TYR D 1 81 ? -69.227 -14.878 -9.176 1.00 9.74 81 TYR D O 1
ATOM 5835 N N . TRP D 1 82 ? -68.212 -16.786 -9.826 1.00 10.38 82 TRP D N 1
ATOM 5836 C CA . TRP D 1 82 ? -68.131 -17.363 -8.499 1.00 11.10 82 TRP D CA 1
ATOM 5837 C C . TRP D 1 82 ? -66.715 -17.830 -8.261 1.00 12.01 82 TRP D C 1
ATOM 5838 O O . TRP D 1 82 ? -66.057 -18.267 -9.204 1.00 12.55 82 TRP D O 1
ATOM 5849 N N . LEU D 1 83 ? -66.245 -17.745 -7.018 1.00 13.37 83 LEU D N 1
ATOM 5850 C CA . LEU D 1 83 ? -64.941 -18.304 -6.673 1.00 16.01 83 LEU D CA 1
ATOM 5851 C C . LEU D 1 83 ? -65.000 -19.828 -6.832 1.00 17.53 83 LEU D C 1
ATOM 5852 O O . LEU D 1 83 ? -66.024 -20.448 -6.524 1.00 18.30 83 LEU D O 1
ATOM 5857 N N . SER D 1 84 ? -63.921 -20.426 -7.334 1.00 18.62 84 SER D N 1
ATOM 5858 C CA . SER D 1 84 ? -63.933 -21.853 -7.657 1.00 20.72 84 SER D CA 1
ATOM 5859 C C . SER D 1 84 ? -63.125 -22.713 -6.679 1.00 22.36 84 SER D C 1
ATOM 5860 O O . SER D 1 84 ? -62.400 -22.193 -5.825 1.00 22.43 84 SER D O 1
ATOM 5863 N N . THR D 1 85 ? -63.287 -24.029 -6.802 1.00 24.27 85 THR D N 1
ATOM 5864 C CA . THR D 1 85 ? -62.545 -25.001 -6.003 1.00 26.51 85 THR D CA 1
ATOM 5865 C C . THR D 1 85 ? -61.296 -25.418 -6.787 1.00 27.91 85 THR D C 1
ATOM 5866 O O . THR D 1 85 ? -61.082 -24.908 -7.892 1.00 27.93 85 THR D O 1
ATOM 5870 N N . PRO D 1 86 ? -60.463 -26.333 -6.228 1.00 29.63 86 PRO D N 1
ATOM 5871 C CA . PRO D 1 86 ? -59.334 -26.846 -7.022 1.00 30.41 86 PRO D CA 1
ATOM 5872 C C . PRO D 1 86 ? -59.729 -27.880 -8.078 1.00 31.24 86 PRO D C 1
ATOM 5873 O O . PRO D 1 86 ? -58.871 -28.312 -8.848 1.00 31.42 86 PRO D O 1
ATOM 5877 N N . ALA D 1 87 ? -61.010 -28.253 -8.109 1.00 32.60 87 ALA D N 1
ATOM 5878 C CA . ALA D 1 87 ? -61.536 -29.265 -9.040 1.00 34.45 87 ALA D CA 1
ATOM 5879 C C . ALA D 1 87 ? -61.181 -29.006 -10.502 1.00 35.84 87 ALA D C 1
ATOM 5880 O O . ALA D 1 87 ? -61.278 -27.868 -10.983 1.00 36.14 87 ALA D O 1
ATOM 5882 N N . LEU D 1 88 ? -60.797 -30.081 -11.193 1.00 37.35 88 LEU D N 1
ATOM 5883 C CA . LEU D 1 88 ? -60.331 -30.038 -12.586 1.00 38.99 88 LEU D CA 1
ATOM 5884 C C . LEU D 1 88 ? -61.481 -29.996 -13.601 1.00 39.79 88 LEU D C 1
ATOM 5885 O O . LEU D 1 88 ? -62.566 -30.517 -13.349 1.00 39.50 88 LEU D O 1
ATOM 5890 N N . MET D 1 89 ? -61.236 -29.385 -14.757 1.00 41.05 89 MET D N 1
ATOM 5891 C CA . MET D 1 89 ? -62.219 -29.396 -15.837 1.00 41.75 89 MET D CA 1
ATOM 5892 C C . MET D 1 89 ? -62.014 -30.600 -16.760 1.00 42.03 89 MET D C 1
ATOM 5893 O O . MET D 1 89 ? -60.869 -31.003 -17.005 1.00 42.51 89 MET D O 1
ATOM 5898 N N . PRO D 1 90 ? -63.123 -31.178 -17.270 1.00 41.94 90 PRO D N 1
ATOM 5899 C CA . PRO D 1 90 ? -63.091 -32.320 -18.197 1.00 42.61 90 PRO D CA 1
ATOM 5900 C C . PRO D 1 90 ? -62.120 -32.118 -19.364 1.00 43.11 90 PRO D C 1
ATOM 5901 O O . PRO D 1 90 ? -61.935 -30.984 -19.821 1.00 42.67 90 PRO D O 1
ATOM 5905 N N . MET D 1 91 ? -61.530 -33.222 -19.833 1.00 43.99 91 MET D N 1
ATOM 5906 C CA . MET D 1 91 ? -60.520 -33.230 -20.909 1.00 44.40 91 MET D CA 1
ATOM 5907 C C . MET D 1 91 ? -60.959 -32.570 -22.212 1.00 43.85 91 MET D C 1
ATOM 5908 O O . MET D 1 91 ? -60.134 -32.012 -22.937 1.00 43.69 91 MET D O 1
ATOM 5913 N N . ASN D 1 92 ? -62.251 -32.650 -22.512 1.00 43.69 92 ASN D N 1
ATOM 5914 C CA . ASN D 1 92 ? -62.790 -32.070 -23.744 1.00 43.38 92 ASN D CA 1
ATOM 5915 C C . ASN D 1 92 ? -62.761 -30.534 -23.780 1.00 42.64 92 ASN D C 1
ATOM 5916 O O . ASN D 1 92 ? -62.935 -29.932 -24.849 1.00 42.29 92 ASN D O 1
ATOM 5921 N N . MET D 1 93 ? -62.541 -29.922 -22.611 1.00 41.91 93 MET D N 1
ATOM 5922 C CA . MET D 1 93 ? -62.398 -28.465 -22.448 1.00 41.53 93 MET D CA 1
ATOM 5923 C C . MET D 1 93 ? -63.718 -27.722 -22.638 1.00 41.13 93 MET D C 1
ATOM 5924 O O . MET D 1 93 ? -63.750 -26.491 -22.637 1.00 40.56 93 MET D O 1
ATOM 5929 N N . ALA D 1 94 ? -64.794 -28.489 -22.800 1.00 40.95 94 ALA D N 1
ATOM 5930 C CA . ALA D 1 94 ? -66.136 -27.966 -23.003 1.00 39.95 94 ALA D CA 1
ATOM 5931 C C . ALA D 1 94 ? -66.720 -27.448 -21.692 1.00 39.52 94 ALA D C 1
ATOM 5932 O O . ALA D 1 94 ? -66.266 -27.846 -20.614 1.00 39.83 94 ALA D O 1
ATOM 5934 N N . PRO D 1 95 ? -67.728 -26.558 -21.776 1.00 38.85 95 PRO D N 1
ATOM 5935 C CA . PRO D 1 95 ? -68.434 -26.068 -20.596 1.00 38.28 95 PRO D CA 1
ATOM 5936 C C . PRO D 1 95 ? -69.247 -27.152 -19.894 1.00 38.23 95 PRO D C 1
ATOM 5937 O O . PRO D 1 95 ? -69.505 -28.205 -20.474 1.00 38.28 95 PRO D O 1
ATOM 5941 N N . ILE D 1 96 ? -69.641 -26.869 -18.654 1.00 38.15 96 ILE D N 1
ATOM 5942 C CA . ILE D 1 96 ? -70.438 -27.772 -17.822 1.00 38.84 96 ILE D CA 1
ATOM 5943 C C . ILE D 1 96 ? -71.794 -27.141 -17.508 1.00 38.74 96 ILE D C 1
ATOM 5944 O O . ILE D 1 96 ? -71.915 -25.917 -17.454 1.00 37.99 96 ILE D O 1
ATOM 5949 N N . THR D 1 97 ? -72.805 -27.983 -17.295 1.00 38.92 97 THR D N 1
ATOM 5950 C CA . THR D 1 97 ? -74.143 -27.521 -16.923 1.00 39.34 97 THR D CA 1
ATOM 5951 C C . THR D 1 97 ? -74.685 -28.347 -15.752 1.00 39.41 97 THR D C 1
ATOM 5952 O O . THR D 1 97 ? -74.057 -29.324 -15.334 1.00 39.95 97 THR D O 1
ATOM 5956 N N . GLY D 1 98 ? -75.844 -27.945 -15.231 1.00 38.72 98 GLY D N 1
ATOM 5957 C CA . GLY D 1 98 ? -76.562 -28.726 -14.222 1.00 38.49 98 GLY D CA 1
ATOM 5958 C C . GLY D 1 98 ? -75.819 -29.029 -12.931 1.00 38.51 98 GLY D C 1
ATOM 5959 O O . GLY D 1 98 ? -74.887 -28.316 -12.546 1.00 38.08 98 GLY D O 1
ATOM 5960 N N . ARG D 1 99 ? -76.242 -30.096 -12.256 1.00 38.31 99 ARG D N 1
ATOM 5961 C CA . ARG D 1 99 ? -75.676 -30.464 -10.954 1.00 37.78 99 ARG D CA 1
ATOM 5962 C C . ARG D 1 99 ? -74.199 -30.895 -10.952 1.00 36.89 99 ARG D C 1
ATOM 5963 O O . ARG D 1 99 ? -73.642 -31.157 -9.886 1.00 36.94 99 ARG D O 1
ATOM 5971 N N . ALA D 1 100 ? -73.575 -30.971 -12.132 1.00 35.88 100 ALA D N 1
ATOM 5972 C CA . ALA D 1 100 ? -72.148 -31.303 -12.249 1.00 35.15 100 ALA D CA 1
ATOM 5973 C C . ALA D 1 100 ? -71.266 -30.136 -11.817 1.00 34.19 100 ALA D C 1
ATOM 5974 O O . ALA D 1 100 ? -70.053 -30.277 -11.691 1.00 34.24 100 ALA D O 1
ATOM 5976 N N . LEU D 1 101 ? -71.898 -28.987 -11.597 1.00 33.46 101 LEU D N 1
ATOM 5977 C CA . LEU D 1 101 ? -71.228 -27.763 -11.154 1.00 32.41 101 LEU D CA 1
ATOM 5978 C C . LEU D 1 101 ? -70.920 -27.760 -9.664 1.00 32.33 101 LEU D C 1
ATOM 5979 O O . LEU D 1 101 ? -70.000 -27.071 -9.220 1.00 31.92 101 LEU D O 1
ATOM 5984 N N . GLU D 1 102 ? -71.693 -28.531 -8.904 1.00 32.51 102 GLU D N 1
ATOM 5985 C CA . GLU D 1 102 ? -71.570 -28.585 -7.445 1.00 32.81 102 GLU D CA 1
ATOM 5986 C C . GLU D 1 102 ? -70.126 -28.733 -6.889 1.00 32.51 102 GLU D C 1
ATOM 5987 O O . GLU D 1 102 ? -69.780 -28.034 -5.927 1.00 32.58 102 GLU D O 1
ATOM 5993 N N . PRO D 1 103 ? -69.285 -29.617 -7.492 1.00 31.73 103 PRO D N 1
ATOM 5994 C CA . PRO D 1 103 ? -67.891 -29.731 -7.032 1.00 30.96 103 PRO D CA 1
ATOM 5995 C C . PRO D 1 103 ? -66.983 -28.542 -7.370 1.00 29.50 103 PRO D C 1
ATOM 5996 O O . PRO D 1 103 ? -65.823 -28.528 -6.951 1.00 30.57 103 PRO D O 1
ATOM 6000 N N . TYR D 1 104 ? -67.492 -27.561 -8.109 1.00 27.68 104 TYR D N 1
ATOM 6001 C CA . TYR D 1 104 ? -66.652 -26.461 -8.611 1.00 25.48 104 TYR D CA 1
ATOM 6002 C C . TYR D 1 104 ? -66.794 -25.144 -7.855 1.00 23.88 104 TYR D C 1
ATOM 6003 O O . TYR D 1 104 ? -65.873 -24.325 -7.838 1.00 23.43 104 TYR D O 1
ATOM 6012 N N . ILE D 1 105 ? -67.945 -24.958 -7.221 1.00 22.15 105 ILE D N 1
ATOM 6013 C CA . ILE D 1 105 ? -68.272 -23.703 -6.558 1.00 20.66 105 ILE D CA 1
ATOM 6014 C C . ILE D 1 105 ? -67.721 -23.665 -5.129 1.00 20.35 105 ILE D C 1
ATOM 6015 O O . ILE D 1 105 ? -67.979 -24.567 -4.331 1.00 20.47 105 ILE D O 1
ATOM 6020 N N . SER D 1 106 ? -66.956 -22.618 -4.828 1.00 19.48 106 SER D N 1
ATOM 6021 C CA . SER D 1 106 ? -66.434 -22.381 -3.481 1.00 19.04 106 SER D CA 1
ATOM 6022 C C . SER D 1 106 ? -67.576 -22.075 -2.522 1.00 19.33 106 SER D C 1
ATOM 6023 O O . SER D 1 106 ? -68.603 -21.523 -2.921 1.00 19.27 106 SER D O 1
ATOM 6026 N N . ARG D 1 107 ? -67.384 -22.439 -1.259 1.00 19.88 107 ARG D N 1
ATOM 6027 C CA . ARG D 1 107 ? -68.354 -22.152 -0.208 1.00 20.08 107 ARG D CA 1
ATOM 6028 C C . ARG D 1 107 ? -67.853 -21.060 0.741 1.00 19.86 107 ARG D C 1
ATOM 6029 O O . ARG D 1 107 ? -66.647 -20.801 0.832 1.00 19.62 107 ARG D O 1
ATOM 6037 N N . CYS D 1 108 ? -68.791 -20.431 1.444 1.00 20.02 108 CYS D N 1
ATOM 6038 C CA . CYS D 1 108 ? -68.493 -19.323 2.340 1.00 20.76 108 CYS D CA 1
ATOM 6039 C C . CYS D 1 108 ? -69.329 -19.350 3.615 1.00 22.31 108 CYS D C 1
ATOM 6040 O O . CYS D 1 108 ? -70.448 -19.876 3.624 1.00 22.57 108 CYS D O 1
ATOM 6043 N N . THR D 1 109 ? -68.788 -18.764 4.683 1.00 23.49 109 THR D N 1
ATOM 6044 C CA . THR D 1 109 ? -69.547 -18.565 5.919 1.00 24.95 109 THR D CA 1
ATOM 6045 C C . THR D 1 109 ? -69.594 -17.075 6.282 1.00 25.40 109 THR D C 1
ATOM 6046 O O . THR D 1 109 ? -68.561 -16.400 6.308 1.00 24.50 109 THR D O 1
ATOM 6050 N N . VAL D 1 110 ? -70.800 -16.574 6.550 1.00 27.00 110 VAL D N 1
ATOM 6051 C CA . VAL D 1 110 ? -70.987 -15.200 7.020 1.00 28.81 110 VAL D CA 1
ATOM 6052 C C . VAL D 1 110 ? -70.906 -15.191 8.540 1.00 30.90 110 VAL D C 1
ATOM 6053 O O . VAL D 1 110 ? -71.684 -15.888 9.197 1.00 30.47 110 VAL D O 1
ATOM 6057 N N . CYS D 1 111 ? -69.964 -14.407 9.079 1.00 33.68 111 CYS D N 1
ATOM 6058 C CA . CYS D 1 111 ? -69.675 -14.356 10.518 1.00 36.35 111 CYS D CA 1
ATOM 6059 C C . CYS D 1 111 ? -69.970 -12.988 11.123 1.00 36.64 111 CYS D C 1
ATOM 6060 O O . CYS D 1 111 ? -69.940 -11.977 10.426 1.00 36.63 111 CYS D O 1
ATOM 6063 N N . GLU D 1 112 ? -70.244 -12.969 12.428 1.00 37.69 112 GLU D N 1
ATOM 6064 C CA . GLU D 1 112 ? -70.452 -11.729 13.182 1.00 38.32 112 GLU D CA 1
ATOM 6065 C C . GLU D 1 112 ? -69.430 -11.622 14.315 1.00 38.52 112 GLU D C 1
ATOM 6066 O O . GLU D 1 112 ? -69.232 -12.572 15.077 1.00 38.51 112 GLU D O 1
ATOM 6072 N N . GLY D 1 113 ? -68.785 -10.463 14.415 1.00 38.29 113 GLY D N 1
ATOM 6073 C CA . GLY D 1 113 ? -67.755 -10.244 15.415 1.00 38.44 113 GLY D CA 1
ATOM 6074 C C . GLY D 1 113 ? -68.085 -9.090 16.341 1.00 38.56 113 GLY D C 1
ATOM 6075 O O . GLY D 1 113 ? -69.048 -8.362 16.106 1.00 38.76 113 GLY D O 1
ATOM 6076 N N . PRO D 1 114 ? -67.290 -8.922 17.412 1.00 38.57 114 PRO D N 1
ATOM 6077 C CA . PRO D 1 114 ? -67.455 -7.781 18.319 1.00 38.23 114 PRO D CA 1
ATOM 6078 C C . PRO D 1 114 ? -66.844 -6.461 17.815 1.00 37.22 114 PRO D C 1
ATOM 6079 O O . PRO D 1 114 ? -67.183 -5.401 18.344 1.00 37.25 114 PRO D O 1
ATOM 6083 N N . ALA D 1 115 ? -65.952 -6.525 16.823 1.00 36.08 115 ALA D N 1
ATOM 6084 C CA . ALA D 1 115 ? -65.277 -5.329 16.283 1.00 34.98 115 ALA D CA 1
ATOM 6085 C C . ALA D 1 115 ? -64.972 -5.445 14.786 1.00 34.15 115 ALA D C 1
ATOM 6086 O O . ALA D 1 115 ? -65.143 -6.513 14.191 1.00 33.95 115 ALA D O 1
ATOM 6088 N N . ILE D 1 116 ? -64.522 -4.347 14.183 1.00 33.43 116 ILE D N 1
ATOM 6089 C CA . ILE D 1 116 ? -64.227 -4.305 12.744 1.00 33.02 116 ILE D CA 1
ATOM 6090 C C . ILE D 1 116 ? -63.052 -5.204 12.354 1.00 32.93 116 ILE D C 1
ATOM 6091 O O . ILE D 1 116 ? -62.022 -5.240 13.037 1.00 33.29 116 ILE D O 1
ATOM 6096 N N . ALA D 1 117 ? -63.221 -5.925 11.249 1.00 32.16 117 ALA D N 1
ATOM 6097 C CA . ALA D 1 117 ? -62.152 -6.731 10.682 1.00 31.49 117 ALA D CA 1
ATOM 6098 C C . ALA D 1 117 ? -61.562 -6.048 9.453 1.00 31.14 117 ALA D C 1
ATOM 6099 O O . ALA D 1 117 ? -62.276 -5.765 8.485 1.00 31.08 117 ALA D O 1
ATOM 6101 N N . ILE D 1 118 ? -60.258 -5.781 9.510 1.00 30.62 118 ILE D N 1
ATOM 6102 C CA . ILE D 1 118 ? -59.529 -5.150 8.407 1.00 29.93 118 ILE D CA 1
ATOM 6103 C C . ILE D 1 118 ? -58.500 -6.111 7.817 1.00 29.12 118 ILE D C 1
ATOM 6104 O O . ILE D 1 118 ? -58.292 -7.203 8.335 1.00 29.31 118 ILE D O 1
ATOM 6109 N N . ALA D 1 119 ? -57.869 -5.696 6.724 1.00 28.11 119 ALA D N 1
ATOM 6110 C CA . ALA D 1 119 ? -56.792 -6.462 6.115 1.00 26.76 119 ALA D CA 1
ATOM 6111 C C . ALA D 1 119 ? -55.549 -5.594 6.005 1.00 25.86 119 ALA D C 1
ATOM 6112 O O . ALA D 1 119 ? -55.640 -4.379 5.807 1.00 25.63 119 ALA D O 1
ATOM 6114 N N . VAL D 1 120 ? -54.389 -6.231 6.146 1.00 25.22 120 VAL D N 1
ATOM 6115 C CA . VAL D 1 120 ? -53.088 -5.556 6.094 1.00 24.51 120 VAL D CA 1
ATOM 6116 C C . VAL D 1 120 ? -52.239 -6.262 5.043 1.00 23.65 120 VAL D C 1
ATOM 6117 O O . VAL D 1 120 ? -52.281 -7.488 4.935 1.00 23.82 120 VAL D O 1
ATOM 6121 N N . HIS D 1 121 ? -51.488 -5.488 4.268 1.00 23.02 121 HIS D N 1
ATOM 6122 C CA . HIS D 1 121 ? -50.715 -6.035 3.153 1.00 22.72 121 HIS D CA 1
ATOM 6123 C C . HIS D 1 121 ? -49.237 -5.686 3.270 1.00 22.68 121 HIS D C 1
ATOM 6124 O O . HIS D 1 121 ? -48.887 -4.589 3.697 1.00 22.88 121 HIS D O 1
ATOM 6131 N N . SER D 1 122 ? -48.372 -6.622 2.893 1.00 22.73 122 SER D N 1
ATOM 6132 C CA . SER D 1 122 ? -46.925 -6.421 3.031 1.00 23.12 122 SER D CA 1
ATOM 6133 C C . SER D 1 122 ? -46.256 -5.840 1.784 1.00 23.29 122 SER D C 1
ATOM 6134 O O . SER D 1 122 ? -45.403 -4.956 1.899 1.00 23.32 122 SER D O 1
ATOM 6137 N N . GLN D 1 123 ? -46.656 -6.343 0.610 1.00 23.75 123 GLN D N 1
ATOM 6138 C CA . GLN D 1 123 ? -45.976 -6.082 -0.676 1.00 24.37 123 GLN D CA 1
ATOM 6139 C C . GLN D 1 123 ? -44.625 -6.803 -0.731 1.00 24.98 123 GLN D C 1
ATOM 6140 O O . GLN D 1 123 ? -43.748 -6.456 -1.534 1.00 25.51 123 GLN D O 1
ATOM 6146 N N . THR D 1 124 ? -44.471 -7.804 0.138 1.00 25.19 124 THR D N 1
ATOM 6147 C CA . THR D 1 124 ? -43.268 -8.626 0.233 1.00 25.21 124 THR D CA 1
ATOM 6148 C C . THR D 1 124 ? -43.713 -10.060 0.497 1.00 26.51 124 THR D C 1
ATOM 6149 O O . THR D 1 124 ? -44.897 -10.305 0.747 1.00 25.86 124 THR D O 1
ATOM 6153 N N . THR D 1 125 ? -42.769 -11.001 0.453 1.00 28.03 125 THR D N 1
ATOM 6154 C CA . THR D 1 125 ? -43.071 -12.411 0.717 1.00 30.00 125 THR D CA 1
ATOM 6155 C C . THR D 1 125 ? -43.394 -12.690 2.196 1.00 31.53 125 THR D C 1
ATOM 6156 O O . THR D 1 125 ? -43.918 -13.753 2.535 1.00 31.63 125 THR D O 1
ATOM 6160 N N . ASP D 1 126 ? -43.082 -11.733 3.067 1.00 33.28 126 ASP D N 1
ATOM 6161 C CA . ASP D 1 126 ? -43.304 -11.892 4.502 1.00 35.66 126 ASP D CA 1
ATOM 6162 C C . ASP D 1 126 ? -44.741 -11.574 4.897 1.00 36.03 126 ASP D C 1
ATOM 6163 O O . ASP D 1 126 ? -45.373 -10.704 4.316 1.00 36.05 126 ASP D O 1
ATOM 6168 N N . ILE D 1 127 ? -45.246 -12.285 5.896 1.00 37.47 127 ILE D N 1
ATOM 6169 C CA . ILE D 1 127 ? -46.559 -12.003 6.447 1.00 38.82 127 ILE D CA 1
ATOM 6170 C C . ILE D 1 127 ? -46.490 -10.678 7.210 1.00 40.23 127 ILE D C 1
ATOM 6171 O O . ILE D 1 127 ? -45.596 -10.491 8.037 1.00 40.60 127 ILE D O 1
ATOM 6176 N N . PRO D 1 128 ? -47.424 -9.747 6.921 1.00 41.42 128 PRO D N 1
ATOM 6177 C CA . PRO D 1 128 ? -47.460 -8.492 7.672 1.00 42.43 128 PRO D CA 1
ATOM 6178 C C . PRO D 1 128 ? -47.993 -8.681 9.097 1.00 43.32 128 PRO D C 1
ATOM 6179 O O . PRO D 1 128 ? -48.827 -9.563 9.332 1.00 43.40 128 PRO D O 1
ATOM 6183 N N . PRO D 1 129 ? -47.518 -7.852 10.046 1.00 44.18 129 PRO D N 1
ATOM 6184 C CA . PRO D 1 129 ? -48.056 -7.930 11.391 1.00 44.57 129 PRO D CA 1
ATOM 6185 C C . PRO D 1 129 ? -49.351 -7.133 11.505 1.00 44.80 129 PRO D C 1
ATOM 6186 O O . PRO D 1 129 ? -49.488 -6.082 10.871 1.00 44.55 129 PRO D O 1
ATOM 6190 N N . CYS D 1 130 ? -50.292 -7.634 12.302 1.00 45.59 130 CYS D N 1
ATOM 6191 C CA . CYS D 1 130 ? -51.451 -6.841 12.701 1.00 46.31 130 CYS D CA 1
ATOM 6192 C C . CYS D 1 130 ? -50.943 -5.609 13.444 1.00 47.14 130 CYS D C 1
ATOM 6193 O O . CYS D 1 130 ? -49.936 -5.684 14.162 1.00 47.07 130 CYS D O 1
ATOM 6196 N N . PRO D 1 131 ? -51.632 -4.466 13.275 1.00 47.65 131 PRO D N 1
ATOM 6197 C CA . PRO D 1 131 ? -51.331 -3.277 14.080 1.00 48.12 131 PRO D CA 1
ATOM 6198 C C . PRO D 1 131 ? -51.464 -3.560 15.581 1.00 48.60 131 PRO D C 1
ATOM 6199 O O . PRO D 1 131 ? -52.029 -4.588 15.968 1.00 48.36 131 PRO D O 1
ATOM 6203 N N . HIS D 1 132 ? -50.945 -2.665 16.420 1.00 49.38 132 HIS D N 1
ATOM 6204 C CA . HIS D 1 132 ? -50.940 -2.913 17.864 1.00 50.01 132 HIS D CA 1
ATOM 6205 C C . HIS D 1 132 ? -52.322 -2.846 18.499 1.00 49.45 132 HIS D C 1
ATOM 6206 O O . HIS D 1 132 ? -52.990 -1.810 18.453 1.00 49.47 132 HIS D O 1
ATOM 6213 N N . GLY D 1 133 ? -52.718 -3.955 19.119 1.00 49.14 133 GLY D N 1
ATOM 6214 C CA . GLY D 1 133 ? -54.031 -4.083 19.752 1.00 48.93 133 GLY D CA 1
ATOM 6215 C C . GLY D 1 133 ? -55.023 -4.874 18.917 1.00 48.44 133 GLY D C 1
ATOM 6216 O O . GLY D 1 133 ? -56.212 -4.937 19.246 1.00 48.79 133 GLY D O 1
ATOM 6217 N N . TRP D 1 134 ? -54.527 -5.484 17.842 1.00 47.40 134 TRP D N 1
ATOM 6218 C CA . TRP D 1 134 ? -55.362 -6.240 16.918 1.00 46.38 134 TRP D CA 1
ATOM 6219 C C . TRP D 1 134 ? -55.013 -7.727 16.937 1.00 46.39 134 TRP D C 1
ATOM 6220 O O . TRP D 1 134 ? -53.888 -8.106 17.274 1.00 46.46 134 TRP D O 1
ATOM 6231 N N . ILE D 1 135 ? -55.985 -8.562 16.570 1.00 45.93 135 ILE D N 1
ATOM 6232 C CA . ILE D 1 135 ? -55.826 -10.012 16.616 1.00 45.65 135 ILE D CA 1
ATOM 6233 C C . ILE D 1 135 ? -55.896 -10.614 15.210 1.00 45.39 135 ILE D C 1
ATOM 6234 O O . ILE D 1 135 ? -56.710 -10.196 14.389 1.00 45.53 135 ILE D O 1
ATOM 6239 N N . SER D 1 136 ? -55.031 -11.589 14.944 1.00 44.87 136 SER D N 1
ATOM 6240 C CA . SER D 1 136 ? -54.981 -12.256 13.647 1.00 44.05 136 SER D CA 1
ATOM 6241 C C . SER D 1 136 ? -56.139 -13.243 13.484 1.00 43.53 136 SER D C 1
ATOM 6242 O O . SER D 1 136 ? -56.390 -14.064 14.373 1.00 44.01 136 SER D O 1
ATOM 6245 N N . LEU D 1 137 ? -56.839 -13.153 12.351 1.00 42.64 137 LEU D N 1
ATOM 6246 C CA . LEU D 1 137 ? -57.934 -14.079 12.022 1.00 41.26 137 LEU D CA 1
ATOM 6247 C C . LEU D 1 137 ? -57.497 -15.144 11.016 1.00 40.35 137 LEU D C 1
ATOM 6248 O O . LEU D 1 137 ? -57.769 -16.333 11.218 1.00 40.88 137 LEU D O 1
ATOM 6253 N N . TRP D 1 138 ? -56.828 -14.717 9.940 1.00 38.77 138 TRP D N 1
ATOM 6254 C CA . TRP D 1 138 ? -56.183 -15.645 8.998 1.00 37.65 138 TRP D CA 1
ATOM 6255 C C . TRP D 1 138 ? -55.084 -15.024 8.123 1.00 36.20 138 TRP D C 1
ATOM 6256 O O . TRP D 1 138 ? -55.081 -13.812 7.878 1.00 35.95 138 TRP D O 1
ATOM 6267 N N . LYS D 1 139 ? -54.156 -15.880 7.683 1.00 34.71 139 LYS D N 1
ATOM 6268 C CA . LYS D 1 139 ? -53.110 -15.550 6.704 1.00 32.69 139 LYS D CA 1
ATOM 6269 C C . LYS D 1 139 ? -53.681 -15.701 5.291 1.00 31.24 139 LYS D C 1
ATOM 6270 O O . LYS D 1 139 ? -54.551 -16.561 5.057 1.00 30.64 139 LYS D O 1
ATOM 6276 N N . GLY D 1 140 ? -53.171 -14.891 4.356 1.00 29.51 140 GLY D N 1
ATOM 6277 C CA . GLY D 1 140 ? -53.560 -14.991 2.945 1.00 27.82 140 GLY D CA 1
ATOM 6278 C C . GLY D 1 140 ? -52.696 -14.266 1.926 1.00 26.79 140 GLY D C 1
ATOM 6279 O O . GLY D 1 140 ? -51.600 -13.794 2.235 1.00 27.15 140 GLY D O 1
ATOM 6280 N N . PHE D 1 141 ? -53.208 -14.182 0.698 1.00 25.68 141 PHE D N 1
ATOM 6281 C CA . PHE D 1 141 ? -52.523 -13.536 -0.425 1.00 23.90 141 PHE D CA 1
ATOM 6282 C C . PHE D 1 141 ? -53.313 -12.319 -0.888 1.00 22.37 141 PHE D C 1
ATOM 6283 O O . PHE D 1 141 ? -54.539 -12.316 -0.831 1.00 22.17 141 PHE D O 1
ATOM 6291 N N . SER D 1 142 ? -52.603 -11.287 -1.343 1.00 21.12 142 SER D N 1
ATOM 6292 C CA . SER D 1 142 ? -53.209 -10.005 -1.733 1.00 19.53 142 SER D CA 1
ATOM 6293 C C . SER D 1 142 ? -53.915 -10.067 -3.101 1.00 18.34 142 SER D C 1
ATOM 6294 O O . SER D 1 142 ? -53.274 -10.059 -4.149 1.00 17.93 142 SER D O 1
ATOM 6297 N N . PHE D 1 143 ? -55.242 -10.123 -3.074 1.00 17.10 143 PHE D N 1
ATOM 6298 C CA . PHE D 1 143 ? -56.052 -10.260 -4.278 1.00 15.89 143 PHE D CA 1
ATOM 6299 C C . PHE D 1 143 ? -56.667 -8.909 -4.583 1.00 14.92 143 PHE D C 1
ATOM 6300 O O . PHE D 1 143 ? -57.490 -8.422 -3.813 1.00 14.83 143 PHE D O 1
ATOM 6308 N N . ILE D 1 144 ? -56.256 -8.289 -5.688 1.00 14.52 144 ILE D N 1
ATOM 6309 C CA . ILE D 1 144 ? -56.674 -6.904 -5.979 1.00 13.60 144 ILE D CA 1
ATOM 6310 C C . ILE D 1 144 ? -57.798 -6.755 -7.020 1.00 12.80 144 ILE D C 1
ATOM 6311 O O . ILE D 1 144 ? -58.785 -6.086 -6.736 1.00 12.31 144 ILE D O 1
ATOM 6316 N N . MET D 1 145 ? -57.656 -7.360 -8.201 1.00 12.35 145 MET D N 1
ATOM 6317 C CA . MET D 1 145 ? -58.738 -7.294 -9.202 1.00 12.65 145 MET D CA 1
ATOM 6318 C C . MET D 1 145 ? -58.838 -8.487 -10.158 1.00 12.08 145 MET D C 1
ATOM 6319 O O . MET D 1 145 ? -58.073 -9.435 -10.052 1.00 12.69 145 MET D O 1
ATOM 6324 N N . PHE D 1 146 ? -59.801 -8.432 -11.076 1.00 11.17 146 PHE D N 1
ATOM 6325 C CA . PHE D 1 146 ? -60.086 -9.564 -1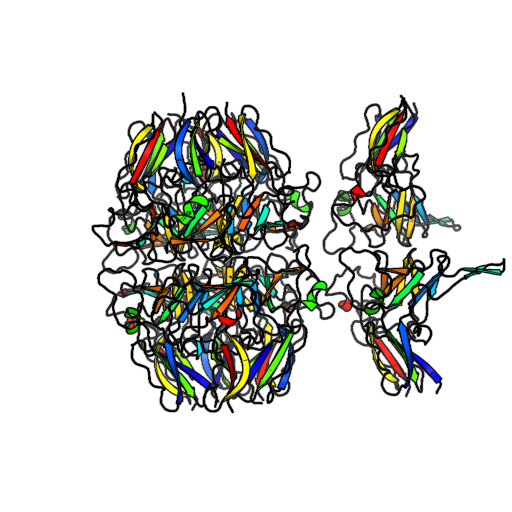1.967 1.00 10.99 146 PHE D CA 1
ATOM 6326 C C . PHE D 1 146 ? -60.826 -9.111 -13.218 1.00 10.11 146 PHE D C 1
ATOM 6327 O O . PHE D 1 146 ? -61.667 -8.220 -13.156 1.00 9.92 146 PHE D O 1
ATOM 6335 N N . THR D 1 147 ? -60.491 -9.717 -14.355 1.00 9.44 147 THR D N 1
ATOM 6336 C CA . THR D 1 147 ? -61.215 -9.486 -15.599 1.00 9.29 147 THR D CA 1
ATOM 6337 C C . THR D 1 147 ? -61.533 -10.819 -16.266 1.00 9.60 147 THR D C 1
ATOM 6338 O O . THR D 1 147 ? -60.809 -11.793 -16.091 1.00 10.54 147 THR D O 1
ATOM 6342 N N . SER D 1 148 ? -62.621 -10.859 -17.023 1.00 9.73 148 SER D N 1
ATOM 6343 C CA . SER D 1 148 ? -62.974 -12.037 -17.796 1.00 9.52 148 SER D CA 1
ATOM 6344 C C . SER D 1 148 ? -63.475 -11.617 -19.178 1.00 9.26 148 SER D C 1
ATOM 6345 O O . SER D 1 148 ? -62.731 -10.993 -19.940 1.00 9.90 148 SER D O 1
ATOM 6348 N N . ALA D 1 149 ? -64.730 -11.925 -19.495 1.00 9.03 149 ALA D N 1
ATOM 6349 C CA . ALA D 1 149 ? -65.284 -11.640 -20.819 1.00 8.99 149 ALA D CA 1
ATOM 6350 C C . ALA D 1 149 ? -65.420 -10.143 -21.105 1.00 8.76 149 ALA D C 1
ATOM 6351 O O . ALA D 1 149 ? -65.896 -9.375 -20.265 1.00 8.51 149 ALA D O 1
ATOM 6353 N N . GLY D 1 150 ? -65.005 -9.747 -22.305 1.00 8.41 150 GLY D N 1
ATOM 6354 C CA . GLY D 1 150 ? -64.979 -8.343 -22.700 1.00 8.08 150 GLY D CA 1
ATOM 6355 C C . GLY D 1 150 ? -63.968 -7.560 -21.881 1.00 7.59 150 GLY D C 1
ATOM 6356 O O . GLY D 1 150 ? -63.971 -6.330 -21.883 1.00 5.10 150 GLY D O 1
ATOM 6357 N N . SER D 1 151 ? -63.100 -8.298 -21.189 1.00 7.98 151 SER D N 1
ATOM 6358 C CA . SER D 1 151 ? -62.212 -7.767 -20.154 1.00 8.64 151 SER D CA 1
ATOM 6359 C C . SER D 1 151 ? -62.942 -6.885 -19.134 1.00 9.27 151 SER D C 1
ATOM 6360 O O . SER D 1 151 ? -62.353 -5.975 -18.562 1.00 9.20 151 SER D O 1
ATOM 6363 N N . GLU D 1 152 ? -64.222 -7.165 -18.908 1.00 10.06 152 GLU D N 1
ATOM 6364 C CA . GLU D 1 152 ? -64.966 -6.514 -17.845 1.00 10.41 152 GLU D CA 1
ATOM 6365 C C . GLU D 1 152 ? -64.585 -7.140 -16.517 1.00 10.08 152 GLU D C 1
ATOM 6366 O O . GLU D 1 152 ? -64.136 -8.288 -16.467 1.00 9.91 152 GLU D O 1
ATOM 6372 N N . GLY D 1 153 ? -64.758 -6.376 -15.448 1.00 9.58 153 GLY D N 1
ATOM 6373 C CA . GLY D 1 153 ? -64.434 -6.845 -14.121 1.00 9.17 153 GLY D CA 1
ATOM 6374 C C . GLY D 1 153 ? -64.343 -5.700 -13.150 1.00 9.64 153 GLY D C 1
ATOM 6375 O O . GLY D 1 153 ? -64.677 -4.561 -13.473 1.00 9.81 153 GLY D O 1
ATOM 6376 N N . THR D 1 154 ? -63.891 -6.015 -11.946 1.00 10.17 154 THR D N 1
ATOM 6377 C CA . THR D 1 154 ? -63.717 -5.037 -10.887 1.00 10.18 154 THR D CA 1
ATOM 6378 C C . THR D 1 154 ? -62.745 -5.658 -9.896 1.00 10.23 154 THR D C 1
ATOM 6379 O O . THR D 1 154 ? -62.091 -6.662 -10.216 1.00 9.11 154 THR D O 1
ATOM 6383 N N . GLY D 1 155 ? -62.633 -5.064 -8.707 1.00 10.76 155 GLY D N 1
ATOM 6384 C CA . GLY D 1 155 ? -61.703 -5.555 -7.687 1.00 10.23 155 GLY D CA 1
ATOM 6385 C C . GLY D 1 155 ? -62.208 -5.516 -6.256 1.00 9.92 155 GLY D C 1
ATOM 6386 O O . GLY D 1 155 ? -63.400 -5.338 -5.995 1.00 9.03 155 GLY D O 1
ATOM 6387 N N . GLN D 1 156 ? -61.278 -5.694 -5.330 1.00 10.43 156 GLN D N 1
ATOM 6388 C CA . GLN D 1 156 ? -61.569 -5.695 -3.909 1.00 10.74 156 GLN D CA 1
ATOM 6389 C C . GLN D 1 156 ? -60.862 -4.519 -3.282 1.00 11.06 156 GLN D C 1
ATOM 6390 O O . GLN D 1 156 ? -59.839 -4.069 -3.787 1.00 10.38 156 GLN D O 1
ATOM 6396 N N . ALA D 1 157 ? -61.428 -4.022 -2.187 1.00 12.12 157 ALA D N 1
ATOM 6397 C CA . ALA D 1 157 ? -60.810 -2.992 -1.368 1.00 12.83 157 ALA D CA 1
ATOM 6398 C C . ALA D 1 157 ? -59.692 -3.655 -0.574 1.00 13.44 157 ALA D C 1
ATOM 6399 O O . ALA D 1 157 ? -59.897 -4.696 0.055 1.00 13.75 157 ALA D O 1
ATOM 6401 N N . LEU D 1 158 ? -58.505 -3.061 -0.615 1.00 14.56 158 LEU D N 1
ATOM 6402 C CA . LEU D 1 158 ? -57.364 -3.601 0.106 1.00 15.93 158 LEU D CA 1
ATOM 6403 C C . LEU D 1 158 ? -57.560 -3.529 1.628 1.00 17.60 158 LEU D C 1
ATOM 6404 O O . LEU D 1 158 ? -56.953 -4.298 2.370 1.00 18.14 158 LEU D O 1
ATOM 6409 N N . ALA D 1 159 ? -58.422 -2.617 2.077 1.00 19.23 159 ALA D N 1
ATOM 6410 C CA . ALA D 1 159 ? -58.797 -2.518 3.490 1.00 20.69 159 ALA D CA 1
ATOM 6411 C C . ALA D 1 159 ? -59.702 -3.666 3.937 1.00 21.60 159 ALA D C 1
ATOM 6412 O O . ALA D 1 159 ? -59.780 -3.963 5.127 1.00 22.65 159 ALA D O 1
ATOM 6414 N N . SER D 1 160 ? -60.368 -4.308 2.976 1.00 21.94 160 SER D N 1
ATOM 6415 C CA . SER D 1 160 ? -61.365 -5.341 3.248 1.00 22.52 160 SER D CA 1
ATOM 6416 C C . SER D 1 160 ? -60.760 -6.744 3.367 1.00 23.11 160 SER D C 1
ATOM 6417 O O . SER D 1 160 ? -59.818 -7.071 2.639 1.00 23.33 160 SER D O 1
ATOM 6420 N N . PRO D 1 161 ? -61.311 -7.579 4.278 1.00 23.58 161 PRO D N 1
ATOM 6421 C CA . PRO D 1 161 ? -60.947 -8.992 4.395 1.00 24.35 161 PRO D CA 1
ATOM 6422 C C . PRO D 1 161 ? -60.977 -9.722 3.050 1.00 24.95 161 PRO D C 1
ATOM 6423 O O . PRO D 1 161 ? -60.201 -10.660 2.836 1.00 25.21 161 PRO D O 1
ATOM 6427 N N . GLY D 1 162 ? -61.861 -9.276 2.157 1.00 25.67 162 GLY D N 1
ATOM 6428 C CA . GLY D 1 162 ? -61.996 -9.831 0.811 1.00 26.76 162 GLY D CA 1
ATOM 6429 C C . GLY D 1 162 ? -60.767 -9.748 -0.081 1.00 27.70 162 GLY D C 1
ATOM 6430 O O . GLY D 1 162 ? -60.666 -10.485 -1.062 1.00 27.45 162 GLY D O 1
ATOM 6431 N N . SER D 1 163 ? -59.831 -8.860 0.260 1.00 28.74 163 SER D N 1
ATOM 6432 C CA . SER D 1 163 ? -58.601 -8.682 -0.513 1.00 29.71 163 SER D CA 1
ATOM 6433 C C . SER D 1 163 ? -57.498 -9.642 -0.082 1.00 30.68 163 SER D C 1
ATOM 6434 O O . SER D 1 163 ? -56.343 -9.495 -0.498 1.00 30.98 163 SER D O 1
ATOM 6437 N N . CYS D 1 164 ? -57.855 -10.621 0.748 1.00 31.74 164 CYS D N 1
ATOM 6438 C CA . CYS D 1 164 ? -56.881 -11.510 1.357 1.00 32.49 164 CYS D CA 1
ATOM 6439 C C . CYS D 1 164 ? -57.336 -12.962 1.265 1.00 33.42 164 CYS D C 1
ATOM 6440 O O . CYS D 1 164 ? -57.892 -13.516 2.217 1.00 33.89 164 CYS D O 1
ATOM 6443 N N . LEU D 1 165 ? -57.106 -13.568 0.105 1.00 34.07 165 LEU D N 1
ATOM 6444 C CA . LEU D 1 165 ? -57.500 -14.950 -0.134 1.00 35.20 165 LEU D CA 1
ATOM 6445 C C . LEU D 1 165 ? -56.493 -15.929 0.459 1.00 36.18 165 LEU D C 1
ATOM 6446 O O . LEU D 1 165 ? -55.284 -15.783 0.281 1.00 36.53 165 LEU D O 1
ATOM 6451 N N . GLU D 1 166 ? -57.001 -16.945 1.125 1.00 37.13 166 GLU D N 1
ATOM 6452 C CA . GLU D 1 166 ? -56.154 -17.831 1.868 1.00 37.83 166 GLU D CA 1
ATOM 6453 C C . GLU D 1 166 ? -55.498 -18.881 1.010 1.00 37.59 166 GLU D C 1
ATOM 6454 O O . GLU D 1 166 ? -54.452 -19.369 1.362 1.00 38.29 166 GLU D O 1
ATOM 6460 N N . GLU D 1 167 ? -56.097 -19.206 -0.123 1.00 37.18 167 GLU D N 1
ATOM 6461 C CA . GLU D 1 167 ? -55.495 -20.118 -1.100 1.00 37.12 167 GLU D CA 1
ATOM 6462 C C . GLU D 1 167 ? -55.195 -19.366 -2.394 1.00 35.65 167 GLU D C 1
ATOM 6463 O O . GLU D 1 167 ? -56.111 -18.846 -3.038 1.00 35.59 167 GLU D O 1
ATOM 6469 N N . PHE D 1 168 ? -53.918 -19.293 -2.768 1.00 33.73 168 PHE D N 1
ATOM 6470 C CA . PHE D 1 168 ? -53.557 -18.682 -4.042 1.00 31.88 168 PHE D CA 1
ATOM 6471 C C . PHE D 1 168 ? -53.914 -19.602 -5.198 1.00 30.78 168 PHE D C 1
ATOM 6472 O O . PHE D 1 168 ? -53.587 -20.791 -5.188 1.00 30.46 168 PHE D O 1
ATOM 6480 N N . ARG D 1 169 ? -54.585 -19.027 -6.193 1.00 29.40 169 ARG D N 1
ATOM 6481 C CA . ARG D 1 169 ? -54.943 -19.720 -7.425 1.00 28.00 169 ARG D CA 1
ATOM 6482 C C . ARG D 1 169 ? -54.764 -18.747 -8.590 1.00 26.54 169 ARG D C 1
ATOM 6483 O O . ARG D 1 169 ? -55.284 -17.635 -8.552 1.00 26.48 169 ARG D O 1
ATOM 6491 N N . ALA D 1 170 ? -54.040 -19.164 -9.622 1.00 25.24 170 ALA D N 1
ATOM 6492 C CA . ALA D 1 170 ? -53.987 -18.396 -10.862 1.00 23.67 170 ALA D CA 1
ATOM 6493 C C . ALA D 1 170 ? -55.403 -18.164 -11.422 1.00 22.73 170 ALA D C 1
ATOM 6494 O O . ALA D 1 170 ? -55.692 -17.094 -11.956 1.00 22.08 170 ALA D O 1
ATOM 6496 N N . SER D 1 171 ? -56.276 -19.164 -11.275 1.00 21.80 171 SER D N 1
ATOM 6497 C CA . SER D 1 171 ? -57.674 -19.063 -11.692 1.00 20.39 171 SER D CA 1
ATOM 6498 C C . SER D 1 171 ? -58.597 -19.206 -10.479 1.00 19.66 171 SER D C 1
ATOM 6499 O O . SER D 1 171 ? -59.052 -20.312 -10.166 1.00 20.72 171 SER D O 1
ATOM 6502 N N . PRO D 1 172 ? -58.889 -18.097 -9.789 1.00 18.14 172 PRO D N 1
ATOM 6503 C CA . PRO D 1 172 ? -59.675 -18.202 -8.568 1.00 17.46 172 PRO D CA 1
ATOM 6504 C C . PRO D 1 172 ? -61.183 -18.242 -8.788 1.00 16.66 172 PRO D C 1
ATOM 6505 O O . PRO D 1 172 ? -61.923 -18.396 -7.811 1.00 16.11 172 PRO D O 1
ATOM 6509 N N . PHE D 1 173 ? -61.634 -18.118 -10.041 1.00 15.94 173 PHE D N 1
ATOM 6510 C CA . PHE D 1 173 ? -63.073 -17.974 -10.328 1.00 15.01 173 PHE D CA 1
ATOM 6511 C C . PHE D 1 173 ? -63.545 -18.644 -11.614 1.00 14.19 173 PHE D C 1
ATOM 6512 O O . PHE D 1 173 ? -62.752 -18.894 -12.525 1.00 13.57 173 PHE D O 1
ATOM 6520 N N . LEU D 1 174 ? -64.849 -18.913 -11.678 1.00 13.77 174 LEU D N 1
ATOM 6521 C CA . LEU D 1 174 ? -65.481 -19.527 -12.850 1.00 13.18 174 LEU D CA 1
ATOM 6522 C C . LEU D 1 174 ? -66.463 -18.586 -13.515 1.00 12.59 174 LEU D C 1
ATOM 6523 O O . LEU D 1 174 ? -67.213 -17.884 -12.835 1.00 11.97 174 LEU D O 1
ATOM 6528 N N . GLU D 1 175 ? -66.470 -18.603 -14.843 1.00 12.31 175 GLU D N 1
ATOM 6529 C CA . GLU D 1 175 ? -67.414 -17.827 -15.626 1.00 12.65 175 GLU D CA 1
ATOM 6530 C C . GLU D 1 175 ? -68.668 -18.645 -15.897 1.00 13.22 175 GLU D C 1
ATOM 6531 O O . GLU D 1 175 ? -68.590 -19.744 -16.455 1.00 12.93 175 GLU D O 1
ATOM 6537 N N . CYS D 1 176 ? -69.818 -18.086 -15.520 1.00 13.53 176 CYS D N 1
ATOM 6538 C CA . CYS D 1 176 ? -71.109 -18.755 -15.670 1.00 13.93 176 CYS D CA 1
ATOM 6539 C C . CYS D 1 176 ? -72.076 -17.916 -16.494 1.00 13.93 176 CYS D C 1
ATOM 6540 O O . CYS D 1 176 ? -71.979 -16.683 -16.493 1.00 14.10 176 CYS D O 1
ATOM 6543 N N . HIS D 1 177 ? -73.008 -18.588 -17.178 1.00 13.78 177 HIS D N 1
ATOM 6544 C CA . HIS D 1 177 ? -73.887 -17.958 -18.180 1.00 13.36 177 HIS D CA 1
ATOM 6545 C C . HIS D 1 177 ? -75.363 -18.201 -17.908 1.00 13.23 177 HIS D C 1
ATOM 6546 O O . HIS D 1 177 ? -75.737 -19.213 -17.297 1.00 13.63 177 HIS D O 1
ATOM 6553 N N . GLY D 1 178 ? -76.201 -17.292 -18.405 1.00 12.53 178 GLY D N 1
ATOM 6554 C CA . GLY D 1 178 ? -77.658 -17.433 -18.329 1.00 12.53 178 GLY D CA 1
ATOM 6555 C C . GLY D 1 178 ? -78.198 -18.719 -18.939 1.00 12.69 178 GLY D C 1
ATOM 6556 O O . GLY D 1 178 ? -79.148 -19.307 -18.423 1.00 13.14 178 GLY D O 1
ATOM 6557 N N . ARG D 1 179 ? -77.577 -19.156 -20.034 1.00 12.32 179 ARG D N 1
ATOM 6558 C CA . ARG D 1 179 ? -77.915 -20.406 -20.711 1.00 11.85 179 ARG D CA 1
ATOM 6559 C C . ARG D 1 179 ? -77.595 -21.636 -19.859 1.00 12.11 179 ARG D C 1
ATOM 6560 O O . ARG D 1 179 ? -77.892 -22.765 -20.247 1.00 11.33 179 ARG D O 1
ATOM 6568 N N . GLY D 1 180 ? -76.972 -21.409 -18.706 1.00 12.43 180 GLY D N 1
ATOM 6569 C CA . GLY D 1 180 ? -76.764 -22.474 -17.722 1.00 13.30 180 GLY D CA 1
ATOM 6570 C C . GLY D 1 180 ? -75.380 -23.086 -17.650 1.00 13.29 180 GLY D C 1
ATOM 6571 O O . GLY D 1 180 ? -75.120 -23.893 -16.760 1.00 14.47 180 GLY D O 1
ATOM 6572 N N . THR D 1 181 ? -74.492 -22.708 -18.568 1.00 13.14 181 THR D N 1
ATOM 6573 C CA . THR D 1 181 ? -73.131 -23.262 -18.617 1.00 13.47 181 THR D CA 1
ATOM 6574 C C . THR D 1 181 ? -72.113 -22.473 -17.776 1.00 13.43 181 THR D C 1
ATOM 6575 O O . THR D 1 181 ? -72.342 -21.315 -17.455 1.00 12.30 181 THR D O 1
ATOM 6579 N N . CYS D 1 182 ? -71.020 -23.136 -17.390 1.00 14.27 182 CYS D N 1
ATOM 6580 C CA . CYS D 1 182 ? -69.855 -22.488 -16.767 1.00 15.09 182 CYS D CA 1
ATOM 6581 C C . CYS D 1 182 ? -68.553 -23.053 -17.322 1.00 15.52 182 CYS D C 1
ATOM 6582 O O . CYS D 1 182 ? -68.518 -24.190 -17.771 1.00 15.82 182 CYS D O 1
ATOM 6585 N N . ASN D 1 183 ? -67.485 -22.258 -17.282 1.00 15.85 183 ASN D N 1
ATOM 6586 C CA . ASN D 1 183 ? -66.183 -22.708 -17.760 1.00 16.59 183 ASN D CA 1
ATOM 6587 C C . ASN D 1 183 ? -65.082 -21.733 -17.368 1.00 16.34 183 ASN D C 1
ATOM 6588 O O . ASN D 1 183 ? -65.361 -20.601 -16.999 1.00 16.29 183 ASN D O 1
ATOM 6593 N N . TYR D 1 184 ? -63.836 -22.194 -17.406 1.00 16.25 184 TYR D N 1
ATOM 6594 C CA . TYR D 1 184 ? -62.704 -21.291 -17.426 1.00 16.17 184 TYR D CA 1
ATOM 6595 C C . TYR D 1 184 ? -62.493 -20.885 -18.877 1.00 15.95 184 TYR D C 1
ATOM 6596 O O . TYR D 1 184 ? -62.770 -21.666 -19.790 1.00 16.18 184 TYR D O 1
ATOM 6605 N N . TYR D 1 185 ? -62.011 -19.663 -19.086 1.00 15.45 185 TYR D N 1
ATOM 6606 C CA . TYR D 1 185 ? -61.688 -19.179 -20.419 1.00 14.98 185 TYR D CA 1
ATOM 6607 C C . TYR D 1 185 ? -60.307 -18.530 -20.444 1.00 15.17 185 TYR D C 1
ATOM 6608 O O . TYR D 1 185 ? -59.795 -18.105 -19.410 1.00 14.71 185 TYR D O 1
ATOM 6617 N N . SER D 1 186 ? -59.707 -18.465 -21.626 1.00 15.71 186 SER D N 1
ATOM 6618 C CA . SER D 1 186 ? -58.345 -17.948 -21.776 1.00 16.55 186 SER D CA 1
ATOM 6619 C C . SER D 1 186 ? -58.176 -16.520 -21.298 1.00 17.07 186 SER D C 1
ATOM 6620 O O . SER D 1 186 ? -57.142 -16.178 -20.734 1.00 16.92 186 SER D O 1
ATOM 6623 N N . ASN D 1 187 ? -59.191 -15.689 -21.518 1.00 17.70 187 ASN D N 1
ATOM 6624 C CA . ASN D 1 187 ? -59.130 -14.299 -21.070 1.00 17.85 187 ASN D CA 1
ATOM 6625 C C . ASN D 1 187 ? -59.542 -14.064 -19.610 1.00 18.11 187 ASN D C 1
ATOM 6626 O O . ASN D 1 187 ? -59.712 -12.915 -19.181 1.00 18.89 187 ASN D O 1
ATOM 6631 N N . SER D 1 188 ? -59.692 -15.139 -18.842 1.00 18.06 188 SER D N 1
ATOM 6632 C CA . SER D 1 188 ? -59.966 -15.011 -17.415 1.00 17.88 188 SER D CA 1
ATOM 6633 C C . SER D 1 188 ? -58.671 -14.662 -16.691 1.00 16.84 188 SER D C 1
ATOM 6634 O O . SER D 1 188 ? -57.733 -15.449 -16.681 1.00 17.69 188 SER D O 1
ATOM 6637 N N . TYR D 1 189 ? -58.621 -13.476 -16.104 1.00 15.44 189 TYR D N 1
ATOM 6638 C CA . TYR D 1 189 ? -57.421 -13.017 -15.419 1.00 15.05 189 TYR D CA 1
ATOM 6639 C C . TYR D 1 189 ? -57.648 -12.691 -13.940 1.00 15.30 189 TYR D C 1
ATOM 6640 O O . TYR D 1 189 ? -58.707 -12.197 -13.537 1.00 14.68 189 TYR D O 1
ATOM 6649 N N . SER D 1 190 ? -56.625 -12.965 -13.141 1.00 15.42 190 SER D N 1
ATOM 6650 C CA . SER D 1 190 ? -56.607 -12.585 -11.742 1.00 16.11 190 SER D CA 1
ATOM 6651 C C . SER D 1 190 ? -55.464 -11.601 -11.498 1.00 16.41 190 SER D C 1
ATOM 6652 O O . SER D 1 190 ? -54.348 -11.786 -11.994 1.00 16.53 190 SER D O 1
ATOM 6655 N N . PHE D 1 191 ? -55.742 -10.549 -10.741 1.00 16.91 191 PHE D N 1
ATOM 6656 C CA . PHE D 1 191 ? -54.712 -9.568 -10.418 1.00 17.85 191 PHE D CA 1
ATOM 6657 C C . PHE D 1 191 ? -54.384 -9.569 -8.930 1.00 18.35 191 PHE D C 1
ATOM 6658 O O . PHE D 1 191 ? -55.280 -9.571 -8.073 1.00 18.51 191 PHE D O 1
ATOM 6666 N N . TRP D 1 192 ? -53.091 -9.563 -8.634 1.00 18.93 192 TRP D N 1
ATOM 6667 C CA . TRP D 1 192 ? -52.608 -9.629 -7.267 1.00 19.96 192 TRP D CA 1
ATOM 6668 C C . TRP D 1 192 ? -51.570 -8.537 -7.053 1.00 20.30 192 TRP D C 1
ATOM 6669 O O . TRP D 1 192 ? -50.856 -8.174 -7.984 1.00 20.27 192 TRP D O 1
ATOM 6680 N N . LEU D 1 193 ? -51.488 -8.021 -5.829 1.00 21.38 193 LEU D N 1
ATOM 6681 C CA . LEU D 1 193 ? -50.404 -7.126 -5.445 1.00 22.32 193 LEU D CA 1
ATOM 6682 C C . LEU D 1 193 ? -49.095 -7.882 -5.523 1.00 23.94 193 LEU D C 1
ATOM 6683 O O . LEU D 1 193 ? -49.024 -9.057 -5.161 1.00 24.50 193 LEU D O 1
ATOM 6688 N N . ALA D 1 194 ? -48.057 -7.213 -5.999 1.00 25.65 194 ALA D N 1
ATOM 6689 C CA . ALA D 1 194 ? -46.789 -7.885 -6.242 1.00 27.98 194 ALA D CA 1
ATOM 6690 C C . ALA D 1 194 ? -45.834 -7.835 -5.043 1.00 30.01 194 ALA D C 1
ATOM 6691 O O . ALA D 1 194 ? -45.767 -6.829 -4.331 1.00 30.36 194 ALA D O 1
ATOM 6693 N N . SER D 1 195 ? -45.111 -8.935 -4.831 1.00 32.26 195 SER D N 1
ATOM 6694 C CA . SER D 1 195 ? -44.023 -8.997 -3.854 1.00 34.48 195 SER D CA 1
ATOM 6695 C C . SER D 1 195 ? -42.835 -8.211 -4.401 1.00 35.92 195 SER D C 1
ATOM 6696 O O . SER D 1 195 ? -42.369 -8.478 -5.511 1.00 36.66 195 SER D O 1
ATOM 6699 N N . LEU D 1 196 ? -42.322 -7.258 -3.641 1.00 37.52 196 LEU D N 1
ATOM 6700 C CA . LEU D 1 196 ? -41.309 -6.381 -4.203 1.00 39.20 196 LEU D CA 1
ATOM 6701 C C . LEU D 1 196 ? -40.031 -6.430 -3.412 1.00 40.49 196 LEU D C 1
ATOM 6702 O O . LEU D 1 196 ? -40.006 -6.871 -2.278 1.00 40.72 196 LEU D O 1
ATOM 6707 N N . ASN D 1 197 ? -38.964 -5.950 -4.031 1.00 41.95 197 ASN D N 1
ATOM 6708 C CA . ASN D 1 197 ? -37.678 -5.803 -3.356 1.00 43.39 197 ASN D CA 1
ATOM 6709 C C . ASN D 1 197 ? -37.695 -4.633 -2.387 1.00 44.44 197 ASN D C 1
ATOM 6710 O O . ASN D 1 197 ? -37.993 -3.502 -2.762 1.00 44.93 197 ASN D O 1
ATOM 6715 N N . PRO D 1 198 ? -37.397 -4.915 -1.128 1.00 45.16 198 PRO D N 1
ATOM 6716 C CA . PRO D 1 198 ? -37.319 -3.875 -0.124 1.00 45.43 198 PRO D CA 1
ATOM 6717 C C . PRO D 1 198 ? -36.160 -2.922 -0.341 1.00 45.58 198 PRO D C 1
ATOM 6718 O O . PRO D 1 198 ? -36.225 -1.833 0.189 1.00 46.09 198 PRO D O 1
ATOM 6722 N N . GLU D 1 199 ? -35.145 -3.302 -1.122 1.00 45.03 199 GLU D N 1
ATOM 6723 C CA . GLU D 1 199 ? -34.017 -2.415 -1.458 1.00 44.22 199 GLU D CA 1
ATOM 6724 C C . GLU D 1 199 ? -34.184 -1.595 -2.731 1.00 43.98 199 GLU D C 1
ATOM 6725 O O . GLU D 1 199 ? -33.553 -0.577 -2.918 1.00 44.48 199 GLU D O 1
ATOM 6731 N N . ARG D 1 200 ? -35.060 -2.042 -3.608 1.00 43.37 200 ARG D N 1
ATOM 6732 C CA . ARG D 1 200 ? -35.125 -1.480 -4.948 1.00 42.51 200 ARG D CA 1
ATOM 6733 C C . ARG D 1 200 ? -36.195 -0.426 -5.103 1.00 41.58 200 ARG D C 1
ATOM 6734 O O . ARG D 1 200 ? -36.717 -0.301 -6.194 1.00 41.30 200 ARG D O 1
ATOM 6742 N N . MET D 1 201 ? -36.513 0.347 -4.065 1.00 40.77 201 MET D N 1
ATOM 6743 C CA . MET D 1 201 ? -37.594 1.366 -4.203 1.00 39.81 201 MET D CA 1
ATOM 6744 C C . MET D 1 201 ? -37.270 2.524 -5.160 1.00 39.20 201 MET D C 1
ATOM 6745 O O . MET D 1 201 ? -36.147 2.998 -5.243 1.00 39.33 201 MET D O 1
ATOM 6750 N N . PHE D 1 202 ? -38.283 2.946 -5.899 1.00 38.09 202 PHE D N 1
ATOM 6751 C CA . PHE D 1 202 ? -38.155 4.063 -6.807 1.00 37.46 202 PHE D CA 1
ATOM 6752 C C . PHE D 1 202 ? -37.313 3.814 -8.036 1.00 36.62 202 PHE D C 1
ATOM 6753 O O . PHE D 1 202 ? -36.653 4.703 -8.515 1.00 36.94 202 PHE D O 1
ATOM 6761 N N . ARG D 1 203 ? -37.340 2.607 -8.557 1.00 35.12 203 ARG D N 1
ATOM 6762 C CA . ARG D 1 203 ? -36.607 2.338 -9.768 1.00 33.86 203 ARG D CA 1
ATOM 6763 C C . ARG D 1 203 ? -37.511 1.585 -10.698 1.00 31.96 203 ARG D C 1
ATOM 6764 O O . ARG D 1 203 ? -38.486 1.021 -10.270 1.00 31.77 203 ARG D O 1
ATOM 6772 N N . LYS D 1 204 ? -37.185 1.589 -11.978 1.00 29.79 204 LYS D N 1
ATOM 6773 C CA . LYS D 1 204 ? -37.828 0.735 -12.950 1.00 27.76 204 LYS D CA 1
ATOM 6774 C C . LYS D 1 204 ? -38.095 -0.683 -12.396 1.00 26.89 204 LYS D C 1
ATOM 6775 O O . LYS D 1 204 ? -37.199 -1.374 -11.953 1.00 26.92 204 LYS D O 1
ATOM 6781 N N . PRO D 1 205 ? -39.345 -1.126 -12.452 1.00 25.59 205 PRO D N 1
ATOM 6782 C CA . PRO D 1 205 ? -39.658 -2.512 -12.106 1.00 24.68 205 PRO D CA 1
ATOM 6783 C C . PRO D 1 205 ? -38.934 -3.476 -13.045 1.00 23.92 205 PRO D C 1
ATOM 6784 O O . PRO D 1 205 ? -38.708 -3.146 -14.211 1.00 23.51 205 PRO D O 1
ATOM 6788 N N . ILE D 1 206 ? -38.561 -4.642 -12.529 1.00 23.09 206 ILE D N 1
ATOM 6789 C CA . ILE D 1 206 ? -37.937 -5.676 -13.343 1.00 22.33 206 ILE D CA 1
ATOM 6790 C C . ILE D 1 206 ? -39.030 -6.594 -13.878 1.00 21.58 206 ILE D C 1
ATOM 6791 O O . ILE D 1 206 ? -39.652 -7.325 -13.093 1.00 21.20 206 ILE D O 1
ATOM 6796 N N . PRO D 1 207 ? -39.270 -6.562 -15.208 1.00 20.54 207 PRO D N 1
ATOM 6797 C CA . PRO D 1 207 ? -40.244 -7.475 -15.820 1.00 20.20 207 PRO D CA 1
ATOM 6798 C C . PRO D 1 207 ? -39.939 -8.921 -15.447 1.00 20.26 207 PRO D C 1
ATOM 6799 O O . PRO D 1 207 ? -38.775 -9.313 -15.449 1.00 20.30 207 PRO D O 1
ATOM 6803 N N . SER D 1 208 ? -40.972 -9.683 -15.104 1.00 20.42 208 SER D N 1
ATOM 6804 C CA . SER D 1 208 ? -40.806 -11.049 -14.627 1.00 21.33 208 SER D CA 1
ATOM 6805 C C . SER D 1 208 ? -41.957 -11.953 -15.093 1.00 22.14 208 SER D C 1
ATOM 6806 O O . SER D 1 208 ? -43.127 -11.585 -14.990 1.00 21.38 208 SER D O 1
ATOM 6809 N N . THR D 1 209 ? -41.606 -13.131 -15.607 1.00 23.79 209 THR D N 1
ATOM 6810 C CA . THR D 1 209 ? -42.579 -14.124 -16.056 1.00 25.45 209 THR D CA 1
ATOM 6811 C C . THR D 1 209 ? -42.309 -15.477 -15.402 1.00 27.64 209 THR D C 1
ATOM 6812 O O . THR D 1 209 ? -41.336 -16.150 -15.729 1.00 28.00 209 THR D O 1
ATOM 6816 N N . VAL D 1 210 ? -43.179 -15.878 -14.482 1.00 30.41 210 VAL D N 1
ATOM 6817 C CA . VAL D 1 210 ? -43.010 -17.156 -13.786 1.00 33.06 210 VAL D CA 1
ATOM 6818 C C . VAL D 1 210 ? -44.115 -18.154 -14.119 1.00 34.97 210 VAL D C 1
ATOM 6819 O O . VAL D 1 210 ? -45.223 -17.771 -14.506 1.00 35.17 210 VAL D O 1
ATOM 6823 N N . LYS D 1 211 ? -43.787 -19.429 -13.964 1.00 37.36 211 LYS D N 1
ATOM 6824 C CA . LYS D 1 211 ? -44.660 -20.535 -14.299 1.00 39.46 211 LYS D CA 1
ATOM 6825 C C . LYS D 1 211 ? -45.032 -21.370 -13.059 1.00 41.12 211 LYS D C 1
ATOM 6826 O O . LYS D 1 211 ? -44.518 -21.134 -11.968 1.00 41.25 211 LYS D O 1
ATOM 6832 N N . ALA D 1 212 ? -45.940 -22.340 -13.233 1.00 42.76 212 ALA D N 1
ATOM 6833 C CA . ALA D 1 212 ? -46.385 -23.225 -12.147 1.00 43.61 212 ALA D CA 1
ATOM 6834 C C . ALA D 1 212 ? -45.214 -23.680 -11.274 1.00 44.51 212 ALA D C 1
ATOM 6835 O O . ALA D 1 212 ? -44.136 -24.009 -11.786 1.00 45.11 212 ALA D O 1
ATOM 6837 N N . GLY D 1 213 ? -45.420 -23.657 -9.958 1.00 44.77 213 GLY D N 1
ATOM 6838 C CA . GLY D 1 213 ? -44.398 -24.090 -9.009 1.00 44.35 213 GLY D CA 1
ATOM 6839 C C . GLY D 1 213 ? -43.622 -22.995 -8.309 1.00 43.61 213 GLY D C 1
ATOM 6840 O O . GLY D 1 213 ? -43.067 -23.218 -7.233 1.00 44.38 213 GLY D O 1
ATOM 6841 N N . GLU D 1 214 ? -43.583 -21.812 -8.917 1.00 42.30 214 GLU D N 1
ATOM 6842 C CA . GLU D 1 214 ? -42.845 -20.671 -8.359 1.00 40.90 214 GLU D CA 1
ATOM 6843 C C . GLU D 1 214 ? -43.659 -19.363 -8.434 1.00 39.70 214 GLU D C 1
ATOM 6844 O O . GLU D 1 214 ? -43.095 -18.262 -8.539 1.00 39.57 214 GLU D O 1
ATOM 6850 N N . LEU D 1 215 ? -44.985 -19.498 -8.371 1.00 37.76 215 LEU D N 1
ATOM 6851 C CA . LEU D 1 215 ? -45.898 -18.367 -8.528 1.00 36.05 215 LEU D CA 1
ATOM 6852 C C . LEU D 1 215 ? -46.045 -17.592 -7.231 1.00 35.25 215 LEU D C 1
ATOM 6853 O O . LEU D 1 215 ? -46.004 -16.363 -7.234 1.00 34.76 215 LEU D O 1
ATOM 6858 N N . GLU D 1 216 ? -46.207 -18.310 -6.124 1.00 34.55 216 GLU D N 1
ATOM 6859 C CA . GLU D 1 216 ? -46.356 -17.673 -4.818 1.00 33.33 216 GLU D CA 1
ATOM 6860 C C . GLU D 1 216 ? -45.098 -16.896 -4.412 1.00 32.36 216 GLU D C 1
ATOM 6861 O O . GLU D 1 216 ? -45.138 -16.056 -3.505 1.00 32.56 216 GLU D O 1
ATOM 6867 N N . LYS D 1 217 ? -43.998 -17.165 -5.115 1.00 30.91 217 LYS D N 1
ATOM 6868 C CA . LYS D 1 217 ? -42.715 -16.497 -4.899 1.00 29.09 217 LYS D CA 1
ATOM 6869 C C . LYS D 1 217 ? -42.797 -14.992 -5.138 1.00 27.48 217 LYS D C 1
ATOM 6870 O O . LYS D 1 217 ? -41.967 -14.235 -4.641 1.00 27.66 217 LYS D O 1
ATOM 6876 N N . ILE D 1 218 ? -43.791 -14.566 -5.911 1.00 25.43 218 ILE D N 1
ATOM 6877 C CA . ILE D 1 218 ? -43.907 -13.169 -6.310 1.00 23.46 218 ILE D CA 1
ATOM 6878 C C . ILE D 1 218 ? -45.211 -12.483 -5.876 1.00 22.44 218 ILE D C 1
ATOM 6879 O O . ILE D 1 218 ? -45.509 -11.393 -6.326 1.00 21.71 218 ILE D O 1
ATOM 6884 N N . ILE D 1 219 ? -45.958 -13.115 -4.979 1.00 22.37 219 ILE D N 1
ATOM 6885 C CA . ILE D 1 219 ? -47.232 -12.580 -4.504 1.00 22.64 219 ILE D CA 1
ATOM 6886 C C . ILE D 1 219 ? -47.089 -11.898 -3.138 1.00 23.67 219 ILE D C 1
ATOM 6887 O O . ILE D 1 219 ? -46.470 -12.446 -2.214 1.00 23.63 219 ILE D O 1
ATOM 6892 N N . SER D 1 220 ? -47.670 -10.703 -3.025 1.00 24.61 220 SER D N 1
ATOM 6893 C CA . SER D 1 220 ? -47.780 -9.983 -1.753 1.00 26.03 220 SER D CA 1
ATOM 6894 C C . SER D 1 220 ? -48.631 -10.744 -0.726 1.00 27.33 220 SER D C 1
ATOM 6895 O O . SER D 1 220 ? -49.645 -11.357 -1.067 1.00 27.71 220 SER D O 1
ATOM 6898 N N . ARG D 1 221 ? -48.217 -10.698 0.535 1.00 28.88 221 ARG D N 1
ATOM 6899 C CA . ARG D 1 221 ? -48.912 -11.428 1.581 1.00 30.39 221 ARG D CA 1
ATOM 6900 C C . ARG D 1 221 ? -49.761 -10.490 2.432 1.00 31.74 221 ARG D C 1
ATOM 6901 O O . ARG D 1 221 ? -49.573 -9.265 2.414 1.00 31.60 221 ARG D O 1
ATOM 6909 N N . CYS D 1 222 ? -50.694 -11.074 3.178 1.00 33.15 222 CYS D N 1
ATOM 6910 C CA . CYS D 1 222 ? -51.675 -10.301 3.922 1.00 34.79 222 CYS D CA 1
ATOM 6911 C C . CYS D 1 222 ? -52.224 -11.026 5.147 1.00 36.19 222 CYS D C 1
ATOM 6912 O O . CYS D 1 222 ? -52.184 -12.257 5.237 1.00 36.41 222 CYS D O 1
ATOM 6915 N N . GLN D 1 223 ? -52.753 -10.244 6.082 1.00 37.84 223 GLN D N 1
ATOM 6916 C CA . GLN D 1 223 ? -53.434 -10.781 7.253 1.00 39.86 223 GLN D CA 1
ATOM 6917 C C . GLN D 1 223 ? -54.740 -10.033 7.492 1.00 40.41 223 GLN D C 1
ATOM 6918 O O . GLN D 1 223 ? -54.823 -8.814 7.297 1.00 40.43 223 GLN D O 1
ATOM 6924 N N . VAL D 1 224 ? -55.760 -10.770 7.910 1.00 40.74 224 VAL D N 1
ATOM 6925 C CA . VAL D 1 224 ? -57.017 -10.166 8.309 1.00 41.41 224 VAL D CA 1
ATOM 6926 C C . VAL D 1 224 ? -56.987 -10.054 9.826 1.00 42.26 224 VAL D C 1
ATOM 6927 O O . VAL D 1 224 ? -56.711 -11.033 10.520 1.00 42.57 224 VAL D O 1
ATOM 6931 N N . CYS D 1 225 ? -57.240 -8.853 10.334 1.00 43.37 225 CYS D N 1
ATOM 6932 C CA . CYS D 1 225 ? -57.122 -8.592 11.765 1.00 44.82 225 CYS D CA 1
ATOM 6933 C C . CYS D 1 225 ? -58.407 -8.037 12.373 1.00 45.43 225 CYS D C 1
ATOM 6934 O O . CYS D 1 225 ? -59.173 -7.358 11.698 1.00 45.23 225 CYS D O 1
ATOM 6937 N N . MET D 1 226 ? -58.637 -8.337 13.648 1.00 46.98 226 MET D N 1
ATOM 6938 C CA . MET D 1 226 ? -59.774 -7.788 14.382 1.00 48.51 226 MET D CA 1
ATOM 6939 C C . MET D 1 226 ? -59.315 -7.073 15.656 1.00 49.15 226 MET D C 1
ATOM 6940 O O . MET D 1 226 ? -58.395 -7.526 16.332 1.00 49.31 226 MET D O 1
ATOM 6945 N N . LYS D 1 227 ? -59.959 -5.952 15.969 1.00 50.15 227 LYS D N 1
ATOM 6946 C CA . LYS D 1 227 ? -59.654 -5.181 17.174 1.00 51.44 227 LYS D CA 1
ATOM 6947 C C . LYS D 1 227 ? -60.068 -5.950 18.441 1.00 52.33 227 LYS D C 1
ATOM 6948 O O . LYS D 1 227 ? -61.154 -6.538 18.489 1.00 51.63 227 LYS D O 1
ATOM 6954 N N . LYS D 1 228 ? -59.204 -5.938 19.462 1.00 53.52 228 LYS D N 1
ATOM 6955 C CA . LYS D 1 228 ? -59.465 -6.639 20.728 1.00 54.10 228 LYS D CA 1
ATOM 6956 C C . LYS D 1 228 ? -60.443 -5.865 21.606 1.00 55.01 228 LYS D C 1
ATOM 6957 O O . LYS D 1 228 ? -61.408 -5.276 21.113 1.00 56.00 228 LYS D O 1
ATOM 6959 N N . ARG E 1 4 ? -60.921 2.038 19.027 1.00 49.32 4 ARG E N 1
ATOM 6960 C CA . ARG E 1 4 ? -62.061 1.073 18.977 1.00 48.92 4 ARG E CA 1
ATOM 6961 C C . ARG E 1 4 ? -62.101 0.230 17.691 1.00 48.71 4 ARG E C 1
ATOM 6962 O O . ARG E 1 4 ? -62.852 -0.750 17.614 1.00 49.30 4 ARG E O 1
ATOM 6964 N N . GLY E 1 5 ? -61.303 0.610 16.690 1.00 47.72 5 GLY E N 1
ATOM 6965 C CA . GLY E 1 5 ? -61.175 -0.178 15.457 1.00 46.07 5 GLY E CA 1
ATOM 6966 C C . GLY E 1 5 ? -61.501 0.515 14.145 1.00 45.06 5 GLY E C 1
ATOM 6967 O O . GLY E 1 5 ? -61.458 -0.117 13.086 1.00 45.10 5 GLY E O 1
ATOM 6968 N N . PHE E 1 6 ? -61.807 1.811 14.198 1.00 44.03 6 PHE E N 1
ATOM 6969 C CA . PHE E 1 6 ? -62.232 2.545 13.007 1.00 43.13 6 PHE E CA 1
ATOM 6970 C C . PHE E 1 6 ? -61.061 3.230 12.324 1.00 42.96 6 PHE E C 1
ATOM 6971 O O . PHE E 1 6 ? -60.600 4.292 12.757 1.00 43.64 6 PHE E O 1
ATOM 6979 N N . VAL E 1 7 ? -60.589 2.608 11.247 1.00 41.99 7 VAL E N 1
ATOM 6980 C CA . VAL E 1 7 ? -59.397 3.062 10.538 1.00 40.89 7 VAL E CA 1
ATOM 6981 C C . VAL E 1 7 ? -59.782 3.974 9.372 1.00 39.76 7 VAL E C 1
ATOM 6982 O O . VAL E 1 7 ? -60.736 3.688 8.643 1.00 40.04 7 VAL E O 1
ATOM 6986 N N . PHE E 1 8 ? -59.049 5.078 9.221 1.00 37.89 8 PHE E N 1
ATOM 6987 C CA . PHE E 1 8 ? -59.175 5.949 8.052 1.00 36.44 8 PHE E CA 1
ATOM 6988 C C . PHE E 1 8 ? -57.796 6.459 7.624 1.00 35.08 8 PHE E C 1
ATOM 6989 O O . PHE E 1 8 ? -56.796 6.136 8.266 1.00 35.44 8 PHE E O 1
ATOM 6997 N N . THR E 1 9 ? -57.749 7.245 6.548 1.00 33.00 9 THR E N 1
ATOM 6998 C CA . THR E 1 9 ? -56.482 7.749 6.007 1.00 31.52 9 THR E CA 1
ATOM 6999 C C . THR E 1 9 ? -56.531 9.257 5.764 1.00 30.61 9 THR E C 1
ATOM 7000 O O . THR E 1 9 ? -57.578 9.805 5.418 1.00 30.58 9 THR E O 1
ATOM 7004 N N . ARG E 1 10 ? -55.398 9.923 5.962 1.00 29.23 10 ARG E N 1
ATOM 7005 C CA . ARG E 1 10 ? -55.261 11.311 5.557 1.00 28.26 10 ARG E CA 1
ATOM 7006 C C . ARG E 1 10 ? -54.195 11.407 4.473 1.00 27.23 10 ARG E C 1
ATOM 7007 O O . ARG E 1 10 ? -53.240 10.636 4.471 1.00 26.89 10 ARG E O 1
ATOM 7015 N N . HIS E 1 11 ? -54.387 12.337 3.541 1.00 26.57 11 HIS E N 1
ATOM 7016 C CA . HIS E 1 11 ? -53.472 12.528 2.418 1.00 26.14 11 HIS E CA 1
ATOM 7017 C C . HIS E 1 11 ? -52.923 13.950 2.415 1.00 26.97 11 HIS E C 1
ATOM 7018 O O . HIS E 1 11 ? -53.686 14.919 2.445 1.00 26.32 11 HIS E O 1
ATOM 7025 N N . SER E 1 12 ? -51.597 14.065 2.380 1.00 28.07 12 SER E N 1
ATOM 7026 C CA . SER E 1 12 ? -50.935 15.364 2.458 1.00 28.55 12 SER E CA 1
ATOM 7027 C C . SER E 1 12 ? -51.014 16.115 1.134 1.00 28.90 12 SER E C 1
ATOM 7028 O O . SER E 1 12 ? -51.154 17.339 1.127 1.00 29.59 12 SER E O 1
ATOM 7031 N N . GLN E 1 13 ? -50.926 15.371 0.027 1.00 28.90 13 GLN E N 1
ATOM 7032 C CA . GLN E 1 13 ? -50.842 15.927 -1.333 1.00 28.54 13 GLN E CA 1
ATOM 7033 C C . GLN E 1 13 ? -49.556 16.739 -1.514 1.00 29.11 13 GLN E C 1
ATOM 7034 O O . GLN E 1 13 ? -49.468 17.636 -2.370 1.00 29.01 13 GLN E O 1
ATOM 7040 N N . THR E 1 14 ? -48.568 16.400 -0.686 1.00 29.11 14 THR E N 1
ATOM 7041 C CA . THR E 1 14 ? -47.227 16.973 -0.729 1.00 29.80 14 THR E CA 1
ATOM 7042 C C . THR E 1 14 ? -46.264 15.849 -0.370 1.00 29.67 14 THR E C 1
ATOM 7043 O O . THR E 1 14 ? -46.697 14.737 -0.072 1.00 29.41 14 THR E O 1
ATOM 7047 N N . THR E 1 15 ? -44.966 16.146 -0.387 1.00 29.78 15 THR E N 1
ATOM 7048 C CA . THR E 1 15 ? -43.942 15.174 -0.001 1.00 30.32 15 THR E CA 1
ATOM 7049 C C . THR E 1 15 ? -43.894 14.968 1.520 1.00 31.18 15 THR E C 1
ATOM 7050 O O . THR E 1 15 ? -43.191 14.073 2.013 1.00 31.43 15 THR E O 1
ATOM 7054 N N . ALA E 1 16 ? -44.645 15.786 2.258 1.00 31.89 16 ALA E N 1
ATOM 7055 C CA . ALA E 1 16 ? -44.645 15.727 3.723 1.00 32.94 16 ALA E CA 1
ATOM 7056 C C . ALA E 1 16 ? -45.610 14.669 4.246 1.00 33.37 16 ALA E C 1
ATOM 7057 O O . ALA E 1 16 ? -46.760 14.594 3.809 1.00 33.30 16 ALA E O 1
ATOM 7059 N N . ILE E 1 17 ? -45.133 13.843 5.173 1.00 34.13 17 ILE E N 1
ATOM 7060 C CA . ILE E 1 17 ? -45.982 12.849 5.829 1.00 34.50 17 ILE E CA 1
ATOM 7061 C C . ILE E 1 17 ? -46.988 13.564 6.750 1.00 35.93 17 ILE E C 1
ATOM 7062 O O . ILE E 1 17 ? -46.588 14.267 7.676 1.00 36.31 17 ILE E O 1
ATOM 7067 N N . PRO E 1 18 ? -48.299 13.391 6.488 1.00 36.86 18 PRO E N 1
ATOM 7068 C CA . PRO E 1 18 ? -49.331 14.140 7.210 1.00 37.75 18 PRO E CA 1
ATOM 7069 C C . PRO E 1 18 ? -49.519 13.695 8.663 1.00 39.03 18 PRO E C 1
ATOM 7070 O O . PRO E 1 18 ? -49.058 12.616 9.056 1.00 39.31 18 PRO E O 1
ATOM 7074 N N . SER E 1 19 ? -50.195 14.531 9.445 1.00 40.43 19 SER E N 1
ATOM 7075 C CA . SER E 1 19 ? -50.468 14.228 10.847 1.00 41.76 19 SER E CA 1
ATOM 7076 C C . SER E 1 19 ? -51.880 13.689 11.006 1.00 42.29 19 SER E C 1
ATOM 7077 O O . SER E 1 19 ? -52.813 14.181 10.368 1.00 42.50 19 SER E O 1
ATOM 7080 N N . CYS E 1 20 ? -52.028 12.677 11.856 1.00 42.90 20 CYS E N 1
ATOM 7081 C CA . CYS E 1 20 ? -53.345 12.221 12.293 1.00 43.44 20 CYS E CA 1
ATOM 7082 C C . CYS E 1 20 ? -54.064 13.327 13.084 1.00 44.37 20 CYS E C 1
ATOM 7083 O O . CYS E 1 20 ? -53.433 13.993 13.917 1.00 44.52 20 CYS E O 1
ATOM 7086 N N . PRO E 1 21 ? -55.376 13.530 12.826 1.00 45.17 21 PRO E N 1
ATOM 7087 C CA . PRO E 1 21 ? -56.134 14.575 13.522 1.00 45.90 21 PRO E CA 1
ATOM 7088 C C . PRO E 1 21 ? -56.198 14.337 15.025 1.00 46.17 21 PRO E C 1
ATOM 7089 O O . PRO E 1 21 ? -55.890 13.234 15.494 1.00 46.18 21 PRO E O 1
ATOM 7093 N N . GLU E 1 22 ? -56.587 15.376 15.762 1.00 46.42 22 GLU E N 1
ATOM 7094 C CA . GLU E 1 22 ? -56.707 15.311 17.218 1.00 46.52 22 GLU E CA 1
ATOM 7095 C C . GLU E 1 22 ? -57.570 14.123 17.652 1.00 46.37 22 GLU E C 1
ATOM 7096 O O . GLU E 1 22 ? -58.682 13.948 17.152 1.00 45.82 22 GLU E O 1
ATOM 7102 N N . GLY E 1 23 ? -57.036 13.302 18.557 1.00 46.45 23 GLY E N 1
ATOM 7103 C CA . GLY E 1 23 ? -57.768 12.157 19.108 1.00 46.65 23 GLY E CA 1
ATOM 7104 C C . GLY E 1 23 ? -57.530 10.817 18.430 1.00 46.66 23 GLY E C 1
ATOM 7105 O O . GLY E 1 23 ? -58.013 9.781 18.904 1.00 46.99 23 GLY E O 1
ATOM 7106 N N . THR E 1 24 ? -56.784 10.834 17.326 1.00 46.43 24 THR E N 1
ATOM 7107 C CA . THR E 1 24 ? -56.500 9.619 16.551 1.00 46.08 24 THR E CA 1
ATOM 7108 C C . THR E 1 24 ? -55.018 9.244 16.600 1.00 45.76 24 THR E C 1
ATOM 7109 O O . THR E 1 24 ? -54.159 10.111 16.771 1.00 46.09 24 THR E O 1
ATOM 7113 N N . VAL E 1 25 ? -54.730 7.953 16.439 1.00 45.10 25 VAL E N 1
ATOM 7114 C CA . VAL E 1 25 ? -53.355 7.437 16.510 1.00 44.43 25 VAL E CA 1
ATOM 7115 C C . VAL E 1 25 ? -52.871 6.862 15.171 1.00 43.72 25 VAL E C 1
ATOM 7116 O O . VAL E 1 25 ? -53.628 6.164 14.489 1.00 43.53 25 VAL E O 1
ATOM 7120 N N . PRO E 1 26 ? -51.610 7.152 14.793 1.00 43.00 26 PRO E N 1
ATOM 7121 C CA . PRO E 1 26 ? -51.046 6.628 13.549 1.00 42.00 26 PRO E CA 1
ATOM 7122 C C . PRO E 1 26 ? -50.783 5.132 13.616 1.00 41.26 26 PRO E C 1
ATOM 7123 O O . PRO E 1 26 ? -50.325 4.632 14.642 1.00 41.44 26 PRO E O 1
ATOM 7127 N N . LEU E 1 27 ? -51.089 4.429 12.529 1.00 39.98 27 LEU E N 1
ATOM 7128 C CA . LEU E 1 27 ? -50.775 3.010 12.408 1.00 38.58 27 LEU E CA 1
ATOM 7129 C C . LEU E 1 27 ? -49.525 2.809 11.558 1.00 37.63 27 LEU E C 1
ATOM 7130 O O . LEU E 1 27 ? -48.608 2.087 11.955 1.00 38.03 27 LEU E O 1
ATOM 7135 N N . TYR E 1 28 ? -49.513 3.472 10.402 1.00 36.19 28 TYR E N 1
ATOM 7136 C CA . TYR E 1 28 ? -48.322 3.533 9.530 1.00 34.78 28 TYR E CA 1
ATOM 7137 C C . TYR E 1 28 ? -48.504 4.619 8.437 1.00 33.61 28 TYR E C 1
ATOM 7138 O O . TYR E 1 28 ? -49.556 5.218 8.266 1.00 33.39 28 TYR E O 1
ATOM 7147 N N . SER E 1 29 ? -47.415 4.877 7.727 1.00 31.85 29 SER E N 1
ATOM 7148 C CA . SER E 1 29 ? -47.461 5.850 6.650 1.00 30.44 29 SER E CA 1
ATOM 7149 C C . SER E 1 29 ? -47.003 5.250 5.334 1.00 29.59 29 SER E C 1
ATOM 7150 O O . SER E 1 29 ? -46.459 4.141 5.293 1.00 29.54 29 SER E O 1
ATOM 7153 N N . GLY E 1 30 ? -47.245 5.985 4.258 1.00 28.45 30 GLY E N 1
ATOM 7154 C CA . GLY E 1 30 ? -46.924 5.506 2.931 1.00 27.14 30 GLY E CA 1
ATOM 7155 C C . GLY E 1 30 ? -47.276 6.508 1.858 1.00 26.05 30 GLY E C 1
ATOM 7156 O O . GLY E 1 30 ? -47.281 7.713 2.100 1.00 26.16 30 GLY E O 1
ATOM 7157 N N . PHE E 1 31 ? -47.584 5.995 0.673 1.00 25.04 31 PHE E N 1
ATOM 7158 C CA . PHE E 1 31 ? -47.760 6.819 -0.510 1.00 24.25 31 PHE E CA 1
ATOM 7159 C C . PHE E 1 31 ? -49.191 6.718 -1.016 1.00 23.94 31 PHE E C 1
ATOM 7160 O O . PHE E 1 31 ? -49.822 5.663 -0.904 1.00 24.64 31 PHE E O 1
ATOM 7168 N N . SER E 1 32 ? -49.698 7.823 -1.557 1.00 23.43 32 SER E N 1
ATOM 7169 C CA . SER E 1 32 ? -51.115 7.957 -1.900 1.00 22.77 32 SER E CA 1
ATOM 7170 C C . SER E 1 32 ? -51.486 7.228 -3.179 1.00 21.67 32 SER E C 1
ATOM 7171 O O . SER E 1 32 ? -51.165 7.665 -4.285 1.00 21.43 32 SER E O 1
ATOM 7174 N N . PHE E 1 33 ? -52.200 6.126 -2.998 1.00 20.93 33 PHE E N 1
ATOM 7175 C CA . PHE E 1 33 ? -52.513 5.184 -4.063 1.00 20.08 33 PHE E CA 1
ATOM 7176 C C . PHE E 1 33 ? -53.971 5.344 -4.483 1.00 19.02 33 PHE E C 1
ATOM 7177 O O . PHE E 1 33 ? -54.872 5.080 -3.695 1.00 18.62 33 PHE E O 1
ATOM 7185 N N . LEU E 1 34 ? -54.189 5.785 -5.718 1.00 18.35 34 LEU E N 1
ATOM 7186 C CA . LEU E 1 34 ? -55.530 6.114 -6.196 1.00 17.86 34 LEU E CA 1
ATOM 7187 C C . LEU E 1 34 ? -56.219 4.960 -6.930 1.00 17.74 34 LEU E C 1
ATOM 7188 O O . LEU E 1 34 ? -57.317 4.539 -6.537 1.00 17.72 34 LEU E O 1
ATOM 7193 N N . PHE E 1 35 ? -55.589 4.474 -8.000 1.00 17.35 35 PHE E N 1
ATOM 7194 C CA . PHE E 1 35 ? -56.123 3.346 -8.766 1.00 17.18 35 PHE E CA 1
ATOM 7195 C C . PHE E 1 35 ? -55.142 2.707 -9.746 1.00 17.01 35 PHE E C 1
ATOM 7196 O O . PHE E 1 35 ? -54.068 3.251 -10.016 1.00 17.33 35 PHE E O 1
ATOM 7204 N N . VAL E 1 36 ? -55.527 1.541 -10.261 1.00 16.53 36 VAL E N 1
ATOM 7205 C CA . VAL E 1 36 ? -54.733 0.794 -11.241 1.00 15.58 36 VAL E CA 1
ATOM 7206 C C . VAL E 1 36 ? -55.554 0.525 -12.496 1.00 14.95 36 VAL E C 1
ATOM 7207 O O . VAL E 1 36 ? -56.787 0.596 -12.469 1.00 15.37 36 VAL E O 1
ATOM 7211 N N . GLN E 1 37 ? -54.863 0.231 -13.592 1.00 13.72 37 GLN E N 1
ATOM 7212 C CA . GLN E 1 37 ? -55.507 -0.217 -14.818 1.00 12.57 37 GLN E CA 1
ATOM 7213 C C . GLN E 1 37 ? -54.840 -1.486 -15.295 1.00 11.78 37 GLN E C 1
ATOM 7214 O O . GLN E 1 37 ? -53.706 -1.461 -15.759 1.00 11.73 37 GLN E O 1
ATOM 7220 N N . GLY E 1 38 ? -55.553 -2.596 -15.164 1.00 11.33 38 GLY E N 1
ATOM 7221 C CA . GLY E 1 38 ? -55.073 -3.878 -15.641 1.00 10.90 38 GLY E CA 1
ATOM 7222 C C . GLY E 1 38 ? -55.941 -4.340 -16.793 1.00 10.54 38 GLY E C 1
ATOM 7223 O O . GLY E 1 38 ? -57.175 -4.309 -16.700 1.00 10.60 38 GLY E O 1
ATOM 7224 N N . ASN E 1 39 ? -55.296 -4.752 -17.882 1.00 9.89 39 ASN E N 1
ATOM 7225 C CA . ASN E 1 39 ? -55.998 -5.195 -19.074 1.00 9.40 39 ASN E CA 1
ATOM 7226 C C . ASN E 1 39 ? -57.068 -4.175 -19.495 1.00 9.74 39 ASN E C 1
ATOM 7227 O O . ASN E 1 39 ? -58.119 -4.526 -20.045 1.00 9.72 39 ASN E O 1
ATOM 7232 N N . GLN E 1 40 ? -56.774 -2.908 -19.202 1.00 9.62 40 GLN E N 1
ATOM 7233 C CA . GLN E 1 40 ? -57.614 -1.755 -19.525 1.00 9.81 40 GLN E CA 1
ATOM 7234 C C . GLN E 1 40 ? -58.879 -1.647 -18.677 1.00 10.38 40 GLN E C 1
ATOM 7235 O O . GLN E 1 40 ? -59.864 -1.022 -19.089 1.00 11.09 40 GLN E O 1
ATOM 7241 N N . ARG E 1 41 ? -58.844 -2.233 -17.486 1.00 9.87 41 ARG E N 1
ATOM 7242 C CA . ARG E 1 41 ? -59.916 -2.049 -16.530 1.00 10.15 41 ARG E CA 1
ATOM 7243 C C . ARG E 1 41 ? -59.444 -1.324 -15.279 1.00 10.01 41 ARG E C 1
ATOM 7244 O O . ARG E 1 41 ? -58.506 -1.760 -14.598 1.00 9.11 41 ARG E O 1
ATOM 7252 N N . ALA E 1 42 ? -60.116 -0.220 -14.981 1.00 9.84 42 ALA E N 1
ATOM 7253 C CA . ALA E 1 42 ? -59.791 0.566 -13.812 1.00 10.27 42 ALA E CA 1
ATOM 7254 C C . ALA E 1 42 ? -60.411 -0.049 -12.571 1.00 10.17 42 ALA E C 1
ATOM 7255 O O . ALA E 1 42 ? -61.534 -0.564 -12.598 1.00 9.64 42 ALA E O 1
ATOM 7257 N N . HIS E 1 43 ? -59.647 -0.013 -11.492 1.00 10.32 43 HIS E N 1
ATOM 7258 C CA . HIS E 1 43 ? -60.154 -0.317 -10.180 1.00 10.41 43 HIS E CA 1
ATOM 7259 C C . HIS E 1 43 ? -59.456 0.590 -9.180 1.00 10.96 43 HIS E C 1
ATOM 7260 O O . HIS E 1 43 ? -58.213 0.659 -9.138 1.00 10.73 43 HIS E O 1
ATOM 7267 N N . GLY E 1 44 ? -60.267 1.272 -8.376 1.00 11.10 44 GLY E N 1
ATOM 7268 C CA . GLY E 1 44 ? -59.772 2.264 -7.432 1.00 11.59 44 GLY E CA 1
ATOM 7269 C C . GLY E 1 44 ? -59.840 1.833 -5.993 1.00 11.89 44 GLY E C 1
ATOM 7270 O O . GLY E 1 44 ? -60.493 0.845 -5.662 1.00 12.30 44 GLY E O 1
ATOM 7271 N N . GLN E 1 45 ? -59.135 2.572 -5.147 1.00 12.33 45 GLN E N 1
ATOM 7272 C CA . GLN E 1 45 ? -59.230 2.415 -3.710 1.00 13.16 45 GLN E CA 1
ATOM 7273 C C . GLN E 1 45 ? -59.907 3.629 -3.095 1.00 14.37 45 GLN E C 1
ATOM 7274 O O . GLN E 1 45 ? -59.731 4.764 -3.564 1.00 14.18 45 GLN E O 1
ATOM 7280 N N . ASP E 1 46 ? -60.678 3.386 -2.039 1.00 15.32 46 ASP E N 1
ATOM 7281 C CA . ASP E 1 46 ? -61.280 4.460 -1.266 1.00 16.66 46 ASP E CA 1
ATOM 7282 C C . ASP E 1 46 ? -60.164 5.257 -0.579 1.00 17.40 46 ASP E C 1
ATOM 7283 O O . ASP E 1 46 ? -59.392 4.704 0.208 1.00 17.71 46 ASP E O 1
ATOM 7288 N N . LEU E 1 47 ? -60.081 6.550 -0.890 1.00 18.15 47 LEU E N 1
ATOM 7289 C CA . LEU E 1 47 ? -59.044 7.428 -0.317 1.00 19.47 47 LEU E CA 1
ATOM 7290 C C . LEU E 1 47 ? -59.185 7.668 1.198 1.00 19.90 47 LEU E C 1
ATOM 7291 O O . LEU E 1 47 ? -58.271 8.176 1.834 1.00 19.30 47 LEU E O 1
ATOM 7296 N N . GLY E 1 48 ? -60.333 7.298 1.763 1.00 20.77 48 GLY E N 1
ATOM 7297 C CA . GLY E 1 48 ? -60.542 7.331 3.209 1.00 21.84 48 GLY E CA 1
ATOM 7298 C C . GLY E 1 48 ? -60.330 5.997 3.926 1.00 22.83 48 GLY E C 1
ATOM 7299 O O . GLY E 1 48 ? -60.688 5.864 5.096 1.00 23.34 48 GLY E O 1
ATOM 7300 N N . THR E 1 49 ? -59.766 5.001 3.239 1.00 22.73 49 THR E N 1
ATOM 7301 C CA . THR E 1 49 ? -59.473 3.709 3.877 1.00 22.83 49 THR E CA 1
ATOM 7302 C C . THR E 1 49 ? -58.012 3.318 3.691 1.00 23.28 49 THR E C 1
ATOM 7303 O O . THR E 1 49 ? -57.349 3.818 2.783 1.00 23.49 49 THR E O 1
ATOM 7307 N N . LEU E 1 50 ? -57.526 2.411 4.539 1.00 23.53 50 LEU E N 1
ATOM 7308 C CA . LEU E 1 50 ? -56.104 2.054 4.571 1.00 23.72 50 LEU E CA 1
ATOM 7309 C C . LEU E 1 50 ? -55.567 1.588 3.209 1.00 23.78 50 LEU E C 1
ATOM 7310 O O . LEU E 1 50 ? -54.364 1.682 2.940 1.00 24.08 50 LEU E O 1
ATOM 7315 N N . GLY E 1 51 ? -56.471 1.114 2.354 1.00 23.46 51 GLY E N 1
ATOM 7316 C CA . GLY E 1 51 ? -56.123 0.675 1.002 1.00 23.11 51 GLY E CA 1
ATOM 7317 C C . GLY E 1 51 ? -55.501 1.750 0.124 1.00 22.86 51 GLY E C 1
ATOM 7318 O O . GLY E 1 51 ? -54.744 1.444 -0.800 1.00 22.86 51 GLY E O 1
ATOM 7319 N N . SER E 1 52 ? -55.818 3.010 0.399 1.00 22.26 52 SER E N 1
ATOM 7320 C CA . SER E 1 52 ? -55.304 4.110 -0.418 1.00 21.50 52 SER E CA 1
ATOM 7321 C C . SER E 1 52 ? -53.910 4.538 0.030 1.00 21.44 52 SER E C 1
ATOM 7322 O O . SER E 1 52 ? -53.378 5.538 -0.448 1.00 21.18 52 SER E O 1
ATOM 7325 N N . CYS E 1 53 ? -53.325 3.783 0.956 1.00 21.93 53 CYS E N 1
ATOM 7326 C CA . CYS E 1 53 ? -52.015 4.124 1.496 1.00 22.89 53 CYS E CA 1
ATOM 7327 C C . CYS E 1 53 ? -51.081 2.922 1.498 1.00 22.75 53 CYS E C 1
ATOM 7328 O O . CYS E 1 53 ? -51.125 2.081 2.398 1.00 22.07 53 CYS E O 1
ATOM 7331 N N . LEU E 1 54 ? -50.248 2.844 0.468 1.00 23.21 54 LEU E N 1
ATOM 7332 C CA . LEU E 1 54 ? -49.298 1.750 0.337 1.00 23.79 54 LEU E CA 1
ATOM 7333 C C . LEU E 1 54 ? -47.938 2.155 0.862 1.00 24.38 54 LEU E C 1
ATOM 7334 O O . LEU E 1 54 ? -47.447 3.250 0.578 1.00 24.16 54 LEU E O 1
ATOM 7339 N N . GLN E 1 55 ? -47.328 1.255 1.618 1.00 25.45 55 GLN E N 1
ATOM 7340 C CA . GLN E 1 55 ? -46.031 1.511 2.235 1.00 26.59 55 GLN E CA 1
ATOM 7341 C C . GLN E 1 55 ? -44.909 1.624 1.208 1.00 26.63 55 GLN E C 1
ATOM 7342 O O . GLN E 1 55 ? -44.067 2.517 1.298 1.00 26.97 55 GLN E O 1
ATOM 7348 N N . ARG E 1 56 ? -44.917 0.719 0.232 1.00 26.38 56 ARG E N 1
ATOM 7349 C CA . ARG E 1 56 ? -43.957 0.748 -0.861 1.00 26.11 56 ARG E CA 1
ATOM 7350 C C . ARG E 1 56 ? -44.572 1.433 -2.086 1.00 25.03 56 ARG E C 1
ATOM 7351 O O . ARG E 1 56 ? -45.639 1.027 -2.555 1.00 25.01 56 ARG E O 1
ATOM 7359 N N . PHE E 1 57 ? -43.911 2.475 -2.588 1.00 23.97 57 PHE E N 1
ATOM 7360 C CA . PHE E 1 57 ? -44.245 3.025 -3.905 1.00 22.55 57 PHE E CA 1
ATOM 7361 C C . PHE E 1 57 ? -43.550 2.254 -5.024 1.00 22.13 57 PHE E C 1
ATOM 7362 O O . PHE E 1 57 ? -42.403 1.816 -4.883 1.00 22.06 57 PHE E O 1
ATOM 7370 N N . THR E 1 58 ? -44.259 2.122 -6.143 1.00 21.36 58 THR E N 1
ATOM 7371 C CA . THR E 1 58 ? -43.723 1.582 -7.388 1.00 20.89 58 THR E CA 1
ATOM 7372 C C . THR E 1 58 ? -44.675 1.978 -8.509 1.00 20.26 58 THR E C 1
ATOM 7373 O O . THR E 1 58 ? -45.855 2.236 -8.252 1.00 20.22 58 THR E O 1
ATOM 7377 N N . THR E 1 59 ? -44.182 2.034 -9.744 1.00 19.28 59 THR E N 1
ATOM 7378 C CA . THR E 1 59 ? -45.064 2.343 -10.868 1.00 18.41 59 THR E CA 1
ATOM 7379 C C . THR E 1 59 ? -45.905 1.137 -11.256 1.00 18.03 59 THR E C 1
ATOM 7380 O O . THR E 1 59 ? -46.883 1.276 -11.989 1.00 18.49 59 THR E O 1
ATOM 7384 N N . MET E 1 60 ? -45.524 -0.039 -10.761 1.00 17.20 60 MET E N 1
ATOM 7385 C CA . MET E 1 60 ? -46.271 -1.266 -11.030 1.00 16.23 60 MET E CA 1
ATOM 7386 C C . MET E 1 60 ? -46.483 -2.108 -9.772 1.00 15.66 60 MET E C 1
ATOM 7387 O O . MET E 1 60 ? -45.741 -3.048 -9.522 1.00 15.96 60 MET E O 1
ATOM 7392 N N . PRO E 1 61 ? -47.509 -1.771 -8.973 1.00 14.91 61 PRO E N 1
ATOM 7393 C CA . PRO E 1 61 ? -47.740 -2.473 -7.715 1.00 14.43 61 PRO E CA 1
ATOM 7394 C C . PRO E 1 61 ? -48.435 -3.821 -7.870 1.00 14.46 61 PRO E C 1
ATOM 7395 O O . PRO E 1 61 ? -48.705 -4.488 -6.876 1.00 14.62 61 PRO E O 1
ATOM 7399 N N . PHE E 1 62 ? -48.711 -4.232 -9.100 1.00 14.92 62 PHE E N 1
ATOM 7400 C CA . PHE E 1 62 ? -49.463 -5.464 -9.304 1.00 15.59 62 PHE E CA 1
ATOM 7401 C C . PHE E 1 62 ? -48.996 -6.309 -10.489 1.00 16.31 62 PHE E C 1
ATOM 7402 O O . PHE E 1 62 ? -48.214 -5.860 -11.343 1.00 16.20 62 PHE E O 1
ATOM 7410 N N . LEU E 1 63 ? -49.498 -7.539 -10.518 1.00 16.78 63 LEU E N 1
ATOM 7411 C CA . LEU E 1 63 ? -49.213 -8.488 -11.582 1.00 17.76 63 LEU E CA 1
ATOM 7412 C C . LEU E 1 63 ? -50.490 -9.236 -11.934 1.00 17.80 63 LEU E C 1
ATOM 7413 O O . LEU E 1 63 ? -51.475 -9.185 -11.190 1.00 18.07 63 LEU E O 1
ATOM 7418 N N . PHE E 1 64 ? -50.471 -9.943 -13.058 1.00 18.09 64 PHE E N 1
ATOM 7419 C CA . PHE E 1 64 ? -51.619 -10.757 -13.449 1.00 18.05 64 PHE E CA 1
ATOM 7420 C C . PHE E 1 64 ? -51.198 -12.168 -13.805 1.00 18.39 64 PHE E C 1
ATOM 7421 O O . PHE E 1 64 ? -50.052 -12.389 -14.202 1.00 18.42 64 PHE E O 1
ATOM 7429 N N . CYS E 1 65 ? -52.135 -13.104 -13.665 1.00 19.01 65 CYS E N 1
ATOM 7430 C CA . CYS E 1 65 ? -51.895 -14.511 -13.956 1.00 20.11 65 CYS E CA 1
ATOM 7431 C C . CYS E 1 65 ? -53.024 -15.066 -14.812 1.00 19.96 65 CYS E C 1
ATOM 7432 O O . CYS E 1 65 ? -54.175 -14.660 -14.665 1.00 19.53 65 CYS E O 1
ATOM 7435 N N . ASN E 1 66 ? -52.677 -15.997 -15.697 1.00 20.09 66 ASN E N 1
ATOM 7436 C CA . ASN E 1 66 ? -53.616 -16.584 -16.642 1.00 19.86 66 ASN E CA 1
ATOM 7437 C C . ASN E 1 66 ? -53.992 -18.018 -16.252 1.00 20.45 66 ASN E C 1
ATOM 7438 O O . ASN E 1 66 ? -53.564 -18.499 -15.204 1.00 20.83 66 ASN E O 1
ATOM 7443 N N . VAL E 1 67 ? -54.780 -18.686 -17.100 1.00 20.52 67 VAL E N 1
ATOM 7444 C CA . VAL E 1 67 ? -55.249 -20.067 -16.851 1.00 20.95 67 VAL E CA 1
ATOM 7445 C C . VAL E 1 67 ? -54.190 -21.160 -17.130 1.00 22.18 67 VAL E C 1
ATOM 7446 O O . VAL E 1 67 ? -54.376 -22.331 -16.764 1.00 22.20 67 VAL E O 1
ATOM 7450 N N . ASN E 1 68 ? -53.092 -20.763 -17.777 1.00 23.00 68 ASN E N 1
ATOM 7451 C CA . ASN E 1 68 ? -51.948 -21.636 -17.988 1.00 24.01 68 ASN E CA 1
ATOM 7452 C C . ASN E 1 68 ? -50.980 -21.655 -16.795 1.00 24.21 68 ASN E C 1
ATOM 7453 O O . ASN E 1 68 ? -49.867 -22.181 -16.899 1.00 23.70 68 ASN E O 1
ATOM 7458 N N . ASP E 1 69 ? -51.428 -21.105 -15.662 1.00 24.51 69 ASP E N 1
ATOM 7459 C CA . ASP E 1 69 ? -50.597 -20.927 -14.465 1.00 25.35 69 ASP E CA 1
ATOM 7460 C C . ASP E 1 69 ? -49.292 -20.131 -14.734 1.00 24.94 69 ASP E C 1
ATOM 7461 O O . ASP E 1 69 ? -48.238 -20.409 -14.150 1.00 24.78 69 ASP E O 1
ATOM 7466 N N . VAL E 1 70 ? -49.378 -19.138 -15.615 1.00 23.97 70 VAL E N 1
ATOM 7467 C CA . VAL E 1 70 ? -48.256 -18.250 -15.900 1.00 22.93 70 VAL E CA 1
ATOM 7468 C C . VAL E 1 70 ? -48.568 -16.829 -15.411 1.00 22.62 70 VAL E C 1
ATOM 7469 O O . VAL E 1 70 ? -49.621 -16.269 -15.725 1.00 22.45 70 VAL E O 1
ATOM 7473 N N . CYS E 1 71 ? -47.664 -16.250 -14.633 1.00 22.05 71 CYS E N 1
ATOM 7474 C CA . CYS E 1 71 ? -47.860 -14.881 -14.169 1.00 21.53 71 CYS E CA 1
ATOM 7475 C C . CYS E 1 71 ? -46.878 -13.936 -14.821 1.00 20.82 71 CYS E C 1
ATOM 7476 O O . CYS E 1 71 ? -45.747 -14.306 -15.113 1.00 21.30 71 CYS E O 1
ATOM 7479 N N . ASN E 1 72 ? -47.326 -12.710 -15.047 1.00 20.36 72 ASN E N 1
ATOM 7480 C CA . ASN E 1 72 ? -46.463 -11.661 -15.558 1.00 20.06 72 ASN E CA 1
ATOM 7481 C C . ASN E 1 72 ? -46.458 -10.443 -14.653 1.00 19.47 72 ASN E C 1
ATOM 7482 O O . ASN E 1 72 ? -47.509 -9.982 -14.205 1.00 20.09 72 ASN E O 1
ATOM 7487 N N . PHE E 1 73 ? -45.265 -9.926 -14.384 1.00 18.99 73 PHE E N 1
ATOM 7488 C CA . PHE E 1 73 ? -45.115 -8.664 -13.670 1.00 18.55 73 PHE E CA 1
ATOM 7489 C C . PHE E 1 73 ? -44.517 -7.636 -14.616 1.00 18.14 73 PHE E C 1
ATOM 7490 O O . PHE E 1 73 ? -43.502 -7.904 -15.256 1.00 18.42 73 PHE E O 1
ATOM 7498 N N . ALA E 1 74 ? -45.169 -6.475 -14.709 1.00 17.67 74 ALA E N 1
ATOM 7499 C CA . ALA E 1 74 ? -44.746 -5.344 -15.547 1.00 17.28 74 ALA E CA 1
ATOM 7500 C C . ALA E 1 74 ? -44.317 -5.734 -16.967 1.00 17.25 74 ALA E C 1
ATOM 7501 O O . ALA E 1 74 ? -43.445 -5.100 -17.566 1.00 16.80 74 ALA E O 1
ATOM 7503 N N . SER E 1 75 ? -44.951 -6.772 -17.501 1.00 17.36 75 SER E N 1
ATOM 7504 C CA . SER E 1 75 ? -44.567 -7.337 -18.790 1.00 17.54 75 SER E CA 1
ATOM 7505 C C . SER E 1 75 ? -45.578 -7.046 -19.904 1.00 17.78 75 SER E C 1
ATOM 7506 O O . SER E 1 75 ? -45.539 -7.680 -20.963 1.00 19.00 75 SER E O 1
ATOM 7509 N N . ARG E 1 76 ? -46.485 -6.102 -19.656 1.00 16.94 76 ARG E N 1
ATOM 7510 C CA . ARG E 1 76 ? -47.458 -5.665 -20.650 1.00 16.39 76 ARG E CA 1
ATOM 7511 C C . ARG E 1 76 ? -47.676 -4.169 -20.396 1.00 16.32 76 ARG E C 1
ATOM 7512 O O . ARG E 1 76 ? -46.937 -3.559 -19.620 1.00 16.89 76 ARG E O 1
ATOM 7520 N N . ASN E 1 77 ? -48.699 -3.591 -21.017 1.00 15.59 77 ASN E N 1
ATOM 7521 C CA . ASN E 1 77 ? -48.995 -2.162 -20.889 1.00 15.26 77 ASN E CA 1
ATOM 7522 C C . ASN E 1 77 ? -49.972 -1.660 -19.827 1.00 14.06 77 ASN E C 1
ATOM 7523 O O . ASN E 1 77 ? -50.889 -0.903 -20.147 1.00 13.94 77 ASN E O 1
ATOM 7528 N N . ASP E 1 78 ? -49.770 -2.047 -18.572 1.00 12.69 78 ASP E N 1
ATOM 7529 C CA . ASP E 1 78 ? -50.722 -1.690 -17.525 1.00 11.98 78 ASP E CA 1
ATOM 7530 C C . ASP E 1 78 ? -50.344 -0.414 -16.764 1.00 10.94 78 ASP E C 1
ATOM 7531 O O . ASP E 1 78 ? -49.240 0.103 -16.924 1.00 10.79 78 ASP E O 1
ATOM 7536 N N . TYR E 1 79 ? -51.275 0.104 -15.966 1.00 9.45 79 TYR E N 1
ATOM 7537 C CA . TYR E 1 79 ? -51.139 1.431 -15.370 1.00 8.73 79 TYR E CA 1
ATOM 7538 C C . TYR E 1 79 ? -51.275 1.402 -13.855 1.00 8.69 79 TYR E C 1
ATOM 7539 O O . TYR E 1 79 ? -51.840 0.460 -13.292 1.00 9.05 79 TYR E O 1
ATOM 7548 N N . SER E 1 80 ? -50.761 2.444 -13.204 1.00 8.21 80 SER E N 1
ATOM 7549 C CA . SER E 1 80 ? -51.089 2.736 -11.817 1.00 8.92 80 SER E CA 1
ATOM 7550 C C . SER E 1 80 ? -51.191 4.249 -11.614 1.00 9.95 80 SER E C 1
ATOM 7551 O O . SER E 1 80 ? -50.506 5.023 -12.301 1.00 10.93 80 SER E O 1
ATOM 7554 N N . TYR E 1 81 ? -52.028 4.671 -10.670 1.00 9.96 81 TYR E N 1
ATOM 7555 C CA . TYR E 1 81 ? -52.241 6.098 -10.447 1.00 10.89 81 TYR E CA 1
ATOM 7556 C C . TYR E 1 81 ? -52.111 6.503 -8.993 1.00 11.09 81 TYR E C 1
ATOM 7557 O O . TYR E 1 81 ? -52.633 5.828 -8.103 1.00 11.13 81 TYR E O 1
ATOM 7566 N N . TRP E 1 82 ? -51.424 7.621 -8.768 1.00 11.09 82 TRP E N 1
ATOM 7567 C CA . TRP E 1 82 ? -51.102 8.095 -7.427 1.00 11.21 82 TRP E CA 1
ATOM 7568 C C . TRP E 1 82 ? -51.452 9.565 -7.309 1.00 11.59 82 TRP E C 1
ATOM 7569 O O . TRP E 1 82 ? -51.351 10.302 -8.283 1.00 11.70 82 TRP E O 1
ATOM 7580 N N . LEU E 1 83 ? -51.858 10.004 -6.125 1.00 12.44 83 LEU E N 1
ATOM 7581 C CA . LEU E 1 83 ? -52.069 11.434 -5.921 1.00 13.49 83 LEU E CA 1
ATOM 7582 C C . LEU E 1 83 ? -50.717 12.123 -6.007 1.00 14.53 83 LEU E C 1
ATOM 7583 O O . LEU E 1 83 ? -49.705 11.575 -5.563 1.00 15.15 83 LEU E O 1
ATOM 7588 N N . SER E 1 84 ? -50.695 13.310 -6.598 1.00 15.71 84 SER E N 1
ATOM 7589 C CA . SER E 1 84 ? -49.439 14.016 -6.812 1.00 17.15 84 SER E CA 1
ATOM 7590 C C . SER E 1 84 ? -49.227 15.217 -5.874 1.00 18.67 84 SER E C 1
ATOM 7591 O O . SER E 1 84 ? -50.143 15.646 -5.172 1.00 18.43 84 SER E O 1
ATOM 7594 N N . THR E 1 85 ? -47.996 15.730 -5.866 1.00 20.22 85 THR E N 1
ATOM 7595 C CA . THR E 1 85 ? -47.628 16.937 -5.121 1.00 21.53 85 THR E CA 1
ATOM 7596 C C . THR E 1 85 ? -47.827 18.163 -6.029 1.00 22.47 85 THR E C 1
ATOM 7597 O O . THR E 1 85 ? -48.281 18.013 -7.170 1.00 22.43 85 THR E O 1
ATOM 7601 N N . PRO E 1 86 ? -47.505 19.380 -5.537 1.00 23.54 86 PRO E N 1
ATOM 7602 C CA . PRO E 1 86 ? -47.545 20.529 -6.453 1.00 24.15 86 PRO E CA 1
ATOM 7603 C C . PRO E 1 86 ? -46.317 20.646 -7.367 1.00 24.81 86 PRO E C 1
ATOM 7604 O O . PRO E 1 86 ? -46.261 21.565 -8.189 1.00 24.59 86 PRO E O 1
ATOM 7608 N N . ALA E 1 87 ? -45.355 19.727 -7.223 1.00 26.02 87 ALA E N 1
ATOM 7609 C CA . ALA E 1 87 ? -44.150 19.723 -8.060 1.00 27.83 87 ALA E CA 1
ATOM 7610 C C . ALA E 1 87 ? -44.548 19.732 -9.532 1.00 29.18 87 ALA E C 1
ATOM 7611 O O . ALA E 1 87 ? -45.434 18.985 -9.950 1.00 29.41 87 ALA E O 1
ATOM 7613 N N . LEU E 1 88 ? -43.924 20.601 -10.317 1.00 30.72 88 LEU E N 1
ATOM 7614 C CA . LEU E 1 88 ? -44.294 20.689 -11.715 1.00 32.44 88 LEU E CA 1
ATOM 7615 C C . LEU E 1 88 ? -43.362 19.816 -12.554 1.00 33.90 88 LEU E C 1
ATOM 7616 O O . LEU E 1 88 ? -42.385 19.260 -12.035 1.00 34.06 88 LEU E O 1
ATOM 7621 N N . MET E 1 89 ? -43.679 19.682 -13.839 1.00 35.44 89 MET E N 1
ATOM 7622 C CA . MET E 1 89 ? -42.973 18.752 -14.721 1.00 36.55 89 MET E CA 1
ATOM 7623 C C . MET E 1 89 ? -41.903 19.450 -15.567 1.00 37.29 89 MET E C 1
ATOM 7624 O O . MET E 1 89 ? -42.062 20.633 -15.902 1.00 37.84 89 MET E O 1
ATOM 7629 N N . PRO E 1 90 ? -40.809 18.720 -15.909 1.00 37.18 90 PRO E N 1
ATOM 7630 C CA . PRO E 1 90 ? -39.757 19.236 -16.795 1.00 37.23 90 PRO E CA 1
ATOM 7631 C C . PRO E 1 90 ? -40.347 19.821 -18.079 1.00 37.34 90 PRO E C 1
ATOM 7632 O O . PRO E 1 90 ? -41.278 19.242 -18.639 1.00 36.82 90 PRO E O 1
ATOM 7636 N N . MET E 1 91 ? -39.817 20.952 -18.537 1.00 37.81 91 MET E N 1
ATOM 7637 C CA . MET E 1 91 ? -40.413 21.640 -19.686 1.00 37.80 91 MET E CA 1
ATOM 7638 C C . MET E 1 91 ? -40.334 20.864 -21.002 1.00 36.91 91 MET E C 1
ATOM 7639 O O . MET E 1 91 ? -41.085 21.181 -21.929 1.00 38.04 91 MET E O 1
ATOM 7644 N N . ASN E 1 92 ? -39.465 19.854 -21.091 1.00 34.52 92 ASN E N 1
ATOM 7645 C CA . ASN E 1 92 ? -39.472 18.985 -22.276 1.00 33.37 92 ASN E CA 1
ATOM 7646 C C . ASN E 1 92 ? -40.793 18.218 -22.436 1.00 33.14 92 ASN E C 1
ATOM 7647 O O . ASN E 1 92 ? -41.085 17.691 -23.509 1.00 32.91 92 ASN E O 1
ATOM 7652 N N . MET E 1 93 ? -41.577 18.176 -21.355 1.00 32.88 93 MET E N 1
ATOM 7653 C CA . MET E 1 93 ? -42.909 17.554 -21.318 1.00 32.46 93 MET E CA 1
ATOM 7654 C C . MET E 1 93 ? -42.855 16.035 -21.434 1.00 31.24 93 MET E C 1
ATOM 7655 O O . MET E 1 93 ? -43.885 15.376 -21.581 1.00 31.28 93 MET E O 1
ATOM 7660 N N . ALA E 1 94 ? -41.643 15.494 -21.357 1.00 30.33 94 ALA E N 1
ATOM 7661 C CA . ALA E 1 94 ? -41.403 14.060 -21.436 1.00 29.04 94 ALA E CA 1
ATOM 7662 C C . ALA E 1 94 ? -41.696 13.368 -20.100 1.00 28.51 94 ALA E C 1
ATOM 7663 O O . ALA E 1 94 ? -41.713 14.022 -19.056 1.00 27.78 94 ALA E O 1
ATOM 7665 N N . PRO E 1 95 ? -41.945 12.043 -20.132 1.00 28.63 95 PRO E N 1
ATOM 7666 C CA . PRO E 1 95 ? -42.152 11.260 -18.912 1.00 29.02 95 PRO E CA 1
ATOM 7667 C C . PRO E 1 95 ? -40.904 11.171 -18.031 1.00 29.89 95 PRO E C 1
ATOM 7668 O O . PRO E 1 95 ? -39.799 11.417 -18.511 1.00 30.18 95 PRO E O 1
ATOM 7672 N N . ILE E 1 96 ? -41.102 10.827 -16.758 1.00 30.54 96 ILE E N 1
ATOM 7673 C CA . ILE E 1 96 ? -40.027 10.667 -15.783 1.00 31.70 96 ILE E CA 1
ATOM 7674 C C . ILE E 1 96 ? -39.943 9.211 -15.339 1.00 31.88 96 ILE E C 1
ATOM 7675 O O . ILE E 1 96 ? -40.942 8.504 -15.351 1.00 31.24 96 ILE E O 1
ATOM 7680 N N . THR E 1 97 ? -38.746 8.778 -14.943 1.00 32.62 97 THR E N 1
ATOM 7681 C CA . THR E 1 97 ? -38.527 7.435 -14.407 1.00 33.59 97 THR E CA 1
ATOM 7682 C C . THR E 1 97 ? -37.684 7.495 -13.120 1.00 33.80 97 THR E C 1
ATOM 7683 O O . THR E 1 97 ? -37.247 8.569 -12.698 1.00 33.87 97 THR E O 1
ATOM 7687 N N . GLY E 1 98 ? -37.470 6.337 -12.503 1.00 33.94 98 GLY E N 1
ATOM 7688 C CA . GLY E 1 98 ? -36.527 6.205 -11.390 1.00 34.48 98 GLY E CA 1
ATOM 7689 C C . GLY E 1 98 ? -36.762 7.108 -10.188 1.00 34.82 98 GLY E C 1
ATOM 7690 O O . GLY E 1 98 ? -37.890 7.535 -9.925 1.00 34.44 98 GLY E O 1
ATOM 7691 N N . ARG E 1 99 ? -35.688 7.404 -9.457 1.00 35.33 99 ARG E N 1
ATOM 7692 C CA . ARG E 1 99 ? -35.796 8.143 -8.191 1.00 35.59 99 ARG E CA 1
ATOM 7693 C C . ARG E 1 99 ? -36.170 9.615 -8.336 1.00 35.69 99 ARG E C 1
ATOM 7694 O O . ARG E 1 99 ? -36.479 10.271 -7.342 1.00 35.93 99 ARG E O 1
ATOM 7702 N N . ALA E 1 100 ? -36.178 10.127 -9.569 1.00 35.93 100 ALA E N 1
ATOM 7703 C CA . ALA E 1 100 ? -36.670 11.484 -9.839 1.00 35.69 100 ALA E CA 1
ATOM 7704 C C . ALA E 1 100 ? -38.186 11.628 -9.575 1.00 35.68 100 ALA E C 1
ATOM 7705 O O . ALA E 1 100 ? -38.711 12.741 -9.514 1.00 35.76 100 ALA E O 1
ATOM 7707 N N . LEU E 1 101 ? -38.874 10.501 -9.403 1.00 35.36 101 LEU E N 1
ATOM 7708 C CA . LEU E 1 101 ? -40.310 10.488 -9.117 1.00 34.45 101 LEU E CA 1
ATOM 7709 C C . LEU E 1 101 ? -40.661 10.896 -7.685 1.00 34.34 101 LEU E C 1
ATOM 7710 O O . LEU E 1 101 ? -41.787 11.335 -7.427 1.00 34.06 101 LEU E O 1
ATOM 7715 N N . GLU E 1 102 ? -39.711 10.754 -6.758 1.00 34.11 102 GLU E N 1
ATOM 7716 C CA . GLU E 1 102 ? -39.993 10.987 -5.331 1.00 33.78 102 GLU E CA 1
ATOM 7717 C C . GLU E 1 102 ? -40.643 12.337 -5.021 1.00 33.33 102 GLU E C 1
ATOM 7718 O O . GLU E 1 102 ? -41.579 12.394 -4.219 1.00 33.56 102 GLU E O 1
ATOM 7724 N N . PRO E 1 103 ? -40.165 13.425 -5.653 1.00 32.63 103 PRO E N 1
ATOM 7725 C CA . PRO E 1 103 ? -40.771 14.723 -5.347 1.00 31.94 103 PRO E CA 1
ATOM 7726 C C . PRO E 1 103 ? -42.209 14.873 -5.841 1.00 31.03 103 PRO E C 1
ATOM 7727 O O . PRO E 1 103 ? -42.842 15.901 -5.583 1.00 31.08 103 PRO E O 1
ATOM 7731 N N . TYR E 1 104 ? -42.726 13.857 -6.528 1.00 29.51 104 TYR E N 1
ATOM 7732 C CA . TYR E 1 104 ? -44.036 13.964 -7.170 1.00 27.83 104 TYR E CA 1
ATOM 7733 C C . TYR E 1 104 ? -45.158 13.222 -6.462 1.00 26.75 104 TYR E C 1
ATOM 7734 O O . TYR E 1 104 ? -46.315 13.596 -6.587 1.00 26.54 104 TYR E O 1
ATOM 7743 N N . ILE E 1 105 ? -44.814 12.178 -5.718 1.00 26.12 105 ILE E N 1
ATOM 7744 C CA . ILE E 1 105 ? -45.804 11.299 -5.106 1.00 25.20 105 ILE E CA 1
ATOM 7745 C C . ILE E 1 105 ? -46.295 11.849 -3.767 1.00 25.08 105 ILE E C 1
ATOM 7746 O O . ILE E 1 105 ? -45.494 12.171 -2.887 1.00 25.21 105 ILE E O 1
ATOM 7751 N N . SER E 1 106 ? -47.617 11.961 -3.628 1.00 24.62 106 SER E N 1
ATOM 7752 C CA . SER E 1 106 ? -48.240 12.397 -2.380 1.00 23.89 106 SER E CA 1
ATOM 7753 C C . SER E 1 106 ? -48.108 11.350 -1.285 1.00 23.92 106 SER E C 1
ATOM 7754 O O . SER E 1 106 ? -47.889 10.168 -1.548 1.00 23.82 106 SER E O 1
ATOM 7757 N N . ARG E 1 107 ? -48.303 11.792 -0.053 1.00 23.89 107 ARG E N 1
ATOM 7758 C CA . ARG E 1 107 ? -48.036 10.953 1.092 1.00 24.07 107 ARG E CA 1
ATOM 7759 C C . ARG E 1 107 ? -49.233 10.878 2.010 1.00 24.30 107 ARG E C 1
ATOM 7760 O O . ARG E 1 107 ? -50.089 11.769 2.036 1.00 23.58 107 ARG E O 1
ATOM 7768 N N . CYS E 1 108 ? -49.287 9.797 2.768 1.00 25.04 108 CYS E N 1
ATOM 7769 C CA . CYS E 1 108 ? -50.470 9.506 3.546 1.00 25.72 108 CYS E CA 1
ATOM 7770 C C . CYS E 1 108 ? -50.136 8.867 4.876 1.00 26.05 108 CYS E C 1
ATOM 7771 O O . CYS E 1 108 ? -49.108 8.202 5.021 1.00 25.76 108 CYS E O 1
ATOM 7774 N N . THR E 1 109 ? -51.017 9.090 5.841 1.00 26.56 109 THR E N 1
ATOM 7775 C CA . THR E 1 109 ? -50.910 8.457 7.142 1.00 28.20 109 THR E CA 1
ATOM 7776 C C . THR E 1 109 ? -52.217 7.723 7.426 1.00 28.88 109 THR E C 1
ATOM 7777 O O . THR E 1 109 ? -53.293 8.301 7.303 1.00 29.25 109 THR E O 1
ATOM 7781 N N . VAL E 1 110 ? -52.110 6.442 7.774 1.00 29.86 110 VAL E N 1
ATOM 7782 C CA . VAL E 1 110 ? -53.256 5.642 8.191 1.00 30.81 110 VAL E CA 1
ATOM 7783 C C . VAL E 1 110 ? -53.468 5.846 9.685 1.00 32.49 110 VAL E C 1
ATOM 7784 O O . VAL E 1 110 ? -52.562 5.594 10.487 1.00 32.37 110 VAL E O 1
ATOM 7788 N N . CYS E 1 111 ? -54.670 6.300 10.050 1.00 34.63 111 CYS E N 1
ATOM 7789 C CA . CYS E 1 111 ? -55.008 6.625 11.436 1.00 36.71 111 CYS E CA 1
ATOM 7790 C C . CYS E 1 111 ? -56.092 5.705 11.975 1.00 37.41 111 CYS E C 1
ATOM 7791 O O . CYS E 1 111 ? -56.908 5.193 11.210 1.00 37.74 111 CYS E O 1
ATOM 7794 N N . GLU E 1 112 ? -56.089 5.514 13.296 1.00 38.59 112 GLU E N 1
ATOM 7795 C CA . GLU E 1 112 ? -57.135 4.781 14.013 1.00 39.71 112 GLU E CA 1
ATOM 7796 C C . GLU E 1 112 ? -57.881 5.709 14.981 1.00 40.20 112 GLU E C 1
ATOM 7797 O O . GLU E 1 112 ? -57.265 6.477 15.725 1.00 40.75 112 GLU E O 1
ATOM 7803 N N . GLY E 1 113 ? -59.206 5.632 14.965 1.00 40.55 113 GLY E N 1
ATOM 7804 C CA . GLY E 1 113 ? -60.040 6.490 15.799 1.00 41.68 113 GLY E CA 1
ATOM 7805 C C . GLY E 1 113 ? -60.987 5.715 16.701 1.00 42.41 113 GLY E C 1
ATOM 7806 O O . GLY E 1 113 ? -61.162 4.504 16.534 1.00 42.14 113 GLY E O 1
ATOM 7807 N N . PRO E 1 114 ? -61.600 6.407 17.679 1.00 42.97 114 PRO E N 1
ATOM 7808 C CA . PRO E 1 114 ? -62.576 5.752 18.551 1.00 43.35 114 PRO E CA 1
ATOM 7809 C C . PRO E 1 114 ? -63.965 5.593 17.914 1.00 43.25 114 PRO E C 1
ATOM 7810 O O . PRO E 1 114 ? -64.772 4.802 18.408 1.00 43.46 114 PRO E O 1
ATOM 7814 N N . ALA E 1 115 ? -64.234 6.331 16.834 1.00 43.26 115 ALA E N 1
ATOM 7815 C CA . ALA E 1 115 ? -65.541 6.291 16.157 1.00 42.98 115 ALA E CA 1
ATOM 7816 C C . ALA E 1 115 ? -65.446 6.489 14.633 1.00 42.41 115 ALA E C 1
ATOM 7817 O O . ALA E 1 115 ? -64.388 6.848 14.102 1.00 42.42 115 ALA E O 1
ATOM 7819 N N . ILE E 1 116 ? -66.558 6.246 13.940 1.00 41.99 116 ILE E N 1
ATOM 7820 C CA . ILE E 1 116 ? -66.626 6.372 12.480 1.00 41.64 116 ILE E CA 1
ATOM 7821 C C . ILE E 1 116 ? -66.378 7.802 11.994 1.00 41.15 116 ILE E C 1
ATOM 7822 O O . ILE E 1 116 ? -66.943 8.756 12.534 1.00 40.59 116 ILE E O 1
ATOM 7827 N N . ALA E 1 117 ? -65.526 7.935 10.978 1.00 40.58 117 ALA E N 1
ATOM 7828 C CA . ALA E 1 117 ? -65.331 9.212 10.298 1.00 40.07 117 ALA E CA 1
ATOM 7829 C C . ALA E 1 117 ? -66.120 9.259 8.989 1.00 39.48 117 ALA E C 1
ATOM 7830 O O . ALA E 1 117 ? -65.982 8.386 8.130 1.00 39.35 117 ALA E O 1
ATOM 7832 N N . ILE E 1 118 ? -66.966 10.275 8.859 1.00 38.84 118 ILE E N 1
ATOM 7833 C CA . ILE E 1 118 ? -67.759 10.484 7.652 1.00 37.87 118 ILE E CA 1
ATOM 7834 C C . ILE E 1 118 ? -67.365 11.812 7.009 1.00 37.25 118 ILE E C 1
ATOM 7835 O O . ILE E 1 118 ? -66.599 12.586 7.587 1.00 36.74 118 ILE E O 1
ATOM 7840 N N . ALA E 1 119 ? -67.893 12.064 5.814 1.00 36.42 119 ALA E N 1
ATOM 7841 C CA . ALA E 1 119 ? -67.698 13.340 5.136 1.00 36.06 119 ALA E CA 1
ATOM 7842 C C . ALA E 1 119 ? -69.041 13.993 4.841 1.00 35.57 119 ALA E C 1
ATOM 7843 O O . ALA E 1 119 ? -70.020 13.313 4.551 1.00 35.36 119 ALA E O 1
ATOM 7845 N N . VAL E 1 120 ? -69.079 15.318 4.925 1.00 35.27 120 VAL E N 1
ATOM 7846 C CA . VAL E 1 120 ? -70.296 16.077 4.647 1.00 35.04 120 VAL E CA 1
ATOM 7847 C C . VAL E 1 120 ? -69.997 17.096 3.558 1.00 34.49 120 VAL E C 1
ATOM 7848 O O . VAL E 1 120 ? -68.925 17.688 3.549 1.00 34.70 120 VAL E O 1
ATOM 7852 N N . HIS E 1 121 ? -70.940 17.294 2.642 1.00 34.08 121 HIS E N 1
ATOM 7853 C CA . HIS E 1 121 ? -70.729 18.198 1.516 1.00 33.93 121 HIS E CA 1
ATOM 7854 C C . HIS E 1 121 ? -71.793 19.299 1.447 1.00 34.01 121 HIS E C 1
ATOM 7855 O O . HIS E 1 121 ? -72.956 19.084 1.788 1.00 34.54 121 HIS E O 1
ATOM 7862 N N . SER E 1 122 ? -71.391 20.484 1.006 1.00 33.93 122 SER E N 1
ATOM 7863 C CA . SER E 1 122 ? -72.316 21.615 0.950 1.00 34.19 122 SER E CA 1
ATOM 7864 C C . SER E 1 122 ? -73.008 21.798 -0.396 1.00 34.31 122 SER E C 1
ATOM 7865 O O . SER E 1 122 ? -74.195 22.125 -0.440 1.00 34.86 122 SER E O 1
ATOM 7868 N N . GLN E 1 123 ? -72.255 21.628 -1.483 1.00 34.56 123 GLN E N 1
ATOM 7869 C CA . GLN E 1 123 ? -72.734 21.968 -2.824 1.00 34.53 123 GLN E CA 1
ATOM 7870 C C . GLN E 1 123 ? -72.726 23.485 -3.029 1.00 35.07 123 GLN E C 1
ATOM 7871 O O . GLN E 1 123 ? -73.320 24.000 -3.977 1.00 34.70 123 GLN E O 1
ATOM 7877 N N . THR E 1 124 ? -72.052 24.187 -2.120 1.00 36.00 124 THR E N 1
ATOM 7878 C CA . THR E 1 124 ? -71.948 25.649 -2.140 1.00 37.31 124 THR E CA 1
ATOM 7879 C C . THR E 1 124 ? -70.514 26.011 -1.757 1.00 37.70 124 THR E C 1
ATOM 7880 O O . THR E 1 124 ? -69.743 25.126 -1.367 1.00 38.17 124 THR E O 1
ATOM 7884 N N . THR E 1 125 ? -70.156 27.295 -1.851 1.00 37.67 125 THR E N 1
ATOM 7885 C CA . THR E 1 125 ? -68.800 27.747 -1.469 1.00 37.61 125 THR E CA 1
ATOM 7886 C C . THR E 1 125 ? -68.566 27.731 0.045 1.00 38.19 125 THR E C 1
ATOM 7887 O O . THR E 1 125 ? -67.424 27.807 0.503 1.00 38.13 125 THR E O 1
ATOM 7891 N N . ASP E 1 126 ? -69.651 27.632 0.810 1.00 39.11 126 ASP E N 1
ATOM 7892 C CA . ASP E 1 126 ? -69.583 27.604 2.271 1.00 39.88 126 ASP E CA 1
ATOM 7893 C C . ASP E 1 126 ? -69.199 26.230 2.797 1.00 39.71 126 ASP E C 1
ATOM 7894 O O . ASP E 1 126 ? -69.618 25.208 2.250 1.00 39.77 126 ASP E O 1
ATOM 7899 N N . ILE E 1 127 ? -68.402 26.214 3.863 1.00 39.99 127 ILE E N 1
ATOM 7900 C CA . ILE E 1 127 ? -68.062 24.976 4.561 1.00 40.12 127 ILE E CA 1
ATOM 7901 C C . ILE E 1 127 ? -69.308 24.419 5.258 1.00 40.46 127 ILE E C 1
ATOM 7902 O O . ILE E 1 127 ? -70.000 25.153 5.968 1.00 40.65 127 ILE E O 1
ATOM 7907 N N . PRO E 1 128 ? -69.608 23.125 5.043 1.00 40.89 128 PRO E N 1
ATOM 7908 C CA . PRO E 1 128 ? -70.754 22.513 5.725 1.00 41.29 128 PRO E CA 1
ATOM 7909 C C . PRO E 1 128 ? -70.489 22.224 7.210 1.00 41.74 128 PRO E C 1
ATOM 7910 O O . PRO E 1 128 ? -69.360 21.899 7.587 1.00 41.32 128 PRO E O 1
ATOM 7914 N N . PRO E 1 129 ? -71.529 22.353 8.055 1.00 42.71 129 PRO E N 1
ATOM 7915 C CA . PRO E 1 129 ? -71.365 22.029 9.466 1.00 43.24 129 PRO E CA 1
ATOM 7916 C C . PRO E 1 129 ? -71.416 20.523 9.700 1.00 43.58 129 PRO E C 1
ATOM 7917 O O . PRO E 1 129 ? -72.189 19.824 9.030 1.00 43.56 129 PRO E O 1
ATOM 7921 N N . CYS E 1 130 ? -70.597 20.030 10.631 1.00 43.56 130 CYS E N 1
ATOM 7922 C CA . CYS E 1 130 ? -70.728 18.654 11.107 1.00 43.66 130 CYS E CA 1
ATOM 7923 C C . CYS E 1 130 ? -72.101 18.480 11.740 1.00 44.15 130 CYS E C 1
ATOM 7924 O O . CYS E 1 130 ? -72.600 19.408 12.384 1.00 44.24 130 CYS E O 1
ATOM 7927 N N . PRO E 1 131 ? -72.729 17.305 11.549 1.00 44.88 131 PRO E N 1
ATOM 7928 C CA . PRO E 1 131 ? -73.976 17.022 12.266 1.00 45.25 131 PRO E CA 1
ATOM 7929 C C . PRO E 1 131 ? -73.779 17.186 13.782 1.00 45.86 131 PRO E C 1
ATOM 7930 O O . PRO E 1 131 ? -72.651 17.083 14.263 1.00 45.71 131 PRO E O 1
ATOM 7934 N N . HIS E 1 132 ? -74.843 17.484 14.523 1.00 46.54 132 HIS E N 1
ATOM 7935 C CA . HIS E 1 132 ? -74.706 17.674 15.965 1.00 47.12 132 HIS E CA 1
ATOM 7936 C C . HIS E 1 132 ? -74.214 16.384 16.602 1.00 46.42 132 HIS E C 1
ATOM 7937 O O . HIS E 1 132 ? -74.681 15.299 16.261 1.00 46.11 132 HIS E O 1
ATOM 7944 N N . GLY E 1 133 ? -73.251 16.524 17.508 1.00 45.70 133 GLY E N 1
ATOM 7945 C CA . GLY E 1 133 ? -72.623 15.401 18.198 1.00 44.70 133 GLY E CA 1
ATOM 7946 C C . GLY E 1 133 ? -71.354 14.905 17.522 1.00 43.96 133 GLY E C 1
ATOM 7947 O O . GLY E 1 133 ? -70.781 13.895 17.936 1.00 43.23 133 GLY E O 1
ATOM 7948 N N . TRP E 1 134 ? -70.919 15.620 16.485 1.00 43.47 134 TRP E N 1
ATOM 7949 C CA . TRP E 1 134 ? -69.759 15.223 15.681 1.00 42.88 134 TRP E CA 1
ATOM 7950 C C . TRP E 1 134 ? -68.664 16.286 15.706 1.00 42.68 134 TRP E C 1
ATOM 7951 O O . TRP E 1 134 ? -68.949 17.477 15.813 1.00 43.24 134 TRP E O 1
ATOM 7962 N N . ILE E 1 135 ? -67.416 15.842 15.579 1.00 42.25 135 ILE E N 1
ATOM 7963 C CA . ILE E 1 135 ? -66.246 16.719 15.675 1.00 41.94 135 ILE E CA 1
ATOM 7964 C C . ILE E 1 135 ? -65.539 16.863 14.327 1.00 41.20 135 ILE E C 1
ATOM 7965 O O . ILE E 1 135 ? -65.388 15.884 13.594 1.00 41.24 135 ILE E O 1
ATOM 7970 N N . SER E 1 136 ? -65.107 18.086 14.022 1.00 40.42 136 SER E N 1
ATOM 7971 C CA . SER E 1 136 ? -64.413 18.403 12.774 1.00 39.76 136 SER E CA 1
ATOM 7972 C C . SER E 1 136 ? -62.982 17.877 12.781 1.00 38.75 136 SER E C 1
ATOM 7973 O O . SER E 1 136 ? -62.232 18.121 13.720 1.00 39.45 136 SER E O 1
ATOM 7976 N N . LEU E 1 137 ? -62.613 17.149 11.732 1.00 37.52 137 LEU E N 1
ATOM 7977 C CA . LEU E 1 137 ? -61.253 16.634 11.594 1.00 36.44 137 LEU E CA 1
ATOM 7978 C C . LEU E 1 137 ? -60.438 17.487 10.619 1.00 35.36 137 LEU E C 1
ATOM 7979 O O . LEU E 1 137 ? -59.313 17.882 10.934 1.00 35.16 137 LEU E O 1
ATOM 7984 N N . TRP E 1 138 ? -61.011 17.759 9.443 1.00 33.85 138 TRP E N 1
ATOM 7985 C CA . TRP E 1 138 ? -60.446 18.727 8.492 1.00 32.41 138 TRP E CA 1
ATOM 7986 C C . TRP E 1 138 ? -61.485 19.244 7.498 1.00 31.46 138 TRP E C 1
ATOM 7987 O O . TRP E 1 138 ? -62.540 18.639 7.328 1.00 31.12 138 TRP E O 1
ATOM 7998 N N . LYS E 1 139 ? -61.188 20.367 6.856 1.00 30.73 139 LYS E N 1
ATOM 7999 C CA . LYS E 1 139 ? -62.040 20.882 5.798 1.00 30.04 139 LYS E CA 1
ATOM 8000 C C . LYS E 1 139 ? -61.335 20.718 4.461 1.00 29.46 139 LYS E C 1
ATOM 8001 O O . LYS E 1 139 ? -60.103 20.802 4.387 1.00 30.09 139 LYS E O 1
ATOM 8007 N N . GLY E 1 140 ? -62.118 20.481 3.410 1.00 28.22 140 GLY E N 1
ATOM 8008 C CA . GLY E 1 140 ? -61.572 20.244 2.081 1.00 26.43 140 GLY E CA 1
ATOM 8009 C C . GLY E 1 140 ? -62.537 20.519 0.953 1.00 25.42 140 GLY E C 1
ATOM 8010 O O . GLY E 1 140 ? -63.538 21.210 1.133 1.00 25.51 140 GLY E O 1
ATOM 8011 N N . PHE E 1 141 ? -62.224 19.955 -0.213 1.00 24.48 141 PHE E N 1
ATOM 8012 C CA . PHE E 1 141 ? -63.025 20.104 -1.435 1.00 23.38 141 PHE E CA 1
ATOM 8013 C C . PHE E 1 141 ? -63.629 18.767 -1.886 1.00 21.92 141 PHE E C 1
ATOM 8014 O O . PHE E 1 141 ? -63.029 17.704 -1.701 1.00 21.99 141 PHE E O 1
ATOM 8022 N N . SER E 1 142 ? -64.813 18.837 -2.489 1.00 20.24 142 SER E N 1
ATOM 8023 C CA . SER E 1 142 ? -65.590 17.654 -2.860 1.00 18.17 142 SER E CA 1
ATOM 8024 C C . SER E 1 142 ? -65.055 16.984 -4.121 1.00 17.22 142 SER E C 1
ATOM 8025 O O . SER E 1 142 ? -65.292 17.454 -5.233 1.00 16.89 142 SER E O 1
ATOM 8028 N N . PHE E 1 143 ? -64.345 15.877 -3.925 1.00 16.05 143 PHE E N 1
ATOM 8029 C CA . PHE E 1 143 ? -63.716 15.132 -5.005 1.00 15.27 143 PHE E CA 1
ATOM 8030 C C . PHE E 1 143 ? -64.564 13.895 -5.317 1.00 14.70 143 PHE E C 1
ATOM 8031 O O . PHE E 1 143 ? -64.711 13.027 -4.464 1.00 15.15 143 PHE E O 1
ATOM 8039 N N . ILE E 1 144 ? -65.130 13.820 -6.524 1.00 13.95 144 ILE E N 1
ATOM 8040 C CA . ILE E 1 144 ? -66.100 12.755 -6.839 1.00 13.68 144 ILE E CA 1
ATOM 8041 C C . ILE E 1 144 ? -65.586 11.624 -7.753 1.00 13.61 144 ILE E C 1
ATOM 8042 O O . ILE E 1 144 ? -65.786 10.452 -7.438 1.00 13.30 144 ILE E O 1
ATOM 8047 N N . MET E 1 145 ? -64.930 11.963 -8.865 1.00 13.53 145 MET E N 1
ATOM 8048 C CA . MET E 1 145 ? -64.330 10.932 -9.731 1.00 13.41 145 MET E CA 1
ATOM 8049 C C . MET E 1 145 ? -63.174 11.426 -10.595 1.00 14.22 145 MET E C 1
ATOM 8050 O O . MET E 1 145 ? -62.755 12.579 -10.484 1.00 14.37 145 MET E O 1
ATOM 8055 N N . PHE E 1 146 ? -62.654 10.530 -11.436 1.00 14.58 146 PHE E N 1
ATOM 8056 C CA . PHE E 1 146 ? -61.455 10.798 -12.223 1.00 15.07 146 PHE E CA 1
ATOM 8057 C C . PHE E 1 146 ? -61.325 9.824 -13.383 1.00 14.76 146 PHE E C 1
ATOM 8058 O O . PHE E 1 146 ? -61.632 8.639 -13.242 1.00 15.25 146 PHE E O 1
ATOM 8066 N N . THR E 1 147 ? -60.872 10.325 -14.527 1.00 13.92 147 THR E N 1
ATOM 8067 C CA . THR E 1 147 ? -60.550 9.469 -15.666 1.00 12.75 147 THR E CA 1
ATOM 8068 C C . THR E 1 147 ? -59.180 9.829 -16.241 1.00 12.65 147 THR E C 1
ATOM 8069 O O . THR E 1 147 ? -58.722 10.969 -16.129 1.00 12.24 147 THR E O 1
ATOM 8073 N N . SER E 1 148 ? -58.524 8.845 -16.844 1.00 12.32 148 SER E N 1
ATOM 8074 C CA . SER E 1 148 ? -57.258 9.077 -17.520 1.00 11.77 148 SER E CA 1
ATOM 8075 C C . SER E 1 148 ? -57.257 8.338 -18.848 1.00 11.47 148 SER E C 1
ATOM 8076 O O . SER E 1 148 ? -58.094 8.621 -19.698 1.00 12.69 148 SER E O 1
ATOM 8079 N N . ALA E 1 149 ? -56.344 7.387 -19.020 1.00 10.66 149 ALA E N 1
ATOM 8080 C CA . ALA E 1 149 ? -56.142 6.722 -20.307 1.00 10.00 149 ALA E CA 1
ATOM 8081 C C . ALA E 1 149 ? -57.298 5.811 -20.677 1.00 9.27 149 ALA E C 1
ATOM 8082 O O . ALA E 1 149 ? -57.787 5.046 -19.846 1.00 10.06 149 ALA E O 1
ATOM 8084 N N . GLY E 1 150 ? -57.723 5.898 -21.934 1.00 8.51 150 GLY E N 1
ATOM 8085 C CA . GLY E 1 150 ? -58.904 5.180 -22.421 1.00 8.70 150 GLY E CA 1
ATOM 8086 C C . GLY E 1 150 ? -60.169 5.690 -21.751 1.00 8.83 150 GLY E C 1
ATOM 8087 O O . GLY E 1 150 ? -61.225 5.066 -21.832 1.00 7.75 150 GLY E O 1
ATOM 8088 N N . SER E 1 151 ? -60.039 6.838 -21.086 1.00 9.07 151 SER E N 1
ATOM 8089 C CA . SER E 1 151 ? -61.059 7.401 -20.199 1.00 9.65 151 SER E CA 1
ATOM 8090 C C . SER E 1 151 ? -61.548 6.417 -19.132 1.00 9.39 151 SER E C 1
ATOM 8091 O O . SER E 1 151 ? -62.670 6.529 -18.654 1.00 8.48 151 SER E O 1
ATOM 8094 N N . GLU E 1 152 ? -60.696 5.463 -18.760 1.00 9.74 152 GLU E N 1
ATOM 8095 C CA . GLU E 1 152 ? -60.993 4.571 -17.647 1.00 10.45 152 GLU E CA 1
ATOM 8096 C C . GLU E 1 152 ? -60.755 5.291 -16.330 1.00 10.56 152 GLU E C 1
ATOM 8097 O O . GLU E 1 152 ? -59.988 6.258 -16.266 1.00 10.71 152 GLU E O 1
ATOM 8103 N N . GLY E 1 153 ? -61.418 4.813 -15.282 1.00 10.05 153 GLY E N 1
ATOM 8104 C CA . GLY E 1 153 ? -61.326 5.425 -13.969 1.00 10.04 153 GLY E CA 1
ATOM 8105 C C . GLY E 1 153 ? -62.492 5.032 -13.094 1.00 10.86 153 GLY E C 1
ATOM 8106 O O . GLY E 1 153 ? -63.308 4.181 -13.457 1.00 10.92 153 GLY E O 1
ATOM 8107 N N . THR E 1 154 ? -62.548 5.649 -11.924 1.00 11.25 154 THR E N 1
ATOM 8108 C CA . THR E 1 154 ? -63.579 5.387 -10.939 1.00 11.49 154 THR E CA 1
ATOM 8109 C C . THR E 1 154 ? -63.649 6.616 -10.039 1.00 11.83 154 THR E C 1
ATOM 8110 O O . THR E 1 154 ? -63.118 7.671 -10.394 1.00 12.16 154 THR E O 1
ATOM 8114 N N . GLY E 1 155 ? -64.296 6.496 -8.887 1.00 12.09 155 GLY E N 1
ATOM 8115 C CA . GLY E 1 155 ? -64.465 7.645 -8.017 1.00 12.64 155 GLY E CA 1
ATOM 8116 C C . GLY E 1 155 ? -64.397 7.347 -6.540 1.00 13.19 155 GLY E C 1
ATOM 8117 O O . GLY E 1 155 ? -63.897 6.298 -6.119 1.00 13.11 155 GLY E O 1
ATOM 8118 N N . GLN E 1 156 ? -64.896 8.294 -5.753 1.00 13.60 156 GLN E N 1
ATOM 8119 C CA . GLN E 1 156 ? -64.938 8.165 -4.307 1.00 13.19 156 GLN E CA 1
ATOM 8120 C C . GLN E 1 156 ? -66.374 8.177 -3.825 1.00 11.89 156 GLN E C 1
ATOM 8121 O O . GLN E 1 156 ? -67.251 8.745 -4.472 1.00 10.65 156 GLN E O 1
ATOM 8127 N N . ALA E 1 157 ? -66.609 7.527 -2.693 1.00 11.85 157 ALA E N 1
ATOM 8128 C CA . ALA E 1 157 ? -67.891 7.601 -2.012 1.00 11.49 157 ALA E CA 1
ATOM 8129 C C . ALA E 1 157 ? -67.968 8.954 -1.307 1.00 12.22 157 ALA E C 1
ATOM 8130 O O . ALA E 1 157 ? -67.042 9.336 -0.583 1.00 11.78 157 ALA E O 1
ATOM 8132 N N . LEU E 1 158 ? -69.060 9.680 -1.525 1.00 12.53 158 LEU E N 1
ATOM 8133 C CA . LEU E 1 158 ? -69.248 10.974 -0.888 1.00 13.92 158 LEU E CA 1
ATOM 8134 C C . LEU E 1 158 ? -69.425 10.883 0.622 1.00 14.97 158 LEU E C 1
ATOM 8135 O O . LEU E 1 158 ? -69.213 11.867 1.334 1.00 15.41 158 LEU E O 1
ATOM 8140 N N . ALA E 1 159 ? -69.811 9.705 1.106 1.00 15.92 159 ALA E N 1
ATOM 8141 C CA . ALA E 1 159 ? -69.850 9.425 2.547 1.00 17.28 159 ALA E CA 1
ATOM 8142 C C . ALA E 1 159 ? -68.453 9.285 3.161 1.00 17.90 159 ALA E C 1
ATOM 8143 O O . ALA E 1 159 ? -68.287 9.421 4.371 1.00 18.29 159 ALA E O 1
ATOM 8145 N N . SER E 1 160 ? -67.460 9.020 2.320 1.00 18.57 160 SER E N 1
ATOM 8146 C CA . SER E 1 160 ? -66.123 8.683 2.779 1.00 19.85 160 SER E CA 1
ATOM 8147 C C . SER E 1 160 ? -65.225 9.906 2.926 1.00 21.02 160 SER E C 1
ATOM 8148 O O . SER E 1 160 ? -65.334 10.852 2.138 1.00 21.20 160 SER E O 1
ATOM 8151 N N . PRO E 1 161 ? -64.325 9.888 3.934 1.00 21.87 161 PRO E N 1
ATOM 8152 C CA . PRO E 1 161 ? -63.277 10.897 4.084 1.00 22.39 161 PRO E CA 1
ATOM 8153 C C . PRO E 1 161 ? -62.505 11.157 2.793 1.00 22.69 161 PRO E C 1
ATOM 8154 O O . PRO E 1 161 ? -62.079 12.285 2.556 1.00 23.50 161 PRO E O 1
ATOM 8158 N N . GLY E 1 162 ? -62.347 10.124 1.968 1.00 22.65 162 GLY E N 1
ATOM 8159 C CA . GLY E 1 162 ? -61.657 10.235 0.686 1.00 23.13 162 GLY E CA 1
ATOM 8160 C C . GLY E 1 162 ? -62.231 11.211 -0.333 1.00 23.54 162 GLY E C 1
ATOM 8161 O O . GLY E 1 162 ? -61.520 11.653 -1.236 1.00 23.72 162 GLY E O 1
ATOM 8162 N N . SER E 1 163 ? -63.512 11.545 -0.195 1.00 23.99 163 SER E N 1
ATOM 8163 C CA . SER E 1 163 ? -64.185 12.466 -1.111 1.00 24.22 163 SER E CA 1
ATOM 8164 C C . SER E 1 163 ? -63.978 13.908 -0.697 1.00 25.23 163 SER E C 1
ATOM 8165 O O . SER E 1 163 ? -64.673 14.804 -1.191 1.00 25.42 163 SER E O 1
ATOM 8168 N N . CYS E 1 164 ? -63.027 14.133 0.206 1.00 26.23 164 CYS E N 1
ATOM 8169 C CA . CYS E 1 164 ? -62.810 15.462 0.765 1.00 27.49 164 CYS E CA 1
ATOM 8170 C C . CYS E 1 164 ? -61.332 15.817 0.827 1.00 28.57 164 CYS E C 1
ATOM 8171 O O . CYS E 1 164 ? -60.705 15.710 1.880 1.00 28.98 164 CYS E O 1
ATOM 8174 N N . LEU E 1 165 ? -60.786 16.234 -0.313 1.00 29.86 165 LEU E N 1
ATOM 8175 C CA . LEU E 1 165 ? -59.366 16.584 -0.435 1.00 30.83 165 LEU E CA 1
ATOM 8176 C C . LEU E 1 165 ? -59.078 18.000 0.067 1.00 31.47 165 LEU E C 1
ATOM 8177 O O . LEU E 1 165 ? -59.769 18.955 -0.297 1.00 31.39 165 LEU E O 1
ATOM 8182 N N . GLU E 1 166 ? -58.039 18.120 0.888 1.00 32.23 166 GLU E N 1
ATOM 8183 C CA . GLU E 1 166 ? -57.717 19.366 1.570 1.00 32.54 166 GLU E CA 1
ATOM 8184 C C . GLU E 1 166 ? -57.125 20.396 0.631 1.00 32.82 166 GLU E C 1
ATOM 8185 O O . GLU E 1 166 ? -57.302 21.602 0.842 1.00 33.71 166 GLU E O 1
ATOM 8191 N N . GLU E 1 167 ? -56.422 19.930 -0.399 1.00 32.55 167 GLU E N 1
ATOM 8192 C CA . GLU E 1 167 ? -55.825 20.831 -1.385 1.00 32.45 167 GLU E CA 1
ATOM 8193 C C . GLU E 1 167 ? -56.469 20.615 -2.749 1.00 32.08 167 GLU E C 1
ATOM 8194 O O . GLU E 1 167 ? -56.389 19.522 -3.316 1.00 31.56 167 GLU E O 1
ATOM 8200 N N . PHE E 1 168 ? -57.123 21.652 -3.265 1.00 32.19 168 PHE E N 1
ATOM 8201 C CA . PHE E 1 168 ? -57.699 21.573 -4.602 1.00 31.96 168 PHE E CA 1
ATOM 8202 C C . PHE E 1 168 ? -56.604 21.634 -5.654 1.00 31.90 168 PHE E C 1
ATOM 8203 O O . PHE E 1 168 ? -55.735 22.500 -5.599 1.00 32.24 168 PHE E O 1
ATOM 8211 N N . ARG E 1 169 ? -56.662 20.709 -6.609 1.00 31.93 169 ARG E N 1
ATOM 8212 C CA . ARG E 1 169 ? -55.748 20.686 -7.754 1.00 31.46 169 ARG E CA 1
ATOM 8213 C C . ARG E 1 169 ? -56.538 20.237 -8.966 1.00 30.83 169 ARG E C 1
ATOM 8214 O O . ARG E 1 169 ? -57.219 19.211 -8.913 1.00 31.19 169 ARG E O 1
ATOM 8222 N N . ALA E 1 170 ? -56.454 20.997 -10.055 1.00 29.94 170 ALA E N 1
ATOM 8223 C CA . ALA E 1 170 ? -57.016 20.555 -11.331 1.00 29.08 170 ALA E CA 1
ATOM 8224 C C . ALA E 1 170 ? -56.475 19.164 -11.706 1.00 28.65 170 ALA E C 1
ATOM 8225 O O . ALA E 1 170 ? -57.227 18.308 -12.169 1.00 28.67 170 ALA E O 1
ATOM 8227 N N . SER E 1 171 ? -55.182 18.943 -11.476 1.00 28.13 171 SER E N 1
ATOM 8228 C CA . SER E 1 171 ? -54.553 17.647 -11.718 1.00 27.36 171 SER E CA 1
ATOM 8229 C C . SER E 1 171 ? -54.069 17.053 -10.403 1.00 26.20 171 SER E C 1
ATOM 8230 O O . SER E 1 171 ? -52.946 17.320 -9.988 1.00 26.28 171 SER E O 1
ATOM 8233 N N . PRO E 1 172 ? -54.925 16.257 -9.731 1.00 25.04 172 PRO E N 1
ATOM 8234 C CA . PRO E 1 172 ? -54.598 15.706 -8.420 1.00 23.56 172 PRO E CA 1
ATOM 8235 C C . PRO E 1 172 ? -53.839 14.389 -8.471 1.00 22.19 172 PRO E C 1
ATOM 8236 O O . PRO E 1 172 ? -53.461 13.874 -7.419 1.00 21.67 172 PRO E O 1
ATOM 8240 N N . PHE E 1 173 ? -53.607 13.850 -9.668 1.00 21.45 173 PHE E N 1
ATOM 8241 C CA . PHE E 1 173 ? -52.952 12.542 -9.794 1.00 20.55 173 PHE E CA 1
ATOM 8242 C C . PHE E 1 173 ? -51.987 12.410 -10.970 1.00 20.44 173 PHE E C 1
ATOM 8243 O O . PHE E 1 173 ? -52.103 13.127 -11.969 1.00 19.85 173 PHE E O 1
ATOM 8251 N N . LEU E 1 174 ? -51.042 11.479 -10.826 1.00 20.60 174 LEU E N 1
ATOM 8252 C CA . LEU E 1 174 ? -50.094 11.127 -11.882 1.00 20.90 174 LEU E CA 1
ATOM 8253 C C . LEU E 1 174 ? -50.383 9.752 -12.479 1.00 20.83 174 LEU E C 1
ATOM 8254 O O . LEU E 1 174 ? -50.778 8.827 -11.760 1.00 20.87 174 LEU E O 1
ATOM 8259 N N . GLU E 1 175 ? -50.168 9.627 -13.790 1.00 20.45 175 GLU E N 1
ATOM 8260 C CA . GLU E 1 175 ? -50.313 8.355 -14.491 1.00 19.88 175 GLU E CA 1
ATOM 8261 C C . GLU E 1 175 ? -48.954 7.679 -14.562 1.00 19.95 175 GLU E C 1
ATOM 8262 O O . GLU E 1 175 ? -48.003 8.258 -15.062 1.00 20.41 175 GLU E O 1
ATOM 8268 N N . CYS E 1 176 ? -48.881 6.447 -14.065 1.00 19.74 176 CYS E N 1
ATOM 8269 C CA . CYS E 1 176 ? -47.653 5.669 -14.064 1.00 19.63 176 CYS E CA 1
ATOM 8270 C C . CYS E 1 176 ? -47.812 4.354 -14.838 1.00 19.46 176 CYS E C 1
ATOM 8271 O O . CYS E 1 176 ? -48.920 3.813 -14.923 1.00 18.81 176 CYS E O 1
ATOM 8274 N N . HIS E 1 177 ? -46.705 3.846 -15.386 1.00 18.97 177 HIS E N 1
ATOM 8275 C CA . HIS E 1 177 ? -46.715 2.695 -16.306 1.00 18.32 177 HIS E CA 1
ATOM 8276 C C . HIS E 1 177 ? -45.782 1.577 -15.886 1.00 18.88 177 HIS E C 1
ATOM 8277 O O . HIS E 1 177 ? -44.796 1.809 -15.179 1.00 19.63 177 HIS E O 1
ATOM 8284 N N . GLY E 1 178 ? -46.078 0.369 -16.368 1.00 19.29 178 GLY E N 1
ATOM 8285 C CA . GLY E 1 178 ? -45.273 -0.825 -16.096 1.00 19.93 178 GLY E CA 1
ATOM 8286 C C . GLY E 1 178 ? -43.828 -0.675 -16.528 1.00 20.13 178 GLY E C 1
ATOM 8287 O O . GLY E 1 178 ? -42.920 -1.126 -15.827 1.00 21.00 178 GLY E O 1
ATOM 8288 N N . ARG E 1 179 ? -43.626 -0.022 -17.672 1.00 20.12 179 ARG E N 1
ATOM 8289 C CA . ARG E 1 179 ? -42.297 0.298 -18.204 1.00 20.22 179 ARG E CA 1
ATOM 8290 C C . ARG E 1 179 ? -41.516 1.304 -17.338 1.00 20.53 179 ARG E C 1
ATOM 8291 O O . ARG E 1 179 ? -40.372 1.658 -17.655 1.00 20.60 179 ARG E O 1
ATOM 8299 N N . GLY E 1 180 ? -42.145 1.782 -16.266 1.00 20.78 180 GLY E N 1
ATOM 8300 C CA . GLY E 1 180 ? -41.442 2.558 -15.244 1.00 20.61 180 GLY E CA 1
ATOM 8301 C C . GLY E 1 180 ? -41.617 4.060 -15.274 1.00 20.24 180 GLY E C 1
ATOM 8302 O O . GLY E 1 180 ? -41.141 4.748 -14.370 1.00 20.12 180 GLY E O 1
ATOM 8303 N N . THR E 1 181 ? -42.305 4.563 -16.299 1.00 20.46 181 THR E N 1
ATOM 8304 C CA . THR E 1 181 ? -42.468 6.009 -16.504 1.00 20.88 181 THR E CA 1
ATOM 8305 C C . THR E 1 181 ? -43.741 6.569 -15.874 1.00 21.22 181 THR E C 1
ATOM 8306 O O . THR E 1 181 ? -44.695 5.838 -15.642 1.00 21.73 181 THR E O 1
ATOM 8310 N N . CYS E 1 182 ? -43.741 7.864 -15.571 1.00 21.77 182 CYS E N 1
ATOM 8311 C CA . CYS E 1 182 ? -44.952 8.567 -15.126 1.00 22.13 182 CYS E CA 1
ATOM 8312 C C . CYS E 1 182 ? -45.022 9.947 -15.759 1.00 22.60 182 CYS E C 1
ATOM 8313 O O . CYS E 1 182 ? -43.991 10.529 -16.117 1.00 23.01 182 CYS E O 1
ATOM 8316 N N . ASN E 1 183 ? -46.236 10.478 -15.883 1.00 22.68 183 ASN E N 1
ATOM 8317 C CA . ASN E 1 183 ? -46.446 11.786 -16.488 1.00 23.19 183 ASN E CA 1
ATOM 8318 C C . ASN E 1 183 ? -47.884 12.257 -16.297 1.00 22.89 183 ASN E C 1
ATOM 8319 O O . ASN E 1 183 ? -48.777 11.450 -16.009 1.00 22.89 183 ASN E O 1
ATOM 8324 N N . TYR E 1 184 ? -48.106 13.561 -16.431 1.00 22.41 184 TYR E N 1
ATOM 8325 C CA . TYR E 1 184 ? -49.454 14.070 -16.657 1.00 22.25 184 TYR E CA 1
ATOM 8326 C C . TYR E 1 184 ? -49.752 13.933 -18.144 1.00 21.11 184 TYR E C 1
ATOM 8327 O O . TYR E 1 184 ? -48.839 14.054 -18.971 1.00 21.33 184 TYR E O 1
ATOM 8336 N N . TYR E 1 185 ? -51.015 13.668 -18.476 1.00 19.31 185 TYR E N 1
ATOM 8337 C CA . TYR E 1 185 ? -51.453 13.597 -19.867 1.00 17.84 185 TYR E CA 1
ATOM 8338 C C . TYR E 1 185 ? -52.671 14.475 -20.074 1.00 17.54 185 TYR E C 1
ATOM 8339 O O . TYR E 1 185 ? -53.387 14.776 -19.123 1.00 17.70 185 TYR E O 1
ATOM 8348 N N . SER E 1 186 ? -52.889 14.890 -21.317 1.00 17.14 186 SER E N 1
ATOM 8349 C CA . SER E 1 186 ? -53.983 15.780 -21.656 1.00 17.57 186 SER E CA 1
ATOM 8350 C C . SER E 1 186 ? -55.340 15.228 -21.251 1.00 17.11 186 SER E C 1
ATOM 8351 O O . SER E 1 186 ? -56.154 15.961 -20.708 1.00 17.96 186 SER E O 1
ATOM 8354 N N . ASN E 1 187 ? -55.574 13.940 -21.486 1.00 16.44 187 ASN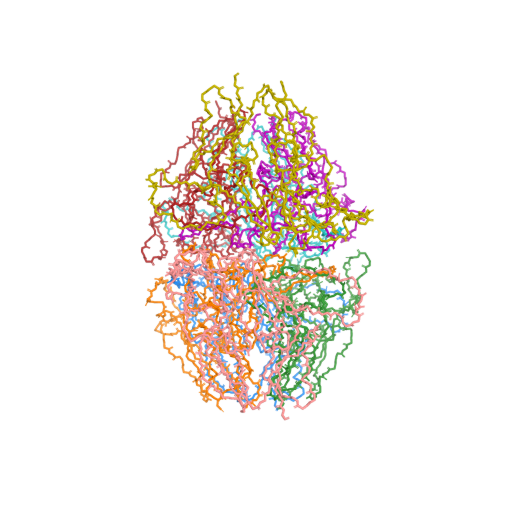 E N 1
ATOM 8355 C CA . ASN E 1 187 ? -56.853 13.332 -21.109 1.00 16.11 187 ASN E CA 1
ATOM 8356 C C . ASN E 1 187 ? -57.027 12.970 -19.633 1.00 16.73 187 ASN E C 1
ATOM 8357 O O . ASN E 1 187 ? -58.005 12.311 -19.275 1.00 17.20 187 ASN E O 1
ATOM 8362 N N . SER E 1 188 ? -56.096 13.396 -18.780 1.00 17.28 188 SER E N 1
ATOM 8363 C CA . SER E 1 188 ? -56.252 13.193 -17.344 1.00 17.51 188 SER E CA 1
ATOM 8364 C C . SER E 1 188 ? -57.267 14.184 -16.793 1.00 16.91 188 SER E C 1
ATOM 8365 O O . SER E 1 188 ? -57.038 15.387 -16.809 1.00 17.19 188 SER E O 1
ATOM 8368 N N . TYR E 1 189 ? -58.393 13.666 -16.317 1.00 16.22 189 TYR E N 1
ATOM 8369 C CA . TYR E 1 189 ? -59.474 14.505 -15.803 1.00 15.66 189 TYR E CA 1
ATOM 8370 C C . TYR E 1 189 ? -59.779 14.271 -14.326 1.00 15.33 189 TYR E C 1
ATOM 8371 O O . TYR E 1 189 ? -59.674 13.148 -13.837 1.00 15.80 189 TYR E O 1
ATOM 8380 N N . SER E 1 190 ? -60.142 15.345 -13.629 1.00 14.65 190 SER E N 1
ATOM 8381 C CA . SER E 1 190 ? -60.632 15.283 -12.254 1.00 13.75 190 SER E CA 1
ATOM 8382 C C . SER E 1 190 ? -62.063 15.787 -12.206 1.00 13.77 190 SER E C 1
ATOM 8383 O O . SER E 1 190 ? -62.408 16.787 -12.847 1.00 14.19 190 SER E O 1
ATOM 8386 N N . PHE E 1 191 ? -62.900 15.098 -11.443 1.00 13.43 191 PHE E N 1
ATOM 8387 C CA . PHE E 1 191 ? -64.299 15.487 -11.306 1.00 12.71 191 PHE E CA 1
ATOM 8388 C C . PHE E 1 191 ? -64.616 15.896 -9.875 1.00 13.76 191 PHE E C 1
ATOM 8389 O O . PHE E 1 191 ? -64.256 15.210 -8.920 1.00 14.15 191 PHE E O 1
ATOM 8397 N N . TRP E 1 192 ? -65.289 17.030 -9.737 1.00 14.83 192 TRP E N 1
ATOM 8398 C CA . TRP E 1 192 ? -65.605 17.586 -8.429 1.00 16.27 192 TRP E CA 1
ATOM 8399 C C . TRP E 1 192 ? -67.085 17.938 -8.381 1.00 17.53 192 TRP E C 1
ATOM 8400 O O . TRP E 1 192 ? -67.669 18.286 -9.411 1.00 17.73 192 TRP E O 1
ATOM 8411 N N . LEU E 1 193 ? -67.691 17.831 -7.197 1.00 18.66 193 LEU E N 1
ATOM 8412 C CA . LEU E 1 193 ? -69.043 18.329 -6.992 1.00 19.49 193 LEU E CA 1
ATOM 8413 C C . LEU E 1 193 ? -69.024 19.831 -7.200 1.00 21.05 193 LEU E C 1
ATOM 8414 O O . LEU E 1 193 ? -68.075 20.502 -6.790 1.00 20.73 193 LEU E O 1
ATOM 8419 N N . ALA E 1 194 ? -70.063 20.352 -7.845 1.00 22.72 194 ALA E N 1
ATOM 8420 C CA . ALA E 1 194 ? -70.124 21.767 -8.204 1.00 24.72 194 ALA E CA 1
ATOM 8421 C C . ALA E 1 194 ? -70.765 22.655 -7.128 1.00 26.90 194 ALA E C 1
ATOM 8422 O O . ALA E 1 194 ? -71.698 22.250 -6.432 1.00 27.58 194 ALA E O 1
ATOM 8424 N N . SER E 1 195 ? -70.244 23.870 -6.998 1.00 29.47 195 SER E N 1
ATOM 8425 C CA . SER E 1 195 ? -70.830 24.879 -6.129 1.00 32.19 195 SER E CA 1
ATOM 8426 C C . SER E 1 195 ? -72.081 25.440 -6.816 1.00 33.70 195 SER E C 1
ATOM 8427 O O . SER E 1 195 ? -72.031 25.855 -7.978 1.00 34.68 195 SER E O 1
ATOM 8430 N N . LEU E 1 196 ? -73.207 25.431 -6.112 1.00 35.15 196 LEU E N 1
ATOM 8431 C CA . LEU E 1 196 ? -74.477 25.853 -6.711 1.00 36.62 196 LEU E CA 1
ATOM 8432 C C . LEU E 1 196 ? -75.087 27.064 -6.027 1.00 38.02 196 LEU E C 1
ATOM 8433 O O . LEU E 1 196 ? -74.949 27.245 -4.815 1.00 38.23 196 LEU E O 1
ATOM 8438 N N . ASN E 1 197 ? -75.761 27.888 -6.826 1.00 39.94 197 ASN E N 1
ATOM 8439 C CA . ASN E 1 197 ? -76.514 29.037 -6.326 1.00 41.51 197 ASN E CA 1
ATOM 8440 C C . ASN E 1 197 ? -77.774 28.561 -5.593 1.00 42.23 197 ASN E C 1
ATOM 8441 O O . ASN E 1 197 ? -78.646 27.942 -6.205 1.00 41.46 197 ASN E O 1
ATOM 8446 N N . PRO E 1 198 ? -77.863 28.839 -4.277 1.00 43.92 198 PRO E N 1
ATOM 8447 C CA . PRO E 1 198 ? -78.932 28.324 -3.398 1.00 44.81 198 PRO E CA 1
ATOM 8448 C C . PRO E 1 198 ? -80.384 28.656 -3.805 1.00 45.78 198 PRO E C 1
ATOM 8449 O O . PRO E 1 198 ? -81.303 27.932 -3.420 1.00 46.21 198 PRO E O 1
ATOM 8453 N N . GLU E 1 199 ? -80.589 29.716 -4.580 1.00 46.57 199 GLU E N 1
ATOM 8454 C CA . GLU E 1 199 ? -81.946 30.212 -4.874 1.00 47.79 199 GLU E CA 1
ATOM 8455 C C . GLU E 1 199 ? -82.486 29.846 -6.269 1.00 47.71 199 GLU E C 1
ATOM 8456 O O . GLU E 1 199 ? -83.405 30.494 -6.786 1.00 47.26 199 GLU E O 1
ATOM 8462 N N . ARG E 1 200 ? -81.936 28.781 -6.849 1.00 47.47 200 ARG E N 1
ATOM 8463 C CA . ARG E 1 200 ? -82.152 28.450 -8.264 1.00 47.24 200 ARG E CA 1
ATOM 8464 C C . ARG E 1 200 ? -82.399 26.965 -8.550 1.00 46.28 200 ARG E C 1
ATOM 8465 O O . ARG E 1 200 ? -82.300 26.529 -9.702 1.00 46.03 200 ARG E O 1
ATOM 8473 N N . MET E 1 201 ? -82.726 26.192 -7.515 1.00 45.44 201 MET E N 1
ATOM 8474 C CA . MET E 1 201 ? -82.948 24.747 -7.659 1.00 44.45 201 MET E CA 1
ATOM 8475 C C . MET E 1 201 ? -84.003 24.433 -8.720 1.00 44.03 201 MET E C 1
ATOM 8476 O O . MET E 1 201 ? -84.956 25.197 -8.904 1.00 44.32 201 MET E O 1
ATOM 8481 N N . PHE E 1 202 ? -83.808 23.313 -9.416 1.00 43.18 202 PHE E N 1
ATOM 8482 C CA . PHE E 1 202 ? -84.673 22.891 -10.522 1.00 42.17 202 PHE E CA 1
ATOM 8483 C C . PHE E 1 202 ? -84.670 23.870 -11.701 1.00 41.73 202 PHE E C 1
ATOM 8484 O O . PHE E 1 202 ? -85.625 23.913 -12.471 1.00 42.19 202 PHE E O 1
ATOM 8492 N N . ARG E 1 203 ? -83.614 24.670 -11.835 1.00 40.91 203 ARG E N 1
ATOM 8493 C CA . ARG E 1 203 ? -83.442 25.493 -13.039 1.00 40.31 203 ARG E CA 1
ATOM 8494 C C . ARG E 1 203 ? -82.257 24.975 -13.840 1.00 39.01 203 ARG E C 1
ATOM 8495 O O . ARG E 1 203 ? -81.258 24.534 -13.268 1.00 38.82 203 ARG E O 1
ATOM 8503 N N . LYS E 1 204 ? -82.399 25.028 -15.161 1.00 37.89 204 LYS E N 1
ATOM 8504 C CA . LYS E 1 204 ? -81.362 24.648 -16.126 1.00 37.10 204 LYS E CA 1
ATOM 8505 C C . LYS E 1 204 ? -79.973 25.196 -15.760 1.00 37.07 204 LYS E C 1
ATOM 8506 O O . LYS E 1 204 ? -79.800 26.415 -15.657 1.00 38.00 204 LYS E O 1
ATOM 8512 N N . PRO E 1 205 ? -78.984 24.295 -15.561 1.00 36.22 205 PRO E N 1
ATOM 8513 C CA . PRO E 1 205 ? -77.652 24.726 -15.131 1.00 36.08 205 PRO E CA 1
ATOM 8514 C C . PRO E 1 205 ? -77.083 25.741 -16.100 1.00 36.02 205 PRO E C 1
ATOM 8515 O O . PRO E 1 205 ? -77.354 25.670 -17.297 1.00 35.83 205 PRO E O 1
ATOM 8519 N N . ILE E 1 206 ? -76.301 26.671 -15.608 1.00 36.37 206 ILE E N 1
ATOM 8520 C CA . ILE E 1 206 ? -75.693 27.598 -16.520 1.00 36.62 206 ILE E CA 1
ATOM 8521 C C . ILE E 1 206 ? -74.283 27.159 -16.777 1.00 36.41 206 ILE E C 1
ATOM 8522 O O . ILE E 1 206 ? -73.481 27.094 -15.867 1.00 36.22 206 ILE E O 1
ATOM 8527 N N . PRO E 1 207 ? -73.996 26.821 -18.038 1.00 36.50 207 PRO E N 1
ATOM 8528 C CA . PRO E 1 207 ? -72.653 26.418 -18.457 1.00 36.34 207 PRO E CA 1
ATOM 8529 C C . PRO E 1 207 ? -71.625 27.461 -18.034 1.00 37.11 207 PRO E C 1
ATOM 8530 O O . PRO E 1 207 ? -71.875 28.663 -18.161 1.00 37.13 207 PRO E O 1
ATOM 8534 N N . SER E 1 208 ? -70.493 26.996 -17.509 1.00 37.88 208 SER E N 1
ATOM 8535 C CA . SER E 1 208 ? -69.452 27.875 -16.976 1.00 38.14 208 SER E CA 1
ATOM 8536 C C . SER E 1 208 ? -68.067 27.325 -17.288 1.00 37.98 208 SER E C 1
ATOM 8537 O O . SER E 1 208 ? -67.818 26.143 -17.093 1.00 38.16 208 SER E O 1
ATOM 8540 N N . THR E 1 209 ? -67.176 28.183 -17.775 1.00 38.25 209 THR E N 1
ATOM 8541 C CA . THR E 1 209 ? -65.786 27.802 -18.041 1.00 37.98 209 THR E CA 1
ATOM 8542 C C . THR E 1 209 ? -64.840 28.759 -17.317 1.00 38.76 209 THR E C 1
ATOM 8543 O O . THR E 1 209 ? -64.781 29.951 -17.646 1.00 39.47 209 THR E O 1
ATOM 8547 N N . VAL E 1 210 ? -64.113 28.245 -16.325 1.00 38.74 210 VAL E N 1
ATOM 8548 C CA . VAL E 1 210 ? -63.166 29.069 -15.571 1.00 39.26 210 VAL E CA 1
ATOM 8549 C C . VAL E 1 210 ? -61.718 28.599 -15.698 1.00 39.23 210 VAL E C 1
ATOM 8550 O O . VAL E 1 210 ? -61.446 27.434 -15.978 1.00 39.41 210 VAL E O 1
ATOM 8554 N N . LYS E 1 211 ? -60.788 29.519 -15.469 1.00 39.79 211 LYS E N 1
ATOM 8555 C CA . LYS E 1 211 ? -59.360 29.297 -15.663 1.00 39.78 211 LYS E CA 1
ATOM 8556 C C . LYS E 1 211 ? -58.633 29.463 -14.346 1.00 39.43 211 LYS E C 1
ATOM 8557 O O . LYS E 1 211 ? -59.258 29.699 -13.337 1.00 38.91 211 LYS E O 1
ATOM 8563 N N . ALA E 1 212 ? -57.317 29.302 -14.366 1.00 39.30 212 ALA E N 1
ATOM 8564 C CA . ALA E 1 212 ? -56.473 29.454 -13.185 1.00 39.38 212 ALA E CA 1
ATOM 8565 C C . ALA E 1 212 ? -56.727 30.769 -12.446 1.00 39.46 212 ALA E C 1
ATOM 8566 O O . ALA E 1 212 ? -56.898 31.820 -13.071 1.00 38.82 212 ALA E O 1
ATOM 8568 N N . GLY E 1 213 ? -56.756 30.687 -11.115 1.00 39.83 213 GLY E N 1
ATOM 8569 C CA . GLY E 1 213 ? -57.001 31.843 -10.247 1.00 40.39 213 GLY E CA 1
ATOM 8570 C C . GLY E 1 213 ? -58.457 31.950 -9.830 1.00 40.39 213 GLY E C 1
ATOM 8571 O O . GLY E 1 213 ? -58.785 32.596 -8.824 1.00 40.66 213 GLY E O 1
ATOM 8572 N N . GLU E 1 214 ? -59.312 31.279 -10.605 1.00 39.78 214 GLU E N 1
ATOM 8573 C CA . GLU E 1 214 ? -60.763 31.385 -10.522 1.00 39.90 214 GLU E CA 1
ATOM 8574 C C . GLU E 1 214 ? -61.459 30.057 -10.176 1.00 38.64 214 GLU E C 1
ATOM 8575 O O . GLU E 1 214 ? -62.692 29.986 -10.141 1.00 38.65 214 GLU E O 1
ATOM 8581 N N . LEU E 1 215 ? -60.681 29.011 -9.919 1.00 37.25 215 LEU E N 1
ATOM 8582 C CA . LEU E 1 215 ? -61.215 27.645 -9.932 1.00 35.47 215 LEU E CA 1
ATOM 8583 C C . LEU E 1 215 ? -61.972 27.234 -8.667 1.00 34.54 215 LEU E C 1
ATOM 8584 O O . LEU E 1 215 ? -63.090 26.723 -8.756 1.00 34.08 215 LEU E O 1
ATOM 8589 N N . GLU E 1 216 ? -61.377 27.458 -7.498 1.00 33.45 216 GLU E N 1
ATOM 8590 C CA . GLU E 1 216 ? -62.030 27.118 -6.231 1.00 32.87 216 GLU E CA 1
ATOM 8591 C C . GLU E 1 216 ? -63.378 27.829 -6.036 1.00 32.47 216 GLU E C 1
ATOM 8592 O O . GLU E 1 216 ? -64.175 27.443 -5.171 1.00 32.14 216 GLU E O 1
ATOM 8598 N N . LYS E 1 217 ? -63.621 28.850 -6.862 1.00 32.22 217 LYS E N 1
ATOM 8599 C CA . LYS E 1 217 ? -64.841 29.666 -6.834 1.00 31.66 217 LYS E CA 1
ATOM 8600 C C . LYS E 1 217 ? -66.069 28.842 -7.144 1.00 30.92 217 LYS E C 1
ATOM 8601 O O . LYS E 1 217 ? -67.180 29.232 -6.782 1.00 31.02 217 LYS E O 1
ATOM 8607 N N . ILE E 1 218 ? -65.872 27.724 -7.842 1.00 29.57 218 ILE E N 1
ATOM 8608 C CA . ILE E 1 218 ? -66.994 26.899 -8.305 1.00 28.41 218 ILE E CA 1
ATOM 8609 C C . ILE E 1 218 ? -66.998 25.467 -7.756 1.00 27.25 218 ILE E C 1
ATOM 8610 O O . ILE E 1 218 ? -67.763 24.627 -8.225 1.00 26.99 218 ILE E O 1
ATOM 8615 N N . ILE E 1 219 ? -66.170 25.210 -6.745 1.00 26.06 219 ILE E N 1
ATOM 8616 C CA . ILE E 1 219 ? -66.053 23.877 -6.151 1.00 25.07 219 ILE E CA 1
ATOM 8617 C C . ILE E 1 219 ? -66.883 23.767 -4.870 1.00 24.69 219 ILE E C 1
ATOM 8618 O O . ILE E 1 219 ? -66.875 24.669 -4.033 1.00 25.02 219 ILE E O 1
ATOM 8623 N N . SER E 1 220 ? -67.591 22.651 -4.723 1.00 24.51 220 SER E N 1
ATOM 8624 C CA . SER E 1 220 ? -68.316 22.338 -3.499 1.00 24.61 220 SER E CA 1
ATOM 8625 C C . SER E 1 220 ? -67.348 22.084 -2.358 1.00 24.99 220 SER E C 1
ATOM 8626 O O . SER E 1 220 ? -66.268 21.541 -2.564 1.00 24.74 220 SER E O 1
ATOM 8629 N N . ARG E 1 221 ? -67.743 22.474 -1.152 1.00 26.00 221 ARG E N 1
ATOM 8630 C CA . ARG E 1 221 ? -66.880 22.333 0.010 1.00 26.69 221 ARG E CA 1
ATOM 8631 C C . ARG E 1 221 ? -67.363 21.217 0.920 1.00 26.91 221 ARG E C 1
ATOM 8632 O O . ARG E 1 221 ? -68.521 20.798 0.837 1.00 26.92 221 ARG E O 1
ATOM 8640 N N . CYS E 1 222 ? -66.467 20.737 1.781 1.00 27.11 222 CYS E N 1
ATOM 8641 C CA . CYS E 1 222 ? -66.727 19.546 2.587 1.00 27.17 222 CYS E CA 1
ATOM 8642 C C . CYS E 1 222 ? -65.975 19.530 3.914 1.00 27.70 222 CYS E C 1
ATOM 8643 O O . CYS E 1 222 ? -64.943 20.185 4.066 1.00 27.74 222 CYS E O 1
ATOM 8646 N N . GLN E 1 223 ? -66.510 18.769 4.866 1.00 28.13 223 GLN E N 1
ATOM 8647 C CA . GLN E 1 223 ? -65.844 18.502 6.130 1.00 28.95 223 GLN E CA 1
ATOM 8648 C C . GLN E 1 223 ? -65.847 17.023 6.451 1.00 29.51 223 GLN E C 1
ATOM 8649 O O . GLN E 1 223 ? -66.811 16.316 6.157 1.00 28.86 223 GLN E O 1
ATOM 8655 N N . VAL E 1 224 ? -64.754 16.565 7.050 1.00 30.65 224 VAL E N 1
ATOM 8656 C CA . VAL E 1 224 ? -64.669 15.211 7.569 1.00 32.35 224 VAL E CA 1
ATOM 8657 C C . VAL E 1 224 ? -64.912 15.290 9.075 1.00 34.29 224 VAL E C 1
ATOM 8658 O O . VAL E 1 224 ? -64.229 16.033 9.782 1.00 35.03 224 VAL E O 1
ATOM 8662 N N . CYS E 1 225 ? -65.899 14.538 9.553 1.00 36.20 225 CYS E N 1
ATOM 8663 C CA . CYS E 1 225 ? -66.313 14.600 10.951 1.00 37.93 225 CYS E CA 1
ATOM 8664 C C . CYS E 1 225 ? -66.227 13.232 11.628 1.00 38.50 225 CYS E C 1
ATOM 8665 O O . CYS E 1 225 ? -66.357 12.200 10.974 1.00 38.47 225 CYS E O 1
ATOM 8668 N N . MET E 1 226 ? -65.999 13.237 12.939 1.00 39.34 226 MET E N 1
ATOM 8669 C CA . MET E 1 226 ? -65.992 12.009 13.739 1.00 39.34 226 MET E CA 1
ATOM 8670 C C . MET E 1 226 ? -66.970 12.143 14.900 1.00 39.95 226 MET E C 1
ATOM 8671 O O . MET E 1 226 ? -67.077 13.207 15.499 1.00 40.94 226 MET E O 1
ATOM 8676 N N . LYS E 1 227 ? -67.685 11.063 15.203 1.00 40.37 227 LYS E N 1
ATOM 8677 C CA . LYS E 1 227 ? -68.627 11.034 16.315 1.00 40.62 227 LYS E CA 1
ATOM 8678 C C . LYS E 1 227 ? -67.904 11.205 17.652 1.00 41.22 227 LYS E C 1
ATOM 8679 O O . LYS E 1 227 ? -66.931 10.502 17.937 1.00 41.59 227 LYS E O 1
ATOM 8685 N N . LYS E 1 228 ? -68.366 12.161 18.453 1.00 41.83 228 LYS E N 1
ATOM 8686 C CA . LYS E 1 228 ? -67.819 12.373 19.792 1.00 42.01 228 LYS E CA 1
ATOM 8687 C C . LYS E 1 228 ? -68.420 11.363 20.767 1.00 42.07 228 LYS E C 1
ATOM 8688 O O . LYS E 1 228 ? -69.629 11.115 20.756 1.00 41.40 228 LYS E O 1
ATOM 8690 N N . THR F 1 3 ? -76.908 7.388 20.634 1.00 44.04 3 THR F N 1
ATOM 8691 C CA . THR F 1 3 ? -76.476 7.263 19.207 1.00 43.40 3 THR F CA 1
ATOM 8692 C C . THR F 1 3 ? -74.941 7.256 19.080 1.00 43.35 3 THR F C 1
ATOM 8693 O O . THR F 1 3 ? -74.243 7.933 19.846 1.00 43.65 3 THR F O 1
ATOM 8697 N N . ARG F 1 4 ? -74.428 6.499 18.107 1.00 42.55 4 ARG F N 1
ATOM 8698 C CA . ARG F 1 4 ? -73.023 6.068 18.123 1.00 42.00 4 ARG F CA 1
ATOM 8699 C C . ARG F 1 4 ? -72.180 6.388 16.883 1.00 41.63 4 ARG F C 1
ATOM 8700 O O . ARG F 1 4 ? -70.948 6.235 16.915 1.00 42.12 4 ARG F O 1
ATOM 8708 N N . GLY F 1 5 ? -72.829 6.809 15.796 1.00 40.49 5 GLY F N 1
ATOM 8709 C CA . GLY F 1 5 ? -72.100 7.261 14.601 1.00 38.99 5 GLY F CA 1
ATOM 8710 C C . GLY F 1 5 ? -72.320 6.487 13.312 1.00 37.58 5 GLY F C 1
ATOM 8711 O O . GLY F 1 5 ? -71.628 6.723 12.315 1.00 37.70 5 GLY F O 1
ATOM 8712 N N . PHE F 1 6 ? -73.283 5.567 13.324 1.00 35.86 6 PHE F N 1
ATOM 8713 C CA . PHE F 1 6 ? -73.584 4.737 12.157 1.00 33.41 6 PHE F CA 1
ATOM 8714 C C . PHE F 1 6 ? -74.679 5.371 11.307 1.00 32.24 6 PHE F C 1
ATOM 8715 O O . PHE F 1 6 ? -75.868 5.282 11.617 1.00 31.85 6 PHE F O 1
ATOM 8723 N N . VAL F 1 7 ? -74.247 6.014 10.229 1.00 30.99 7 VAL F N 1
ATOM 8724 C CA . VAL F 1 7 ? -75.130 6.764 9.349 1.00 29.61 7 VAL F CA 1
ATOM 8725 C C . VAL F 1 7 ? -75.594 5.895 8.179 1.00 28.72 7 VAL F C 1
ATOM 8726 O O . VAL F 1 7 ? -74.793 5.171 7.569 1.00 28.24 7 VAL F O 1
ATOM 8730 N N . PHE F 1 8 ? -76.890 5.971 7.886 1.00 27.31 8 PHE F N 1
ATOM 8731 C CA . PHE F 1 8 ? -77.472 5.338 6.706 1.00 25.85 8 PHE F CA 1
ATOM 8732 C C . PHE F 1 8 ? -78.551 6.239 6.081 1.00 24.83 8 PHE F C 1
ATOM 8733 O O . PHE F 1 8 ? -78.869 7.299 6.618 1.00 24.45 8 PHE F O 1
ATOM 8741 N N . THR F 1 9 ? -79.105 5.815 4.952 1.00 23.46 9 THR F N 1
ATOM 8742 C CA . THR F 1 9 ? -80.114 6.601 4.256 1.00 22.33 9 THR F CA 1
ATOM 8743 C C . THR F 1 9 ? -81.345 5.761 3.937 1.00 21.69 9 THR F C 1
ATOM 8744 O O . THR F 1 9 ? -81.243 4.559 3.694 1.00 21.62 9 THR F O 1
ATOM 8748 N N . ARG F 1 10 ? -82.507 6.410 3.953 1.00 20.95 10 ARG F N 1
ATOM 8749 C CA . ARG F 1 10 ? -83.747 5.825 3.454 1.00 20.19 10 ARG F CA 1
ATOM 8750 C C . ARG F 1 10 ? -84.247 6.648 2.265 1.00 19.39 10 ARG F C 1
ATOM 8751 O O . ARG F 1 10 ? -84.084 7.868 2.232 1.00 18.90 10 ARG F O 1
ATOM 8759 N N . HIS F 1 11 ? -84.840 5.968 1.286 1.00 18.19 11 HIS F N 1
ATOM 8760 C CA . HIS F 1 11 ? -85.332 6.609 0.069 1.00 16.98 11 HIS F CA 1
ATOM 8761 C C . HIS F 1 11 ? -86.833 6.381 -0.067 1.00 17.53 11 HIS F C 1
ATOM 8762 O O . HIS F 1 11 ? -87.311 5.244 0.001 1.00 17.17 11 HIS F O 1
ATOM 8769 N N . SER F 1 12 ? -87.577 7.463 -0.267 1.00 18.15 12 SER F N 1
ATOM 8770 C CA . SER F 1 12 ? -89.031 7.360 -0.338 1.00 19.37 12 SER F CA 1
ATOM 8771 C C . SER F 1 12 ? -89.503 6.792 -1.682 1.00 20.02 12 SER F C 1
ATOM 8772 O O . SER F 1 12 ? -90.452 6.004 -1.732 1.00 19.32 12 SER F O 1
ATOM 8775 N N . GLN F 1 13 ? -88.823 7.206 -2.756 1.00 21.10 13 GLN F N 1
ATOM 8776 C CA . GLN F 1 13 ? -89.177 6.851 -4.142 1.00 21.95 13 GLN F CA 1
ATOM 8777 C C . GLN F 1 13 ? -90.472 7.540 -4.567 1.00 23.50 13 GLN F C 1
ATOM 8778 O O . GLN F 1 13 ? -91.127 7.138 -5.533 1.00 23.50 13 GLN F O 1
ATOM 8784 N N . THR F 1 14 ? -90.818 8.579 -3.807 1.00 25.56 14 THR F N 1
ATOM 8785 C CA . THR F 1 14 ? -91.971 9.444 -4.046 1.00 27.45 14 THR F CA 1
ATOM 8786 C C . THR F 1 14 ? -91.533 10.869 -3.727 1.00 28.49 14 THR F C 1
ATOM 8787 O O . THR F 1 14 ? -90.384 11.092 -3.314 1.00 28.66 14 THR F O 1
ATOM 8791 N N . THR F 1 15 ? -92.440 11.830 -3.902 1.00 29.99 15 THR F N 1
ATOM 8792 C CA . THR F 1 15 ? -92.131 13.238 -3.596 1.00 31.69 15 THR F CA 1
ATOM 8793 C C . THR F 1 15 ? -92.127 13.525 -2.087 1.00 32.07 15 THR F C 1
ATOM 8794 O O . THR F 1 15 ? -91.743 14.617 -1.653 1.00 32.41 15 THR F O 1
ATOM 8798 N N . ALA F 1 16 ? -92.534 12.532 -1.297 1.00 32.54 16 ALA F N 1
ATOM 8799 C CA . ALA F 1 16 ? -92.588 12.656 0.156 1.00 33.29 16 ALA F CA 1
ATOM 8800 C C . ALA F 1 16 ? -91.224 12.411 0.807 1.00 33.94 16 ALA F C 1
ATOM 8801 O O . ALA F 1 16 ? -90.554 11.434 0.506 1.00 34.05 16 ALA F O 1
ATOM 8803 N N . ILE F 1 17 ? -90.818 13.309 1.698 1.00 34.99 17 ILE F N 1
ATOM 8804 C CA . ILE F 1 17 ? -89.612 13.114 2.491 1.00 35.72 17 ILE F CA 1
ATOM 8805 C C . ILE F 1 17 ? -89.871 11.977 3.483 1.00 37.02 17 ILE F C 1
ATOM 8806 O O . ILE F 1 17 ? -90.799 12.067 4.290 1.00 37.61 17 ILE F O 1
ATOM 8811 N N . PRO F 1 18 ? -89.056 10.902 3.418 1.00 37.88 18 PRO F N 1
ATOM 8812 C CA . PRO F 1 18 ? -89.277 9.705 4.237 1.00 38.48 18 PRO F CA 1
ATOM 8813 C C . PRO F 1 18 ? -88.982 9.896 5.728 1.00 39.53 18 PRO F C 1
ATOM 8814 O O . PRO F 1 18 ? -88.328 10.868 6.120 1.00 39.89 18 PRO F O 1
ATOM 8818 N N . SER F 1 19 ? -89.467 8.961 6.541 1.00 40.58 19 SER F N 1
ATOM 8819 C CA . SER F 1 19 ? -89.216 8.964 7.978 1.00 41.69 19 SER F CA 1
ATOM 8820 C C . SER F 1 19 ? -88.093 8.010 8.334 1.00 41.98 19 SER F C 1
ATOM 8821 O O . SER F 1 19 ? -88.009 6.914 7.778 1.00 42.32 19 SER F O 1
ATOM 8824 N N . CYS F 1 20 ? -87.237 8.436 9.260 1.00 42.66 20 CYS F N 1
ATOM 8825 C CA . CYS F 1 20 ? -86.230 7.561 9.853 1.00 43.30 20 CYS F CA 1
ATOM 8826 C C . CYS F 1 20 ? -86.919 6.466 10.671 1.00 44.00 20 CYS F C 1
ATOM 8827 O O . CYS F 1 20 ? -87.875 6.751 11.399 1.00 44.14 20 CYS F O 1
ATOM 8830 N N . PRO F 1 21 ? -86.444 5.208 10.550 1.00 44.50 21 PRO F N 1
ATOM 8831 C CA . PRO F 1 21 ? -87.060 4.103 11.295 1.00 44.94 21 PRO F CA 1
ATOM 8832 C C . PRO F 1 21 ? -86.964 4.325 12.804 1.00 45.39 21 PRO F C 1
ATOM 8833 O O . PRO F 1 21 ? -86.130 5.118 13.254 1.00 45.37 21 PRO F O 1
ATOM 8837 N N . GLU F 1 22 ? -87.805 3.636 13.569 1.00 45.81 22 GLU F N 1
ATOM 8838 C CA . GLU F 1 22 ? -87.803 3.757 15.023 1.00 46.17 22 GLU F CA 1
ATOM 8839 C C . GLU F 1 22 ? -86.409 3.535 15.602 1.00 46.49 22 GLU F C 1
ATOM 8840 O O . GLU F 1 22 ? -85.713 2.591 15.222 1.00 46.47 22 GLU F O 1
ATOM 8846 N N . GLY F 1 23 ? -86.005 4.416 16.514 1.00 46.47 23 GLY F N 1
ATOM 8847 C CA . GLY F 1 23 ? -84.703 4.307 17.171 1.00 46.25 23 GLY F CA 1
ATOM 8848 C C . GLY F 1 23 ? -83.568 5.068 16.511 1.00 45.51 23 GLY F C 1
ATOM 8849 O O . GLY F 1 23 ? -82.461 5.119 17.055 1.00 45.71 23 GLY F O 1
ATOM 8850 N N . THR F 1 24 ? -83.839 5.653 15.344 1.00 44.67 24 THR F N 1
ATOM 8851 C CA . THR F 1 24 ? -82.839 6.428 14.602 1.00 43.98 24 THR F CA 1
ATOM 8852 C C . THR F 1 24 ? -83.241 7.897 14.484 1.00 44.06 24 THR F C 1
ATOM 8853 O O . THR F 1 24 ? -84.425 8.223 14.501 1.00 44.27 24 THR F O 1
ATOM 8857 N N . VAL F 1 25 ? -82.250 8.774 14.352 1.00 44.05 25 VAL F N 1
ATOM 8858 C CA . VAL F 1 25 ? -82.492 10.220 14.300 1.00 43.78 25 VAL F CA 1
ATOM 8859 C C . VAL F 1 25 ? -82.096 10.836 12.949 1.00 42.86 25 VAL F C 1
ATOM 8860 O O . VAL F 1 25 ? -81.040 10.505 12.406 1.00 42.60 25 VAL F O 1
ATOM 8864 N N . PRO F 1 26 ? -82.941 11.734 12.404 1.00 42.31 26 PRO F N 1
ATOM 8865 C CA . PRO F 1 26 ? -82.640 12.381 11.128 1.00 41.52 26 PRO F CA 1
ATOM 8866 C C . PRO F 1 26 ? -81.493 13.373 11.251 1.00 41.21 26 PRO F C 1
ATOM 8867 O O . PRO F 1 26 ? -81.395 14.075 12.260 1.00 42.09 26 PRO F O 1
ATOM 8871 N N . LEU F 1 27 ? -80.627 13.411 10.238 1.00 39.96 27 LEU F N 1
ATOM 8872 C CA . LEU F 1 27 ? -79.544 14.392 10.174 1.00 38.23 27 LEU F CA 1
ATOM 8873 C C . LEU F 1 27 ? -79.921 15.511 9.214 1.00 36.78 27 LEU F C 1
ATOM 8874 O O . LEU F 1 27 ? -79.855 16.690 9.567 1.00 37.30 27 LEU F O 1
ATOM 8879 N N . TYR F 1 28 ? -80.306 15.131 7.999 1.00 34.51 28 TYR F N 1
ATOM 8880 C CA . TYR F 1 28 ? -80.868 16.054 7.020 1.00 32.26 28 TYR F CA 1
ATOM 8881 C C . TYR F 1 28 ? -81.648 15.266 5.969 1.00 30.40 28 TYR F C 1
ATOM 8882 O O . TYR F 1 28 ? -81.671 14.021 6.002 1.00 30.28 28 TYR F O 1
ATOM 8891 N N . SER F 1 29 ? -82.285 15.995 5.055 1.00 27.79 29 SER F N 1
ATOM 8892 C CA . SER F 1 29 ? -82.991 15.403 3.929 1.00 25.62 29 SER F CA 1
ATOM 8893 C C . SER F 1 29 ? -82.529 15.991 2.598 1.00 24.34 29 SER F C 1
ATOM 8894 O O . SER F 1 29 ? -81.798 16.979 2.566 1.00 24.30 29 SER F O 1
ATOM 8897 N N . GLY F 1 30 ? -82.953 15.372 1.501 1.00 23.03 30 GLY F N 1
ATOM 8898 C CA . GLY F 1 30 ? -82.549 15.800 0.168 1.00 21.04 30 GLY F CA 1
ATOM 8899 C C . GLY F 1 30 ? -83.138 14.916 -0.911 1.00 19.76 30 GLY F C 1
ATOM 8900 O O . GLY F 1 30 ? -84.208 14.324 -0.725 1.00 19.39 30 GLY F O 1
ATOM 8901 N N . PHE F 1 31 ? -82.418 14.807 -2.024 1.00 18.38 31 PHE F N 1
ATOM 8902 C CA . PHE F 1 31 ? -82.909 14.112 -3.204 1.00 17.38 31 PHE F CA 1
ATOM 8903 C C . PHE F 1 31 ? -82.053 12.900 -3.523 1.00 16.61 31 PHE F C 1
ATOM 8904 O O . PHE F 1 31 ? -80.842 12.900 -3.272 1.00 16.35 31 PHE F O 1
ATOM 8912 N N . SER F 1 32 ? -82.698 11.875 -4.078 1.00 15.97 32 SER F N 1
ATOM 8913 C CA . SER F 1 32 ? -82.102 10.544 -4.244 1.00 14.97 32 SER F CA 1
ATOM 8914 C C . SER F 1 32 ? -81.102 10.455 -5.406 1.00 14.43 32 SER F C 1
ATOM 8915 O O . SER F 1 32 ? -81.491 10.408 -6.581 1.00 13.94 32 SER F O 1
ATOM 8918 N N . PHE F 1 33 ? -79.814 10.415 -5.054 1.00 13.78 33 PHE F N 1
ATOM 8919 C CA . PHE F 1 33 ? -78.715 10.542 -6.013 1.00 13.07 33 PHE F CA 1
ATOM 8920 C C . PHE F 1 33 ? -78.077 9.188 -6.303 1.00 12.80 33 PHE F C 1
ATOM 8921 O O . PHE F 1 33 ? -77.467 8.586 -5.413 1.00 13.35 33 PHE F O 1
ATOM 8929 N N . LEU F 1 34 ? -78.231 8.698 -7.533 1.00 11.83 34 LEU F N 1
ATOM 8930 C CA . LEU F 1 34 ? -77.816 7.325 -7.847 1.00 10.70 34 LEU F CA 1
ATOM 8931 C C . LEU F 1 34 ? -76.405 7.245 -8.399 1.00 10.24 34 LEU F C 1
ATOM 8932 O O . LEU F 1 34 ? -75.530 6.626 -7.779 1.00 9.97 34 LEU F O 1
ATOM 8937 N N . PHE F 1 35 ? -76.191 7.862 -9.562 1.00 9.70 35 PHE F N 1
ATOM 8938 C CA . PHE F 1 35 ? -74.856 7.927 -10.175 1.00 8.40 35 PHE F CA 1
ATOM 8939 C C . PHE F 1 35 ? -74.677 9.046 -11.213 1.00 8.53 35 PHE F C 1
ATOM 8940 O O . PHE F 1 35 ? -75.646 9.677 -11.643 1.00 8.02 35 PHE F O 1
ATOM 8948 N N . VAL F 1 36 ? -73.419 9.293 -11.578 1.00 8.00 36 VAL F N 1
ATOM 8949 C CA . VAL F 1 36 ? -73.076 10.250 -12.613 1.00 7.65 36 VAL F CA 1
ATOM 8950 C C . VAL F 1 36 ? -72.321 9.570 -13.750 1.00 7.33 36 VAL F C 1
ATOM 8951 O O . VAL F 1 36 ? -71.802 8.472 -13.583 1.00 7.19 36 VAL F O 1
ATOM 8955 N N . GLN F 1 37 ? -72.281 10.226 -14.908 1.00 7.38 37 GLN F N 1
ATOM 8956 C CA . GLN F 1 37 ? -71.436 9.810 -16.010 1.00 7.58 37 GLN F CA 1
ATOM 8957 C C . GLN F 1 37 ? -70.629 10.993 -16.487 1.00 7.62 37 GLN F C 1
ATOM 8958 O O . GLN F 1 37 ? -71.174 11.927 -17.069 1.00 7.46 37 GLN F O 1
ATOM 8964 N N . GLY F 1 38 ? -69.328 10.948 -16.232 1.00 7.77 38 GLY F N 1
ATOM 8965 C CA . GLY F 1 38 ? -68.418 11.977 -16.696 1.00 7.58 38 GLY F CA 1
ATOM 8966 C C . GLY F 1 38 ? -67.455 11.371 -17.679 1.00 7.53 38 GLY F C 1
ATOM 8967 O O . GLY F 1 38 ? -66.883 10.317 -17.422 1.00 7.73 38 GLY F O 1
ATOM 8968 N N . ASN F 1 39 ? -67.278 12.039 -18.813 1.00 8.30 39 ASN F N 1
ATOM 8969 C CA . ASN F 1 39 ? -66.407 11.551 -19.879 1.00 7.64 39 ASN F CA 1
ATOM 8970 C C . ASN F 1 39 ? -66.708 10.085 -20.190 1.00 8.11 39 ASN F C 1
ATOM 8971 O O . ASN F 1 39 ? -65.812 9.310 -20.528 1.00 8.15 39 ASN F O 1
ATOM 8976 N N . GLN F 1 40 ? -67.992 9.737 -20.063 1.00 8.78 40 GLN F N 1
ATOM 8977 C CA . GLN F 1 40 ? -68.552 8.410 -20.366 1.00 8.63 40 GLN F CA 1
ATOM 8978 C C . GLN F 1 40 ? -68.121 7.335 -19.387 1.00 9.38 40 GLN F C 1
ATOM 8979 O O . GLN F 1 40 ? -68.053 6.165 -19.741 1.00 9.77 40 GLN F O 1
ATOM 8985 N N . ARG F 1 41 ? -67.851 7.736 -18.148 1.00 10.22 41 ARG F N 1
ATOM 8986 C CA . ARG F 1 41 ? -67.499 6.794 -17.098 1.00 11.26 41 ARG F CA 1
ATOM 8987 C C . ARG F 1 41 ? -68.468 6.905 -15.929 1.00 11.75 41 ARG F C 1
ATOM 8988 O O . ARG F 1 41 ? -68.567 7.951 -15.287 1.00 11.97 41 ARG F O 1
ATOM 8996 N N . ALA F 1 42 ? -69.187 5.821 -15.663 1.00 11.57 42 ALA F N 1
ATOM 8997 C CA . ALA F 1 42 ? -70.145 5.794 -14.588 1.00 11.81 42 ALA F CA 1
ATOM 8998 C C . ALA F 1 42 ? -69.468 5.678 -13.226 1.00 11.92 42 ALA F C 1
ATOM 8999 O O . ALA F 1 42 ? -68.494 4.945 -13.057 1.00 10.75 42 ALA F O 1
ATOM 9001 N N . HIS F 1 43 ? -69.990 6.425 -12.264 1.00 12.28 43 HIS F N 1
ATOM 9002 C CA . HIS F 1 43 ? -69.617 6.245 -10.879 1.00 13.20 43 HIS F CA 1
ATOM 9003 C C . HIS F 1 43 ? -70.837 6.454 -10.009 1.00 13.77 43 HIS F C 1
ATOM 9004 O O . HIS F 1 43 ? -71.532 7.467 -10.119 1.00 13.96 43 HIS F O 1
ATOM 9011 N N . GLY F 1 44 ? -71.090 5.494 -9.134 1.00 14.31 44 GLY F N 1
ATOM 9012 C CA . GLY F 1 44 ? -72.301 5.510 -8.341 1.00 15.33 44 GLY F CA 1
ATOM 9013 C C . GLY F 1 44 ? -72.054 5.731 -6.873 1.00 16.26 44 GLY F C 1
ATOM 9014 O O . GLY F 1 44 ? -70.907 5.686 -6.411 1.00 16.24 44 GLY F O 1
ATOM 9015 N N . GLN F 1 45 ? -73.142 5.988 -6.154 1.00 16.55 45 GLN F N 1
ATOM 9016 C CA . GLN F 1 45 ? -73.107 6.127 -4.710 1.00 17.02 45 GLN F CA 1
ATOM 9017 C C . GLN F 1 45 ? -73.889 4.992 -4.091 1.00 17.47 45 GLN F C 1
ATOM 9018 O O . GLN F 1 45 ? -74.896 4.530 -4.655 1.00 17.67 45 GLN F O 1
ATOM 9024 N N . ASP F 1 46 ? -73.422 4.540 -2.934 1.00 18.12 46 ASP F N 1
ATOM 9025 C CA . ASP F 1 46 ? -74.133 3.538 -2.167 1.00 18.75 46 ASP F CA 1
ATOM 9026 C C . ASP F 1 46 ? -75.430 4.155 -1.666 1.00 18.78 46 ASP F C 1
ATOM 9027 O O . ASP F 1 46 ? -75.405 5.139 -0.933 1.00 19.16 46 ASP F O 1
ATOM 9032 N N . LEU F 1 47 ? -76.557 3.568 -2.061 1.00 19.22 47 LEU F N 1
ATOM 9033 C CA . LEU F 1 47 ? -77.879 4.084 -1.691 1.00 20.26 47 LEU F CA 1
ATOM 9034 C C . LEU F 1 47 ? -78.175 3.992 -0.185 1.00 21.09 47 LEU F C 1
ATOM 9035 O O . LEU F 1 47 ? -79.108 4.627 0.302 1.00 21.24 47 LEU F O 1
ATOM 9040 N N . GLY F 1 48 ? -77.379 3.220 0.547 1.00 21.67 48 GLY F N 1
ATOM 9041 C CA . GLY F 1 48 ? -77.524 3.134 1.998 1.00 22.70 48 GLY F CA 1
ATOM 9042 C C . GLY F 1 48 ? -76.564 4.020 2.780 1.00 23.77 48 GLY F C 1
ATOM 9043 O O . GLY F 1 48 ? -76.421 3.858 3.990 1.00 23.75 48 GLY F O 1
ATOM 9044 N N . THR F 1 49 ? -75.882 4.939 2.095 1.00 24.81 49 THR F N 1
ATOM 9045 C CA . THR F 1 49 ? -74.958 5.871 2.760 1.00 25.69 49 THR F CA 1
ATOM 9046 C C . THR F 1 49 ? -75.323 7.324 2.442 1.00 25.87 49 THR F C 1
ATOM 9047 O O . THR F 1 49 ? -76.008 7.595 1.447 1.00 26.14 49 THR F O 1
ATOM 9051 N N . LEU F 1 50 ? -74.851 8.255 3.273 1.00 25.90 50 LEU F N 1
ATOM 9052 C CA . LEU F 1 50 ? -75.229 9.667 3.144 1.00 25.53 50 LEU F CA 1
ATOM 9053 C C . LEU F 1 50 ? -74.958 10.239 1.751 1.00 25.37 50 LEU F C 1
ATOM 9054 O O . LEU F 1 50 ? -75.637 11.175 1.317 1.00 25.84 50 LEU F O 1
ATOM 9059 N N . GLY F 1 51 ? -73.979 9.657 1.056 1.00 25.24 51 GLY F N 1
ATOM 9060 C CA . GLY F 1 51 ? -73.622 10.055 -0.307 1.00 24.24 51 GLY F CA 1
ATOM 9061 C C . GLY F 1 51 ? -74.753 9.962 -1.319 1.00 23.58 51 GLY F C 1
ATOM 9062 O O . GLY F 1 51 ? -74.729 10.658 -2.338 1.00 23.87 51 GLY F O 1
ATOM 9063 N N . SER F 1 52 ? -75.746 9.114 -1.047 1.00 22.70 52 SER F N 1
ATOM 9064 C CA . SER F 1 52 ? -76.877 8.944 -1.968 1.00 22.19 52 SER F CA 1
ATOM 9065 C C . SER F 1 52 ? -77.993 9.954 -1.729 1.00 22.16 52 SER F C 1
ATOM 9066 O O . SER F 1 52 ? -79.061 9.864 -2.339 1.00 21.63 52 SER F O 1
ATOM 9069 N N . CYS F 1 53 ? -77.735 10.916 -0.848 1.00 22.75 53 CYS F N 1
ATOM 9070 C CA . CYS F 1 53 ? -78.722 11.919 -0.499 1.00 23.08 53 CYS F CA 1
ATOM 9071 C C . CYS F 1 53 ? -78.144 13.324 -0.552 1.00 23.67 53 CYS F C 1
ATOM 9072 O O . CYS F 1 53 ? -77.547 13.798 0.418 1.00 24.67 53 CYS F O 1
ATOM 9075 N N . LEU F 1 54 ? -78.319 13.982 -1.695 1.00 23.87 54 LEU F N 1
ATOM 9076 C CA . LEU F 1 54 ? -77.853 15.355 -1.880 1.00 24.58 54 LEU F CA 1
ATOM 9077 C C . LEU F 1 54 ? -78.948 16.360 -1.541 1.00 25.46 54 LEU F C 1
ATOM 9078 O O . LEU F 1 54 ? -80.087 16.218 -1.988 1.00 25.93 54 LEU F O 1
ATOM 9083 N N . GLN F 1 55 ? -78.610 17.374 -0.752 1.00 26.20 55 GLN F N 1
ATOM 9084 C CA . GLN F 1 55 ? -79.612 18.346 -0.316 1.00 27.00 55 GLN F CA 1
ATOM 9085 C C . GLN F 1 55 ? -80.044 19.330 -1.414 1.00 27.46 55 GLN F C 1
ATOM 9086 O O . GLN F 1 55 ? -81.118 19.929 -1.318 1.00 27.01 55 GLN F O 1
ATOM 9092 N N . ARG F 1 56 ? -79.215 19.482 -2.451 1.00 28.15 56 ARG F N 1
ATOM 9093 C CA . ARG F 1 56 ? -79.524 20.367 -3.592 1.00 28.55 56 ARG F CA 1
ATOM 9094 C C . ARG F 1 56 ? -79.556 19.635 -4.949 1.00 28.13 56 ARG F C 1
ATOM 9095 O O . ARG F 1 56 ? -78.516 19.275 -5.503 1.00 28.30 56 ARG F O 1
ATOM 9103 N N . PHE F 1 57 ? -80.757 19.414 -5.480 1.00 27.78 57 PHE F N 1
ATOM 9104 C CA . PHE F 1 57 ? -80.901 18.752 -6.770 1.00 27.32 57 PHE F CA 1
ATOM 9105 C C . PHE F 1 57 ? -80.427 19.654 -7.894 1.00 26.82 57 PHE F C 1
ATOM 9106 O O . PHE F 1 57 ? -80.572 20.874 -7.833 1.00 27.51 57 PHE F O 1
ATOM 9114 N N . THR F 1 58 ? -79.858 19.027 -8.916 1.00 25.88 58 THR F N 1
ATOM 9115 C CA . THR F 1 58 ? -79.523 19.672 -10.178 1.00 25.19 58 THR F CA 1
ATOM 9116 C C . THR F 1 58 ? -79.262 18.570 -11.198 1.00 24.34 58 THR F C 1
ATOM 9117 O O . THR F 1 58 ? -78.884 17.459 -10.831 1.00 24.44 58 THR F O 1
ATOM 9121 N N . THR F 1 59 ? -79.469 18.864 -12.473 1.00 23.14 59 THR F N 1
ATOM 9122 C CA . THR F 1 59 ? -79.209 17.875 -13.505 1.00 22.17 59 THR F CA 1
ATOM 9123 C C . THR F 1 59 ? -77.699 17.704 -13.736 1.00 22.17 59 THR F C 1
ATOM 9124 O O . THR F 1 59 ? -77.268 16.731 -14.364 1.00 21.58 59 THR F O 1
ATOM 9128 N N . MET F 1 60 ? -76.907 18.642 -13.216 1.00 21.93 60 MET F N 1
ATOM 9129 C CA . MET F 1 60 ? -75.446 18.580 -13.320 1.00 21.67 60 MET F CA 1
ATOM 9130 C C . MET F 1 60 ? -74.749 18.911 -11.993 1.00 21.45 60 MET F C 1
ATOM 9131 O O . MET F 1 60 ? -74.329 20.044 -11.773 1.00 21.92 60 MET F O 1
ATOM 9136 N N . PRO F 1 61 ? -74.619 17.917 -11.102 1.00 20.96 61 PRO F N 1
ATOM 9137 C CA . PRO F 1 61 ? -74.036 18.154 -9.784 1.00 20.64 61 PRO F CA 1
ATOM 9138 C C . PRO F 1 61 ? -72.513 18.188 -9.764 1.00 20.62 61 PRO F C 1
ATOM 9139 O O . PRO F 1 61 ? -71.916 18.291 -8.696 1.00 20.47 61 PRO F O 1
ATOM 9143 N N . PHE F 1 62 ? -71.879 18.122 -10.925 1.00 20.83 62 PHE F N 1
ATOM 9144 C CA . PHE F 1 62 ? -70.427 18.075 -10.955 1.00 20.73 62 PHE F CA 1
ATOM 9145 C C . PHE F 1 62 ? -69.812 18.806 -12.145 1.00 20.55 62 PHE F C 1
ATOM 9146 O O . PHE F 1 62 ? -70.486 19.122 -13.127 1.00 20.29 62 PHE F O 1
ATOM 9154 N N . LEU F 1 63 ? -68.512 19.048 -12.039 1.00 20.89 63 LEU F N 1
ATOM 9155 C CA . LEU F 1 63 ? -67.725 19.665 -13.099 1.00 21.45 63 LEU F CA 1
ATOM 9156 C C . LEU F 1 63 ? -66.422 18.890 -13.259 1.00 21.24 63 LEU F C 1
ATOM 9157 O O . LEU F 1 63 ? -66.082 18.073 -12.403 1.00 20.49 63 LEU F O 1
ATOM 9162 N N . PHE F 1 64 ? -65.694 19.161 -14.340 1.00 21.44 64 PHE F N 1
ATOM 9163 C CA . PHE F 1 64 ? -64.377 18.559 -14.538 1.00 22.36 64 PHE F CA 1
ATOM 9164 C C . PHE F 1 64 ? -63.287 19.585 -14.856 1.00 22.85 64 PHE F C 1
ATOM 9165 O O . PHE F 1 64 ? -63.573 20.650 -15.389 1.00 22.94 64 PHE F O 1
ATOM 9173 N N . CYS F 1 65 ? -62.042 19.245 -14.528 1.00 23.32 65 CYS F N 1
ATOM 9174 C CA . CYS F 1 65 ? -60.906 20.129 -14.749 1.00 24.28 65 CYS F CA 1
ATOM 9175 C C . CYS F 1 65 ? -59.785 19.376 -15.441 1.00 24.28 65 CYS F C 1
ATOM 9176 O O . CYS F 1 65 ? -59.569 18.197 -15.164 1.00 24.49 65 CYS F O 1
ATOM 9179 N N . ASN F 1 66 ? -59.075 20.063 -16.333 1.00 24.32 66 ASN F N 1
ATOM 9180 C CA . ASN F 1 66 ? -57.980 19.469 -17.110 1.00 24.60 66 ASN F CA 1
ATOM 9181 C C . ASN F 1 66 ? -56.586 19.875 -16.598 1.00 25.17 66 ASN F C 1
ATOM 9182 O O . ASN F 1 66 ? -56.469 20.504 -15.538 1.00 25.61 66 ASN F O 1
ATOM 9187 N N . VAL F 1 67 ? -55.542 19.523 -17.355 1.00 25.31 67 VAL F N 1
ATOM 9188 C CA . VAL F 1 67 ? -54.144 19.816 -16.970 1.00 25.64 67 VAL F CA 1
ATOM 9189 C C . VAL F 1 67 ? -53.685 21.243 -17.307 1.00 26.34 67 VAL F C 1
ATOM 9190 O O . VAL F 1 67 ? -52.621 21.687 -16.855 1.00 26.42 67 VAL F O 1
ATOM 9194 N N . ASN F 1 68 ? -54.486 21.946 -18.104 1.00 26.91 68 ASN F N 1
ATOM 9195 C CA . ASN F 1 68 ? -54.265 23.361 -18.386 1.00 27.33 68 ASN F CA 1
ATOM 9196 C C . ASN F 1 68 ? -54.895 24.263 -17.330 1.00 27.49 68 ASN F C 1
ATOM 9197 O O . ASN F 1 68 ? -55.061 25.456 -17.557 1.00 28.65 68 ASN F O 1
ATOM 9202 N N . ASP F 1 69 ? -55.233 23.688 -16.176 1.00 27.82 69 ASP F N 1
ATOM 9203 C CA . ASP F 1 69 ? -55.945 24.392 -15.099 1.00 28.62 69 ASP F CA 1
ATOM 9204 C C . ASP F 1 69 ? -57.258 25.086 -15.531 1.00 28.92 69 ASP F C 1
ATOM 9205 O O . ASP F 1 69 ? -57.608 26.153 -15.023 1.00 29.58 69 ASP F O 1
ATOM 9210 N N . VAL F 1 70 ? -57.980 24.465 -16.460 1.00 28.84 70 VAL F N 1
ATOM 9211 C CA . VAL F 1 70 ? -59.257 24.995 -16.953 1.00 29.06 70 VAL F CA 1
ATOM 9212 C C . VAL F 1 70 ? -60.388 24.060 -16.521 1.00 28.60 70 VAL F C 1
ATOM 9213 O O . VAL F 1 70 ? -60.328 22.855 -16.771 1.00 28.91 70 VAL F O 1
ATOM 9217 N N . CYS F 1 71 ? -61.410 24.603 -15.871 1.00 27.59 71 CYS F N 1
ATOM 9218 C CA . CYS F 1 71 ? -62.551 23.777 -15.492 1.00 27.10 71 CYS F CA 1
ATOM 9219 C C . CYS F 1 71 ? -63.783 24.115 -16.298 1.00 26.51 71 CYS F C 1
ATOM 9220 O O . CYS F 1 71 ? -63.961 25.249 -16.736 1.00 27.21 71 CYS F O 1
ATOM 9223 N N . ASN F 1 72 ? -64.620 23.110 -16.510 1.00 25.36 72 ASN F N 1
ATOM 9224 C CA . ASN F 1 72 ? -65.875 23.293 -17.202 1.00 24.91 72 ASN F CA 1
ATOM 9225 C C . ASN F 1 72 ? -67.021 22.741 -16.390 1.00 24.54 72 ASN F C 1
ATOM 9226 O O . ASN F 1 72 ? -66.940 21.631 -15.855 1.00 24.29 72 ASN F O 1
ATOM 9231 N N . PHE F 1 73 ? -68.093 23.518 -16.309 1.00 24.25 73 PHE F N 1
ATOM 9232 C CA . PHE F 1 73 ? -69.327 23.073 -15.691 1.00 23.71 73 PHE F CA 1
ATOM 9233 C C . PHE F 1 73 ? -70.399 23.009 -16.761 1.00 23.70 73 PHE F C 1
ATOM 9234 O O . PHE F 1 73 ? -70.589 23.969 -17.509 1.00 23.82 73 PHE F O 1
ATOM 9242 N N . ALA F 1 74 ? -71.079 21.864 -16.831 1.00 23.42 74 ALA F N 1
ATOM 9243 C CA . ALA F 1 74 ? -72.196 21.634 -17.753 1.00 23.27 74 ALA F CA 1
ATOM 9244 C C . ALA F 1 74 ? -71.916 22.103 -19.181 1.00 23.07 74 ALA F C 1
ATOM 9245 O O . ALA F 1 74 ? -72.822 22.530 -19.891 1.00 22.94 74 ALA F O 1
ATOM 9247 N N . SER F 1 75 ? -70.660 22.003 -19.598 1.00 23.25 75 SER F N 1
ATOM 9248 C CA . SER F 1 75 ? -70.228 22.537 -20.890 1.00 23.31 75 SER F CA 1
ATOM 9249 C C . SER F 1 75 ? -69.893 21.445 -21.913 1.00 22.53 75 SER F C 1
ATOM 9250 O O . SER F 1 75 ? -69.277 21.728 -22.942 1.00 22.53 75 SER F O 1
ATOM 9253 N N . ARG F 1 76 ? -70.285 20.206 -21.611 1.00 21.47 76 ARG F N 1
ATOM 9254 C CA . ARG F 1 76 ? -70.070 19.062 -22.496 1.00 20.66 76 ARG F CA 1
ATOM 9255 C C . ARG F 1 76 ? -71.259 18.116 -22.268 1.00 20.23 76 ARG F C 1
ATOM 9256 O O . ARG F 1 76 ? -72.199 18.468 -21.558 1.00 20.88 76 ARG F O 1
ATOM 9264 N N . ASN F 1 77 ? -71.209 16.919 -22.838 1.00 19.33 77 ASN F N 1
ATOM 9265 C CA . ASN F 1 77 ? -72.297 15.940 -22.722 1.00 18.34 77 ASN F CA 1
ATOM 9266 C C . ASN F 1 77 ? -72.334 14.931 -21.577 1.00 16.95 77 ASN F C 1
ATOM 9267 O O . ASN F 1 77 ? -72.468 13.734 -21.818 1.00 16.90 77 ASN F O 1
ATOM 9272 N N . ASP F 1 78 ? -72.251 15.405 -20.339 1.00 16.13 78 ASP F N 1
ATOM 9273 C CA . ASP F 1 78 ? -72.217 14.499 -19.194 1.00 14.90 78 ASP F CA 1
ATOM 9274 C C . ASP F 1 78 ? -73.598 14.262 -18.552 1.00 14.33 78 ASP F C 1
ATOM 9275 O O . ASP F 1 78 ? -74.575 14.944 -18.880 1.00 14.08 78 ASP F O 1
ATOM 9280 N N . TYR F 1 79 ? -73.671 13.272 -17.665 1.00 13.58 79 TYR F N 1
ATOM 9281 C CA . TYR F 1 79 ? -74.950 12.744 -17.176 1.00 12.46 79 TYR F CA 1
ATOM 9282 C C . TYR F 1 79 ? -75.024 12.734 -15.656 1.00 12.00 79 TYR F C 1
ATOM 9283 O O . TYR F 1 79 ? -73.996 12.715 -14.973 1.00 11.76 79 TYR F O 1
ATOM 9292 N N . SER F 1 80 ? -76.253 12.720 -15.140 1.00 11.29 80 SER F N 1
ATOM 9293 C CA . SER F 1 80 ? -76.512 12.414 -13.738 1.00 11.09 80 SER F CA 1
ATOM 9294 C C . SER F 1 80 ? -77.801 11.613 -13.626 1.00 10.82 80 SER F C 1
ATOM 9295 O O . SER F 1 80 ? -78.694 11.727 -14.472 1.00 10.97 80 SER F O 1
ATOM 9298 N N . TYR F 1 81 ? -77.883 10.788 -12.592 1.00 10.17 81 TYR F N 1
ATOM 9299 C CA . TYR F 1 81 ? -78.990 9.855 -12.437 1.00 10.55 81 TYR F CA 1
ATOM 9300 C C . TYR F 1 81 ? -79.556 9.884 -11.025 1.00 11.14 81 TYR F C 1
ATOM 9301 O O . TYR F 1 81 ? -78.815 9.857 -10.028 1.00 11.89 81 TYR F O 1
ATOM 9310 N N . TRP F 1 82 ? -80.879 9.905 -10.954 1.00 11.36 82 TRP F N 1
ATOM 9311 C CA . TRP F 1 82 ? -81.582 10.060 -9.693 1.00 11.64 82 TRP F CA 1
ATOM 9312 C C . TRP F 1 82 ? -82.685 9.031 -9.645 1.00 12.00 82 TRP F C 1
ATOM 9313 O O . TRP F 1 82 ? -83.254 8.707 -10.689 1.00 12.42 82 TRP F O 1
ATOM 9324 N N . LEU F 1 83 ? -82.986 8.508 -8.458 1.00 12.07 83 LEU F N 1
ATOM 9325 C CA . LEU F 1 83 ? -84.156 7.645 -8.304 1.00 12.23 83 LEU F CA 1
ATOM 9326 C C . LEU F 1 83 ? -85.436 8.453 -8.561 1.00 12.97 83 LEU F C 1
ATOM 9327 O O . LEU F 1 83 ? -85.523 9.634 -8.209 1.00 12.21 83 LEU F O 1
ATOM 9332 N N . SER F 1 84 ? -86.420 7.815 -9.181 1.00 13.52 84 SER F N 1
ATOM 9333 C CA . SER F 1 84 ? -87.616 8.525 -9.602 1.00 15.20 84 SER F CA 1
ATOM 9334 C C . SER F 1 84 ? -88.889 8.180 -8.814 1.00 16.40 84 SER F C 1
ATOM 9335 O O . SER F 1 84 ? -88.941 7.209 -8.052 1.00 16.23 84 SER F O 1
ATOM 9338 N N . THR F 1 85 ? -89.905 9.017 -8.986 1.00 18.16 85 THR F N 1
ATOM 9339 C CA . THR F 1 85 ? -91.208 8.806 -8.368 1.00 19.67 85 THR F CA 1
ATOM 9340 C C . THR F 1 85 ? -92.067 7.970 -9.327 1.00 20.98 85 THR F C 1
ATOM 9341 O O . THR F 1 85 ? -91.591 7.596 -10.401 1.00 21.13 85 THR F O 1
ATOM 9345 N N . PRO F 1 86 ? -93.325 7.660 -8.948 1.00 22.38 86 PRO F N 1
ATOM 9346 C CA . PRO F 1 86 ? -94.182 6.971 -9.915 1.00 23.06 86 PRO F CA 1
ATOM 9347 C C . PRO F 1 86 ? -94.782 7.901 -10.991 1.00 23.73 86 PRO F C 1
ATOM 9348 O O . PRO F 1 86 ? -95.523 7.433 -11.862 1.00 22.92 86 PRO F O 1
ATOM 9352 N N . ALA F 1 87 ? -94.454 9.195 -10.924 1.00 24.92 87 ALA F N 1
ATOM 9353 C CA . ALA F 1 87 ? -94.956 10.195 -11.873 1.00 26.49 87 ALA F CA 1
ATOM 9354 C C . ALA F 1 87 ? -94.665 9.777 -13.310 1.00 27.46 87 ALA F C 1
ATOM 9355 O O . ALA F 1 87 ? -93.528 9.449 -13.644 1.00 27.74 87 ALA F O 1
ATOM 9357 N N . LEU F 1 88 ? -95.705 9.767 -14.140 1.00 28.68 88 LEU F N 1
ATOM 9358 C CA . LEU F 1 88 ? -95.588 9.378 -15.543 1.00 29.48 88 LEU F CA 1
ATOM 9359 C C . LEU F 1 88 ? -95.159 10.543 -16.439 1.00 30.47 88 LEU F C 1
ATOM 9360 O O . LEU F 1 88 ? -95.326 11.717 -16.086 1.00 30.88 88 LEU F O 1
ATOM 9365 N N . MET F 1 89 ? -94.599 10.205 -17.599 1.00 31.15 89 MET F N 1
ATOM 9366 C CA . MET F 1 89 ? -94.020 11.189 -18.506 1.00 31.73 89 MET F CA 1
ATOM 9367 C C . MET F 1 89 ? -95.043 11.701 -19.517 1.00 31.84 89 MET F C 1
ATOM 9368 O O . MET F 1 89 ? -95.943 10.954 -19.912 1.00 31.89 89 MET F O 1
ATOM 9373 N N . PRO F 1 90 ? -94.909 12.978 -19.936 1.00 32.09 90 PRO F N 1
ATOM 9374 C CA . PRO F 1 90 ? -95.805 13.586 -20.920 1.00 32.18 90 PRO F CA 1
ATOM 9375 C C . PRO F 1 90 ? -95.995 12.741 -22.179 1.00 32.26 90 PRO F C 1
ATOM 9376 O O . PRO F 1 90 ? -95.050 12.098 -22.653 1.00 31.99 90 PRO F O 1
ATOM 9380 N N . MET F 1 91 ? -97.216 12.785 -22.706 1.00 33.06 91 MET F N 1
ATOM 9381 C CA . MET F 1 91 ? -97.633 12.074 -23.917 1.00 33.73 91 MET F CA 1
ATOM 9382 C C . MET F 1 91 ? -96.637 12.121 -25.077 1.00 33.63 91 MET F C 1
ATOM 9383 O O . MET F 1 91 ? -96.424 11.110 -25.754 1.00 33.39 91 MET F O 1
ATOM 9388 N N . ASN F 1 92 ? -96.036 13.293 -25.294 1.00 33.76 92 ASN F N 1
ATOM 9389 C CA . ASN F 1 92 ? -95.102 13.526 -26.406 1.00 33.53 92 ASN F CA 1
ATOM 9390 C C . ASN F 1 92 ? -93.771 12.742 -26.340 1.00 33.31 92 ASN F C 1
ATOM 9391 O O . ASN F 1 92 ? -93.032 12.674 -27.336 1.00 32.70 92 ASN F O 1
ATOM 9396 N N . MET F 1 93 ? -93.484 12.169 -25.166 1.00 33.00 93 MET F N 1
ATOM 9397 C CA . MET F 1 93 ? -92.303 11.333 -24.933 1.00 33.49 93 MET F CA 1
ATOM 9398 C C . MET F 1 93 ? -90.993 12.124 -24.994 1.00 33.43 93 MET F C 1
ATOM 9399 O O . MET F 1 93 ? -89.904 11.551 -24.958 1.00 33.20 93 MET F O 1
ATOM 9404 N N . ALA F 1 94 ? -91.117 13.445 -25.077 1.00 33.59 94 ALA F N 1
ATOM 9405 C CA . ALA F 1 94 ? -89.980 14.351 -25.087 1.00 33.65 94 ALA F CA 1
ATOM 9406 C C . ALA F 1 94 ? -89.390 14.502 -23.683 1.00 33.61 94 ALA F C 1
ATOM 9407 O O . ALA F 1 94 ? -90.059 14.194 -22.694 1.00 33.14 94 ALA F O 1
ATOM 9409 N N . PRO F 1 95 ? -88.127 14.952 -23.594 1.00 33.83 95 PRO F N 1
ATOM 9410 C CA . PRO F 1 95 ? -87.486 15.285 -22.322 1.00 34.30 95 PRO F CA 1
ATOM 9411 C C . PRO F 1 95 ? -88.152 16.448 -21.589 1.00 35.07 95 PRO F C 1
ATOM 9412 O O . PRO F 1 95 ? -88.895 17.227 -22.189 1.00 35.04 95 PRO F O 1
ATOM 9416 N N . ILE F 1 96 ? -87.869 16.559 -20.297 1.00 36.30 96 ILE F N 1
ATOM 9417 C CA . ILE F 1 96 ? -88.350 17.664 -19.481 1.00 38.17 96 ILE F CA 1
ATOM 9418 C C . ILE F 1 96 ? -87.175 18.495 -18.972 1.00 39.20 96 ILE F C 1
ATOM 9419 O O . ILE F 1 96 ? -86.077 17.971 -18.788 1.00 39.09 96 ILE F O 1
ATOM 9424 N N . THR F 1 97 ? -87.413 19.787 -18.740 1.00 40.57 97 THR F N 1
ATOM 9425 C CA . THR F 1 97 ? -86.406 20.688 -18.165 1.00 41.75 97 THR F CA 1
ATOM 9426 C C . THR F 1 97 ? -87.003 21.475 -16.994 1.00 42.18 97 THR F C 1
ATOM 9427 O O . THR F 1 97 ? -88.194 21.345 -16.688 1.00 42.45 97 THR F O 1
ATOM 9431 N N . GLY F 1 98 ? -86.167 22.284 -16.345 1.00 42.44 98 GLY F N 1
ATOM 9432 C CA . GLY F 1 98 ? -86.624 23.249 -15.344 1.00 42.93 98 GLY F CA 1
ATOM 9433 C C . GLY F 1 98 ? -87.504 22.719 -14.223 1.00 43.00 98 GLY F C 1
ATOM 9434 O O . GLY F 1 98 ? -87.370 21.567 -13.797 1.00 42.83 98 GLY F O 1
ATOM 9435 N N . ARG F 1 99 ? -88.402 23.571 -13.736 1.00 43.04 99 ARG F N 1
ATOM 9436 C CA . ARG F 1 99 ? -89.209 23.268 -12.551 1.00 42.65 99 ARG F CA 1
ATOM 9437 C C . ARG F 1 99 ? -90.042 21.996 -12.675 1.00 42.28 99 ARG F C 1
ATOM 9438 O O . ARG F 1 99 ? -90.330 21.337 -11.671 1.00 42.55 99 ARG F O 1
ATOM 9446 N N . ALA F 1 100 ? -90.433 21.668 -13.905 1.00 41.11 100 ALA F N 1
ATOM 9447 C CA . ALA F 1 100 ? -91.309 20.538 -14.168 1.00 39.63 100 ALA F CA 1
ATOM 9448 C C . ALA F 1 100 ? -90.729 19.195 -13.716 1.00 38.57 100 ALA F C 1
ATOM 9449 O O . ALA F 1 100 ? -91.431 18.178 -13.733 1.00 37.93 100 ALA F O 1
ATOM 9451 N N . LEU F 1 101 ? -89.459 19.211 -13.305 1.00 37.19 101 LEU F N 1
ATOM 9452 C CA . LEU F 1 101 ? -88.750 18.023 -12.830 1.00 35.94 101 LEU F CA 1
ATOM 9453 C C . LEU F 1 101 ? -89.095 17.667 -11.389 1.00 35.66 101 LEU F C 1
ATOM 9454 O O . LEU F 1 101 ? -89.041 16.497 -11.006 1.00 35.55 101 LEU F O 1
ATOM 9459 N N . GLU F 1 102 ? -89.448 18.677 -10.600 1.00 35.19 102 GLU F N 1
ATOM 9460 C CA . GLU F 1 102 ? -89.745 18.505 -9.175 1.00 34.70 102 GLU F CA 1
ATOM 9461 C C . GLU F 1 102 ? -90.604 17.282 -8.791 1.00 33.24 102 GLU F C 1
ATOM 9462 O O . GLU F 1 102 ? -90.264 16.593 -7.829 1.00 32.68 102 GLU F O 1
ATOM 9468 N N . PRO F 1 103 ? -91.714 17.012 -9.528 1.00 32.09 103 PRO F N 1
ATOM 9469 C CA . PRO F 1 103 ? -92.560 15.847 -9.206 1.00 30.82 103 PRO F CA 1
ATOM 9470 C C . PRO F 1 103 ? -91.950 14.486 -9.559 1.00 29.92 103 PRO F C 1
ATOM 9471 O O . PRO F 1 103 ? -92.579 13.453 -9.320 1.00 29.88 103 PRO F O 1
ATOM 9475 N N . TYR F 1 104 ? -90.745 14.479 -10.121 1.00 28.58 104 TYR F N 1
ATOM 9476 C CA . TYR F 1 104 ? -90.150 13.245 -10.625 1.00 26.57 104 TYR F CA 1
ATOM 9477 C C . TYR F 1 104 ? -89.020 12.705 -9.761 1.00 25.81 104 TYR F C 1
ATOM 9478 O O . TYR F 1 104 ? -88.737 11.508 -9.782 1.00 25.65 104 TYR F O 1
ATOM 9487 N N . ILE F 1 105 ? -88.384 13.582 -8.999 1.00 24.84 105 ILE F N 1
ATOM 9488 C CA . ILE F 1 105 ? -87.216 13.195 -8.221 1.00 24.10 105 ILE F CA 1
ATOM 9489 C C . ILE F 1 105 ? -87.598 12.620 -6.856 1.00 23.67 105 ILE F C 1
ATOM 9490 O O . ILE F 1 105 ? -88.314 13.254 -6.079 1.00 23.78 105 ILE F O 1
ATOM 9495 N N . SER F 1 106 ? -87.115 11.412 -6.584 1.00 22.91 106 SER F N 1
ATOM 9496 C CA . SER F 1 106 ? -87.312 10.748 -5.297 1.00 22.40 106 SER F CA 1
ATOM 9497 C C . SER F 1 106 ? -86.643 11.524 -4.175 1.00 22.32 106 SER F C 1
ATOM 9498 O O . SER F 1 106 ? -85.679 12.262 -4.404 1.00 22.53 106 SER F O 1
ATOM 9501 N N . ARG F 1 107 ? -87.170 11.337 -2.965 1.00 22.20 107 ARG F N 1
ATOM 9502 C CA . ARG F 1 107 ? -86.664 11.988 -1.758 1.00 22.03 107 ARG F CA 1
ATOM 9503 C C . ARG F 1 107 ? -85.957 11.012 -0.808 1.00 22.28 107 ARG F C 1
ATOM 9504 O O . ARG F 1 107 ? -86.241 9.809 -0.796 1.00 21.71 107 ARG F O 1
ATOM 9512 N N . CYS F 1 108 ? -85.048 11.548 0.003 1.00 23.16 108 CYS F N 1
ATOM 9513 C CA . CYS F 1 108 ? -84.324 10.734 0.969 1.00 23.89 108 CYS F CA 1
ATOM 9514 C C . CYS F 1 108 ? -84.112 11.425 2.304 1.00 24.99 108 CYS F C 1
ATOM 9515 O O . CYS F 1 108 ? -84.060 12.646 2.374 1.00 25.95 108 CYS F O 1
ATOM 9518 N N . THR F 1 109 ? -83.999 10.632 3.361 1.00 26.38 109 THR F N 1
ATOM 9519 C CA . THR F 1 109 ? -83.614 11.128 4.668 1.00 28.43 109 THR F CA 1
ATOM 9520 C C . THR F 1 109 ? -82.347 10.390 5.108 1.00 29.53 109 THR F C 1
ATOM 9521 O O . THR F 1 109 ? -82.279 9.160 5.046 1.00 29.15 109 THR F O 1
ATOM 9525 N N . VAL F 1 110 ? -81.343 11.157 5.525 1.00 31.35 110 VAL F N 1
ATOM 9526 C CA . VAL F 1 110 ? -80.139 10.607 6.145 1.00 32.70 110 VAL F CA 1
ATOM 9527 C C . VAL F 1 110 ? -80.399 10.431 7.643 1.00 34.11 110 VAL F C 1
ATOM 9528 O O . VAL F 1 110 ? -80.781 11.391 8.328 1.00 34.24 110 VAL F O 1
ATOM 9532 N N . CYS F 1 111 ? -80.196 9.205 8.133 1.00 35.63 111 CYS F N 1
ATOM 9533 C CA . CYS F 1 111 ? -80.459 8.854 9.528 1.00 37.71 111 CYS F CA 1
ATOM 9534 C C . CYS F 1 111 ? -79.196 8.435 10.266 1.00 38.10 111 CYS F C 1
ATOM 9535 O O . CYS F 1 111 ? -78.222 8.008 9.655 1.00 38.03 111 CYS F O 1
ATOM 9538 N N . GLU F 1 112 ? -79.249 8.531 11.579 1.00 39.34 112 GLU F N 1
ATOM 9539 C CA . GLU F 1 112 ? -78.188 8.083 12.457 1.00 39.82 112 GLU F CA 1
ATOM 9540 C C . GLU F 1 112 ? -78.734 7.054 13.431 1.00 39.68 112 GLU F C 1
ATOM 9541 O O . GLU F 1 112 ? -79.790 7.239 13.999 1.00 39.75 112 GLU F O 1
ATOM 9547 N N . GLY F 1 113 ? -78.006 5.960 13.608 1.00 39.28 113 GLY F N 1
ATOM 9548 C CA . GLY F 1 113 ? -78.427 4.887 14.506 1.00 38.65 113 GLY F CA 1
ATOM 9549 C C . GLY F 1 113 ? -77.372 4.532 15.535 1.00 38.39 113 GLY F C 1
ATOM 9550 O O . GLY F 1 113 ? -76.226 4.984 15.435 1.00 38.49 113 GLY F O 1
ATOM 9551 N N . PRO F 1 114 ? -77.755 3.727 16.546 1.00 38.07 114 PRO F N 1
ATOM 9552 C CA . PRO F 1 114 ? -76.810 3.246 17.560 1.00 37.44 114 PRO F CA 1
ATOM 9553 C C . PRO F 1 114 ? -75.913 2.097 17.094 1.00 36.17 114 PRO F C 1
ATOM 9554 O O . PRO F 1 114 ? -74.868 1.878 17.694 1.00 36.54 114 PRO F O 1
ATOM 9558 N N . ALA F 1 115 ? -76.322 1.380 16.045 1.00 35.12 115 ALA F N 1
ATOM 9559 C CA . ALA F 1 115 ? -75.552 0.242 15.502 1.00 34.49 115 ALA F CA 1
ATOM 9560 C C . ALA F 1 115 ? -75.603 0.131 13.971 1.00 33.68 115 ALA F C 1
ATOM 9561 O O . ALA F 1 115 ? -76.373 0.839 13.314 1.00 33.36 115 ALA F O 1
ATOM 9563 N N . ILE F 1 116 ? -74.783 -0.767 13.416 1.00 32.71 116 ILE F N 1
ATOM 9564 C CA . ILE F 1 116 ? -74.673 -0.951 11.963 1.00 31.26 116 ILE F CA 1
ATOM 9565 C C . ILE F 1 116 ? -75.960 -1.514 11.376 1.00 30.48 116 ILE F C 1
ATOM 9566 O O . ILE F 1 116 ? -76.577 -2.423 11.948 1.00 30.41 116 ILE F O 1
ATOM 9571 N N . ALA F 1 117 ? -76.359 -0.955 10.237 1.00 29.34 117 ALA F N 1
ATOM 9572 C CA . ALA F 1 117 ? -77.504 -1.455 9.496 1.00 28.81 117 ALA F CA 1
ATOM 9573 C C . ALA F 1 117 ? -77.040 -2.260 8.277 1.00 28.33 117 ALA F C 1
ATOM 9574 O O . ALA F 1 117 ? -76.273 -1.765 7.442 1.00 28.61 117 ALA F O 1
ATOM 9576 N N . ILE F 1 118 ? -77.481 -3.512 8.200 1.00 27.28 118 ILE F N 1
ATOM 9577 C CA . ILE F 1 118 ? -77.135 -4.394 7.081 1.00 26.34 118 ILE F CA 1
ATOM 9578 C C . ILE F 1 118 ? -78.404 -4.797 6.331 1.00 25.40 118 ILE F C 1
ATOM 9579 O O . ILE F 1 118 ? -79.519 -4.506 6.777 1.00 25.77 118 ILE F O 1
ATOM 9584 N N . ALA F 1 119 ? -78.227 -5.459 5.195 1.00 23.99 119 ALA F N 1
ATOM 9585 C CA . ALA F 1 119 ? -79.347 -5.973 4.425 1.00 22.68 119 ALA F CA 1
ATOM 9586 C C . ALA F 1 119 ? -79.215 -7.467 4.255 1.00 22.20 119 ALA F C 1
ATOM 9587 O O . ALA F 1 119 ? -78.118 -7.997 4.150 1.00 21.82 119 ALA F O 1
ATOM 9589 N N . VAL F 1 120 ? -80.354 -8.140 4.230 1.00 22.31 120 VAL F N 1
ATOM 9590 C CA . VAL F 1 120 ? -80.399 -9.586 4.084 1.00 22.51 120 VAL F CA 1
ATOM 9591 C C . VAL F 1 120 ? -81.297 -9.916 2.892 1.00 21.76 120 VAL F C 1
ATOM 9592 O O . VAL F 1 120 ? -82.322 -9.273 2.693 1.00 21.42 120 VAL F O 1
ATOM 9596 N N . HIS F 1 121 ? -80.896 -10.909 2.103 1.00 20.99 121 HIS F N 1
ATOM 9597 C CA . HIS F 1 121 ? -81.617 -11.260 0.881 1.00 20.48 121 HIS F CA 1
ATOM 9598 C C . HIS F 1 121 ? -82.037 -12.739 0.855 1.00 21.39 121 HIS F C 1
ATOM 9599 O O . HIS F 1 121 ? -81.296 -13.611 1.319 1.00 21.72 121 HIS F O 1
ATOM 9606 N N . SER F 1 122 ? -83.220 -13.019 0.311 1.00 22.15 122 SER F N 1
ATOM 9607 C CA . SER F 1 122 ? -83.765 -14.388 0.315 1.00 23.31 122 SER F CA 1
ATOM 9608 C C . SER F 1 122 ? -83.482 -15.184 -0.951 1.00 23.66 122 SER F C 1
ATOM 9609 O O . SER F 1 122 ? -83.212 -16.393 -0.887 1.00 23.71 122 SER F O 1
ATOM 9612 N N . GLN F 1 123 ? -83.536 -14.492 -2.089 1.00 24.12 123 GLN F N 1
ATOM 9613 C CA . GLN F 1 123 ? -83.494 -15.107 -3.425 1.00 24.88 123 GLN F CA 1
ATOM 9614 C C . GLN F 1 123 ? -84.769 -15.900 -3.694 1.00 25.87 123 GLN F C 1
ATOM 9615 O O . GLN F 1 123 ? -84.805 -16.737 -4.593 1.00 25.96 123 GLN F O 1
ATOM 9621 N N . THR F 1 124 ? -85.800 -15.630 -2.892 1.00 26.90 124 THR F N 1
ATOM 9622 C CA . THR F 1 124 ? -87.115 -16.271 -2.990 1.00 27.55 124 THR F CA 1
ATOM 9623 C C . THR F 1 124 ? -88.179 -15.197 -2.772 1.00 29.16 124 THR F C 1
ATOM 9624 O O . THR F 1 124 ? -87.857 -14.078 -2.363 1.00 29.71 124 THR F O 1
ATOM 9628 N N . THR F 1 125 ? -89.441 -15.539 -3.023 1.00 30.83 125 THR F N 1
ATOM 9629 C CA . THR F 1 125 ? -90.550 -14.595 -2.847 1.00 32.09 125 THR F CA 1
ATOM 9630 C C . THR F 1 125 ? -90.805 -14.263 -1.377 1.00 33.29 125 THR F C 1
ATOM 9631 O O . THR F 1 125 ? -91.471 -13.276 -1.066 1.00 33.25 125 THR F O 1
ATOM 9635 N N . ASP F 1 126 ? -90.248 -15.071 -0.494 1.00 34.98 126 ASP F N 1
ATOM 9636 C CA . ASP F 1 126 ? -90.396 -14.870 0.929 1.00 36.81 126 ASP F CA 1
ATOM 9637 C C . ASP F 1 126 ? -89.453 -13.838 1.547 1.00 37.04 126 ASP F C 1
ATOM 9638 O O . ASP F 1 126 ? -88.290 -13.775 1.198 1.00 37.00 126 ASP F O 1
ATOM 9643 N N . ILE F 1 127 ? -89.971 -13.044 2.481 1.00 37.59 127 ILE F N 1
ATOM 9644 C CA . ILE F 1 127 ? -89.149 -12.093 3.229 1.00 38.31 127 ILE F CA 1
ATOM 9645 C C . ILE F 1 127 ? -88.135 -12.869 4.080 1.00 38.85 127 ILE F C 1
ATOM 9646 O O . ILE F 1 127 ? -88.510 -13.797 4.801 1.00 38.74 127 ILE F O 1
ATOM 9651 N N . PRO F 1 128 ? -86.847 -12.500 3.987 1.00 39.18 128 PRO F N 1
ATOM 9652 C CA . PRO F 1 128 ? -85.837 -13.140 4.821 1.00 39.74 128 PRO F CA 1
ATOM 9653 C C . PRO F 1 128 ? -85.880 -12.637 6.263 1.00 40.41 128 PRO F C 1
ATOM 9654 O O . PRO F 1 128 ? -86.193 -11.466 6.495 1.00 40.57 128 PRO F O 1
ATOM 9658 N N . PRO F 1 129 ? -85.569 -13.517 7.231 1.00 41.09 129 PRO F N 1
ATOM 9659 C CA . PRO F 1 129 ? -85.539 -13.076 8.617 1.00 41.46 129 PRO F CA 1
ATOM 9660 C C . PRO F 1 129 ? -84.241 -12.335 8.929 1.00 41.57 129 PRO F C 1
ATOM 9661 O O . PRO F 1 129 ? -83.196 -12.671 8.373 1.00 41.76 129 PRO F O 1
ATOM 9665 N N . CYS F 1 130 ? -84.317 -11.328 9.795 1.00 41.96 130 CYS F N 1
ATOM 9666 C CA . CYS F 1 130 ? -83.119 -10.716 10.363 1.00 42.11 130 CYS F CA 1
ATOM 9667 C C . CYS F 1 130 ? -82.372 -11.778 11.162 1.00 42.49 130 CYS F C 1
ATOM 9668 O O . CYS F 1 130 ? -83.003 -12.623 11.802 1.00 42.98 130 CYS F O 1
ATOM 9671 N N . PRO F 1 131 ? -81.031 -11.750 11.124 1.00 42.52 131 PRO F N 1
ATOM 9672 C CA . PRO F 1 131 ? -80.266 -12.677 11.952 1.00 42.53 131 PRO F CA 1
ATOM 9673 C C . PRO F 1 131 ? -80.606 -12.507 13.436 1.00 42.72 131 PRO F C 1
ATOM 9674 O O . PRO F 1 131 ? -81.218 -11.506 13.824 1.00 42.56 131 PRO F O 1
ATOM 9678 N N . HIS F 1 132 ? -80.236 -13.497 14.244 1.00 42.96 132 HIS F N 1
ATOM 9679 C CA . HIS F 1 132 ? -80.455 -13.444 15.685 1.00 42.98 132 HIS F CA 1
ATOM 9680 C C . HIS F 1 132 ? -79.852 -12.181 16.326 1.00 42.18 132 HIS F C 1
ATOM 9681 O O . HIS F 1 132 ? -78.684 -11.848 16.097 1.00 41.74 132 HIS F O 1
ATOM 9688 N N . GLY F 1 133 ? -80.672 -11.482 17.111 1.00 41.57 133 GLY F N 1
ATOM 9689 C CA . GLY F 1 133 ? -80.251 -10.278 17.830 1.00 40.64 133 GLY F CA 1
ATOM 9690 C C . GLY F 1 133 ? -80.347 -9.000 17.017 1.00 39.84 133 GLY F C 1
ATOM 9691 O O . GLY F 1 133 ? -79.814 -7.971 17.417 1.00 40.02 133 GLY F O 1
ATOM 9692 N N . TRP F 1 134 ? -81.029 -9.065 15.877 1.00 39.11 134 TRP F N 1
ATOM 9693 C CA . TRP F 1 134 ? -81.156 -7.920 14.979 1.00 38.46 134 TRP F CA 1
ATOM 9694 C C . TRP F 1 134 ? -82.618 -7.503 14.833 1.00 38.78 134 TRP F C 1
ATOM 9695 O O . TRP F 1 134 ? -83.524 -8.326 14.964 1.00 37.96 134 TRP F O 1
ATOM 9706 N N . ILE F 1 135 ? -82.831 -6.220 14.548 1.00 39.22 135 ILE F N 1
ATOM 9707 C CA . ILE F 1 135 ? -84.170 -5.635 14.484 1.00 39.26 135 ILE F CA 1
ATOM 9708 C C . ILE F 1 135 ? -84.492 -5.172 13.061 1.00 39.04 135 ILE F C 1
ATOM 9709 O O . ILE F 1 135 ? -83.630 -4.620 12.363 1.00 38.97 135 ILE F O 1
ATOM 9714 N N . SER F 1 136 ? -85.730 -5.415 12.639 1.00 38.34 136 SER F N 1
ATOM 9715 C CA . SER F 1 136 ? -86.191 -5.051 11.297 1.00 37.28 136 SER F CA 1
ATOM 9716 C C . SER F 1 136 ? -86.430 -3.543 11.166 1.00 36.56 136 SER F C 1
ATOM 9717 O O . SER F 1 136 ? -87.110 -2.952 12.004 1.00 37.31 136 SER F O 1
ATOM 9720 N N . LEU F 1 137 ? -85.866 -2.928 10.122 1.00 35.05 137 LEU F N 1
ATOM 9721 C CA . LEU F 1 137 ? -86.090 -1.502 9.838 1.00 33.62 137 LEU F CA 1
ATOM 9722 C C . LEU F 1 137 ? -87.110 -1.307 8.705 1.00 32.73 137 LEU F C 1
ATOM 9723 O O . LEU F 1 137 ? -88.039 -0.498 8.827 1.00 32.88 137 LEU F O 1
ATOM 9728 N N . TRP F 1 138 ? -86.926 -2.037 7.605 1.00 30.93 138 TRP F N 1
ATOM 9729 C CA . TRP F 1 138 ? -87.937 -2.101 6.552 1.00 29.69 138 TRP F CA 1
ATOM 9730 C C . TRP F 1 138 ? -87.791 -3.344 5.666 1.00 29.20 138 TRP F C 1
ATOM 9731 O O . TRP F 1 138 ? -86.722 -3.949 5.601 1.00 29.27 138 TRP F O 1
ATOM 9742 N N . LYS F 1 139 ? -88.885 -3.721 5.013 1.00 28.87 139 LYS F N 1
ATOM 9743 C CA . LYS F 1 139 ? -88.899 -4.796 4.029 1.00 28.66 139 LYS F CA 1
ATOM 9744 C C . LYS F 1 139 ? -88.838 -4.187 2.631 1.00 27.43 139 LYS F C 1
ATOM 9745 O O . LYS F 1 139 ? -89.332 -3.077 2.426 1.00 27.40 139 LYS F O 1
ATOM 9751 N N . GLY F 1 140 ? -88.242 -4.907 1.676 1.00 26.27 140 GLY F N 1
ATOM 9752 C CA . GLY F 1 140 ? -88.060 -4.403 0.304 1.00 25.10 140 GLY F CA 1
ATOM 9753 C C . GLY F 1 140 ? -87.709 -5.443 -0.750 1.00 24.19 140 GLY F C 1
ATOM 9754 O O . GLY F 1 140 ? -87.875 -6.636 -0.529 1.00 24.71 140 GLY F O 1
ATOM 9755 N N . PHE F 1 141 ? -87.209 -4.980 -1.897 1.00 23.33 141 PHE F N 1
ATOM 9756 C CA . PHE F 1 141 ? -86.810 -5.846 -3.022 1.00 21.88 141 PHE F CA 1
ATOM 9757 C C . PHE F 1 141 ? -85.315 -5.708 -3.330 1.00 20.54 141 PHE F C 1
ATOM 9758 O O . PHE F 1 141 ? -84.741 -4.629 -3.177 1.00 20.14 141 PHE F O 1
ATOM 9766 N N . SER F 1 142 ? -84.703 -6.799 -3.785 1.00 19.12 142 SER F N 1
ATOM 9767 C CA . SER F 1 142 ? -83.257 -6.866 -4.000 1.00 17.88 142 SER F CA 1
ATOM 9768 C C . SER F 1 142 ? -82.784 -6.155 -5.275 1.00 17.62 142 SER F C 1
ATOM 9769 O O . SER F 1 142 ? -82.978 -6.645 -6.388 1.00 18.05 142 SER F O 1
ATOM 9772 N N . PHE F 1 143 ? -82.142 -5.006 -5.097 1.00 16.43 143 PHE F N 1
ATOM 9773 C CA . PHE F 1 143 ? -81.738 -4.168 -6.207 1.00 15.80 143 PHE F CA 1
ATOM 9774 C C . PHE F 1 143 ? -80.228 -4.253 -6.343 1.00 15.83 143 PHE F C 1
ATOM 9775 O O . PHE F 1 143 ? -79.514 -3.797 -5.463 1.00 16.46 143 PHE F O 1
ATOM 9783 N N . ILE F 1 144 ? -79.741 -4.842 -7.434 1.00 15.40 144 ILE F N 1
ATOM 9784 C CA . ILE F 1 144 ? -78.302 -5.148 -7.574 1.00 14.87 144 ILE F CA 1
ATOM 9785 C C . ILE F 1 144 ? -77.484 -4.205 -8.493 1.00 14.99 144 ILE F C 1
ATOM 9786 O O . ILE F 1 144 ? -76.428 -3.721 -8.088 1.00 14.95 144 ILE F O 1
ATOM 9791 N N . MET F 1 145 ? -77.952 -3.940 -9.711 1.00 14.63 145 MET F N 1
ATOM 9792 C CA . MET F 1 145 ? -77.265 -2.961 -10.568 1.00 14.10 145 MET F CA 1
ATOM 9793 C C . MET F 1 145 ? -78.167 -2.252 -11.585 1.00 13.87 145 MET F C 1
ATOM 9794 O O . MET F 1 145 ? -79.378 -2.439 -11.590 1.00 13.96 145 MET F O 1
ATOM 9799 N N . PHE F 1 146 ? -77.560 -1.438 -12.443 1.00 13.58 146 PHE F N 1
ATOM 9800 C CA . PHE F 1 146 ? -78.305 -0.585 -13.375 1.00 13.27 146 PHE F CA 1
ATOM 9801 C C . PHE F 1 146 ? -77.395 -0.089 -14.482 1.00 12.78 146 PHE F C 1
ATOM 9802 O O . PHE F 1 146 ? -76.202 0.120 -14.271 1.00 12.64 146 PHE F O 1
ATOM 9810 N N . THR F 1 147 ? -77.962 0.066 -15.668 1.00 12.25 147 THR F N 1
ATOM 9811 C CA . THR F 1 147 ? -77.242 0.616 -16.799 1.00 11.92 147 THR F CA 1
ATOM 9812 C C . THR F 1 147 ? -78.170 1.552 -17.542 1.00 11.62 147 THR F C 1
ATOM 9813 O O . THR F 1 147 ? -79.396 1.397 -17.506 1.00 11.53 147 THR F O 1
ATOM 9817 N N . SER F 1 148 ? -77.574 2.524 -18.222 1.00 10.77 148 SER F N 1
ATOM 9818 C CA . SER F 1 148 ? -78.319 3.445 -19.051 1.00 10.10 148 SER F CA 1
ATOM 9819 C C . SER F 1 148 ? -77.486 3.738 -20.299 1.00 9.72 148 SER F C 1
ATOM 9820 O O . SER F 1 148 ? -77.184 2.819 -21.065 1.00 9.31 148 SER F O 1
ATOM 9823 N N . ALA F 1 149 ? -77.103 4.998 -20.488 1.00 9.06 149 ALA F N 1
ATOM 9824 C CA . ALA F 1 149 ? -76.498 5.437 -21.733 1.00 8.47 149 ALA F CA 1
ATOM 9825 C C . ALA F 1 149 ? -75.102 4.864 -21.910 1.00 8.45 149 ALA F C 1
ATOM 9826 O O . ALA F 1 149 ? -74.304 4.864 -20.972 1.00 8.72 149 ALA F O 1
ATOM 9828 N N . GLY F 1 150 ? -74.828 4.362 -23.116 1.00 8.19 150 GLY F N 1
ATOM 9829 C CA . GLY F 1 150 ? -73.587 3.647 -23.425 1.00 6.81 150 GLY F CA 1
ATOM 9830 C C . GLY F 1 150 ? -73.486 2.343 -22.656 1.00 5.91 150 GLY F C 1
ATOM 9831 O O . GLY F 1 150 ? -72.426 1.735 -22.584 1.00 5.69 150 GLY F O 1
ATOM 9832 N N . SER F 1 151 ? -74.615 1.919 -22.097 1.00 5.95 151 SER F N 1
ATOM 9833 C CA . SER F 1 151 ? -74.712 0.829 -21.128 1.00 5.20 151 SER F CA 1
ATOM 9834 C C . SER F 1 151 ? -73.745 0.962 -19.964 1.00 5.15 151 SER F C 1
ATOM 9835 O O . SER F 1 151 ? -73.345 -0.031 -19.370 1.00 5.06 151 SER F O 1
ATOM 9838 N N . GLU F 1 152 ? -73.386 2.199 -19.637 1.00 5.28 152 GLU F N 1
ATOM 9839 C CA . GLU F 1 152 ? -72.600 2.464 -18.447 1.00 7.19 152 GLU F CA 1
ATOM 9840 C C . GLU F 1 152 ? -73.474 2.397 -17.195 1.00 7.66 152 GLU F C 1
ATOM 9841 O O . GLU F 1 152 ? -74.683 2.591 -17.253 1.00 8.78 152 GLU F O 1
ATOM 9847 N N . GLY F 1 153 ? -72.848 2.127 -16.059 1.00 8.16 153 GLY F N 1
ATOM 9848 C CA . GLY F 1 153 ? -73.556 2.044 -14.796 1.00 9.38 153 GLY F CA 1
ATOM 9849 C C . GLY F 1 153 ? -72.729 1.296 -13.773 1.00 11.02 153 GLY F C 1
ATOM 9850 O O . GLY F 1 153 ? -71.550 0.977 -13.992 1.00 10.20 153 GLY F O 1
ATOM 9851 N N . THR F 1 154 ? -73.359 1.021 -12.644 1.00 12.25 154 THR F N 1
ATOM 9852 C CA . THR F 1 154 ? -72.722 0.318 -11.553 1.00 13.74 154 THR F CA 1
ATOM 9853 C C . THR F 1 154 ? -73.857 -0.266 -10.717 1.00 13.95 154 THR F C 1
ATOM 9854 O O . THR F 1 154 ? -74.994 -0.361 -11.201 1.00 13.98 154 THR F O 1
ATOM 9858 N N . GLY F 1 155 ? -73.563 -0.665 -9.484 1.00 14.41 155 GLY F N 1
ATOM 9859 C CA . GLY F 1 155 ? -74.575 -1.297 -8.652 1.00 15.31 155 GLY F CA 1
ATOM 9860 C C . GLY F 1 155 ? -74.504 -0.990 -7.175 1.00 15.44 155 GLY F C 1
ATOM 9861 O O . GLY F 1 155 ? -73.852 -0.039 -6.746 1.00 16.21 155 GLY F O 1
ATOM 9862 N N . GLN F 1 156 ? -75.188 -1.813 -6.394 1.00 15.56 156 GLN F N 1
ATOM 9863 C CA . GLN F 1 156 ? -75.194 -1.673 -4.953 1.00 15.67 156 GLN F CA 1
ATOM 9864 C C . GLN F 1 156 ? -74.525 -2.889 -4.335 1.00 14.94 156 GLN F C 1
ATOM 9865 O O . GLN F 1 156 ? -74.513 -3.968 -4.932 1.00 14.79 156 GLN F O 1
ATOM 9871 N N . ALA F 1 157 ? -73.950 -2.692 -3.152 1.00 14.45 157 ALA F N 1
ATOM 9872 C CA . ALA F 1 157 ? -73.470 -3.778 -2.311 1.00 13.81 157 ALA F CA 1
ATOM 9873 C C . ALA F 1 157 ? -74.671 -4.460 -1.668 1.00 13.46 157 ALA F C 1
ATOM 9874 O O . ALA F 1 157 ? -75.514 -3.788 -1.079 1.00 13.99 157 ALA F O 1
ATOM 9876 N N . LEU F 1 158 ? -74.746 -5.786 -1.773 1.00 12.81 158 LEU F N 1
ATOM 9877 C CA . LEU F 1 158 ? -75.880 -6.528 -1.220 1.00 12.83 158 LEU F CA 1
ATOM 9878 C C . LEU F 1 158 ? -75.890 -6.532 0.306 1.00 13.31 158 LEU F C 1
ATOM 9879 O O . LEU F 1 158 ? -76.931 -6.784 0.911 1.00 13.80 158 LEU F O 1
ATOM 9884 N N . ALA F 1 159 ? -74.739 -6.241 0.914 1.00 12.71 159 ALA F N 1
ATOM 9885 C CA . ALA F 1 159 ? -74.638 -6.041 2.364 1.00 12.66 159 ALA F CA 1
ATOM 9886 C C . ALA F 1 159 ? -75.261 -4.718 2.824 1.00 12.75 159 ALA F C 1
ATOM 9887 O O . ALA F 1 159 ? -75.640 -4.579 3.985 1.00 12.61 159 ALA F O 1
ATOM 9889 N N . SER F 1 160 ? -75.353 -3.755 1.909 1.00 12.85 160 SER F N 1
ATOM 9890 C CA . SER F 1 160 ? -75.809 -2.399 2.220 1.00 12.99 160 SER F CA 1
ATOM 9891 C C . SER F 1 160 ? -77.335 -2.231 2.171 1.00 13.76 160 SER F C 1
ATOM 9892 O O . SER F 1 160 ? -78.010 -2.854 1.340 1.00 13.33 160 SER F O 1
ATOM 9895 N N . PRO F 1 161 ? -77.878 -1.363 3.052 1.00 14.17 161 PRO F N 1
ATOM 9896 C CA . PRO F 1 161 ? -79.293 -0.965 3.019 1.00 14.45 161 PRO F CA 1
ATOM 9897 C C . PRO F 1 161 ? -79.755 -0.571 1.618 1.00 14.49 161 PRO F C 1
ATOM 9898 O O . PRO F 1 161 ? -80.915 -0.775 1.269 1.00 13.69 161 PRO F O 1
ATOM 9902 N N . GLY F 1 162 ? -78.831 -0.034 0.826 1.00 15.49 162 GLY F N 1
ATOM 9903 C CA . GLY F 1 162 ? -79.118 0.463 -0.516 1.00 16.67 162 GLY F CA 1
ATOM 9904 C C . GLY F 1 162 ? -79.542 -0.572 -1.542 1.00 17.04 162 GLY F C 1
ATOM 9905 O O . GLY F 1 162 ? -80.106 -0.220 -2.580 1.00 16.60 162 GLY F O 1
ATOM 9906 N N . SER F 1 163 ? -79.268 -1.843 -1.254 1.00 18.04 163 SER F N 1
ATOM 9907 C CA . SER F 1 163 ? -79.630 -2.943 -2.150 1.00 19.20 163 SER F CA 1
ATOM 9908 C C . SER F 1 163 ? -81.038 -3.459 -1.866 1.00 20.66 163 SER F C 1
ATOM 9909 O O . SER F 1 163 ? -81.419 -4.538 -2.326 1.00 20.95 163 SER F O 1
ATOM 9912 N N . CYS F 1 164 ? -81.807 -2.685 -1.106 1.00 22.46 164 CYS F N 1
ATOM 9913 C CA . CYS F 1 164 ? -83.123 -3.116 -0.659 1.00 23.99 164 CYS F CA 1
ATOM 9914 C C . CYS F 1 164 ? -84.137 -1.983 -0.785 1.00 24.23 164 CYS F C 1
ATOM 9915 O O . CYS F 1 164 ? -84.411 -1.261 0.176 1.00 24.51 164 CYS F O 1
ATOM 9918 N N . LEU F 1 165 ? -84.684 -1.835 -1.986 1.00 24.56 165 LEU F N 1
ATOM 9919 C CA . LEU F 1 165 ? -85.671 -0.795 -2.266 1.00 25.18 165 LEU F CA 1
ATOM 9920 C C . LEU F 1 165 ? -87.086 -1.217 -1.874 1.00 26.13 165 LEU F C 1
ATOM 9921 O O . LEU F 1 165 ? -87.510 -2.345 -2.154 1.00 26.24 165 LEU F O 1
ATOM 9926 N N . GLU F 1 166 ? -87.814 -0.297 -1.238 1.00 26.96 166 GLU F N 1
ATOM 9927 C CA . GLU F 1 166 ? 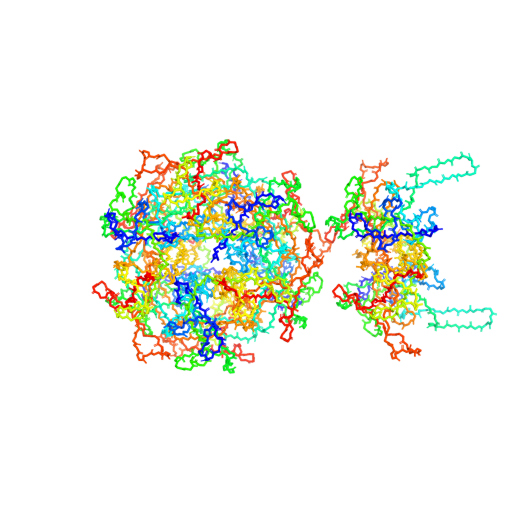-89.136 -0.595 -0.674 1.00 27.40 166 GLU F CA 1
ATOM 9928 C C . GLU F 1 166 ? -90.234 -0.710 -1.734 1.00 27.49 166 GLU F C 1
ATOM 9929 O O . GLU F 1 166 ? -91.166 -1.499 -1.587 1.00 27.57 166 GLU F O 1
ATOM 9935 N N . GLU F 1 167 ? -90.182 0.073 -2.794 1.00 27.53 167 GLU F N 1
ATOM 9936 C CA . GLU F 1 167 ? -91.117 -0.096 -3.878 1.00 27.74 167 GLU F CA 1
ATOM 9937 C C . GLU F 1 167 ? -90.355 -0.574 -5.074 1.00 27.13 167 GLU F C 1
ATOM 9938 O O . GLU F 1 167 ? -89.336 -0.039 -5.441 1.00 26.82 167 GLU F O 1
ATOM 9944 N N . PHE F 1 168 ? -90.864 -1.634 -5.664 1.00 26.57 168 PHE F N 1
ATOM 9945 C CA . PHE F 1 168 ? -90.310 -2.172 -6.891 1.00 25.96 168 PHE F CA 1
ATOM 9946 C C . PHE F 1 168 ? -90.788 -1.346 -8.067 1.00 25.54 168 PHE F C 1
ATOM 9947 O O . PHE F 1 168 ? -91.978 -1.033 -8.179 1.00 25.96 168 PHE F O 1
ATOM 9955 N N . ARG F 1 169 ? -89.845 -0.998 -8.935 1.00 24.31 169 ARG F N 1
ATOM 9956 C CA . ARG F 1 169 ? -90.136 -0.286 -10.165 1.00 23.42 169 ARG F CA 1
ATOM 9957 C C . ARG F 1 169 ? -89.249 -0.843 -11.263 1.00 22.93 169 ARG F C 1
ATOM 9958 O O . ARG F 1 169 ? -88.032 -0.946 -11.091 1.00 22.46 169 ARG F O 1
ATOM 9966 N N . ALA F 1 170 ? -89.860 -1.194 -12.393 1.00 22.15 170 ALA F N 1
ATOM 9967 C CA . ALA F 1 170 ? -89.105 -1.541 -13.590 1.00 21.41 170 ALA F CA 1
ATOM 9968 C C . ALA F 1 170 ? -88.117 -0.419 -13.938 1.00 20.58 170 ALA F C 1
ATOM 9969 O O . ALA F 1 170 ? -86.975 -0.680 -14.306 1.00 20.78 170 ALA F O 1
ATOM 9971 N N . SER F 1 171 ? -88.567 0.823 -13.797 1.00 19.57 171 SER F N 1
ATOM 9972 C CA . SER F 1 171 ? -87.734 1.988 -14.062 1.00 18.54 171 SER F CA 1
ATOM 9973 C C . SER F 1 171 ? -87.573 2.807 -12.794 1.00 17.44 171 SER F C 1
ATOM 9974 O O . SER F 1 171 ? -88.352 3.723 -12.555 1.00 17.45 171 SER F O 1
ATOM 9977 N N . PRO F 1 172 ? -86.559 2.480 -11.975 1.00 16.33 172 PRO F N 1
ATOM 9978 C CA . PRO F 1 172 ? -86.371 3.158 -10.699 1.00 15.88 172 PRO F CA 1
ATOM 9979 C C . PRO F 1 172 ? -85.617 4.475 -10.791 1.00 15.29 172 PRO F C 1
ATOM 9980 O O . PRO F 1 172 ? -85.517 5.167 -9.782 1.00 15.59 172 PRO F O 1
ATOM 9984 N N . PHE F 1 173 ? -85.106 4.838 -11.969 1.00 14.71 173 PHE F N 1
ATOM 9985 C CA . PHE F 1 173 ? -84.288 6.058 -12.087 1.00 14.86 173 PHE F CA 1
ATOM 9986 C C . PHE F 1 173 ? -84.495 6.887 -13.368 1.00 14.79 173 PHE F C 1
ATOM 9987 O O . PHE F 1 173 ? -84.939 6.373 -14.389 1.00 15.21 173 PHE F O 1
ATOM 9995 N N . LEU F 1 174 ? -84.157 8.172 -13.294 1.00 14.80 174 LEU F N 1
ATOM 9996 C CA . LEU F 1 174 ? -84.202 9.061 -14.443 1.00 15.17 174 LEU F CA 1
ATOM 9997 C C . LEU F 1 174 ? -82.811 9.459 -14.910 1.00 15.33 174 LEU F C 1
ATOM 9998 O O . LEU F 1 174 ? -81.916 9.697 -14.101 1.00 14.68 174 LEU F O 1
ATOM 10003 N N . GLU F 1 175 ? -82.655 9.561 -16.222 1.00 15.76 175 GLU F N 1
ATOM 10004 C CA . GLU F 1 175 ? -81.426 10.054 -16.834 1.00 16.53 175 GLU F CA 1
ATOM 10005 C C . GLU F 1 175 ? -81.502 11.566 -17.004 1.00 17.28 175 GLU F C 1
ATOM 10006 O O . GLU F 1 175 ? -82.442 12.077 -17.607 1.00 17.56 175 GLU F O 1
ATOM 10012 N N . CYS F 1 176 ? -80.505 12.268 -16.479 1.00 18.17 176 CYS F N 1
ATOM 10013 C CA . CYS F 1 176 ? -80.453 13.729 -16.547 1.00 19.08 176 CYS F CA 1
ATOM 10014 C C . CYS F 1 176 ? -79.173 14.200 -17.224 1.00 18.77 176 CYS F C 1
ATOM 10015 O O . CYS F 1 176 ? -78.146 13.533 -17.123 1.00 19.22 176 CYS F O 1
ATOM 10018 N N . HIS F 1 177 ? -79.241 15.354 -17.891 1.00 18.71 177 HIS F N 1
ATOM 10019 C CA . HIS F 1 177 ? -78.140 15.867 -18.723 1.00 18.29 177 HIS F CA 1
ATOM 10020 C C . HIS F 1 177 ? -77.680 17.262 -18.306 1.00 18.70 177 HIS F C 1
ATOM 10021 O O . HIS F 1 177 ? -78.458 18.038 -17.756 1.00 19.43 177 HIS F O 1
ATOM 10028 N N . GLY F 1 178 ? -76.421 17.580 -18.603 1.00 18.58 178 GLY F N 1
ATOM 10029 C CA . GLY F 1 178 ? -75.869 18.908 -18.354 1.00 19.15 178 GLY F CA 1
ATOM 10030 C C . GLY F 1 178 ? -76.640 20.031 -19.026 1.00 19.61 178 GLY F C 1
ATOM 10031 O O . GLY F 1 178 ? -76.768 21.119 -18.467 1.00 20.01 178 GLY F O 1
ATOM 10032 N N . ARG F 1 179 ? -77.160 19.761 -20.222 1.00 19.89 179 ARG F N 1
ATOM 10033 C CA . ARG F 1 179 ? -77.990 20.714 -20.962 1.00 20.37 179 ARG F CA 1
ATOM 10034 C C . ARG F 1 179 ? -79.329 21.014 -20.252 1.00 20.79 179 ARG F C 1
ATOM 10035 O O . ARG F 1 179 ? -80.096 21.881 -20.689 1.00 20.64 179 ARG F O 1
ATOM 10043 N N . GLY F 1 180 ? -79.602 20.280 -19.169 1.00 20.75 180 GLY F N 1
ATOM 10044 C CA . GLY F 1 180 ? -80.729 20.574 -18.283 1.00 19.92 180 GLY F CA 1
ATOM 10045 C C . GLY F 1 180 ? -81.941 19.664 -18.403 1.00 19.52 180 GLY F C 1
ATOM 10046 O O . GLY F 1 180 ? -82.907 19.806 -17.643 1.00 19.41 180 GLY F O 1
ATOM 10047 N N . THR F 1 181 ? -81.892 18.728 -19.349 1.00 18.98 181 THR F N 1
ATOM 10048 C CA . THR F 1 181 ? -83.026 17.851 -19.634 1.00 18.89 181 THR F CA 1
ATOM 10049 C C . THR F 1 181 ? -82.953 16.537 -18.847 1.00 18.95 181 THR F C 1
ATOM 10050 O O . THR F 1 181 ? -81.884 16.149 -18.386 1.00 18.51 181 THR F O 1
ATOM 10054 N N . CYS F 1 182 ? -84.104 15.887 -18.665 1.00 19.17 182 CYS F N 1
ATOM 10055 C CA . CYS F 1 182 ? -84.184 14.525 -18.114 1.00 19.89 182 CYS F CA 1
ATOM 10056 C C . CYS F 1 182 ? -85.258 13.703 -18.823 1.00 20.19 182 CYS F C 1
ATOM 10057 O O . CYS F 1 182 ? -86.225 14.246 -19.357 1.00 20.92 182 CYS F O 1
ATOM 10060 N N . ASN F 1 183 ? -85.086 12.386 -18.830 1.00 20.27 183 ASN F N 1
ATOM 10061 C CA . ASN F 1 183 ? -86.050 11.499 -19.466 1.00 20.28 183 ASN F CA 1
ATOM 10062 C C . ASN F 1 183 ? -85.774 10.043 -19.130 1.00 19.46 183 ASN F C 1
ATOM 10063 O O . ASN F 1 183 ? -84.677 9.706 -18.704 1.00 18.76 183 ASN F O 1
ATOM 10068 N N . TYR F 1 184 ? -86.786 9.197 -19.296 1.00 19.35 184 TYR F N 1
ATOM 10069 C CA . TYR F 1 184 ? -86.575 7.765 -19.382 1.00 19.67 184 TYR F CA 1
ATOM 10070 C C . TYR F 1 184 ? -86.170 7.452 -20.807 1.00 19.58 184 TYR F C 1
ATOM 10071 O O . TYR F 1 184 ? -86.672 8.073 -21.749 1.00 19.96 184 TYR F O 1
ATOM 10080 N N . TYR F 1 185 ? -85.273 6.483 -20.966 1.00 18.83 185 TYR F N 1
ATOM 10081 C CA . TYR F 1 185 ? -84.844 6.043 -22.286 1.00 17.81 185 TYR F CA 1
ATOM 10082 C C . TYR F 1 185 ? -84.970 4.531 -22.422 1.00 17.66 185 TYR F C 1
ATOM 10083 O O . TYR F 1 185 ? -84.932 3.807 -21.424 1.00 17.72 185 TYR F O 1
ATOM 10092 N N . SER F 1 186 ? -85.131 4.061 -23.655 1.00 17.00 186 SER F N 1
ATOM 10093 C CA . SER F 1 186 ? -85.279 2.633 -23.917 1.00 16.61 186 SER F CA 1
ATOM 10094 C C . SER F 1 186 ? -84.159 1.771 -23.320 1.00 16.23 186 SER F C 1
ATOM 10095 O O . SER F 1 186 ? -84.428 0.690 -22.795 1.00 15.46 186 SER F O 1
ATOM 10098 N N . ASN F 1 187 ? -82.917 2.249 -23.386 1.00 15.83 187 ASN F N 1
ATOM 10099 C CA . ASN F 1 187 ? -81.799 1.470 -22.847 1.00 15.88 187 ASN F CA 1
ATOM 10100 C C . ASN F 1 187 ? -81.570 1.593 -21.341 1.00 15.65 187 ASN F C 1
ATOM 10101 O O . ASN F 1 187 ? -80.571 1.102 -20.822 1.00 15.89 187 ASN F O 1
ATOM 10106 N N . SER F 1 188 ? -82.490 2.247 -20.642 1.00 15.43 188 SER F N 1
ATOM 10107 C CA . SER F 1 188 ? -82.408 2.333 -19.191 1.00 14.90 188 SER F CA 1
ATOM 10108 C C . SER F 1 188 ? -82.827 1.001 -18.593 1.00 14.46 188 SER F C 1
ATOM 10109 O O . SER F 1 188 ? -83.978 0.574 -18.754 1.00 15.34 188 SER F O 1
ATOM 10112 N N . TYR F 1 189 ? -81.890 0.343 -17.915 1.00 13.62 189 TYR F N 1
ATOM 10113 C CA . TYR F 1 189 ? -82.144 -0.972 -17.330 1.00 12.66 189 TYR F CA 1
ATOM 10114 C C . TYR F 1 189 ? -81.964 -0.992 -15.814 1.00 12.41 189 TYR F C 1
ATOM 10115 O O . TYR F 1 189 ? -81.068 -0.330 -15.264 1.00 12.27 189 TYR F O 1
ATOM 10124 N N . SER F 1 190 ? -82.826 -1.762 -15.153 1.00 11.76 190 SER F N 1
ATOM 10125 C CA . SER F 1 190 ? -82.662 -2.104 -13.746 1.00 10.98 190 SER F CA 1
ATOM 10126 C C . SER F 1 190 ? -82.369 -3.597 -13.595 1.00 10.68 190 SER F C 1
ATOM 10127 O O . SER F 1 190 ? -82.964 -4.430 -14.295 1.00 10.35 190 SER F O 1
ATOM 10130 N N . PHE F 1 191 ? -81.459 -3.929 -12.681 1.00 10.54 191 PHE F N 1
ATOM 10131 C CA . PHE F 1 191 ? -81.106 -5.314 -12.408 1.00 10.95 191 PHE F CA 1
ATOM 10132 C C . PHE F 1 191 ? -81.402 -5.684 -10.974 1.00 11.61 191 PHE F C 1
ATOM 10133 O O . PHE F 1 191 ? -81.012 -4.983 -10.046 1.00 11.53 191 PHE F O 1
ATOM 10141 N N . TRP F 1 192 ? -82.084 -6.807 -10.802 1.00 13.21 192 TRP F N 1
ATOM 10142 C CA . TRP F 1 192 ? -82.539 -7.256 -9.489 1.00 14.09 192 TRP F CA 1
ATOM 10143 C C . TRP F 1 192 ? -82.148 -8.706 -9.296 1.00 15.21 192 TRP F C 1
ATOM 10144 O O . TRP F 1 192 ? -82.083 -9.457 -10.265 1.00 15.15 192 TRP F O 1
ATOM 10155 N N . LEU F 1 193 ? -81.883 -9.092 -8.050 1.00 16.74 193 LEU F N 1
ATOM 10156 C CA . LEU F 1 193 ? -81.695 -10.498 -7.716 1.00 18.66 193 LEU F CA 1
ATOM 10157 C C . LEU F 1 193 ? -82.975 -11.270 -8.024 1.00 20.23 193 LEU F C 1
ATOM 10158 O O . LEU F 1 193 ? -84.074 -10.793 -7.756 1.00 20.90 193 LEU F O 1
ATOM 10163 N N . ALA F 1 194 ? -82.832 -12.463 -8.583 1.00 22.17 194 ALA F N 1
ATOM 10164 C CA . ALA F 1 194 ? -83.993 -13.254 -8.988 1.00 24.79 194 ALA F CA 1
ATOM 10165 C C . ALA F 1 194 ? -84.550 -14.177 -7.896 1.00 26.34 194 ALA F C 1
ATOM 10166 O O . ALA F 1 194 ? -83.802 -14.772 -7.121 1.00 26.80 194 ALA F O 1
ATOM 10168 N N . SER F 1 195 ? -85.874 -14.287 -7.861 1.00 28.25 195 SER F N 1
ATOM 10169 C CA . SER F 1 195 ? -86.560 -15.249 -7.020 1.00 30.13 195 SER F CA 1
ATOM 10170 C C . SER F 1 195 ? -86.335 -16.638 -7.603 1.00 31.29 195 SER F C 1
ATOM 10171 O O . SER F 1 195 ? -86.616 -16.863 -8.780 1.00 31.79 195 SER F O 1
ATOM 10174 N N . LEU F 1 196 ? -85.831 -17.561 -6.784 1.00 32.63 196 LEU F N 1
ATOM 10175 C CA . LEU F 1 196 ? -85.524 -18.921 -7.236 1.00 33.50 196 LEU F CA 1
ATOM 10176 C C . LEU F 1 196 ? -86.355 -19.999 -6.546 1.00 34.79 196 LEU F C 1
ATOM 10177 O O . LEU F 1 196 ? -86.735 -19.861 -5.378 1.00 34.99 196 LEU F O 1
ATOM 10182 N N . ASN F 1 197 ? -86.620 -21.080 -7.279 1.00 35.92 197 ASN F N 1
ATOM 10183 C CA . ASN F 1 197 ? -87.272 -22.259 -6.723 1.00 36.97 197 ASN F CA 1
ATOM 10184 C C . ASN F 1 197 ? -86.323 -22.989 -5.779 1.00 38.41 197 ASN F C 1
ATOM 10185 O O . ASN F 1 197 ? -85.198 -23.322 -6.160 1.00 38.59 197 ASN F O 1
ATOM 10190 N N . PRO F 1 198 ? -86.777 -23.227 -4.542 1.00 40.19 198 PRO F N 1
ATOM 10191 C CA . PRO F 1 198 ? -85.947 -23.830 -3.490 1.00 41.27 198 PRO F CA 1
ATOM 10192 C C . PRO F 1 198 ? -85.361 -25.225 -3.775 1.00 42.62 198 PRO F C 1
ATOM 10193 O O . PRO F 1 198 ? -84.286 -25.542 -3.266 1.00 42.95 198 PRO F O 1
ATOM 10197 N N . GLU F 1 199 ? -86.031 -26.048 -4.577 1.00 43.67 199 GLU F N 1
ATOM 10198 C CA . GLU F 1 199 ? -85.537 -27.413 -4.817 1.00 44.84 199 GLU F CA 1
ATOM 10199 C C . GLU F 1 199 ? -84.580 -27.506 -6.010 1.00 45.18 199 GLU F C 1
ATOM 10200 O O . GLU F 1 199 ? -83.805 -28.461 -6.130 1.00 45.31 199 GLU F O 1
ATOM 10206 N N . ARG F 1 200 ? -84.635 -26.527 -6.894 1.00 44.90 200 ARG F N 1
ATOM 10207 C CA . ARG F 1 200 ? -83.867 -26.601 -8.118 1.00 44.48 200 ARG F CA 1
ATOM 10208 C C . ARG F 1 200 ? -82.548 -25.871 -8.057 1.00 44.60 200 ARG F C 1
ATOM 10209 O O . ARG F 1 200 ? -82.286 -24.989 -8.864 1.00 44.57 200 ARG F O 1
ATOM 10217 N N . MET F 1 201 ? -81.707 -26.257 -7.113 1.00 44.58 201 MET F N 1
ATOM 10218 C CA . MET F 1 201 ? -80.356 -25.711 -7.054 1.00 44.39 201 MET F CA 1
ATOM 10219 C C . MET F 1 201 ? -79.413 -26.544 -7.910 1.00 44.23 201 MET F C 1
ATOM 10220 O O . MET F 1 201 ? -79.522 -27.769 -7.952 1.00 44.68 201 MET F O 1
ATOM 10225 N N . PHE F 1 202 ? -78.496 -25.858 -8.592 1.00 43.87 202 PHE F N 1
ATOM 10226 C CA . PHE F 1 202 ? -77.575 -26.466 -9.557 1.00 43.44 202 PHE F CA 1
ATOM 10227 C C . PHE F 1 202 ? -78.298 -27.030 -10.779 1.00 43.41 202 PHE F C 1
ATOM 10228 O O . PHE F 1 202 ? -77.846 -28.000 -11.392 1.00 44.06 202 PHE F O 1
ATOM 10236 N N . ARG F 1 203 ? -79.422 -26.405 -11.127 1.00 42.42 203 ARG F N 1
ATOM 10237 C CA . ARG F 1 203 ? -80.207 -26.734 -12.302 1.00 41.89 203 ARG F CA 1
ATOM 10238 C C . ARG F 1 203 ? -80.171 -25.616 -13.300 1.00 40.78 203 ARG F C 1
ATOM 10239 O O . ARG F 1 203 ? -80.274 -24.456 -12.901 1.00 40.58 203 ARG F O 1
ATOM 10247 N N . LYS F 1 204 ? -80.077 -25.940 -14.587 1.00 39.87 204 LYS F N 1
ATOM 10248 C CA . LYS F 1 204 ? -80.200 -24.937 -15.642 1.00 38.78 204 LYS F CA 1
ATOM 10249 C C . LYS F 1 204 ? -81.344 -23.982 -15.287 1.00 38.32 204 LYS F C 1
ATOM 10250 O O . LYS F 1 204 ? -82.442 -24.436 -14.947 1.00 38.73 204 LYS F O 1
ATOM 10256 N N . PRO F 1 205 ? -81.082 -22.660 -15.325 1.00 37.40 205 PRO F N 1
ATOM 10257 C CA . PRO F 1 205 ? -82.139 -21.683 -15.067 1.00 36.31 205 PRO F CA 1
ATOM 10258 C C . PRO F 1 205 ? -83.186 -21.756 -16.162 1.00 35.82 205 PRO F C 1
ATOM 10259 O O . PRO F 1 205 ? -82.853 -22.012 -17.321 1.00 36.16 205 PRO F O 1
ATOM 10263 N N . ILE F 1 206 ? -84.444 -21.552 -15.791 1.00 35.31 206 ILE F N 1
ATOM 10264 C CA . ILE F 1 206 ? -85.526 -21.548 -16.767 1.00 34.73 206 ILE F CA 1
ATOM 10265 C C . ILE F 1 206 ? -85.749 -20.120 -17.254 1.00 33.96 206 ILE F C 1
ATOM 10266 O O . ILE F 1 206 ? -86.225 -19.274 -16.491 1.00 34.27 206 ILE F O 1
ATOM 10271 N N . PRO F 1 207 ? -85.401 -19.846 -18.527 1.00 33.05 207 PRO F N 1
ATOM 10272 C CA . PRO F 1 207 ? -85.689 -18.536 -19.109 1.00 32.43 207 PRO F CA 1
ATOM 10273 C C . PRO F 1 207 ? -87.140 -18.128 -18.865 1.00 32.12 207 PRO F C 1
ATOM 10274 O O . PRO F 1 207 ? -88.052 -18.937 -19.028 1.00 32.19 207 PRO F O 1
ATOM 10278 N N . SER F 1 208 ? -87.336 -16.881 -18.451 1.00 31.95 208 SER F N 1
ATOM 10279 C CA . SER F 1 208 ? -88.657 -16.371 -18.127 1.00 31.47 208 SER F CA 1
ATOM 10280 C C . SER F 1 208 ? -88.802 -14.932 -18.589 1.00 31.13 208 SER F C 1
ATOM 10281 O O . SER F 1 208 ? -87.891 -14.127 -18.413 1.00 30.96 208 SER F O 1
ATOM 10284 N N . THR F 1 209 ? -89.954 -14.618 -19.175 1.00 31.41 209 THR F N 1
ATOM 10285 C CA . THR F 1 209 ? -90.275 -13.262 -19.615 1.00 31.64 209 THR F CA 1
ATOM 10286 C C . THR F 1 209 ? -91.646 -12.878 -19.070 1.00 32.03 209 THR F C 1
ATOM 10287 O O . THR F 1 209 ? -92.659 -13.440 -19.484 1.00 32.59 209 THR F O 1
ATOM 10291 N N . VAL F 1 210 ? -91.674 -11.935 -18.132 1.00 32.36 210 VAL F N 1
ATOM 10292 C CA . VAL F 1 210 ? -92.939 -11.504 -17.528 1.00 32.59 210 VAL F CA 1
ATOM 10293 C C . VAL F 1 210 ? -93.231 -10.036 -17.791 1.00 32.91 210 VAL F C 1
ATOM 10294 O O . VAL F 1 210 ? -92.316 -9.242 -17.983 1.00 33.05 210 VAL F O 1
ATOM 10298 N N . LYS F 1 211 ? -94.506 -9.675 -17.801 1.00 33.84 211 LYS F N 1
ATOM 10299 C CA . LYS F 1 211 ? -94.910 -8.316 -18.111 1.00 34.42 211 LYS F CA 1
ATOM 10300 C C . LYS F 1 211 ? -95.594 -7.694 -16.920 1.00 34.60 211 LYS F C 1
ATOM 10301 O O . LYS F 1 211 ? -95.703 -8.352 -15.907 1.00 34.66 211 LYS F O 1
ATOM 10307 N N . ALA F 1 212 ? -96.059 -6.441 -17.061 1.00 34.93 212 ALA F N 1
ATOM 10308 C CA . ALA F 1 212 ? -96.758 -5.684 -16.018 1.00 34.75 212 ALA F CA 1
ATOM 10309 C C . ALA F 1 212 ? -97.845 -6.486 -15.299 1.00 35.11 212 ALA F C 1
ATOM 10310 O O . ALA F 1 212 ? -98.641 -7.190 -15.933 1.00 35.27 212 ALA F O 1
ATOM 10312 N N . GLY F 1 213 ? -97.856 -6.376 -13.976 1.00 35.18 213 GLY F N 1
ATOM 10313 C CA . GLY F 1 213 ? -98.859 -7.035 -13.150 1.00 35.87 213 GLY F CA 1
ATOM 10314 C C . GLY F 1 213 ? -98.352 -8.290 -12.481 1.00 35.88 213 GLY F C 1
ATOM 10315 O O . GLY F 1 213 ? -98.878 -8.699 -11.443 1.00 36.78 213 GLY F O 1
ATOM 10316 N N . GLU F 1 214 ? -97.331 -8.906 -13.072 1.00 35.21 214 GLU F N 1
ATOM 10317 C CA . GLU F 1 214 ? -96.772 -10.134 -12.519 1.00 34.92 214 GLU F CA 1
ATOM 10318 C C . GLU F 1 214 ? -95.250 -10.071 -12.384 1.00 34.40 214 GLU F C 1
ATOM 10319 O O . GLU F 1 214 ? -94.574 -11.099 -12.426 1.00 34.29 214 GLU F O 1
ATOM 10325 N N . LEU F 1 215 ? -94.722 -8.863 -12.209 1.00 33.53 215 LEU F N 1
ATOM 10326 C CA . LEU F 1 215 ? -93.276 -8.653 -12.137 1.00 32.47 215 LEU F CA 1
ATOM 10327 C C . LEU F 1 215 ? -92.704 -8.943 -10.753 1.00 32.29 215 LEU F C 1
ATOM 10328 O O . LEU F 1 215 ? -91.733 -9.695 -10.640 1.00 31.84 215 LEU F O 1
ATOM 10333 N N . GLU F 1 216 ? -93.299 -8.330 -9.719 1.00 32.16 216 GLU F N 1
ATOM 10334 C CA . GLU F 1 216 ? -92.845 -8.456 -8.324 1.00 31.38 216 GLU F CA 1
ATOM 10335 C C . GLU F 1 216 ? -92.698 -9.933 -7.947 1.00 31.06 216 GLU F C 1
ATOM 10336 O O . GLU F 1 216 ? -91.879 -10.288 -7.101 1.00 30.82 216 GLU F O 1
ATOM 10342 N N . LYS F 1 217 ? -93.487 -10.772 -8.623 1.00 31.10 217 LYS F N 1
ATOM 10343 C CA . LYS F 1 217 ? -93.512 -12.234 -8.448 1.00 30.88 217 LYS F CA 1
ATOM 10344 C C . LYS F 1 217 ? -92.176 -12.985 -8.618 1.00 30.38 217 LYS F C 1
ATOM 10345 O O . LYS F 1 217 ? -91.976 -14.024 -7.980 1.00 30.35 217 LYS F O 1
ATOM 10347 N N . ILE F 1 218 ? -91.289 -12.476 -9.477 1.00 29.82 218 ILE F N 1
ATOM 10348 C CA . ILE F 1 218 ? -89.981 -13.114 -9.740 1.00 29.69 218 ILE F CA 1
ATOM 10349 C C . ILE F 1 218 ? -88.791 -12.367 -9.124 1.00 29.42 218 ILE F C 1
ATOM 10350 O O . ILE F 1 218 ? -87.639 -12.642 -9.455 1.00 29.53 218 ILE F O 1
ATOM 10355 N N . ILE F 1 219 ? -89.077 -11.439 -8.218 1.00 29.07 219 ILE F N 1
ATOM 10356 C CA . ILE F 1 219 ? -88.045 -10.643 -7.561 1.00 28.50 219 ILE F CA 1
ATOM 10357 C C . ILE F 1 219 ? -87.687 -11.221 -6.188 1.00 28.61 219 ILE F C 1
ATOM 10358 O O . ILE F 1 219 ? -88.561 -11.643 -5.429 1.00 29.11 219 ILE F O 1
ATOM 10363 N N . SER F 1 220 ? -86.391 -11.245 -5.892 1.00 28.36 220 SER F N 1
ATOM 10364 C CA . SER F 1 220 ? -85.889 -11.607 -4.574 1.00 28.10 220 SER F CA 1
ATOM 10365 C C . SER F 1 220 ? -86.283 -10.559 -3.537 1.00 28.26 220 SER F C 1
ATOM 10366 O O . SER F 1 220 ? -86.330 -9.366 -3.831 1.00 27.49 220 SER F O 1
ATOM 10369 N N . ARG F 1 221 ? -86.564 -11.015 -2.321 1.00 29.36 221 ARG F N 1
ATOM 10370 C CA . ARG F 1 221 ? -86.990 -10.113 -1.251 1.00 30.34 221 ARG F CA 1
ATOM 10371 C C . ARG F 1 221 ? -85.873 -9.887 -0.250 1.00 30.99 221 ARG F C 1
ATOM 10372 O O . ARG F 1 221 ? -84.942 -10.692 -0.153 1.00 31.33 221 ARG F O 1
ATOM 10380 N N . CYS F 1 222 ? -85.976 -8.789 0.495 1.00 31.52 222 CYS F N 1
ATOM 10381 C CA . CYS F 1 222 ? -84.927 -8.400 1.425 1.00 31.93 222 CYS F CA 1
ATOM 10382 C C . CYS F 1 222 ? -85.462 -7.669 2.652 1.00 33.02 222 CYS F C 1
ATOM 10383 O O . CYS F 1 222 ? -86.575 -7.139 2.639 1.00 33.07 222 CYS F O 1
ATOM 10386 N N . GLN F 1 223 ? -84.649 -7.648 3.705 1.00 34.47 223 GLN F N 1
ATOM 10387 C CA . GLN F 1 223 ? -84.888 -6.806 4.870 1.00 35.45 223 GLN F CA 1
ATOM 10388 C C . GLN F 1 223 ? -83.624 -6.062 5.250 1.00 35.57 223 GLN F C 1
ATOM 10389 O O . GLN F 1 223 ? -82.520 -6.572 5.082 1.00 35.28 223 GLN F O 1
ATOM 10395 N N . VAL F 1 224 ? -83.801 -4.854 5.770 1.00 36.46 224 VAL F N 1
ATOM 10396 C CA . VAL F 1 224 ? -82.709 -4.095 6.359 1.00 37.04 224 VAL F CA 1
ATOM 10397 C C . VAL F 1 224 ? -82.825 -4.247 7.875 1.00 37.96 224 VAL F C 1
ATOM 10398 O O . VAL F 1 224 ? -83.899 -4.045 8.444 1.00 37.81 224 VAL F O 1
ATOM 10402 N N . CYS F 1 225 ? -81.725 -4.632 8.518 1.00 39.26 225 CYS F N 1
ATOM 10403 C CA . CYS F 1 225 ? -81.727 -4.927 9.955 1.00 40.66 225 CYS F CA 1
ATOM 10404 C C . CYS F 1 225 ? -80.661 -4.147 10.710 1.00 41.16 225 CYS F C 1
ATOM 10405 O O . CYS F 1 225 ? -79.593 -3.859 10.170 1.00 41.09 225 CYS F O 1
ATOM 10408 N N . MET F 1 226 ? -80.959 -3.814 11.964 1.00 41.97 226 MET F N 1
ATOM 10409 C CA . MET F 1 226 ? -79.999 -3.157 12.841 1.00 42.72 226 MET F CA 1
ATOM 10410 C C . MET F 1 226 ? -79.773 -4.004 14.085 1.00 42.98 226 MET F C 1
ATOM 10411 O O . MET F 1 226 ? -80.712 -4.586 14.632 1.00 43.24 226 MET F O 1
ATOM 10416 N N . LYS F 1 227 ? -78.531 -4.123 14.511 1.00 42.87 227 LYS F N 1
ATOM 10417 C CA . LYS F 1 227 ? -78.249 -4.865 15.710 1.00 42.87 227 LYS F CA 1
ATOM 10418 C C . LYS F 1 227 ? -78.902 -4.148 16.903 1.00 42.87 227 LYS F C 1
ATOM 10419 O O . LYS F 1 227 ? -79.004 -2.922 16.930 1.00 42.69 227 LYS F O 1
ATOM 10425 N N . LYS F 1 228 ? -79.350 -4.937 17.875 1.00 42.59 228 LYS F N 1
ATOM 10426 C CA . LYS F 1 228 ? -80.143 -4.452 19.005 1.00 42.19 228 LYS F CA 1
ATOM 10427 C C . LYS F 1 228 ? -79.301 -3.710 20.040 1.00 42.28 228 LYS F C 1
ATOM 10428 O O . LYS F 1 228 ? -79.423 -2.492 20.192 1.00 42.66 228 LYS F O 1
ATOM 10430 N N . ARG G 1 4 ? -6.163 5.449 19.298 1.00 42.08 4 ARG G N 1
ATOM 10431 C CA . ARG G 1 4 ? -4.702 5.147 19.334 1.00 42.41 4 ARG G CA 1
ATOM 10432 C C . ARG G 1 4 ? -3.966 5.543 18.051 1.00 42.03 4 ARG G C 1
ATOM 10433 O O . ARG G 1 4 ? -2.731 5.566 18.032 1.00 43.19 4 ARG G O 1
ATOM 10435 N N . GLY G 1 5 ? -4.716 5.844 16.987 1.00 40.92 5 GLY G N 1
ATOM 10436 C CA . GLY G 1 5 ? -4.126 6.385 15.754 1.00 39.72 5 GLY G CA 1
ATOM 10437 C C . GLY G 1 5 ? -4.376 5.616 14.468 1.00 38.53 5 GLY G C 1
ATOM 10438 O O . GLY G 1 5 ? -3.793 5.936 13.431 1.00 38.95 5 GLY G O 1
ATOM 10439 N N . PHE G 1 6 ? -5.246 4.613 14.520 1.00 37.69 6 PHE G N 1
ATOM 10440 C CA . PHE G 1 6 ? -5.537 3.784 13.346 1.00 36.54 6 PHE G CA 1
ATOM 10441 C C . PHE G 1 6 ? -6.746 4.311 12.581 1.00 35.44 6 PHE G C 1
ATOM 10442 O O . PHE G 1 6 ? -7.900 4.147 13.002 1.00 35.37 6 PHE G O 1
ATOM 10450 N N . VAL G 1 7 ? -6.459 4.954 11.455 1.00 33.84 7 VAL G N 1
ATOM 10451 C CA . VAL G 1 7 ? -7.474 5.610 10.651 1.00 32.69 7 VAL G CA 1
ATOM 10452 C C . VAL G 1 7 ? -7.954 4.692 9.528 1.00 31.66 7 VAL G C 1
ATOM 10453 O O . VAL G 1 7 ? -7.142 4.028 8.877 1.00 31.53 7 VAL G O 1
ATOM 10457 N N . PHE G 1 8 ? -9.270 4.651 9.323 1.00 30.16 8 PHE G N 1
ATOM 10458 C CA . PHE G 1 8 ? -9.871 3.963 8.178 1.00 29.27 8 PHE G CA 1
ATOM 10459 C C . PHE G 1 8 ? -11.075 4.749 7.633 1.00 28.77 8 PHE G C 1
ATOM 10460 O O . PHE G 1 8 ? -11.449 5.793 8.177 1.00 28.76 8 PHE G O 1
ATOM 10468 N N . THR G 1 9 ? -11.679 4.248 6.558 1.00 27.57 9 THR G N 1
ATOM 10469 C CA . THR G 1 9 ? -12.805 4.925 5.926 1.00 26.37 9 THR G CA 1
ATOM 10470 C C . THR G 1 9 ? -13.948 3.962 5.679 1.00 26.30 9 THR G C 1
ATOM 10471 O O . THR G 1 9 ? -13.731 2.781 5.408 1.00 25.32 9 THR G O 1
ATOM 10475 N N . ARG G 1 10 ? -15.167 4.475 5.794 1.00 27.06 10 ARG G N 1
ATOM 10476 C CA . ARG G 1 10 ? -16.360 3.751 5.391 1.00 27.57 10 ARG G CA 1
ATOM 10477 C C . ARG G 1 10 ? -17.007 4.516 4.246 1.00 27.49 10 ARG G C 1
ATOM 10478 O O . ARG G 1 10 ? -16.934 5.746 4.191 1.00 27.65 10 ARG G O 1
ATOM 10486 N N . HIS G 1 11 ? -17.623 3.781 3.329 1.00 27.39 11 HIS G N 1
ATOM 10487 C CA . HIS G 1 11 ? -18.273 4.370 2.161 1.00 27.22 11 HIS G CA 1
ATOM 10488 C C . HIS G 1 11 ? -19.745 3.974 2.142 1.00 27.60 11 HIS G C 1
ATOM 10489 O O . HIS G 1 11 ? -20.080 2.784 2.241 1.00 27.86 11 HIS G O 1
ATOM 10496 N N . SER G 1 12 ? -20.621 4.968 2.011 1.00 27.28 12 SER G N 1
ATOM 10497 C CA . SER G 1 12 ? -22.053 4.708 2.033 1.00 27.09 12 SER G CA 1
ATOM 10498 C C . SER G 1 12 ? -22.549 4.104 0.720 1.00 27.75 12 SER G C 1
ATOM 10499 O O . SER G 1 12 ? -23.433 3.243 0.732 1.00 28.37 12 SER G O 1
ATOM 10502 N N . GLN G 1 13 ? -21.971 4.548 -0.402 1.00 28.08 13 GLN G N 1
ATOM 10503 C CA . GLN G 1 13 ? -22.430 4.173 -1.756 1.00 28.46 13 GLN G CA 1
ATOM 10504 C C . GLN G 1 13 ? -23.841 4.720 -2.035 1.00 29.32 13 GLN G C 1
ATOM 10505 O O . GLN G 1 13 ? -24.583 4.204 -2.882 1.00 29.12 13 GLN G O 1
ATOM 10511 N N . THR G 1 14 ? -24.185 5.775 -1.299 1.00 30.29 14 THR G N 1
ATOM 10512 C CA . THR G 1 14 ? -25.440 6.502 -1.435 1.00 31.18 14 THR G CA 1
ATOM 10513 C C . THR G 1 14 ? -25.117 7.962 -1.167 1.00 31.51 14 THR G C 1
ATOM 10514 O O . THR G 1 14 ? -23.972 8.295 -0.855 1.00 31.69 14 THR G O 1
ATOM 10518 N N . THR G 1 15 ? -26.119 8.830 -1.273 1.00 32.06 15 THR G N 1
ATOM 10519 C CA . THR G 1 15 ? -25.946 10.250 -0.952 1.00 32.32 15 THR G CA 1
ATOM 10520 C C . THR G 1 15 ? -25.920 10.519 0.559 1.00 32.05 15 THR G C 1
ATOM 10521 O O . THR G 1 15 ? -25.692 11.651 0.989 1.00 31.85 15 THR G O 1
ATOM 10525 N N . ALA G 1 16 ? -26.130 9.471 1.354 1.00 32.28 16 ALA G N 1
ATOM 10526 C CA . ALA G 1 16 ? -26.139 9.588 2.812 1.00 32.77 16 ALA G CA 1
ATOM 10527 C C . ALA G 1 16 ? -24.732 9.493 3.401 1.00 32.56 16 ALA G C 1
ATOM 10528 O O . ALA G 1 16 ? -23.986 8.575 3.075 1.00 33.05 16 ALA G O 1
ATOM 10530 N N . ILE G 1 17 ? -24.371 10.443 4.262 1.00 32.55 17 ILE G N 1
ATOM 10531 C CA . ILE G 1 17 ? -23.083 10.388 4.961 1.00 32.45 17 ILE G CA 1
ATOM 10532 C C . ILE G 1 17 ? -23.112 9.230 5.961 1.00 33.11 17 ILE G C 1
ATOM 10533 O O . ILE G 1 17 ? -23.953 9.216 6.860 1.00 33.47 17 ILE G O 1
ATOM 10538 N N . PRO G 1 18 ? -22.204 8.248 5.797 1.00 33.72 18 PRO G N 1
ATOM 10539 C CA . PRO G 1 18 ? -22.228 7.032 6.621 1.00 34.21 18 PRO G CA 1
ATOM 10540 C C . PRO G 1 18 ? -21.840 7.253 8.084 1.00 35.16 18 PRO G C 1
ATOM 10541 O O . PRO G 1 18 ? -21.292 8.302 8.442 1.00 35.12 18 PRO G O 1
ATOM 10545 N N . SER G 1 19 ? -22.132 6.259 8.916 1.00 36.79 19 SER G N 1
ATOM 10546 C CA . SER G 1 19 ? -21.784 6.302 10.333 1.00 38.03 19 SER G CA 1
ATOM 10547 C C . SER G 1 19 ? -20.542 5.475 10.591 1.00 37.87 19 SER G C 1
ATOM 10548 O O . SER G 1 19 ? -20.374 4.403 10.008 1.00 37.74 19 SER G O 1
ATOM 10551 N N . CYS G 1 20 ? -19.678 5.983 11.465 1.00 38.30 20 CYS G N 1
ATOM 10552 C CA . CYS G 1 20 ? -18.547 5.218 11.966 1.00 39.15 20 CYS G CA 1
ATOM 10553 C C . CYS G 1 20 ? -19.048 4.029 12.795 1.00 40.28 20 CYS G C 1
ATOM 10554 O O . CYS G 1 20 ? -20.020 4.173 13.546 1.00 41.40 20 CYS G O 1
ATOM 10557 N N . PRO G 1 21 ? -18.400 2.849 12.656 1.00 40.55 21 PRO G N 1
ATOM 10558 C CA . PRO G 1 21 ? -18.826 1.665 13.418 1.00 40.89 21 PRO G CA 1
ATOM 10559 C C . PRO G 1 21 ? -18.664 1.848 14.931 1.00 41.34 21 PRO G C 1
ATOM 10560 O O . PRO G 1 21 ? -17.917 2.737 15.369 1.00 40.89 21 PRO G O 1
ATOM 10564 N N . GLU G 1 22 ? -19.360 1.018 15.711 1.00 41.51 22 GLU G N 1
ATOM 10565 C CA . GLU G 1 22 ? -19.330 1.131 17.170 1.00 41.82 22 GLU G CA 1
ATOM 10566 C C . GLU G 1 22 ? -17.894 1.048 17.686 1.00 41.17 22 GLU G C 1
ATOM 10567 O O . GLU G 1 22 ? -17.155 0.132 17.319 1.00 40.85 22 GLU G O 1
ATOM 10573 N N . GLY G 1 23 ? -17.509 2.022 18.512 1.00 40.75 23 GLY G N 1
ATOM 10574 C CA . GLY G 1 23 ? -16.167 2.078 19.102 1.00 40.06 23 GLY G CA 1
ATOM 10575 C C . GLY G 1 23 ? -15.173 2.983 18.390 1.00 39.17 23 GLY G C 1
ATOM 10576 O O . GLY G 1 23 ? -14.046 3.153 18.856 1.00 39.03 23 GLY G O 1
ATOM 10577 N N . THR G 1 24 ? -15.586 3.559 17.262 1.00 38.49 24 THR G N 1
ATOM 10578 C CA . THR G 1 24 ? -14.720 4.435 16.463 1.00 37.92 24 THR G CA 1
ATOM 10579 C C . THR G 1 24 ? -15.266 5.869 16.393 1.00 37.59 24 THR G C 1
ATOM 10580 O O . THR G 1 24 ? -16.481 6.084 16.490 1.00 38.15 24 THR G O 1
ATOM 10584 N N . VAL G 1 25 ? -14.368 6.838 16.219 1.00 36.63 25 VAL G N 1
ATOM 10585 C CA . VAL G 1 25 ? -14.755 8.255 16.171 1.00 36.30 25 VAL G CA 1
ATOM 10586 C C . VAL G 1 25 ? -14.530 8.894 14.793 1.00 35.66 25 VAL G C 1
ATOM 10587 O O . VAL G 1 25 ? -13.491 8.671 14.170 1.00 35.37 25 VAL G O 1
ATOM 10591 N N . PRO G 1 26 ? -15.507 9.692 14.319 1.00 35.08 26 PRO G N 1
ATOM 10592 C CA . PRO G 1 26 ? -15.368 10.383 13.039 1.00 34.61 26 PRO G CA 1
ATOM 10593 C C . PRO G 1 26 ? -14.310 11.471 13.096 1.00 34.30 26 PRO G C 1
ATOM 10594 O O . PRO G 1 26 ? -14.177 12.153 14.114 1.00 34.90 26 PRO G O 1
ATOM 10598 N N . LEU G 1 27 ? -13.553 11.615 12.013 1.00 33.57 27 LEU G N 1
ATOM 10599 C CA . LEU G 1 27 ? -12.601 12.711 11.888 1.00 32.86 27 LEU G CA 1
ATOM 10600 C C . LEU G 1 27 ? -13.183 13.773 10.966 1.00 32.14 27 LEU G C 1
ATOM 10601 O O . LEU G 1 27 ? -13.230 14.953 11.318 1.00 32.34 27 LEU G O 1
ATOM 10606 N N . TYR G 1 28 ? -13.627 13.334 9.791 1.00 31.03 28 TYR G N 1
ATOM 10607 C CA . TYR G 1 28 ? -14.346 14.178 8.845 1.00 30.18 28 TYR G CA 1
ATOM 10608 C C . TYR G 1 28 ? -15.103 13.312 7.829 1.00 29.22 28 TYR G C 1
ATOM 10609 O O . TYR G 1 28 ? -14.986 12.076 7.831 1.00 28.88 28 TYR G O 1
ATOM 10618 N N . SER G 1 29 ? -15.878 13.970 6.970 1.00 27.99 29 SER G N 1
ATOM 10619 C CA . SER G 1 29 ? -16.602 13.299 5.898 1.00 26.85 29 SER G CA 1
ATOM 10620 C C . SER G 1 29 ? -16.320 13.932 4.547 1.00 26.06 29 SER G C 1
ATOM 10621 O O . SER G 1 29 ? -15.685 14.990 4.454 1.00 26.03 29 SER G O 1
ATOM 10624 N N . GLY G 1 30 ? -16.789 13.276 3.494 1.00 25.01 30 GLY G N 1
ATOM 10625 C CA . GLY G 1 30 ? -16.549 13.758 2.145 1.00 23.67 30 GLY G CA 1
ATOM 10626 C C . GLY G 1 30 ? -17.096 12.827 1.095 1.00 22.19 30 GLY G C 1
ATOM 10627 O O . GLY G 1 30 ? -18.102 12.156 1.319 1.00 21.86 30 GLY G O 1
ATOM 10628 N N . PHE G 1 31 ? -16.415 12.781 -0.046 1.00 21.26 31 PHE G N 1
ATOM 10629 C CA . PHE G 1 31 ? -16.905 12.063 -1.220 1.00 20.15 31 PHE G CA 1
ATOM 10630 C C . PHE G 1 31 ? -15.963 10.917 -1.594 1.00 18.68 31 PHE G C 1
ATOM 10631 O O . PHE G 1 31 ? -14.749 11.018 -1.404 1.00 17.71 31 PHE G O 1
ATOM 10639 N N . SER G 1 32 ? -16.537 9.830 -2.103 1.00 17.33 32 SER G N 1
ATOM 10640 C CA . SER G 1 32 ? -15.805 8.587 -2.341 1.00 16.41 32 SER G CA 1
ATOM 10641 C C . SER G 1 32 ? -14.921 8.619 -3.585 1.00 15.63 32 SER G C 1
ATOM 10642 O O . SER G 1 32 ? -15.401 8.479 -4.713 1.00 15.86 32 SER G O 1
ATOM 10645 N N . PHE G 1 33 ? -13.620 8.761 -3.351 1.00 14.38 33 PHE G N 1
ATOM 10646 C CA . PHE G 1 33 ? -12.619 8.990 -4.396 1.00 12.87 33 PHE G CA 1
ATOM 10647 C C . PHE G 1 33 ? -11.868 7.706 -4.707 1.00 11.77 33 PHE G C 1
ATOM 10648 O O . PHE G 1 33 ? -11.149 7.193 -3.856 1.00 11.78 33 PHE G O 1
ATOM 10656 N N . LEU G 1 34 ? -12.038 7.195 -5.925 1.00 11.11 34 LEU G N 1
ATOM 10657 C CA . LEU G 1 34 ? -11.522 5.875 -6.295 1.00 10.27 34 LEU G CA 1
ATOM 10658 C C . LEU G 1 34 ? -10.155 5.949 -6.973 1.00 9.78 34 LEU G C 1
ATOM 10659 O O . LEU G 1 34 ? -9.173 5.408 -6.442 1.00 9.68 34 LEU G O 1
ATOM 10664 N N . PHE G 1 35 ? -10.090 6.610 -8.130 1.00 8.71 35 PHE G N 1
ATOM 10665 C CA . PHE G 1 35 ? -8.812 6.834 -8.819 1.00 8.18 35 PHE G CA 1
ATOM 10666 C C . PHE G 1 35 ? -8.840 7.955 -9.854 1.00 8.63 35 PHE G C 1
ATOM 10667 O O . PHE G 1 35 ? -9.902 8.499 -10.162 1.00 8.71 35 PHE G O 1
ATOM 10675 N N . VAL G 1 36 ? -7.652 8.296 -10.357 1.00 8.61 36 VAL G N 1
ATOM 10676 C CA . VAL G 1 36 ? -7.478 9.295 -11.409 1.00 8.84 36 VAL G CA 1
ATOM 10677 C C . VAL G 1 36 ? -6.715 8.720 -12.593 1.00 9.23 36 VAL G C 1
ATOM 10678 O O . VAL G 1 36 ? -6.077 7.676 -12.479 1.00 9.72 36 VAL G O 1
ATOM 10682 N N . GLN G 1 37 ? -6.787 9.409 -13.727 1.00 9.52 37 GLN G N 1
ATOM 10683 C CA . GLN G 1 37 ? -6.010 9.051 -14.900 1.00 9.71 37 GLN G CA 1
ATOM 10684 C C . GLN G 1 37 ? -5.391 10.307 -15.444 1.00 10.05 37 GLN G C 1
ATOM 10685 O O . GLN G 1 37 ? -6.092 11.180 -15.968 1.00 10.93 37 GLN G O 1
ATOM 10691 N N . GLY G 1 38 ? -4.079 10.405 -15.307 1.00 9.34 38 GLY G N 1
ATOM 10692 C CA . GLY G 1 38 ? -3.366 11.536 -15.831 1.00 8.89 38 GLY G CA 1
ATOM 10693 C C . GLY G 1 38 ? -2.385 11.046 -16.858 1.00 8.80 38 GLY G C 1
ATOM 10694 O O . GLY G 1 38 ? -1.657 10.083 -16.626 1.00 8.53 38 GLY G O 1
ATOM 10695 N N . ASN G 1 39 ? -2.365 11.719 -18.004 1.00 9.46 39 ASN G N 1
ATOM 10696 C CA . ASN G 1 39 ? -1.518 11.328 -19.126 1.00 8.79 39 ASN G CA 1
ATOM 10697 C C . ASN G 1 39 ? -1.693 9.839 -19.450 1.00 9.19 39 ASN G C 1
ATOM 10698 O O . ASN G 1 39 ? -0.754 9.151 -19.871 1.00 9.22 39 ASN G O 1
ATOM 10703 N N . GLN G 1 40 ? -2.918 9.368 -19.219 1.00 9.42 40 GLN G N 1
ATOM 10704 C CA . GLN G 1 40 ? -3.340 7.998 -19.467 1.00 10.34 40 GLN G CA 1
ATOM 10705 C C . GLN G 1 40 ? -2.716 6.987 -18.508 1.00 10.65 40 GLN G C 1
ATOM 10706 O O . GLN G 1 40 ? -2.549 5.815 -18.850 1.00 11.16 40 GLN G O 1
ATOM 10712 N N . ARG G 1 41 ? -2.375 7.438 -17.305 1.00 10.70 41 ARG G N 1
ATOM 10713 C CA . ARG G 1 41 ? -1.925 6.522 -16.267 1.00 10.42 41 ARG G CA 1
ATOM 10714 C C . ARG G 1 41 ? -2.829 6.529 -15.060 1.00 10.11 41 ARG G C 1
ATOM 10715 O O . ARG G 1 41 ? -3.062 7.568 -14.450 1.00 9.74 41 ARG G O 1
ATOM 10723 N N . ALA G 1 42 ? -3.343 5.353 -14.736 1.00 9.61 42 ALA G N 1
ATOM 10724 C CA . ALA G 1 42 ? -4.214 5.186 -13.592 1.00 8.85 42 ALA G CA 1
ATOM 10725 C C . ALA G 1 42 ? -3.412 5.147 -12.300 1.00 8.58 42 ALA G C 1
ATOM 10726 O O . ALA G 1 42 ? -2.360 4.519 -12.227 1.00 7.92 42 ALA G O 1
ATOM 10728 N N . HIS G 1 43 ? -3.915 5.841 -11.290 1.00 8.62 43 HIS G N 1
ATOM 10729 C CA . HIS G 1 43 ? -3.415 5.708 -9.939 1.00 7.80 43 HIS G CA 1
ATOM 10730 C C . HIS G 1 43 ? -4.597 5.809 -8.994 1.00 8.52 43 HIS G C 1
ATOM 10731 O O . HIS G 1 43 ? -5.389 6.757 -9.077 1.00 8.67 43 HIS G O 1
ATOM 10738 N N . GLY G 1 44 ? -4.711 4.825 -8.109 1.00 9.07 44 GLY G N 1
ATOM 10739 C CA . GLY G 1 44 ? -5.850 4.716 -7.215 1.00 10.05 44 GLY G CA 1
ATOM 10740 C C . GLY G 1 44 ? -5.519 4.942 -5.765 1.00 11.13 44 GLY G C 1
ATOM 10741 O O . GLY G 1 44 ? -4.356 4.976 -5.369 1.00 11.09 44 GLY G O 1
ATOM 10742 N N . GLN G 1 45 ? -6.564 5.112 -4.973 1.00 13.17 45 GLN G N 1
ATOM 10743 C CA . GLN G 1 45 ? -6.430 5.216 -3.525 1.00 14.51 45 GLN G CA 1
ATOM 10744 C C . GLN G 1 45 ? -7.041 3.985 -2.877 1.00 14.95 45 GLN G C 1
ATOM 10745 O O . GLN G 1 45 ? -8.041 3.441 -3.369 1.00 14.79 45 GLN G O 1
ATOM 10751 N N . ASP G 1 46 ? -6.432 3.542 -1.784 1.00 15.64 46 ASP G N 1
ATOM 10752 C CA . ASP G 1 46 ? -7.002 2.485 -0.968 1.00 16.31 46 ASP G CA 1
ATOM 10753 C C . ASP G 1 46 ? -8.324 2.979 -0.353 1.00 16.36 46 ASP G C 1
ATOM 10754 O O . ASP G 1 46 ? -8.346 3.972 0.383 1.00 16.16 46 ASP G O 1
ATOM 10759 N N . LEU G 1 47 ? -9.416 2.284 -0.672 1.00 16.74 47 LEU G N 1
ATOM 10760 C CA . LEU G 1 47 ? -10.753 2.649 -0.191 1.00 17.37 47 LEU G CA 1
ATOM 10761 C C . LEU G 1 47 ? -10.923 2.545 1.327 1.00 18.13 47 LEU G C 1
ATOM 10762 O O . LEU G 1 47 ? -11.897 3.070 1.877 1.00 18.30 47 LEU G O 1
ATOM 10767 N N . GLY G 1 48 ? -9.976 1.880 1.991 1.00 18.63 48 GLY G N 1
ATOM 10768 C CA . GLY G 1 48 ? -9.982 1.745 3.448 1.00 19.12 48 GLY G CA 1
ATOM 10769 C C . GLY G 1 48 ? -9.076 2.737 4.166 1.00 19.80 48 GLY G C 1
ATOM 10770 O O . GLY G 1 48 ? -8.813 2.588 5.359 1.00 19.95 48 GLY G O 1
ATOM 10771 N N . THR G 1 49 ? -8.576 3.737 3.442 1.00 19.67 49 THR G N 1
ATOM 10772 C CA . THR G 1 49 ? -7.713 4.753 4.041 1.00 19.85 49 THR G CA 1
ATOM 10773 C C . THR G 1 49 ? -8.281 6.145 3.777 1.00 19.98 49 THR G C 1
ATOM 10774 O O . THR G 1 49 ? -9.099 6.326 2.860 1.00 19.78 49 THR G O 1
ATOM 10778 N N . LEU G 1 50 ? -7.830 7.124 4.567 1.00 20.11 50 LEU G N 1
ATOM 10779 C CA . LEU G 1 50 ? -8.367 8.487 4.488 1.00 19.90 50 LEU G CA 1
ATOM 10780 C C . LEU G 1 50 ? -8.249 9.105 3.087 1.00 19.34 50 LEU G C 1
ATOM 10781 O O . LEU G 1 50 ? -9.040 9.981 2.726 1.00 19.72 50 LEU G O 1
ATOM 10786 N N . GLY G 1 51 ? -7.279 8.625 2.306 1.00 18.36 51 GLY G N 1
ATOM 10787 C CA . GLY G 1 51 ? -7.086 9.069 0.926 1.00 17.17 51 GLY G CA 1
ATOM 10788 C C . GLY G 1 51 ? -8.281 8.849 0.005 1.00 16.65 51 GLY G C 1
ATOM 10789 O O . GLY G 1 51 ? -8.418 9.532 -1.008 1.00 16.49 51 GLY G O 1
ATOM 10790 N N . SER G 1 52 ? -9.152 7.899 0.342 1.00 16.14 52 SER G N 1
ATOM 10791 C CA . SER G 1 52 ? -10.307 7.607 -0.512 1.00 15.61 52 SER G CA 1
ATOM 10792 C C . SER G 1 52 ? -11.507 8.497 -0.188 1.00 16.82 52 SER G C 1
ATOM 10793 O O . SER G 1 52 ? -12.598 8.279 -0.701 1.00 16.48 52 SER G O 1
ATOM 10796 N N . CYS G 1 53 ? -11.295 9.497 0.668 1.00 18.37 53 CYS G N 1
ATOM 10797 C CA . CYS G 1 53 ? -12.369 10.384 1.125 1.00 19.46 53 CYS G CA 1
ATOM 10798 C C . CYS G 1 53 ? -11.959 11.853 1.065 1.00 19.62 53 CYS G C 1
ATOM 10799 O O . CYS G 1 53 ? -11.349 12.385 2.001 1.00 20.10 53 CYS G O 1
ATOM 10802 N N . LEU G 1 54 ? -12.290 12.497 -0.049 1.00 19.23 54 LEU G N 1
ATOM 10803 C CA . LEU G 1 54 ? -11.970 13.898 -0.248 1.00 19.31 54 LEU G CA 1
ATOM 10804 C C . LEU G 1 54 ? -13.155 14.745 0.172 1.00 20.03 54 LEU G C 1
ATOM 10805 O O . LEU G 1 54 ? -14.283 14.457 -0.216 1.00 20.21 54 LEU G O 1
ATOM 10810 N N . GLN G 1 55 ? -12.915 15.791 0.959 1.00 20.81 55 GLN G N 1
ATOM 10811 C CA . GLN G 1 55 ? -14.006 16.676 1.395 1.00 21.03 55 GLN G CA 1
ATOM 10812 C C . GLN G 1 55 ? -14.635 17.422 0.222 1.00 21.36 55 GLN G C 1
ATOM 10813 O O . GLN G 1 55 ? -15.853 17.620 0.188 1.00 21.25 55 GLN G O 1
ATOM 10819 N N . ARG G 1 56 ? -13.808 17.794 -0.753 1.00 22.16 56 ARG G N 1
ATOM 10820 C CA . ARG G 1 56 ? -14.252 18.632 -1.866 1.00 22.66 56 ARG G CA 1
ATOM 10821 C C . ARG G 1 56 ? -14.317 17.934 -3.228 1.00 22.13 56 ARG G C 1
ATOM 10822 O O . ARG G 1 56 ? -13.309 17.791 -3.935 1.00 21.97 56 ARG G O 1
ATOM 10830 N N . PHE G 1 57 ? -15.523 17.522 -3.600 1.00 21.86 57 PHE G N 1
ATOM 10831 C CA . PHE G 1 57 ? -15.735 16.901 -4.897 1.00 21.81 57 PHE G CA 1
ATOM 10832 C C . PHE G 1 57 ? -15.414 17.859 -6.045 1.00 22.11 57 PHE G C 1
ATOM 10833 O O . PHE G 1 57 ? -15.576 19.079 -5.932 1.00 22.78 57 PHE G O 1
ATOM 10841 N N . THR G 1 58 ? -14.941 17.276 -7.143 1.00 21.71 58 THR G N 1
ATOM 10842 C CA . THR G 1 58 ? -14.743 17.969 -8.408 1.00 21.38 58 THR G CA 1
ATOM 10843 C C . THR G 1 58 ? -14.429 16.896 -9.429 1.00 20.80 58 THR G C 1
ATOM 10844 O O . THR G 1 58 ? -13.900 15.847 -9.074 1.00 20.28 58 THR G O 1
ATOM 10848 N N . THR G 1 59 ? -14.754 17.150 -10.690 1.00 20.36 59 THR G N 1
ATOM 10849 C CA . THR G 1 59 ? -14.442 16.192 -11.745 1.00 19.85 59 THR G CA 1
ATOM 10850 C C . THR G 1 59 ? -12.944 16.182 -12.063 1.00 19.81 59 THR G C 1
ATOM 10851 O O . THR G 1 59 ? -12.454 15.248 -12.710 1.00 19.10 59 THR G O 1
ATOM 10855 N N . MET G 1 60 ? -12.233 17.220 -11.612 1.00 19.90 60 MET G N 1
ATOM 10856 C CA . MET G 1 60 ? -10.792 17.332 -11.831 1.00 19.67 60 MET G CA 1
ATOM 10857 C C . MET G 1 60 ? -10.047 17.754 -10.559 1.00 20.35 60 MET G C 1
ATOM 10858 O O . MET G 1 60 ? -9.738 18.934 -10.368 1.00 20.52 60 MET G O 1
ATOM 10863 N N . PRO G 1 61 ? -9.750 16.781 -9.683 1.00 20.66 61 PRO G N 1
ATOM 10864 C CA . PRO G 1 61 ? -9.072 17.095 -8.417 1.00 21.07 61 PRO G CA 1
ATOM 10865 C C . PRO G 1 61 ? -7.564 17.349 -8.543 1.00 21.70 61 PRO G C 1
ATOM 10866 O O . PRO G 1 61 ? -6.898 17.610 -7.541 1.00 22.23 61 PRO G O 1
ATOM 10870 N N . PHE G 1 62 ? -7.019 17.274 -9.751 1.00 22.05 62 PHE G N 1
ATOM 10871 C CA . PHE G 1 62 ? -5.577 17.376 -9.884 1.00 22.78 62 PHE G CA 1
ATOM 10872 C C . PHE G 1 62 ? -5.120 18.160 -11.105 1.00 23.74 62 PHE G C 1
ATOM 10873 O O . PHE G 1 62 ? -5.885 18.413 -12.037 1.00 24.05 62 PHE G O 1
ATOM 10881 N N . LEU G 1 63 ? -3.845 18.519 -11.081 1.00 24.97 63 LEU G N 1
ATOM 10882 C CA . LEU G 1 63 ? -3.198 19.230 -12.169 1.00 25.79 63 LEU G CA 1
ATOM 10883 C C . LEU G 1 63 ? -1.850 18.585 -12.419 1.00 25.72 63 LEU G C 1
ATOM 10884 O O . LEU G 1 63 ? -1.395 17.778 -11.607 1.00 26.07 63 LEU G O 1
ATOM 10889 N N . PHE G 1 64 ? -1.214 18.940 -13.534 1.00 25.98 64 PHE G N 1
ATOM 10890 C CA . PHE G 1 64 ? 0.135 18.464 -13.849 1.00 25.71 64 PHE G CA 1
ATOM 10891 C C . PHE G 1 64 ? 1.059 19.613 -14.240 1.00 25.49 64 PHE G C 1
ATOM 10892 O O . PHE G 1 64 ? 0.594 20.646 -14.728 1.00 25.49 64 PHE G O 1
ATOM 10900 N N . CYS G 1 65 ? 2.360 19.423 -14.022 1.00 25.48 65 CYS G N 1
ATOM 10901 C CA . CYS G 1 65 ? 3.369 20.436 -14.332 1.00 25.62 65 CYS G CA 1
ATOM 10902 C C . CYS G 1 65 ? 4.497 19.817 -15.137 1.00 25.60 65 CYS G C 1
ATOM 10903 O O . CYS G 1 65 ? 4.839 18.655 -14.937 1.00 25.30 65 CYS G O 1
ATOM 10906 N N . ASN G 1 66 ? 5.070 20.602 -16.046 1.00 25.90 66 ASN G N 1
ATOM 10907 C CA . ASN G 1 66 ? 6.136 20.128 -16.928 1.00 26.22 66 ASN G CA 1
ATOM 10908 C C . ASN G 1 66 ? 7.507 20.684 -16.534 1.00 26.61 66 ASN G C 1
ATOM 10909 O O . ASN G 1 66 ? 7.626 21.363 -15.514 1.00 27.35 66 ASN G O 1
ATOM 10914 N N . VAL G 1 67 ? 8.527 20.399 -17.344 1.00 26.65 67 VAL G N 1
ATOM 10915 C CA . VAL G 1 67 ? 9.904 20.821 -17.060 1.00 26.71 67 VAL G CA 1
ATOM 10916 C C . VAL G 1 67 ? 10.168 22.301 -17.379 1.00 28.03 67 VAL G C 1
ATOM 10917 O O . VAL G 1 67 ? 11.157 22.871 -16.908 1.00 28.63 67 VAL G O 1
ATOM 10921 N N . ASN G 1 68 ? 9.294 22.912 -18.183 1.00 28.73 68 ASN G N 1
ATOM 10922 C CA . ASN G 1 68 ? 9.334 24.364 -18.432 1.00 29.15 68 ASN G CA 1
ATOM 10923 C C . ASN G 1 68 ? 8.697 25.197 -17.310 1.00 29.37 68 ASN G C 1
ATOM 10924 O O . ASN G 1 68 ? 8.453 26.390 -17.479 1.00 29.36 68 ASN G O 1
ATOM 10929 N N . ASP G 1 69 ? 8.439 24.559 -16.168 1.00 30.06 69 ASP G N 1
ATOM 10930 C CA . ASP G 1 69 ? 7.791 25.186 -15.007 1.00 30.72 69 ASP G CA 1
ATOM 10931 C C . ASP G 1 69 ? 6.400 25.766 -15.330 1.00 30.82 69 ASP G C 1
ATOM 10932 O O . ASP G 1 69 ? 6.001 26.807 -14.801 1.00 30.60 69 ASP G O 1
ATOM 10937 N N . VAL G 1 70 ? 5.675 25.071 -16.204 1.00 30.66 70 VAL G N 1
ATOM 10938 C CA . VAL G 1 70 ? 4.311 25.441 -16.570 1.00 30.17 70 VAL G CA 1
ATOM 10939 C C . VAL G 1 70 ? 3.364 24.360 -16.063 1.00 29.72 70 VAL G C 1
ATOM 10940 O O . VAL G 1 70 ? 3.585 23.172 -16.301 1.00 29.78 70 VAL G O 1
ATOM 10944 N N . CYS G 1 71 ? 2.322 24.773 -15.352 1.00 29.14 71 CYS G N 1
ATOM 10945 C CA . CYS G 1 71 ? 1.311 23.837 -14.884 1.00 28.53 71 CYS G CA 1
ATOM 10946 C C . CYS G 1 71 ? -0.017 24.068 -15.589 1.00 28.25 71 CYS G C 1
ATOM 10947 O O . CYS G 1 71 ? -0.358 25.200 -15.953 1.00 28.19 71 CYS G O 1
ATOM 10950 N N . ASN G 1 72 ? -0.758 22.980 -15.775 1.00 27.44 72 ASN G N 1
ATOM 10951 C CA . ASN G 1 72 ? -2.079 23.030 -16.379 1.00 26.54 72 ASN G CA 1
ATOM 10952 C C . ASN G 1 72 ? -3.122 22.367 -15.497 1.00 25.93 72 ASN G C 1
ATOM 10953 O O . ASN G 1 72 ? -2.929 21.249 -15.016 1.00 25.30 72 ASN G O 1
ATOM 10958 N N . PHE G 1 73 ? -4.233 23.059 -15.291 1.00 25.53 73 PHE G N 1
ATOM 10959 C CA . PHE G 1 73 ? -5.366 22.475 -14.602 1.00 25.12 73 PHE G CA 1
ATOM 10960 C C . PHE G 1 73 ? -6.508 22.254 -15.585 1.00 24.53 73 PHE G C 1
ATOM 10961 O O . PHE G 1 73 ? -6.886 23.174 -16.311 1.00 25.41 73 PHE G O 1
ATOM 10969 N N . ALA G 1 74 ? -7.045 21.034 -15.607 1.00 23.79 74 ALA G N 1
ATOM 10970 C CA . ALA G 1 74 ? -8.192 20.656 -16.468 1.00 24.00 74 ALA G CA 1
ATOM 10971 C C . ALA G 1 74 ? -8.074 21.167 -17.908 1.00 24.39 74 ALA G C 1
ATOM 10972 O O . ALA G 1 74 ? -9.085 21.488 -18.548 1.00 24.80 74 ALA G O 1
ATOM 10974 N N . SER G 1 75 ? -6.837 21.236 -18.406 1.00 24.58 75 SER G N 1
ATOM 10975 C CA . SER G 1 75 ? -6.545 21.806 -19.721 1.00 24.04 75 SER G CA 1
ATOM 10976 C C . SER G 1 75 ? -6.145 20.753 -20.755 1.00 23.44 75 SER G C 1
ATOM 10977 O O . SER G 1 75 ? -5.565 21.091 -21.784 1.00 23.53 75 SER G O 1
ATOM 10980 N N . ARG G 1 76 ? -6.438 19.484 -20.465 1.00 22.76 76 ARG G N 1
ATOM 10981 C CA . ARG G 1 76 ? -6.162 18.370 -21.377 1.00 22.27 76 ARG G CA 1
ATOM 10982 C C . ARG G 1 76 ? -7.236 17.310 -21.107 1.00 22.21 76 ARG G C 1
ATOM 10983 O O . ARG G 1 76 ? -8.192 17.580 -20.377 1.00 22.93 76 ARG G O 1
ATOM 10991 N N . ASN G 1 77 ? -7.079 16.111 -21.655 1.00 21.45 77 ASN G N 1
ATOM 10992 C CA . ASN G 1 77 ? -8.080 15.047 -21.466 1.00 21.31 77 ASN G CA 1
ATOM 10993 C C . ASN G 1 77 ? -7.943 14.043 -20.321 1.00 20.73 77 ASN G C 1
ATOM 10994 O O . ASN G 1 77 ? -7.993 12.827 -20.550 1.00 19.96 77 ASN G O 1
ATOM 10999 N N . ASP G 1 78 ? -7.792 14.533 -19.096 1.00 20.28 78 ASP G N 1
ATOM 11000 C CA . ASP G 1 78 ? -7.550 13.637 -17.973 1.00 19.68 78 ASP G CA 1
ATOM 11001 C C . ASP G 1 78 ? -8.834 13.238 -17.227 1.00 19.37 78 ASP G C 1
ATOM 11002 O O . ASP G 1 78 ? -9.892 13.833 -17.441 1.00 19.57 78 ASP G O 1
ATOM 11007 N N . TYR G 1 79 ? -8.742 12.209 -16.385 1.00 18.74 79 TYR G N 1
ATOM 11008 C CA . TYR G 1 79 ? -9.925 11.583 -15.792 1.00 18.46 79 TYR G CA 1
ATOM 11009 C C . TYR G 1 79 ? -9.877 11.582 -14.270 1.00 18.30 79 TYR G C 1
ATOM 11010 O O . TYR G 1 79 ? -8.806 11.722 -13.667 1.00 17.97 79 TYR G O 1
ATOM 11019 N N . SER G 1 80 ? -11.046 11.392 -13.659 1.00 17.88 80 SER G N 1
ATOM 11020 C CA . SER G 1 80 ? -11.151 11.077 -12.235 1.00 17.41 80 SER G CA 1
ATOM 11021 C C . SER G 1 80 ? -12.347 10.161 -12.017 1.00 17.11 80 SER G C 1
ATOM 11022 O O . SER G 1 80 ? -13.331 10.235 -12.752 1.00 17.20 80 SER G O 1
ATOM 11025 N N . TYR G 1 81 ? -12.250 9.302 -11.009 1.00 16.74 81 TYR G N 1
ATOM 11026 C CA . TYR G 1 81 ? -13.255 8.280 -10.766 1.00 17.03 81 TYR G CA 1
ATOM 11027 C C . TYR G 1 81 ? -13.697 8.246 -9.308 1.00 17.07 81 TYR G C 1
ATOM 11028 O O . TYR G 1 81 ? -12.879 8.338 -8.391 1.00 17.28 81 TYR G O 1
ATOM 11037 N N . TRP G 1 82 ? -15.002 8.106 -9.112 1.00 17.00 82 TRP G N 1
ATOM 11038 C CA . TRP G 1 82 ? -15.623 8.204 -7.802 1.00 16.85 82 TRP G CA 1
ATOM 11039 C C . TRP G 1 82 ? -16.622 7.077 -7.670 1.00 16.78 82 TRP G C 1
ATOM 11040 O O . TRP G 1 82 ? -17.237 6.683 -8.668 1.00 17.41 82 TRP G O 1
ATOM 11051 N N . LEU G 1 83 ? -16.801 6.558 -6.458 1.00 16.01 83 LEU G N 1
ATOM 11052 C CA . LEU G 1 83 ? -17.850 5.557 -6.241 1.00 15.83 83 LEU G CA 1
ATOM 11053 C C . LEU G 1 83 ? -19.207 6.235 -6.410 1.00 16.23 83 LEU G C 1
ATOM 11054 O O . LEU G 1 83 ? -19.373 7.408 -6.046 1.00 15.44 83 LEU G O 1
ATOM 11059 N N . SER G 1 84 ? -20.166 5.510 -6.977 1.00 16.73 84 SER G N 1
ATOM 11060 C CA . SER G 1 84 ? -21.450 6.112 -7.314 1.00 17.54 84 SER G CA 1
ATOM 11061 C C . SER G 1 84 ? -22.597 5.644 -6.413 1.00 18.26 84 SER G C 1
ATOM 11062 O O . SER G 1 84 ? -22.427 4.731 -5.607 1.00 17.92 84 SER G O 1
ATOM 11065 N N . THR G 1 85 ? -23.745 6.307 -6.539 1.00 19.23 85 THR G N 1
ATOM 11066 C CA . THR G 1 85 ? -24.956 5.941 -5.812 1.00 20.61 85 THR G CA 1
ATOM 11067 C C . THR G 1 85 ? -25.786 5.009 -6.705 1.00 21.68 85 THR G C 1
ATOM 11068 O O . THR G 1 85 ? -25.357 4.684 -7.813 1.00 20.99 85 THR G O 1
ATOM 11072 N N . PRO G 1 86 ? -26.971 4.567 -6.230 1.00 23.44 86 PRO G N 1
ATOM 11073 C CA . PRO G 1 86 ? -27.859 3.805 -7.121 1.00 24.48 86 PRO G CA 1
ATOM 11074 C C . PRO G 1 86 ? -28.630 4.666 -8.133 1.00 25.94 86 PRO G C 1
ATOM 11075 O O . PRO G 1 86 ? -29.424 4.117 -8.909 1.00 26.03 86 PRO G O 1
ATOM 11079 N N . ALA G 1 87 ? -28.409 5.987 -8.110 1.00 27.39 87 ALA G N 1
ATOM 11080 C CA . ALA G 1 87 ? -29.102 6.918 -9.002 1.00 28.85 87 ALA G CA 1
ATOM 11081 C C . ALA G 1 87 ? -28.881 6.513 -10.449 1.00 30.32 87 ALA G C 1
ATOM 11082 O O . ALA G 1 87 ? -27.749 6.250 -10.857 1.00 30.72 87 ALA G O 1
ATOM 11084 N N . LEU G 1 88 ? -29.970 6.429 -11.207 1.00 32.18 88 LEU G N 1
ATOM 11085 C CA . LEU G 1 88 ? -29.906 6.046 -12.618 1.00 34.00 88 LEU G CA 1
ATOM 11086 C C . LEU G 1 88 ? -29.575 7.261 -13.473 1.00 35.61 88 LEU G C 1
ATOM 11087 O O . LEU G 1 88 ? -29.687 8.401 -13.014 1.00 35.81 88 LEU G O 1
ATOM 11092 N N . MET G 1 89 ? -29.178 7.006 -14.719 1.00 38.34 89 MET G N 1
ATOM 11093 C CA . MET G 1 89 ? -28.782 8.054 -15.661 1.00 40.86 89 MET G CA 1
ATOM 11094 C C . MET G 1 89 ? -29.934 8.418 -16.598 1.00 41.85 89 MET G C 1
ATOM 11095 O O . MET G 1 89 ? -30.767 7.556 -16.909 1.00 41.49 89 MET G O 1
ATOM 11100 N N . PRO G 1 90 ? -29.983 9.695 -17.049 1.00 42.56 90 PRO G N 1
ATOM 11101 C CA . PRO G 1 90 ? -31.029 10.162 -17.970 1.00 43.57 90 PRO G CA 1
ATOM 11102 C C . PRO G 1 90 ? -31.112 9.272 -19.213 1.00 44.42 90 PRO G C 1
ATOM 11103 O O . PRO G 1 90 ? -30.079 8.809 -19.701 1.00 44.66 90 PRO G O 1
ATOM 11107 N N . MET G 1 91 ? -32.322 9.023 -19.716 1.00 45.42 91 MET G N 1
ATOM 11108 C CA . MET G 1 91 ? -32.493 8.086 -20.837 1.00 46.31 91 MET G CA 1
ATOM 11109 C C . MET G 1 91 ? -31.845 8.483 -22.177 1.00 45.67 91 MET G C 1
ATOM 11110 O O . MET G 1 91 ? -31.694 7.633 -23.055 1.00 45.17 91 MET G O 1
ATOM 11115 N N . ASN G 1 92 ? -31.454 9.751 -22.330 1.00 45.48 92 ASN G N 1
ATOM 11116 C CA . ASN G 1 92 ? -30.700 10.173 -23.520 1.00 45.26 92 ASN G CA 1
ATOM 11117 C C . ASN G 1 92 ? -29.286 9.560 -23.566 1.00 45.07 92 ASN G C 1
ATOM 11118 O O . ASN G 1 92 ? -28.634 9.555 -24.613 1.00 44.84 92 ASN G O 1
ATOM 11123 N N . MET G 1 93 ? -28.842 9.038 -22.420 1.00 44.91 93 MET G N 1
ATOM 11124 C CA . MET G 1 93 ? -27.560 8.347 -22.263 1.00 44.55 93 MET G CA 1
ATOM 11125 C C . MET G 1 93 ? -26.363 9.293 -22.376 1.00 44.59 93 MET G C 1
ATOM 11126 O O . MET G 1 93 ? -25.212 8.853 -22.422 1.00 44.70 93 MET G O 1
ATOM 11131 N N . ALA G 1 94 ? -26.649 10.593 -22.402 1.00 45.17 94 ALA G N 1
ATOM 11132 C CA . ALA G 1 94 ? -25.624 11.635 -22.488 1.00 45.09 94 ALA G CA 1
ATOM 11133 C C . ALA G 1 94 ? -24.921 11.851 -21.142 1.00 45.06 94 ALA G C 1
ATOM 11134 O O . ALA G 1 94 ? -25.463 11.486 -20.094 1.00 44.84 94 ALA G O 1
ATOM 11136 N N . PRO G 1 95 ? -23.699 12.420 -21.167 1.00 45.57 95 PRO G N 1
ATOM 11137 C CA . PRO G 1 95 ? -23.002 12.776 -19.924 1.00 45.67 95 PRO G CA 1
ATOM 11138 C C . PRO G 1 95 ? -23.704 13.892 -19.156 1.00 45.99 95 PRO G C 1
ATOM 11139 O O . PRO G 1 95 ? -24.532 14.611 -19.724 1.00 46.47 95 PRO G O 1
ATOM 11143 N N . ILE G 1 96 ? -23.364 14.017 -17.873 1.00 46.24 96 ILE G N 1
ATOM 11144 C CA . ILE G 1 96 ? -23.895 15.056 -16.991 1.00 46.88 96 ILE G CA 1
ATOM 11145 C C . ILE G 1 96 ? -22.786 16.014 -16.556 1.00 46.63 96 ILE G C 1
ATOM 11146 O O . ILE G 1 96 ? -21.627 15.617 -16.459 1.00 46.97 96 ILE G O 1
ATOM 11151 N N . THR G 1 97 ? -23.150 17.268 -16.289 1.00 46.63 97 THR G N 1
ATOM 11152 C CA . THR G 1 97 ? -22.207 18.276 -15.796 1.00 46.70 97 THR G CA 1
ATOM 11153 C C . THR G 1 97 ? -22.799 18.976 -14.567 1.00 46.26 97 THR G C 1
ATOM 11154 O O . THR G 1 97 ? -23.947 18.715 -14.184 1.00 46.27 97 THR G O 1
ATOM 11158 N N . GLY G 1 98 ? -22.010 19.857 -13.950 1.00 45.54 98 GLY G N 1
ATOM 11159 C CA . GLY G 1 98 ? -22.514 20.774 -12.925 1.00 44.53 98 GLY G CA 1
ATOM 11160 C C . GLY G 1 98 ? -23.238 20.155 -11.740 1.00 43.65 98 GLY G C 1
ATOM 11161 O O . GLY G 1 98 ? -22.982 19.008 -11.367 1.00 43.27 98 GLY G O 1
ATOM 11162 N N . ARG G 1 99 ? -24.141 20.926 -11.139 1.00 43.13 99 ARG G N 1
ATOM 11163 C CA . ARG G 1 99 ? -24.817 20.522 -9.902 1.00 42.29 99 ARG G CA 1
ATOM 11164 C C . ARG G 1 99 ? -25.534 19.178 -9.976 1.00 41.86 99 ARG G C 1
ATOM 11165 O O . ARG G 1 99 ? -25.624 18.460 -8.978 1.00 41.93 99 ARG G O 1
ATOM 11173 N N . ALA G 1 100 ? -26.029 18.843 -11.164 1.00 41.33 100 ALA G N 1
ATOM 11174 C CA . ALA G 1 100 ? -26.800 17.611 -11.387 1.00 40.57 100 ALA G CA 1
ATOM 11175 C C . ALA G 1 100 ? -26.033 16.325 -11.045 1.00 40.26 100 ALA G C 1
ATOM 11176 O O . ALA G 1 100 ? -26.613 15.230 -11.009 1.00 40.10 100 ALA G O 1
ATOM 11178 N N . LEU G 1 101 ? -24.737 16.472 -10.783 1.00 39.70 101 LEU G N 1
ATOM 11179 C CA . LEU G 1 101 ? -23.874 15.365 -10.400 1.00 38.53 101 LEU G CA 1
ATOM 11180 C C . LEU G 1 101 ? -24.078 14.927 -8.961 1.00 38.10 101 LEU G C 1
ATOM 11181 O O . LEU G 1 101 ? -23.892 13.754 -8.650 1.00 37.78 101 LEU G O 1
ATOM 11186 N N . GLU G 1 102 ? -24.447 15.870 -8.093 1.00 37.72 102 GLU G N 1
ATOM 11187 C CA . GLU G 1 102 ? -24.599 15.617 -6.650 1.00 37.45 102 GLU G CA 1
ATOM 11188 C C . GLU G 1 102 ? -25.279 14.281 -6.296 1.00 36.98 102 GLU G C 1
ATOM 11189 O O . GLU G 1 102 ? -24.710 13.493 -5.535 1.00 36.64 102 GLU G O 1
ATOM 11195 N N . PRO G 1 103 ? -26.477 14.003 -6.861 1.00 36.69 103 PRO G N 1
ATOM 11196 C CA . PRO G 1 103 ? -27.166 12.751 -6.486 1.00 36.18 103 PRO G CA 1
ATOM 11197 C C . PRO G 1 103 ? -26.437 11.449 -6.895 1.00 35.45 103 PRO G C 1
ATOM 11198 O O . PRO G 1 103 ? -26.920 10.351 -6.585 1.00 34.80 103 PRO G O 1
ATOM 11202 N N . TYR G 1 104 ? -25.289 11.573 -7.562 1.00 34.13 104 TYR G N 1
ATOM 11203 C CA . TYR G 1 104 ? -24.589 10.412 -8.118 1.00 32.37 104 TYR G CA 1
ATOM 11204 C C . TYR G 1 104 ? -23.335 10.005 -7.354 1.00 30.80 104 TYR G C 1
ATOM 11205 O O . TYR G 1 104 ? -22.923 8.856 -7.435 1.00 30.13 104 TYR G O 1
ATOM 11214 N N . ILE G 1 105 ? -22.734 10.946 -6.632 1.00 29.71 105 ILE G N 1
ATOM 11215 C CA . ILE G 1 105 ? -21.483 10.689 -5.920 1.00 28.60 105 ILE G CA 1
ATOM 11216 C C . ILE G 1 105 ? -21.715 10.083 -4.542 1.00 28.18 105 ILE G C 1
ATOM 11217 O O . ILE G 1 105 ? -22.458 10.638 -3.730 1.00 28.53 105 ILE G O 1
ATOM 11222 N N . SER G 1 106 ? -21.069 8.945 -4.294 1.00 27.35 106 SER G N 1
ATOM 11223 C CA . SER G 1 106 ? -21.111 8.277 -2.992 1.00 26.67 106 SER G CA 1
ATOM 11224 C C . SER G 1 106 ? -20.406 9.115 -1.938 1.00 26.20 106 SER G C 1
ATOM 11225 O O . SER G 1 106 ? -19.491 9.880 -2.253 1.00 25.90 106 SER G O 1
ATOM 11228 N N . ARG G 1 107 ? -20.839 8.956 -0.689 1.00 25.83 107 ARG G N 1
ATOM 11229 C CA . ARG G 1 107 ? -20.284 9.703 0.439 1.00 25.77 107 ARG G CA 1
ATOM 11230 C C . ARG G 1 107 ? -19.412 8.780 1.283 1.00 25.35 107 ARG G C 1
ATOM 11231 O O . ARG G 1 107 ? -19.544 7.552 1.204 1.00 25.12 107 ARG G O 1
ATOM 11239 N N . CYS G 1 108 ? -18.535 9.372 2.091 1.00 24.89 108 CYS G N 1
ATOM 11240 C CA . CYS G 1 108 ? -17.679 8.616 2.995 1.00 25.26 108 CYS G CA 1
ATOM 11241 C C . CYS G 1 108 ? -17.448 9.326 4.333 1.00 26.42 108 CYS G C 1
ATOM 11242 O O . CYS G 1 108 ? -17.568 10.551 4.433 1.00 26.26 108 CYS G O 1
ATOM 11245 N N . THR G 1 109 ? -17.113 8.546 5.358 1.00 27.31 109 THR G N 1
ATOM 11246 C CA . THR G 1 109 ? -16.708 9.084 6.655 1.00 28.01 109 THR G CA 1
ATOM 11247 C C . THR G 1 109 ? -15.360 8.467 7.041 1.00 28.43 109 THR G C 1
ATOM 11248 O O . THR G 1 109 ? -15.204 7.240 7.033 1.00 28.09 109 THR G O 1
ATOM 11252 N N . VAL G 1 110 ? -14.394 9.327 7.361 1.00 29.34 110 VAL G N 1
ATOM 11253 C CA . VAL G 1 110 ? -13.100 8.897 7.892 1.00 29.52 110 VAL G CA 1
ATOM 11254 C C . VAL G 1 110 ? -13.221 8.696 9.405 1.00 30.61 110 VAL G C 1
ATOM 11255 O O . VAL G 1 110 ? -13.637 9.605 10.129 1.00 31.02 110 VAL G O 1
ATOM 11259 N N . CYS G 1 111 ? -12.869 7.498 9.866 1.00 31.82 111 CYS G N 1
ATOM 11260 C CA . CYS G 1 111 ? -12.988 7.117 11.276 1.00 32.78 111 CYS G CA 1
ATOM 11261 C C . CYS G 1 111 ? -11.632 6.810 11.913 1.00 32.43 111 CYS G C 1
ATOM 11262 O O . CYS G 1 111 ? -10.694 6.400 11.226 1.00 32.47 111 CYS G O 1
ATOM 11265 N N . GLU G 1 112 ? -11.549 7.005 13.228 1.00 32.15 112 GLU G N 1
ATOM 11266 C CA . GLU G 1 112 ? -10.375 6.635 14.014 1.00 31.69 112 GLU G CA 1
ATOM 11267 C C . GLU G 1 112 ? -10.753 5.554 15.022 1.00 31.03 112 GLU G C 1
ATOM 11268 O O . GLU G 1 112 ? -11.770 5.667 15.707 1.00 31.37 112 GLU G O 1
ATOM 11274 N N . GLY G 1 113 ? -9.934 4.509 15.105 1.00 30.02 113 GLY G N 1
ATOM 11275 C CA . GLY G 1 113 ? -10.182 3.396 16.021 1.00 28.93 113 GLY G CA 1
ATOM 11276 C C . GLY G 1 113 ? -9.016 3.143 16.958 1.00 28.60 113 GLY G C 1
ATOM 11277 O O . GLY G 1 113 ? -7.939 3.712 16.777 1.00 29.13 113 GLY G O 1
ATOM 11278 N N . PRO G 1 114 ? -9.222 2.297 17.977 1.00 28.23 114 PRO G N 1
ATOM 11279 C CA . PRO G 1 114 ? -8.147 1.965 18.915 1.00 28.20 114 PRO G CA 1
ATOM 11280 C C . PRO G 1 114 ? -7.167 0.889 18.413 1.00 28.06 114 PRO G C 1
ATOM 11281 O O . PRO G 1 114 ? -6.086 0.737 18.991 1.00 27.79 114 PRO G O 1
ATOM 11285 N N . ALA G 1 115 ? -7.542 0.158 17.359 1.00 28.07 115 ALA G N 1
ATOM 11286 C CA . ALA G 1 115 ? -6.684 -0.888 16.768 1.00 28.09 115 ALA G CA 1
ATOM 11287 C C . ALA G 1 115 ? -6.843 -1.014 15.249 1.00 27.72 115 ALA G C 1
ATOM 11288 O O . ALA G 1 115 ? -7.707 -0.366 14.649 1.00 28.18 115 ALA G O 1
ATOM 11290 N N . ILE G 1 116 ? -6.005 -1.849 14.641 1.00 27.78 116 ILE G N 1
ATOM 11291 C CA . ILE G 1 116 ? -6.008 -2.052 13.185 1.00 28.00 116 ILE G CA 1
ATOM 11292 C C . ILE G 1 116 ? -7.291 -2.722 12.686 1.00 28.43 116 ILE G C 1
ATOM 11293 O O . ILE G 1 116 ? -7.778 -3.690 13.280 1.00 28.29 116 ILE G O 1
ATOM 11298 N N . ALA G 1 117 ? -7.837 -2.192 11.593 1.00 28.75 117 ALA G N 1
ATOM 11299 C CA . ALA G 1 117 ? -8.978 -2.803 10.923 1.00 28.81 117 ALA G CA 1
ATOM 11300 C C . ALA G 1 117 ? -8.516 -3.532 9.665 1.00 29.04 117 ALA G C 1
ATOM 11301 O O . ALA G 1 117 ? -7.865 -2.944 8.797 1.00 29.40 117 ALA G O 1
ATOM 11303 N N . ILE G 1 118 ? -8.836 -4.820 9.585 1.00 28.96 118 ILE G N 1
ATOM 11304 C CA . ILE G 1 118 ? -8.472 -5.654 8.434 1.00 28.75 118 ILE G CA 1
ATOM 11305 C C . ILE G 1 118 ? -9.738 -6.197 7.775 1.00 28.40 118 ILE G C 1
ATOM 11306 O O . ILE G 1 118 ? -10.834 -6.030 8.305 1.00 28.74 118 ILE G O 1
ATOM 11311 N N . ALA G 1 119 ? -9.574 -6.849 6.626 1.00 27.91 119 ALA G N 1
ATOM 11312 C CA . ALA G 1 119 ? -10.687 -7.472 5.919 1.00 26.88 119 ALA G CA 1
ATOM 11313 C C . ALA G 1 119 ? -10.428 -8.956 5.747 1.00 26.43 119 ALA G C 1
ATOM 11314 O O . ALA G 1 119 ? -9.280 -9.382 5.599 1.00 26.91 119 ALA G O 1
ATOM 11316 N N . VAL G 1 120 ? -11.495 -9.740 5.781 1.00 25.53 120 VAL G N 1
ATOM 11317 C CA . VAL G 1 120 ? -11.386 -11.183 5.650 1.00 25.25 120 VAL G CA 1
ATOM 11318 C C . VAL G 1 120 ? -12.337 -11.612 4.546 1.00 24.93 120 VAL G C 1
ATOM 11319 O O . VAL G 1 120 ? -13.449 -11.101 4.459 1.00 25.00 120 VAL G O 1
ATOM 11323 N N . HIS G 1 121 ? -11.892 -12.539 3.702 1.00 24.15 121 HIS G N 1
ATOM 11324 C CA . HIS G 1 121 ? -12.673 -12.981 2.553 1.00 23.71 121 HIS G CA 1
ATOM 11325 C C . HIS G 1 121 ? -12.905 -14.501 2.563 1.00 24.69 121 HIS G C 1
ATOM 11326 O O . HIS G 1 121 ? -12.031 -15.276 2.963 1.00 24.80 121 HIS G O 1
ATOM 11333 N N . SER G 1 122 ? -14.086 -14.920 2.125 1.00 25.50 122 SER G N 1
ATOM 11334 C CA . SER G 1 122 ? -14.445 -16.339 2.146 1.00 26.96 122 SER G CA 1
ATOM 11335 C C . SER G 1 122 ? -14.134 -17.080 0.838 1.00 27.33 122 SER G C 1
ATOM 11336 O O . SER G 1 122 ? -13.682 -18.227 0.859 1.00 27.08 122 SER G O 1
ATOM 11339 N N . GLN G 1 123 ? -14.383 -16.413 -0.289 1.00 28.20 123 GLN G N 1
ATOM 11340 C CA . GLN G 1 123 ? -14.391 -17.042 -1.617 1.00 29.01 123 GLN G CA 1
ATOM 11341 C C . GLN G 1 123 ? -15.589 -17.972 -1.769 1.00 30.22 123 GLN G C 1
ATOM 11342 O O . GLN G 1 123 ? -15.591 -18.845 -2.640 1.00 30.58 123 GLN G O 1
ATOM 11348 N N . THR G 1 124 ? -16.592 -17.780 -0.908 1.00 31.12 124 THR G N 1
ATOM 11349 C CA . THR G 1 124 ? -17.851 -18.533 -0.936 1.00 32.21 124 THR G CA 1
ATOM 11350 C C . THR G 1 124 ? -18.997 -17.565 -0.651 1.00 33.02 124 THR G C 1
ATOM 11351 O O . THR G 1 124 ? -18.759 -16.415 -0.269 1.00 33.05 124 THR G O 1
ATOM 11355 N N . THR G 1 125 ? -20.232 -18.032 -0.827 1.00 33.88 125 THR G N 1
ATOM 11356 C CA . THR G 1 125 ? -21.422 -17.231 -0.533 1.00 34.38 125 THR G CA 1
ATOM 11357 C C . THR G 1 125 ? -21.594 -16.924 0.966 1.00 35.00 125 THR G C 1
ATOM 11358 O O . THR G 1 125 ? -22.342 -16.017 1.335 1.00 34.91 125 THR G O 1
ATOM 11362 N N . ASP G 1 126 ? -20.904 -17.684 1.815 1.00 35.84 126 ASP G N 1
ATOM 11363 C CA . ASP G 1 126 ? -20.995 -17.531 3.266 1.00 36.87 126 ASP G CA 1
ATOM 11364 C C . ASP G 1 126 ? -20.144 -16.369 3.755 1.00 36.54 126 ASP G C 1
ATOM 11365 O O . ASP G 1 126 ? -19.090 -16.088 3.187 1.00 36.27 126 ASP G O 1
ATOM 11370 N N . ILE G 1 127 ? -20.609 -15.702 4.809 1.00 36.51 127 ILE G N 1
ATOM 11371 C CA . ILE G 1 127 ? -19.857 -14.629 5.449 1.00 36.54 127 ILE G CA 1
ATOM 11372 C C . ILE G 1 127 ? -18.711 -15.249 6.244 1.00 36.55 127 ILE G C 1
ATOM 11373 O O . ILE G 1 127 ? -18.937 -16.161 7.040 1.00 37.40 127 ILE G O 1
ATOM 11378 N N . PRO G 1 128 ? -17.470 -14.768 6.024 1.00 36.27 128 PRO G N 1
ATOM 11379 C CA . PRO G 1 128 ? -16.330 -15.283 6.789 1.00 35.79 128 PRO G CA 1
ATOM 11380 C C . PRO G 1 128 ? -16.323 -14.809 8.247 1.00 35.75 128 PRO G C 1
ATOM 11381 O O . PRO G 1 128 ? -16.726 -13.673 8.534 1.00 35.33 128 PRO G O 1
ATOM 11385 N N . PRO G 1 129 ? -15.862 -15.673 9.168 1.00 35.83 129 PRO G N 1
ATOM 11386 C CA . PRO G 1 129 ? -15.779 -15.240 10.554 1.00 35.33 129 PRO G CA 1
ATOM 11387 C C . PRO G 1 129 ? -14.540 -14.382 10.775 1.00 34.87 129 PRO G C 1
ATOM 11388 O O . PRO G 1 129 ? -13.500 -14.627 10.152 1.00 35.30 129 PRO G O 1
ATOM 11392 N N . CYS G 1 130 ? -14.653 -13.379 11.640 1.00 34.11 130 CYS G N 1
ATOM 11393 C CA . CYS G 1 130 ? -13.481 -12.644 12.101 1.00 33.39 130 CYS G CA 1
ATOM 11394 C C . CYS G 1 130 ? -12.563 -13.615 12.834 1.00 33.45 130 CYS G C 1
ATOM 11395 O O . CYS G 1 130 ? -13.054 -14.534 13.496 1.00 33.16 130 CYS G O 1
ATOM 11398 N N . PRO G 1 131 ? -11.233 -13.430 12.713 1.00 33.51 131 PRO G N 1
ATOM 11399 C CA . PRO G 1 131 ? -10.288 -14.249 13.481 1.00 34.02 131 PRO G CA 1
ATOM 11400 C C . PRO G 1 131 ? -10.563 -14.120 14.976 1.00 34.67 131 PRO G C 1
ATOM 11401 O O . PRO G 1 131 ? -11.188 -13.145 15.396 1.00 35.58 131 PRO G O 1
ATOM 11405 N N . HIS G 1 132 ? -10.136 -15.090 15.777 1.00 35.32 132 HIS G N 1
ATOM 11406 C CA . HIS G 1 132 ? -10.435 -15.025 17.206 1.00 35.92 132 HIS G CA 1
ATOM 11407 C C . HIS G 1 132 ? -9.764 -13.841 17.915 1.00 36.14 132 HIS G C 1
ATOM 11408 O O . HIS G 1 132 ? -8.548 -13.621 17.801 1.00 36.20 132 HIS G O 1
ATOM 11415 N N . GLY G 1 133 ? -10.581 -13.086 18.646 1.00 35.96 133 GLY G N 1
ATOM 11416 C CA . GLY G 1 133 ? -10.128 -11.895 19.363 1.00 36.51 133 GLY G CA 1
ATOM 11417 C C . GLY G 1 133 ? -10.394 -10.616 18.588 1.00 36.60 133 GLY G C 1
ATOM 11418 O O . GLY G 1 133 ? -9.930 -9.541 18.977 1.00 36.26 133 GLY G O 1
ATOM 11419 N N . TRP G 1 134 ? -11.146 -10.742 17.493 1.00 36.45 134 TRP G N 1
ATOM 11420 C CA . TRP G 1 134 ? -11.460 -9.622 16.607 1.00 35.65 134 TRP G CA 1
ATOM 11421 C C . TRP G 1 134 ? -12.964 -9.367 16.572 1.00 35.09 134 TRP G C 1
ATOM 11422 O O . TRP G 1 134 ? -13.758 -10.293 16.757 1.00 35.29 134 TRP G O 1
ATOM 11433 N N . ILE G 1 135 ? -13.342 -8.114 16.322 1.00 34.48 135 ILE G N 1
ATOM 11434 C CA . ILE G 1 135 ? -14.741 -7.686 16.330 1.00 33.86 135 ILE G CA 1
ATOM 11435 C C . ILE G 1 135 ? -15.192 -7.256 14.935 1.00 33.00 135 ILE G C 1
ATOM 11436 O O . ILE G 1 135 ? -14.444 -6.598 14.207 1.00 32.95 135 ILE G O 1
ATOM 11441 N N . SER G 1 136 ? -16.413 -7.637 14.576 1.00 32.44 136 SER G N 1
ATOM 11442 C CA . SER G 1 136 ? -16.994 -7.324 13.270 1.00 31.72 136 SER G CA 1
ATOM 11443 C C . SER G 1 136 ? -17.440 -5.860 13.183 1.00 31.25 136 SER G C 1
ATOM 11444 O O . SER G 1 136 ? -18.157 -5.371 14.061 1.00 31.45 136 SER G O 1
ATOM 11447 N N . LEU G 1 137 ? -17.012 -5.169 12.128 1.00 30.51 137 LEU G N 1
ATOM 11448 C CA . LEU G 1 137 ? -17.432 -3.783 11.877 1.00 30.20 137 LEU G CA 1
ATOM 11449 C C . LEU G 1 137 ? -18.549 -3.700 10.837 1.00 29.89 137 LEU G C 1
ATOM 11450 O O . LEU G 1 137 ? -19.536 -2.991 11.044 1.00 29.99 137 LEU G O 1
ATOM 11455 N N . TRP G 1 138 ? -18.385 -4.407 9.718 1.00 29.58 138 TRP G N 1
ATOM 11456 C CA . TRP G 1 138 ? -19.460 -4.574 8.725 1.00 29.00 138 TRP G CA 1
ATOM 11457 C C . TRP G 1 138 ? -19.234 -5.788 7.816 1.00 28.64 138 TRP G C 1
ATOM 11458 O O . TRP G 1 138 ? -18.112 -6.273 7.685 1.00 28.79 138 TRP G O 1
ATOM 11469 N N . LYS G 1 139 ? -20.319 -6.271 7.215 1.00 28.18 139 LYS G N 1
ATOM 11470 C CA . LYS G 1 139 ? -20.288 -7.352 6.229 1.00 27.35 139 LYS G CA 1
ATOM 11471 C C . LYS G 1 139 ? -20.331 -6.716 4.841 1.00 25.79 139 LYS G C 1
ATOM 11472 O O . LYS G 1 139 ? -20.914 -5.637 4.673 1.00 25.58 139 LYS G O 1
ATOM 11478 N N . GLY G 1 140 ? -19.730 -7.375 3.849 1.00 23.65 140 GLY G N 1
ATOM 11479 C CA . GLY G 1 140 ? -19.743 -6.874 2.473 1.00 21.74 140 GLY G CA 1
ATOM 11480 C C . GLY G 1 140 ? -19.338 -7.866 1.393 1.00 20.46 140 GLY G C 1
ATOM 11481 O O . GLY G 1 140 ? -19.320 -9.077 1.613 1.00 20.03 140 GLY G O 1
ATOM 11482 N N . PHE G 1 141 ? -19.005 -7.334 0.219 1.00 19.08 141 PHE G N 1
ATOM 11483 C CA . PHE G 1 141 ? -18.638 -8.137 -0.946 1.00 17.77 141 PHE G CA 1
ATOM 11484 C C . PHE G 1 141 ? -17.194 -7.841 -1.361 1.00 16.72 141 PHE G C 1
ATOM 11485 O O . PHE G 1 141 ? -16.701 -6.715 -1.193 1.00 16.16 141 PHE G O 1
ATOM 11493 N N . SER G 1 142 ? -16.528 -8.855 -1.912 1.00 15.68 142 SER G N 1
ATOM 11494 C CA . SER G 1 142 ? -15.096 -8.800 -2.195 1.00 14.96 142 SER G CA 1
ATOM 11495 C C . SER G 1 142 ? -14.797 -8.068 -3.501 1.00 14.59 142 SER G C 1
ATOM 11496 O O . SER G 1 142 ? -14.961 -8.620 -4.583 1.00 15.17 142 SER G O 1
ATOM 11499 N N . PHE G 1 143 ? -14.342 -6.826 -3.378 1.00 13.83 143 PHE G N 1
ATOM 11500 C CA . PHE G 1 143 ? -14.077 -5.941 -4.502 1.00 12.80 143 PHE G CA 1
ATOM 11501 C C . PHE G 1 143 ? -12.569 -5.869 -4.743 1.00 12.53 143 PHE G C 1
ATOM 11502 O O . PHE G 1 143 ? -11.835 -5.326 -3.916 1.00 13.01 143 PHE G O 1
ATOM 11510 N N . ILE G 1 144 ? -12.111 -6.431 -5.863 1.00 11.75 144 ILE G N 1
ATOM 11511 C CA . ILE G 1 144 ? -10.667 -6.582 -6.114 1.00 10.75 144 ILE G CA 1
ATOM 11512 C C . ILE G 1 144 ? -10.037 -5.548 -7.063 1.00 9.98 144 ILE G C 1
ATOM 11513 O O . ILE G 1 144 ? -9.018 -4.966 -6.714 1.00 10.19 144 ILE G O 1
ATOM 11518 N N . MET G 1 145 ? -10.623 -5.313 -8.239 1.00 9.45 145 MET G N 1
ATOM 11519 C CA . MET G 1 145 ? -10.100 -4.269 -9.144 1.00 9.73 145 MET G CA 1
ATOM 11520 C C . MET G 1 145 ? -11.131 -3.706 -10.108 1.00 10.25 145 MET G C 1
ATOM 11521 O O . MET G 1 145 ? -12.304 -4.057 -10.046 1.00 10.52 145 MET G O 1
ATOM 11526 N N . PHE G 1 146 ? -10.671 -2.823 -10.992 1.00 11.03 146 PHE G N 1
ATOM 11527 C CA . PHE G 1 146 ? -11.549 -2.030 -11.852 1.00 12.03 146 PHE G CA 1
ATOM 11528 C C . PHE G 1 146 ? -10.776 -1.412 -13.011 1.00 12.91 146 PHE G C 1
ATOM 11529 O O . PHE G 1 146 ? -9.626 -0.989 -12.852 1.00 12.47 146 PHE G O 1
ATOM 11537 N N . THR G 1 147 ? -11.416 -1.374 -14.179 1.00 13.88 147 THR G N 1
ATOM 11538 C CA . THR G 1 147 ? -10.870 -0.693 -15.350 1.00 14.20 147 THR G CA 1
ATOM 11539 C C . THR G 1 147 ? -11.952 0.158 -15.997 1.00 14.35 147 THR G C 1
ATOM 11540 O O . THR G 1 147 ? -13.148 -0.107 -15.846 1.00 14.67 147 THR G O 1
ATOM 11544 N N . SER G 1 148 ? -11.516 1.189 -16.706 1.00 13.98 148 SER G N 1
ATOM 11545 C CA . SER G 1 148 ? -12.412 2.020 -17.469 1.00 13.77 148 SER G CA 1
ATOM 11546 C C . SER G 1 148 ? -11.742 2.397 -18.793 1.00 13.58 148 SER G C 1
ATOM 11547 O O . SER G 1 148 ? -11.452 1.508 -19.595 1.00 13.92 148 SER G O 1
ATOM 11550 N N . ALA G 1 149 ? -11.489 3.691 -19.018 1.00 12.71 149 ALA G N 1
ATOM 11551 C CA . ALA G 1 149 ? -11.026 4.176 -20.318 1.00 11.92 149 ALA G CA 1
ATOM 11552 C C . ALA G 1 149 ? -9.594 3.784 -20.582 1.00 12.03 149 ALA G C 1
ATOM 11553 O O . ALA G 1 149 ? -8.734 3.915 -19.707 1.00 12.56 149 ALA G O 1
ATOM 11555 N N . GLY G 1 150 ? -9.334 3.322 -21.804 1.00 11.89 150 GLY G N 1
ATOM 11556 C CA . GLY G 1 150 ? -8.035 2.761 -22.173 1.00 9.75 150 GLY G CA 1
ATOM 11557 C C . GLY G 1 150 ? -7.770 1.481 -21.411 1.00 9.34 150 GLY G C 1
ATOM 11558 O O . GLY G 1 150 ? -6.632 1.011 -21.351 1.00 8.57 150 GLY G O 1
ATOM 11559 N N . SER G 1 151 ? -8.834 0.917 -20.837 1.00 8.54 151 SER G N 1
ATOM 11560 C CA . SER G 1 151 ? -8.750 -0.186 -19.875 1.00 8.42 151 SER G CA 1
ATOM 11561 C C . SER G 1 151 ? -7.689 0.039 -18.782 1.00 8.32 151 SER G C 1
ATOM 11562 O O . SER G 1 151 ? -7.096 -0.917 -18.264 1.00 8.58 151 SER G O 1
ATOM 11565 N N . GLU G 1 152 ? -7.468 1.306 -18.437 1.00 8.27 152 GLU G N 1
ATOM 11566 C CA . GLU G 1 152 ? -6.623 1.671 -17.312 1.00 10.13 152 GLU G CA 1
ATOM 11567 C C . GLU G 1 152 ? -7.371 1.536 -15.986 1.00 10.14 152 GLU G C 1
ATOM 11568 O O . GLU G 1 152 ? -8.587 1.676 -15.924 1.00 10.12 152 GLU G O 1
ATOM 11574 N N . GLY G 1 153 ? -6.633 1.258 -14.925 1.00 10.53 153 GLY G N 1
ATOM 11575 C CA . GLY G 1 153 ? -7.225 1.107 -13.613 1.00 10.80 153 GLY G CA 1
ATOM 11576 C C . GLY G 1 153 ? -6.248 0.484 -12.649 1.00 11.66 153 GLY G C 1
ATOM 11577 O O . GLY G 1 153 ? -5.051 0.344 -12.940 1.00 11.00 153 GLY G O 1
ATOM 11578 N N . THR G 1 154 ? -6.769 0.119 -11.486 1.00 12.16 154 THR G N 1
ATOM 11579 C CA . THR G 1 154 ? -5.990 -0.493 -10.421 1.00 12.75 154 THR G CA 1
ATOM 11580 C C . THR G 1 154 ? -6.991 -1.201 -9.519 1.00 12.90 154 THR G C 1
ATOM 11581 O O . THR G 1 154 ? -8.150 -1.380 -9.910 1.00 13.65 154 THR G O 1
ATOM 11585 N N . GLY G 1 155 ? -6.558 -1.620 -8.335 1.00 13.37 155 GLY G N 1
ATOM 11586 C CA . GLY G 1 155 ? -7.438 -2.341 -7.420 1.00 13.49 155 GLY G CA 1
ATOM 11587 C C . GLY G 1 155 ? -7.255 -2.020 -5.947 1.00 13.68 155 GLY G C 1
ATOM 11588 O O . GLY G 1 155 ? -6.654 -1.016 -5.570 1.00 13.53 155 GLY G O 1
ATOM 11589 N N . GLN G 1 156 ? -7.791 -2.897 -5.115 1.00 13.91 156 GLN G N 1
ATOM 11590 C CA . GLN G 1 156 ? -7.717 -2.748 -3.680 1.00 13.92 156 GLN G CA 1
ATOM 11591 C C . GLN G 1 156 ? -6.922 -3.903 -3.095 1.00 14.12 156 GLN G C 1
ATOM 11592 O O . GLN G 1 156 ? -6.872 -4.996 -3.672 1.00 14.09 156 GLN G O 1
ATOM 11598 N N . ALA G 1 157 ? -6.293 -3.645 -1.955 1.00 14.08 157 ALA G N 1
ATOM 11599 C CA . ALA G 1 157 ? -5.659 -4.685 -1.169 1.00 14.24 157 ALA G CA 1
ATOM 11600 C C . ALA G 1 157 ? -6.745 -5.512 -0.483 1.00 14.69 157 ALA G C 1
ATOM 11601 O O . ALA G 1 157 ? -7.658 -4.962 0.129 1.00 14.47 157 ALA G O 1
ATOM 11603 N N . LEU G 1 158 ? -6.647 -6.832 -0.586 1.00 15.22 158 LEU G N 1
ATOM 11604 C CA . LEU G 1 158 ? -7.611 -7.720 0.065 1.00 15.82 158 LEU G CA 1
ATOM 11605 C C . LEU G 1 158 ? -7.479 -7.734 1.597 1.00 16.18 158 LEU G C 1
ATOM 11606 O O . LEU G 1 158 ? -8.401 -8.154 2.309 1.00 16.91 158 LEU G O 1
ATOM 11611 N N . ALA G 1 159 ? -6.331 -7.284 2.091 1.00 15.93 159 ALA G N 1
ATOM 11612 C CA . ALA G 1 159 ? -6.126 -7.056 3.517 1.00 15.92 159 ALA G CA 1
ATOM 11613 C C . ALA G 1 159 ? -6.840 -5.791 4.037 1.00 15.68 159 ALA G C 1
ATOM 11614 O O . ALA G 1 159 ? -7.105 -5.669 5.236 1.00 15.13 159 ALA G O 1
ATOM 11616 N N . SER G 1 160 ? -7.150 -4.868 3.128 1.00 15.33 160 SER G N 1
ATOM 11617 C CA . SER G 1 160 ? -7.722 -3.568 3.472 1.00 15.38 160 SER G CA 1
ATOM 11618 C C . SER G 1 160 ? -9.251 -3.575 3.549 1.00 15.17 160 SER G C 1
ATOM 11619 O O . SER G 1 160 ? -9.900 -4.249 2.754 1.00 15.79 160 SER G O 1
ATOM 11622 N N . PRO G 1 161 ? -9.825 -2.809 4.504 1.00 14.58 161 PRO G N 1
ATOM 11623 C CA . PRO G 1 161 ? -11.272 -2.550 4.558 1.00 13.84 161 PRO G CA 1
ATOM 11624 C C . PRO G 1 161 ? -11.856 -2.170 3.199 1.00 12.94 161 PRO G C 1
ATOM 11625 O O . PRO G 1 161 ? -13.003 -2.512 2.913 1.00 12.73 161 PRO G O 1
ATOM 11629 N N . GLY G 1 162 ? -11.055 -1.498 2.370 1.00 11.70 162 GLY G N 1
ATOM 11630 C CA . GLY G 1 162 ? -11.489 -1.027 1.055 1.00 10.64 162 GLY G CA 1
ATOM 11631 C C . GLY G 1 162 ? -11.916 -2.097 0.062 1.00 10.48 162 GLY G C 1
ATOM 11632 O O . GLY G 1 162 ? -12.596 -1.778 -0.924 1.00 7.21 162 GLY G O 1
ATOM 11633 N N . SER G 1 163 ? -11.514 -3.348 0.325 1.00 10.90 163 SER G N 1
ATOM 11634 C CA . SER G 1 163 ? -11.804 -4.491 -0.545 1.00 12.37 163 SER G CA 1
ATOM 11635 C C . SER G 1 163 ? -13.130 -5.147 -0.178 1.00 15.24 163 SER G C 1
ATOM 11636 O O . SER G 1 163 ? -13.440 -6.257 -0.643 1.00 14.79 163 SER G O 1
ATOM 11639 N N . CYS G 1 164 ? -13.913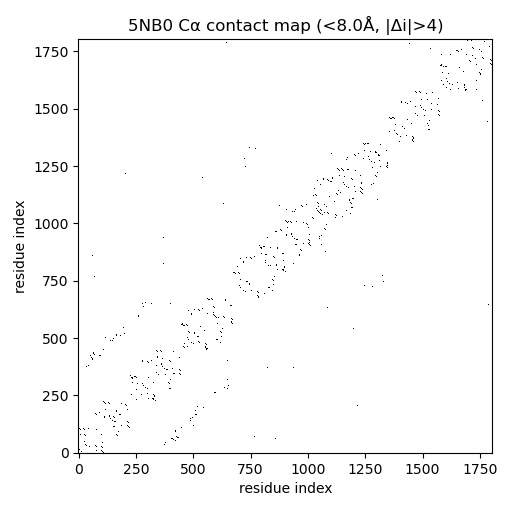 -4.459 0.654 1.00 17.87 164 CYS G N 1
ATOM 11640 C CA . CYS G 1 164 ? -15.131 -5.040 1.204 1.00 20.37 164 CYS G CA 1
ATOM 11641 C C . CYS G 1 164 ? -16.302 -4.073 1.164 1.00 21.35 164 CYS G C 1
ATOM 11642 O O . CYS G 1 164 ? -16.690 -3.507 2.185 1.00 21.29 164 CYS G O 1
ATOM 11645 N N . LEU G 1 165 ? -16.866 -3.903 -0.028 1.00 23.13 165 LEU G N 1
ATOM 11646 C CA . LEU G 1 165 ? -18.004 -3.010 -0.244 1.00 24.75 165 LEU G CA 1
ATOM 11647 C C . LEU G 1 165 ? -19.326 -3.590 0.271 1.00 25.97 165 LEU G C 1
ATOM 11648 O O . LEU G 1 165 ? -19.666 -4.748 -0.001 1.00 26.17 165 LEU G O 1
ATOM 11653 N N . GLU G 1 166 ? -20.070 -2.764 1.004 1.00 27.42 166 GLU G N 1
ATOM 11654 C CA . GLU G 1 166 ? -21.303 -3.192 1.673 1.00 28.15 166 GLU G CA 1
ATOM 11655 C C . GLU G 1 166 ? -22.451 -3.387 0.696 1.00 28.55 166 GLU G C 1
ATOM 11656 O O . GLU G 1 166 ? -23.334 -4.217 0.935 1.00 28.53 166 GLU G O 1
ATOM 11662 N N . GLU G 1 167 ? -22.427 -2.624 -0.401 1.00 28.97 167 GLU G N 1
ATOM 11663 C CA . GLU G 1 167 ? -23.457 -2.705 -1.445 1.00 29.42 167 GLU G CA 1
ATOM 11664 C C . GLU G 1 167 ? -22.861 -3.184 -2.770 1.00 29.06 167 GLU G C 1
ATOM 11665 O O . GLU G 1 167 ? -22.073 -2.471 -3.394 1.00 29.14 167 GLU G O 1
ATOM 11671 N N . PHE G 1 168 ? -23.231 -4.389 -3.195 1.00 28.81 168 PHE G N 1
ATOM 11672 C CA . PHE G 1 168 ? -22.782 -4.888 -4.490 1.00 28.67 168 PHE G CA 1
ATOM 11673 C C . PHE G 1 168 ? -23.430 -4.107 -5.624 1.00 28.63 168 PHE G C 1
ATOM 11674 O O . PHE G 1 168 ? -24.647 -3.930 -5.655 1.00 29.06 168 PHE G O 1
ATOM 11682 N N . ARG G 1 169 ? -22.602 -3.650 -6.557 1.00 28.70 169 ARG G N 1
ATOM 11683 C CA . ARG G 1 169 ? -23.071 -2.965 -7.758 1.00 29.33 169 ARG G CA 1
ATOM 11684 C C . ARG G 1 169 ? -22.222 -3.426 -8.930 1.00 29.50 169 ARG G C 1
ATOM 11685 O O . ARG G 1 169 ? -20.995 -3.391 -8.847 1.00 30.01 169 ARG G O 1
ATOM 11693 N N . ALA G 1 170 ? -22.860 -3.857 -10.017 1.00 29.53 170 ALA G N 1
ATOM 11694 C CA . ALA G 1 170 ? -22.130 -4.125 -11.258 1.00 29.01 170 ALA G CA 1
ATOM 11695 C C . ALA G 1 170 ? -21.324 -2.883 -11.687 1.00 28.66 170 ALA G C 1
ATOM 11696 O O . ALA G 1 170 ? -20.169 -2.999 -12.119 1.00 28.99 170 ALA G O 1
ATOM 11698 N N . SER G 1 171 ? -21.927 -1.705 -11.532 1.00 27.58 171 SER G N 1
ATOM 11699 C CA . SER G 1 171 ? -21.266 -0.444 -11.825 1.00 26.70 171 SER G CA 1
ATOM 11700 C C . SER G 1 171 ? -21.085 0.382 -10.550 1.00 25.95 171 SER G C 1
ATOM 11701 O O . SER G 1 171 ? -21.949 1.195 -10.208 1.00 25.24 171 SER G O 1
ATOM 11704 N N . PRO G 1 172 ? -19.955 0.177 -9.842 1.00 25.28 172 PRO G N 1
ATOM 11705 C CA . PRO G 1 172 ? -19.743 0.854 -8.569 1.00 24.31 172 PRO G CA 1
ATOM 11706 C C . PRO G 1 172 ? -19.157 2.254 -8.700 1.00 22.99 172 PRO G C 1
ATOM 11707 O O . PRO G 1 172 ? -19.051 2.949 -7.696 1.00 23.03 172 PRO G O 1
ATOM 11711 N N . PHE G 1 173 ? -18.785 2.671 -9.905 1.00 22.01 173 PHE G N 1
ATOM 11712 C CA . PHE G 1 173 ? -18.095 3.956 -10.061 1.00 21.76 173 PHE G CA 1
ATOM 11713 C C . PHE G 1 173 ? -18.487 4.738 -11.314 1.00 21.87 173 PHE G C 1
ATOM 11714 O O . PHE G 1 173 ? -18.988 4.170 -12.285 1.00 22.37 173 PHE G O 1
ATOM 11722 N N . LEU G 1 174 ? -18.247 6.044 -11.277 1.00 21.72 174 LEU G N 1
ATOM 11723 C CA . LEU G 1 174 ? -18.511 6.917 -12.411 1.00 21.91 174 LEU G CA 1
ATOM 11724 C C . LEU G 1 174 ? -17.222 7.454 -12.973 1.00 21.71 174 LEU G C 1
ATOM 11725 O O . LEU G 1 174 ? -16.292 7.750 -12.220 1.00 22.06 174 LEU G O 1
ATOM 11730 N N . GLU G 1 175 ? -17.183 7.602 -14.294 1.00 21.40 175 GLU G N 1
ATOM 11731 C CA . GLU G 1 175 ? -16.056 8.233 -14.976 1.00 21.13 175 GLU G CA 1
ATOM 11732 C C . GLU G 1 175 ? -16.317 9.723 -15.137 1.00 21.61 175 GLU G C 1
ATOM 11733 O O . GLU G 1 175 ? -17.329 10.118 -15.690 1.00 21.51 175 GLU G O 1
ATOM 11739 N N . CYS G 1 176 ? -15.385 10.535 -14.649 1.00 22.83 176 CYS G N 1
ATOM 11740 C CA . CYS G 1 176 ? -15.473 11.990 -14.723 1.00 24.10 176 CYS G CA 1
ATOM 11741 C C . CYS G 1 176 ? -14.294 12.565 -15.488 1.00 24.32 176 CYS G C 1
ATOM 11742 O O . CYS G 1 176 ? -13.220 11.960 -15.513 1.00 24.51 176 CYS G O 1
ATOM 11745 N N . HIS G 1 177 ? -14.502 13.734 -16.097 1.00 24.78 177 HIS G N 1
ATOM 11746 C CA . HIS G 1 177 ? -13.533 14.344 -17.016 1.00 24.91 177 HIS G CA 1
ATOM 11747 C C . HIS G 1 177 ? -13.183 15.779 -16.634 1.00 24.71 177 HIS G C 1
ATOM 11748 O O . HIS G 1 177 ? -13.983 16.465 -15.993 1.00 24.92 177 HIS G O 1
ATOM 11755 N N . GLY G 1 178 ? -12.009 16.240 -17.069 1.00 24.40 178 GLY G N 1
ATOM 11756 C CA . GLY G 1 178 ? -11.571 17.624 -16.859 1.00 24.52 178 GLY G CA 1
ATOM 11757 C C . GLY G 1 178 ? -12.536 18.649 -17.428 1.00 25.00 178 GLY G C 1
ATOM 11758 O O . GLY G 1 178 ? -12.782 19.688 -16.818 1.00 24.32 178 GLY G O 1
ATOM 11759 N N . ARG G 1 179 ? -13.100 18.335 -18.594 1.00 25.95 179 ARG G N 1
ATOM 11760 C CA . ARG G 1 179 ? -14.097 19.187 -19.253 1.00 26.49 179 ARG G CA 1
ATOM 11761 C C . ARG G 1 179 ? -15.380 19.341 -18.427 1.00 27.00 179 ARG G C 1
ATOM 11762 O O . ARG G 1 179 ? -16.284 20.099 -18.801 1.00 27.64 179 ARG G O 1
ATOM 11770 N N . GLY G 1 180 ? -15.453 18.615 -17.311 1.00 26.94 180 GLY G N 1
ATOM 11771 C CA . GLY G 1 180 ? -16.537 18.771 -16.350 1.00 26.73 180 GLY G CA 1
ATOM 11772 C C . GLY G 1 180 ? -17.653 17.745 -16.395 1.00 27.11 180 GLY G C 1
ATOM 11773 O O . GLY G 1 180 ? -18.565 17.799 -15.568 1.00 27.60 180 GLY G O 1
ATOM 11774 N N . THR G 1 181 ? -17.592 16.813 -17.345 1.00 26.73 181 THR G N 1
ATOM 11775 C CA . THR G 1 181 ? -18.659 15.820 -17.525 1.00 27.36 181 THR G CA 1
ATOM 11776 C C . THR G 1 181 ? -18.405 14.508 -16.763 1.00 27.16 181 THR G C 1
ATOM 11777 O O . THR G 1 181 ? -17.276 14.220 -16.370 1.00 27.12 181 THR G O 1
ATOM 11781 N N . CYS G 1 182 ? -19.464 13.735 -16.533 1.00 27.09 182 CYS G N 1
ATOM 11782 C CA . CYS G 1 182 ? -19.344 12.378 -15.990 1.00 27.36 182 CYS G CA 1
ATOM 11783 C C . CYS G 1 182 ? -20.381 11.456 -16.626 1.00 27.48 182 CYS G C 1
ATOM 11784 O O . CYS G 1 182 ? -21.447 11.904 -17.057 1.00 27.44 182 CYS G O 1
ATOM 11787 N N . ASN G 1 183 ? -20.071 10.164 -16.674 1.00 27.57 183 ASN G N 1
ATOM 11788 C CA . ASN G 1 183 ? -20.978 9.182 -17.257 1.00 27.96 183 ASN G CA 1
ATOM 11789 C C . ASN G 1 183 ? -20.503 7.767 -16.980 1.00 27.47 183 ASN G C 1
ATOM 11790 O O . ASN G 1 183 ? -19.331 7.552 -16.673 1.00 27.44 183 ASN G O 1
ATOM 11795 N N . TYR G 1 184 ? -21.423 6.808 -17.056 1.00 27.53 184 TYR G N 1
ATOM 11796 C CA . TYR G 1 184 ? -21.057 5.401 -17.146 1.00 27.37 184 TYR G CA 1
ATOM 11797 C C . TYR G 1 184 ? -20.729 5.146 -18.608 1.00 27.08 184 TYR G C 1
ATOM 11798 O O . TYR G 1 184 ? -21.328 5.768 -19.492 1.00 27.09 184 TYR G O 1
ATOM 11807 N N . TYR G 1 185 ? -19.771 4.254 -18.856 1.00 26.37 185 TYR G N 1
ATOM 11808 C CA . TYR G 1 185 ? -19.402 3.854 -20.210 1.00 26.46 185 TYR G CA 1
ATOM 11809 C C . TYR G 1 185 ? -19.382 2.335 -20.347 1.00 27.33 185 TYR G C 1
ATOM 11810 O O . TYR G 1 185 ? -19.214 1.612 -19.360 1.00 28.26 185 TYR G O 1
ATOM 11819 N N . SER G 1 186 ? -19.559 1.846 -21.569 1.00 27.76 186 SER G N 1
ATOM 11820 C CA . SER G 1 186 ? -19.575 0.407 -21.816 1.00 27.82 186 SER G CA 1
ATOM 11821 C C . SER G 1 186 ? -18.333 -0.316 -21.306 1.00 27.77 186 SER G C 1
ATOM 11822 O O . SER G 1 186 ? -18.432 -1.423 -20.789 1.00 28.37 186 SER G O 1
ATOM 11825 N N . ASN G 1 187 ? -17.169 0.307 -21.446 1.00 27.69 187 ASN G N 1
ATOM 11826 C CA . ASN G 1 187 ? -15.931 -0.339 -21.015 1.00 27.41 187 ASN G CA 1
ATOM 11827 C C . ASN G 1 187 ? -15.585 -0.187 -19.531 1.00 27.04 187 ASN G C 1
ATOM 11828 O O . ASN G 1 187 ? -14.512 -0.618 -19.096 1.00 27.32 187 ASN G O 1
ATOM 11833 N N . SER G 1 188 ? -16.493 0.407 -18.757 1.00 26.42 188 SER G N 1
ATOM 11834 C CA . SER G 1 188 ? -16.336 0.468 -17.302 1.00 25.77 188 SER G CA 1
ATOM 11835 C C . SER G 1 188 ? -16.580 -0.904 -16.685 1.00 25.16 188 SER G C 1
ATOM 11836 O O . SER G 1 188 ? -17.686 -1.455 -16.764 1.00 25.12 188 SER G O 1
ATOM 11839 N N . TYR G 1 189 ? -15.541 -1.458 -16.078 1.00 24.45 189 TYR G N 1
ATOM 11840 C CA . TYR G 1 189 ? -15.619 -2.806 -15.519 1.00 24.13 189 TYR G CA 1
ATOM 11841 C C . TYR G 1 189 ? -15.319 -2.837 -14.030 1.00 22.91 189 TYR G C 1
ATOM 11842 O O . TYR G 1 189 ? -14.457 -2.104 -13.553 1.00 23.28 189 TYR G O 1
ATOM 11851 N N . SER G 1 190 ? -16.034 -3.696 -13.312 1.00 21.60 190 SER G N 1
ATOM 11852 C CA . SER G 1 190 ? -15.738 -3.990 -11.914 1.00 20.81 190 SER G CA 1
ATOM 11853 C C . SER G 1 190 ? -15.297 -5.441 -11.761 1.00 20.27 190 SER G C 1
ATOM 11854 O O . SER G 1 190 ? -15.858 -6.341 -12.386 1.00 20.12 190 SER G O 1
ATOM 11857 N N . PHE G 1 191 ? -14.291 -5.665 -10.927 1.00 19.74 191 PHE G N 1
ATOM 11858 C CA . PHE G 1 191 ? -13.785 -7.011 -10.707 1.00 19.75 191 PHE G CA 1
ATOM 11859 C C . PHE G 1 191 ? -13.966 -7.422 -9.253 1.00 19.67 191 PHE G C 1
ATOM 11860 O O . PHE G 1 191 ? -13.616 -6.671 -8.339 1.00 19.49 191 PHE G O 1
ATOM 11868 N N . TRP G 1 192 ? -14.500 -8.622 -9.052 1.00 19.46 192 TRP G N 1
ATOM 11869 C CA . TRP G 1 192 ? -14.805 -9.123 -7.723 1.00 19.93 192 TRP G CA 1
ATOM 11870 C C . TRP G 1 192 ? -14.246 -10.536 -7.540 1.00 20.88 192 TRP G C 1
ATOM 11871 O O . TRP G 1 192 ? -14.175 -11.307 -8.502 1.00 20.96 192 TRP G O 1
ATOM 11882 N N . LEU G 1 193 ? -13.858 -10.880 -6.312 1.00 22.03 193 LEU G N 1
ATOM 11883 C CA . LEU G 1 193 ? -13.451 -12.251 -6.012 1.00 23.28 193 LEU G CA 1
ATOM 11884 C C . LEU G 1 193 ? -14.648 -13.154 -6.189 1.00 24.43 193 LEU G C 1
ATOM 11885 O O . LEU G 1 193 ? -15.769 -12.778 -5.846 1.00 24.61 193 LEU G O 1
ATOM 11890 N N . ALA G 1 194 ? -14.414 -14.344 -6.728 1.00 26.05 194 ALA G N 1
ATOM 11891 C CA . ALA G 1 194 ? -15.509 -15.243 -7.092 1.00 27.78 194 ALA G CA 1
ATOM 11892 C C . ALA G 1 194 ? -15.897 -16.224 -5.981 1.00 29.37 194 ALA G C 1
ATOM 11893 O O . ALA G 1 194 ? -15.040 -16.742 -5.258 1.00 29.70 194 ALA G O 1
ATOM 11895 N N . SER G 1 195 ? -17.203 -16.459 -5.851 1.00 31.11 195 SER G N 1
ATOM 11896 C CA . SER G 1 195 ? -17.732 -17.491 -4.971 1.00 32.56 195 SER G CA 1
ATOM 11897 C C . SER G 1 195 ? -17.467 -18.869 -5.591 1.00 33.78 195 SER G C 1
ATOM 11898 O O . SER G 1 195 ? -17.859 -19.135 -6.730 1.00 33.81 195 SER G O 1
ATOM 11901 N N . LEU G 1 196 ? -16.795 -19.736 -4.838 1.00 35.43 196 LEU G N 1
ATOM 11902 C CA . LEU G 1 196 ? -16.360 -21.042 -5.342 1.00 37.20 196 LEU G CA 1
ATOM 11903 C C . LEU G 1 196 ? -17.001 -22.211 -4.595 1.00 38.57 196 LEU G C 1
ATOM 11904 O O . LEU G 1 196 ? -17.297 -22.115 -3.396 1.00 38.27 196 LEU G O 1
ATOM 11909 N N . ASN G 1 197 ? -17.205 -23.312 -5.313 1.00 40.61 197 ASN G N 1
ATOM 11910 C CA . ASN G 1 197 ? -17.689 -24.548 -4.713 1.00 42.65 197 ASN G CA 1
ATOM 11911 C C . ASN G 1 197 ? -16.608 -25.219 -3.864 1.00 44.08 197 ASN G C 1
ATOM 11912 O O . ASN G 1 197 ? -15.564 -25.632 -4.387 1.00 44.29 197 ASN G O 1
ATOM 11917 N N . PRO G 1 198 ? -16.855 -25.322 -2.543 1.00 44.95 198 PRO G N 1
ATOM 11918 C CA . PRO G 1 198 ? -15.877 -25.839 -1.579 1.00 45.21 198 PRO G CA 1
ATOM 11919 C C . PRO G 1 198 ? -15.356 -27.228 -1.945 1.00 45.29 198 PRO G C 1
ATOM 11920 O O . PRO G 1 198 ? -14.254 -27.600 -1.543 1.00 45.49 198 PRO G O 1
ATOM 11924 N N . GLU G 1 199 ? -16.155 -27.968 -2.707 1.00 45.07 199 GLU G N 1
ATOM 11925 C CA . GLU G 1 199 ? -15.804 -29.301 -3.194 1.00 45.04 199 GLU G CA 1
ATOM 11926 C C . GLU G 1 199 ? -14.792 -29.254 -4.346 1.00 44.80 199 GLU G C 1
ATOM 11927 O O . GLU G 1 199 ? -13.883 -30.094 -4.419 1.00 44.68 199 GLU G O 1
ATOM 11933 N N . ARG G 1 200 ? -14.958 -28.265 -5.219 1.00 43.94 200 ARG G N 1
ATOM 11934 C CA . ARG G 1 200 ? -14.118 -28.097 -6.400 1.00 43.18 200 ARG G CA 1
ATOM 11935 C C . ARG G 1 200 ? -12.846 -27.273 -6.200 1.00 42.63 200 ARG G C 1
ATOM 11936 O O . ARG G 1 200 ? -12.807 -26.097 -6.537 1.00 42.77 200 ARG G O 1
ATOM 11944 N N . MET G 1 201 ? -11.798 -27.895 -5.677 1.00 42.04 201 MET G N 1
ATOM 11945 C CA . MET G 1 201 ? -10.481 -27.254 -5.684 1.00 41.45 201 MET G CA 1
ATOM 11946 C C . MET G 1 201 ? -9.525 -28.035 -6.579 1.00 40.97 201 MET G C 1
ATOM 11947 O O . MET G 1 201 ? -9.513 -29.273 -6.565 1.00 40.97 201 MET G O 1
ATOM 11952 N N . PHE G 1 202 ? -8.728 -27.293 -7.351 1.00 40.12 202 PHE G N 1
ATOM 11953 C CA . PHE G 1 202 ? -7.803 -27.860 -8.347 1.00 39.48 202 PHE G CA 1
ATOM 11954 C C . PHE G 1 202 ? -8.541 -28.548 -9.493 1.00 38.92 202 PHE G C 1
ATOM 11955 O O . PHE G 1 202 ? -7.956 -29.338 -10.228 1.00 38.69 202 PHE G O 1
ATOM 11963 N N . ARG G 1 203 ? -9.819 -28.232 -9.639 1.00 37.93 203 ARG G N 1
ATOM 11964 C CA . ARG G 1 203 ? -10.603 -28.695 -10.766 1.00 36.93 203 ARG G CA 1
ATOM 11965 C C . ARG G 1 203 ? -10.599 -27.505 -11.700 1.00 35.74 203 ARG G C 1
ATOM 11966 O O . ARG G 1 203 ? -10.214 -26.439 -11.284 1.00 35.50 203 ARG G O 1
ATOM 11974 N N . LYS G 1 204 ? -11.020 -27.687 -12.943 1.00 34.88 204 LYS G N 1
ATOM 11975 C CA . LYS G 1 204 ? -11.182 -26.578 -13.884 1.00 33.92 204 LYS G CA 1
ATOM 11976 C C . LYS G 1 204 ? -12.255 -25.601 -13.427 1.00 32.80 204 LYS G C 1
ATOM 11977 O O . LYS G 1 204 ? -13.217 -26.002 -12.815 1.00 32.89 204 LYS G O 1
ATOM 11983 N N . PRO G 1 205 ? -12.104 -24.307 -13.727 1.00 31.56 205 PRO G N 1
ATOM 11984 C CA . PRO G 1 205 ? -13.239 -23.429 -13.439 1.00 30.81 205 PRO G CA 1
ATOM 11985 C C . PRO G 1 205 ? -14.341 -23.664 -14.450 1.00 30.30 205 PRO G C 1
ATOM 11986 O O . PRO G 1 205 ? -14.051 -23.966 -15.608 1.00 30.71 205 PRO G O 1
ATOM 11990 N N . ILE G 1 206 ? -15.586 -23.551 -13.998 1.00 29.38 206 ILE G N 1
ATOM 11991 C CA . ILE G 1 206 ? -16.747 -23.678 -14.870 1.00 28.25 206 ILE G CA 1
ATOM 11992 C C . ILE G 1 206 ? -17.166 -22.287 -15.329 1.00 27.57 206 ILE G C 1
ATOM 11993 O O . ILE G 1 206 ? -17.664 -21.496 -14.525 1.00 27.58 206 ILE G O 1
ATOM 11998 N N . PRO G 1 207 ? -16.966 -21.983 -16.625 1.00 26.95 207 PRO G N 1
ATOM 11999 C CA . PRO G 1 207 ? -17.437 -20.709 -17.176 1.00 26.48 207 PRO G CA 1
ATOM 12000 C C . PRO G 1 207 ? -18.899 -20.440 -16.821 1.00 26.17 207 PRO G C 1
ATOM 12001 O O . PRO G 1 207 ? -19.739 -21.338 -16.903 1.00 26.21 207 PRO G O 1
ATOM 12005 N N . SER G 1 208 ? -19.180 -19.209 -16.410 1.00 25.40 208 SER G N 1
ATOM 12006 C CA . SER G 1 208 ? -20.498 -18.842 -15.944 1.00 25.42 208 SER G CA 1
ATOM 12007 C C . SER G 1 208 ? -20.831 -17.407 -16.347 1.00 25.74 208 SER G C 1
ATOM 12008 O O . SER G 1 208 ? -20.004 -16.501 -16.197 1.00 24.81 208 SER G O 1
ATOM 12011 N N . THR G 1 209 ? -22.041 -17.225 -16.876 1.00 26.07 209 THR G N 1
ATOM 12012 C CA . THR G 1 209 ? -22.558 -15.916 -17.267 1.00 26.47 209 THR G CA 1
ATOM 12013 C C . THR G 1 209 ? -23.922 -15.702 -16.603 1.00 27.51 209 THR G C 1
ATOM 12014 O O . THR G 1 209 ? -24.885 -16.427 -16.882 1.00 27.43 209 THR G O 1
ATOM 12018 N N . VAL G 1 210 ? -23.991 -14.716 -15.711 1.00 28.30 210 VAL G N 1
ATOM 12019 C CA . VAL G 1 210 ? -25.237 -14.408 -14.987 1.00 29.21 210 VAL G CA 1
ATOM 12020 C C . VAL G 1 210 ? -25.725 -12.970 -15.227 1.00 29.21 210 VAL G C 1
ATOM 12021 O O . VAL G 1 210 ? -24.942 -12.068 -15.516 1.00 28.04 210 VAL G O 1
ATOM 12025 N N . LYS G 1 211 ? -27.030 -12.772 -15.089 1.00 30.32 211 LYS G N 1
ATOM 12026 C CA . LYS G 1 211 ? -27.655 -11.491 -15.386 1.00 30.95 211 LYS G CA 1
ATOM 12027 C C . LYS G 1 211 ? -28.305 -10.906 -14.140 1.00 31.41 211 LYS G C 1
ATOM 12028 O O . LYS G 1 211 ? -28.267 -11.520 -13.069 1.00 31.76 211 LYS G O 1
ATOM 12034 N N . ALA G 1 212 ? -28.896 -9.720 -14.284 1.00 31.96 212 ALA G N 1
ATOM 12035 C CA . ALA G 1 212 ? -29.590 -9.048 -13.187 1.00 32.72 212 ALA G CA 1
ATOM 12036 C C . ALA G 1 212 ? -30.501 -10.004 -12.406 1.00 33.59 212 ALA G C 1
ATOM 12037 O O . ALA G 1 212 ? -31.203 -10.832 -12.998 1.00 33.23 212 ALA G O 1
ATOM 12039 N N . GLY G 1 213 ? -30.456 -9.895 -11.077 1.00 34.65 213 GLY G N 1
ATOM 12040 C CA . GLY G 1 213 ? -31.300 -10.692 -10.192 1.00 35.75 213 GLY G CA 1
ATOM 12041 C C . GLY G 1 213 ? -30.605 -11.852 -9.501 1.00 36.71 213 GLY G C 1
ATOM 12042 O O . GLY G 1 213 ? -31.068 -12.319 -8.461 1.00 37.33 213 GLY G O 1
ATOM 12043 N N . GLU G 1 214 ? -29.499 -12.330 -10.070 1.00 37.66 214 GLU G N 1
ATOM 12044 C CA . GLU G 1 214 ? -28.795 -13.506 -9.526 1.00 38.11 214 GLU G CA 1
ATOM 12045 C C . GLU G 1 214 ? -27.283 -13.296 -9.382 1.00 37.46 214 GLU G C 1
ATOM 12046 O O . GLU G 1 214 ? -26.540 -14.240 -9.114 1.00 37.23 214 GLU G O 1
ATOM 12052 N N . LEU G 1 215 ? -26.853 -12.044 -9.536 1.00 37.40 215 LEU G N 1
ATOM 12053 C CA . LEU G 1 215 ? -25.436 -11.671 -9.539 1.00 36.95 215 LEU G CA 1
ATOM 12054 C C . LEU G 1 215 ? -24.747 -11.872 -8.192 1.00 36.86 215 LEU G C 1
ATOM 12055 O O . LEU G 1 215 ? -23.649 -12.427 -8.127 1.00 36.38 215 LEU G O 1
ATOM 12060 N N . GLU G 1 216 ? -25.398 -11.405 -7.129 1.00 37.07 216 GLU G N 1
ATOM 12061 C CA . GLU G 1 216 ? -24.855 -11.482 -5.776 1.00 37.21 216 GLU G CA 1
ATOM 12062 C C . GLU G 1 216 ? -24.707 -12.903 -5.234 1.00 37.29 216 GLU G C 1
ATOM 12063 O O . GLU G 1 216 ? -24.207 -13.092 -4.127 1.00 37.86 216 GLU G O 1
ATOM 12069 N N . LYS G 1 217 ? -25.134 -13.894 -6.014 1.00 37.16 217 LYS G N 1
ATOM 12070 C CA . LYS G 1 217 ? -24.948 -15.307 -5.662 1.00 36.56 217 LYS G CA 1
ATOM 12071 C C . LYS G 1 217 ? -23.534 -15.810 -5.958 1.00 35.54 217 LYS G C 1
ATOM 12072 O O . LYS G 1 217 ? -23.036 -16.695 -5.264 1.00 36.15 217 LYS G O 1
ATOM 12078 N N . ILE G 1 218 ? -22.888 -15.182 -6.935 1.00 33.95 218 ILE G N 1
ATOM 12079 C CA . ILE G 1 218 ? -21.610 -15.601 -7.487 1.00 31.88 218 ILE G CA 1
ATOM 12080 C C . ILE G 1 218 ? -20.427 -14.887 -6.850 1.00 30.45 218 ILE G C 1
ATOM 12081 O O . ILE G 1 218 ? -19.279 -15.187 -7.137 1.00 29.70 218 ILE G O 1
ATOM 12086 N N . ILE G 1 219 ? -20.728 -13.959 -5.960 1.00 28.84 219 ILE G N 1
ATOM 12087 C CA . ILE G 1 219 ? -19.733 -13.055 -5.391 1.00 27.21 219 ILE G CA 1
ATOM 12088 C C . ILE G 1 219 ? -19.218 -13.555 -4.047 1.00 26.98 219 ILE G C 1
ATOM 12089 O O . ILE G 1 219 ? -20.000 -13.977 -3.189 1.00 26.34 219 ILE G O 1
ATOM 12094 N N . SER G 1 220 ? -17.897 -13.504 -3.882 1.00 26.91 220 SER G N 1
ATOM 12095 C CA . SER G 1 220 ? -17.254 -13.813 -2.607 1.00 27.32 220 SER G CA 1
ATOM 12096 C C . SER G 1 220 ? -17.617 -12.791 -1.529 1.00 27.23 220 SER G C 1
ATOM 12097 O O . SER G 1 220 ? -17.729 -11.589 -1.808 1.00 26.40 220 SER G O 1
ATOM 12100 N N . ARG G 1 221 ? -17.798 -13.279 -0.304 1.00 27.61 221 ARG G N 1
ATOM 12101 C CA . ARG G 1 221 ? -18.227 -12.432 0.802 1.00 27.74 221 ARG G CA 1
ATOM 12102 C C . ARG G 1 221 ? -17.070 -12.080 1.722 1.00 27.72 221 ARG G C 1
ATOM 12103 O O . ARG G 1 221 ? -16.022 -12.736 1.703 1.00 27.55 221 ARG G O 1
ATOM 12111 N N . CYS G 1 222 ? -17.261 -11.027 2.510 1.00 28.18 222 CYS G N 1
ATOM 12112 C CA . CYS G 1 222 ? -16.188 -10.473 3.333 1.00 28.81 222 CYS G CA 1
ATOM 12113 C C . CYS G 1 222 ? -16.681 -9.785 4.607 1.00 29.78 222 CYS G C 1
ATOM 12114 O O . CYS G 1 222 ? -17.823 -9.309 4.679 1.00 30.05 222 CYS G O 1
ATOM 12117 N N . GLN G 1 223 ? -15.802 -9.736 5.606 1.00 30.85 223 GLN G N 1
ATOM 12118 C CA . GLN G 1 223 ? -16.025 -8.947 6.814 1.00 31.43 223 GLN G CA 1
ATOM 12119 C C . GLN G 1 223 ? -14.830 -8.063 7.113 1.00 31.15 223 GLN G C 1
ATOM 12120 O O . GLN G 1 223 ? -13.685 -8.445 6.859 1.00 31.13 223 GLN G O 1
ATOM 12126 N N . VAL G 1 224 ? -15.112 -6.877 7.640 1.00 31.32 224 VAL G N 1
ATOM 12127 C CA . VAL G 1 224 ? -14.080 -5.991 8.161 1.00 31.32 224 VAL G CA 1
ATOM 12128 C C . VAL G 1 224 ? -14.061 -6.142 9.680 1.00 31.71 224 VAL G C 1
ATOM 12129 O O . VAL G 1 224 ? -15.092 -6.014 10.337 1.00 32.46 224 VAL G O 1
ATOM 12133 N N . CYS G 1 225 ? -12.891 -6.443 10.230 1.00 32.04 225 CYS G N 1
ATOM 12134 C CA . CYS G 1 225 ? -12.764 -6.719 11.658 1.00 32.70 225 CYS G CA 1
ATOM 12135 C C . CYS G 1 225 ? -11.713 -5.839 12.330 1.00 33.18 225 CYS G C 1
ATOM 12136 O O . CYS G 1 225 ? -10.732 -5.444 11.703 1.00 32.63 225 CYS G O 1
ATOM 12139 N N . MET G 1 226 ? -11.939 -5.533 13.607 1.00 34.11 226 MET G N 1
ATOM 12140 C CA . MET G 1 226 ? -10.996 -4.763 14.410 1.00 34.67 226 MET G CA 1
ATOM 12141 C C . MET G 1 226 ? -10.584 -5.563 15.639 1.00 34.75 226 MET G C 1
ATOM 12142 O O . MET G 1 226 ? -11.408 -6.254 16.245 1.00 35.18 226 MET G O 1
ATOM 12147 N N . LYS G 1 227 ? -9.307 -5.458 16.000 1.00 33.85 227 LYS G N 1
ATOM 12148 C CA . LYS G 1 227 ? -8.754 -6.162 17.152 1.00 33.33 227 LYS G CA 1
ATOM 12149 C C . LYS G 1 227 ? -9.338 -5.671 18.483 1.00 33.10 227 LYS G C 1
ATOM 12150 O O . LYS G 1 227 ? -9.488 -4.461 18.703 1.00 32.73 227 LYS G O 1
ATOM 12156 N N . LYS G 1 228 ? -9.665 -6.632 19.351 1.00 32.98 228 LYS G N 1
ATOM 12157 C CA . LYS G 1 228 ? -10.071 -6.370 20.733 1.00 32.94 228 LYS G CA 1
ATOM 12158 C C . LYS G 1 228 ? -8.885 -6.571 21.671 1.00 32.52 228 LYS G C 1
ATOM 12159 O O . LYS G 1 228 ? -8.371 -5.614 22.246 1.00 32.24 228 LYS G O 1
ATOM 12161 N N . ARG H 1 4 ? -4.733 -6.567 -64.523 1.00 41.63 4 ARG H N 1
ATOM 12162 C CA . ARG H 1 4 ? -3.383 -5.917 -64.498 1.00 41.43 4 ARG H CA 1
ATOM 12163 C C . ARG H 1 4 ? -2.588 -6.168 -63.196 1.00 40.75 4 ARG H C 1
ATOM 12164 O O . ARG H 1 4 ? -1.369 -5.953 -63.159 1.00 40.77 4 ARG H O 1
ATOM 12166 N N . GLY H 1 5 ? -3.277 -6.616 -62.141 1.00 39.60 5 GLY H N 1
ATOM 12167 C CA . GLY H 1 5 ? -2.616 -7.020 -60.892 1.00 37.76 5 GLY H CA 1
ATOM 12168 C C . GLY H 1 5 ? -3.034 -6.311 -59.616 1.00 36.35 5 GLY H C 1
ATOM 12169 O O . GLY H 1 5 ? -2.414 -6.505 -58.566 1.00 36.48 5 GLY H O 1
ATOM 12170 N N . PHE H 1 6 ? -4.081 -5.493 -59.696 1.00 34.99 6 PHE H N 1
ATOM 12171 C CA . PHE H 1 6 ? -4.561 -4.737 -58.541 1.00 33.87 6 PHE H CA 1
ATOM 12172 C C . PHE H 1 6 ? -5.639 -5.502 -57.793 1.00 32.83 6 PHE H C 1
ATOM 12173 O O . PHE H 1 6 ? -6.789 -5.569 -58.223 1.00 33.11 6 PHE H O 1
ATOM 12181 N N . VAL H 1 7 ? -5.237 -6.087 -56.668 1.00 31.84 7 VAL H N 1
ATOM 12182 C CA . VAL H 1 7 ? -6.100 -6.950 -55.861 1.00 30.31 7 VAL H CA 1
ATOM 12183 C C . VAL H 1 7 ? -6.764 -6.169 -54.728 1.00 29.47 7 VAL H C 1
ATOM 12184 O O . VAL H 1 7 ? -6.115 -5.371 -54.048 1.00 29.28 7 VAL H O 1
ATOM 12188 N N . PHE H 1 8 ? -8.065 -6.396 -54.545 1.00 28.59 8 PHE H N 1
ATOM 12189 C CA . PHE H 1 8 ? -8.802 -5.842 -53.406 1.00 27.66 8 PHE H CA 1
ATOM 12190 C C . PHE H 1 8 ? -9.804 -6.856 -52.860 1.00 26.72 8 PHE H C 1
ATOM 12191 O O . PHE H 1 8 ? -9.935 -7.960 -53.401 1.00 26.55 8 PHE H O 1
ATOM 12199 N N . THR H 1 9 ? -10.502 -6.476 -51.791 1.00 25.35 9 THR H N 1
ATOM 12200 C CA . THR H 1 9 ? -11.466 -7.363 -51.139 1.00 23.93 9 THR H CA 1
ATOM 12201 C C . THR H 1 9 ? -12.804 -6.662 -50.924 1.00 23.13 9 THR H C 1
ATOM 12202 O O . THR H 1 9 ? -12.856 -5.459 -50.675 1.00 22.58 9 THR H O 1
ATOM 12206 N N . ARG H 1 10 ? -13.880 -7.429 -51.048 1.00 22.48 10 ARG H N 1
ATOM 12207 C CA . ARG H 1 10 ? -15.206 -6.984 -50.651 1.00 21.97 10 ARG H CA 1
ATOM 12208 C C . ARG H 1 10 ? -15.696 -7.881 -49.518 1.00 21.66 10 ARG H C 1
ATOM 12209 O O . ARG H 1 10 ? -15.377 -9.071 -49.477 1.00 20.93 10 ARG H O 1
ATOM 12217 N N . HIS H 1 11 ? -16.462 -7.291 -48.600 1.00 21.31 11 HIS H N 1
ATOM 12218 C CA . HIS H 1 11 ? -16.975 -8.001 -47.428 1.00 20.89 11 HIS H CA 1
ATOM 12219 C C . HIS H 1 11 ? -18.492 -7.933 -47.405 1.00 21.58 11 HIS H C 1
ATOM 12220 O O . HIS H 1 11 ? -19.088 -6.858 -47.546 1.00 21.60 11 HIS H O 1
ATOM 12227 N N . SER H 1 12 ? -19.118 -9.088 -47.225 1.00 22.76 12 SER H N 1
ATOM 12228 C CA . SER H 1 12 ? -20.567 -9.168 -47.265 1.00 23.71 12 SER H CA 1
ATOM 12229 C C . SER H 1 12 ? -21.204 -8.707 -45.957 1.00 23.89 12 SER H C 1
ATOM 12230 O O . SER H 1 12 ? -22.286 -8.103 -45.977 1.00 24.04 12 SER H O 1
ATOM 12233 N N . GLN H 1 13 ? -20.519 -8.990 -44.841 1.00 23.83 13 GLN H N 1
ATOM 12234 C CA . GLN H 1 13 ? -21.009 -8.719 -43.473 1.00 23.86 13 GLN H CA 1
ATOM 12235 C C . GLN H 1 13 ? -22.275 -9.534 -43.185 1.00 25.24 13 GLN H C 1
ATOM 12236 O O . GLN H 1 13 ? -23.095 -9.178 -42.310 1.00 25.43 13 GLN H O 1
ATOM 12242 N N . THR H 1 14 ? -22.416 -10.619 -43.952 1.00 25.57 14 THR H N 1
ATOM 12243 C CA . THR H 1 14 ? -23.493 -11.591 -43.828 1.00 26.12 14 THR H CA 1
ATOM 12244 C C . THR H 1 14 ? -22.869 -12.952 -44.117 1.00 26.56 14 THR H C 1
ATOM 12245 O O . THR H 1 14 ? -21.680 -13.031 -44.435 1.00 26.31 14 THR H O 1
ATOM 12249 N N . THR H 1 15 ? -23.673 -14.013 -44.018 1.00 26.89 15 THR H N 1
ATOM 12250 C CA . THR H 1 15 ? -23.215 -15.367 -44.330 1.00 26.92 15 THR H CA 1
ATOM 12251 C C . THR H 1 15 ? -23.092 -15.616 -45.837 1.00 26.99 15 THR H C 1
ATOM 12252 O O . THR H 1 15 ? -22.594 -16.665 -46.258 1.00 26.90 15 THR H O 1
ATOM 12256 N N . ALA H 1 16 ? -23.534 -14.648 -46.638 1.00 27.07 16 ALA H N 1
ATOM 12257 C CA . ALA H 1 16 ? -23.500 -14.752 -48.094 1.00 27.42 16 ALA H CA 1
ATOM 12258 C C . ALA H 1 16 ? -22.133 -14.380 -48.667 1.00 27.74 16 ALA H C 1
ATOM 12259 O O . ALA H 1 16 ? -21.576 -13.337 -48.328 1.00 27.97 16 ALA H O 1
ATOM 12261 N N . ILE H 1 17 ? -21.591 -15.233 -49.534 1.00 28.23 17 ILE H N 1
ATOM 12262 C CA . ILE H 1 17 ? -20.364 -14.901 -50.269 1.00 28.66 17 ILE H CA 1
ATOM 12263 C C . ILE H 1 17 ? -20.623 -13.740 -51.256 1.00 29.58 17 ILE H C 1
ATOM 12264 O O . ILE H 1 17 ? -21.472 -13.848 -52.146 1.00 29.76 17 ILE H O 1
ATOM 12269 N N . PRO H 1 18 ? -19.903 -12.616 -51.088 1.00 30.10 18 PRO H N 1
ATOM 12270 C CA . PRO H 1 18 ? -20.194 -11.425 -51.895 1.00 30.54 18 PRO H CA 1
ATOM 12271 C C . PRO H 1 18 ? -19.743 -11.537 -53.350 1.00 31.48 18 PRO H C 1
ATOM 12272 O O . PRO H 1 18 ? -18.944 -12.413 -53.696 1.00 31.22 18 PRO H O 1
ATOM 12276 N N . SER H 1 19 ? -20.263 -10.645 -54.191 1.00 32.73 19 SER H N 1
ATOM 12277 C CA . SER H 1 19 ? -19.909 -10.606 -55.601 1.00 33.36 19 SER H CA 1
ATOM 12278 C C . SER H 1 19 ? -18.866 -9.535 -55.844 1.00 33.38 19 SER H C 1
ATOM 12279 O O . SER H 1 19 ? -18.915 -8.465 -55.244 1.00 33.13 19 SER H O 1
ATOM 12282 N N . CYS H 1 20 ? -17.923 -9.843 -56.726 1.00 33.72 20 CYS H N 1
ATOM 12283 C CA . CYS H 1 20 ? -16.980 -8.865 -57.236 1.00 34.32 20 CYS H CA 1
ATOM 12284 C C . CYS H 1 20 ? -17.715 -7.835 -58.093 1.00 34.70 20 CYS H C 1
ATOM 12285 O O . CYS H 1 20 ? -18.598 -8.203 -58.873 1.00 34.94 20 CYS H O 1
ATOM 12288 N N . PRO H 1 21 ? -17.359 -6.540 -57.952 1.00 35.02 21 PRO H N 1
ATOM 12289 C CA . PRO H 1 21 ? -18.027 -5.477 -58.702 1.00 35.41 21 PRO H CA 1
ATOM 12290 C C . PRO H 1 21 ? -17.755 -5.550 -60.199 1.00 35.68 21 PRO H C 1
ATOM 12291 O O . PRO H 1 21 ? -16.868 -6.291 -60.643 1.00 35.86 21 PRO H O 1
ATOM 12295 N N . GLU H 1 22 ? -18.512 -4.749 -60.946 1.00 35.60 22 GLU H N 1
ATOM 12296 C CA . GLU H 1 22 ? -18.459 -4.674 -62.407 1.00 35.43 22 GLU H CA 1
ATOM 12297 C C . GLU H 1 22 ? -17.050 -4.475 -62.976 1.00 34.80 22 GLU H C 1
ATOM 12298 O O . GLU H 1 22 ? -16.408 -3.451 -62.729 1.00 34.47 22 GLU H O 1
ATOM 12304 N N . GLY H 1 23 ? -16.586 -5.454 -63.749 1.00 34.44 23 GLY H N 1
ATOM 12305 C CA . GLY H 1 23 ? -15.289 -5.361 -64.411 1.00 33.71 23 GLY H CA 1
ATOM 12306 C C . GLY H 1 23 ? -14.138 -6.025 -63.681 1.00 33.39 23 GLY H C 1
ATOM 12307 O O . GLY H 1 23 ? -12.996 -5.945 -64.137 1.00 33.74 23 GLY H O 1
ATOM 12308 N N . THR H 1 24 ? -14.431 -6.677 -62.555 1.00 32.89 24 THR H N 1
ATOM 12309 C CA . THR H 1 24 ? -13.406 -7.342 -61.738 1.00 31.93 24 THR H CA 1
ATOM 12310 C C . THR H 1 24 ? -13.654 -8.840 -61.650 1.00 31.33 24 THR H C 1
ATOM 12311 O O . THR H 1 24 ? -14.793 -9.282 -61.777 1.00 32.32 24 THR H O 1
ATOM 12315 N N . VAL H 1 25 ? -12.586 -9.611 -61.434 1.00 30.12 25 VAL H N 1
ATOM 12316 C CA . VAL H 1 25 ? -12.663 -11.082 -61.393 1.00 28.83 25 VAL H CA 1
ATOM 12317 C C . VAL H 1 25 ? -12.315 -11.676 -60.013 1.00 28.07 25 VAL H C 1
ATOM 12318 O O . VAL H 1 25 ? -11.361 -11.239 -59.365 1.00 26.93 25 VAL H O 1
ATOM 12322 N N . PRO H 1 26 ? -13.091 -12.682 -59.564 1.00 27.99 26 PRO H N 1
ATOM 12323 C CA . PRO H 1 26 ? -12.825 -13.350 -58.282 1.00 27.84 26 PRO H CA 1
ATOM 12324 C C . PRO H 1 26 ? -11.561 -14.203 -58.306 1.00 27.55 26 PRO H C 1
ATOM 12325 O O . PRO H 1 26 ? -11.314 -14.915 -59.276 1.00 27.79 26 PRO H O 1
ATOM 12329 N N . LEU H 1 27 ? -10.765 -14.124 -57.245 1.00 26.92 27 LEU H N 1
ATOM 12330 C CA . LEU H 1 27 ? -9.602 -14.988 -57.109 1.00 26.66 27 LEU H CA 1
ATOM 12331 C C . LEU H 1 27 ? -9.939 -16.156 -56.191 1.00 26.52 27 LEU H C 1
ATOM 12332 O O . LEU H 1 27 ? -9.715 -17.318 -56.544 1.00 26.42 27 LEU H O 1
ATOM 12337 N N . TYR H 1 28 ? -10.485 -15.833 -55.019 1.00 26.07 28 TYR H N 1
ATOM 12338 C CA . TYR H 1 28 ? -11.007 -16.821 -54.074 1.00 25.69 28 TYR H CA 1
ATOM 12339 C C . TYR H 1 28 ? -11.913 -16.130 -53.050 1.00 25.29 28 TYR H C 1
ATOM 12340 O O . TYR H 1 28 ? -12.020 -14.894 -53.027 1.00 24.72 28 TYR H O 1
ATOM 12349 N N . SER H 1 29 ? -12.555 -16.935 -52.208 1.00 24.80 29 SER H N 1
ATOM 12350 C CA . SER H 1 29 ? -13.410 -16.421 -51.153 1.00 24.58 29 SER H CA 1
ATOM 12351 C C . SER H 1 29 ? -12.986 -16.974 -49.800 1.00 24.26 29 SER H C 1
ATOM 12352 O O . SER H 1 29 ? -12.182 -17.899 -49.725 1.00 24.75 29 SER H O 1
ATOM 12355 N N . GLY H 1 30 ? -13.525 -16.400 -48.732 1.00 23.93 30 GLY H N 1
ATOM 12356 C CA . GLY H 1 30 ? -13.180 -16.820 -47.379 1.00 23.16 30 GLY H CA 1
ATOM 12357 C C . GLY H 1 30 ? -13.963 -16.050 -46.333 1.00 22.65 30 GLY H C 1
ATOM 12358 O O . GLY H 1 30 ? -15.094 -15.611 -46.582 1.00 22.99 30 GLY H O 1
ATOM 12359 N N . PHE H 1 31 ? -13.346 -15.865 -45.170 1.00 21.51 31 PHE H N 1
ATOM 12360 C CA . PHE H 1 31 ? -14.011 -15.275 -44.018 1.00 20.42 31 PHE H CA 1
ATOM 12361 C C . PHE H 1 31 ? -13.320 -13.977 -43.629 1.00 19.23 31 PHE H C 1
ATOM 12362 O O . PHE H 1 31 ? -12.095 -13.860 -43.766 1.00 18.67 31 PHE H O 1
ATOM 12370 N N . SER H 1 32 ? -14.112 -13.009 -43.161 1.00 17.82 32 SER H N 1
ATOM 12371 C CA . SER H 1 32 ? -13.636 -11.632 -42.915 1.00 16.34 32 SER H CA 1
ATOM 12372 C C . SER H 1 32 ? -12.760 -11.467 -41.664 1.00 14.95 32 SER H C 1
ATOM 12373 O O . SER H 1 32 ? -13.244 -11.482 -40.536 1.00 15.05 32 SER H O 1
ATOM 12376 N N . PHE H 1 33 ? -11.469 -11.275 -41.896 1.00 13.48 33 PHE H N 1
ATOM 12377 C CA . PHE H 1 33 ? -10.453 -11.320 -40.854 1.00 12.21 33 PHE H CA 1
ATOM 12378 C C . PHE H 1 33 ? -9.971 -9.914 -40.527 1.00 11.55 33 PHE H C 1
ATOM 12379 O O . PHE H 1 33 ? -9.292 -9.281 -41.343 1.00 11.50 33 PHE H O 1
ATOM 12387 N N . LEU H 1 34 ? -10.330 -9.430 -39.336 1.00 10.72 34 LEU H N 1
ATOM 12388 C CA . LEU H 1 34 ? -10.064 -8.038 -38.939 1.00 9.09 34 LEU H CA 1
ATOM 12389 C C . LEU H 1 34 ? -8.701 -7.831 -38.268 1.00 8.03 34 LEU H C 1
ATOM 12390 O O . LEU H 1 34 ? -7.853 -7.114 -38.799 1.00 7.56 34 LEU H O 1
ATOM 12395 N N . PHE H 1 35 ? -8.503 -8.450 -37.104 1.00 7.01 35 PHE H N 1
ATOM 12396 C CA . PHE H 1 35 ? -7.211 -8.391 -36.411 1.00 6.73 35 PHE H CA 1
ATOM 12397 C C . PHE H 1 35 ? -6.987 -9.501 -35.369 1.00 7.24 35 PHE H C 1
ATOM 12398 O O . PHE H 1 35 ? -7.892 -10.279 -35.073 1.00 7.79 35 PHE H O 1
ATOM 12406 N N . VAL H 1 36 ? -5.766 -9.580 -34.850 1.00 7.67 36 VAL H N 1
ATOM 12407 C CA . VAL H 1 36 ? -5.402 -10.559 -33.819 1.00 8.05 36 VAL H CA 1
ATOM 12408 C C . VAL H 1 36 ? -4.829 -9.833 -32.617 1.00 8.33 36 VAL H C 1
ATOM 12409 O O . VAL H 1 36 ? -4.453 -8.658 -32.713 1.00 8.21 36 VAL H O 1
ATOM 12413 N N . GLN H 1 37 ? -4.773 -10.528 -31.487 1.00 8.73 37 GLN H N 1
ATOM 12414 C CA . GLN H 1 37 ? -4.074 -10.025 -30.313 1.00 9.93 37 GLN H CA 1
ATOM 12415 C C . GLN H 1 37 ? -3.171 -11.110 -29.765 1.00 10.13 37 GLN H C 1
ATOM 12416 O O . GLN H 1 37 ? -3.645 -12.096 -29.203 1.00 10.89 37 GLN H O 1
ATOM 12422 N N . GLY H 1 38 ? -1.871 -10.928 -29.934 1.00 9.65 38 GLY H N 1
ATOM 12423 C CA . GLY H 1 38 ? -0.911 -11.870 -29.395 1.00 10.36 38 GLY H CA 1
ATOM 12424 C C . GLY H 1 38 ? -0.095 -11.195 -28.323 1.00 11.14 38 GLY H C 1
ATOM 12425 O O . GLY H 1 38 ? 0.380 -10.067 -28.519 1.00 10.69 38 GLY H O 1
ATOM 12426 N N . ASN H 1 39 ? 0.065 -11.883 -27.191 1.00 11.84 39 ASN H N 1
ATOM 12427 C CA . ASN H 1 39 ? 0.784 -11.341 -26.042 1.00 12.69 39 ASN H CA 1
ATOM 12428 C C . ASN H 1 39 ? 0.283 -9.919 -25.713 1.00 13.73 39 ASN H C 1
ATOM 12429 O O . ASN H 1 39 ? 1.041 -9.075 -25.226 1.00 13.38 39 ASN H O 1
ATOM 12434 N N . GLN H 1 40 ? -1.006 -9.690 -25.999 1.00 14.51 40 GLN H N 1
ATOM 12435 C CA . GLN H 1 40 ? -1.727 -8.415 -25.771 1.00 15.12 40 GLN H CA 1
ATOM 12436 C C . GLN H 1 40 ? -1.347 -7.278 -26.729 1.00 15.29 40 GLN H C 1
ATOM 12437 O O . GLN H 1 40 ? -1.510 -6.085 -26.411 1.00 16.13 40 GLN H O 1
ATOM 12443 N N . ARG H 1 41 ? -0.847 -7.639 -27.904 1.00 14.76 41 ARG H N 1
ATOM 12444 C CA . ARG H 1 41 ? -0.574 -6.648 -28.929 1.00 14.12 41 ARG H CA 1
ATOM 12445 C C . ARG H 1 41 ? -1.451 -6.862 -30.137 1.00 13.50 41 ARG H C 1
ATOM 12446 O O . ARG H 1 41 ? -1.477 -7.945 -30.725 1.00 13.62 41 ARG H O 1
ATOM 12454 N N . ALA H 1 42 ? -2.176 -5.815 -30.494 1.00 12.81 42 ALA H N 1
ATOM 12455 C CA . ALA H 1 42 ? -3.089 -5.865 -31.597 1.00 12.12 42 ALA H CA 1
ATOM 12456 C C . ALA H 1 42 ? -2.336 -5.657 -32.890 1.00 11.95 42 ALA H C 1
ATOM 12457 O O . ALA H 1 42 ? -1.438 -4.816 -32.968 1.00 11.79 42 ALA H O 1
ATOM 12459 N N . HIS H 1 43 ? -2.710 -6.434 -33.902 1.00 11.69 43 HIS H N 1
ATOM 12460 C CA . HIS H 1 43 ? -2.254 -6.210 -35.258 1.00 11.55 43 HIS H CA 1
ATOM 12461 C C . HIS H 1 43 ? -3.379 -6.525 -36.217 1.00 11.98 43 HIS H C 1
ATOM 12462 O O . HIS H 1 43 ? -3.974 -7.599 -36.161 1.00 12.29 43 HIS H O 1
ATOM 12469 N N . GLY H 1 44 ? -3.656 -5.588 -37.108 1.00 12.52 44 GLY H N 1
ATOM 12470 C CA . GLY H 1 44 ? -4.794 -5.710 -37.998 1.00 13.37 44 GLY H CA 1
ATOM 12471 C C . GLY H 1 44 ? -4.397 -5.909 -39.432 1.00 14.30 44 GLY H C 1
ATOM 12472 O O . GLY H 1 44 ? -3.224 -5.774 -39.787 1.00 14.88 44 GLY H O 1
ATOM 12473 N N . GLN H 1 45 ? -5.384 -6.255 -40.251 1.00 15.18 45 GLN H N 1
ATOM 12474 C CA . GLN H 1 45 ? -5.212 -6.342 -41.692 1.00 15.82 45 GLN H CA 1
ATOM 12475 C C . GLN H 1 45 ? -6.057 -5.264 -42.355 1.00 16.54 45 GLN H C 1
ATOM 12476 O O . GLN H 1 45 ? -7.144 -4.910 -41.869 1.00 16.89 45 GLN H O 1
ATOM 12482 N N . ASP H 1 46 ? -5.553 -4.737 -43.462 1.00 16.74 46 ASP H N 1
ATOM 12483 C CA . ASP H 1 46 ? -6.320 -3.815 -44.274 1.00 17.40 46 ASP H CA 1
ATOM 12484 C C . ASP H 1 46 ? -7.504 -4.575 -44.867 1.00 17.41 46 ASP H C 1
ATOM 12485 O O . ASP H 1 46 ? -7.311 -5.576 -45.553 1.00 17.46 46 ASP H O 1
ATOM 12490 N N . LEU H 1 47 ? -8.720 -4.095 -44.592 1.00 17.03 47 LEU H N 1
ATOM 12491 C CA . LEU H 1 47 ? -9.947 -4.755 -45.033 1.00 16.91 47 LEU H CA 1
ATOM 12492 C C . LEU H 1 47 ? -10.138 -4.708 -46.550 1.00 17.23 47 LEU H C 1
ATOM 12493 O O . LEU H 1 47 ? -10.962 -5.432 -47.092 1.00 17.63 47 LEU H O 1
ATOM 12498 N N . GLY H 1 48 ? -9.369 -3.860 -47.230 1.00 17.32 48 GLY H N 1
ATOM 12499 C CA . GLY H 1 48 ? -9.424 -3.766 -48.691 1.00 16.91 48 GLY H CA 1
ATOM 12500 C C . GLY H 1 48 ? -8.315 -4.501 -49.417 1.00 16.64 48 GLY H C 1
ATOM 12501 O O . GLY H 1 48 ? -8.124 -4.293 -50.607 1.00 16.28 48 GLY H O 1
ATOM 12502 N N . THR H 1 49 ? -7.563 -5.339 -48.701 1.00 16.63 49 THR H N 1
ATOM 12503 C CA . THR H 1 49 ? -6.507 -6.157 -49.312 1.00 16.80 49 THR H CA 1
ATOM 12504 C C . THR H 1 49 ? -6.730 -7.630 -48.998 1.00 17.13 49 THR H C 1
ATOM 12505 O O . THR H 1 49 ? -7.413 -7.962 -48.024 1.00 17.26 49 THR H O 1
ATOM 12509 N N . LEU H 1 50 ? -6.133 -8.509 -49.805 1.00 17.42 50 LEU H N 1
ATOM 12510 C CA . LEU H 1 50 ? -6.404 -9.949 -49.698 1.00 18.00 50 LEU H CA 1
ATOM 12511 C C . LEU H 1 50 ? -6.168 -10.506 -48.292 1.00 18.05 50 LEU H C 1
ATOM 12512 O O . LEU H 1 50 ? -6.746 -11.521 -47.920 1.00 18.12 50 LEU H O 1
ATOM 12517 N N . GLY H 1 51 ? -5.328 -9.824 -47.517 1.00 18.38 51 GLY H N 1
ATOM 12518 C CA . GLY H 1 51 ? -5.031 -10.225 -46.142 1.00 18.69 51 GLY H CA 1
ATOM 12519 C C . GLY H 1 51 ? -6.237 -10.272 -45.221 1.00 18.87 51 GLY H C 1
ATOM 12520 O O . GLY H 1 51 ? -6.226 -10.982 -44.212 1.00 19.02 51 GLY H O 1
ATOM 12521 N N . SER H 1 52 ? -7.283 -9.520 -45.555 1.00 18.82 52 SER H N 1
ATOM 12522 C CA . SER H 1 52 ? -8.474 -9.478 -44.718 1.00 19.03 52 SER H CA 1
ATOM 12523 C C . SER H 1 52 ? -9.448 -10.594 -45.068 1.00 19.89 52 SER H C 1
ATOM 12524 O O . SER H 1 52 ? -10.578 -10.626 -44.570 1.00 19.98 52 SER H O 1
ATOM 12527 N N . CYS H 1 53 ? -9.006 -11.509 -45.928 1.00 20.66 53 CYS H N 1
ATOM 12528 C CA . CYS H 1 53 ? -9.836 -12.619 -46.365 1.00 21.70 53 CYS H CA 1
ATOM 12529 C C . CYS H 1 53 ? -9.120 -13.972 -46.290 1.00 21.73 53 CYS H C 1
ATOM 12530 O O . CYS H 1 53 ? -8.386 -14.364 -47.208 1.00 21.52 53 CYS H O 1
ATOM 12533 N N . LEU H 1 54 ? -9.347 -14.683 -45.191 1.00 21.44 54 LEU H N 1
ATOM 12534 C CA . LEU H 1 54 ? -8.737 -15.989 -44.980 1.00 21.12 54 LEU H CA 1
ATOM 12535 C C . LEU H 1 54 ? -9.679 -17.096 -45.434 1.00 21.85 54 LEU H C 1
ATOM 12536 O O . LEU H 1 54 ? -10.868 -17.077 -45.105 1.00 21.97 54 LEU H O 1
ATOM 12541 N N . GLN H 1 55 ? -9.153 -18.061 -46.185 1.00 22.72 55 GLN H N 1
ATOM 12542 C CA . GLN H 1 55 ? -9.966 -19.179 -46.688 1.00 23.81 55 GLN H CA 1
ATOM 12543 C C . GLN H 1 55 ? -10.608 -19.958 -45.543 1.00 24.38 55 GLN H C 1
ATOM 12544 O O . GLN H 1 55 ? -11.791 -20.315 -45.600 1.00 24.50 55 GLN H O 1
ATOM 12550 N N . ARG H 1 56 ? -9.808 -20.206 -44.509 1.00 24.86 56 ARG H N 1
ATOM 12551 C CA . ARG H 1 56 ? -10.178 -21.094 -43.425 1.00 25.14 56 ARG H CA 1
ATOM 12552 C C . ARG H 1 56 ? -10.345 -20.319 -42.134 1.00 24.44 56 ARG H C 1
ATOM 12553 O O . ARG H 1 56 ? -9.412 -19.684 -41.631 1.00 24.35 56 ARG H O 1
ATOM 12561 N N . PHE H 1 57 ? -11.562 -20.356 -41.616 1.00 23.52 57 PHE H N 1
ATOM 12562 C CA . PHE H 1 57 ? -11.846 -19.736 -40.347 1.00 22.60 57 PHE H CA 1
ATOM 12563 C C . PHE H 1 57 ? -11.321 -20.597 -39.198 1.00 22.92 57 PHE H C 1
ATOM 12564 O O . PHE H 1 57 ? -11.276 -21.833 -39.294 1.00 22.87 57 PHE H O 1
ATOM 12572 N N . THR H 1 58 ? -10.925 -19.927 -38.118 1.00 22.48 58 THR H N 1
ATOM 12573 C CA . THR H 1 58 ? -10.628 -20.568 -36.845 1.00 22.65 58 THR H CA 1
ATOM 12574 C C . THR H 1 58 ? -10.559 -19.462 -35.809 1.00 22.45 58 THR H C 1
ATOM 12575 O O . THR H 1 58 ? -10.257 -18.317 -36.152 1.00 22.76 58 THR H O 1
ATOM 12579 N N . THR H 1 59 ? -10.842 -19.788 -34.551 1.00 22.13 59 THR H N 1
ATOM 12580 C CA . THR H 1 59 ? -10.744 -18.784 -33.491 1.00 21.53 59 THR H CA 1
ATOM 12581 C C . THR H 1 59 ? -9.288 -18.453 -33.165 1.00 21.43 59 THR H C 1
ATOM 12582 O O . THR H 1 59 ? -9.007 -17.423 -32.552 1.00 21.06 59 THR H O 1
ATOM 12586 N N . MET H 1 60 ? -8.369 -19.323 -33.586 1.00 21.43 60 MET H N 1
ATOM 12587 C CA . MET H 1 60 ? -6.939 -19.110 -33.363 1.00 22.12 60 MET H CA 1
ATOM 12588 C C . MET H 1 60 ? -6.111 -19.354 -34.642 1.00 22.02 60 MET H C 1
ATOM 12589 O O . MET H 1 60 ? -5.576 -20.450 -34.846 1.00 22.20 60 MET H O 1
ATOM 12594 N N . PRO H 1 61 ? -6.019 -18.339 -35.516 1.00 21.33 61 PRO H N 1
ATOM 12595 C CA . PRO H 1 61 ? -5.323 -18.510 -36.793 1.00 21.58 61 PRO H CA 1
ATOM 12596 C C . PRO H 1 61 ? -3.800 -18.417 -36.700 1.00 22.07 61 PRO H C 1
ATOM 12597 O O . PRO H 1 61 ? -3.111 -18.468 -37.717 1.00 22.44 61 PRO H O 1
ATOM 12601 N N . PHE H 1 62 ? -3.271 -18.294 -35.493 1.00 22.39 62 PHE H N 1
ATOM 12602 C CA . PHE H 1 62 ? -1.845 -18.092 -35.350 1.00 22.46 62 PHE H CA 1
ATOM 12603 C C . PHE H 1 62 ? -1.257 -18.776 -34.131 1.00 22.75 62 PHE H C 1
ATOM 12604 O O . PHE H 1 62 ? -1.974 -19.261 -33.256 1.00 22.85 62 PHE H O 1
ATOM 12612 N N . LEU H 1 63 ? 0.068 -18.792 -34.098 1.00 22.99 63 LEU H N 1
ATOM 12613 C CA . LEU H 1 63 ? 0.837 -19.378 -33.017 1.00 23.46 63 LEU H CA 1
ATOM 12614 C C . LEU H 1 63 ? 2.044 -18.475 -32.745 1.00 23.29 63 LEU H C 1
ATOM 12615 O O . LEU H 1 63 ? 2.356 -17.585 -33.544 1.00 22.99 63 LEU H O 1
ATOM 12620 N N . PHE H 1 64 ? 2.732 -18.722 -31.634 1.00 23.55 64 PHE H N 1
ATOM 12621 C CA . PHE H 1 64 ? 3.955 -17.980 -31.319 1.00 23.40 64 PHE H CA 1
ATOM 12622 C C . PHE H 1 64 ? 5.098 -18.914 -30.946 1.00 24.06 64 PHE H C 1
ATOM 12623 O O . PHE H 1 64 ? 4.864 -20.036 -30.504 1.00 24.31 64 PHE H O 1
ATOM 12631 N N . CYS H 1 65 ? 6.326 -18.433 -31.126 1.00 24.80 65 CYS H N 1
ATOM 12632 C CA . CYS H 1 65 ? 7.528 -19.203 -30.823 1.00 25.22 65 CYS H CA 1
ATOM 12633 C C . CYS H 1 65 ? 8.505 -18.350 -30.030 1.00 25.44 65 CYS H C 1
ATOM 12634 O O . CYS H 1 65 ? 8.570 -17.128 -30.222 1.00 25.48 65 CYS H O 1
ATOM 12637 N N . ASN H 1 66 ? 9.261 -18.999 -29.143 1.00 25.32 66 ASN H N 1
ATOM 12638 C CA . ASN H 1 66 ? 10.220 -18.308 -28.273 1.00 25.24 66 ASN H CA 1
ATOM 12639 C C . ASN H 1 66 ? 11.682 -18.562 -28.664 1.00 25.30 66 ASN H C 1
ATOM 12640 O O . ASN H 1 66 ? 11.952 -19.201 -29.675 1.00 24.52 66 ASN H O 1
ATOM 12645 N N . VAL H 1 67 ? 12.613 -18.068 -27.847 1.00 25.58 67 VAL H N 1
ATOM 12646 C CA . VAL H 1 67 ? 14.058 -18.197 -28.112 1.00 26.24 67 VAL H CA 1
ATOM 12647 C C . VAL H 1 67 ? 14.636 -19.571 -27.729 1.00 27.18 67 VAL H C 1
ATOM 12648 O O . VAL H 1 67 ? 15.788 -19.881 -28.067 1.00 26.85 67 VAL H O 1
ATOM 12652 N N . ASN H 1 68 ? 13.834 -20.376 -27.028 1.00 27.57 68 ASN H N 1
ATOM 12653 C CA . ASN H 1 68 ? 14.181 -21.764 -26.719 1.00 28.11 68 ASN H CA 1
ATOM 12654 C C . ASN H 1 68 ? 13.748 -22.724 -27.831 1.00 28.48 68 ASN H C 1
ATOM 12655 O O . ASN H 1 68 ? 13.714 -23.944 -27.630 1.00 28.92 68 ASN H O 1
ATOM 12660 N N . ASP H 1 69 ? 13.419 -22.161 -29.000 1.00 28.36 69 ASP H N 1
ATOM 12661 C CA . ASP H 1 69 ? 12.873 -22.912 -30.147 1.00 28.39 69 ASP H CA 1
ATOM 12662 C C . ASP H 1 69 ? 11.625 -23.742 -29.824 1.00 27.69 69 ASP H C 1
ATOM 12663 O O . ASP H 1 69 ? 11.441 -24.831 -30.360 1.00 27.67 69 ASP H O 1
ATOM 12668 N N . VAL H 1 70 ? 10.775 -23.218 -28.948 1.00 27.36 70 VAL H N 1
ATOM 12669 C CA . VAL H 1 70 ? 9.522 -23.875 -28.585 1.00 27.60 70 VAL H CA 1
ATOM 12670 C C . VAL H 1 70 ? 8.357 -23.021 -29.096 1.00 27.01 70 VAL H C 1
ATOM 12671 O O . VAL H 1 70 ? 8.331 -21.801 -28.871 1.00 26.63 70 VAL H O 1
ATOM 12675 N N . CYS H 1 71 ? 7.413 -23.657 -29.798 1.00 26.45 71 CYS H N 1
ATOM 12676 C CA . CYS H 1 71 ? 6.215 -22.964 -30.292 1.00 25.48 71 CYS H CA 1
ATOM 12677 C C . CYS H 1 71 ? 4.971 -23.483 -29.618 1.00 24.40 71 CYS H C 1
ATOM 12678 O O . CYS H 1 71 ? 4.871 -24.668 -29.316 1.00 23.89 71 CYS H O 1
ATOM 12681 N N . ASN H 1 72 ? 4.029 -22.573 -29.384 1.00 23.39 72 ASN H N 1
ATOM 12682 C CA . ASN H 1 72 ? 2.742 -22.904 -28.799 1.00 22.46 72 ASN H CA 1
ATOM 12683 C C . ASN H 1 72 ? 1.617 -22.438 -29.694 1.00 21.49 72 ASN H C 1
ATOM 12684 O O . ASN H 1 72 ? 1.622 -21.300 -30.172 1.00 20.59 72 ASN H O 1
ATOM 12689 N N . PHE H 1 73 ? 0.656 -23.328 -29.911 1.00 20.83 73 PHE H N 1
ATOM 12690 C CA . PHE H 1 73 ? -0.580 -22.990 -30.603 1.00 19.91 73 PHE H CA 1
ATOM 12691 C C . PHE H 1 73 ? -1.726 -23.072 -29.606 1.00 19.64 73 PHE H C 1
ATOM 12692 O O . PHE H 1 73 ? -1.843 -24.048 -28.870 1.00 19.55 73 PHE H O 1
ATOM 12700 N N . ALA H 1 74 ? -2.546 -22.023 -29.575 1.00 19.67 74 ALA H N 1
ATOM 12701 C CA . ALA H 1 74 ? -3.744 -21.943 -28.728 1.00 19.58 74 ALA H CA 1
ATOM 12702 C C . ALA H 1 74 ? -3.509 -22.385 -27.279 1.00 19.61 74 ALA H C 1
ATOM 12703 O O . ALA H 1 74 ? -4.406 -22.903 -26.625 1.00 19.70 74 ALA H O 1
ATOM 12705 N N . SER H 1 75 ? -2.300 -22.157 -26.779 1.00 19.95 75 SER H N 1
ATOM 12706 C CA . SER H 1 75 ? -1.902 -22.624 -25.448 1.00 19.93 75 SER H CA 1
ATOM 12707 C C . SER H 1 75 ? -1.749 -21.489 -24.429 1.00 19.87 75 SER H C 1
ATOM 12708 O O . SER H 1 75 ? -1.149 -21.689 -23.365 1.00 20.67 75 SER H O 1
ATOM 12711 N N . ARG H 1 76 ? -2.267 -20.306 -24.759 1.00 18.74 76 ARG H N 1
ATOM 12712 C CA . ARG H 1 76 ? -2.225 -19.157 -23.858 1.00 18.08 76 ARG H CA 1
ATOM 12713 C C . ARG H 1 76 ? -3.452 -18.333 -24.196 1.00 17.56 76 ARG H C 1
ATOM 12714 O O . ARG H 1 76 ? -4.215 -18.705 -25.085 1.00 18.68 76 ARG H O 1
ATOM 12722 N N . ASN H 1 77 ? -3.622 -17.202 -23.526 1.00 16.09 77 ASN H N 1
ATOM 12723 C CA . ASN H 1 77 ? -4.785 -16.334 -23.744 1.00 14.72 77 ASN H CA 1
ATOM 12724 C C . ASN H 1 77 ? -4.839 -15.309 -24.876 1.00 13.42 77 ASN H C 1
ATOM 12725 O O . ASN H 1 77 ? -5.082 -14.123 -24.630 1.00 13.40 77 ASN H O 1
ATOM 12730 N N . ASP H 1 78 ? -4.646 -15.757 -26.109 1.00 12.15 78 ASP H N 1
ATOM 12731 C CA . ASP H 1 78 ? -4.623 -14.827 -27.228 1.00 11.23 78 ASP H CA 1
ATOM 12732 C C . ASP H 1 78 ? -5.972 -14.693 -27.955 1.00 10.98 78 ASP H C 1
ATOM 12733 O O . ASP H 1 78 ? -6.899 -15.446 -27.677 1.00 9.42 78 ASP H O 1
ATOM 12738 N N . TYR H 1 79 ? -6.074 -13.708 -28.851 1.00 11.23 79 TYR H N 1
ATOM 12739 C CA . TYR H 1 79 ? -7.351 -13.295 -29.444 1.00 11.68 79 TYR H CA 1
ATOM 12740 C C . TYR H 1 79 ? -7.317 -13.267 -30.968 1.00 11.70 79 TYR H C 1
ATOM 12741 O O . TYR H 1 79 ? -6.259 -13.179 -31.583 1.00 12.12 79 TYR H O 1
ATOM 12750 N N . SER H 1 80 ? -8.497 -13.322 -31.572 1.00 12.10 80 SER H N 1
ATOM 12751 C CA . SER H 1 80 ? -8.654 -13.052 -32.994 1.00 12.32 80 SER H CA 1
ATOM 12752 C C . SER H 1 80 ? -10.004 -12.396 -33.203 1.00 12.18 80 SER H C 1
ATOM 12753 O O . SER H 1 80 ? -10.941 -12.626 -32.432 1.00 13.00 80 SER H O 1
ATOM 12756 N N . TYR H 1 81 ? -10.102 -11.570 -34.233 1.00 11.56 81 TYR H N 1
ATOM 12757 C CA . TYR H 1 81 ? -11.303 -10.787 -34.455 1.00 11.32 81 TYR H CA 1
ATOM 12758 C C . TYR H 1 81 ? -11.751 -10.873 -35.889 1.00 11.69 81 TYR H C 1
ATOM 12759 O O . TYR H 1 81 ? -10.943 -10.766 -36.815 1.00 12.29 81 TYR H O 1
ATOM 12768 N N . TRP H 1 82 ? -13.053 -11.040 -36.069 1.00 11.61 82 TRP H N 1
ATOM 12769 C CA . TRP H 1 82 ? -13.635 -11.220 -37.387 1.00 11.93 82 TRP H CA 1
ATOM 12770 C C . TRP H 1 82 ? -14.840 -10.315 -37.531 1.00 12.02 82 TRP H C 1
ATOM 12771 O O . TRP H 1 82 ? -15.538 -10.078 -36.552 1.00 12.14 82 TRP H O 1
ATOM 12782 N N . LEU H 1 83 ? -15.090 -9.809 -38.736 1.00 12.43 83 LEU H N 1
ATOM 12783 C CA . LEU H 1 83 ? -16.322 -9.056 -38.986 1.00 13.64 83 LEU H CA 1
ATOM 12784 C C . LEU H 1 83 ? -17.514 -9.992 -38.828 1.00 14.60 83 LEU H C 1
ATOM 12785 O O . LEU H 1 83 ? -17.439 -11.168 -39.197 1.00 15.34 83 LEU H O 1
ATOM 12790 N N . SER H 1 84 ? -18.608 -9.480 -38.277 1.00 15.37 84 SER H N 1
ATOM 12791 C CA . SER H 1 84 ? -19.746 -10.333 -37.939 1.00 15.93 84 SER H CA 1
ATOM 12792 C C . SER H 1 84 ? -20.960 -10.137 -38.844 1.00 16.94 84 SER H C 1
ATOM 12793 O O . SER H 1 84 ? -21.016 -9.196 -39.623 1.00 17.41 84 SER H O 1
ATOM 12796 N N . THR H 1 85 ? -21.911 -11.057 -38.744 1.00 18.37 85 THR H N 1
ATOM 12797 C CA . THR H 1 85 ? -23.172 -10.975 -39.465 1.00 20.07 85 THR H CA 1
ATOM 12798 C C . THR H 1 85 ? -24.205 -10.256 -38.575 1.00 20.80 85 THR H C 1
ATOM 12799 O O . THR H 1 85 ? -23.859 -9.824 -37.474 1.00 20.72 85 THR H O 1
ATOM 12803 N N . PRO H 1 86 ? -25.460 -10.096 -39.049 1.00 21.68 86 PRO H N 1
ATOM 12804 C CA . PRO H 1 86 ? -26.475 -9.531 -38.148 1.00 22.56 86 PRO H CA 1
ATOM 12805 C C . PRO H 1 86 ? -27.032 -10.541 -37.135 1.00 23.68 86 PRO H C 1
ATOM 12806 O O . PRO H 1 86 ? -27.875 -10.177 -36.298 1.00 24.43 86 PRO H O 1
ATOM 12810 N N . ALA H 1 87 ? -26.560 -11.786 -37.211 1.00 24.84 87 ALA H N 1
ATOM 12811 C CA . ALA H 1 87 ? -27.002 -12.868 -36.320 1.00 27.07 87 ALA H CA 1
ATOM 12812 C C . ALA H 1 87 ? -26.875 -12.503 -34.850 1.00 28.46 87 ALA H C 1
ATOM 12813 O O . ALA H 1 87 ? -25.849 -11.956 -34.425 1.00 28.57 87 ALA H O 1
ATOM 12815 N N . LEU H 1 88 ? -27.911 -12.829 -34.081 1.00 30.43 88 LEU H N 1
ATOM 12816 C CA . LEU H 1 88 ? -27.992 -12.370 -32.699 1.00 32.43 88 LEU H CA 1
ATOM 12817 C C . LEU H 1 88 ? -27.656 -13.412 -31.665 1.00 33.68 88 LEU H C 1
ATOM 12818 O O . LEU H 1 88 ? -27.974 -14.591 -31.820 1.00 34.14 88 LEU H O 1
ATOM 12823 N N . MET H 1 89 ? -27.028 -12.948 -30.592 1.00 35.33 89 MET H N 1
ATOM 12824 C CA . MET H 1 89 ? -26.458 -13.827 -29.587 1.00 36.90 89 MET H CA 1
ATOM 12825 C C . MET H 1 89 ? -27.519 -14.409 -28.654 1.00 37.96 89 MET H C 1
ATOM 12826 O O . MET H 1 89 ? -28.485 -13.721 -28.312 1.00 38.14 89 MET H O 1
ATOM 12831 N N . PRO H 1 90 ? -27.338 -15.680 -28.243 1.00 38.81 90 PRO H N 1
ATOM 12832 C CA . PRO H 1 90 ? -28.239 -16.346 -27.302 1.00 39.61 90 PRO H CA 1
ATOM 12833 C C . PRO H 1 90 ? -28.520 -15.482 -26.064 1.00 40.34 90 PRO H C 1
ATOM 12834 O O . PRO H 1 90 ? -27.610 -14.820 -25.553 1.00 39.84 90 PRO H O 1
ATOM 12838 N N . MET H 1 91 ? -29.771 -15.492 -25.599 1.00 41.53 91 MET H N 1
ATOM 12839 C CA . MET H 1 91 ? -30.202 -14.693 -24.445 1.00 41.70 91 MET H CA 1
ATOM 12840 C C . MET H 1 91 ? -29.381 -14.880 -23.157 1.00 40.89 91 MET H C 1
ATOM 12841 O O . MET H 1 91 ? -29.306 -13.958 -22.339 1.00 40.91 91 MET H O 1
ATOM 12846 N N . ASN H 1 92 ? -28.765 -16.051 -22.974 1.00 40.19 92 ASN H N 1
ATOM 12847 C CA . ASN H 1 92 ? -27.919 -16.289 -21.791 1.00 39.90 92 ASN H CA 1
ATOM 12848 C C . ASN H 1 92 ? -26.656 -15.411 -21.748 1.00 39.47 92 ASN H C 1
ATOM 12849 O O . ASN H 1 92 ? -26.006 -15.298 -20.702 1.00 39.03 92 ASN H O 1
ATOM 12854 N N . MET H 1 93 ? -26.334 -14.796 -22.891 1.00 38.99 93 MET H N 1
ATOM 12855 C CA . MET H 1 93 ? -25.232 -13.830 -23.035 1.00 38.53 93 MET H CA 1
ATOM 12856 C C . MET H 1 93 ? -23.861 -14.487 -22.881 1.00 37.73 93 MET H C 1
ATOM 12857 O O . MET H 1 93 ? -22.834 -13.815 -22.767 1.00 37.95 93 MET H O 1
ATOM 12862 N N . ALA H 1 94 ? -23.855 -15.811 -22.880 1.00 36.91 94 ALA H N 1
ATOM 12863 C CA . ALA H 1 94 ? -22.633 -16.581 -22.761 1.00 35.49 94 ALA H CA 1
ATOM 12864 C C . ALA H 1 94 ? -21.961 -16.681 -24.128 1.00 34.85 94 ALA H C 1
ATOM 12865 O O . ALA H 1 94 ? -22.619 -16.487 -25.162 1.00 34.20 94 ALA H O 1
ATOM 12867 N N . PRO H 1 95 ? -20.644 -16.976 -24.138 1.00 34.32 95 PRO H N 1
ATOM 12868 C CA . PRO H 1 95 ? -19.889 -17.215 -25.363 1.00 34.00 95 PRO H CA 1
ATOM 12869 C C . PRO H 1 95 ? -20.344 -18.467 -26.122 1.00 34.39 95 PRO H C 1
ATOM 12870 O O . PRO H 1 95 ? -21.021 -19.337 -25.559 1.00 34.94 95 PRO H O 1
ATOM 12874 N N . ILE H 1 96 ? -19.960 -18.549 -27.393 1.00 34.20 96 ILE H N 1
ATOM 12875 C CA . ILE H 1 96 ? -20.279 -19.708 -28.222 1.00 34.54 96 ILE H CA 1
ATOM 12876 C C . ILE H 1 96 ? -18.998 -20.374 -28.731 1.00 34.38 96 ILE H C 1
ATOM 12877 O O . ILE H 1 96 ? -17.961 -19.723 -28.880 1.00 33.74 96 ILE H O 1
ATOM 12882 N N . THR H 1 97 ? -19.077 -21.676 -28.990 1.00 34.90 97 THR H N 1
ATOM 12883 C CA . THR H 1 97 ? -17.928 -22.446 -29.475 1.00 34.90 97 THR H CA 1
ATOM 12884 C C . THR H 1 97 ? -18.334 -23.303 -30.675 1.00 35.31 97 THR H C 1
ATOM 12885 O O . THR H 1 97 ? -19.509 -23.366 -31.034 1.00 35.90 97 THR H O 1
ATOM 12889 N N . GLY H 1 98 ? -17.354 -23.959 -31.286 1.00 35.63 98 GLY H N 1
ATOM 12890 C CA . GLY H 1 98 ? -17.608 -24.958 -32.317 1.00 35.73 98 GLY H CA 1
ATOM 12891 C C . GLY H 1 98 ? -18.357 -24.494 -33.551 1.00 36.10 98 GLY H C 1
ATOM 12892 O O . GLY H 1 98 ? -18.267 -23.337 -33.959 1.00 35.75 98 GLY H O 1
ATOM 12893 N N . ARG H 1 99 ? -19.101 -25.425 -34.142 1.00 36.64 99 ARG H N 1
ATOM 12894 C CA . ARG H 1 99 ? -19.802 -25.205 -35.403 1.00 36.97 99 ARG H CA 1
ATOM 12895 C C . ARG H 1 99 ? -20.938 -24.169 -35.315 1.00 36.01 99 ARG H C 1
ATOM 12896 O O . ARG H 1 99 ? -21.401 -23.682 -36.344 1.00 36.34 99 ARG H O 1
ATOM 12904 N N . ALA H 1 100 ? -21.372 -23.834 -34.098 1.00 35.05 100 ALA H N 1
ATOM 12905 C CA . ALA H 1 100 ? -22.417 -22.825 -33.885 1.00 34.58 100 ALA H CA 1
ATOM 12906 C C . ALA H 1 100 ? -21.975 -21.410 -34.284 1.00 34.07 100 ALA H C 1
ATOM 12907 O O . ALA H 1 100 ? -22.796 -20.492 -34.377 1.00 34.29 100 ALA H O 1
ATOM 12909 N N . LEU H 1 101 ? -20.674 -21.255 -34.524 1.00 33.56 101 LEU H N 1
ATOM 12910 C CA . LEU H 1 101 ? -20.075 -19.985 -34.946 1.00 32.76 101 LEU H CA 1
ATOM 12911 C C . LEU H 1 101 ? -20.330 -19.645 -36.416 1.00 32.61 101 LEU H C 1
ATOM 12912 O O . LEU H 1 101 ? -20.305 -18.469 -36.794 1.00 32.15 101 LEU H O 1
ATOM 12917 N N . GLU H 1 102 ? -20.581 -20.687 -37.214 1.00 32.45 102 GLU H N 1
ATOM 12918 C CA . GLU H 1 102 ? -20.864 -20.604 -38.662 1.00 32.43 102 GLU H CA 1
ATOM 12919 C C . GLU H 1 102 ? -21.822 -19.481 -39.142 1.00 30.91 102 GLU H C 1
ATOM 12920 O O . GLU H 1 102 ? -21.563 -18.876 -40.179 1.00 30.93 102 GLU H O 1
ATOM 12926 N N . PRO H 1 103 ? -22.931 -19.219 -38.414 1.00 29.81 103 PRO H N 1
ATOM 12927 C CA . PRO H 1 103 ? -23.842 -18.137 -38.830 1.00 29.06 103 PRO H CA 1
ATOM 12928 C C . PRO H 1 103 ? -23.396 -16.720 -38.445 1.00 28.27 103 PRO H C 1
ATOM 12929 O O . PRO H 1 103 ? -24.073 -15.752 -38.786 1.00 28.48 103 PRO H O 1
ATOM 12933 N N . TYR H 1 104 ? -22.272 -16.595 -37.747 1.00 27.46 104 TYR H N 1
ATOM 12934 C CA . TYR H 1 104 ? -21.846 -15.312 -37.192 1.00 26.18 104 TYR H CA 1
ATOM 12935 C C . TYR H 1 104 ? -20.708 -14.639 -37.946 1.00 25.99 104 TYR H C 1
ATOM 12936 O O . TYR H 1 104 ? -20.550 -13.426 -37.883 1.00 26.02 104 TYR H O 1
ATOM 12945 N N . ILE H 1 105 ? -19.923 -15.426 -38.668 1.00 25.70 105 ILE H N 1
ATOM 12946 C CA . ILE H 1 105 ? -18.740 -14.910 -39.343 1.00 25.60 105 ILE H CA 1
ATOM 12947 C C . ILE H 1 105 ? -19.071 -14.369 -40.729 1.00 25.76 105 ILE H C 1
ATOM 12948 O O . ILE H 1 105 ? -19.642 -15.074 -41.550 1.00 26.89 105 ILE H O 1
ATOM 12953 N N . SER H 1 106 ? -18.700 -13.118 -40.981 1.00 25.63 106 SER H N 1
ATOM 12954 C CA . SER H 1 106 ? -18.857 -12.495 -42.294 1.00 25.94 106 SER H CA 1
ATOM 12955 C C . SER H 1 106 ? -17.993 -13.207 -43.337 1.00 26.64 106 SER H C 1
ATOM 12956 O O . SER H 1 106 ? -16.912 -13.704 -43.012 1.00 27.19 106 SER H O 1
ATOM 12959 N N . ARG H 1 107 ? -18.480 -13.277 -44.578 1.00 27.27 107 ARG H N 1
ATOM 12960 C CA . ARG H 1 107 ? -17.706 -13.808 -45.708 1.00 27.62 107 ARG H CA 1
ATOM 12961 C C . ARG H 1 107 ? -17.137 -12.672 -46.558 1.00 27.88 107 ARG H C 1
ATOM 12962 O O . ARG H 1 107 ? -17.650 -11.546 -46.530 1.00 27.69 107 ARG H O 1
ATOM 12970 N N . CYS H 1 108 ? -16.105 -12.992 -47.341 1.00 27.98 108 CYS H N 1
ATOM 12971 C CA . CYS H 1 108 ? -15.459 -12.038 -48.251 1.00 28.28 108 CYS H CA 1
ATOM 12972 C C . CYS H 1 108 ? -15.082 -12.669 -49.593 1.00 28.98 108 CYS H C 1
ATOM 12973 O O . CYS H 1 108 ? -14.932 -13.891 -49.694 1.00 29.24 108 CYS H O 1
ATOM 12976 N N . THR H 1 109 ? -14.916 -11.832 -50.615 1.00 29.15 109 THR H N 1
ATOM 12977 C CA . THR H 1 109 ? -14.374 -12.282 -51.894 1.00 29.29 109 THR H CA 1
ATOM 12978 C C . THR H 1 109 ? -13.190 -11.409 -52.300 1.00 28.72 109 THR H C 1
ATOM 12979 O O . THR H 1 109 ? -13.286 -10.180 -52.307 1.00 28.89 109 THR H O 1
ATOM 12983 N N . VAL H 1 110 ? -12.077 -12.056 -52.631 1.00 28.27 110 VAL H N 1
ATOM 12984 C CA . VAL H 1 110 ? -10.886 -11.371 -53.126 1.00 28.23 110 VAL H CA 1
ATOM 12985 C C . VAL H 1 110 ? -11.014 -11.191 -54.636 1.00 28.91 110 VAL H C 1
ATOM 12986 O O . VAL H 1 110 ? -11.190 -12.164 -55.362 1.00 28.90 110 VAL H O 1
ATOM 12990 N N . CYS H 1 111 ? -10.930 -9.945 -55.095 1.00 30.21 111 CYS H N 1
ATOM 12991 C CA . CYS H 1 111 ? -11.132 -9.621 -56.505 1.00 31.59 111 CYS H CA 1
ATOM 12992 C C . CYS H 1 111 ? -9.873 -9.039 -57.127 1.00 32.39 111 CYS H C 1
ATOM 12993 O O . CYS H 1 111 ? -9.046 -8.441 -56.432 1.00 32.39 111 CYS H O 1
ATOM 12996 N N . GLU H 1 112 ? -9.742 -9.213 -58.442 1.00 33.24 112 GLU H N 1
ATOM 12997 C CA . GLU H 1 112 ? -8.673 -8.591 -59.218 1.00 34.11 112 GLU H CA 1
ATOM 12998 C C . GLU H 1 112 ? -9.260 -7.610 -60.234 1.00 34.46 112 GLU H C 1
ATOM 12999 O O . GLU H 1 112 ? -10.234 -7.931 -60.921 1.00 35.27 112 GLU H O 1
ATOM 13005 N N . GLY H 1 113 ? -8.667 -6.422 -60.330 1.00 34.12 113 GLY H N 1
ATOM 13006 C CA . GLY H 1 113 ? -9.146 -5.395 -61.254 1.00 34.29 113 GLY H CA 1
ATOM 13007 C C . GLY H 1 113 ? -8.068 -4.893 -62.200 1.00 34.20 113 GLY H C 1
ATOM 13008 O O . GLY H 1 113 ? -6.889 -5.218 -62.021 1.00 34.25 113 GLY H O 1
ATOM 13009 N N . PRO H 1 114 ? -8.463 -4.102 -63.220 1.00 34.03 114 PRO H N 1
ATOM 13010 C CA . PRO H 1 114 ? -7.490 -3.525 -64.148 1.00 33.89 114 PRO H CA 1
ATOM 13011 C C . PRO H 1 114 ? -6.759 -2.287 -63.606 1.00 33.55 114 PRO H C 1
ATOM 13012 O O . PRO H 1 114 ? -5.694 -1.933 -64.121 1.00 33.63 114 PRO H O 1
ATOM 13016 N N . ALA H 1 115 ? -7.314 -1.642 -62.577 1.00 33.17 115 ALA H N 1
ATOM 13017 C CA . ALA H 1 115 ? -6.711 -0.429 -62.007 1.00 32.66 115 ALA H CA 1
ATOM 13018 C C . ALA H 1 115 ? -6.892 -0.344 -60.484 1.00 32.39 115 ALA H C 1
ATOM 13019 O O . ALA H 1 115 ? -7.618 -1.154 -59.898 1.00 32.50 115 ALA H O 1
ATOM 13021 N N . ILE H 1 116 ? -6.231 0.634 -59.857 1.00 31.98 116 ILE H N 1
ATOM 13022 C CA . ILE H 1 116 ? -6.257 0.805 -58.399 1.00 31.51 116 ILE H CA 1
ATOM 13023 C C . ILE H 1 116 ? -7.643 1.206 -57.910 1.00 30.80 116 ILE H C 1
ATOM 13024 O O . ILE H 1 116 ? -8.314 2.042 -58.520 1.00 31.34 116 ILE H O 1
ATOM 13029 N N . ALA H 1 117 ? -8.073 0.596 -56.811 1.00 29.50 117 ALA H N 1
ATOM 13030 C CA . ALA H 1 117 ? -9.308 0.997 -56.164 1.00 28.14 117 ALA H CA 1
ATOM 13031 C C . ALA H 1 117 ? -9.000 1.806 -54.901 1.00 27.09 117 ALA H C 1
ATOM 13032 O O . ALA H 1 117 ? -8.240 1.364 -54.025 1.00 26.12 117 ALA H O 1
ATOM 13034 N N . ILE H 1 118 ? -9.576 3.004 -54.837 1.00 26.03 118 ILE H N 1
ATOM 13035 C CA . ILE H 1 118 ? -9.451 3.884 -53.676 1.00 25.02 118 ILE H CA 1
ATOM 13036 C C . ILE H 1 118 ? -10.815 4.121 -53.004 1.00 24.93 118 ILE H C 1
ATOM 13037 O O . ILE H 1 118 ? -11.860 3.755 -53.541 1.00 24.72 118 ILE H O 1
ATOM 13042 N N . ALA H 1 119 ? -10.791 4.745 -51.830 1.00 24.68 119 ALA H N 1
ATOM 13043 C CA . ALA H 1 119 ? -12.012 5.178 -51.159 1.00 24.10 119 ALA H CA 1
ATOM 13044 C C . ALA H 1 119 ? -12.041 6.700 -51.005 1.00 24.15 119 ALA H C 1
ATOM 13045 O O . ALA H 1 119 ? -11.003 7.355 -50.885 1.00 23.68 119 ALA H O 1
ATOM 13047 N N . VAL H 1 120 ? -13.243 7.255 -51.034 1.00 24.48 120 VAL H N 1
ATOM 13048 C CA . VAL H 1 120 ? -13.445 8.688 -50.886 1.00 24.92 120 VAL H CA 1
ATOM 13049 C C . VAL H 1 120 ? -14.456 8.890 -49.759 1.00 24.55 120 VAL H C 1
ATOM 13050 O O . VAL H 1 120 ? -15.428 8.142 -49.656 1.00 24.28 120 VAL H O 1
ATOM 13054 N N . HIS H 1 121 ? -14.219 9.892 -48.914 1.00 23.88 121 HIS H N 1
ATOM 13055 C CA . HIS H 1 121 ? -15.096 10.147 -47.774 1.00 23.79 121 HIS H CA 1
ATOM 13056 C C . HIS H 1 121 ? -15.637 11.572 -47.792 1.00 24.68 121 HIS H C 1
ATOM 13057 O O . HIS H 1 121 ? -14.948 12.498 -48.197 1.00 24.27 121 HIS H O 1
ATOM 13064 N N . SER H 1 122 ? -16.878 11.736 -47.345 1.00 26.53 122 SER H N 1
ATOM 13065 C CA . SER H 1 122 ? -17.539 13.038 -47.376 1.00 28.39 122 SER H CA 1
ATOM 13066 C C . SER H 1 122 ? -17.405 13.828 -46.075 1.00 29.03 122 SER H C 1
ATOM 13067 O O . SER H 1 122 ? -17.178 15.042 -46.108 1.00 29.88 122 SER H O 1
ATOM 13070 N N . GLN H 1 123 ? -17.526 13.131 -44.944 1.00 29.85 123 GLN H N 1
ATOM 13071 C CA . GLN H 1 123 ? -17.665 13.743 -43.609 1.00 31.32 123 GLN H CA 1
ATOM 13072 C C . GLN H 1 123 ? -19.040 14.403 -43.440 1.00 32.57 123 GLN H C 1
ATOM 13073 O O . GLN H 1 123 ? -19.242 15.230 -42.544 1.00 32.38 123 GLN H O 1
ATOM 13079 N N . THR H 1 124 ? -19.967 14.030 -44.322 1.00 34.15 124 THR H N 1
ATOM 13080 C CA . THR H 1 124 ? -21.348 14.518 -44.325 1.00 35.69 124 THR H CA 1
ATOM 13081 C C . THR H 1 124 ? -22.251 13.331 -44.635 1.00 36.73 124 THR H C 1
ATOM 13082 O O . THR H 1 124 ? -21.760 12.253 -45.002 1.00 36.66 124 THR H O 1
ATOM 13086 N N . THR H 1 125 ? -23.562 13.526 -44.491 1.00 38.04 125 THR H N 1
ATOM 13087 C CA . THR H 1 125 ? -24.541 12.464 -44.763 1.00 38.91 125 THR H CA 1
ATOM 13088 C C . THR H 1 125 ? -24.669 12.142 -46.259 1.00 39.44 125 THR H C 1
ATOM 13089 O O . THR H 1 125 ? -25.196 11.093 -46.631 1.00 39.56 125 THR H O 1
ATOM 13093 N N . ASP H 1 126 ? -24.187 13.048 -47.106 1.00 40.24 126 ASP H N 1
ATOM 13094 C CA . ASP H 1 126 ? -24.226 12.865 -48.557 1.00 41.08 126 ASP H CA 1
ATOM 13095 C C . ASP H 1 126 ? -23.132 11.910 -49.029 1.00 40.50 126 ASP H C 1
ATOM 13096 O O . ASP H 1 126 ? -22.041 11.864 -48.458 1.00 40.48 126 ASP H O 1
ATOM 13101 N N . ILE H 1 127 ? -23.421 11.156 -50.085 1.00 39.98 127 ILE H N 1
ATOM 13102 C CA . ILE H 1 127 ? -22.439 10.256 -50.676 1.00 38.97 127 ILE H CA 1
ATOM 13103 C C . ILE H 1 127 ? -21.461 11.064 -51.524 1.00 38.38 127 ILE H C 1
ATOM 13104 O O . ILE H 1 127 ? -21.885 11.868 -52.357 1.00 38.92 127 ILE H O 1
ATOM 13109 N N . PRO H 1 128 ? -20.153 10.862 -51.307 1.00 37.35 128 PRO H N 1
ATOM 13110 C CA . PRO H 1 128 ? -19.154 11.621 -52.052 1.00 36.72 128 PRO H CA 1
ATOM 13111 C C . PRO H 1 128 ? -19.059 11.166 -53.502 1.00 36.47 128 PRO H C 1
ATOM 13112 O O . PRO H 1 128 ? -19.244 9.976 -53.783 1.00 35.98 128 PRO H O 1
ATOM 13116 N N . PRO H 1 129 ? -18.772 12.105 -54.420 1.00 36.41 129 PRO H N 1
ATOM 13117 C CA . PRO H 1 129 ? -18.594 11.715 -55.805 1.00 36.44 129 PRO H CA 1
ATOM 13118 C C . PRO H 1 129 ? -17.203 11.140 -56.031 1.00 36.05 129 PRO H C 1
ATOM 13119 O O . PRO H 1 129 ? -16.239 11.601 -55.419 1.00 36.10 129 PRO H O 1
ATOM 13123 N N . CYS H 1 130 ? -17.107 10.140 -56.901 1.00 36.19 130 CYS H N 1
ATOM 13124 C CA . CYS H 1 130 ? -15.813 9.664 -57.366 1.00 36.39 130 CYS H CA 1
ATOM 13125 C C . CYS H 1 130 ? -15.111 10.812 -58.080 1.00 36.74 130 CYS H C 1
ATOM 13126 O O . CYS H 1 130 ? -15.776 11.640 -58.709 1.00 37.12 130 CYS H O 1
ATOM 13129 N N . PRO H 1 131 ? -13.771 10.879 -57.980 1.00 37.07 131 PRO H N 1
ATOM 13130 C CA . PRO H 1 131 ? -13.010 11.879 -58.733 1.00 37.52 131 PRO H CA 1
ATOM 13131 C C . PRO H 1 131 ? -13.160 11.713 -60.247 1.00 37.94 131 PRO H C 1
ATOM 13132 O O . PRO H 1 131 ? -13.703 10.706 -60.712 1.00 38.55 131 PRO H O 1
ATOM 13136 N N . HIS H 1 132 ? -12.667 12.696 -60.999 1.00 38.24 132 HIS H N 1
ATOM 13137 C CA . HIS H 1 132 ? -12.764 12.695 -62.458 1.00 38.47 132 HIS H CA 1
ATOM 13138 C C . HIS H 1 132 ? -12.125 11.454 -63.076 1.00 38.32 132 HIS H C 1
ATOM 13139 O O . HIS H 1 132 ? -10.956 11.160 -62.826 1.00 38.15 132 HIS H O 1
ATOM 13146 N N . GLY H 1 133 ? -12.907 10.732 -63.876 1.00 38.70 133 GLY H N 1
ATOM 13147 C CA . GLY H 1 133 ? -12.408 9.578 -64.626 1.00 38.76 133 GLY H CA 1
ATOM 13148 C C . GLY H 1 133 ? -12.389 8.290 -63.825 1.00 38.58 133 GLY H C 1
ATOM 13149 O O . GLY H 1 133 ? -11.729 7.322 -64.216 1.00 38.55 133 GLY H O 1
ATOM 13150 N N . TRP H 1 134 ? -13.110 8.284 -62.702 1.00 38.51 134 TRP H N 1
ATOM 13151 C CA . TRP H 1 134 ? -13.186 7.120 -61.815 1.00 38.38 134 TRP H CA 1
ATOM 13152 C C . TRP H 1 134 ? -14.595 6.537 -61.803 1.00 37.82 134 TRP H C 1
ATOM 13153 O O . TRP H 1 134 ? -15.568 7.255 -62.036 1.00 37.68 134 TRP H O 1
ATOM 13164 N N . ILE H 1 135 ? -14.695 5.239 -61.526 1.00 37.19 135 ILE H N 1
ATOM 13165 C CA . ILE H 1 135 ? -15.972 4.528 -61.569 1.00 36.84 135 ILE H CA 1
ATOM 13166 C C . ILE H 1 135 ? -16.349 3.980 -60.193 1.00 36.01 135 ILE H C 1
ATOM 13167 O O . ILE H 1 135 ? -15.504 3.454 -59.470 1.00 35.83 135 ILE H O 1
ATOM 13172 N N . SER H 1 136 ? -17.622 4.114 -59.843 1.00 35.25 136 SER H N 1
ATOM 13173 C CA . SER H 1 136 ? -18.130 3.668 -58.550 1.00 34.54 136 SER H CA 1
ATOM 13174 C C . SER H 1 136 ? -18.258 2.137 -58.451 1.00 34.27 136 SER H C 1
ATOM 13175 O O . SER H 1 136 ? -18.845 1.491 -59.328 1.00 34.40 136 SER H O 1
ATOM 13178 N N . LEU H 1 137 ? -17.707 1.566 -57.380 1.00 33.16 137 LEU H N 1
ATOM 13179 C CA . LEU H 1 137 ? -17.798 0.123 -57.123 1.00 31.82 137 LEU H CA 1
ATOM 13180 C C . LEU H 1 137 ? -18.861 -0.216 -56.072 1.00 31.53 137 LEU H C 1
ATOM 13181 O O . LEU H 1 137 ? -19.649 -1.147 -56.267 1.00 31.67 137 LEU H O 1
ATOM 13186 N N . TRP H 1 138 ? -18.874 0.530 -54.962 1.00 30.91 138 TRP H N 1
ATOM 13187 C CA . TRP H 1 138 ? -19.973 0.470 -53.978 1.00 29.66 138 TRP H CA 1
ATOM 13188 C C . TRP H 1 138 ? -20.049 1.689 -53.047 1.00 28.04 138 TRP H C 1
ATOM 13189 O O . TRP H 1 138 ? -19.072 2.433 -52.908 1.00 27.26 138 TRP H O 1
ATOM 13200 N N . LYS H 1 139 ? -21.236 1.877 -52.451 1.00 27.01 139 LYS H N 1
ATOM 13201 C CA . LYS H 1 139 ? -21.525 2.873 -51.399 1.00 25.44 139 LYS H CA 1
ATOM 13202 C C . LYS H 1 139 ? -21.321 2.261 -50.023 1.00 24.39 139 LYS H C 1
ATOM 13203 O O . LYS H 1 139 ? -21.555 1.064 -49.822 1.00 23.06 139 LYS H O 1
ATOM 13209 N N . GLY H 1 140 ? -20.924 3.096 -49.065 1.00 23.91 140 GLY H N 1
ATOM 13210 C CA . GLY H 1 140 ? -20.758 2.640 -47.690 1.00 23.41 140 GLY H CA 1
ATOM 13211 C C . GLY H 1 140 ? -20.621 3.701 -46.614 1.00 22.96 140 GLY H C 1
ATOM 13212 O O . GLY H 1 140 ? -20.919 4.874 -46.823 1.00 23.42 140 GLY H O 1
ATOM 13213 N N . PHE H 1 141 ? -20.151 3.263 -45.450 1.00 22.67 141 PHE H N 1
ATOM 13214 C CA . PHE H 1 141 ? -19.954 4.119 -44.281 1.00 21.45 141 PHE H CA 1
ATOM 13215 C C . PHE H 1 141 ? -18.483 4.154 -43.872 1.00 20.98 141 PHE H C 1
ATOM 13216 O O . PHE H 1 141 ? -17.767 3.156 -44.007 1.00 21.06 141 PHE H O 1
ATOM 13224 N N . SER H 1 142 ? -18.045 5.306 -43.367 1.00 20.38 142 SER H N 1
ATOM 13225 C CA . SER H 1 142 ? -16.633 5.555 -43.062 1.00 19.15 142 SER H CA 1
ATOM 13226 C C . SER H 1 142 ? -16.184 4.869 -41.770 1.00 18.46 142 SER H C 1
ATOM 13227 O O . SER H 1 142 ? -16.496 5.321 -40.676 1.00 19.01 142 SER H O 1
ATOM 13230 N N . PHE H 1 143 ? -15.443 3.779 -41.913 1.00 17.66 143 PHE H N 1
ATOM 13231 C CA . PHE H 1 143 ? -15.022 2.966 -40.775 1.00 16.68 143 PHE H CA 1
ATOM 13232 C C . PHE H 1 143 ? -13.533 3.192 -40.517 1.00 16.13 143 PHE H C 1
ATOM 13233 O O . PHE H 1 143 ? -12.705 2.805 -41.336 1.00 15.52 143 PHE H O 1
ATOM 13241 N N . ILE H 1 144 ? -13.203 3.820 -39.385 1.00 15.85 144 ILE H N 1
ATOM 13242 C CA . ILE H 1 144 ? -11.835 4.298 -39.136 1.00 15.86 144 ILE H CA 1
ATOM 13243 C C . ILE H 1 144 ? -10.995 3.443 -38.168 1.00 15.93 144 ILE H C 1
ATOM 13244 O O . ILE H 1 144 ? -9.850 3.108 -38.487 1.00 15.40 144 ILE H O 1
ATOM 13249 N N . MET H 1 145 ? -11.542 3.087 -37.005 1.00 15.92 145 MET H N 1
ATOM 13250 C CA . MET H 1 145 ? -10.825 2.187 -36.090 1.00 15.85 145 MET H CA 1
ATOM 13251 C C . MET H 1 145 ? -11.725 1.389 -35.153 1.00 14.90 145 MET H C 1
ATOM 13252 O O . MET H 1 145 ? -12.943 1.425 -35.278 1.00 14.11 145 MET H O 1
ATOM 13257 N N . PHE H 1 146 ? -11.104 0.663 -34.226 1.00 14.54 146 PHE H N 1
ATOM 13258 C CA . PHE H 1 146 ? -11.810 -0.298 -33.388 1.00 14.24 146 PHE H CA 1
ATOM 13259 C C . PHE H 1 146 ? -10.945 -0.744 -32.218 1.00 14.32 146 PHE H C 1
ATOM 13260 O O . PHE H 1 146 ? -9.729 -0.924 -32.362 1.00 13.71 146 PHE H O 1
ATOM 13268 N N . THR H 1 147 ? -11.579 -0.913 -31.059 1.00 14.63 147 THR H N 1
ATOM 13269 C CA . THR H 1 147 ? -10.895 -1.430 -29.876 1.00 15.01 147 THR H CA 1
ATOM 13270 C C . THR H 1 147 ? -11.746 -2.501 -29.216 1.00 15.12 147 THR H C 1
ATOM 13271 O O . THR H 1 147 ? -12.967 -2.486 -29.342 1.00 15.16 147 THR H O 1
ATOM 13275 N N . SER H 1 148 ? -11.094 -3.423 -28.513 1.00 15.11 148 SER H N 1
ATOM 13276 C CA . SER H 1 148 ? -11.793 -4.446 -27.755 1.00 15.09 148 SER H CA 1
ATOM 13277 C C . SER H 1 148 ? -11.072 -4.677 -26.431 1.00 14.61 148 SER H C 1
ATOM 13278 O O . SER H 1 148 ? -10.920 -3.748 -25.647 1.00 14.78 148 SER H O 1
ATOM 13281 N N . ALA H 1 149 ? -10.619 -5.904 -26.192 1.00 14.03 149 ALA H N 1
ATOM 13282 C CA . ALA H 1 149 ? -10.010 -6.278 -24.920 1.00 13.76 149 ALA H CA 1
ATOM 13283 C C . ALA H 1 149 ? -8.691 -5.553 -24.665 1.00 13.54 149 ALA H C 1
ATOM 13284 O O . ALA H 1 149 ? -7.848 -5.433 -25.568 1.00 14.17 149 ALA H O 1
ATOM 13286 N N . GLY H 1 150 ? -8.529 -5.069 -23.430 1.00 12.50 150 GLY H N 1
ATOM 13287 C CA . GLY H 1 150 ? -7.399 -4.227 -23.051 1.00 10.94 150 GLY H CA 1
ATOM 13288 C C . GLY H 1 150 ? -7.407 -2.898 -23.789 1.00 10.54 150 GLY H C 1
ATOM 13289 O O . GLY H 1 150 ? -6.433 -2.135 -23.727 1.00 9.47 150 GLY H O 1
ATOM 13290 N N . SER H 1 151 ? -8.532 -2.623 -24.460 1.00 10.69 151 SER H N 1
ATOM 13291 C CA . SER H 1 151 ? -8.694 -1.516 -25.405 1.00 10.62 151 SER H CA 1
ATOM 13292 C C . SER H 1 151 ? -7.590 -1.515 -26.457 1.00 10.82 151 SER H C 1
ATOM 13293 O O . SER H 1 151 ? -7.195 -0.465 -26.956 1.00 10.15 151 SER H O 1
ATOM 13296 N N . GLU H 1 152 ? -7.099 -2.702 -26.789 1.00 11.44 152 GLU H N 1
ATOM 13297 C CA . GLU H 1 152 ? -6.174 -2.849 -27.900 1.00 12.48 152 GLU H CA 1
ATOM 13298 C C . GLU H 1 152 ? -6.967 -2.843 -29.198 1.00 12.61 152 GLU H C 1
ATOM 13299 O O . GLU H 1 152 ? -8.166 -3.135 -29.207 1.00 12.92 152 GLU H O 1
ATOM 13305 N N . GLY H 1 153 ? -6.294 -2.496 -30.287 1.00 12.50 153 GLY H N 1
ATOM 13306 C CA . GLY H 1 153 ? -6.941 -2.391 -31.577 1.00 13.17 153 GLY H CA 1
ATOM 13307 C C . GLY H 1 153 ? -6.122 -1.580 -32.546 1.00 13.49 153 GLY H C 1
ATOM 13308 O O . GLY H 1 153 ? -5.015 -1.141 -32.236 1.00 13.89 153 GLY H O 1
ATOM 13309 N N . THR H 1 154 ? -6.670 -1.404 -33.737 1.00 13.56 154 THR H N 1
ATOM 13310 C CA . THR H 1 154 ? -6.014 -0.652 -34.793 1.00 13.72 154 THR H CA 1
ATOM 13311 C C . THR H 1 154 ? -7.118 -0.128 -35.707 1.00 13.33 154 THR H C 1
ATOM 13312 O O . THR H 1 154 ? -8.298 -0.153 -35.329 1.00 13.14 154 THR H O 1
ATOM 13316 N N . GLY H 1 155 ? -6.751 0.357 -36.890 1.00 12.88 155 GLY H N 1
ATOM 13317 C CA . GLY H 1 155 ? -7.744 0.908 -37.809 1.00 12.83 155 GLY H CA 1
ATOM 13318 C C . GLY H 1 155 ? -7.542 0.606 -39.280 1.00 12.28 155 GLY H C 1
ATOM 13319 O O . GLY H 1 155 ? -6.763 -0.272 -39.654 1.00 12.85 155 GLY H O 1
ATOM 13320 N N . GLN H 1 156 ? -8.259 1.342 -40.116 1.00 11.50 156 GLN H N 1
ATOM 13321 C CA . GLN H 1 156 ? -8.151 1.185 -41.552 1.00 10.49 156 GLN H CA 1
ATOM 13322 C C . GLN H 1 156 ? -7.576 2.461 -42.122 1.00 9.67 156 GLN H C 1
ATOM 13323 O O . GLN H 1 156 ? -7.748 3.527 -41.532 1.00 8.97 156 GLN H O 1
ATOM 13329 N N . ALA H 1 157 ? -6.884 2.353 -43.253 1.00 8.81 157 ALA H N 1
ATOM 13330 C CA . ALA H 1 157 ? -6.471 3.525 -44.021 1.00 8.27 157 ALA H CA 1
ATOM 13331 C C . ALA H 1 157 ? -7.691 4.083 -44.740 1.00 9.14 157 ALA H C 1
ATOM 13332 O O . ALA H 1 157 ? -8.436 3.327 -45.376 1.00 8.85 157 ALA H O 1
ATOM 13334 N N . LEU H 1 158 ? -7.901 5.396 -44.637 1.00 8.92 158 LEU H N 1
ATOM 13335 C CA . LEU H 1 158 ? -9.055 6.031 -45.279 1.00 9.54 158 LEU H CA 1
ATOM 13336 C C . LEU H 1 158 ? -8.957 6.011 -46.807 1.00 10.47 158 LEU H C 1
ATOM 13337 O O . LEU H 1 158 ? -9.967 6.164 -47.501 1.00 9.35 158 LEU H O 1
ATOM 13342 N N . ALA H 1 159 ? -7.742 5.821 -47.320 1.00 11.24 159 ALA H N 1
ATOM 13343 C CA . ALA H 1 159 ? -7.529 5.714 -48.759 1.00 12.89 159 ALA H CA 1
ATOM 13344 C C . ALA H 1 159 ? -7.984 4.358 -49.277 1.00 14.27 159 ALA H C 1
ATOM 13345 O O . ALA H 1 159 ? -8.257 4.208 -50.472 1.00 14.90 159 ALA H O 1
ATOM 13347 N N . SER H 1 160 ? -8.072 3.383 -48.372 1.00 15.58 160 SER H N 1
ATOM 13348 C CA . SER H 1 160 ? -8.314 1.984 -48.727 1.00 16.23 160 SER H CA 1
ATOM 13349 C C . SER H 1 160 ? -9.801 1.656 -48.791 1.00 16.92 160 SER H C 1
ATOM 13350 O O . SER H 1 160 ? -10.595 2.201 -48.008 1.00 17.11 160 SER H O 1
ATOM 13353 N N . PRO H 1 161 ? -10.184 0.756 -49.725 1.00 17.43 161 PRO H N 1
ATOM 13354 C CA . PRO H 1 161 ? -11.552 0.235 -49.818 1.00 17.33 161 PRO H CA 1
ATOM 13355 C C . PRO H 1 161 ? -12.064 -0.242 -48.466 1.00 17.36 161 PRO H C 1
ATOM 13356 O O . PRO H 1 161 ? -13.260 -0.152 -48.198 1.00 16.93 161 PRO H O 1
ATOM 13360 N N . GLY H 1 162 ? -11.146 -0.729 -47.626 1.00 17.58 162 GLY H N 1
ATOM 13361 C CA . GLY H 1 162 ? -11.475 -1.271 -46.303 1.00 18.43 162 GLY H CA 1
ATOM 13362 C C . GLY H 1 162 ? -12.101 -0.308 -45.303 1.00 18.96 162 GLY H C 1
ATOM 13363 O O . GLY H 1 162 ? -12.752 -0.741 -44.345 1.00 18.94 162 GLY H O 1
ATOM 13364 N N . SER H 1 163 ? -11.905 0.993 -45.530 1.00 19.35 163 SER H N 1
ATOM 13365 C CA . SER H 1 163 ? -12.468 2.047 -44.683 1.00 19.93 163 SER H CA 1
ATOM 13366 C C . SER H 1 163 ? -13.920 2.374 -45.047 1.00 21.42 163 SER H C 1
ATOM 13367 O O . SER H 1 163 ? -14.498 3.346 -44.539 1.00 20.49 163 SER H O 1
ATOM 13370 N N . CYS H 1 164 ? -14.500 1.562 -45.930 1.00 23.37 164 CYS H N 1
ATOM 13371 C CA . CYS H 1 164 ? -15.818 1.842 -46.465 1.00 25.63 164 CYS H CA 1
ATOM 13372 C C . CYS H 1 164 ? -16.728 0.624 -46.416 1.00 27.15 164 CYS H C 1
ATOM 13373 O O . CYS H 1 164 ? -16.928 -0.058 -47.420 1.00 27.69 164 CYS H O 1
ATOM 13376 N N . LEU H 1 165 ? -17.284 0.369 -45.235 1.00 29.12 165 LEU H N 1
ATOM 13377 C CA . LEU H 1 165 ? -18.196 -0.760 -45.031 1.00 30.62 165 LEU H CA 1
ATOM 13378 C C . LEU H 1 165 ? -19.604 -0.471 -45.543 1.00 31.58 165 LEU H C 1
ATOM 13379 O O . LEU H 1 165 ? -20.167 0.595 -45.279 1.00 31.62 165 LEU H O 1
ATOM 13384 N N . GLU H 1 166 ? -20.167 -1.438 -46.262 1.00 32.74 166 GLU H N 1
ATOM 13385 C CA . GLU H 1 166 ? -21.462 -1.271 -46.916 1.00 34.36 166 GLU H CA 1
ATOM 13386 C C . GLU H 1 166 ? -22.637 -1.305 -45.943 1.00 34.87 166 GLU H C 1
ATOM 13387 O O . GLU H 1 166 ? -23.663 -0.660 -46.180 1.00 35.00 166 GLU H O 1
ATOM 13393 N N . GLU H 1 167 ? -22.486 -2.064 -44.860 1.00 35.29 167 GLU H N 1
ATOM 13394 C CA . GLU H 1 167 ? -23.524 -2.180 -43.842 1.00 35.62 167 GLU H CA 1
ATOM 13395 C C . GLU H 1 167 ? -23.029 -1.565 -42.536 1.00 35.04 167 GLU H C 1
ATOM 13396 O O . GLU H 1 167 ? -22.061 -2.049 -41.947 1.00 34.82 167 GLU H O 1
ATOM 13402 N N . PHE H 1 168 ? -23.685 -0.499 -42.081 1.00 34.19 168 PHE H N 1
ATOM 13403 C CA . PHE H 1 168 ? -23.340 0.057 -40.780 1.00 32.82 168 PHE H CA 1
ATOM 13404 C C . PHE H 1 168 ? -23.798 -0.867 -39.657 1.00 31.76 168 PHE H C 1
ATOM 13405 O O . PHE H 1 168 ? -24.931 -1.349 -39.660 1.00 32.31 168 PHE H O 1
ATOM 13413 N N . ARG H 1 169 ? -22.900 -1.101 -38.703 1.00 30.46 169 ARG H N 1
ATOM 13414 C CA . ARG H 1 169 ? -23.191 -1.885 -37.507 1.00 29.72 169 ARG H CA 1
ATOM 13415 C C . ARG H 1 169 ? -22.457 -1.261 -36.333 1.00 29.22 169 ARG H C 1
ATOM 13416 O O . ARG H 1 169 ? -21.235 -1.051 -36.399 1.00 28.56 169 ARG H O 1
ATOM 13424 N N . ALA H 1 170 ? -23.189 -0.983 -35.256 1.00 28.77 170 ALA H N 1
ATOM 13425 C CA . ALA H 1 170 ? -22.565 -0.555 -34.009 1.00 28.20 170 ALA H CA 1
ATOM 13426 C C . ALA H 1 170 ? -21.497 -1.560 -33.587 1.00 27.37 170 ALA H C 1
ATOM 13427 O O . ALA H 1 170 ? -20.421 -1.169 -33.145 1.00 27.20 170 ALA H O 1
ATOM 13429 N N . SER H 1 171 ? -21.801 -2.850 -33.745 1.00 26.52 171 SER H N 1
ATOM 13430 C CA . SER H 1 171 ? -20.857 -3.928 -33.431 1.00 25.62 171 SER H CA 1
ATOM 13431 C C . SER H 1 171 ? -20.507 -4.722 -34.690 1.00 24.71 171 SER H C 1
ATOM 13432 O O . SER H 1 171 ? -21.147 -5.742 -34.974 1.00 24.87 171 SER H O 1
ATOM 13435 N N . PRO H 1 172 ? -19.487 -4.264 -35.445 1.00 23.57 172 PRO H N 1
ATOM 13436 C CA . PRO H 1 172 ? -19.150 -4.894 -36.717 1.00 22.71 172 PRO H CA 1
ATOM 13437 C C . PRO H 1 172 ? -18.290 -6.151 -36.576 1.00 22.39 172 PRO H C 1
ATOM 13438 O O . PRO H 1 172 ? -18.053 -6.837 -37.569 1.00 22.39 172 PRO H O 1
ATOM 13442 N N . PHE H 1 173 ? -17.832 -6.462 -35.367 1.00 21.59 173 PHE H N 1
ATOM 13443 C CA . PHE H 1 173 ? -16.887 -7.565 -35.197 1.00 20.98 173 PHE H CA 1
ATOM 13444 C C . PHE H 1 173 ? -17.090 -8.422 -33.946 1.00 20.71 173 PHE H C 1
ATOM 13445 O O . PHE H 1 173 ? -17.703 -7.993 -32.966 1.00 21.03 173 PHE H O 1
ATOM 13453 N N . LEU H 1 174 ? -16.554 -9.635 -33.992 1.00 20.40 174 LEU H N 1
ATOM 13454 C CA . LEU H 1 174 ? -16.636 -10.563 -32.872 1.00 20.77 174 LEU H CA 1
ATOM 13455 C C . LEU H 1 174 ? -15.271 -10.811 -32.271 1.00 20.48 174 LEU H C 1
ATOM 13456 O O . LEU H 1 174 ? -14.278 -10.904 -32.984 1.00 20.52 174 LEU H O 1
ATOM 13461 N N . GLU H 1 175 ? -15.236 -10.933 -30.952 1.00 20.72 175 GLU H N 1
ATOM 13462 C CA . GLU H 1 175 ? -14.020 -11.310 -30.250 1.00 21.15 175 GLU H CA 1
ATOM 13463 C C . GLU H 1 175 ? -13.939 -12.827 -30.064 1.00 21.46 175 GLU H C 1
ATOM 13464 O O . GLU H 1 175 ? -14.849 -13.446 -29.500 1.00 21.54 175 GLU H O 1
ATOM 13470 N N . CYS H 1 176 ? -12.838 -13.412 -30.530 1.00 21.12 176 CYS H N 1
ATOM 13471 C CA . CYS H 1 176 ? -12.643 -14.857 -30.485 1.00 21.07 176 CYS H CA 1
ATOM 13472 C C . CYS H 1 176 ? -11.371 -15.227 -29.726 1.00 20.49 176 CYS H C 1
ATOM 13473 O O . CYS H 1 176 ? -10.406 -14.456 -29.715 1.00 20.37 176 CYS H O 1
ATOM 13476 N N . HIS H 1 177 ? -11.374 -16.405 -29.101 1.00 19.68 177 HIS H N 1
ATOM 13477 C CA . HIS H 1 177 ? -10.296 -16.802 -28.184 1.00 19.16 177 HIS H CA 1
ATOM 13478 C C . HIS H 1 177 ? -9.648 -18.127 -28.559 1.00 18.64 177 HIS H C 1
ATOM 13479 O O . HIS H 1 177 ? -10.277 -18.968 -29.205 1.00 19.28 177 HIS H O 1
ATOM 13486 N N . GLY H 1 178 ? -8.399 -18.310 -28.124 1.00 17.49 178 GLY H N 1
ATOM 13487 C CA . GLY H 1 178 ? -7.651 -19.551 -28.320 1.00 16.43 178 GLY H CA 1
ATOM 13488 C C . GLY H 1 178 ? -8.305 -20.786 -27.718 1.00 16.17 178 GLY H C 1
ATOM 13489 O O . GLY H 1 178 ? -8.195 -21.881 -28.274 1.00 15.73 178 GLY H O 1
ATOM 13490 N N . ARG H 1 179 ? -8.983 -20.599 -26.586 1.00 15.95 179 ARG H N 1
ATOM 13491 C CA . ARG H 1 179 ? -9.771 -21.647 -25.933 1.00 15.83 179 ARG H CA 1
ATOM 13492 C C . ARG H 1 179 ? -11.001 -22.087 -26.757 1.00 15.99 179 ARG H C 1
ATOM 13493 O O . ARG H 1 179 ? -11.658 -23.080 -26.426 1.00 14.89 179 ARG H O 1
ATOM 13501 N N . GLY H 1 180 ? -11.309 -21.336 -27.819 1.00 16.56 180 GLY H N 1
ATOM 13502 C CA . GLY H 1 180 ? -12.312 -21.747 -28.806 1.00 16.72 180 GLY H CA 1
ATOM 13503 C C . GLY H 1 180 ? -13.595 -20.948 -28.828 1.00 16.63 180 GLY H C 1
ATOM 13504 O O . GLY H 1 180 ? -14.399 -21.112 -29.734 1.00 16.76 180 GLY H O 1
ATOM 13505 N N . THR H 1 181 ? -13.773 -20.075 -27.840 1.00 17.48 181 THR H N 1
ATOM 13506 C CA . THR H 1 181 ? -15.012 -19.305 -27.661 1.00 18.43 181 THR H CA 1
ATOM 13507 C C . THR H 1 181 ? -14.991 -17.957 -28.398 1.00 18.82 181 THR H C 1
ATOM 13508 O O . THR H 1 181 ? -13.916 -17.434 -28.685 1.00 19.28 181 THR H O 1
ATOM 13512 N N . CYS H 1 182 ? -16.173 -17.428 -28.725 1.00 19.47 182 CYS H N 1
ATOM 13513 C CA . CYS H 1 182 ? -16.329 -16.064 -29.248 1.00 20.55 182 CYS H CA 1
ATOM 13514 C C . CYS H 1 182 ? -17.534 -15.408 -28.604 1.00 20.87 182 CYS H C 1
ATOM 13515 O O . CYS H 1 182 ? -18.429 -16.097 -28.123 1.00 20.71 182 CYS H O 1
ATOM 13518 N N . ASN H 1 183 ? -17.557 -14.078 -28.610 1.00 21.58 183 ASN H N 1
ATOM 13519 C CA . ASN H 1 183 ? -18.659 -13.308 -28.046 1.00 22.10 183 ASN H CA 1
ATOM 13520 C C . ASN H 1 183 ? -18.497 -11.814 -28.349 1.00 22.14 183 ASN H C 1
ATOM 13521 O O . ASN H 1 183 ? -17.408 -11.366 -28.726 1.00 21.81 183 ASN H O 1
ATOM 13526 N N . TYR H 1 184 ? -19.591 -11.062 -28.224 1.00 21.98 184 TYR H N 1
ATOM 13527 C CA . TYR H 1 184 ? -19.512 -9.613 -28.120 1.00 22.10 184 TYR H CA 1
ATOM 13528 C C . TYR H 1 184 ? -19.252 -9.298 -26.660 1.00 22.12 184 TYR H C 1
ATOM 13529 O O . TYR H 1 184 ? -19.705 -10.035 -25.777 1.00 23.16 184 TYR H O 1
ATOM 13538 N N . TYR H 1 185 ? -18.523 -8.215 -26.407 1.00 21.23 185 TYR H N 1
ATOM 13539 C CA . TYR H 1 185 ? -18.263 -7.761 -25.047 1.00 20.39 185 TYR H CA 1
ATOM 13540 C C . TYR H 1 185 ? -18.522 -6.267 -24.919 1.00 20.41 185 TYR H C 1
ATOM 13541 O O . TYR H 1 185 ? -18.442 -5.528 -25.903 1.00 20.53 185 TYR H O 1
ATOM 13550 N N . SER H 1 186 ? -18.823 -5.826 -23.700 1.00 19.82 186 SER H N 1
ATOM 13551 C CA . SER H 1 186 ? -19.160 -4.431 -23.443 1.00 20.03 186 SER H CA 1
ATOM 13552 C C . SER H 1 186 ? -18.113 -3.424 -23.938 1.00 20.02 186 SER H C 1
ATOM 13553 O O . SER H 1 186 ? -18.468 -2.372 -24.489 1.00 19.51 186 SER H O 1
ATOM 13556 N N . ASN H 1 187 ? -16.833 -3.754 -23.762 1.00 19.93 187 ASN H N 1
ATOM 13557 C CA . ASN H 1 187 ? -15.753 -2.868 -24.212 1.00 20.35 187 ASN H CA 1
ATOM 13558 C C . ASN H 1 187 ? -15.374 -2.984 -25.687 1.00 20.89 187 ASN H C 1
ATOM 13559 O O . ASN H 1 187 ? -14.334 -2.469 -26.094 1.00 21.23 187 ASN H O 1
ATOM 13564 N N . SER H 1 188 ? -16.204 -3.664 -26.480 1.00 21.67 188 SER H N 1
ATOM 13565 C CA . SER H 1 188 ? -15.985 -3.748 -27.924 1.00 22.17 188 SER H CA 1
ATOM 13566 C C . SER H 1 188 ? -16.508 -2.488 -28.584 1.00 22.15 188 SER H C 1
ATOM 13567 O O . SER H 1 188 ? -17.708 -2.236 -28.577 1.00 23.02 188 SER H O 1
ATOM 13570 N N . TYR H 1 189 ? -15.597 -1.692 -29.135 1.00 22.39 189 TYR H N 1
ATOM 13571 C CA . TYR H 1 189 ? -15.940 -0.402 -29.729 1.00 22.78 189 TYR H CA 1
ATOM 13572 C C . TYR H 1 189 ? -15.629 -0.318 -31.221 1.00 22.81 189 TYR H C 1
ATOM 13573 O O . TYR H 1 189 ? -14.635 -0.877 -31.713 1.00 23.11 189 TYR H O 1
ATOM 13582 N N . SER H 1 190 ? -16.487 0.407 -31.929 1.00 22.42 190 SER H N 1
ATOM 13583 C CA . SER H 1 190 ? -16.261 0.735 -33.325 1.00 21.94 190 SER H CA 1
ATOM 13584 C C . SER H 1 190 ? -16.138 2.249 -33.486 1.00 21.54 190 SER H C 1
ATOM 13585 O O . SER H 1 190 ? -16.911 3.012 -32.899 1.00 21.47 190 SER H O 1
ATOM 13588 N N . PHE H 1 191 ? -15.174 2.677 -34.291 1.00 20.73 191 PHE H N 1
ATOM 13589 C CA . PHE H 1 191 ? -14.973 4.096 -34.544 1.00 20.48 191 PHE H CA 1
ATOM 13590 C C . PHE H 1 191 ? -15.251 4.434 -36.000 1.00 20.47 191 PHE H C 1
ATOM 13591 O O . PHE H 1 191 ? -14.802 3.740 -36.912 1.00 20.60 191 PHE H O 1
ATOM 13599 N N . TRP H 1 192 ? -15.991 5.513 -36.208 1.00 20.75 192 TRP H N 1
ATOM 13600 C CA . TRP H 1 192 ? -16.401 5.929 -37.546 1.00 20.87 192 TRP H CA 1
ATOM 13601 C C . TRP H 1 192 ? -16.138 7.416 -37.705 1.00 21.59 192 TRP H C 1
ATOM 13602 O O . TRP H 1 192 ? -16.255 8.166 -36.736 1.00 21.77 192 TRP H O 1
ATOM 13613 N N . LEU H 1 193 ? -15.781 7.839 -38.918 1.00 22.60 193 LEU H N 1
ATOM 13614 C CA . LEU H 1 193 ? -15.690 9.265 -39.225 1.00 23.79 193 LEU H CA 1
ATOM 13615 C C . LEU H 1 193 ? -17.063 9.886 -39.010 1.00 25.06 193 LEU H C 1
ATOM 13616 O O . LEU H 1 193 ? -18.080 9.290 -39.381 1.00 25.51 193 LEU H O 1
ATOM 13621 N N . ALA H 1 194 ? -17.099 11.074 -38.414 1.00 26.11 194 ALA H N 1
ATOM 13622 C CA . ALA H 1 194 ? -18.378 11.706 -38.093 1.00 27.98 194 ALA H CA 1
ATOM 13623 C C . ALA H 1 194 ? -18.937 12.558 -39.240 1.00 29.33 194 ALA H C 1
ATOM 13624 O O . ALA H 1 194 ? -18.178 13.196 -39.979 1.00 29.26 194 ALA H O 1
ATOM 13626 N N . SER H 1 195 ? -20.264 12.541 -39.378 1.00 30.91 195 SER H N 1
ATOM 13627 C CA . SER H 1 195 ? -20.981 13.446 -40.263 1.00 32.78 195 SER H CA 1
ATOM 13628 C C . SER H 1 195 ? -20.942 14.843 -39.642 1.00 33.71 195 SER H C 1
ATOM 13629 O O . SER H 1 195 ? -21.286 15.009 -38.469 1.00 34.50 195 SER H O 1
ATOM 13632 N N . LEU H 1 196 ? -20.511 15.835 -40.418 1.00 34.61 196 LEU H N 1
ATOM 13633 C CA . LEU H 1 196 ? -20.380 17.209 -39.913 1.00 35.57 196 LEU H CA 1
ATOM 13634 C C . LEU H 1 196 ? -21.269 18.191 -40.653 1.00 36.27 196 LEU H C 1
ATOM 13635 O O . LEU H 1 196 ? -21.586 18.002 -41.830 1.00 36.27 196 LEU H O 1
ATOM 13640 N N . ASN H 1 197 ? -21.657 19.243 -39.936 1.00 37.19 197 ASN H N 1
ATOM 13641 C CA . ASN H 1 197 ? -22.368 20.380 -40.504 1.00 37.84 197 ASN H CA 1
ATOM 13642 C C . ASN H 1 197 ? -21.393 21.177 -41.378 1.00 38.54 197 ASN H C 1
ATOM 13643 O O . ASN H 1 197 ? -20.320 21.581 -40.902 1.00 37.75 197 ASN H O 1
ATOM 13648 N N . PRO H 1 198 ? -21.735 21.371 -42.644 1.00 39.45 198 PRO H N 1
ATOM 13649 C CA . PRO H 1 198 ? -20.882 22.025 -43.624 1.00 40.11 198 PRO H CA 1
ATOM 13650 C C . PRO H 1 198 ? -20.489 23.438 -43.241 1.00 40.74 198 PRO H C 1
ATOM 13651 O O . PRO H 1 198 ? -19.370 23.865 -43.520 1.00 40.64 198 PRO H O 1
ATOM 13655 N N . GLU H 1 199 ? -21.394 24.150 -42.591 1.00 40.81 199 GLU H N 1
ATOM 13656 C CA . GLU H 1 199 ? -21.125 25.526 -42.260 1.00 41.33 199 GLU H CA 1
ATOM 13657 C C . GLU H 1 199 ? -20.633 25.732 -40.837 1.00 41.58 199 GLU H C 1
ATOM 13658 O O . GLU H 1 199 ? -20.803 26.804 -40.277 1.00 41.81 199 GLU H O 1
ATOM 13664 N N . ARG H 1 200 ? -19.994 24.725 -40.266 1.00 41.58 200 ARG H N 1
ATOM 13665 C CA . ARG H 1 200 ? -19.622 24.761 -38.865 1.00 41.51 200 ARG H CA 1
ATOM 13666 C C . ARG H 1 200 ? -18.144 24.486 -38.622 1.00 42.20 200 ARG H C 1
ATOM 13667 O O . ARG H 1 200 ? -17.746 24.100 -37.526 1.00 42.40 200 ARG H O 1
ATOM 13675 N N . MET H 1 201 ? -17.333 24.694 -39.653 1.00 42.88 201 MET H N 1
ATOM 13676 C CA . MET H 1 201 ? -15.914 24.397 -39.597 1.00 42.96 201 MET H CA 1
ATOM 13677 C C . MET H 1 201 ? -15.217 25.318 -38.600 1.00 42.60 201 MET H C 1
ATOM 13678 O O . MET H 1 201 ? -15.542 26.491 -38.491 1.00 43.19 201 MET H O 1
ATOM 13683 N N . PHE H 1 202 ? -14.274 24.743 -37.864 1.00 41.47 202 PHE H N 1
ATOM 13684 C CA . PHE H 1 202 ? -13.430 25.448 -36.922 1.00 40.28 202 PHE H CA 1
ATOM 13685 C C . PHE H 1 202 ? -14.127 25.838 -35.647 1.00 39.84 202 PHE H C 1
ATOM 13686 O O . PHE H 1 202 ? -13.778 26.816 -35.027 1.00 40.50 202 PHE H O 1
ATOM 13694 N N . ARG H 1 203 ? -15.096 25.030 -35.250 1.00 38.55 203 ARG H N 1
ATOM 13695 C CA . ARG H 1 203 ? -15.970 25.327 -34.127 1.00 37.39 203 ARG H CA 1
ATOM 13696 C C . ARG H 1 203 ? -15.964 24.171 -33.129 1.00 36.24 203 ARG H C 1
ATOM 13697 O O . ARG H 1 203 ? -15.853 23.004 -33.522 1.00 36.34 203 ARG H O 1
ATOM 13705 N N . LYS H 1 204 ? -16.072 24.513 -31.844 1.00 34.92 204 LYS H N 1
ATOM 13706 C CA . LYS H 1 204 ? -16.133 23.543 -30.760 1.00 33.64 204 LYS H CA 1
ATOM 13707 C C . LYS H 1 204 ? -17.261 22.567 -31.073 1.00 32.86 204 LYS H C 1
ATOM 13708 O O . LYS H 1 204 ? -18.428 22.963 -31.093 1.00 33.99 204 LYS H O 1
ATOM 13714 N N . PRO H 1 205 ? -16.915 21.289 -31.331 1.00 31.63 205 PRO H N 1
ATOM 13715 C CA . PRO H 1 205 ? -17.868 20.247 -31.721 1.00 30.58 205 PRO H CA 1
ATOM 13716 C C . PRO H 1 205 ? -19.027 20.199 -30.742 1.00 30.12 205 PRO H C 1
ATOM 13717 O O . PRO H 1 205 ? -18.837 20.485 -29.558 1.00 29.38 205 PRO H O 1
ATOM 13721 N N . ILE H 1 206 ? -20.217 19.874 -31.241 1.00 30.02 206 ILE H N 1
ATOM 13722 C CA . ILE H 1 206 ? -21.393 19.711 -30.390 1.00 30.08 206 ILE H CA 1
ATOM 13723 C C . ILE H 1 206 ? -21.470 18.253 -29.932 1.00 29.86 206 ILE H C 1
ATOM 13724 O O . ILE H 1 206 ? -21.772 17.361 -30.736 1.00 29.66 206 ILE H O 1
ATOM 13729 N N . PRO H 1 207 ? -21.192 18.003 -28.639 1.00 29.62 207 PRO H N 1
ATOM 13730 C CA . PRO H 1 207 ? -21.381 16.661 -28.085 1.00 29.83 207 PRO H CA 1
ATOM 13731 C C . PRO H 1 207 ? -22.763 16.109 -28.436 1.00 30.41 207 PRO H C 1
ATOM 13732 O O . PRO H 1 207 ? -23.763 16.834 -28.359 1.00 30.89 207 PRO H O 1
ATOM 13736 N N . SER H 1 208 ? -22.807 14.841 -28.827 1.00 30.96 208 SER H N 1
ATOM 13737 C CA . SER H 1 208 ? -24.041 14.219 -29.289 1.00 31.80 208 SER H CA 1
ATOM 13738 C C . SER H 1 208 ? -24.087 12.743 -28.908 1.00 32.78 208 SER H C 1
ATOM 13739 O O . SER H 1 208 ? -23.107 12.008 -29.076 1.00 33.01 208 SER H O 1
ATOM 13742 N N . THR H 1 209 ? -25.238 12.312 -28.400 1.00 34.07 209 THR H N 1
ATOM 13743 C CA . THR H 1 209 ? -25.449 10.920 -28.012 1.00 34.72 209 THR H CA 1
ATOM 13744 C C . THR H 1 209 ? -26.731 10.387 -28.659 1.00 35.99 209 THR H C 1
ATOM 13745 O O . THR H 1 209 ? -27.828 10.813 -28.314 1.00 37.13 209 THR H O 1
ATOM 13749 N N . VAL H 1 210 ? -26.588 9.460 -29.600 1.00 36.99 210 VAL H N 1
ATOM 13750 C CA . VAL H 1 210 ? -27.743 8.895 -30.298 1.00 38.03 210 VAL H CA 1
ATOM 13751 C C . VAL H 1 210 ? -27.874 7.389 -30.071 1.00 38.75 210 VAL H C 1
ATOM 13752 O O . VAL H 1 210 ? -26.885 6.692 -29.798 1.00 38.81 210 VAL H O 1
ATOM 13756 N N . LYS H 1 211 ? -29.105 6.901 -30.197 1.00 39.67 211 LYS H N 1
ATOM 13757 C CA . LYS H 1 211 ? -29.432 5.508 -29.921 1.00 39.91 211 LYS H CA 1
ATOM 13758 C C . LYS H 1 211 ? -29.932 4.801 -31.182 1.00 40.38 211 LYS H C 1
ATOM 13759 O O . LYS H 1 211 ? -30.027 5.416 -32.254 1.00 40.23 211 LYS H O 1
ATOM 13765 N N . ALA H 1 212 ? -30.243 3.509 -31.049 1.00 41.08 212 ALA H N 1
ATOM 13766 C CA . ALA H 1 212 ? -30.768 2.694 -32.156 1.00 41.36 212 ALA H CA 1
ATOM 13767 C C . ALA H 1 212 ? -31.877 3.423 -32.903 1.00 41.84 212 ALA H C 1
ATOM 13768 O O . ALA H 1 212 ? -32.739 4.052 -32.289 1.00 42.07 212 ALA H O 1
ATOM 13770 N N . GLY H 1 213 ? -31.830 3.348 -34.231 1.00 42.49 213 GLY H N 1
ATOM 13771 C CA . GLY H 1 213 ? -32.828 3.990 -35.081 1.00 42.75 213 GLY H CA 1
ATOM 13772 C C . GLY H 1 213 ? -32.383 5.298 -35.706 1.00 42.65 213 GLY H C 1
ATOM 13773 O O . GLY H 1 213 ? -32.914 5.699 -36.731 1.00 42.84 213 GLY H O 1
ATOM 13774 N N . GLU H 1 214 ? -31.402 5.956 -35.093 1.00 42.62 214 GLU H N 1
ATOM 13775 C CA . GLU H 1 214 ? -30.926 7.261 -35.561 1.00 42.90 214 GLU H CA 1
ATOM 13776 C C . GLU H 1 214 ? -29.483 7.203 -36.052 1.00 42.32 214 GLU H C 1
ATOM 13777 O O . GLU H 1 214 ? -29.040 8.074 -36.794 1.00 42.69 214 GLU H O 1
ATOM 13783 N N . LEU H 1 215 ? -28.767 6.163 -35.639 1.00 41.66 215 LEU H N 1
ATOM 13784 C CA . LEU H 1 215 ? -27.297 6.134 -35.670 1.00 40.67 215 LEU H CA 1
ATOM 13785 C C . LEU H 1 215 ? -26.648 6.573 -36.987 1.00 40.27 215 LEU H C 1
ATOM 13786 O O . LEU H 1 215 ? -25.665 7.303 -36.983 1.00 40.29 215 LEU H O 1
ATOM 13791 N N . GLU H 1 216 ? -27.222 6.159 -38.115 1.00 39.66 216 GLU H N 1
ATOM 13792 C CA . GLU H 1 216 ? -26.691 6.543 -39.427 1.00 38.79 216 GLU H CA 1
ATOM 13793 C C . GLU H 1 216 ? -26.679 8.059 -39.643 1.00 37.96 216 GLU H C 1
ATOM 13794 O O . GLU H 1 216 ? -25.769 8.588 -40.283 1.00 37.35 216 GLU H O 1
ATOM 13800 N N . LYS H 1 217 ? -27.677 8.749 -39.095 1.00 37.36 217 LYS H N 1
ATOM 13801 C CA . LYS H 1 217 ? -27.805 10.205 -39.240 1.00 36.73 217 LYS H CA 1
ATOM 13802 C C . LYS H 1 217 ? -26.517 10.980 -38.940 1.00 35.92 217 LYS H C 1
ATOM 13803 O O . LYS H 1 217 ? -26.376 12.129 -39.350 1.00 35.80 217 LYS H O 1
ATOM 13809 N N . ILE H 1 218 ? -25.589 10.352 -38.221 1.00 34.99 218 ILE H N 1
ATOM 13810 C CA . ILE H 1 218 ? -24.346 11.015 -37.819 1.00 34.37 218 ILE H CA 1
ATOM 13811 C C . ILE H 1 218 ? -23.045 10.369 -38.340 1.00 32.77 218 ILE H C 1
ATOM 13812 O O . ILE H 1 218 ? -21.948 10.755 -37.928 1.00 32.46 218 ILE H O 1
ATOM 13817 N N . ILE H 1 219 ? -23.170 9.423 -39.267 1.00 31.42 219 ILE H N 1
ATOM 13818 C CA . ILE H 1 219 ? -22.013 8.721 -39.839 1.00 29.94 219 ILE H CA 1
ATOM 13819 C C . ILE H 1 219 ? -21.602 9.324 -41.189 1.00 28.80 219 ILE H C 1
ATOM 13820 O O . ILE H 1 219 ? -22.453 9.583 -42.042 1.00 29.56 219 ILE H O 1
ATOM 13825 N N . SER H 1 220 ? -20.299 9.541 -41.372 1.00 26.70 220 SER H N 1
ATOM 13826 C CA . SER H 1 220 ? -19.741 9.973 -42.654 1.00 25.07 220 SER H CA 1
ATOM 13827 C C . SER H 1 220 ? -19.923 8.906 -43.729 1.00 25.04 220 SER H C 1
ATOM 13828 O O . SER H 1 220 ? -19.828 7.709 -43.460 1.00 23.87 220 SER H O 1
ATOM 13831 N N . ARG H 1 221 ? -20.180 9.348 -44.952 1.00 25.76 221 ARG H N 1
ATOM 13832 C CA . ARG H 1 221 ? -20.417 8.418 -46.054 1.00 26.52 221 ARG H CA 1
ATOM 13833 C C . ARG H 1 221 ? -19.211 8.321 -46.983 1.00 26.18 221 ARG H C 1
ATOM 13834 O O . ARG H 1 221 ? -18.337 9.200 -46.985 1.00 25.91 221 ARG H O 1
ATOM 13842 N N . CYS H 1 222 ? -19.180 7.254 -47.776 1.00 25.86 222 CYS H N 1
ATOM 13843 C CA . CYS H 1 222 ? -18.029 6.959 -48.610 1.00 26.08 222 CYS H CA 1
ATOM 13844 C C . CYS H 1 222 ? -18.373 6.185 -49.877 1.00 26.45 222 CYS H C 1
ATOM 13845 O O . CYS H 1 222 ? -19.401 5.505 -49.948 1.00 26.36 222 CYS H O 1
ATOM 13848 N N . GLN H 1 223 ? -17.495 6.303 -50.869 1.00 26.91 223 GLN H N 1
ATOM 13849 C CA . GLN H 1 223 ? -17.537 5.478 -52.064 1.00 27.62 223 GLN H CA 1
ATOM 13850 C C . GLN H 1 223 ? -16.168 4.872 -52.358 1.00 27.46 223 GLN H C 1
ATOM 13851 O O . GLN H 1 223 ? -15.130 5.474 -52.092 1.00 26.70 223 GLN H O 1
ATOM 13857 N N . VAL H 1 224 ? -16.189 3.665 -52.905 1.00 28.16 224 VAL H N 1
ATOM 13858 C CA . VAL H 1 224 ? -14.994 3.003 -53.392 1.00 28.43 224 VAL H CA 1
ATOM 13859 C C . VAL H 1 224 ? -15.004 3.154 -54.904 1.00 29.66 224 VAL H C 1
ATOM 13860 O O . VAL H 1 224 ? -15.976 2.777 -55.561 1.00 29.96 224 VAL H O 1
ATOM 13864 N N . CYS H 1 225 ? -13.933 3.726 -55.447 1.00 31.06 225 CYS H N 1
ATOM 13865 C CA . CYS H 1 225 ? -13.859 4.007 -56.882 1.00 32.49 225 CYS H CA 1
ATOM 13866 C C . CYS H 1 225 ? -12.679 3.300 -57.553 1.00 32.81 225 CYS H C 1
ATOM 13867 O O . CYS H 1 225 ? -11.678 3.013 -56.906 1.00 32.66 225 CYS H O 1
ATOM 13870 N N . MET H 1 226 ? -12.816 3.014 -58.845 1.00 33.99 226 MET H N 1
ATOM 13871 C CA . MET H 1 226 ? -11.719 2.467 -59.645 1.00 35.18 226 MET H CA 1
ATOM 13872 C C . MET H 1 226 ? -11.472 3.337 -60.870 1.00 35.76 226 MET H C 1
ATOM 13873 O O . MET H 1 226 ? -12.413 3.888 -61.450 1.00 36.25 226 MET H O 1
ATOM 13878 N N . LYS H 1 227 ? -10.218 3.424 -61.289 1.00 35.89 227 LYS H N 1
ATOM 13879 C CA . LYS H 1 227 ? -9.863 4.230 -62.448 1.00 36.15 227 LYS H CA 1
ATOM 13880 C C . LYS H 1 227 ? -10.310 3.649 -63.766 1.00 36.05 227 LYS H C 1
ATOM 13881 O O . LYS H 1 227 ? -10.513 2.456 -63.887 1.00 36.12 227 LYS H O 1
ATOM 13887 N N . LYS H 1 228 ? -10.484 4.527 -64.745 1.00 36.25 228 LYS H N 1
ATOM 13888 C CA . LYS H 1 228 ? -10.722 4.130 -66.133 1.00 36.15 228 LYS H CA 1
ATOM 13889 C C . LYS H 1 228 ? -9.686 4.760 -67.065 1.00 36.21 228 LYS H C 1
ATOM 13890 O O . LYS H 1 228 ? -8.991 5.719 -66.697 1.00 36.41 228 LYS H O 1
#

CATH classification: 2.170.240.10

Secondary structure (DSSP, 8-state):
--EEEEEE-SSSSPPPPPTT-EEEEEEEEEEEEEETTEEEE--TTSGGGEESS--S--EEEE-TTS-EEES-SS-EEEEEB-SPPPPTT---B-GGGGGGGBPEEEEEEESS-EEEEE-SSSSPPPPPTTEEEEEEEEEEEEEE-GGG-EEE--TTSGGGEESS--SS-EEEEETTS-EE--TT-EEEEEBP--SS-SSSPP--EEE-TTSGGGSB-EEEEEEE-/--SEEEEEE-SSSSPPPPPTT-EEEEEEEEEEEEEETTEEEE--TTSGGGEESS--S--EEEE-TTS-EEES-SS-EEEEEB-SPPPPTT---B-TTTTGGGB-EEEEEEESS-EEEEE-SSSSPPPP-TTEEEEEEEEEEEEEE-GGG-EEE--TTSGGGEESS--SS-EEEEETTS-EE--TT-EEEEEBP--TT--SS----EEE-TTSSGGGB-EEEEEEE-/--EEEEEE-SSSSPPPPPTT-EEEEEEEEEEEEEETTEEEE--TTSGGGEESS--S--EEEE-TTS-EEES-SS-EEEEEB-SPPPPTT---B-GGGGTTTB-EEEEEEESS-EEEEE-SSSSPPPPPTTEEEEEEEEEEEEEE-GGG-EEE--TTSGGGEESS--SS-EEEEETTS-EE--TT-EEEEEBP--TT--SS----EEE-TTTGGGGB-EEEEEEE-/---SEEEEEE-SSSSPPPPPTT-EEEEEEEEEEEEEETTEEEE--TTSGGGEESS--S--EEEE-TTS-EEES-SS-EEEEEB-SPPPPTT---B-GGGGTTTB-EEEEEEESS-EEEEE-SSSSPPPPPTTEEEEEEEEEEEEEE-GGG-EEE--TTSGGGEESS--SS-EEEEETTS-EE--TT-EEEEEBP--SS-TTS----EEE-TTSSGGGBPEEEEEEE-/--EEEEEE-SSSSPPPPPTT-EEEEEEEEEEEEEETTEEEE--TTSGGGEESS--S--EEEE-TTS-EEES-SS-EEEEEB-SPPPPTT---B-GGGGGGGB-EEEEEEESS-EEEEE-SSSSPPPPPTTEEEEEEEEEEEEEE-GGG-EEE--TTSGGGEESS--SS-EEEEETTS-EE--TT-EEEEEBP--TT-TTS-PPPEEE-TTSSGGGB-EEEEEEE-/--SEEEEEE-SSSSPPPPPTT-EEEEEEEEEEEEEETTEEEE--TTSGGGEESS--S--EEEE-TTS-EEES-SS-EEEEEB-SPPPPTT---B-GGGGTTTB-EEEEEEESS-EEEEE-SSSSPPPPPTTEEEEEEEEEEEEEE-GGG-EEE--TTSGGGEESS--SS-EEEEETTS-EE--TT-EEEEEBP--TT-TTS----EEE-TTSSGGGB-EEEEEEE-/--EEEEEE-SSSSPPPPPTT-EEEEEEEEEEEEEETTEEEE--TTSGGGEESS--S---EEE-TTS-EEES-SS-EEEEEB-SPPPPTT---B-GGGGGGGB-EEEEEEESS-EEEEE-SSSSPPPPPTTEEEEEEEEEEEEEE-GGG-EEE--TTSGGGEESS--SS-EEEEETTS-EE--TT-EEEEPBP--TT-SSSPP------TTSGGGSBPEEEEEEE-/--EEEEEE-SSSSPPPPPTT-EEEEEEEEEEEEEETTEEEE--TTSGGGEESS--S---EEE-TTS-EEES-SS-EEEEEB-SPPPPTT---B-GGGGTTTBPEEEEEEESS-EEEEE-SSSSPPPPPTTEEEEEEEEEEEEEE-GGG-EEE--TTSGGGEESS--SS-EEEEETTS-EE--TT-EEEEPBP--TT-TTS--------TTTGGGGB-EEEEEEE-

Nearest PDB structures (foldseek):
  5nb0-assembly1_C  TM=1.004E+00  e=1.519E-45  Homo sapiens
  5nay-assembly1_A  TM=9.976E-01  e=7.264E-38  Homo sapiens
  5naz-assembly1_A  TM=9.961E-01  e=1.528E-37  Homo sapiens
  1t60-assembly2_G  TM=9.960E-01  e=6.989E-36  Bos taurus
  8tys-assembly1_E  TM=9.809E-01  e=1.101E-31  Drosophila melanogaster

InterPro domains:
  IPR001442 Collagen IV, non-collagenous [PF01413] (1446-1552)
  IPR001442 Collagen IV, non-collagenous [PF01413] (1557-1667)
  IPR001442 Collagen IV, non-collagenous [PS51403] (1445-1669)
  IPR001442 Collagen IV, non-collagenous [SM00111] (1445-1554)
  IPR001442 Collagen IV, non-collagenous [SM00111] (1555-1668)
  IPR008160 Collagen triple helix repeat [PF01391] (46-101)
  IPR008160 Collagen triple helix repeat [PF01391] (103-157)
  IPR008160 Collagen triple helix repeat [PF01391] (171-220)
  IPR008160 Collagen triple helix repeat [PF01391] (287-339)
  IPR008160 Collagen triple helix repeat [PF01391] (353-411)
  IPR008160 Collagen triple helix repeat [PF01391] (415-473)
  IPR008160 Collagen triple helix repeat [PF01391] (484-542)
  IPR008160 Collagen triple helix repeat [PF01391] (590-647)
  IPR008160 Collagen triple helix repeat [PF01391] (700-744)
  IPR008160 Collagen triple helix repeat [PF01391] (750-807)
  IPR008160 Collagen triple helix repeat [PF01391] (892-944)
  IPR008160 Collagen triple helix repeat [PF01391] (998-1056)
  IPR008160 Collagen triple helix repeat [PF01391] (1064-1119)
  IPR008160 Collagen triple helix repeat [PF01391] (1178-1232)
  IPR008160 Collagen triple helix repeat [PF01391] (1292-1349)

GO terms:
  GO:0007605 sensory perception of sound (P, TAS)
  GO:0008285 negative regulation of cell population proliferation (P, TAS)
  GO:0005576 extracellular region (C, TAS)
  GO:0005788 endoplasmic reticulum lumen (C, TAS)
  GO:0031012 extracellular matrix (C, HDA)
  GO:0030020 extracellular matrix structural constituent conferring tensile strength (F, HDA)
  GO:0005178 integrin binding (F, IDA)
  GO:0005604 basement membrane (C, IDA)
  GO:0005587 collagen type IV trimer (C, IDA)
  GO:1905563 negative regulation of vascular endothelial cell proliferation (P, IDA)
  GO:0016525 negative regulation of angiogenesis (P, IDA)
  GO:0072577 endothelial cell apoptotic process (P, IDA)
  GO:0005178 integrin binding (F, TAS)
  GO:0005515 protein binding (F, IPI)